Protein 1ZXO (pdb70)

CATH classification: 3.30.420.40 (+2 more: 3.30.420.40, 1.10.720.160)

Foldseek 3Di:
DDWAFDQAKIKDFDDDQAGGPDIDIDGGDEVVPDALVRLLVVLLCDEAEHANCDPVNWVSVQVSCPNSDPDDDDDGHHYSVLQCCLVQVQDWAWGWEAALATFIFTDRRPGTDGTDDADTCPPGSQRHLQVLLVLVVPCLVVVVDDDVLNVVLCVVVVDDPVVLVCQQPPDPDNSVVSNVSSVSLLVPCVPPPSVVSSVSQLVCVVPGVVPPQVVHAHEYEYPVCVSPVPVNVVSVVVNPGHHDHYYHDSNSSCVNCSVPD/DWEWQFEQFWTWTQDDPLGGIFIATGDACVPDFLVGVLCSCQPRPVVVDPDDEDEEYEYAYHNCDPVCVVRCQVSVVNRHRYDHGYHYHYSVQFCCLVVNQDWFKEWEAELAIWIFTGHSVGGPDTDPQVDLPPGSQQHLLVLLCLVCVCLVVVVDPVVLNVCLCVVVVHDVVVLVCLQPPDPPSSVVSSVSRVSLLVPVVPPVSLVSSCSLLCCVVPHVPDPQLPGEYEYEADSQQSCVVSNCVSCVVNNGHYDHYDHGSVCSSVRVD/DKEWQFEQAKIWIFDDDFQDGPDIDMDHGDACPPAFLVGCLVCCLVPPQVPDPDDADAEHEEEYANCPPVRVVRVQCSVVVRGRYDHGYGYYYSVLQCCLPVVQAWFWGWEAALFIWIFTGHSHGTDGTDDQCDCVPGRQNHLLVLLVVVLVCLVVVVDDVVLSVCLCVVVVADNVRLVCLQPPNPDNSVVSSVSSVSLLVPCVDPCSVVSNVRLLVCVVVPVVDPQVPHEYAYEADSCVSPVPSNVVSCVVVVGHHDHYYHDSVSSCVSPSVDD/DWEWEFEQAKIWIFDDDQLDGPDIFIFHGDAVVPAPLVGLLVRCLPRPVVPDDDDEDQEYEYEYANCDPVSVVSVQVSCVNRGRYDHYYGYYYSLLQCLLPAQQAWFKGWEAALAIWIFTGHRPGTDGTDDQQDLPPGRFNHLLVLLVLVLVCLLVVVDDVVLNVVLCVVVVHDNVRLVCLCPPDPDNSVVSSVSSVSLLVPVVPVVRLVSSVSLLVCVVVGVVDPQVPHEYEYEAPSCVSVVVSNCVSCVVVVGHHDHTYHGSSSSSNSCSVPD/DKEWEFEQAKIWIFQADLLGTPDIDMGHGDACVPAPLVRLLCRCLPRPVVVDDDDEHQEYEYEHANCDPVCVVSVVVSVVNRGRYDHHYYYYYSLLQCCLPANQAWFWGWEAELAIWIFTGHRPGTDDTDPQCDCPPGSQNHLLVLLVLVLVCLVVVVDDPVLNVVLCVVVVHDVVRLVCCQPPNPDNSVVSSVSSVSLLVPCVDVVSLVSSVSLLCCVVPGPVDPQVPHEHEAEYDSCVSCVVSNVVSCVVVVGHHDYHYHGSSSSSVSCSVPD/DKEWQFDQQKIKIFDQDLAGTPDIDMDHGDACVPAFLVRLLVCLQVPPQVPDPDDEDQEHEEEYANCDVVRVVSCQVSVVSRGRYPHGYGYHYSLLQQCLPAQQAWFWGWEAALFIWIFTQHRPGTDGTDDQCDCVPGRQNHLLVLLVLVVVCLVVVVDDVVLNVCLCVVVVHDVVNLVCCQPPNPDSSNVSSVSSVSLLVPCVPVVSVVSSVSLLVCVVVPVVDDQVPHEYAYEADSCVSCVVSNVVSCVVNVGHHDHYYHDSVSSCVSCSVDD

Radius of gyration: 60.92 Å; Cα contacts (8 Å, |Δi|>4): 3334; chains: 6; bounding box: 138×99×163 Å

InterPro domains:
  IPR043129 ATPase, nucleotide binding domain [SSF53067] (1-105)
  IPR043129 ATPase, nucleotide binding domain [SSF53067] (108-278)
  IPR052519 Eukaryotic-type N-acetylglucosamine Kinase [PTHR43190] (1-263)

Sequence (1630 aa):
LIADSGSTKTDWCVVLNGAVIKRLGTKGINPFFQSEEEIQQKLTAVYFYGAGCTPEKAPVLRRAIADSLPVIGNIKANSDLAAAHGLCGQKAGIACILGTGSNSCFYNGKEIVSNISPLGFILGDEGSGAVLGKLLVGDILKNQLPATLKEEFLKQFDLTPPEIIDRVYRQPFPNRFLASLSPFIAQHLEEPAIRQLVNSFIAFFRRNVQYDYKQYPVHFIGSIAYCYKEILQDAARQTGIQIGKILQSPEGLIQYHSQLSILIADSGSTKTDWCVLNGIKRLGTKGINPFFQSEEEIQQKLTASLLPQLPEGKFNAVYFYGAGCTPEKAPVLRRAIADSLPVIGNIKANSDLAAAHGLCGQKAGIACILGTGSNSCFYNGKEIVSNISPLGFILGDEGSGAVLGKLLVGDILKNQLPATLKEEFLKQFDLTPPEIIDRVYRQPFPNRFLASLSPFIAQHLEEPAIRQLVNSFIAFFRRNVQYDYKQYPVHFIGSIAYCYKEILQDAARQTGIQIGKILQSPEGLIQYHSILIADSGSTKTDWCVVLNGAVIKRLGTKGINPFFQSEEEIQQKLTASLLPQLPEGKFNAVYFYGAGCTPEKAPVLRRAIADSLPVIGNIKANSDLAAAHGLCGQKAGIACILGTGSNSCFYNGKEIVSNISPLGFILGDEGSGAVLGKLLVGDILKNQLPATLKEEFLKQFDLTPPEIIDRVYRQPFPNRFLASLSPFIAQHLEEPAIRQLVNSFIAFFRRNVQYDYKQYPVHFIGSIAYCYKEILQDAARQTGIQIGKILQSPEGLIQYHSQLSILIADSGSTKTDWCVVLNGAVIKRLGTKGINPFFQSEEEIQQKLTASLLPQLPEGKFNAVYFYGAGCTPEKAPVLRRAIADSLPVIGNIKANSDLAAAHGLCGQKAGIACILGTGSNSCFYNGKEIVSNISPLGFILGDEGSGAVLGKLLVGDILKNQLPATLKEEFLKQFDLTPPEIIDRVYRQPFPNRFLASLSPFIAQHLEEPAIRQLVNSFIAFFRRNVQYDYKQYPVHFIGSIAYCYKEILQDAARQTGIQIGKILQSPEGLIQYHSQLSILIADSGSTKTDWCVVLNGAVIKRLGTKGINPFFQSEEEIQQKLTASLLPQLPEGKFNAVYFYGAGCTPEKAPVLRRAIADSLPVIGNIKANSDLAAAHGLCGQKAGIACILGTGSNSCFYNGKEIVSNISPLGFILGDEGSGAVLGKLLVGDILKNQLPATLKEEFLKQFDLTPPEIIDRVYRQPFPNRFLASLSPFIAQHLEEPAIRQLVNSFIAFFRRNVQYDYKQYPVHFIGSIAYCYKEILQDAARQTGIQIGKILQSPEGLIQYHSQLSILIADSGSTKTDWCVVLNGAVIKRLGTKGINPFFQSEEEIQQKLTASLLPQLPEGKFNAVYFYGAGCTPEKAPVLRRAIADSLPVIGNIKANSDLAAAHGLCGQKAGIACILGTGSNSCFYNGKEIVSNISPLGFILGDEGSGAVLGKLLVGDILKNQLPATLKEEFLKQFDLTPPEIIDRVYRQPFPNRFLASLSPFIAQHLEEPAIRQLVNSFIAFFRRNVQYDYKQYPVHFIGSIAYCYKEILQDAARQTGIQIGKILQSPEGLIQYHSQLS

Nearest PDB structures (foldseek):
  1zxo-assembly2_B  TM=9.999E-01  e=2.748E-48  Bacteroides thetaiotaomicron
  1zxo-assembly1_F  TM=9.804E-01  e=4.411E-46  Bacteroides thetaiotaomicron
  8oqx-assembly1_B  TM=9.841E-01  e=4.156E-37  Tannerella forsythia
  8ow7-assembly3_E  TM=9.268E-01  e=1.135E-32  Tannerella forsythia
  8oqk-assembly1_A-2  TM=9.524E-01  e=1.764E-31  Tannerella forsythia

B-factor: mean 60.79, std 37.13, range [2.82, 158.28]

Solvent-accessible surface area: 74011 Å² total

Structure (mmCIF, N/CA/C/O backbone):
data_1ZXO
#
_entry.id   1ZXO
#
_cell.length_a   158.154
_cell.length_b   158.154
_cell.length_c   275.531
_cell.angle_alpha   90.00
_cell.angle_beta   90.00
_cell.angle_gamma   120.00
#
_symmetry.space_group_name_H-M   'H 3'
#
loop_
_entity.id
_entity.type
_entity.pdbx_description
1 polymer 'conserved hypothetical protein Q8A1P1'
2 water water
#
loop_
_atom_site.group_PDB
_atom_site.id
_atom_site.type_symbol
_atom_site.label_atom_id
_atom_site.label_alt_id
_atom_site.label_comp_id
_atom_site.label_asym_id
_atom_site.label_entity_id
_atom_site.label_seq_id
_atom_site.pdbx_PDB_ins_code
_atom_site.Cartn_x
_atom_site.Cartn_y
_atom_site.Cartn_z
_atom_site.occupancy
_atom_site.B_iso_or_equiv
_atom_site.auth_seq_id
_atom_site.auth_comp_id
_atom_site.auth_asym_id
_atom_site.auth_atom_id
_atom_site.pdbx_PDB_model_num
ATOM 1 C CA . LEU A 1 3 ? 17.066 73.437 53.596 1.00 107.48 3 LEU A CA 1
ATOM 2 C C . LEU A 1 3 ? 16.689 72.500 52.450 1.00 107.54 3 LEU A C 1
ATOM 3 O O . LEU A 1 3 ? 17.282 72.543 51.371 1.00 108.00 3 LEU A O 1
ATOM 8 N N . ILE A 1 4 ? 15.693 71.657 52.696 1.00 108.33 4 ILE A N 1
ATOM 9 C CA . ILE A 1 4 ? 15.220 70.688 51.708 1.00 108.48 4 ILE A CA 1
ATOM 10 C C . ILE A 1 4 ? 13.761 70.973 51.355 1.00 108.67 4 ILE A C 1
ATOM 11 O O . ILE A 1 4 ? 12.900 70.987 52.237 1.00 108.51 4 ILE A O 1
ATOM 16 N N . ALA A 1 5 ? 13.480 71.193 50.072 1.00 108.35 5 ALA A N 1
ATOM 17 C CA . ALA A 1 5 ? 12.116 71.484 49.639 1.00 108.84 5 ALA A CA 1
ATOM 18 C C . ALA A 1 5 ? 11.675 70.703 48.401 1.00 109.91 5 ALA A C 1
ATOM 19 O O . ALA A 1 5 ? 12.394 70.639 47.403 1.00 111.01 5 ALA A O 1
ATOM 21 N N . ASP A 1 6 ? 10.487 70.110 48.481 1.00 110.49 6 ASP A N 1
ATOM 22 C CA . ASP A 1 6 ? 9.915 69.345 47.377 1.00 110.76 6 ASP A CA 1
ATOM 23 C C . ASP A 1 6 ? 8.787 70.178 46.790 1.00 111.49 6 ASP A C 1
ATOM 24 O O . ASP A 1 6 ? 8.018 70.795 47.523 1.00 111.22 6 ASP A O 1
ATOM 29 N N . SER A 1 7 ? 8.690 70.194 45.464 1.00 112.42 7 SER A N 1
ATOM 30 C CA . SER A 1 7 ? 7.651 70.972 44.814 1.00 113.16 7 SER A CA 1
ATOM 31 C C . SER A 1 7 ? 6.779 70.165 43.859 1.00 114.22 7 SER A C 1
ATOM 32 O O . SER A 1 7 ? 7.105 69.044 43.475 1.00 114.26 7 SER A O 1
ATOM 35 N N . GLY A 1 8 ? 5.659 70.772 43.491 1.00 115.96 8 GLY A N 1
ATOM 36 C CA . GLY A 1 8 ? 4.697 70.168 42.592 1.00 118.10 8 GLY A CA 1
ATOM 37 C C . GLY A 1 8 ? 3.604 71.204 42.442 1.00 120.33 8 GLY A C 1
ATOM 38 O O . GLY A 1 8 ? 2.787 71.388 43.344 1.00 119.65 8 GLY A O 1
ATOM 39 N N . SER A 1 9 ? 3.607 71.897 41.310 1.00 122.46 9 SER A N 1
ATOM 40 C CA . SER A 1 9 ? 2.632 72.948 41.030 1.00 124.78 9 SER A CA 1
ATOM 41 C C . SER A 1 9 ? 1.233 72.704 41.596 1.00 126.46 9 SER A C 1
ATOM 42 O O . SER A 1 9 ? 0.388 72.068 40.965 1.00 127.73 9 SER A O 1
ATOM 45 N N . THR A 1 10 ? 1.024 73.239 42.797 1.00 127.99 10 THR A N 1
ATOM 46 C CA . THR A 1 10 ? -0.217 73.180 43.578 1.00 129.03 10 THR A CA 1
ATOM 47 C C . THR A 1 10 ? 0.212 73.456 45.009 1.00 129.49 10 THR A C 1
ATOM 48 O O . THR A 1 10 ? -0.114 74.497 45.578 1.00 129.13 10 THR A O 1
ATOM 52 N N . LYS A 1 11 ? 0.957 72.517 45.583 1.00 130.43 11 LYS A N 1
ATOM 53 C CA . LYS A 1 11 ? 1.455 72.666 46.941 1.00 131.21 11 LYS A CA 1
ATOM 54 C C . LYS A 1 11 ? 2.910 72.214 47.066 1.00 131.64 11 LYS A C 1
ATOM 55 O O . LYS A 1 11 ? 3.256 71.086 46.707 1.00 131.46 11 LYS A O 1
ATOM 61 N N . THR A 1 12 ? 3.749 73.111 47.584 1.00 132.28 12 THR A N 1
ATOM 62 C CA . THR A 1 12 ? 5.169 72.838 47.794 1.00 133.46 12 THR A CA 1
ATOM 63 C C . THR A 1 12 ? 5.442 72.752 49.295 1.00 134.20 12 THR A C 1
ATOM 64 O O . THR A 1 12 ? 5.497 73.773 49.981 1.00 133.57 12 THR A O 1
ATOM 68 N N . ASP A 1 13 ? 5.611 71.532 49.800 1.00 135.22 13 ASP A N 1
ATOM 69 C CA . ASP A 1 13 ? 5.871 71.327 51.221 1.00 136.70 13 ASP A CA 1
ATOM 70 C C . ASP A 1 13 ? 7.335 71.570 51.588 1.00 137.47 13 ASP A C 1
ATOM 71 O O . ASP A 1 13 ? 8.241 70.944 51.036 1.00 138.23 13 ASP A O 1
ATOM 76 N N . TRP A 1 14 ? 7.564 72.499 52.514 1.00 138.37 14 TRP A N 1
ATOM 77 C CA . TRP A 1 14 ? 8.912 72.818 52.962 1.00 138.37 14 TRP A CA 1
ATOM 78 C C . TRP A 1 14 ? 9.162 72.165 54.316 1.00 139.14 14 TRP A C 1
ATOM 79 O O . TRP A 1 14 ? 8.237 71.996 55.111 1.00 138.87 14 TRP A O 1
ATOM 90 N N . CYS A 1 15 ? 10.409 71.787 54.573 1.00 140.41 15 CYS A N 1
ATOM 91 C CA . CYS A 1 15 ? 10.783 71.166 55.839 1.00 141.95 15 CYS A CA 1
ATOM 92 C C . CYS A 1 15 ? 12.254 71.448 56.136 1.00 142.76 15 CYS A C 1
ATOM 93 O O . CYS A 1 15 ? 13.141 70.791 55.593 1.00 142.79 15 CYS A O 1
ATOM 96 N N . VAL A 1 16 ? 12.502 72.438 56.988 1.00 143.59 16 VAL A N 1
ATOM 97 C CA . VAL A 1 16 ? 13.861 72.808 57.360 1.00 145.02 16 VAL A CA 1
ATOM 98 C C . VAL A 1 16 ? 14.450 71.770 58.315 1.00 145.89 16 VAL A C 1
ATOM 99 O O . VAL A 1 16 ? 13.986 71.618 59.444 1.00 146.04 16 VAL A O 1
ATOM 103 N N . VAL A 1 17 ? 15.472 71.053 57.849 1.00 145.92 17 VAL A N 1
ATOM 104 C CA . VAL A 1 17 ? 16.118 70.022 58.656 1.00 146.31 17 VAL A CA 1
ATOM 105 C C . VAL A 1 17 ? 17.108 70.652 59.623 1.00 145.80 17 VAL A C 1
ATOM 106 O O . VAL A 1 17 ? 17.576 71.773 59.402 1.00 146.43 17 VAL A O 1
ATOM 110 N N . LEU A 1 18 ? 17.426 69.933 60.697 1.00 145.69 18 LEU A N 1
ATOM 111 C CA . LEU A 1 18 ? 18.368 70.430 61.686 1.00 144.58 18 LEU A CA 1
ATOM 112 C C . LEU A 1 18 ? 19.504 69.434 61.953 1.00 143.30 18 LEU A C 1
ATOM 113 O O . LEU A 1 18 ? 20.676 69.783 61.822 1.00 143.25 18 LEU A O 1
ATOM 118 N N . ASN A 1 19 ? 19.156 68.198 62.312 1.00 141.61 19 ASN A N 1
ATOM 119 C CA . ASN A 1 19 ? 20.170 67.175 62.581 1.00 140.22 19 ASN A CA 1
ATOM 120 C C . ASN A 1 19 ? 19.650 65.737 62.519 1.00 138.62 19 ASN A C 1
ATOM 121 O O . ASN A 1 19 ? 20.431 64.788 62.619 1.00 138.56 19 ASN A O 1
ATOM 126 N N . GLY A 1 20 ? 18.342 65.571 62.352 1.00 136.54 20 GLY A N 1
ATOM 127 C CA . GLY A 1 20 ? 17.781 64.231 62.286 1.00 134.74 20 GLY A CA 1
ATOM 128 C C . GLY A 1 20 ? 16.319 64.211 61.898 1.00 134.02 20 GLY A C 1
ATOM 129 O O . GLY A 1 20 ? 15.783 63.166 61.521 1.00 134.95 20 GLY A O 1
ATOM 130 N N . ALA A 1 21 ? 15.667 65.366 61.991 1.00 132.06 21 ALA A N 1
ATOM 131 C CA . ALA A 1 21 ? 14.254 65.477 61.646 1.00 130.31 21 ALA A CA 1
ATOM 132 C C . ALA A 1 21 ? 13.781 66.931 61.530 1.00 129.52 21 ALA A C 1
ATOM 133 O O . ALA A 1 21 ? 14.481 67.861 61.938 1.00 128.54 21 ALA A O 1
ATOM 135 N N . VAL A 1 22 ? 12.586 67.106 60.967 1.00 129.14 22 VAL A N 1
ATOM 136 C CA . VAL A 1 22 ? 11.990 68.429 60.768 1.00 128.69 22 VAL A CA 1
ATOM 137 C C . VAL A 1 22 ? 11.767 69.171 62.092 1.00 128.97 22 VAL A C 1
ATOM 138 O O . VAL A 1 22 ? 11.296 68.586 63.073 1.00 128.33 22 VAL A O 1
ATOM 142 N N . ILE A 1 23 ? 12.122 70.456 62.109 1.00 129.25 23 ILE A N 1
ATOM 143 C CA . ILE A 1 23 ? 11.966 71.301 63.297 1.00 129.73 23 ILE A CA 1
ATOM 144 C C . ILE A 1 23 ? 10.693 72.144 63.189 1.00 131.03 23 ILE A C 1
ATOM 145 O O . ILE A 1 23 ? 10.032 72.429 64.189 1.00 129.98 23 ILE A O 1
ATOM 150 N N . LYS A 1 24 ? 10.360 72.530 61.964 1.00 132.93 24 LYS A N 1
ATOM 151 C CA . LYS A 1 24 ? 9.167 73.322 61.685 1.00 135.18 24 LYS A CA 1
ATOM 152 C C . LYS A 1 24 ? 8.964 73.371 60.172 1.00 136.76 24 LYS A C 1
ATOM 153 O O . LYS A 1 24 ? 9.879 73.729 59.427 1.00 138.18 24 LYS A O 1
ATOM 159 N N . ARG A 1 25 ? 7.768 72.997 59.725 1.00 138.54 25 ARG A N 1
ATOM 160 C CA . ARG A 1 25 ? 7.456 72.990 58.300 1.00 139.30 25 ARG A CA 1
ATOM 161 C C . ARG A 1 25 ? 6.386 74.004 57.902 1.00 138.64 25 ARG A C 1
ATOM 162 O O . ARG A 1 25 ? 5.532 74.377 58.715 1.00 137.91 25 ARG A O 1
ATOM 170 N N . LEU A 1 26 ? 6.440 74.453 56.651 1.00 137.07 26 LEU A N 1
ATOM 171 C CA . LEU A 1 26 ? 5.477 75.420 56.122 1.00 135.75 26 LEU A CA 1
ATOM 172 C C . LEU A 1 26 ? 4.830 74.891 54.834 1.00 133.74 26 LEU A C 1
ATOM 173 O O . LEU A 1 26 ? 4.661 73.680 54.666 1.00 134.07 26 LEU A O 1
ATOM 178 N N . GLY A 1 27 ? 4.463 75.795 53.927 1.00 131.23 27 GLY A N 1
ATOM 179 C CA . GLY A 1 27 ? 3.844 75.370 52.683 1.00 128.29 27 GLY A CA 1
ATOM 180 C C . GLY A 1 27 ? 3.403 76.501 51.775 1.00 126.92 27 GLY A C 1
ATOM 181 O O . GLY A 1 27 ? 2.294 77.019 51.910 1.00 127.48 27 GLY A O 1
ATOM 182 N N . THR A 1 28 ? 4.272 76.889 50.845 1.00 124.67 28 THR A N 1
ATOM 183 C CA . THR A 1 28 ? 3.961 77.954 49.893 1.00 122.39 28 THR A CA 1
ATOM 184 C C . THR A 1 28 ? 3.622 77.340 48.539 1.00 120.54 28 THR A C 1
ATOM 185 O O . THR A 1 28 ? 4.220 76.339 48.138 1.00 121.10 28 THR A O 1
ATOM 189 N N . LYS A 1 29 ? 2.668 77.940 47.836 1.00 117.68 29 LYS A N 1
ATOM 190 C CA . LYS A 1 29 ? 2.248 77.431 46.534 1.00 114.23 29 LYS A CA 1
ATOM 191 C C . LYS A 1 29 ? 3.409 77.015 45.617 1.00 111.69 29 LYS A C 1
ATOM 192 O O . LYS A 1 29 ? 4.536 77.500 45.752 1.00 110.99 29 LYS A O 1
ATOM 198 N N . GLY A 1 30 ? 3.109 76.101 44.695 1.00 109.04 30 GLY A N 1
ATOM 199 C CA . GLY A 1 30 ? 4.102 75.579 43.767 1.00 105.52 30 GLY A CA 1
ATOM 200 C C . GLY A 1 30 ? 4.940 76.583 42.994 1.00 103.36 30 GLY A C 1
ATOM 201 O O . GLY A 1 30 ? 4.423 77.571 42.470 1.00 103.39 30 GLY A O 1
ATOM 202 N N . ILE A 1 31 ? 6.242 76.308 42.923 1.00 100.62 31 ILE A N 1
ATOM 203 C CA . ILE A 1 31 ? 7.205 77.151 42.216 1.00 97.82 31 ILE A CA 1
ATOM 204 C C . ILE A 1 31 ? 7.600 76.447 40.924 1.00 96.64 31 ILE A C 1
ATOM 205 O O . ILE A 1 31 ? 7.792 75.232 40.909 1.00 96.60 31 ILE A O 1
ATOM 210 N N . ASN A 1 32 ? 7.728 77.205 39.844 1.00 95.13 32 ASN A N 1
ATOM 211 C CA . ASN A 1 32 ? 8.105 76.607 38.574 1.00 93.92 32 ASN A CA 1
ATOM 212 C C . ASN A 1 32 ? 8.626 77.661 37.613 1.00 93.78 32 ASN A C 1
ATOM 213 O O . ASN A 1 32 ? 7.859 78.451 37.073 1.00 94.43 32 ASN A O 1
ATOM 218 N N . PRO A 1 33 ? 9.944 77.677 37.374 1.00 93.21 33 PRO A N 1
ATOM 219 C CA . PRO A 1 33 ? 10.554 78.651 36.467 1.00 93.06 33 PRO A CA 1
ATOM 220 C C . PRO A 1 33 ? 10.038 78.511 35.034 1.00 93.31 33 PRO A C 1
ATOM 221 O O . PRO A 1 33 ? 9.983 79.489 34.288 1.00 93.39 33 PRO A O 1
ATOM 225 N N . PHE A 1 34 ? 9.655 77.295 34.659 1.00 93.02 34 PHE A N 1
ATOM 226 C CA . PHE A 1 34 ? 9.153 77.045 33.313 1.00 93.87 34 PHE A CA 1
ATOM 227 C C . PHE A 1 34 ? 7.914 77.914 33.066 1.00 95.10 34 PHE A C 1
ATOM 228 O O . PHE A 1 34 ? 7.476 78.083 31.922 1.00 94.99 34 PHE A O 1
ATOM 236 N N . PHE A 1 35 ? 7.368 78.472 34.145 1.00 95.98 35 PHE A N 1
ATOM 237 C CA . PHE A 1 35 ? 6.183 79.325 34.086 1.00 97.57 35 PHE A CA 1
ATOM 238 C C . PHE A 1 35 ? 6.414 80.650 34.825 1.00 98.51 35 PHE A C 1
ATOM 239 O O . PHE A 1 35 ? 5.965 81.716 34.389 1.00 98.76 35 PHE A O 1
ATOM 247 N N . GLN A 1 36 ? 7.120 80.568 35.946 1.00 99.79 36 GLN A N 1
ATOM 248 C CA . GLN A 1 36 ? 7.384 81.738 36.767 1.00 100.27 36 GLN A CA 1
ATOM 249 C C . GLN A 1 36 ? 8.681 82.476 36.461 1.00 100.53 36 GLN A C 1
ATOM 250 O O . GLN A 1 36 ? 9.641 81.907 35.942 1.00 100.67 36 GLN A O 1
ATOM 256 N N . SER A 1 37 ? 8.678 83.759 36.799 1.00 100.97 37 SER A N 1
ATOM 257 C CA . SER A 1 37 ? 9.796 84.665 36.565 1.00 101.96 37 SER A CA 1
ATOM 258 C C . SER A 1 37 ? 10.765 84.789 37.741 1.00 103.28 37 SER A C 1
ATOM 259 O O . SER A 1 37 ? 10.342 84.850 38.897 1.00 103.24 37 SER A O 1
ATOM 262 N N . GLU A 1 38 ? 12.064 84.839 37.446 1.00 104.02 38 GLU A N 1
ATOM 263 C CA . GLU A 1 38 ? 13.073 84.958 38.500 1.00 104.94 38 GLU A CA 1
ATOM 264 C C . GLU A 1 38 ? 12.700 86.091 39.449 1.00 105.68 38 GLU A C 1
ATOM 265 O O . GLU A 1 38 ? 12.490 85.859 40.638 1.00 105.50 38 GLU A O 1
ATOM 271 N N . GLU A 1 39 ? 12.635 87.316 38.936 1.00 106.96 39 GLU A N 1
ATOM 272 C CA . GLU A 1 39 ? 12.246 88.433 39.784 1.00 107.81 39 GLU A CA 1
ATOM 273 C C . GLU A 1 39 ? 10.737 88.325 39.891 1.00 107.84 39 GLU A C 1
ATOM 274 O O . GLU A 1 39 ? 10.010 89.174 39.387 1.00 108.05 39 GLU A O 1
ATOM 280 N N . GLU A 1 40 ? 10.276 87.251 40.522 1.00 108.06 40 GLU A N 1
ATOM 281 C CA . GLU A 1 40 ? 8.851 87.015 40.716 1.00 108.42 40 GLU A CA 1
ATOM 282 C C . GLU A 1 40 ? 8.764 85.792 41.610 1.00 108.63 40 GLU A C 1
ATOM 283 O O . GLU A 1 40 ? 7.684 85.365 42.015 1.00 108.64 40 GLU A O 1
ATOM 289 N N . ILE A 1 41 ? 9.940 85.240 41.878 1.00 109.03 41 ILE A N 1
ATOM 290 C CA . ILE A 1 41 ? 10.115 84.093 42.758 1.00 110.08 41 ILE A CA 1
ATOM 291 C C . ILE A 1 41 ? 11.058 84.683 43.793 1.00 111.35 41 ILE A C 1
ATOM 292 O O . ILE A 1 41 ? 11.081 84.275 44.950 1.00 111.50 41 ILE A O 1
ATOM 297 N N . GLN A 1 42 ? 11.832 85.663 43.332 1.00 112.64 42 GLN A N 1
ATOM 298 C CA . GLN A 1 42 ? 12.775 86.387 44.171 1.00 114.12 42 GLN A CA 1
ATOM 299 C C . GLN A 1 42 ? 11.905 87.353 44.971 1.00 115.48 42 GLN A C 1
ATOM 300 O O . GLN A 1 42 ? 12.313 87.864 46.012 1.00 115.55 42 GLN A O 1
ATOM 306 N N . GLN A 1 43 ? 10.693 87.587 44.464 1.00 117.18 43 GLN A N 1
ATOM 307 C CA . GLN A 1 43 ? 9.708 88.452 45.119 1.00 118.24 43 GLN A CA 1
ATOM 308 C C . GLN A 1 43 ? 8.840 87.564 46.003 1.00 118.38 43 GLN A C 1
ATOM 309 O O . GLN A 1 43 ? 8.529 87.903 47.142 1.00 118.74 43 GLN A O 1
ATOM 315 N N . LYS A 1 44 ? 8.451 86.424 45.444 1.00 118.78 44 LYS A N 1
ATOM 316 C CA . LYS A 1 44 ? 7.596 85.463 46.129 1.00 118.55 44 LYS A CA 1
ATOM 317 C C . LYS A 1 44 ? 8.262 84.819 47.343 1.00 117.89 44 LYS A C 1
ATOM 318 O O . LYS A 1 44 ? 7.728 84.877 48.450 1.00 117.10 44 LYS A O 1
ATOM 324 N N . LEU A 1 45 ? 9.421 84.200 47.135 1.00 117.50 45 LEU A N 1
ATOM 325 C CA . LEU A 1 45 ? 10.132 83.547 48.233 1.00 117.24 45 LEU A CA 1
ATOM 326 C C . LEU A 1 45 ? 10.430 84.513 49.367 1.00 117.29 45 LEU A C 1
ATOM 327 O O . LEU A 1 45 ? 10.205 84.197 50.535 1.00 116.88 45 LEU A O 1
ATOM 332 N N . THR A 1 46 ? 10.934 85.694 49.028 1.00 117.56 46 THR A N 1
ATOM 333 C CA . THR A 1 46 ? 11.248 86.685 50.045 1.00 119.09 46 THR A CA 1
ATOM 334 C C . THR A 1 46 ? 9.949 87.155 50.696 1.00 119.45 46 THR A C 1
ATOM 335 O O . THR A 1 46 ? 9.966 87.945 51.635 1.00 119.59 46 THR A O 1
ATOM 339 N N . ALA A 1 47 ? 8.824 86.655 50.192 1.00 119.20 47 ALA A N 1
ATOM 340 C CA . ALA A 1 47 ? 7.516 87.020 50.721 1.00 119.28 47 ALA A CA 1
ATOM 341 C C . ALA A 1 47 ? 6.865 85.839 51.431 1.00 119.19 47 ALA A C 1
ATOM 342 O O . ALA A 1 47 ? 5.826 85.987 52.072 1.00 119.94 47 ALA A O 1
ATOM 344 N N . VAL A 1 61 ? 21.670 74.763 50.759 1.00 113.21 61 VAL A N 1
ATOM 345 C CA . VAL A 1 61 ? 20.249 74.546 50.506 1.00 112.91 61 VAL A CA 1
ATOM 346 C C . VAL A 1 61 ? 20.058 73.566 49.358 1.00 111.63 61 VAL A C 1
ATOM 347 O O . VAL A 1 61 ? 20.857 73.537 48.423 1.00 112.56 61 VAL A O 1
ATOM 351 N N . TYR A 1 62 ? 19.004 72.759 49.435 1.00 110.32 62 TYR A N 1
ATOM 352 C CA . TYR A 1 62 ? 18.701 71.780 48.394 1.00 108.31 62 TYR A CA 1
ATOM 353 C C . TYR A 1 62 ? 17.258 71.954 47.913 1.00 106.86 62 TYR A C 1
ATOM 354 O O . TYR A 1 62 ? 16.316 71.882 48.703 1.00 106.48 62 TYR A O 1
ATOM 363 N N . PHE A 1 63 ? 17.099 72.185 46.611 1.00 105.36 63 PHE A N 1
ATOM 364 C CA . PHE A 1 63 ? 15.777 72.387 46.028 1.00 103.67 63 PHE A CA 1
ATOM 365 C C . PHE A 1 63 ? 15.416 71.375 44.954 1.00 103.15 63 PHE A C 1
ATOM 366 O O . PHE A 1 63 ? 16.174 71.149 44.012 1.00 103.48 63 PHE A O 1
ATOM 374 N N . TYR A 1 64 ? 14.233 70.786 45.104 1.00 102.06 64 TYR A N 1
ATOM 375 C CA . TYR A 1 64 ? 13.707 69.794 44.173 1.00 101.26 64 TYR A CA 1
ATOM 376 C C . TYR A 1 64 ? 12.344 70.279 43.678 1.00 100.86 64 TYR A C 1
ATOM 377 O O . TYR A 1 64 ? 11.343 70.151 44.384 1.00 100.90 64 TYR A O 1
ATOM 386 N N . GLY A 1 65 ? 12.309 70.834 42.465 1.00 99.98 65 GLY A N 1
ATOM 387 C CA . GLY A 1 65 ? 11.058 71.343 41.925 1.00 98.24 65 GLY A CA 1
ATOM 388 C C . GLY A 1 65 ? 10.588 70.761 40.607 1.00 96.94 65 GLY A C 1
ATOM 389 O O . GLY A 1 65 ? 11.315 70.018 39.947 1.00 96.29 65 GLY A O 1
ATOM 390 N N . ALA A 1 66 ? 9.361 71.114 40.231 1.00 96.19 66 ALA A N 1
ATOM 391 C CA . ALA A 1 66 ? 8.734 70.648 38.999 1.00 95.45 66 ALA A CA 1
ATOM 392 C C . ALA A 1 66 ? 9.109 71.537 37.824 1.00 95.04 66 ALA A C 1
ATOM 393 O O . ALA A 1 66 ? 9.048 72.762 37.919 1.00 95.13 66 ALA A O 1
ATOM 395 N N . GLY A 1 67 ? 9.493 70.912 36.715 1.00 95.19 67 GLY A N 1
ATOM 396 C CA . GLY A 1 67 ? 9.878 71.664 35.538 1.00 95.81 67 GLY A CA 1
ATOM 397 C C . GLY A 1 67 ? 11.096 72.531 35.804 1.00 97.05 67 GLY A C 1
ATOM 398 O O . GLY A 1 67 ? 11.221 73.614 35.233 1.00 96.88 67 GLY A O 1
ATOM 399 N N . CYS A 1 68 ? 11.986 72.062 36.678 1.00 97.89 68 CYS A N 1
ATOM 400 C CA . CYS A 1 68 ? 13.212 72.786 37.029 1.00 98.91 68 CYS A CA 1
ATOM 401 C C . CYS A 1 68 ? 14.388 71.976 36.477 1.00 99.64 68 CYS A C 1
ATOM 402 O O . CYS A 1 68 ? 15.261 71.527 37.217 1.00 99.52 68 CYS A O 1
ATOM 405 N N . THR A 1 69 ? 14.383 71.786 35.164 1.00 100.77 69 THR A N 1
ATOM 406 C CA . THR A 1 69 ? 15.422 71.034 34.477 1.00 102.25 69 THR A CA 1
ATOM 407 C C . THR A 1 69 ? 16.785 71.671 34.693 1.00 104.17 69 THR A C 1
ATOM 408 O O . THR A 1 69 ? 16.875 72.856 35.012 1.00 104.08 69 THR A O 1
ATOM 412 N N . PRO A 1 70 ? 17.866 70.896 34.499 1.00 105.87 70 PRO A N 1
ATOM 413 C CA . PRO A 1 70 ? 19.239 71.385 34.675 1.00 107.95 70 PRO A CA 1
ATOM 414 C C . PRO A 1 70 ? 19.604 72.602 33.818 1.00 109.59 70 PRO A C 1
ATOM 415 O O . PRO A 1 70 ? 20.678 73.190 33.987 1.00 110.30 70 PRO A O 1
ATOM 419 N N . GLU A 1 71 ? 18.706 72.976 32.910 1.00 110.17 71 GLU A N 1
ATOM 420 C CA . GLU A 1 71 ? 18.930 74.129 32.045 1.00 110.81 71 GLU A CA 1
ATOM 421 C C . GLU A 1 71 ? 18.270 75.360 32.661 1.00 109.33 71 GLU A C 1
ATOM 422 O O . GLU A 1 71 ? 18.696 76.497 32.422 1.00 108.42 71 GLU A O 1
ATOM 428 N N . LYS A 1 72 ? 17.226 75.117 33.452 1.00 107.32 72 LYS A N 1
ATOM 429 C CA . LYS A 1 72 ? 16.485 76.173 34.136 1.00 105.20 72 LYS A CA 1
ATOM 430 C C . LYS A 1 72 ? 16.811 76.209 35.635 1.00 103.43 72 LYS A C 1
ATOM 431 O O . LYS A 1 72 ? 16.167 76.928 36.403 1.00 103.93 72 LYS A O 1
ATOM 437 N N . ALA A 1 73 ? 17.817 75.434 36.034 1.00 101.06 73 ALA A N 1
ATOM 438 C CA . ALA A 1 73 ? 18.238 75.350 37.432 1.00 97.53 73 ALA A CA 1
ATOM 439 C C . ALA A 1 73 ? 18.745 76.664 38.022 1.00 95.38 73 ALA A C 1
ATOM 440 O O . ALA A 1 73 ? 18.361 77.045 39.124 1.00 96.02 73 ALA A O 1
ATOM 442 N N . PRO A 1 74 ? 19.618 77.372 37.295 1.00 93.72 74 PRO A N 1
ATOM 443 C CA . PRO A 1 74 ? 20.151 78.642 37.796 1.00 92.19 74 PRO A CA 1
ATOM 444 C C . PRO A 1 74 ? 19.122 79.748 38.022 1.00 90.96 74 PRO A C 1
ATOM 445 O O . PRO A 1 74 ? 19.459 80.803 38.555 1.00 89.82 74 PRO A O 1
ATOM 449 N N . VAL A 1 75 ? 17.878 79.514 37.618 1.00 90.26 75 VAL A N 1
ATOM 450 C CA . VAL A 1 75 ? 16.833 80.517 37.796 1.00 89.74 75 VAL A CA 1
ATOM 451 C C . VAL A 1 75 ? 16.379 80.554 39.240 1.00 89.39 75 VAL A C 1
ATOM 452 O O . VAL A 1 75 ? 16.047 81.607 39.771 1.00 90.16 75 VAL A O 1
ATOM 456 N N . LEU A 1 76 ? 16.364 79.386 39.867 1.00 89.35 76 LEU A N 1
ATOM 457 C CA . LEU A 1 76 ? 15.947 79.269 41.252 1.00 88.36 76 LEU A CA 1
ATOM 458 C C . LEU A 1 76 ? 17.111 79.587 42.187 1.00 88.14 76 LEU A C 1
ATOM 459 O O . LEU A 1 76 ? 16.951 80.349 43.141 1.00 88.42 76 LEU A O 1
ATOM 464 N N . ARG A 1 77 ? 18.281 79.015 41.904 1.00 87.50 77 ARG A N 1
ATOM 465 C CA . ARG A 1 77 ? 19.475 79.234 42.725 1.00 86.87 77 ARG A CA 1
ATOM 466 C C . ARG A 1 77 ? 19.811 80.708 42.969 1.00 87.12 77 ARG A C 1
ATOM 467 O O . ARG A 1 77 ? 20.491 81.025 43.943 1.00 88.02 77 ARG A O 1
ATOM 475 N N . ARG A 1 78 ? 19.353 81.599 42.089 1.00 87.30 78 ARG A N 1
ATOM 476 C CA . ARG A 1 78 ? 19.610 83.038 42.239 1.00 86.71 78 ARG A CA 1
ATOM 477 C C . ARG A 1 78 ? 18.518 83.649 43.118 1.00 87.31 78 ARG A C 1
ATOM 478 O O . ARG A 1 78 ? 18.804 84.385 44.063 1.00 87.91 78 ARG A O 1
ATOM 486 N N . ALA A 1 79 ? 17.264 83.337 42.792 1.00 88.56 79 ALA A N 1
ATOM 487 C CA . ALA A 1 79 ? 16.107 83.851 43.525 1.00 90.09 79 ALA A CA 1
ATOM 488 C C . ALA A 1 79 ? 16.070 83.337 44.953 1.00 90.84 79 ALA A C 1
ATOM 489 O O . ALA A 1 79 ? 15.532 83.992 45.852 1.00 90.67 79 ALA A O 1
ATOM 491 N N . ILE A 1 80 ? 16.638 82.158 45.162 1.00 91.43 80 ILE A N 1
ATOM 492 C CA . ILE A 1 80 ? 16.674 81.553 46.481 1.00 91.92 80 ILE A CA 1
ATOM 493 C C . ILE A 1 80 ? 17.758 82.227 47.323 1.00 93.08 80 ILE A C 1
ATOM 494 O O . ILE A 1 80 ? 17.656 82.307 48.544 1.00 93.50 80 ILE A O 1
ATOM 499 N N . ALA A 1 81 ? 18.788 82.737 46.659 1.00 93.56 81 ALA A N 1
ATOM 500 C CA . ALA A 1 81 ? 19.879 83.403 47.352 1.00 93.81 81 ALA A CA 1
ATOM 501 C C . ALA A 1 81 ? 19.513 84.833 47.727 1.00 95.36 81 ALA A C 1
ATOM 502 O O . ALA A 1 81 ? 19.729 85.249 48.866 1.00 95.75 81 ALA A O 1
ATOM 504 N N . ASP A 1 82 ? 18.967 85.584 46.772 1.00 98.33 82 ASP A N 1
ATOM 505 C CA . ASP A 1 82 ? 18.583 86.976 47.006 1.00 102.17 82 ASP A CA 1
ATOM 506 C C . ASP A 1 82 ? 17.548 87.148 48.110 1.00 103.91 82 ASP A C 1
ATOM 507 O O . ASP A 1 82 ? 17.618 88.088 48.906 1.00 101.83 82 ASP A O 1
ATOM 512 N N . SER A 1 83 ? 16.579 86.240 48.144 1.00 102.15 83 SER A N 1
ATOM 513 C CA . SER A 1 83 ? 15.523 86.285 49.145 1.00 101.41 83 SER A CA 1
ATOM 514 C C . SER A 1 83 ? 15.975 85.655 50.460 1.00 100.31 83 SER A C 1
ATOM 515 O O . SER A 1 83 ? 15.780 86.239 51.535 1.00 103.91 83 SER A O 1
ATOM 518 N N . LEU A 1 84 ? 16.591 84.475 50.367 1.00 91.53 84 LEU A N 1
ATOM 519 C CA . LEU A 1 84 ? 17.054 83.733 51.541 1.00 92.74 84 LEU A CA 1
ATOM 520 C C . LEU A 1 84 ? 18.536 83.832 51.907 1.00 91.29 84 LEU A C 1
ATOM 521 O O . LEU A 1 84 ? 19.419 83.720 51.053 1.00 91.96 84 LEU A O 1
ATOM 526 N N . PRO A 1 85 ? 18.820 84.075 53.197 1.00 92.99 85 PRO A N 1
ATOM 527 C CA . PRO A 1 85 ? 20.196 84.179 53.689 1.00 93.78 85 PRO A CA 1
ATOM 528 C C . PRO A 1 85 ? 20.719 82.765 53.929 1.00 93.19 85 PRO A C 1
ATOM 529 O O . PRO A 1 85 ? 20.236 82.051 54.817 1.00 94.59 85 PRO A O 1
ATOM 533 N N . VAL A 1 86 ? 21.685 82.360 53.111 1.00 94.95 86 VAL A N 1
ATOM 534 C CA . VAL A 1 86 ? 22.303 81.039 53.192 1.00 93.07 86 VAL A CA 1
ATOM 535 C C . VAL A 1 86 ? 23.667 81.092 52.507 1.00 92.92 86 VAL A C 1
ATOM 536 O O . VAL A 1 86 ? 23.756 81.483 51.339 1.00 94.06 86 VAL A O 1
ATOM 540 N N . ILE A 1 87 ? 24.714 80.697 53.236 1.00 92.55 87 ILE A N 1
ATOM 541 C CA . ILE A 1 87 ? 26.091 80.702 52.719 1.00 93.49 87 ILE A CA 1
ATOM 542 C C . ILE A 1 87 ? 26.703 79.314 52.474 1.00 95.18 87 ILE A C 1
ATOM 543 O O . ILE A 1 87 ? 27.924 79.145 52.538 1.00 93.90 87 ILE A O 1
ATOM 548 N N . GLY A 1 88 ? 25.863 78.324 52.192 1.00 96.30 88 GLY A N 1
ATOM 549 C CA . GLY A 1 88 ? 26.370 76.991 51.927 1.00 93.76 88 GLY A CA 1
ATOM 550 C C . GLY A 1 88 ? 26.499 76.741 50.431 1.00 91.35 88 GLY A C 1
ATOM 551 O O . GLY A 1 88 ? 27.120 77.526 49.708 1.00 94.67 88 GLY A O 1
ATOM 552 N N . ASN A 1 89 ? 25.904 75.643 49.974 1.00 93.95 89 ASN A N 1
ATOM 553 C CA . ASN A 1 89 ? 25.923 75.246 48.562 1.00 91.87 89 ASN A CA 1
ATOM 554 C C . ASN A 1 89 ? 24.486 75.134 48.045 1.00 91.23 89 ASN A C 1
ATOM 555 O O . ASN A 1 89 ? 23.730 74.256 48.469 1.00 84.61 89 ASN A O 1
ATOM 560 N N . ILE A 1 90 ? 24.115 76.020 47.121 1.00 103.09 90 ILE A N 1
ATOM 561 C CA . ILE A 1 90 ? 22.767 76.052 46.557 1.00 98.96 90 ILE A CA 1
ATOM 562 C C . ILE A 1 90 ? 22.528 75.077 45.400 1.00 98.80 90 ILE A C 1
ATOM 563 O O . ILE A 1 90 ? 23.258 75.086 44.405 1.00 99.76 90 ILE A O 1
ATOM 568 N N . LYS A 1 91 ? 21.493 74.249 45.542 1.00 100.08 91 LYS A N 1
ATOM 569 C CA . LYS A 1 91 ? 21.118 73.262 44.523 1.00 97.62 91 LYS A CA 1
ATOM 570 C C . LYS A 1 91 ? 19.624 73.349 44.147 1.00 97.95 91 LYS A C 1
ATOM 571 O O . LYS A 1 91 ? 18.759 73.563 45.001 1.00 97.44 91 LYS A O 1
ATOM 577 N N . ALA A 1 92 ? 19.330 73.187 42.861 1.00 97.99 92 ALA A N 1
ATOM 578 C CA . ALA A 1 92 ? 17.952 73.234 42.381 1.00 99.40 92 ALA A CA 1
ATOM 579 C C . ALA A 1 92 ? 17.826 72.174 41.302 1.00 101.85 92 ALA A C 1
ATOM 580 O O . ALA A 1 92 ? 18.250 72.376 40.165 1.00 102.18 92 ALA A O 1
ATOM 582 N N . ASN A 1 93 ? 17.245 71.039 41.667 1.00 102.90 93 ASN A N 1
ATOM 583 C CA . ASN A 1 93 ? 17.088 69.940 40.728 1.00 103.81 93 ASN A CA 1
ATOM 584 C C . ASN A 1 93 ? 15.632 69.666 40.383 1.00 104.45 93 ASN A C 1
ATOM 585 O O . ASN A 1 93 ? 14.722 70.321 40.893 1.00 104.82 93 ASN A O 1
ATOM 590 N N . SER A 1 94 ? 15.430 68.689 39.505 1.00 105.06 94 SER A N 1
ATOM 591 C CA . SER A 1 94 ? 14.100 68.313 39.057 1.00 105.64 94 SER A CA 1
ATOM 592 C C . SER A 1 94 ? 13.232 67.762 40.183 1.00 106.70 94 SER A C 1
ATOM 593 O O . SER A 1 94 ? 13.662 67.669 41.328 1.00 107.60 94 SER A O 1
ATOM 596 N N . ASP A 1 95 ? 11.999 67.407 39.838 1.00 107.61 95 ASP A N 1
ATOM 597 C CA . ASP A 1 95 ? 11.051 66.848 40.794 1.00 108.64 95 ASP A CA 1
ATOM 598 C C . ASP A 1 95 ? 11.084 65.333 40.649 1.00 109.12 95 ASP A C 1
ATOM 599 O O . ASP A 1 95 ? 10.579 64.606 41.505 1.00 108.26 95 ASP A O 1
ATOM 612 N N . LEU A 1 97 ? 14.007 63.784 40.238 1.00 108.71 97 LEU A N 1
ATOM 613 C CA . LEU A 1 97 ? 15.195 63.391 40.985 1.00 107.65 97 LEU A CA 1
ATOM 614 C C . LEU A 1 97 ? 14.875 63.252 42.472 1.00 107.41 97 LEU A C 1
ATOM 615 O O . LEU A 1 97 ? 15.532 62.492 43.182 1.00 107.59 97 LEU A O 1
ATOM 620 N N . ALA A 1 98 ? 13.865 63.985 42.936 1.00 106.78 98 ALA A N 1
ATOM 621 C CA . ALA A 1 98 ? 13.453 63.936 44.337 1.00 106.46 98 ALA A CA 1
ATOM 622 C C . ALA A 1 98 ? 12.875 62.561 44.673 1.00 107.77 98 ALA A C 1
ATOM 623 O O . ALA A 1 98 ? 13.064 62.053 45.780 1.00 107.83 98 ALA A O 1
ATOM 625 N N . ALA A 1 99 ? 12.172 61.971 43.710 1.00 109.08 99 ALA A N 1
ATOM 626 C CA . ALA A 1 99 ? 11.567 60.654 43.880 1.00 109.20 99 ALA A CA 1
ATOM 627 C C . ALA A 1 99 ? 12.629 59.574 43.711 1.00 108.85 99 ALA A C 1
ATOM 628 O O . ALA A 1 99 ? 12.586 58.538 44.376 1.00 109.67 99 ALA A O 1
ATOM 630 N N . ALA A 1 100 ? 13.581 59.815 42.815 1.00 106.91 100 ALA A N 1
ATOM 631 C CA . ALA A 1 100 ? 14.652 58.857 42.584 1.00 105.28 100 ALA A CA 1
ATOM 632 C C . ALA A 1 100 ? 15.532 58.758 43.832 1.00 104.57 100 ALA A C 1
ATOM 633 O O . ALA A 1 100 ? 16.188 57.741 44.063 1.00 105.82 100 ALA A O 1
ATOM 635 N N . HIS A 1 101 ? 15.529 59.817 44.639 1.00 102.98 101 HIS A N 1
ATOM 636 C CA . HIS A 1 101 ? 16.321 59.876 45.869 1.00 101.38 101 HIS A CA 1
ATOM 637 C C . HIS A 1 101 ? 15.566 59.307 47.075 1.00 101.31 101 HIS A C 1
ATOM 638 O O . HIS A 1 101 ? 16.131 58.566 47.882 1.00 99.35 101 HIS A O 1
ATOM 645 N N . GLY A 1 102 ? 14.291 59.661 47.193 1.00 102.07 102 GLY A N 1
ATOM 646 C CA . GLY A 1 102 ? 13.491 59.187 48.307 1.00 106.08 102 GLY A CA 1
ATOM 647 C C . GLY A 1 102 ? 13.028 57.747 48.184 1.00 109.32 102 GLY A C 1
ATOM 648 O O . GLY A 1 102 ? 12.941 57.032 49.181 1.00 111.16 102 GLY A O 1
ATOM 649 N N . LEU A 1 103 ? 12.736 57.317 46.961 1.00 111.49 103 LEU A N 1
ATOM 650 C CA . LEU A 1 103 ? 12.260 55.960 46.711 1.00 113.41 103 LEU A CA 1
ATOM 651 C C . LEU A 1 103 ? 13.385 54.949 46.524 1.00 115.70 103 LEU A C 1
ATOM 652 O O . LEU A 1 103 ? 13.196 53.755 46.747 1.00 116.68 103 LEU A O 1
ATOM 657 N N . CYS A 1 104 ? 14.551 55.434 46.109 1.00 118.78 104 CYS A N 1
ATOM 658 C CA . CYS A 1 104 ? 15.697 54.565 45.866 1.00 120.89 104 CYS A CA 1
ATOM 659 C C . CYS A 1 104 ? 16.813 54.760 46.889 1.00 123.25 104 CYS A C 1
ATOM 660 O O . CYS A 1 104 ? 17.649 53.875 47.088 1.00 122.59 104 CYS A O 1
ATOM 663 N N . GLY A 1 105 ? 16.813 55.924 47.538 1.00 126.67 105 GLY A N 1
ATOM 664 C CA . GLY A 1 105 ? 17.826 56.222 48.536 1.00 130.49 105 GLY A CA 1
ATOM 665 C C . GLY A 1 105 ? 19.212 56.286 47.926 1.00 133.06 105 GLY A C 1
ATOM 666 O O . GLY A 1 105 ? 19.618 57.316 47.393 1.00 133.60 105 GLY A O 1
ATOM 667 N N . GLN A 1 106 ? 19.937 55.178 48.007 1.00 135.49 106 GLN A N 1
ATOM 668 C CA . GLN A 1 106 ? 21.279 55.116 47.451 1.00 137.72 106 GLN A CA 1
ATOM 669 C C . GLN A 1 106 ? 21.372 53.906 46.521 1.00 138.49 106 GLN A C 1
ATOM 670 O O . GLN A 1 106 ? 22.185 53.883 45.600 1.00 138.56 106 GLN A O 1
ATOM 676 N N . LYS A 1 107 ? 20.527 52.907 46.771 1.00 139.54 107 LYS A N 1
ATOM 677 C CA . LYS A 1 107 ? 20.493 51.692 45.958 1.00 140.78 107 LYS A CA 1
ATOM 678 C C . LYS A 1 107 ? 19.765 51.940 44.643 1.00 140.88 107 LYS A C 1
ATOM 679 O O . LYS A 1 107 ? 18.875 52.790 44.567 1.00 141.54 107 LYS A O 1
ATOM 685 N N . ALA A 1 108 ? 20.141 51.192 43.611 1.00 140.10 108 ALA A N 1
ATOM 686 C CA . ALA A 1 108 ? 19.526 51.334 42.299 1.00 138.98 108 ALA A CA 1
ATOM 687 C C . ALA A 1 108 ? 18.007 51.187 42.365 1.00 137.06 108 ALA A C 1
ATOM 688 O O . ALA A 1 108 ? 17.471 50.580 43.295 1.00 137.88 108 ALA A O 1
ATOM 690 N N . GLY A 1 109 ? 17.317 51.748 41.375 1.00 134.43 109 GLY A N 1
ATOM 691 C CA . GLY A 1 109 ? 15.868 51.674 41.338 1.00 130.27 109 GLY A CA 1
ATOM 692 C C . GLY A 1 109 ? 15.249 52.347 40.127 1.00 127.85 109 GLY A C 1
ATOM 693 O O . GLY A 1 109 ? 15.919 53.069 39.387 1.00 126.12 109 GLY A O 1
ATOM 694 N N . ILE A 1 110 ? 13.953 52.104 39.929 1.00 125.68 110 ILE A N 1
ATOM 695 C CA . ILE A 1 110 ? 13.194 52.671 38.813 1.00 123.44 110 ILE A CA 1
ATOM 696 C C . ILE A 1 110 ? 12.259 53.754 39.348 1.00 120.96 110 ILE A C 1
ATOM 697 O O . ILE A 1 110 ? 11.075 53.510 39.581 1.00 121.11 110 ILE A O 1
ATOM 702 N N . ALA A 1 111 ? 12.791 54.954 39.547 1.00 117.95 111 ALA A N 1
ATOM 703 C CA . ALA A 1 111 ? 11.994 56.054 40.065 1.00 114.99 111 ALA A CA 1
ATOM 704 C C . ALA A 1 111 ? 10.889 56.462 39.099 1.00 112.38 111 ALA A C 1
ATOM 705 O O . ALA A 1 111 ? 11.111 56.571 37.895 1.00 112.46 111 ALA A O 1
ATOM 707 N N . CYS A 1 112 ? 9.693 56.682 39.636 1.00 108.46 112 CYS A N 1
ATOM 708 C CA . CYS A 1 112 ? 8.548 57.101 38.832 1.00 104.54 112 CYS A CA 1
ATOM 709 C C . CYS A 1 112 ? 7.664 57.993 39.682 1.00 102.90 112 CYS A C 1
ATOM 710 O O . CYS A 1 112 ? 7.700 57.919 40.909 1.00 104.15 112 CYS A O 1
ATOM 713 N N . ILE A 1 113 ? 6.866 58.833 39.027 1.00 100.67 113 ILE A N 1
ATOM 714 C CA . ILE A 1 113 ? 5.955 59.743 39.715 1.00 97.52 113 ILE A CA 1
ATOM 715 C C . ILE A 1 113 ? 4.624 59.769 38.977 1.00 96.79 113 ILE A C 1
ATOM 716 O O . ILE A 1 113 ? 4.582 59.646 37.759 1.00 95.99 113 ILE A O 1
ATOM 721 N N . LEU A 1 114 ? 3.528 59.906 39.713 1.00 97.08 114 LEU A N 1
ATOM 722 C CA . LEU A 1 114 ? 2.212 59.972 39.091 1.00 98.03 114 LEU A CA 1
ATOM 723 C C . LEU A 1 114 ? 1.444 61.208 39.557 1.00 98.40 114 LEU A C 1
ATOM 724 O O . LEU A 1 114 ? 0.345 61.099 40.093 1.00 99.36 114 LEU A O 1
ATOM 729 N N . GLY A 1 115 ? 2.031 62.383 39.348 1.00 98.79 115 GLY A N 1
ATOM 730 C CA . GLY A 1 115 ? 1.375 63.609 39.758 1.00 98.97 115 GLY A CA 1
ATOM 731 C C . GLY A 1 115 ? 0.321 64.024 38.756 1.00 99.62 115 GLY A C 1
ATOM 732 O O . GLY A 1 115 ? -0.500 63.210 38.336 1.00 99.22 115 GLY A O 1
ATOM 733 N N . THR A 1 116 ? 0.335 65.299 38.382 1.00 100.90 116 THR A N 1
ATOM 734 C CA . THR A 1 116 ? -0.605 65.819 37.401 1.00 101.85 116 THR A CA 1
ATOM 735 C C . THR A 1 116 ? -0.046 65.390 36.041 1.00 101.79 116 THR A C 1
ATOM 736 O O . THR A 1 116 ? -0.635 65.639 34.992 1.00 101.14 116 THR A O 1
ATOM 740 N N . GLY A 1 117 ? 1.115 64.745 36.094 1.00 102.18 117 GLY A N 1
ATOM 741 C CA . GLY A 1 117 ? 1.781 64.265 34.900 1.00 103.58 117 GLY A CA 1
ATOM 742 C C . GLY A 1 117 ? 2.730 63.133 35.266 1.00 104.93 117 GLY A C 1
ATOM 743 O O . GLY A 1 117 ? 3.714 63.351 35.974 1.00 105.29 117 GLY A O 1
ATOM 744 N N . SER A 1 118 ? 2.432 61.926 34.784 1.00 105.57 118 SER A N 1
ATOM 745 C CA . SER A 1 118 ? 3.244 60.744 35.062 1.00 107.20 118 SER A CA 1
ATOM 746 C C . SER A 1 118 ? 4.680 60.875 34.554 1.00 108.88 118 SER A C 1
ATOM 747 O O . SER A 1 118 ? 4.967 61.684 33.671 1.00 109.82 118 SER A O 1
ATOM 750 N N . ASN A 1 119 ? 5.581 60.077 35.116 1.00 110.02 119 ASN A N 1
ATOM 751 C CA . ASN A 1 119 ? 6.977 60.128 34.709 1.00 110.96 119 ASN A CA 1
ATOM 752 C C . ASN A 1 11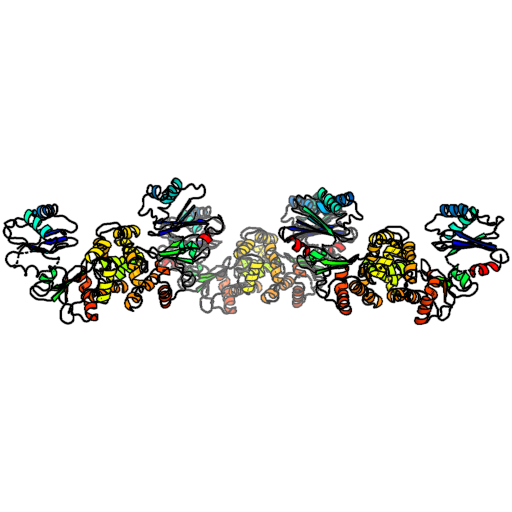9 ? 7.752 58.927 35.234 1.00 111.78 119 ASN A C 1
ATOM 753 O O . ASN A 1 119 ? 7.372 58.313 36.228 1.00 112.51 119 ASN A O 1
ATOM 758 N N . SER A 1 120 ? 8.843 58.596 34.558 1.00 113.07 120 SER A N 1
ATOM 759 C CA . SER A 1 120 ? 9.668 57.463 34.952 1.00 113.69 120 SER A CA 1
ATOM 760 C C . SER A 1 120 ? 11.121 57.716 34.580 1.00 114.56 120 SER A C 1
ATOM 761 O O . SER A 1 120 ? 11.404 58.367 33.575 1.00 115.02 120 SER A O 1
ATOM 764 N N . CYS A 1 121 ? 12.037 57.200 35.394 1.00 115.47 121 CYS A N 1
ATOM 765 C CA . CYS A 1 121 ? 13.467 57.358 35.132 1.00 115.95 121 CYS A CA 1
ATOM 766 C C . CYS A 1 121 ? 14.262 56.250 35.817 1.00 115.89 121 CYS A C 1
ATOM 767 O O . CYS A 1 121 ? 13.727 55.490 36.629 1.00 116.27 121 CYS A O 1
ATOM 770 N N . PHE A 1 122 ? 15.545 56.159 35.481 1.00 115.07 122 PHE A N 1
ATOM 771 C CA . PHE A 1 122 ? 16.402 55.143 36.065 1.00 114.51 122 PHE A CA 1
ATOM 772 C C . PHE A 1 122 ? 17.553 55.789 36.840 1.00 113.79 122 PHE A C 1
ATOM 773 O O . PHE A 1 122 ? 18.418 56.449 36.262 1.00 113.81 122 PHE A O 1
ATOM 781 N N . TYR A 1 123 ? 17.539 55.591 38.156 1.00 112.55 123 TYR A N 1
ATOM 782 C CA . TYR A 1 123 ? 18.552 56.139 39.055 1.00 110.87 123 TYR A CA 1
ATOM 783 C C . TYR A 1 123 ? 19.523 55.035 39.490 1.00 110.30 123 TYR A C 1
ATOM 784 O O . TYR A 1 123 ? 19.193 54.217 40.348 1.00 110.95 123 TYR A O 1
ATOM 793 N N . ASN A 1 124 ? 20.713 55.010 38.899 1.00 109.72 124 ASN A N 1
ATOM 794 C CA . ASN A 1 124 ? 21.707 53.992 39.233 1.00 109.19 124 ASN A CA 1
ATOM 795 C C . ASN A 1 124 ? 22.059 53.988 40.715 1.00 109.41 124 ASN A C 1
ATOM 796 O O . ASN A 1 124 ? 22.199 52.928 41.324 1.00 107.79 124 ASN A O 1
ATOM 801 N N . GLY A 1 125 ? 22.198 55.175 41.295 1.00 110.19 125 GLY A N 1
ATOM 802 C CA . GLY A 1 125 ? 22.537 55.276 42.702 1.00 112.71 125 GLY A CA 1
ATOM 803 C C . GLY A 1 125 ? 23.340 56.525 42.994 1.00 114.48 125 GLY A C 1
ATOM 804 O O . GLY A 1 125 ? 23.870 56.690 44.095 1.00 115.31 125 GLY A O 1
ATOM 805 N N . LYS A 1 126 ? 23.436 57.412 42.011 1.00 116.13 126 LYS A N 1
ATOM 806 C CA . LYS A 1 126 ? 24.176 58.656 42.171 1.00 117.04 126 LYS A CA 1
ATOM 807 C C . LYS A 1 126 ? 23.494 59.782 41.391 1.00 118.08 126 LYS A C 1
ATOM 808 O O . LYS A 1 126 ? 23.519 60.947 41.806 1.00 118.22 126 LYS A O 1
ATOM 814 N N . GLU A 1 127 ? 22.883 59.419 40.261 1.00 119.30 127 GLU A N 1
ATOM 815 C CA . GLU A 1 127 ? 22.177 60.372 39.403 1.00 119.55 127 GLU A CA 1
ATOM 816 C C . GLU A 1 127 ? 21.207 59.647 38.464 1.00 118.92 127 GLU A C 1
ATOM 817 O O . GLU A 1 127 ? 21.062 58.424 38.540 1.00 117.99 127 GLU A O 1
ATOM 823 N N . ILE A 1 128 ? 20.538 60.406 37.594 1.00 118.21 128 ILE A N 1
ATOM 824 C CA . ILE A 1 128 ? 19.596 59.833 36.629 1.00 117.54 128 ILE A CA 1
ATOM 825 C C . ILE A 1 128 ? 20.353 59.552 35.325 1.00 117.53 128 ILE A C 1
ATOM 826 O O . ILE A 1 128 ? 20.817 60.474 34.650 1.00 116.77 128 ILE A O 1
ATOM 831 N N . VAL A 1 129 ? 20.479 58.270 34.988 1.00 116.74 129 VAL A N 1
ATOM 832 C CA . VAL A 1 129 ? 21.191 57.856 33.784 1.00 116.82 129 VAL A CA 1
ATOM 833 C C . VAL A 1 129 ? 20.274 57.706 32.569 1.00 116.88 129 VAL A C 1
ATOM 834 O O . VAL A 1 129 ? 20.541 58.273 31.507 1.00 116.92 129 VAL A O 1
ATOM 838 N N . SER A 1 130 ? 19.196 56.939 32.735 1.00 116.39 130 SER A N 1
ATOM 839 C CA . SER A 1 130 ? 18.243 56.716 31.651 1.00 115.77 130 SER A CA 1
ATOM 840 C C . SER A 1 130 ? 16.821 57.124 32.028 1.00 114.20 130 SER A C 1
ATOM 841 O O . SER A 1 130 ? 16.121 56.411 32.753 1.00 113.18 130 SER A O 1
ATOM 844 N N . ASN A 1 131 ? 16.404 58.280 31.523 1.00 113.51 131 ASN A N 1
ATOM 845 C CA . ASN A 1 131 ? 15.077 58.818 31.796 1.00 112.65 131 ASN A CA 1
ATOM 846 C C . ASN A 1 131 ? 14.177 58.885 30.567 1.00 112.29 131 ASN A C 1
ATOM 847 O O . ASN A 1 131 ? 14.473 59.599 29.604 1.00 110.78 131 ASN A O 1
ATOM 852 N N . ILE A 1 132 ? 13.077 58.138 30.613 1.00 112.44 132 ILE A N 1
ATOM 853 C CA . ILE A 1 132 ? 12.108 58.129 29.524 1.00 113.44 132 ILE A CA 1
ATOM 854 C C . ILE A 1 132 ? 11.588 59.562 29.396 1.00 113.03 132 ILE A C 1
ATOM 855 O O . ILE A 1 132 ? 11.649 60.334 30.355 1.00 113.34 132 ILE A O 1
ATOM 860 N N . SER A 1 133 ? 11.091 59.917 28.217 1.00 112.28 133 SER A N 1
ATOM 861 C CA . SER A 1 133 ? 10.614 61.275 27.979 1.00 111.35 133 SER A CA 1
ATOM 862 C C . SER A 1 133 ? 9.100 61.474 27.927 1.00 110.75 133 SER A C 1
ATOM 863 O O . SER A 1 133 ? 8.545 61.677 26.854 1.00 111.66 133 SER A O 1
ATOM 866 N N . PRO A 1 134 ? 8.409 61.406 29.080 1.00 109.77 134 PRO A N 1
ATOM 867 C CA . PRO A 1 134 ? 6.963 61.617 28.990 1.00 107.90 134 PRO A CA 1
ATOM 868 C C . PRO A 1 134 ? 6.669 62.936 28.270 1.00 105.39 134 PRO A C 1
ATOM 869 O O . PRO A 1 134 ? 7.048 64.022 28.718 1.00 105.13 134 PRO A O 1
ATOM 873 N N . LEU A 1 135 ? 6.002 62.814 27.132 1.00 102.38 135 LEU A N 1
ATOM 874 C CA . LEU A 1 135 ? 5.662 63.942 26.274 1.00 98.63 135 LEU A CA 1
ATOM 875 C C . LEU A 1 135 ? 4.936 65.083 26.982 1.00 95.03 135 LEU A C 1
ATOM 876 O O . LEU A 1 135 ? 5.456 66.192 27.077 1.00 95.29 135 LEU A O 1
ATOM 881 N N . GLY A 1 136 ? 3.727 64.801 27.459 1.00 90.41 136 GLY A N 1
ATOM 882 C CA . GLY A 1 136 ? 2.929 65.804 28.140 1.00 84.01 136 GLY A CA 1
ATOM 883 C C . GLY A 1 136 ? 1.527 65.264 28.344 1.00 79.63 136 GLY A C 1
ATOM 884 O O . GLY A 1 136 ? 1.266 64.103 28.036 1.00 79.81 136 GLY A O 1
ATOM 885 N N . PHE A 1 137 ? 0.616 66.093 28.839 1.00 74.58 137 PHE A N 1
ATOM 886 C CA . PHE A 1 137 ? -0.747 65.641 29.084 1.00 69.05 137 PHE A CA 1
ATOM 887 C C . PHE A 1 137 ? -1.535 65.303 27.814 1.00 66.64 137 PHE A C 1
ATOM 888 O O . PHE A 1 137 ? -2.575 64.645 27.876 1.00 64.54 137 PHE A O 1
ATOM 896 N N . ILE A 1 138 ? -1.046 65.766 26.667 1.00 65.61 138 ILE A N 1
ATOM 897 C CA . ILE A 1 138 ? -1.703 65.490 25.391 1.00 64.79 138 ILE A CA 1
ATOM 898 C C . ILE A 1 138 ? -1.011 64.359 24.635 1.00 66.25 138 ILE A C 1
ATOM 899 O O . ILE A 1 138 ? -1.638 63.337 24.318 1.00 65.92 138 ILE A O 1
ATOM 904 N N . LEU A 1 139 ? 0.278 64.530 24.348 1.00 67.30 139 LEU A N 1
ATOM 905 C CA . LEU A 1 139 ? 1.000 63.497 23.621 1.00 69.46 139 LEU A CA 1
ATOM 906 C C . LEU A 1 139 ? 1.109 62.161 24.388 1.00 72.01 139 LEU A C 1
ATOM 907 O O . LEU A 1 139 ? 0.703 61.107 23.872 1.00 72.62 139 LEU A O 1
ATOM 912 N N . GLY A 1 140 ? 1.624 62.189 25.612 1.00 74.69 140 GLY A N 1
ATOM 913 C CA . GLY A 1 140 ? 1.750 60.955 26.366 1.00 77.15 140 GLY A CA 1
ATOM 914 C C . GLY A 1 140 ? 1.163 60.982 27.762 1.00 79.30 140 GLY A C 1
ATOM 915 O O . GLY A 1 140 ? -0.054 60.868 27.934 1.00 77.18 140 GLY A O 1
ATOM 916 N N . ASP A 1 141 ? 2.045 61.120 28.755 1.00 82.76 141 ASP A N 1
ATOM 917 C CA . ASP A 1 141 ? 1.678 61.160 30.176 1.00 87.01 141 ASP A CA 1
ATOM 918 C C . ASP A 1 141 ? 0.652 60.090 30.604 1.00 91.20 141 ASP A C 1
ATOM 919 O O . ASP A 1 141 ? -0.023 60.255 31.617 1.00 92.72 141 ASP A O 1
ATOM 924 N N . GLU A 1 142 ? 0.544 58.995 29.850 1.00 95.77 142 GLU A N 1
ATOM 925 C CA . GLU A 1 142 ? -0.408 57.930 30.178 1.00 99.60 142 GLU A CA 1
ATOM 926 C C . GLU A 1 142 ? -0.228 57.480 31.632 1.00 101.33 142 GLU A C 1
ATOM 927 O O . GLU A 1 142 ? 0.871 57.103 32.040 1.00 101.24 142 GLU A O 1
ATOM 933 N N . GLY A 1 143 ? -1.308 57.526 32.408 1.00 102.73 143 GLY A N 1
ATOM 934 C CA . GLY A 1 143 ? -1.243 57.141 33.809 1.00 104.17 143 GLY A CA 1
ATOM 935 C C . GLY A 1 143 ? -0.833 58.300 34.710 1.00 104.50 143 GLY A C 1
ATOM 936 O O . GLY A 1 143 ? 0.084 58.170 35.520 1.00 104.44 143 GLY A O 1
ATOM 937 N N . SER A 1 144 ? -1.520 59.432 34.568 1.00 105.06 144 SER A N 1
ATOM 938 C CA . SER A 1 144 ? -1.226 60.635 35.355 1.00 105.05 144 SER A CA 1
ATOM 939 C C . SER A 1 144 ? -2.478 61.200 36.016 1.00 104.43 144 SER A C 1
ATOM 940 O O . SER A 1 144 ? -3.554 60.608 35.943 1.00 103.34 144 SER A O 1
ATOM 943 N N . GLY A 1 145 ? -2.327 62.361 36.650 1.00 104.28 145 GLY A N 1
ATOM 944 C CA . GLY A 1 145 ? -3.448 63.013 37.306 1.00 104.14 145 GLY A CA 1
ATOM 945 C C . GLY A 1 145 ? -4.250 63.851 36.329 1.00 103.84 145 GLY A C 1
ATOM 946 O O . GLY A 1 145 ? -5.451 64.050 36.505 1.00 104.06 145 GLY A O 1
ATOM 947 N N . ALA A 1 146 ? -3.587 64.349 35.291 1.00 103.84 146 ALA A N 1
ATOM 948 C CA . ALA A 1 146 ? -4.260 65.157 34.287 1.00 103.14 146 ALA A CA 1
ATOM 949 C C . ALA A 1 146 ? -4.895 64.268 33.224 1.00 102.51 146 ALA A C 1
ATOM 950 O O . ALA A 1 146 ? -6.012 64.529 32.789 1.00 103.08 146 ALA A O 1
ATOM 952 N N . VAL A 1 147 ? -4.183 63.217 32.818 1.00 100.98 147 VAL A N 1
ATOM 953 C CA . VAL A 1 147 ? -4.687 62.302 31.796 1.00 99.30 147 VAL A CA 1
ATOM 954 C C . VAL A 1 147 ? -5.953 61.587 32.238 1.00 98.67 147 VAL A C 1
ATOM 955 O O . VAL A 1 147 ? -6.805 61.262 31.411 1.00 98.27 147 VAL A O 1
ATOM 959 N N . LEU A 1 148 ? -6.072 61.330 33.535 1.00 98.09 148 LEU A N 1
ATOM 960 C CA . LEU A 1 148 ? -7.264 60.676 34.056 1.00 97.72 148 LEU A CA 1
ATOM 961 C C . LEU A 1 148 ? -8.457 61.590 33.786 1.00 97.12 148 LEU A C 1
ATOM 962 O O . LEU A 1 148 ? -9.552 61.125 33.462 1.00 96.80 148 LEU A O 1
ATOM 967 N N . GLY A 1 149 ? -8.237 62.893 33.916 1.00 96.80 149 GLY A N 1
ATOM 968 C CA . GLY A 1 149 ? -9.297 63.842 33.651 1.00 97.53 149 GLY A CA 1
ATOM 969 C C . GLY A 1 149 ? -9.544 63.905 32.153 1.00 98.51 149 GLY A C 1
ATOM 970 O O . GLY A 1 149 ? -10.695 63.946 31.719 1.00 99.08 149 GLY A O 1
ATOM 971 N N . LYS A 1 150 ? -8.456 63.909 31.372 1.00 98.06 150 LYS A N 1
ATOM 972 C CA . LYS A 1 150 ? -8.491 63.958 29.896 1.00 96.72 150 LYS A CA 1
ATOM 973 C C . LYS A 1 150 ? -9.356 62.829 29.354 1.00 96.43 150 LYS A C 1
ATOM 974 O O . LYS A 1 150 ? -9.886 62.903 28.240 1.00 97.25 150 LYS A O 1
ATOM 980 N N . LEU A 1 151 ? -9.478 61.778 30.159 1.00 95.43 151 LEU A N 1
ATOM 981 C CA . LEU A 1 151 ? -10.253 60.608 29.800 1.00 94.59 151 LEU A CA 1
ATOM 982 C C . LEU A 1 151 ? -11.588 60.653 30.524 1.00 95.01 151 LEU A C 1
ATOM 983 O O . LEU A 1 151 ? -12.590 60.155 30.012 1.00 94.49 151 LEU A O 1
ATOM 988 N N . LEU A 1 152 ? -11.596 61.251 31.714 1.00 95.33 152 LEU A N 1
ATOM 989 C CA . LEU A 1 152 ? -12.817 61.354 32.511 1.00 96.25 152 LEU A CA 1
ATOM 990 C C . LEU A 1 152 ? -13.767 62.420 31.980 1.00 96.58 152 LEU A C 1
ATOM 991 O O . LEU A 1 152 ? -14.956 62.164 31.787 1.00 96.69 152 LEU A O 1
ATOM 996 N N . VAL A 1 153 ? -13.247 63.620 31.749 1.00 97.37 153 VAL A N 1
ATOM 997 C CA . VAL A 1 153 ? -14.080 64.699 31.237 1.00 99.44 153 VAL A CA 1
ATOM 998 C C . VAL A 1 153 ? -14.391 64.438 29.765 1.00 100.56 153 VAL A C 1
ATOM 999 O O . VAL A 1 153 ? -15.097 65.212 29.122 1.00 100.90 153 VAL A O 1
ATOM 1003 N N . GLY A 1 154 ? -13.870 63.327 29.248 1.00 102.04 154 GLY A N 1
ATOM 1004 C CA . GLY A 1 154 ? -14.088 62.970 27.858 1.00 103.93 154 GLY A CA 1
ATOM 1005 C C . GLY A 1 154 ? -15.153 61.907 27.661 1.00 105.00 154 GLY A C 1
ATOM 1006 O O . GLY A 1 154 ? -16.090 62.099 26.885 1.00 104.57 154 GLY A O 1
ATOM 1007 N N . ASP A 1 155 ? -15.009 60.780 28.351 1.00 106.56 155 ASP A N 1
ATOM 1008 C CA . ASP A 1 155 ? -15.977 59.692 28.249 1.00 107.70 155 ASP A CA 1
ATOM 1009 C C . ASP A 1 155 ? -17.339 60.124 28.808 1.00 108.44 155 ASP A C 1
ATOM 1010 O O . ASP A 1 155 ? -18.388 59.803 28.237 1.00 108.61 155 ASP A O 1
ATOM 1015 N N . ILE A 1 156 ? -17.317 60.856 29.921 1.00 109.00 156 ILE A N 1
ATOM 1016 C CA . ILE A 1 156 ? -18.542 61.346 30.551 1.00 109.75 156 ILE A CA 1
ATOM 1017 C C . ILE A 1 156 ? -19.245 62.320 29.612 1.00 109.65 156 ILE A C 1
ATOM 1018 O O . ILE A 1 156 ? -20.456 62.257 29.420 1.00 109.56 156 ILE A O 1
ATOM 1023 N N . LEU A 1 157 ? -18.463 63.217 29.026 1.00 109.24 157 LEU A N 1
ATOM 1024 C CA . LEU A 1 157 ? -18.989 64.214 28.113 1.00 108.91 157 LEU A CA 1
ATOM 1025 C C . LEU A 1 157 ? -19.228 63.619 26.713 1.00 108.78 157 LEU A C 1
ATOM 1026 O O . LEU A 1 157 ? -19.693 64.315 25.809 1.00 109.78 157 LEU A O 1
ATOM 1031 N N . LYS A 1 158 ? -18.920 62.329 26.553 1.00 108.61 158 LYS A N 1
ATOM 1032 C CA . LYS A 1 158 ? -19.088 61.613 25.280 1.00 107.18 158 LYS A CA 1
ATOM 1033 C C . LYS A 1 158 ? -20.235 60.590 25.340 1.00 106.85 158 LYS A C 1
ATOM 1034 O O . LYS A 1 158 ? -20.348 59.716 24.474 1.00 105.39 158 LYS A O 1
ATOM 1040 N N . ASN A 1 159 ? -21.072 60.711 26.373 1.00 106.96 159 ASN A N 1
ATOM 1041 C CA . ASN A 1 159 ? -22.234 59.836 26.609 1.00 106.59 159 ASN A CA 1
ATOM 1042 C C . ASN A 1 159 ? -21.895 58.351 26.682 1.00 106.50 159 ASN A C 1
ATOM 1043 O O . ASN A 1 159 ? -22.767 57.494 26.524 1.00 105.75 159 ASN A O 1
ATOM 1048 N N . GLN A 1 160 ? -20.627 58.053 26.929 1.00 105.99 160 GLN A N 1
ATOM 1049 C CA . GLN A 1 160 ? -20.198 56.667 27.033 1.00 107.07 160 GLN A CA 1
ATOM 1050 C C . GLN A 1 160 ? -20.401 56.204 28.473 1.00 108.62 160 GLN A C 1
ATOM 1051 O O . GLN A 1 160 ? -19.813 55.218 28.921 1.00 109.20 160 GLN A O 1
ATOM 1057 N N . LEU A 1 161 ? -21.250 56.931 29.192 1.00 110.90 161 LEU A N 1
ATOM 1058 C CA . LEU A 1 161 ? -21.562 56.618 30.580 1.00 112.44 161 LEU A CA 1
ATOM 1059 C C . LEU A 1 161 ? -23.019 56.967 30.879 1.00 113.34 161 LEU A C 1
ATOM 1060 O O . LEU A 1 161 ? -23.664 57.670 30.099 1.00 113.91 161 LEU A O 1
ATOM 1065 N N . PRO A 1 162 ? -23.555 56.475 32.013 1.00 113.34 162 PRO A N 1
ATOM 1066 C CA . PRO A 1 162 ? -24.942 56.726 32.436 1.00 114.17 162 PRO A CA 1
ATOM 1067 C C . PRO A 1 162 ? -25.426 58.171 32.224 1.00 116.50 162 PRO A C 1
ATOM 1068 O O . PRO A 1 162 ? -24.616 59.080 32.031 1.00 118.35 162 PRO A O 1
ATOM 1072 N N . ALA A 1 163 ? -26.742 58.377 32.257 1.00 116.61 163 ALA A N 1
ATOM 1073 C CA . ALA A 1 163 ? -27.334 59.704 32.047 1.00 117.11 163 ALA A CA 1
ATOM 1074 C C . ALA A 1 163 ? -27.310 60.584 33.289 1.00 117.15 163 ALA A C 1
ATOM 1075 O O . ALA A 1 163 ? -27.099 61.797 33.203 1.00 116.59 163 ALA A O 1
ATOM 1077 N N . THR A 1 164 ? -27.541 59.972 34.443 1.00 117.60 164 THR A N 1
ATOM 1078 C CA . THR A 1 164 ? -27.551 60.691 35.706 1.00 117.43 164 THR A CA 1
ATOM 1079 C C . THR A 1 164 ? -26.137 60.982 36.208 1.00 118.13 164 THR A C 1
ATOM 1080 O O . THR A 1 164 ? -25.908 61.999 36.864 1.00 118.87 164 THR A O 1
ATOM 1084 N N . LEU A 1 165 ? -25.192 60.094 35.902 1.00 118.68 165 LEU A N 1
ATOM 1085 C CA . LEU A 1 165 ? -23.798 60.269 36.324 1.00 118.09 165 LEU A CA 1
ATOM 1086 C C . LEU A 1 165 ? -23.229 61.562 35.739 1.00 117.92 165 LEU A C 1
ATOM 1087 O O . LEU A 1 165 ? -22.327 62.179 36.318 1.00 117.64 165 LEU A O 1
ATOM 1092 N N . LYS A 1 166 ? -23.763 61.962 34.589 1.00 117.84 166 LYS A N 1
ATOM 1093 C CA . LYS A 1 166 ? -23.339 63.176 33.903 1.00 118.03 166 LYS A CA 1
ATOM 1094 C C . LYS A 1 166 ? -23.985 64.394 34.560 1.00 118.21 166 LYS A C 1
ATOM 1095 O O . LYS A 1 166 ? -23.353 65.442 34.695 1.00 118.30 166 LYS A O 1
ATOM 1101 N N . GLU A 1 167 ? -25.242 64.247 34.972 1.00 117.60 167 GLU A N 1
ATOM 1102 C CA . GLU A 1 167 ? -25.971 65.338 35.612 1.00 117.27 167 GLU A CA 1
ATOM 1103 C C . GLU A 1 167 ? -25.375 65.632 36.987 1.00 116.43 167 GLU A C 1
ATOM 1104 O O . GLU A 1 167 ? -25.173 66.792 37.346 1.00 117.04 167 GLU A O 1
ATOM 1110 N N . GLU A 1 168 ? -25.089 64.583 37.758 1.00 115.27 168 GLU A N 1
ATOM 1111 C CA . GLU A 1 168 ? -24.507 64.736 39.090 1.00 113.82 168 GLU A CA 1
ATOM 1112 C C . GLU A 1 168 ? -23.104 65.325 38.987 1.00 111.50 168 GLU A C 1
ATOM 1113 O O . GLU A 1 168 ? -22.697 66.142 39.815 1.00 110.62 168 GLU A O 1
ATOM 1119 N N . PHE A 1 169 ? -22.369 64.881 37.971 1.00 108.91 169 PHE A N 1
ATOM 1120 C CA . PHE A 1 169 ? -21.010 65.355 37.730 1.00 105.65 169 PHE A CA 1
ATOM 1121 C C . PHE A 1 169 ? -20.991 66.875 37.596 1.00 105.48 169 PHE A C 1
ATOM 1122 O O . PHE A 1 169 ? -20.475 67.572 38.466 1.00 105.51 169 PHE A O 1
ATOM 1130 N N . LEU A 1 170 ? -21.559 67.377 36.502 1.00 106.16 170 LEU A N 1
ATOM 1131 C CA . LEU A 1 170 ? -21.612 68.815 36.231 1.00 106.71 170 LEU A CA 1
ATOM 1132 C C . LEU A 1 170 ? -22.326 69.606 37.328 1.00 107.02 170 LEU A C 1
ATOM 1133 O O . LEU A 1 170 ? -22.110 70.808 37.475 1.00 106.74 170 LEU A O 1
ATOM 1138 N N . LYS A 1 171 ? -23.191 68.940 38.080 1.00 107.03 171 LYS A N 1
ATOM 1139 C CA . LYS A 1 171 ? -23.892 69.615 39.156 1.00 107.91 171 LYS A CA 1
ATOM 1140 C C . LYS A 1 171 ? -22.949 69.670 40.350 1.00 107.55 171 LYS A C 1
ATOM 1141 O O . LYS A 1 171 ? -23.177 70.421 41.296 1.00 108.73 171 LYS A O 1
ATOM 1147 N N . GLN A 1 172 ? -21.872 68.889 40.290 1.00 106.52 172 GLN A N 1
ATOM 1148 C CA . GLN A 1 172 ? -20.885 68.842 41.371 1.00 105.26 172 GLN A CA 1
ATOM 1149 C C . GLN A 1 172 ? -19.800 69.919 41.266 1.00 104.89 172 GLN A C 1
ATOM 1150 O O . GLN A 1 172 ? -19.371 70.483 42.277 1.00 105.63 172 GLN A O 1
ATOM 1156 N N . PHE A 1 173 ? -19.358 70.195 40.042 1.00 103.89 173 PHE A N 1
ATOM 1157 C CA . PHE A 1 173 ? -18.325 71.197 39.794 1.00 103.26 173 PHE A CA 1
ATOM 1158 C C . PHE A 1 173 ? -18.907 72.504 39.246 1.00 105.07 173 PHE A C 1
ATOM 1159 O O . PHE A 1 173 ? -18.171 73.460 38.988 1.00 105.21 173 PHE A O 1
ATOM 1167 N N . ASP A 1 174 ? -20.231 72.525 39.070 1.00 107.17 174 ASP A N 1
ATOM 1168 C CA . ASP A 1 174 ? -20.959 73.694 38.561 1.00 108.68 174 ASP A CA 1
ATOM 1169 C C . ASP A 1 174 ? -20.371 74.180 37.227 1.00 109.99 174 ASP A C 1
ATOM 1170 O O . ASP A 1 174 ? -20.264 75.384 36.976 1.00 110.92 174 ASP A O 1
ATOM 1175 N N . LEU A 1 175 ? -20.006 73.228 36.371 1.00 110.75 175 LEU A N 1
ATOM 1176 C CA . LEU A 1 175 ? -19.419 73.538 35.072 1.00 111.72 175 LEU A CA 1
ATOM 1177 C C . LEU A 1 175 ? -20.332 73.106 33.927 1.00 112.09 175 LEU A C 1
ATOM 1178 O O . LEU A 1 175 ? -20.885 72.006 33.946 1.00 111.31 175 LEU A O 1
ATOM 1183 N N . THR A 1 176 ? -20.486 73.981 32.932 1.00 113.76 176 THR A N 1
ATOM 1184 C CA . THR A 1 176 ? -21.320 73.696 31.760 1.00 115.02 176 THR A CA 1
ATOM 1185 C C . THR A 1 176 ? -20.422 73.212 30.629 1.00 113.28 176 THR A C 1
ATOM 1186 O O . THR A 1 176 ? -19.322 73.728 30.439 1.00 115.43 176 THR A O 1
ATOM 1190 N N . PRO A 1 177 ? -20.881 72.214 29.854 1.00 112.59 177 PRO A N 1
ATOM 1191 C CA . PRO A 1 177 ? -20.101 71.667 28.739 1.00 111.50 177 PRO A CA 1
ATOM 1192 C C . PRO A 1 177 ? -19.382 72.715 27.880 1.00 108.99 177 PRO A C 1
ATOM 1193 O O . PRO A 1 177 ? -18.200 72.566 27.572 1.00 109.84 177 PRO A O 1
ATOM 1197 N N . PRO A 1 178 ? -20.080 73.787 27.485 1.00 107.90 178 PRO A N 1
ATOM 1198 C CA . PRO A 1 178 ? -19.434 74.813 26.662 1.00 106.70 178 PRO A CA 1
ATOM 1199 C C . PRO A 1 178 ? -18.339 75.620 27.375 1.00 102.92 178 PRO A C 1
ATOM 1200 O O . PRO A 1 178 ? -17.718 76.499 26.781 1.00 101.98 178 PRO A O 1
ATOM 1204 N N . GLU A 1 179 ? -18.104 75.323 28.648 1.00 101.26 179 GLU A N 1
ATOM 1205 C CA . GLU A 1 179 ? -17.078 76.021 29.422 1.00 99.23 179 GLU A CA 1
ATOM 1206 C C . GLU A 1 179 ? -15.929 75.058 29.691 1.00 97.73 179 GLU A C 1
ATOM 1207 O O . GLU A 1 179 ? -14.805 75.478 29.956 1.00 96.73 179 GLU A O 1
ATOM 1213 N N . ILE A 1 180 ? -16.227 73.762 29.631 1.00 96.31 180 ILE A N 1
ATOM 1214 C CA . ILE A 1 180 ? -15.225 72.721 29.848 1.00 95.28 180 ILE A CA 1
ATOM 1215 C C . ILE A 1 180 ? -14.279 72.755 28.659 1.00 94.20 180 ILE A C 1
ATOM 1216 O O . ILE A 1 180 ? -13.086 72.470 28.781 1.00 93.80 180 ILE A O 1
ATOM 1221 N N . ILE A 1 181 ? -14.850 73.093 27.508 1.00 92.56 181 ILE A N 1
ATOM 1222 C CA . ILE A 1 181 ? -14.097 73.206 26.275 1.00 92.03 181 ILE A CA 1
ATOM 1223 C C . ILE A 1 181 ? -13.210 74.429 26.428 1.00 91.57 181 ILE A C 1
ATOM 1224 O O . ILE A 1 181 ? -12.008 74.378 26.175 1.00 92.28 181 ILE A O 1
ATOM 1229 N N . ASP A 1 182 ? -13.812 75.529 26.865 1.00 91.34 182 ASP A N 1
ATOM 1230 C CA . ASP A 1 182 ? -13.074 76.771 27.046 1.00 91.12 182 ASP A CA 1
ATOM 1231 C C . ASP A 1 182 ? -12.044 76.665 28.171 1.00 91.18 182 ASP A C 1
ATOM 1232 O O . ASP A 1 182 ? -11.394 77.653 28.502 1.00 91.78 182 ASP A O 1
ATOM 1237 N N . ARG A 1 183 ? -11.881 75.472 28.741 1.00 91.00 183 ARG A N 1
ATOM 1238 C CA . ARG A 1 183 ? -10.936 75.274 29.841 1.00 90.22 183 ARG A CA 1
ATOM 1239 C C . ARG A 1 183 ? -9.764 74.332 29.559 1.00 88.59 183 ARG A C 1
ATOM 1240 O O . ARG A 1 183 ? -8.827 74.257 30.358 1.00 87.90 183 ARG A O 1
ATOM 1248 N N . VAL A 1 184 ? -9.809 73.627 28.430 1.00 86.95 184 VAL A N 1
ATOM 1249 C CA . VAL A 1 184 ? -8.743 72.688 28.062 1.00 86.04 184 VAL A CA 1
ATOM 1250 C C . VAL A 1 184 ? -7.935 73.171 26.838 1.00 85.83 184 VAL A C 1
ATOM 1251 O O . VAL A 1 184 ? -6.750 72.844 26.679 1.00 84.88 184 VAL A O 1
ATOM 1255 N N . TYR A 1 185 ? -8.586 73.959 25.986 1.00 85.02 185 TYR A N 1
ATOM 1256 C CA . TYR A 1 185 ? -7.951 74.490 24.787 1.00 84.10 185 TYR A CA 1
ATOM 1257 C C . TYR A 1 185 ? -7.654 75.974 24.953 1.00 85.39 185 TYR A C 1
ATOM 1258 O O . TYR A 1 185 ? -6.509 76.400 24.895 1.00 86.94 185 TYR A O 1
ATOM 1267 N N . ARG A 1 186 ? -8.703 76.753 25.174 1.00 86.59 186 ARG A N 1
ATOM 1268 C CA . ARG A 1 186 ? -8.556 78.197 25.304 1.00 87.34 186 ARG A CA 1
ATOM 1269 C C . ARG A 1 186 ? -7.825 78.743 26.538 1.00 85.03 186 ARG A C 1
ATOM 1270 O O . ARG A 1 186 ? -6.836 79.461 26.397 1.00 85.12 186 ARG A O 1
ATOM 1278 N N . GLN A 1 187 ? -8.291 78.415 27.740 1.00 82.84 187 GLN A N 1
ATOM 1279 C CA . GLN A 1 187 ? -7.670 78.923 28.964 1.00 79.84 187 GLN A CA 1
ATOM 1280 C C . GLN A 1 187 ? -6.390 78.213 29.399 1.00 78.66 187 GLN A C 1
ATOM 1281 O O . GLN A 1 187 ? -6.126 77.078 28.993 1.00 78.39 187 GLN A O 1
ATOM 1287 N N . PRO A 1 188 ? -5.583 78.882 30.246 1.00 77.53 188 PRO A N 1
ATOM 1288 C CA . PRO A 1 188 ? -4.320 78.338 30.754 1.00 75.78 188 PRO A CA 1
ATOM 1289 C C . PRO A 1 188 ? -4.398 77.026 31.539 1.00 74.21 188 PRO A C 1
ATOM 1290 O O . PRO A 1 188 ? -5.438 76.665 32.086 1.00 74.46 188 PRO A O 1
ATOM 1294 N N . PHE A 1 189 ? -3.281 76.314 31.557 1.00 72.98 189 PHE A N 1
ATOM 1295 C CA . PHE A 1 189 ? -3.155 75.054 32.269 1.00 71.75 189 PHE A CA 1
ATOM 1296 C C . PHE A 1 189 ? -4.292 74.051 32.088 1.00 71.45 189 PHE A C 1
ATOM 1297 O O . PHE A 1 189 ? -5.179 73.949 32.932 1.00 69.90 189 PHE A O 1
ATOM 1305 N N . PRO A 1 190 ? -4.275 73.303 30.970 1.00 72.55 190 PRO A N 1
ATOM 1306 C CA . PRO A 1 190 ? -5.273 72.288 30.637 1.00 73.86 190 PRO A CA 1
ATOM 1307 C C . PRO A 1 190 ? -5.020 71.001 31.405 1.00 75.72 190 PRO A C 1
ATOM 1308 O O . PRO A 1 190 ? -5.948 70.252 31.683 1.00 76.17 190 PRO A O 1
ATOM 1312 N N . ASN A 1 191 ? -3.769 70.719 31.738 1.00 78.04 191 ASN A N 1
ATOM 1313 C CA . ASN A 1 191 ? -3.491 69.496 32.474 1.00 81.14 191 ASN A CA 1
ATOM 1314 C C . ASN A 1 191 ? -3.685 69.713 33.972 1.00 83.61 191 ASN A C 1
ATOM 1315 O O . ASN A 1 191 ? -4.018 68.777 34.702 1.00 84.56 191 ASN A O 1
ATOM 1320 N N . ARG A 1 192 ? -3.479 70.940 34.441 1.00 85.88 192 ARG A N 1
ATOM 1321 C CA . ARG A 1 192 ? -3.654 71.236 35.857 1.00 87.41 192 ARG A CA 1
ATOM 1322 C C . ARG A 1 192 ? -5.129 71.446 36.146 1.00 88.07 192 ARG A C 1
ATOM 1323 O O . ARG A 1 192 ? -5.547 71.519 37.301 1.00 88.25 192 ARG A O 1
ATOM 1331 N N . PHE A 1 193 ? -5.918 71.522 35.077 1.00 89.60 193 PHE A N 1
ATOM 1332 C CA . PHE A 1 193 ? -7.366 71.692 35.168 1.00 91.16 193 PHE A CA 1
ATOM 1333 C C . PHE A 1 193 ? -8.021 70.315 35.148 1.00 92.16 193 PHE A C 1
ATOM 1334 O O . PHE A 1 193 ? -9.006 70.068 35.849 1.00 91.96 193 PHE A O 1
ATOM 1342 N N . LEU A 1 194 ? -7.467 69.425 34.330 1.00 93.58 194 LEU A N 1
ATOM 1343 C CA . LEU A 1 194 ? -7.973 68.067 34.193 1.00 94.63 194 LEU A CA 1
ATOM 1344 C C . LEU A 1 194 ? -7.584 67.216 35.395 1.00 95.71 194 LEU A C 1
ATOM 1345 O O . LEU A 1 194 ? -7.875 66.021 35.444 1.00 95.59 194 LEU A O 1
ATOM 1350 N N . ALA A 1 195 ? -6.918 67.843 36.359 1.00 97.39 195 ALA A N 1
ATOM 1351 C CA . ALA A 1 195 ? -6.490 67.167 37.573 1.00 99.06 195 ALA A CA 1
ATOM 1352 C C . ALA A 1 195 ? -7.487 67.479 38.672 1.00 100.89 195 ALA A C 1
ATOM 1353 O O . ALA A 1 195 ? -7.742 66.649 39.541 1.00 101.61 195 ALA A O 1
ATOM 1355 N N . SER A 1 196 ? -8.053 68.681 38.628 1.00 102.87 196 SER A N 1
ATOM 1356 C CA . SER A 1 196 ? -9.032 69.096 39.626 1.00 104.90 196 SER A CA 1
ATOM 1357 C C . SER A 1 196 ? -10.369 68.408 39.367 1.00 106.17 196 SER A C 1
ATOM 1358 O O . SER A 1 196 ? -11.355 68.656 40.059 1.00 105.95 196 SER A O 1
ATOM 1361 N N . LEU A 1 197 ? -10.386 67.547 38.355 1.00 108.07 197 LEU A N 1
ATOM 1362 C CA . LEU A 1 197 ? -11.576 66.786 37.990 1.00 110.10 197 LEU A CA 1
ATOM 1363 C C . LEU A 1 197 ? -11.283 65.320 38.302 1.00 111.05 197 LEU A C 1
ATOM 1364 O O . LEU A 1 197 ? -12.180 64.478 38.301 1.00 111.10 197 LEU A O 1
ATOM 1369 N N . SER A 1 198 ? -10.008 65.039 38.564 1.00 112.65 198 SER A N 1
ATOM 1370 C CA . SER A 1 198 ? -9.529 63.695 38.887 1.00 114.15 198 SER A CA 1
ATOM 1371 C C . SER A 1 198 ? -10.268 63.091 40.084 1.00 115.37 198 SER A C 1
ATOM 1372 O O . SER A 1 198 ? -10.657 61.919 40.063 1.00 115.71 198 SER A O 1
ATOM 1375 N N . PRO A 1 199 ? -10.472 63.884 41.150 1.00 115.78 199 PRO A N 1
ATOM 1376 C CA . PRO A 1 199 ? -11.170 63.368 42.328 1.00 116.46 199 PRO A CA 1
ATOM 1377 C C . PRO A 1 199 ? -12.514 62.680 42.036 1.00 117.22 199 PRO A C 1
ATOM 1378 O O . PRO A 1 199 ? -12.856 61.694 42.687 1.00 118.30 199 PRO A O 1
ATOM 1382 N N . PHE A 1 200 ? -13.262 63.187 41.060 1.00 116.64 200 PHE A N 1
ATOM 1383 C CA . PHE A 1 200 ? -14.562 62.609 40.720 1.00 117.13 200 PHE A CA 1
ATOM 1384 C C . PHE A 1 200 ? -14.474 61.108 40.466 1.00 119.45 200 PHE A C 1
ATOM 1385 O O . PHE A 1 200 ? -15.480 60.401 40.507 1.00 119.32 200 PHE A O 1
ATOM 1393 N N . ILE A 1 201 ? -13.268 60.622 40.202 1.00 122.71 201 ILE A N 1
ATOM 1394 C CA . ILE A 1 201 ? -13.072 59.205 39.933 1.00 126.27 201 ILE A CA 1
ATOM 1395 C C . ILE A 1 201 ? -13.003 58.376 41.214 1.00 128.40 201 ILE A C 1
ATOM 1396 O O . ILE A 1 201 ? -13.740 57.402 41.365 1.00 129.64 201 ILE A O 1
ATOM 1401 N N . ALA A 1 202 ? -12.123 58.765 42.132 1.00 130.23 202 ALA A N 1
ATOM 1402 C CA . ALA A 1 202 ? -11.956 58.046 43.392 1.00 131.06 202 ALA A CA 1
ATOM 1403 C C . ALA A 1 202 ? -13.259 57.956 44.185 1.00 131.90 202 ALA A C 1
ATOM 1404 O O . ALA A 1 202 ? -13.414 57.080 45.041 1.00 132.99 202 ALA A O 1
ATOM 1406 N N . GLN A 1 203 ? -14.194 58.856 43.889 1.00 132.60 203 GLN A N 1
ATOM 1407 C CA . GLN A 1 203 ? -15.485 58.904 44.573 1.00 132.89 203 GLN A CA 1
ATOM 1408 C C . GLN A 1 203 ? -16.589 58.142 43.842 1.00 132.43 203 GLN A C 1
ATOM 1409 O O . GLN A 1 203 ? -17.772 58.297 44.154 1.00 130.90 203 GLN A O 1
ATOM 1415 N N . HIS A 1 204 ? -16.207 57.319 42.871 1.00 131.71 204 HIS A N 1
ATOM 1416 C CA . HIS A 1 204 ? -17.171 56.529 42.111 1.00 132.29 204 HIS A CA 1
ATOM 1417 C C . HIS A 1 204 ? -16.547 55.242 41.578 1.00 132.65 204 HIS A C 1
ATOM 1418 O O . HIS A 1 204 ? -16.872 54.794 40.479 1.00 133.97 204 HIS A O 1
ATOM 1425 N N . LEU A 1 205 ? -15.654 54.650 42.364 1.00 132.52 205 LEU A N 1
ATOM 1426 C CA . LEU A 1 205 ? -14.987 53.411 41.981 1.00 131.46 205 LEU A CA 1
ATOM 1427 C C . LEU A 1 205 ? -15.924 52.219 42.136 1.00 131.14 205 LEU A C 1
ATOM 1428 O O . LEU A 1 205 ? -15.487 51.067 42.149 1.00 131.03 205 LEU A O 1
ATOM 1433 N N . GLU A 1 206 ? -17.217 52.513 42.262 1.00 131.06 206 GLU A N 1
ATOM 1434 C CA . GLU A 1 206 ? -18.245 51.482 42.401 1.00 130.25 206 GLU A CA 1
ATOM 1435 C C . GLU A 1 206 ? -18.646 50.998 41.005 1.00 129.44 206 GLU A C 1
ATOM 1436 O O . GLU A 1 206 ? -18.804 49.796 40.776 1.00 128.93 206 GLU A O 1
ATOM 1442 N N . GLU A 1 207 ? -18.813 51.947 40.083 1.00 128.67 207 GLU A N 1
ATOM 1443 C CA . GLU A 1 207 ? -19.182 51.651 38.696 1.00 128.55 207 GLU A CA 1
ATOM 1444 C C . GLU A 1 207 ? -18.063 50.862 38.021 1.00 128.82 207 GLU A C 1
ATOM 1445 O O . GLU A 1 207 ? -16.904 51.280 38.039 1.00 129.68 207 GLU A O 1
ATOM 1451 N N . PRO A 1 208 ? -18.390 49.709 37.410 1.00 128.64 208 PRO A N 1
ATOM 1452 C CA . PRO A 1 208 ? -17.377 48.883 36.735 1.00 127.86 208 PRO A CA 1
ATOM 1453 C C . PRO A 1 208 ? -16.653 49.617 35.599 1.00 127.20 208 PRO A C 1
ATOM 1454 O O . PRO A 1 208 ? -15.614 49.157 35.113 1.00 127.32 208 PRO A O 1
ATOM 1458 N N . ALA A 1 209 ? -17.208 50.757 35.195 1.00 125.62 209 ALA A N 1
ATOM 1459 C CA . ALA A 1 209 ? -16.659 51.578 34.117 1.00 124.00 209 ALA A CA 1
ATOM 1460 C C . ALA A 1 209 ? -15.596 52.581 34.585 1.00 123.47 209 ALA A C 1
ATOM 1461 O O . ALA A 1 209 ? -14.437 52.511 34.171 1.00 122.91 209 ALA A O 1
ATOM 1463 N N . ILE A 1 210 ? -15.997 53.518 35.437 1.00 123.43 210 ILE A N 1
ATOM 1464 C CA . ILE A 1 210 ? -15.083 54.536 35.952 1.00 123.25 210 ILE A CA 1
ATOM 1465 C C . ILE A 1 210 ? -13.812 53.917 36.506 1.00 123.85 210 ILE A C 1
ATOM 1466 O O . ILE A 1 210 ? -12.747 54.533 36.471 1.00 124.30 210 ILE A O 1
ATOM 1471 N N . ARG A 1 211 ? -13.922 52.699 37.029 1.00 124.68 211 ARG A N 1
ATOM 1472 C CA . ARG A 1 211 ? -12.765 52.013 37.592 1.00 125.36 211 ARG A CA 1
ATOM 1473 C C . ARG A 1 211 ? -11.889 51.484 36.462 1.00 124.20 211 ARG A C 1
ATOM 1474 O O . ARG A 1 211 ? -10.664 51.420 36.590 1.00 124.60 211 ARG A O 1
ATOM 1482 N N . GLN A 1 212 ? -12.525 51.118 35.353 1.00 122.57 212 GLN A N 1
ATOM 1483 C CA . GLN A 1 212 ? -11.816 50.589 34.194 1.00 120.39 212 GLN A CA 1
ATOM 1484 C C . GLN A 1 212 ? -11.180 51.724 33.390 1.00 118.17 212 GLN A C 1
ATOM 1485 O O . GLN A 1 212 ? -10.350 51.493 32.508 1.00 118.05 212 GLN A O 1
ATOM 1491 N N . LEU A 1 213 ? -11.574 52.953 33.704 1.00 115.44 213 LEU A N 1
ATOM 1492 C CA . LEU A 1 213 ? -11.041 54.134 33.034 1.00 112.94 213 LEU A CA 1
ATOM 1493 C C . LEU A 1 213 ? -9.699 54.467 33.664 1.00 111.84 213 LEU A C 1
ATOM 1494 O O . LEU A 1 213 ? -8.916 55.245 33.122 1.00 111.20 213 LEU A O 1
ATOM 1499 N N . VAL A 1 214 ? -9.445 53.871 34.821 1.00 111.04 214 VAL A N 1
ATOM 1500 C CA . VAL A 1 214 ? -8.203 54.079 35.548 1.00 110.43 214 VAL A CA 1
ATOM 1501 C C . VAL A 1 214 ? -7.257 52.914 35.274 1.00 110.56 214 VAL A C 1
ATOM 1502 O O . VAL A 1 214 ? -6.090 53.115 34.929 1.00 110.55 214 VAL A O 1
ATOM 1514 N N . ASN A 1 216 ? -7.043 50.770 32.771 1.00 110.10 216 ASN A N 1
ATOM 1515 C CA . ASN A 1 216 ? -6.477 50.858 31.433 1.00 109.89 216 ASN A CA 1
ATOM 1516 C C . ASN A 1 216 ? -5.453 51.978 31.343 1.00 109.52 216 ASN A C 1
ATOM 1517 O O . ASN A 1 216 ? -4.422 51.834 30.684 1.00 109.80 216 ASN A O 1
ATOM 1522 N N . SER A 1 217 ? -5.727 53.095 32.010 1.00 108.32 217 SER A N 1
ATOM 1523 C CA . SER A 1 217 ? -4.807 54.224 31.980 1.00 107.44 217 SER A CA 1
ATOM 1524 C C . SER A 1 217 ? -3.576 53.912 32.830 1.00 106.13 217 SER A C 1
ATOM 1525 O O . SER A 1 217 ? -2.601 54.671 32.846 1.00 105.50 217 SER A O 1
ATOM 1528 N N . PHE A 1 218 ? -3.621 52.789 33.532 1.00 105.47 218 PHE A N 1
ATOM 1529 C CA . PHE A 1 218 ? -2.503 52.363 34.362 1.00 104.70 218 PHE A CA 1
ATOM 1530 C C . PHE A 1 218 ? -1.758 51.201 33.716 1.00 104.13 218 PHE A C 1
ATOM 1531 O O . PHE A 1 218 ? -0.555 51.024 33.937 1.00 103.40 218 PHE A O 1
ATOM 1539 N N . ILE A 1 219 ? -2.483 50.404 32.928 1.00 103.58 219 ILE A N 1
ATOM 1540 C CA . ILE A 1 219 ? -1.883 49.275 32.219 1.00 102.71 219 ILE A CA 1
ATOM 1541 C C . ILE A 1 219 ? -1.023 49.918 31.143 1.00 102.94 219 ILE A C 1
ATOM 1542 O O . ILE A 1 219 ? 0.078 49.452 30.843 1.00 102.60 219 ILE A O 1
ATOM 1547 N N . ALA A 1 220 ? -1.543 51.009 30.579 1.00 102.52 220 ALA A N 1
ATOM 1548 C CA . ALA A 1 220 ? -0.863 51.759 29.535 1.00 102.74 220 ALA A CA 1
ATOM 1549 C C . ALA A 1 220 ? 0.443 52.356 30.048 1.00 103.22 220 ALA A C 1
ATOM 1550 O O . ALA A 1 220 ? 1.465 52.283 29.373 1.00 103.87 220 ALA A O 1
ATOM 1552 N N . PHE A 1 221 ? 0.413 52.947 31.238 1.00 104.14 221 PHE A N 1
ATOM 1553 C CA . PHE A 1 221 ? 1.620 53.536 31.801 1.00 105.65 221 PHE A CA 1
ATOM 1554 C C . PHE A 1 221 ? 2.753 52.510 31.775 1.00 108.75 221 PHE A C 1
ATOM 1555 O O . PHE A 1 221 ? 3.862 52.813 31.340 1.00 109.17 221 PHE A O 1
ATOM 1563 N N . PHE A 1 222 ? 2.466 51.294 32.228 1.00 112.68 222 PHE A N 1
ATOM 1564 C CA . PHE A 1 222 ? 3.470 50.237 32.256 1.00 116.36 222 PHE A CA 1
ATOM 1565 C C . PHE A 1 222 ? 3.873 49.784 30.856 1.00 117.18 222 PHE A C 1
ATOM 1566 O O . PHE A 1 222 ? 5.060 49.686 30.550 1.00 115.87 222 PHE A O 1
ATOM 1574 N N . ARG A 1 223 ? 2.877 49.516 30.015 1.00 118.88 223 ARG A N 1
ATOM 1575 C CA . ARG A 1 223 ? 3.092 49.056 28.638 1.00 120.57 223 ARG A CA 1
ATOM 1576 C C . ARG A 1 223 ? 3.674 50.136 27.731 1.00 121.24 223 ARG A C 1
ATOM 1577 O O . ARG A 1 223 ? 3.707 49.970 26.510 1.00 121.26 223 ARG A O 1
ATOM 1585 N N . ARG A 1 224 ? 4.134 51.234 28.322 1.00 123.01 224 ARG A N 1
ATOM 1586 C CA . ARG A 1 224 ? 4.696 52.341 27.553 1.00 124.08 224 ARG A CA 1
ATOM 1587 C C . ARG A 1 224 ? 5.779 53.133 28.299 1.00 125.20 224 ARG A C 1
ATOM 1588 O O . ARG A 1 224 ? 6.336 54.084 27.751 1.00 124.80 224 ARG A O 1
ATOM 1596 N N . ASN A 1 225 ? 6.085 52.747 29.537 1.00 127.22 225 ASN A N 1
ATOM 1597 C CA . ASN A 1 225 ? 7.111 53.441 30.326 1.00 129.60 225 ASN A CA 1
ATOM 1598 C C . ASN A 1 225 ? 8.060 52.539 31.138 1.00 131.65 225 ASN A C 1
ATOM 1599 O O . ASN A 1 225 ? 9.208 52.319 30.741 1.00 131.61 225 ASN A O 1
ATOM 1604 N N . VAL A 1 226 ? 7.589 52.023 32.275 1.00 134.33 226 VAL A N 1
ATOM 1605 C CA . VAL A 1 226 ? 8.414 51.169 33.139 1.00 137.74 226 VAL A CA 1
ATOM 1606 C C . VAL A 1 226 ? 8.866 49.869 32.490 1.00 139.54 226 VAL A C 1
ATOM 1607 O O . VAL A 1 226 ? 9.986 49.414 32.711 1.00 139.12 226 VAL A O 1
ATOM 1619 N N . GLN A 1 228 ? 10.063 49.308 29.960 1.00 145.79 228 GLN A N 1
ATOM 1620 C CA . GLN A 1 228 ? 11.201 49.508 29.067 1.00 144.92 228 GLN A CA 1
ATOM 1621 C C . GLN A 1 228 ? 12.514 49.207 29.789 1.00 143.73 228 GLN A C 1
ATOM 1622 O O . GLN A 1 228 ? 13.346 48.458 29.279 1.00 144.10 228 GLN A O 1
ATOM 1628 N N . TYR A 1 229 ? 12.696 49.786 30.975 1.00 141.87 229 TYR A N 1
ATOM 1629 C CA . TYR A 1 229 ? 13.905 49.558 31.768 1.00 139.70 229 TYR A CA 1
ATOM 1630 C C . TYR A 1 229 ? 13.957 48.080 32.151 1.00 138.28 229 TYR A C 1
ATOM 1631 O O . TYR A 1 229 ? 12.975 47.358 31.969 1.00 138.19 229 TYR A O 1
ATOM 1640 N N . ASP A 1 230 ? 15.088 47.626 32.683 1.00 136.09 230 ASP A N 1
ATOM 1641 C CA . ASP A 1 230 ? 15.206 46.229 33.096 1.00 134.88 230 ASP A CA 1
ATOM 1642 C C . ASP A 1 230 ? 14.361 46.049 34.358 1.00 134.02 230 ASP A C 1
ATOM 1643 O O . ASP A 1 230 ? 14.847 46.218 35.478 1.00 134.12 230 ASP A O 1
ATOM 1648 N N . TYR A 1 231 ? 13.088 45.708 34.166 1.00 133.24 231 TYR A N 1
ATOM 1649 C CA . TYR A 1 231 ? 12.155 45.528 35.274 1.00 132.15 231 TYR A CA 1
ATOM 1650 C C . TYR A 1 231 ? 12.188 44.122 35.878 1.00 133.50 231 TYR A C 1
ATOM 1651 O O . TYR A 1 231 ? 11.634 43.893 36.955 1.00 133.68 231 TYR A O 1
ATOM 1660 N N . LYS A 1 232 ? 12.839 43.191 35.184 1.00 135.37 232 LYS A N 1
ATOM 1661 C CA . LYS A 1 232 ? 12.945 41.809 35.649 1.00 136.75 232 LYS A CA 1
ATOM 1662 C C . LYS A 1 232 ? 14.081 41.631 36.647 1.00 138.02 232 LYS A C 1
ATOM 1663 O O . LYS A 1 232 ? 14.583 40.519 36.837 1.00 138.34 232 LYS A O 1
ATOM 1669 N N . GLN A 1 233 ? 14.488 42.724 37.288 1.00 139.41 233 GLN A N 1
ATOM 1670 C CA . GLN A 1 233 ? 15.571 42.659 38.260 1.00 140.88 233 GLN A CA 1
ATOM 1671 C C . GLN A 1 233 ? 15.565 43.853 39.215 1.00 140.12 233 GLN A C 1
ATOM 1672 O O . GLN A 1 233 ? 16.087 43.763 40.325 1.00 140.07 233 GLN A O 1
ATOM 1678 N N . TYR A 1 234 ? 14.966 44.962 38.782 1.00 138.71 234 TYR A N 1
ATOM 1679 C CA . TYR A 1 234 ? 14.886 46.171 39.605 1.00 137.20 234 TYR A CA 1
ATOM 1680 C C . TYR A 1 234 ? 13.455 46.473 40.047 1.00 137.08 234 TYR A C 1
ATOM 1681 O O . TYR A 1 234 ? 12.506 46.248 39.298 1.00 137.91 234 TYR A O 1
ATOM 1690 N N . PRO A 1 235 ? 13.290 46.996 41.277 1.00 136.42 235 PRO A N 1
ATOM 1691 C CA . PRO A 1 235 ? 11.979 47.343 41.841 1.00 135.45 235 PRO A CA 1
ATOM 1692 C C . PRO A 1 235 ? 11.505 48.736 41.402 1.00 134.28 235 PRO A C 1
ATOM 1693 O O . PRO A 1 235 ? 12.221 49.724 41.580 1.00 134.68 235 PRO A O 1
ATOM 1697 N N . VAL A 1 236 ? 10.306 48.813 40.831 1.00 131.88 236 VAL A N 1
ATOM 1698 C CA . VAL A 1 236 ? 9.759 50.091 40.375 1.00 129.96 236 VAL A CA 1
ATOM 1699 C C . VAL A 1 236 ? 9.011 50.776 41.521 1.00 128.67 236 VAL A C 1
ATOM 1700 O O . VAL A 1 236 ? 7.964 50.302 41.957 1.00 128.41 236 VAL A O 1
ATOM 1704 N N . HIS A 1 237 ? 9.554 51.893 42.002 1.00 126.97 237 HIS A N 1
ATOM 1705 C CA . HIS A 1 237 ? 8.949 52.637 43.109 1.00 125.17 237 HIS A CA 1
ATOM 1706 C C . HIS A 1 237 ? 8.161 53.856 42.618 1.00 123.25 237 HIS A C 1
ATOM 1707 O O . HIS A 1 237 ? 8.660 54.641 41.809 1.00 123.77 237 HIS A O 1
ATOM 1714 N N . PHE A 1 238 ? 6.938 54.018 43.116 1.00 120.57 238 PHE A N 1
ATOM 1715 C CA . PHE A 1 238 ? 6.096 55.142 42.712 1.00 117.94 238 PHE A CA 1
ATOM 1716 C C . PHE A 1 238 ? 5.983 56.235 43.771 1.00 116.36 238 PHE A C 1
ATOM 1717 O O . PHE A 1 238 ? 6.518 56.108 44.873 1.00 116.24 238 PHE A O 1
ATOM 1725 N N . ILE A 1 239 ? 5.281 57.311 43.420 1.00 114.41 239 ILE A N 1
ATOM 1726 C CA . ILE A 1 239 ? 5.081 58.453 44.311 1.00 113.16 239 ILE A CA 1
ATOM 1727 C C . ILE A 1 239 ? 4.208 59.482 43.605 1.00 112.98 239 ILE A C 1
ATOM 1728 O O . ILE A 1 239 ? 4.239 59.593 42.381 1.00 112.84 239 ILE A O 1
ATOM 1733 N N . GLY A 1 240 ? 3.421 60.230 44.371 1.00 112.60 240 GLY A N 1
ATOM 1734 C CA . GLY A 1 240 ? 2.560 61.237 43.777 1.00 112.70 240 GLY A CA 1
ATOM 1735 C C . GLY A 1 240 ? 1.191 61.293 44.417 1.00 112.78 240 GLY A C 1
ATOM 1736 O O . GLY A 1 240 ? 0.790 60.366 45.116 1.00 113.05 240 GLY A O 1
ATOM 1737 N N . SER A 1 241 ? 0.467 62.380 44.176 1.00 113.65 241 SER A N 1
ATOM 1738 C CA . SER A 1 241 ? -0.863 62.545 44.748 1.00 114.80 241 SER A CA 1
ATOM 1739 C C . SER A 1 241 ? -1.898 61.588 44.144 1.00 115.65 241 SER A C 1
ATOM 1740 O O . SER A 1 241 ? -2.902 61.271 44.788 1.00 114.99 241 SER A O 1
ATOM 1743 N N . ILE A 1 242 ? -1.652 61.133 42.916 1.00 117.27 242 ILE A N 1
ATOM 1744 C CA . ILE A 1 242 ? -2.558 60.195 42.240 1.00 118.34 242 ILE A CA 1
ATOM 1745 C C . ILE A 1 242 ? -2.067 58.761 42.465 1.00 119.53 242 ILE A C 1
ATOM 1746 O O . ILE A 1 242 ? -2.839 57.803 42.354 1.00 119.83 242 ILE A O 1
ATOM 1751 N N . ALA A 1 243 ? -0.781 58.622 42.784 1.00 120.12 243 ALA A N 1
ATOM 1752 C CA . ALA A 1 243 ? -0.186 57.313 43.034 1.00 121.21 243 ALA A CA 1
ATOM 1753 C C . ALA A 1 243 ? -0.687 56.755 44.363 1.00 122.67 243 ALA A C 1
ATOM 1754 O O . ALA A 1 243 ? -0.851 55.547 44.519 1.00 122.97 243 ALA A O 1
ATOM 1756 N N . TYR A 1 244 ? -0.928 57.647 45.318 1.00 124.18 244 TYR A N 1
ATOM 1757 C CA . TYR A 1 244 ? -1.421 57.257 46.630 1.00 125.31 244 TYR A CA 1
ATOM 1758 C C . TYR A 1 244 ? -2.944 57.173 46.631 1.00 125.28 244 TYR A C 1
ATOM 1759 O O . TYR A 1 244 ? -3.524 56.255 47.208 1.00 125.36 244 TYR A O 1
ATOM 1768 N N . CYS A 1 245 ? -3.581 58.146 45.990 1.00 125.41 245 CYS A N 1
ATOM 1769 C CA . CYS A 1 245 ? -5.035 58.205 45.902 1.00 125.76 245 CYS A CA 1
ATOM 1770 C C . CYS A 1 245 ? -5.603 56.946 45.244 1.00 125.93 245 CYS A C 1
ATOM 1771 O O . CYS A 1 245 ? -6.703 56.496 45.576 1.00 125.66 245 CYS A O 1
ATOM 1774 N N . TYR A 1 246 ? -4.845 56.380 44.312 1.00 126.49 246 TYR A N 1
ATOM 1775 C CA . TYR A 1 246 ? -5.270 55.174 43.612 1.00 127.08 246 TYR A CA 1
ATOM 1776 C C . TYR A 1 246 ? -4.249 54.053 43.800 1.00 128.25 246 TYR A C 1
ATOM 1777 O O . TYR A 1 246 ? -3.790 53.445 42.832 1.00 128.57 246 TYR A O 1
ATOM 1786 N N . LYS A 1 247 ? -3.906 53.787 45.059 1.00 129.60 247 LYS A N 1
ATOM 1787 C CA . LYS A 1 247 ? -2.938 52.746 45.398 1.00 130.27 247 LYS A CA 1
ATOM 1788 C C . LYS A 1 247 ? -3.506 51.341 45.152 1.00 130.93 247 LYS A C 1
ATOM 1789 O O . LYS A 1 247 ? -2.783 50.444 44.706 1.00 130.55 247 LYS A O 1
ATOM 1795 N N . GLU A 1 248 ? -4.794 51.153 45.438 1.00 131.91 248 GLU A N 1
ATOM 1796 C CA . GLU A 1 248 ? -5.444 49.856 45.245 1.00 132.78 248 GLU A CA 1
ATOM 1797 C C . GLU A 1 248 ? -5.315 49.404 43.790 1.00 133.25 248 GLU A C 1
ATOM 1798 O O . GLU A 1 248 ? -4.660 48.399 43.503 1.00 133.59 248 GLU A O 1
ATOM 1804 N N . ILE A 1 249 ? -5.941 50.151 42.878 1.00 133.35 249 ILE A N 1
ATOM 1805 C CA . ILE A 1 249 ? -5.905 49.842 41.446 1.00 133.17 249 ILE A CA 1
ATOM 1806 C C . ILE A 1 249 ? -4.472 49.850 40.906 1.00 133.27 249 ILE A C 1
ATOM 1807 O O . ILE A 1 249 ? -4.165 49.169 39.926 1.00 133.68 249 ILE A O 1
ATOM 1812 N N . LEU A 1 250 ? -3.597 50.622 41.549 1.00 133.34 250 LEU A N 1
ATOM 1813 C CA . LEU A 1 250 ? -2.201 50.723 41.127 1.00 133.24 250 LEU A CA 1
ATOM 1814 C C . LEU A 1 250 ? -1.563 49.351 40.932 1.00 132.81 250 LEU A C 1
ATOM 1815 O O . LEU A 1 250 ? -1.409 48.885 39.802 1.00 132.93 250 LEU A O 1
ATOM 1820 N N . GLN A 1 251 ? -1.192 48.709 42.038 1.00 132.46 251 GLN A N 1
ATOM 1821 C CA . GLN A 1 251 ? -0.564 47.396 41.994 1.00 131.13 251 GLN A CA 1
ATOM 1822 C C . GLN A 1 251 ? -1.478 46.359 41.354 1.00 129.89 251 GLN A C 1
ATOM 1823 O O . GLN A 1 251 ? -1.015 45.309 40.905 1.00 129.35 251 GLN A O 1
ATOM 1829 N N . ASP A 1 252 ? -2.774 46.667 41.308 1.00 128.93 252 ASP A N 1
ATOM 1830 C CA . ASP A 1 252 ? -3.765 45.781 40.701 1.00 128.70 252 ASP A CA 1
ATOM 1831 C C . ASP A 1 252 ? -3.460 45.751 39.207 1.00 128.24 252 ASP A C 1
ATOM 1832 O O . ASP A 1 252 ? -3.687 44.745 38.529 1.00 127.61 252 ASP A O 1
ATOM 1837 N N . ALA A 1 253 ? -2.944 46.864 38.699 1.00 127.75 253 ALA A N 1
ATOM 1838 C CA . ALA A 1 253 ? -2.586 46.963 37.293 1.00 127.70 253 ALA A CA 1
ATOM 1839 C C . ALA A 1 253 ? -1.244 46.269 37.100 1.00 128.30 253 ALA A C 1
ATOM 1840 O O . ALA A 1 253 ? -0.965 45.713 36.037 1.00 128.54 253 ALA A O 1
ATOM 1842 N N . ALA A 1 254 ? -0.414 46.293 38.141 1.00 129.18 254 ALA A N 1
ATOM 1843 C CA . ALA A 1 254 ? 0.896 45.657 38.100 1.00 130.03 254 ALA A CA 1
ATOM 1844 C C . ALA A 1 254 ? 0.719 44.155 38.272 1.00 130.56 254 ALA A C 1
ATOM 1845 O O . ALA A 1 254 ? 1.687 43.416 38.451 1.00 130.05 254 ALA A O 1
ATOM 1847 N N . ARG A 1 255 ? -0.536 43.717 38.213 1.00 132.16 255 ARG A N 1
ATOM 1848 C CA . ARG A 1 255 ? -0.897 42.310 38.354 1.00 133.49 255 ARG A CA 1
ATOM 1849 C C . ARG A 1 255 ? -0.940 41.632 36.984 1.00 134.79 255 ARG A C 1
ATOM 1850 O O . ARG A 1 255 ? -0.400 40.541 36.806 1.00 135.45 255 ARG A O 1
ATOM 1858 N N . GLN A 1 256 ? -1.581 42.284 36.015 1.00 135.84 256 GLN A N 1
ATOM 1859 C CA . GLN A 1 256 ? -1.697 41.722 34.673 1.00 137.23 256 GLN A CA 1
ATOM 1860 C C . GLN A 1 256 ? -0.587 42.138 33.711 1.00 137.84 256 GLN A C 1
ATOM 1861 O O . GLN A 1 256 ? -0.628 41.781 32.532 1.00 137.77 256 GLN A O 1
ATOM 1867 N N . THR A 1 257 ? 0.392 42.890 34.206 1.00 138.12 257 THR A N 1
ATOM 1868 C CA . THR A 1 257 ? 1.512 43.322 33.369 1.00 138.33 257 THR A CA 1
ATOM 1869 C C . THR A 1 257 ? 2.767 42.550 33.757 1.00 137.95 257 THR A C 1
ATOM 1870 O O . THR A 1 257 ? 3.729 42.485 32.997 1.00 138.07 257 THR A O 1
ATOM 1874 N N . GLY A 1 258 ? 2.744 41.969 34.953 1.00 137.90 258 GLY A N 1
ATOM 1875 C CA . GLY A 1 258 ? 3.881 41.199 35.419 1.00 138.12 258 GLY A CA 1
ATOM 1876 C C . GLY A 1 258 ? 5.083 42.043 35.790 1.00 138.30 258 GLY A C 1
ATOM 1877 O O . GLY A 1 258 ? 6.036 42.161 35.019 1.00 137.46 258 GLY A O 1
ATOM 1878 N N . ILE A 1 259 ? 5.041 42.631 36.978 1.00 138.89 259 ILE A N 1
ATOM 1879 C CA . ILE A 1 259 ? 6.139 43.463 37.454 1.00 140.27 259 ILE A CA 1
ATOM 1880 C C . ILE A 1 259 ? 6.053 43.672 38.960 1.00 140.73 259 ILE A C 1
ATOM 1881 O O . ILE A 1 259 ? 4.960 43.788 39.526 1.00 141.10 259 ILE A O 1
ATOM 1886 N N . GLN A 1 260 ? 7.211 43.721 39.605 1.00 140.35 260 GLN A N 1
ATOM 1887 C CA . GLN A 1 260 ? 7.262 43.916 41.042 1.00 139.80 260 GLN A CA 1
ATOM 1888 C C . GLN A 1 260 ? 7.303 45.393 41.414 1.00 138.27 260 GLN A C 1
ATOM 1889 O O . GLN A 1 260 ? 8.271 46.098 41.132 1.00 137.49 260 GLN A O 1
ATOM 1895 N N . ILE A 1 261 ? 6.220 45.839 42.045 1.00 136.84 261 ILE A N 1
ATOM 1896 C CA . ILE A 1 261 ? 6.077 47.219 42.490 1.00 134.99 261 ILE A CA 1
ATOM 1897 C C . ILE A 1 261 ? 6.647 47.351 43.906 1.00 133.07 261 ILE A C 1
ATOM 1898 O O . ILE A 1 261 ? 6.343 46.541 44.789 1.00 133.69 261 ILE A O 1
ATOM 1903 N N . GLY A 1 262 ? 7.487 48.363 44.115 1.00 130.71 262 GLY A N 1
ATOM 1904 C CA . GLY A 1 262 ? 8.103 48.571 45.416 1.00 126.54 262 GLY A CA 1
ATOM 1905 C C . GLY A 1 262 ? 7.582 49.748 46.226 1.00 123.63 262 GLY A C 1
ATOM 1906 O O . GLY A 1 262 ? 6.372 49.963 46.323 1.00 123.09 262 GLY A O 1
ATOM 1907 N N . LYS A 1 263 ? 8.501 50.510 46.816 1.00 120.99 263 LYS A N 1
ATOM 1908 C CA . LYS A 1 263 ? 8.134 51.664 47.635 1.00 118.86 263 LYS A CA 1
ATOM 1909 C C . LYS A 1 263 ? 7.149 52.569 46.910 1.00 118.36 263 LYS A C 1
ATOM 1910 O O . LYS A 1 263 ? 7.460 53.148 45.871 1.00 118.07 263 LYS A O 1
ATOM 1916 N N . ILE A 1 264 ? 5.950 52.671 47.466 1.00 117.18 264 ILE A N 1
ATOM 1917 C CA . ILE A 1 264 ? 4.912 53.505 46.890 1.00 116.68 264 ILE A CA 1
ATOM 1918 C C . ILE A 1 264 ? 4.370 54.448 47.961 1.00 116.85 264 ILE A C 1
ATOM 1919 O O . ILE A 1 264 ? 3.357 54.166 48.603 1.00 118.21 264 ILE A O 1
ATOM 1924 N N . LEU A 1 265 ? 5.068 55.562 48.163 1.00 116.79 265 LEU A N 1
ATOM 1925 C CA . LEU A 1 265 ? 4.669 56.563 49.148 1.00 116.23 265 LEU A CA 1
ATOM 1926 C C . LEU A 1 265 ? 4.205 57.843 48.447 1.00 116.66 265 LEU A C 1
ATOM 1927 O O . LEU A 1 265 ? 4.743 58.211 47.404 1.00 116.16 265 LEU A O 1
ATOM 1932 N N . GLN A 1 266 ? 3.201 58.507 49.019 1.00 117.72 266 GLN A N 1
ATOM 1933 C CA . GLN A 1 266 ? 2.647 59.736 48.439 1.00 118.91 266 GLN A CA 1
ATOM 1934 C C . GLN A 1 266 ? 3.656 60.882 48.351 1.00 119.95 266 GLN A C 1
ATOM 1935 O O . GLN A 1 266 ? 3.899 61.418 47.267 1.00 119.70 266 GLN A O 1
ATOM 1941 N N . SER A 1 267 ? 4.244 61.265 49.478 1.00 121.64 267 SER A N 1
ATOM 1942 C CA . SER A 1 267 ? 5.219 62.346 49.476 1.00 124.08 267 SER A CA 1
ATOM 1943 C C . SER A 1 267 ? 6.624 61.754 49.498 1.00 125.78 267 SER A C 1
ATOM 1944 O O . SER A 1 267 ? 6.897 60.800 50.227 1.00 124.88 267 SER A O 1
ATOM 1947 N N . PRO A 1 268 ? 7.529 62.306 48.673 1.00 127.44 268 PRO A N 1
ATOM 1948 C CA . PRO A 1 268 ? 8.918 61.841 48.585 1.00 129.54 268 PRO A CA 1
ATOM 1949 C C . PRO A 1 268 ? 9.820 62.479 49.641 1.00 131.52 268 PRO A C 1
ATOM 1950 O O . PRO A 1 268 ? 10.988 62.113 49.777 1.00 132.52 268 PRO A O 1
ATOM 1962 N N . GLU A 1 270 ? 9.846 62.111 52.762 1.00 136.47 270 GLU A N 1
ATOM 1963 C CA . GLU A 1 270 ? 10.265 61.107 53.741 1.00 137.77 270 GLU A CA 1
ATOM 1964 C C . GLU A 1 270 ? 11.673 60.568 53.484 1.00 137.71 270 GLU A C 1
ATOM 1965 O O . GLU A 1 270 ? 12.580 60.757 54.303 1.00 137.92 270 GLU A O 1
ATOM 1971 N N . GLY A 1 271 ? 11.845 59.895 52.349 1.00 137.08 271 GLY A N 1
ATOM 1972 C CA . GLY A 1 271 ? 13.134 59.326 51.997 1.00 134.79 271 GLY A CA 1
ATOM 1973 C C . GLY A 1 271 ? 14.149 60.332 51.481 1.00 133.20 271 GLY A C 1
ATOM 1974 O O . GLY A 1 271 ? 15.318 59.993 51.290 1.00 132.84 271 GLY A O 1
ATOM 1975 N N . LEU A 1 272 ? 13.710 61.566 51.252 1.00 132.26 272 LEU A N 1
ATOM 1976 C CA . LEU A 1 272 ? 14.604 62.609 50.760 1.00 130.96 272 LEU A CA 1
ATOM 1977 C C . LEU A 1 272 ? 15.440 63.162 51.909 1.00 130.14 272 LEU A C 1
ATOM 1978 O O . LEU A 1 272 ? 16.556 63.640 51.706 1.00 129.69 272 LEU A O 1
ATOM 1983 N N . ILE A 1 273 ? 14.886 63.098 53.117 1.00 128.81 273 ILE A N 1
ATOM 1984 C CA . ILE A 1 273 ? 15.585 63.566 54.305 1.00 127.85 273 ILE A CA 1
ATOM 1985 C C . ILE A 1 273 ? 16.619 62.504 54.666 1.00 127.80 273 ILE A C 1
ATOM 1986 O O . ILE A 1 273 ? 17.652 62.801 55.264 1.00 127.61 273 ILE A O 1
ATOM 1991 N N . GLN A 1 274 ? 16.321 61.265 54.288 1.00 128.24 274 GLN A N 1
ATOM 1992 C CA . GLN A 1 274 ? 17.196 60.122 54.538 1.00 128.30 274 GLN A CA 1
ATOM 1993 C C . GLN A 1 274 ? 18.376 60.159 53.566 1.00 128.25 274 GLN A C 1
ATOM 1994 O O . GLN A 1 274 ? 19.250 59.287 53.602 1.00 128.02 274 GLN A O 1
ATOM 2000 N N . TYR A 1 275 ? 18.383 61.166 52.693 1.00 128.53 275 TYR A N 1
ATOM 2001 C CA . TYR A 1 275 ? 19.442 61.345 51.703 1.00 128.70 275 TYR A CA 1
ATOM 2002 C C . TYR A 1 275 ? 20.469 62.352 52.230 1.00 130.75 275 TYR A C 1
ATOM 2003 O O . TYR A 1 275 ? 21.680 62.130 52.150 1.00 130.32 275 TYR A O 1
ATOM 2012 N N . HIS A 1 276 ? 19.969 63.460 52.768 1.00 134.06 276 HIS A N 1
ATOM 2013 C CA . HIS A 1 276 ? 20.825 64.503 53.323 1.00 137.36 276 HIS A CA 1
ATOM 2014 C C . HIS A 1 276 ? 20.950 64.340 54.836 1.00 140.35 276 HIS A C 1
ATOM 2015 O O . HIS A 1 276 ? 21.379 65.265 55.528 1.00 140.28 276 HIS A O 1
ATOM 2022 N N . SER A 1 277 ? 20.562 63.168 55.344 1.00 144.09 277 SER A N 1
ATOM 2023 C CA . SER A 1 277 ? 20.642 62.878 56.779 1.00 147.94 277 SER A CA 1
ATOM 2024 C C . SER A 1 277 ? 22.071 62.472 57.122 1.00 149.73 277 SER A C 1
ATOM 2025 O O . SER A 1 277 ? 22.370 62.088 58.258 1.00 149.42 277 SER A O 1
ATOM 2028 N N . GLN A 1 278 ? 22.943 62.555 56.120 1.00 151.66 278 GLN A N 1
ATOM 2029 C CA . GLN A 1 278 ? 24.352 62.220 56.268 1.00 153.81 278 GLN A CA 1
ATOM 2030 C C . GLN A 1 278 ? 25.108 63.462 56.747 1.00 154.90 278 GLN A C 1
ATOM 2031 O O . GLN A 1 278 ? 25.815 63.419 57.753 1.00 155.74 278 GLN A O 1
ATOM 2037 N N . LEU A 1 279 ? 24.944 64.564 56.019 1.00 155.94 279 LEU A N 1
ATOM 2038 C CA . LEU A 1 279 ? 25.597 65.821 56.368 1.00 157.08 279 LEU A CA 1
ATOM 2039 C C . LEU A 1 279 ? 24.556 66.933 56.503 1.00 157.49 279 LEU A C 1
ATOM 2040 O O . LEU A 1 279 ? 23.876 67.281 55.536 1.00 157.66 279 LEU A O 1
ATOM 2045 N N . SER A 1 280 ? 24.430 67.474 57.712 1.00 157.76 280 SER A N 1
ATOM 2046 C CA . SER A 1 280 ? 23.483 68.552 57.991 1.00 157.60 280 SER A CA 1
ATOM 2047 C C . SER A 1 280 ? 23.972 69.431 59.145 1.00 158.08 280 SER A C 1
ATOM 2048 O O . SER A 1 280 ? 23.219 69.585 60.127 1.00 158.28 280 SER A O 1
ATOM 2059 N N . ILE B 1 2 ? -25.251 80.909 -9.057 1.00 114.11 2 ILE F N 1
ATOM 2060 C CA . ILE B 1 2 ? -25.013 80.895 -7.613 1.00 108.61 2 ILE F CA 1
ATOM 2061 C C . ILE B 1 2 ? -23.549 80.581 -7.340 1.00 105.34 2 ILE F C 1
ATOM 2062 O O . ILE B 1 2 ? -22.884 79.918 -8.146 1.00 105.94 2 ILE F O 1
ATOM 2067 N N . LEU B 1 3 ? -23.045 81.061 -6.209 1.00 100.71 3 LEU F N 1
ATOM 2068 C CA . LEU B 1 3 ? -21.669 80.804 -5.818 1.00 95.18 3 LEU F CA 1
ATOM 2069 C C . LEU B 1 3 ? -21.739 79.906 -4.586 1.00 91.60 3 LEU F C 1
ATOM 2070 O O . LEU B 1 3 ? -22.585 80.103 -3.709 1.00 90.45 3 LEU F O 1
ATOM 2075 N N . ILE B 1 4 ? -20.874 78.901 -4.538 1.00 86.95 4 ILE F N 1
ATOM 2076 C CA . ILE B 1 4 ? -20.877 78.003 -3.400 1.00 83.12 4 ILE F CA 1
ATOM 2077 C C . ILE B 1 4 ? -19.482 77.761 -2.867 1.00 82.34 4 ILE F C 1
ATOM 2078 O O . ILE B 1 4 ? -18.524 77.573 -3.628 1.00 80.24 4 ILE F O 1
ATOM 2083 N N . ALA B 1 5 ? -19.405 77.763 -1.538 1.00 82.26 5 ALA F N 1
ATOM 2084 C CA . ALA B 1 5 ? -18.158 77.559 -0.818 1.00 81.79 5 ALA F CA 1
ATOM 2085 C C . ALA B 1 5 ? -18.297 76.510 0.268 1.00 81.98 5 ALA F C 1
ATOM 2086 O O . ALA B 1 5 ? -19.293 76.475 0.991 1.00 80.06 5 ALA F O 1
ATOM 2088 N N . ASP B 1 6 ? -17.285 75.651 0.341 1.00 84.24 6 ASP F N 1
ATOM 2089 C CA . ASP B 1 6 ? -17.171 74.601 1.339 1.00 87.88 6 ASP F CA 1
ATOM 2090 C C . ASP B 1 6 ? -15.755 74.847 1.816 1.00 90.97 6 ASP F C 1
ATOM 2091 O O . ASP B 1 6 ? -14.814 74.738 1.034 1.00 91.01 6 ASP F O 1
ATOM 2096 N N . SER B 1 7 ? -15.598 75.183 3.092 1.00 95.12 7 SER F N 1
ATOM 2097 C CA . SER B 1 7 ? -14.277 75.499 3.610 1.00 99.51 7 SER F CA 1
ATOM 2098 C C . SER B 1 7 ? -13.886 74.853 4.928 1.00 103.24 7 SER F C 1
ATOM 2099 O O . SER B 1 7 ? -14.636 74.069 5.508 1.00 104.09 7 SER F O 1
ATOM 2102 N N . GLY B 1 8 ? -12.694 75.212 5.398 1.00 107.12 8 GLY F N 1
ATOM 2103 C CA . GLY B 1 8 ? -12.180 74.680 6.645 1.00 111.03 8 GLY F CA 1
ATOM 2104 C C . GLY B 1 8 ? -10.666 74.730 6.668 1.00 113.37 8 GLY F C 1
ATOM 2105 O O . GLY B 1 8 ? -10.064 75.627 6.072 1.00 113.69 8 GLY F O 1
ATOM 2106 N N . SER B 1 9 ? -10.051 73.763 7.345 1.00 115.59 9 SER F N 1
ATOM 2107 C CA . SER B 1 9 ? -8.595 73.687 7.456 1.00 117.61 9 SER F CA 1
ATOM 2108 C C . SER B 1 9 ? -7.921 73.631 6.080 1.00 119.14 9 SER F C 1
ATOM 2109 O O . SER B 1 9 ? -8.448 73.024 5.150 1.00 120.12 9 SER F O 1
ATOM 2112 N N . THR B 1 10 ? -6.748 74.255 5.975 1.00 119.56 10 THR F N 1
ATOM 2113 C CA . THR B 1 10 ? -5.994 74.323 4.722 1.00 120.14 10 THR F CA 1
ATOM 2114 C C . THR B 1 10 ? -6.807 75.161 3.738 1.00 119.38 10 THR F C 1
ATOM 2115 O O . THR B 1 10 ? -7.614 75.989 4.163 1.00 119.45 10 THR F O 1
ATOM 2119 N N . LYS B 1 11 ? -6.622 74.945 2.437 1.00 118.49 11 LYS F N 1
ATOM 2120 C CA . LYS B 1 11 ? -7.336 75.727 1.428 1.00 116.94 11 LYS F CA 1
ATOM 2121 C C . LYS B 1 11 ? -8.863 75.617 1.448 1.00 114.46 11 LYS F C 1
ATOM 2122 O O . LYS B 1 11 ? -9.456 75.032 2.357 1.00 114.76 11 LYS F O 1
ATOM 2128 N N . THR B 1 12 ? -9.479 76.194 0.421 1.00 111.27 12 THR F N 1
ATOM 2129 C CA . THR B 1 12 ? -10.927 76.217 0.292 1.00 108.27 12 THR F CA 1
ATOM 2130 C C . THR B 1 12 ? -11.289 76.345 -1.172 1.00 106.28 12 THR F C 1
ATOM 2131 O O . THR B 1 12 ? -11.281 77.448 -1.709 1.00 106.29 12 THR F O 1
ATOM 2135 N N . ASP B 1 13 ? -11.615 75.235 -1.822 1.00 104.09 13 ASP F N 1
ATOM 2136 C CA . ASP B 1 13 ? -11.973 75.305 -3.229 1.00 102.48 13 ASP F CA 1
ATOM 2137 C C . ASP B 1 13 ? -13.257 76.116 -3.399 1.00 101.68 13 ASP F C 1
ATOM 2138 O O . ASP B 1 13 ? -14.110 76.146 -2.510 1.00 100.81 13 ASP F O 1
ATOM 2143 N N . TRP B 1 14 ? -13.368 76.787 -4.544 1.00 101.37 14 TRP F N 1
ATOM 2144 C CA . TRP B 1 14 ? -14.526 77.616 -4.849 1.00 100.50 14 TRP F CA 1
ATOM 2145 C C . TRP B 1 14 ? -15.121 77.316 -6.225 1.00 98.62 14 TRP F C 1
ATOM 2146 O O . TRP B 1 14 ? -14.773 77.956 -7.212 1.00 97.57 14 TRP F O 1
ATOM 2157 N N . CYS B 1 15 ? -16.022 76.338 -6.283 1.00 97.42 15 CYS F N 1
ATOM 2158 C CA . CYS B 1 15 ? -16.674 75.970 -7.539 1.00 94.63 15 CYS F CA 1
ATOM 2159 C C . CYS B 1 15 ? -17.783 76.980 -7.845 1.00 97.09 15 CYS F C 1
ATOM 2160 O O . CYS B 1 15 ? -18.489 77.437 -6.944 1.00 96.96 15 CYS F O 1
ATOM 2163 N N . VAL B 1 17 ? -21.323 77.681 -10.190 1.00 128.35 17 VAL F N 1
ATOM 2164 C CA . VAL B 1 17 ? -22.106 77.075 -11.261 1.00 128.29 17 VAL F CA 1
ATOM 2165 C C . VAL B 1 17 ? -23.176 78.059 -11.725 1.00 127.09 17 VAL F C 1
ATOM 2166 O O . VAL B 1 17 ? -23.636 78.900 -10.951 1.00 126.47 17 VAL F O 1
ATOM 2170 N N . LEU B 1 18 ? -23.556 77.963 -12.994 1.00 126.32 18 LEU F N 1
ATOM 2171 C CA . LEU B 1 18 ? -24.572 78.850 -13.541 1.00 125.90 18 LEU F CA 1
ATOM 2172 C C . LEU B 1 18 ? -25.967 78.324 -13.199 1.00 124.85 18 LEU F C 1
ATOM 2173 O O . LEU B 1 18 ? -26.411 78.429 -12.048 1.00 124.75 18 LEU F O 1
ATOM 2178 N N . ASN B 1 19 ? -26.655 77.758 -14.191 1.00 123.25 19 ASN F N 1
ATOM 2179 C CA . ASN B 1 19 ? -28.000 77.221 -13.981 1.00 122.12 19 ASN F CA 1
ATOM 2180 C C . ASN B 1 19 ? -28.000 75.697 -13.859 1.00 121.82 19 ASN F C 1
ATOM 2181 O O . ASN B 1 19 ? -29.057 75.060 -13.884 1.00 120.91 19 ASN F O 1
ATOM 2186 N N . GLY B 1 20 ? -26.810 75.121 -13.710 1.00 122.23 20 GLY F N 1
ATOM 2187 C CA . GLY B 1 20 ? -26.682 73.680 -13.582 1.00 122.36 20 GLY F CA 1
ATOM 2188 C C . GLY B 1 20 ? -25.460 73.149 -14.307 1.00 122.38 20 GLY F C 1
ATOM 2189 O O . GLY B 1 20 ? -24.414 72.922 -13.700 1.00 122.73 20 GLY F O 1
ATOM 2190 N N . ILE B 1 23 ? -19.520 76.647 -13.116 1.00 131.09 23 ILE F N 1
ATOM 2191 C CA . ILE B 1 23 ? -18.931 77.195 -14.332 1.00 130.62 23 ILE F CA 1
ATOM 2192 C C . ILE B 1 23 ? -17.398 77.238 -14.256 1.00 131.55 23 ILE F C 1
ATOM 2193 O O . ILE B 1 23 ? -16.710 77.031 -15.255 1.00 131.76 23 ILE F O 1
ATOM 2198 N N . LYS B 1 24 ? -16.873 77.512 -13.063 1.00 132.34 24 LYS F N 1
ATOM 2199 C CA . LYS B 1 24 ? -15.431 77.577 -12.852 1.00 132.39 24 LYS F CA 1
ATOM 2200 C C . LYS B 1 24 ? -15.143 77.585 -11.363 1.00 131.29 24 LYS F C 1
ATOM 2201 O O . LYS B 1 24 ? -15.878 78.190 -10.582 1.00 131.32 24 LYS F O 1
ATOM 2207 N N . ARG B 1 25 ? -14.071 76.908 -10.968 1.00 130.37 25 ARG F N 1
ATOM 2208 C CA . ARG B 1 25 ? -13.688 76.861 -9.566 1.00 129.18 25 ARG F CA 1
ATOM 2209 C C . ARG B 1 25 ? -12.533 77.829 -9.296 1.00 125.83 25 ARG F C 1
ATOM 2210 O O . ARG B 1 25 ? -11.837 78.250 -10.222 1.00 125.95 25 ARG F O 1
ATOM 2218 N N . LEU B 1 26 ? -12.342 78.203 -8.034 1.00 120.85 26 LEU F N 1
ATOM 2219 C CA . LEU B 1 26 ? -11.259 79.110 -7.674 1.00 116.03 26 LEU F CA 1
ATOM 2220 C C . LEU B 1 26 ? -10.540 78.542 -6.463 1.00 113.44 26 LEU F C 1
ATOM 2221 O O . LEU B 1 26 ? -11.153 77.861 -5.644 1.00 113.41 26 LEU F O 1
ATOM 2226 N N . GLY B 1 27 ? -9.242 78.824 -6.355 1.00 110.65 27 GLY F N 1
ATOM 2227 C CA . GLY B 1 27 ? -8.457 78.285 -5.256 1.00 107.15 27 GLY F CA 1
ATOM 2228 C C . GLY B 1 27 ? -7.960 79.231 -4.182 1.00 105.32 27 GLY F C 1
ATOM 2229 O O . GLY B 1 27 ? -6.779 79.581 -4.147 1.00 104.91 27 GLY F O 1
ATOM 2230 N N . THR B 1 28 ? -8.867 79.620 -3.292 1.00 102.90 28 THR F N 1
ATOM 2231 C CA . THR B 1 28 ? -8.547 80.519 -2.190 1.00 100.67 28 THR F CA 1
ATOM 2232 C C . THR B 1 28 ? -8.026 79.718 -0.991 1.00 99.47 28 THR F C 1
ATOM 2233 O O . THR B 1 28 ? -7.584 78.566 -1.134 1.00 99.02 28 THR F O 1
ATOM 2237 N N . LYS B 1 29 ? -8.083 80.336 0.185 1.00 97.84 29 LYS F N 1
ATOM 2238 C CA . LYS B 1 29 ? -7.618 79.716 1.417 1.00 96.18 29 LYS F CA 1
ATOM 2239 C C . LYS B 1 29 ? -8.825 79.455 2.322 1.00 94.49 29 LYS F C 1
ATOM 2240 O O . LYS B 1 29 ? -9.951 79.771 1.948 1.00 92.93 29 LYS F O 1
ATOM 2246 N N . GLY B 1 30 ? -8.580 78.882 3.502 1.00 93.39 30 GLY F N 1
ATOM 2247 C CA . GLY B 1 30 ? -9.661 78.570 4.428 1.00 92.29 30 GLY F CA 1
ATOM 2248 C C . GLY B 1 30 ? -10.070 79.712 5.342 1.00 91.26 30 GLY F C 1
ATOM 2249 O O . GLY B 1 30 ? -9.225 80.291 6.027 1.00 90.62 30 GLY F O 1
ATOM 2250 N N . ILE B 1 31 ? -11.370 80.013 5.366 1.00 90.99 31 ILE F N 1
ATOM 2251 C CA . ILE B 1 31 ? -11.920 81.101 6.176 1.00 90.01 31 ILE F CA 1
ATOM 2252 C C . ILE B 1 31 ? -12.644 80.619 7.428 1.00 90.77 31 ILE F C 1
ATOM 2253 O O . ILE B 1 31 ? -13.664 79.941 7.348 1.00 90.72 31 ILE F O 1
ATOM 2258 N N . ASN B 1 32 ? -12.121 80.988 8.587 1.00 91.80 32 ASN F N 1
ATOM 2259 C CA . ASN B 1 32 ? -12.731 80.595 9.846 1.00 94.53 32 ASN F CA 1
ATOM 2260 C C . ASN B 1 32 ? -12.851 81.835 10.717 1.00 97.99 32 ASN F C 1
ATOM 2261 O O . ASN B 1 32 ? -11.853 82.499 11.003 1.00 97.51 32 ASN F O 1
ATOM 2266 N N . PRO B 1 33 ? -14.084 82.175 11.131 1.00 101.79 33 PRO F N 1
ATOM 2267 C CA . PRO B 1 33 ? -14.387 83.335 11.977 1.00 104.05 33 PRO F CA 1
ATOM 2268 C C . PRO B 1 33 ? -14.244 83.049 13.473 1.00 105.87 33 PRO F C 1
ATOM 2269 O O . PRO B 1 33 ? -14.918 83.659 14.297 1.00 105.44 33 PRO F O 1
ATOM 2273 N N . PHE B 1 34 ? -13.367 82.118 13.820 1.00 109.82 34 PHE F N 1
ATOM 2274 C CA . PHE B 1 34 ? -13.133 81.749 15.212 1.00 113.76 34 PHE F CA 1
ATOM 2275 C C . PHE B 1 34 ? -11.657 81.998 15.482 1.00 113.58 34 PHE F C 1
ATOM 2276 O O . PHE B 1 34 ? -11.169 81.838 16.601 1.00 113.28 34 PHE F O 1
ATOM 2284 N N . PHE B 1 35 ? -10.957 82.386 14.424 1.00 113.30 35 PHE F N 1
ATOM 2285 C CA . PHE B 1 35 ? -9.534 82.681 14.467 1.00 112.59 35 PHE F CA 1
ATOM 2286 C C . PHE B 1 35 ? -9.336 83.985 13.701 1.00 112.32 35 PHE F C 1
ATOM 2287 O O . PHE B 1 35 ? -8.452 84.777 14.020 1.00 112.82 35 PHE F O 1
ATOM 2295 N N . GLN B 1 36 ? -10.161 84.191 12.678 1.00 112.10 36 GLN F N 1
ATOM 2296 C CA . GLN B 1 36 ? -10.105 85.417 11.887 1.00 112.72 36 GLN F CA 1
ATOM 2297 C C . GLN B 1 36 ? -11.260 86.298 12.363 1.00 114.10 36 GLN F C 1
ATOM 2298 O O . GLN B 1 36 ? -12.175 85.822 13.038 1.00 113.55 36 GLN F O 1
ATOM 2304 N N . SER B 1 37 ? -11.218 87.578 12.006 1.00 115.28 37 SER F N 1
ATOM 2305 C CA . SER B 1 37 ? -12.273 88.514 12.379 1.00 116.94 37 SER F CA 1
ATOM 2306 C C . SER B 1 37 ? -12.988 88.968 11.098 1.00 118.47 37 SER F C 1
ATOM 2307 O O . SER B 1 37 ? -12.659 88.502 10.009 1.00 119.81 37 SER F O 1
ATOM 2310 N N . GLU B 1 38 ? -13.968 89.860 11.223 1.00 120.61 38 GLU F N 1
ATOM 2311 C CA . GLU B 1 38 ? -14.690 90.352 10.048 1.00 122.20 38 GLU F CA 1
ATOM 2312 C C . GLU B 1 38 ? -13.900 91.445 9.329 1.00 123.75 38 GLU F C 1
ATOM 2313 O O . GLU B 1 38 ? -13.887 91.495 8.095 1.00 123.14 38 GLU F O 1
ATOM 2319 N N . GLU B 1 39 ? -13.251 92.326 10.091 1.00 125.24 39 GLU F N 1
ATOM 2320 C CA . GLU B 1 39 ? -12.444 93.399 9.512 1.00 125.95 39 GLU F CA 1
ATOM 2321 C C . GLU B 1 39 ? -11.139 92.780 9.025 1.00 126.24 39 GLU F C 1
ATOM 2322 O O . GLU B 1 39 ? -10.063 93.338 9.236 1.00 127.47 39 GLU F O 1
ATOM 2328 N N . GLU B 1 40 ? -11.252 91.628 8.370 1.00 126.55 40 GLU F N 1
ATOM 2329 C CA . GLU B 1 40 ? -10.099 90.885 7.877 1.00 126.33 40 GLU F CA 1
ATOM 2330 C C . GLU B 1 40 ? -10.484 90.133 6.605 1.00 126.57 40 GLU F C 1
ATOM 2331 O O . GLU B 1 40 ? -9.827 90.254 5.569 1.00 125.31 40 GLU F O 1
ATOM 2337 N N . ILE B 1 41 ? -11.565 89.364 6.711 1.00 126.84 41 ILE F N 1
ATOM 2338 C CA . ILE B 1 41 ? -12.084 88.565 5.610 1.00 127.41 41 ILE F CA 1
ATOM 2339 C C . ILE B 1 41 ? -12.611 89.442 4.475 1.00 128.45 41 ILE F C 1
ATOM 2340 O O . ILE B 1 41 ? -12.865 88.951 3.376 1.00 129.61 41 ILE F O 1
ATOM 2345 N N . GLN B 1 42 ? -12.786 90.736 4.740 1.00 128.09 42 GLN F N 1
ATOM 2346 C CA . GLN B 1 42 ? -13.251 91.649 3.696 1.00 127.59 42 GLN F CA 1
ATOM 2347 C C . GLN B 1 42 ? -12.066 91.878 2.764 1.00 127.33 42 GLN F C 1
ATOM 2348 O O . GLN B 1 42 ? -12.237 92.257 1.607 1.00 128.20 42 GLN F O 1
ATOM 2354 N N . GLN B 1 43 ? -10.865 91.642 3.288 1.00 126.80 43 GLN F N 1
ATOM 2355 C CA . GLN B 1 43 ? -9.642 91.812 2.517 1.00 125.28 43 GLN F CA 1
ATOM 2356 C C . GLN B 1 43 ? -9.325 90.563 1.702 1.00 122.83 43 GLN F C 1
ATOM 2357 O O . GLN B 1 43 ? -9.040 90.650 0.506 1.00 122.56 43 GLN F O 1
ATOM 2363 N N . LYS B 1 44 ? -9.368 89.408 2.356 1.00 120.08 44 LYS F N 1
ATOM 2364 C CA . LYS B 1 44 ? -9.066 88.135 1.703 1.00 116.98 44 LYS F CA 1
ATOM 2365 C C . LYS B 1 44 ? -9.980 87.853 0.498 1.00 115.39 44 LYS F C 1
ATOM 2366 O O . LYS B 1 44 ? -9.535 87.312 -0.519 1.00 114.96 44 LYS F O 1
ATOM 2372 N N . LEU B 1 45 ? -11.252 88.226 0.609 1.00 113.17 45 LEU F N 1
ATOM 2373 C CA . LEU B 1 45 ? -12.196 88.012 -0.481 1.00 111.24 45 LEU F CA 1
ATOM 2374 C C . LEU B 1 45 ? -12.006 89.057 -1.571 1.00 111.08 45 LEU F C 1
ATOM 2375 O O . LEU B 1 45 ? -12.249 88.785 -2.746 1.00 110.11 45 LEU F O 1
ATOM 2380 N N . THR B 1 46 ? -11.559 90.250 -1.180 1.00 111.45 46 THR F N 1
ATOM 2381 C CA . THR B 1 46 ? -11.345 91.336 -2.133 1.00 112.76 46 THR F CA 1
ATOM 2382 C C . THR B 1 46 ? -9.966 91.230 -2.789 1.00 113.84 46 THR F C 1
ATOM 2383 O O . THR B 1 46 ? -9.776 91.658 -3.930 1.00 114.41 46 THR F O 1
ATOM 2387 N N . ALA B 1 47 ? -9.016 90.642 -2.070 1.00 114.92 47 ALA F N 1
ATOM 2388 C CA . ALA B 1 47 ? -7.658 90.487 -2.579 1.00 115.45 47 ALA F CA 1
ATOM 2389 C C . ALA B 1 47 ? -7.445 89.170 -3.321 1.00 116.03 47 ALA F C 1
ATOM 2390 O O . ALA B 1 47 ? -7.136 89.159 -4.517 1.00 116.28 47 ALA F O 1
ATOM 2392 N N . SER B 1 48 ? -7.609 88.064 -2.607 1.00 116.70 48 SER F N 1
ATOM 2393 C CA . SER B 1 48 ? -7.417 86.745 -3.187 1.00 117.09 48 SER F CA 1
ATOM 2394 C C . SER B 1 48 ? -8.732 86.053 -3.513 1.00 117.48 48 SER F C 1
ATOM 2395 O O . SER B 1 48 ? -9.033 84.995 -2.967 1.00 117.21 48 SER F O 1
ATOM 2398 N N . LEU B 1 49 ? -9.515 86.650 -4.402 1.00 118.17 49 LEU F N 1
ATOM 2399 C CA . LEU B 1 49 ? -10.789 86.064 -4.804 1.00 120.21 49 LEU F CA 1
ATOM 2400 C C . LEU B 1 49 ? -11.464 86.941 -5.840 1.00 122.36 49 LEU F C 1
ATOM 2401 O O . LEU B 1 49 ? -12.023 86.443 -6.817 1.00 122.53 49 LEU F O 1
ATOM 2406 N N . LEU B 1 50 ? -11.412 88.248 -5.613 1.00 125.29 50 LEU F N 1
ATOM 2407 C CA . LEU B 1 50 ? -12.030 89.204 -6.518 1.00 128.75 50 LEU F CA 1
ATOM 2408 C C . LEU B 1 50 ? -11.465 89.099 -7.939 1.00 131.11 50 LEU F C 1
ATOM 2409 O O . LEU B 1 50 ? -12.220 89.119 -8.918 1.00 130.99 50 LEU F O 1
ATOM 2414 N N . PRO B 1 51 ? -10.129 88.991 -8.075 1.00 133.66 51 PRO F N 1
ATOM 2415 C CA . PRO B 1 51 ? -9.514 88.880 -9.404 1.00 135.69 51 PRO F CA 1
ATOM 2416 C C . PRO B 1 51 ? -9.645 87.465 -9.994 1.00 136.64 51 PRO F C 1
ATOM 2417 O O . PRO B 1 51 ? -9.132 87.182 -11.081 1.00 136.71 51 PRO F O 1
ATOM 2421 N N . GLN B 1 52 ? -10.335 86.590 -9.260 1.00 137.56 52 GLN F N 1
ATOM 2422 C CA . GLN B 1 52 ? -10.565 85.200 -9.663 1.00 138.23 52 GLN F CA 1
ATOM 2423 C C . GLN B 1 52 ? -12.020 84.987 -10.082 1.00 137.87 52 GLN F C 1
ATOM 2424 O O . GLN B 1 52 ? -12.385 83.930 -10.606 1.00 137.54 52 GLN F O 1
ATOM 2430 N N . LEU B 1 53 ? -12.846 86.001 -9.843 1.00 137.25 53 LEU F N 1
ATOM 2431 C CA . LEU B 1 53 ? -14.261 85.941 -10.178 1.00 136.76 53 LEU F CA 1
ATOM 2432 C C . LEU B 1 53 ? -14.523 86.281 -11.637 1.00 136.62 53 LEU F C 1
ATOM 2433 O O . LEU B 1 53 ? -13.730 86.963 -12.283 1.00 136.61 53 LEU F O 1
ATOM 2438 N N . PRO B 1 54 ? -15.648 85.792 -12.175 1.00 136.34 54 PRO F N 1
ATOM 2439 C CA . PRO B 1 54 ? -16.018 86.053 -13.566 1.00 136.24 54 PRO F CA 1
ATOM 2440 C C . PRO B 1 54 ? -16.787 87.375 -13.734 1.00 136.69 54 PRO F C 1
ATOM 2441 O O . PRO B 1 54 ? -17.504 87.557 -14.718 1.00 137.63 54 PRO F O 1
ATOM 2445 N N . GLU B 1 55 ? -16.635 88.286 -12.768 1.00 135.98 55 GLU F N 1
ATOM 2446 C CA . GLU B 1 55 ? -17.302 89.597 -12.795 1.00 134.62 55 GLU F CA 1
ATOM 2447 C C . GLU B 1 55 ? -18.829 89.519 -12.800 1.00 134.42 55 GLU F C 1
ATOM 2448 O O . GLU B 1 55 ? -19.412 88.457 -12.606 1.00 134.32 55 GLU F O 1
ATOM 2454 N N . GLY B 1 56 ? -19.462 90.665 -13.026 1.00 134.38 56 GLY F N 1
ATOM 2455 C CA . GLY B 1 56 ? -20.912 90.721 -13.064 1.00 134.33 56 GLY F CA 1
ATOM 2456 C C . GLY B 1 56 ? -21.517 90.549 -11.687 1.00 134.13 56 GLY F C 1
ATOM 2457 O O . GLY B 1 56 ? -20.852 90.093 -10.766 1.00 134.34 56 GLY F O 1
ATOM 2458 N N . LYS B 1 57 ? -22.780 90.929 -11.550 1.00 134.43 57 LYS F N 1
ATOM 2459 C CA . LYS B 1 57 ? -23.474 90.793 -10.275 1.00 135.04 57 LYS F CA 1
ATOM 2460 C C . LYS B 1 57 ? -23.872 89.333 -10.048 1.00 135.67 57 LYS F C 1
ATOM 2461 O O . LYS B 1 57 ? -24.299 88.639 -10.977 1.00 135.13 57 LYS F O 1
ATOM 2467 N N . PHE B 1 58 ? -23.727 88.866 -8.814 1.00 136.79 58 PHE F N 1
ATOM 2468 C CA . PHE B 1 58 ? -24.063 87.491 -8.454 1.00 137.38 58 PHE F CA 1
ATOM 2469 C C . PHE B 1 58 ? -25.522 87.384 -8.035 1.00 135.82 58 PHE F C 1
ATOM 2470 O O . PHE B 1 58 ? -26.309 88.301 -8.271 1.00 135.95 58 PHE F O 1
ATOM 2478 N N . ASN B 1 59 ? -25.889 86.266 -7.418 1.00 133.44 59 ASN F N 1
ATOM 2479 C CA . ASN B 1 59 ? -27.258 86.070 -6.960 1.00 130.94 59 ASN F CA 1
ATOM 2480 C C . ASN B 1 59 ? -27.313 85.831 -5.454 1.00 128.92 59 ASN F C 1
ATOM 2481 O O . ASN B 1 59 ? -27.757 86.693 -4.696 1.00 129.13 59 ASN F O 1
ATOM 2486 N N . ALA B 1 60 ? -26.855 84.660 -5.023 1.00 125.95 60 ALA F N 1
ATOM 2487 C CA . ALA B 1 60 ? -26.871 84.308 -3.612 1.00 122.93 60 ALA F CA 1
ATOM 2488 C C . ALA B 1 60 ? -25.884 83.187 -3.321 1.00 121.17 60 ALA F C 1
ATOM 2489 O O . ALA B 1 60 ? -26.074 82.061 -3.767 1.00 121.41 60 ALA F O 1
ATOM 2491 N N . VAL B 1 61 ? -24.830 83.495 -2.570 1.00 119.22 61 VAL F N 1
ATOM 2492 C CA . VAL B 1 61 ? -23.822 82.498 -2.220 1.00 116.85 61 VAL F CA 1
ATOM 2493 C C . VAL B 1 61 ? -24.191 81.799 -0.912 1.00 114.87 61 VAL F C 1
ATOM 2494 O O . VAL B 1 61 ? -24.851 82.379 -0.051 1.00 114.82 61 VAL F O 1
ATOM 2498 N N . TYR B 1 62 ? -23.774 80.542 -0.776 1.00 112.59 62 TYR F N 1
ATOM 2499 C CA . TYR B 1 62 ? -24.053 79.764 0.429 1.00 108.94 62 TYR F CA 1
ATOM 2500 C C . TYR B 1 62 ? -22.724 79.301 1.008 1.00 103.67 62 TYR F C 1
ATOM 2501 O O . TYR B 1 62 ? -22.140 78.315 0.544 1.00 102.82 62 TYR F O 1
ATOM 2510 N N . PHE B 1 63 ? -22.251 80.022 2.024 1.00 97.06 63 PHE F N 1
ATOM 2511 C CA . PHE B 1 63 ? -20.968 79.733 2.665 1.00 90.23 63 PHE F CA 1
ATOM 2512 C C . PHE B 1 63 ? -20.997 78.621 3.717 1.00 87.49 63 PHE F C 1
ATOM 2513 O O . PHE B 1 63 ? -21.676 78.707 4.749 1.00 87.94 63 PHE F O 1
ATOM 2521 N N . TYR B 1 64 ? -20.240 77.565 3.426 1.00 83.37 64 TYR F N 1
ATOM 2522 C CA . TYR B 1 64 ? -20.108 76.407 4.302 1.00 78.90 64 TYR F CA 1
ATOM 2523 C C . TYR B 1 64 ? -18.636 76.344 4.709 1.00 76.86 64 TYR F C 1
ATOM 2524 O O . TYR B 1 64 ? -17.744 76.418 3.867 1.00 75.30 64 TYR F O 1
ATOM 2533 N N . GLY B 1 65 ? -18.369 76.211 5.994 1.00 75.02 65 GLY F N 1
ATOM 2534 C CA . GLY B 1 65 ? -16.989 76.134 6.419 1.00 72.13 65 GLY F CA 1
ATOM 2535 C C . GLY B 1 65 ? -16.695 76.320 7.888 1.00 69.61 65 GLY F C 1
ATOM 2536 O O . GLY B 1 65 ? -17.564 76.575 8.717 1.00 68.02 65 GLY F O 1
ATOM 2537 N N . ALA B 1 66 ? -15.420 76.188 8.199 1.00 69.00 66 ALA F N 1
ATOM 2538 C CA . ALA B 1 66 ? -14.925 76.322 9.550 1.00 68.70 66 ALA F CA 1
ATOM 2539 C C . ALA B 1 66 ? -15.537 77.509 10.317 1.00 68.78 66 ALA F C 1
ATOM 2540 O O . ALA B 1 66 ? -15.778 78.577 9.755 1.00 68.52 66 ALA F O 1
ATOM 2542 N N . GLY B 1 67 ? -15.794 77.301 11.607 1.00 68.06 67 GLY F N 1
ATOM 2543 C CA . GLY B 1 67 ? -16.326 78.349 12.462 1.00 68.99 67 GLY F CA 1
ATOM 2544 C C . GLY B 1 67 ? -17.622 79.026 12.067 1.00 70.03 67 GLY F C 1
ATOM 2545 O O . GLY B 1 67 ? -18.115 79.883 12.790 1.00 70.80 67 GLY F O 1
ATOM 2546 N N . CYS B 1 68 ? -18.175 78.655 10.917 1.00 69.98 68 CYS F N 1
ATOM 2547 C CA . CYS B 1 68 ? -19.428 79.215 10.434 1.00 67.97 68 CYS F CA 1
ATOM 2548 C C . CYS B 1 68 ? -20.556 78.613 11.258 1.00 67.25 68 CYS F C 1
ATOM 2549 O O . CYS B 1 68 ? -21.123 77.591 10.891 1.00 66.45 68 CYS F O 1
ATOM 2552 N N . THR B 1 69 ? -20.872 79.238 12.386 1.00 68.21 69 THR F N 1
ATOM 2553 C CA . THR B 1 69 ? -21.933 78.736 13.251 1.00 69.14 69 THR F CA 1
ATOM 2554 C C . THR B 1 69 ? -23.134 79.669 13.325 1.00 73.75 69 THR F C 1
ATOM 2555 O O . THR B 1 69 ? -23.061 80.830 12.938 1.00 74.09 69 THR F O 1
ATOM 2559 N N . PRO B 1 70 ? -24.263 79.167 13.821 1.00 77.24 70 PRO F N 1
ATOM 2560 C CA . PRO B 1 70 ? -25.445 80.026 13.916 1.00 81.17 70 PRO F CA 1
ATOM 2561 C C . PRO B 1 70 ? -25.235 81.200 14.895 1.00 84.77 70 PRO F C 1
ATOM 2562 O O . PRO B 1 70 ? -26.147 82.001 15.154 1.00 83.61 70 PRO F O 1
ATOM 2566 N N . GLU B 1 71 ? -24.006 81.292 15.404 1.00 89.88 71 GLU F N 1
ATOM 2567 C CA . GLU B 1 71 ? -23.592 82.313 16.380 1.00 94.06 71 GLU F CA 1
ATOM 2568 C C . GLU B 1 71 ? -22.512 83.241 15.785 1.00 95.46 71 GLU F C 1
ATOM 2569 O O . GLU B 1 71 ? -22.471 84.440 16.074 1.00 93.80 71 GLU F O 1
ATOM 2575 N N . LYS B 1 72 ? -21.638 82.662 14.960 1.00 97.72 72 LYS F N 1
ATOM 2576 C CA . LYS B 1 72 ? -20.565 83.407 14.301 1.00 100.52 72 LYS F CA 1
ATOM 2577 C C . LYS B 1 72 ? -20.854 83.528 12.803 1.00 102.89 72 LYS F C 1
ATOM 2578 O O . LYS B 1 72 ? -20.020 84.009 12.033 1.00 104.20 72 LYS F O 1
ATOM 2584 N N . ALA B 1 73 ? -22.045 83.094 12.402 1.00 104.44 73 ALA F N 1
ATOM 2585 C CA . ALA B 1 73 ? -22.447 83.140 11.003 1.00 105.04 73 ALA F CA 1
ATOM 2586 C C . ALA B 1 73 ? -22.399 84.549 10.406 1.00 104.58 73 ALA F C 1
ATOM 2587 O O . ALA B 1 73 ? -21.750 84.760 9.380 1.00 103.72 73 ALA F O 1
ATOM 2589 N N . PRO B 1 74 ? -23.078 85.529 11.045 1.00 103.35 74 PRO F N 1
ATOM 2590 C CA . PRO B 1 74 ? -23.093 86.908 10.539 1.00 102.23 74 PRO F CA 1
ATOM 2591 C C . PRO B 1 74 ? -21.700 87.526 10.396 1.00 101.55 74 PRO F C 1
ATOM 2592 O O . PRO B 1 74 ? -21.531 88.510 9.673 1.00 102.36 74 PRO F O 1
ATOM 2596 N N . VAL B 1 75 ? -20.714 86.940 11.085 1.00 99.88 75 VAL F N 1
ATOM 2597 C CA . VAL B 1 75 ? -19.329 87.413 11.014 1.00 98.26 75 VAL F CA 1
ATOM 2598 C C . VAL B 1 75 ? -18.888 87.292 9.560 1.00 96.16 75 VAL F C 1
ATOM 2599 O O . VAL B 1 75 ? -18.125 88.111 9.051 1.00 94.10 75 VAL F O 1
ATOM 2603 N N . LEU B 1 76 ? -19.402 86.258 8.900 1.00 94.01 76 LEU F N 1
ATOM 2604 C CA . LEU B 1 76 ? -19.090 85.991 7.505 1.00 91.50 76 LEU F CA 1
ATOM 2605 C C . LEU B 1 76 ? -20.025 86.748 6.556 1.00 89.45 76 LEU F C 1
ATOM 2606 O O . LEU B 1 76 ? -19.579 87.298 5.550 1.00 89.70 76 LEU F O 1
ATOM 2611 N N . ARG B 1 77 ? -21.316 86.771 6.886 1.00 86.96 77 ARG F N 1
ATOM 2612 C CA . ARG B 1 77 ? -22.319 87.444 6.064 1.00 84.06 77 ARG F CA 1
ATOM 2613 C C . ARG B 1 77 ? -22.249 88.953 6.113 1.00 84.06 77 ARG F C 1
ATOM 2614 O O . ARG B 1 77 ? -22.783 89.629 5.234 1.00 83.90 77 ARG F O 1
ATOM 2622 N N . ARG B 1 78 ? -21.616 89.484 7.153 1.00 84.01 78 ARG F N 1
ATOM 2623 C CA . ARG B 1 78 ? -21.466 90.928 7.279 1.00 84.95 78 ARG F CA 1
ATOM 2624 C C . ARG B 1 78 ? -20.256 91.374 6.452 1.00 87.00 78 ARG F C 1
ATOM 2625 O O . ARG B 1 78 ? -20.195 92.516 5.993 1.00 87.88 78 ARG F O 1
ATOM 2633 N N . ALA B 1 79 ? -19.302 90.462 6.264 1.00 88.35 79 ALA F N 1
ATOM 2634 C CA . ALA B 1 79 ? -18.095 90.743 5.498 1.00 88.74 79 ALA F CA 1
ATOM 2635 C C . ALA B 1 79 ? -18.234 90.211 4.079 1.00 89.60 79 ALA F C 1
ATOM 2636 O O . ALA B 1 79 ? -17.795 90.840 3.116 1.00 88.42 79 ALA F O 1
ATOM 2638 N N . ILE B 1 80 ? -18.848 89.045 3.954 1.00 91.62 80 ILE F N 1
ATOM 2639 C CA . ILE B 1 80 ? -19.046 88.442 2.651 1.00 94.38 80 ILE F CA 1
ATOM 2640 C C . ILE B 1 80 ? -19.840 89.409 1.775 1.00 97.45 80 ILE F C 1
ATOM 2641 O O . ILE B 1 80 ? -19.579 89.538 0.579 1.00 98.44 80 ILE F O 1
ATOM 2646 N N . ALA B 1 81 ? -20.795 90.105 2.383 1.00 100.35 81 ALA F N 1
ATOM 2647 C CA . ALA B 1 81 ? -21.621 91.060 1.651 1.00 103.45 81 ALA F CA 1
ATOM 2648 C C . ALA B 1 81 ? -20.876 92.371 1.377 1.00 105.97 81 ALA F C 1
ATOM 2649 O O . ALA B 1 81 ? -21.059 92.990 0.323 1.00 106.47 81 ALA F O 1
ATOM 2651 N N . ASP B 1 82 ? -20.028 92.786 2.313 1.00 109.02 82 ASP F N 1
ATOM 2652 C CA . ASP B 1 82 ? -19.276 94.027 2.162 1.00 112.01 82 ASP F CA 1
ATOM 2653 C C . ASP B 1 82 ? -18.036 93.881 1.288 1.00 113.62 82 ASP F C 1
ATOM 2654 O O . ASP B 1 82 ? -17.205 94.791 1.229 1.00 114.16 82 ASP F O 1
ATOM 2659 N N . SER B 1 83 ? -17.907 92.751 0.605 1.00 115.30 83 SER F N 1
ATOM 2660 C CA . SER B 1 83 ? -16.745 92.527 -0.246 1.00 117.19 83 SER F CA 1
ATOM 2661 C C . SER B 1 83 ? -17.128 92.056 -1.638 1.00 118.11 83 SER F C 1
ATOM 2662 O O . SER B 1 83 ? -16.492 92.423 -2.630 1.00 117.10 83 SER F O 1
ATOM 2665 N N . LEU B 1 84 ? -18.174 91.240 -1.706 1.00 120.22 84 LEU F N 1
ATOM 2666 C CA . LEU B 1 84 ? -18.635 90.696 -2.975 1.00 122.65 84 LEU F CA 1
ATOM 2667 C C . LEU B 1 84 ? -19.724 91.526 -3.643 1.00 124.03 84 LEU F C 1
ATOM 2668 O O . LEU B 1 84 ? -20.467 92.253 -2.983 1.00 123.36 84 LEU F O 1
ATOM 2673 N N . PRO B 1 85 ? -19.808 91.436 -4.977 1.00 125.78 85 PRO F N 1
ATOM 2674 C CA . PRO B 1 85 ? -20.800 92.166 -5.769 1.00 127.50 85 PRO F CA 1
ATOM 2675 C C . PRO B 1 85 ? -22.090 91.359 -5.917 1.00 129.39 85 PRO F C 1
ATOM 2676 O O . PRO B 1 85 ? -22.345 90.784 -6.976 1.00 129.72 85 PRO F O 1
ATOM 2680 N N . VAL B 1 86 ? -22.898 91.319 -4.858 1.00 132.02 86 VAL F N 1
ATOM 2681 C CA . VAL B 1 86 ? -24.162 90.579 -4.871 1.00 133.91 86 VAL F CA 1
ATOM 2682 C C . VAL B 1 86 ? -25.361 91.498 -4.586 1.00 134.53 86 VAL F C 1
ATOM 2683 O O . VAL B 1 86 ? -25.236 92.481 -3.853 1.00 133.74 86 VAL F O 1
ATOM 2687 N N . ILE B 1 87 ? -26.512 91.173 -5.178 1.00 135.67 87 ILE F N 1
ATOM 2688 C CA . ILE B 1 87 ? -27.746 91.949 -5.000 1.00 136.68 87 ILE F CA 1
ATOM 2689 C C . ILE B 1 87 ? -28.806 91.169 -4.220 1.00 136.93 87 ILE F C 1
ATOM 2690 O O . ILE B 1 87 ? -29.659 91.756 -3.554 1.00 137.81 87 ILE F O 1
ATOM 2695 N N . GLY B 1 88 ? -28.755 89.845 -4.314 1.00 136.63 88 GLY F N 1
ATOM 2696 C CA . GLY B 1 88 ? -29.717 89.029 -3.600 1.00 136.33 88 GLY F CA 1
ATOM 2697 C C . GLY B 1 88 ? -29.427 89.037 -2.110 1.00 136.52 88 GLY F C 1
ATOM 2698 O O . GLY B 1 88 ? -29.734 90.004 -1.415 1.00 137.20 88 GLY F O 1
ATOM 2699 N N . ASN B 1 89 ? -28.833 87.949 -1.628 1.00 135.39 89 ASN F N 1
ATOM 2700 C CA . ASN B 1 89 ? -28.483 87.809 -0.219 1.00 134.69 89 ASN F CA 1
ATOM 2701 C C . ASN B 1 89 ? -27.508 86.643 -0.016 1.00 134.30 89 ASN F C 1
ATOM 2702 O O . ASN B 1 89 ? -27.440 85.734 -0.850 1.00 133.86 89 ASN F O 1
ATOM 2707 N N . ILE B 1 90 ? -26.743 86.685 1.076 1.00 133.76 90 ILE F N 1
ATOM 2708 C CA . ILE B 1 90 ? -25.771 85.632 1.398 1.00 133.19 90 ILE F CA 1
ATOM 2709 C C . ILE B 1 90 ? -26.279 84.715 2.520 1.00 132.92 90 ILE F C 1
ATOM 2710 O O . ILE B 1 90 ? -26.956 85.170 3.441 1.00 133.61 90 ILE F O 1
ATOM 2715 N N . LYS B 1 91 ? -25.959 83.427 2.425 1.00 132.98 91 LYS F N 1
ATOM 2716 C CA . LYS B 1 91 ? -26.368 82.449 3.436 1.00 132.42 91 LYS F CA 1
ATOM 2717 C C . LYS B 1 91 ? -25.193 81.549 3.804 1.00 131.02 91 LYS F C 1
ATOM 2718 O O . LYS B 1 91 ? -24.388 81.187 2.948 1.00 130.36 91 LYS F O 1
ATOM 2724 N N . ALA B 1 92 ? -25.107 81.193 5.081 1.00 129.41 92 ALA F N 1
ATOM 2725 C CA . ALA B 1 92 ? -24.032 80.340 5.575 1.00 127.32 92 ALA F CA 1
ATOM 2726 C C . ALA B 1 92 ? -24.516 79.467 6.725 1.00 126.66 92 ALA F C 1
ATOM 2727 O O . ALA B 1 92 ? -25.127 79.967 7.675 1.00 127.78 92 ALA F O 1
ATOM 2729 N N . ASN B 1 93 ? -24.254 78.163 6.634 1.00 125.47 93 ASN F N 1
ATOM 2730 C CA . ASN B 1 93 ? -24.646 77.212 7.680 1.00 123.88 93 ASN F CA 1
ATOM 2731 C C . ASN B 1 93 ? -23.435 76.478 8.237 1.00 122.66 93 ASN F C 1
ATOM 2732 O O . ASN B 1 93 ? -22.348 76.540 7.664 1.00 122.26 93 ASN F O 1
ATOM 2737 N N . SER B 1 94 ? -23.624 75.785 9.347 1.00 119.90 94 SER F N 1
ATOM 2738 C CA . SER B 1 94 ? -22.598 75.017 10.043 1.00 116.88 94 SER F CA 1
ATOM 2739 C C . SER B 1 94 ? -21.773 74.195 9.063 1.00 114.68 94 SER F C 1
ATOM 2740 O O . SER B 1 94 ? -22.314 73.587 8.143 1.00 115.82 94 SER F O 1
ATOM 2743 N N . ASP B 1 95 ? -20.457 74.183 9.249 1.00 111.34 95 ASP F N 1
ATOM 2744 C CA . ASP B 1 95 ? -19.591 73.441 8.344 1.00 107.90 95 ASP F CA 1
ATOM 2745 C C . ASP B 1 95 ? -20.093 72.021 8.252 1.00 105.12 95 ASP F C 1
ATOM 2746 O O . ASP B 1 95 ? -19.938 71.358 7.230 1.00 104.90 95 ASP F O 1
ATOM 2759 N N . LEU B 1 97 ? -23.195 71.066 8.281 1.00 89.97 97 LEU F N 1
ATOM 2760 C CA . LEU B 1 97 ? -24.310 70.979 7.351 1.00 87.08 97 LEU F CA 1
ATOM 2761 C C . LEU B 1 97 ? -23.844 70.847 5.903 1.00 86.44 97 LEU F C 1
ATOM 2762 O O . LEU B 1 97 ? -24.539 70.255 5.078 1.00 87.23 97 LEU F O 1
ATOM 2767 N N . ALA B 1 98 ? -22.670 71.394 5.594 1.00 85.08 98 ALA F N 1
ATOM 2768 C CA . ALA B 1 98 ? -22.116 71.325 4.244 1.00 83.67 98 ALA F CA 1
ATOM 2769 C C . ALA B 1 98 ? -22.037 69.880 3.771 1.00 83.34 98 ALA F C 1
ATOM 2770 O O . ALA B 1 98 ? -22.000 69.611 2.572 1.00 84.34 98 ALA F O 1
ATOM 2772 N N . ALA B 1 99 ? -21.999 68.950 4.719 1.00 82.63 99 ALA F N 1
ATOM 2773 C CA . ALA B 1 99 ? -21.934 67.531 4.398 1.00 81.33 99 ALA F CA 1
ATOM 2774 C C . ALA B 1 99 ? -23.343 66.944 4.274 1.00 80.45 99 ALA F C 1
ATOM 2775 O O . ALA B 1 99 ? -23.639 66.225 3.323 1.00 80.47 99 ALA F O 1
ATOM 2777 N N . ALA B 1 100 ? -24.204 67.269 5.235 1.00 78.99 100 ALA F N 1
ATOM 2778 C CA . ALA B 1 100 ? -25.580 66.778 5.264 1.00 77.31 100 ALA F CA 1
ATOM 2779 C C . ALA B 1 100 ? -26.399 67.203 4.050 1.00 76.16 100 ALA F C 1
ATOM 2780 O O . ALA B 1 100 ? -27.444 66.624 3.763 1.00 74.89 100 ALA F O 1
ATOM 2782 N N . HIS B 1 101 ? -25.932 68.225 3.343 1.00 76.41 101 HIS F N 1
ATOM 2783 C CA . HIS B 1 101 ? -26.628 68.695 2.150 1.00 77.81 101 HIS F CA 1
ATOM 2784 C C . HIS B 1 101 ? -26.001 68.084 0.898 1.00 78.07 101 HIS F C 1
ATOM 2785 O O . HIS B 1 101 ? -26.648 68.016 -0.152 1.00 78.86 101 HIS F O 1
ATOM 2792 N N . GLY B 1 102 ? -24.745 67.652 1.013 1.00 77.84 102 GLY F N 1
ATOM 2793 C CA . GLY B 1 102 ? -24.046 67.074 -0.125 1.00 77.82 102 GLY F CA 1
ATOM 2794 C C . GLY B 1 102 ? -24.021 65.561 -0.137 1.00 78.76 102 GLY F C 1
ATOM 2795 O O . GLY B 1 102 ? -23.857 64.942 -1.190 1.00 78.91 102 GLY F O 1
ATOM 2796 N N . LEU B 1 103 ? -24.188 64.961 1.034 1.00 79.12 103 LEU F N 1
ATOM 2797 C CA . LEU B 1 103 ? -24.189 63.512 1.174 1.00 80.55 103 LEU F CA 1
ATOM 2798 C C . LEU B 1 103 ? -25.594 62.957 1.353 1.00 82.13 103 LEU F C 1
ATOM 2799 O O . LEU B 1 103 ? -25.872 61.814 0.977 1.00 83.63 103 LEU F O 1
ATOM 2804 N N . CYS B 1 104 ? -26.473 63.768 1.940 1.00 83.34 104 CYS F N 1
ATOM 2805 C CA . CYS B 1 104 ? -27.856 63.380 2.200 1.00 84.00 104 CYS F CA 1
ATOM 2806 C C . CYS B 1 104 ? -28.808 64.189 1.335 1.00 86.89 104 CYS F C 1
ATOM 2807 O O . CYS B 1 104 ? -30.004 63.913 1.276 1.00 86.24 104 CYS F O 1
ATOM 2810 N N . GLY B 1 105 ? -28.261 65.199 0.672 1.00 90.68 105 GLY F N 1
ATOM 2811 C CA . GLY B 1 105 ? -29.067 66.040 -0.190 1.00 95.72 105 GLY F CA 1
ATOM 2812 C C . GLY B 1 105 ? -30.372 66.501 0.424 1.00 98.71 105 GLY F C 1
ATOM 2813 O O . GLY B 1 105 ? -30.395 67.344 1.320 1.00 99.04 105 GLY F O 1
ATOM 2814 N N . GLN B 1 106 ? -31.471 65.932 -0.063 1.00 102.18 106 GLN F N 1
ATOM 2815 C CA . GLN B 1 106 ? -32.795 66.299 0.410 1.00 105.96 106 GLN F CA 1
ATOM 2816 C C . GLN B 1 106 ? -33.395 65.231 1.319 1.00 107.89 106 GLN F C 1
ATOM 2817 O O . GLN B 1 106 ? -34.416 65.465 1.960 1.00 108.84 106 GLN F O 1
ATOM 2823 N N . LYS B 1 107 ? -32.765 64.061 1.369 1.00 110.22 107 LYS F N 1
ATOM 2824 C CA . LYS B 1 107 ? -33.258 62.970 2.213 1.00 112.39 107 LYS F CA 1
ATOM 2825 C C . LYS B 1 107 ? -32.821 63.184 3.662 1.00 112.10 107 LYS F C 1
ATOM 2826 O O . LYS B 1 107 ? -32.407 64.279 4.042 1.00 112.79 107 LYS F O 1
ATOM 2832 N N . ALA B 1 108 ? -32.918 62.137 4.473 1.00 110.82 108 ALA F N 1
ATOM 2833 C CA . ALA B 1 108 ? -32.517 62.227 5.872 1.00 109.28 108 ALA F CA 1
ATOM 2834 C C . ALA B 1 108 ? -31.573 61.081 6.203 1.00 108.16 108 ALA F C 1
ATOM 2835 O O . ALA B 1 108 ? -31.713 59.974 5.678 1.00 108.75 108 ALA F O 1
ATOM 2837 N N . GLY B 1 109 ? -30.606 61.354 7.072 1.00 106.83 109 GLY F N 1
ATOM 2838 C CA . GLY B 1 109 ? -29.646 60.338 7.458 1.00 104.07 109 GLY F CA 1
ATOM 2839 C C . GLY B 1 109 ? -28.453 60.910 8.192 1.00 101.67 109 GLY F C 1
ATOM 2840 O O . GLY B 1 109 ? -28.357 62.122 8.423 1.00 101.39 109 GLY F O 1
ATOM 2841 N N . ILE B 1 110 ? -27.526 60.037 8.564 1.00 98.42 110 ILE F N 1
ATOM 2842 C CA . ILE B 1 110 ? -26.346 60.487 9.276 1.00 95.76 110 ILE F CA 1
ATOM 2843 C C . ILE B 1 110 ? -25.334 61.023 8.295 1.00 93.66 110 ILE F C 1
ATOM 2844 O O . ILE B 1 110 ? -25.357 60.676 7.110 1.00 93.33 110 ILE F O 1
ATOM 2849 N N . ALA B 1 111 ? -24.435 61.858 8.803 1.00 90.18 111 ALA F N 1
ATOM 2850 C CA . ALA B 1 111 ? -23.384 62.461 7.990 1.00 85.53 111 ALA F CA 1
ATOM 2851 C C . ALA B 1 111 ? -22.172 62.774 8.863 1.00 81.67 111 ALA F C 1
ATOM 2852 O O . ALA B 1 111 ? -22.283 63.519 9.824 1.00 81.88 111 ALA F O 1
ATOM 2854 N N . CYS B 1 112 ? -21.012 62.218 8.535 1.00 77.11 112 CYS F N 1
ATOM 2855 C CA . CYS B 1 112 ? -19.830 62.491 9.344 1.00 71.91 112 CYS F CA 1
ATOM 2856 C C . CYS B 1 112 ? -18.677 63.125 8.605 1.00 70.30 112 CYS F C 1
ATOM 2857 O O . CYS B 1 112 ? -18.277 62.660 7.534 1.00 70.88 112 CYS F O 1
ATOM 2860 N N . ILE B 1 113 ? -18.130 64.189 9.182 1.00 66.91 113 ILE F N 1
ATOM 2861 C CA . ILE B 1 113 ? -16.992 64.834 8.565 1.00 64.70 113 ILE F CA 1
ATOM 2862 C C . ILE B 1 113 ? -15.735 64.468 9.355 1.00 63.55 113 ILE F C 1
ATOM 2863 O O . ILE B 1 113 ? -15.567 64.870 10.508 1.00 62.34 113 ILE F O 1
ATOM 2868 N N . LEU B 1 114 ? -14.881 63.664 8.721 1.00 63.93 114 LEU F N 1
ATOM 2869 C CA . LEU B 1 114 ? -13.610 63.201 9.280 1.00 64.13 114 LEU F CA 1
ATOM 2870 C C . LEU B 1 114 ? -12.470 63.904 8.545 1.00 65.51 114 LEU F C 1
ATOM 2871 O O . LEU B 1 114 ? -12.062 63.496 7.461 1.00 63.36 114 LEU F O 1
ATOM 2876 N N . GLY B 1 115 ? -11.992 64.985 9.153 1.00 68.71 115 GLY F N 1
ATOM 2877 C CA . GLY B 1 115 ? -10.897 65.768 8.603 1.00 71.39 115 GLY F CA 1
ATOM 2878 C C . GLY B 1 115 ? -9.916 66.011 9.736 1.00 72.52 115 GLY F C 1
ATOM 2879 O O . GLY B 1 115 ? -9.463 65.051 10.371 1.00 72.55 115 GLY F O 1
ATOM 2880 N N . THR B 1 116 ? -9.587 67.270 10.011 1.00 73.01 116 THR F N 1
ATOM 2881 C CA . THR B 1 116 ? -8.666 67.571 11.103 1.00 73.87 116 THR F CA 1
ATOM 2882 C C . THR B 1 116 ? -9.455 67.414 12.409 1.00 75.36 116 THR F C 1
ATOM 2883 O O . THR B 1 116 ? -8.907 67.500 13.517 1.00 75.07 116 THR F O 1
ATOM 2887 N N . GLY B 1 117 ? -10.754 67.163 12.249 1.00 76.44 117 GLY F N 1
ATOM 2888 C CA . GLY B 1 117 ? -11.648 66.968 13.374 1.00 80.31 117 GLY F CA 1
ATOM 2889 C C . GLY B 1 117 ? -12.800 66.083 12.925 1.00 83.03 117 GLY F C 1
ATOM 2890 O O . GLY B 1 117 ? -13.267 66.225 11.796 1.00 84.58 117 GLY F O 1
ATOM 2891 N N . SER B 1 118 ? -13.258 65.174 13.796 1.00 84.33 118 SER F N 1
ATOM 2892 C CA . SER B 1 118 ? -14.358 64.258 13.484 1.00 84.13 118 SER F CA 1
ATOM 2893 C C . SER B 1 118 ? -15.667 64.671 14.169 1.00 84.90 118 SER F C 1
ATOM 2894 O O . SER B 1 118 ? -15.805 64.544 15.380 1.00 84.51 118 SER F O 1
ATOM 2897 N N . ASN B 1 119 ? -16.624 65.145 13.375 1.00 86.93 119 ASN F N 1
ATOM 2898 C CA . ASN B 1 119 ? -17.918 65.596 13.886 1.00 88.82 119 ASN F CA 1
ATOM 2899 C C . ASN B 1 119 ? -19.050 64.756 13.276 1.00 88.78 119 ASN F C 1
ATOM 2900 O O . ASN B 1 119 ? -18.922 64.270 12.156 1.00 88.38 119 ASN F O 1
ATOM 2905 N N . SER B 1 120 ? -20.159 64.604 13.999 1.00 88.41 120 SER F N 1
ATOM 2906 C CA . SER B 1 120 ? -21.277 63.801 13.504 1.00 88.43 120 SER F CA 1
ATOM 2907 C C . SER B 1 120 ? -22.662 64.411 13.734 1.00 88.63 120 SER F C 1
ATOM 2908 O O . SER B 1 120 ? -22.912 65.030 14.767 1.00 90.59 120 SER F O 1
ATOM 2911 N N . CYS B 1 121 ? -23.573 64.203 12.783 1.00 88.41 121 CYS F N 1
ATOM 2912 C CA . CYS B 1 121 ? -24.930 64.737 12.875 1.00 87.11 121 CYS F CA 1
ATOM 2913 C C . CYS B 1 121 ? -26.019 63.767 12.428 1.00 87.88 121 CYS F C 1
ATOM 2914 O O . CYS B 1 121 ? -25.744 62.682 11.907 1.00 85.84 121 CYS F O 1
ATOM 2917 N N . PHE B 1 122 ? -27.261 64.190 12.638 1.00 89.95 122 PHE F N 1
ATOM 2918 C CA . PHE B 1 122 ? -28.452 63.421 12.277 1.00 91.77 122 PHE F CA 1
ATOM 2919 C C . PHE B 1 122 ? -29.305 64.323 11.383 1.00 92.56 122 PHE F C 1
ATOM 2920 O O . PHE B 1 122 ? -30.123 65.102 11.871 1.00 91.81 122 PHE F O 1
ATOM 2928 N N . TYR B 1 123 ? -29.095 64.231 10.075 1.00 94.91 123 TYR F N 1
ATOM 2929 C CA . TYR B 1 123 ? -29.844 65.056 9.131 1.00 97.38 123 TYR F CA 1
ATOM 2930 C C . TYR B 1 123 ? -31.238 64.482 8.935 1.00 99.23 123 TYR F C 1
ATOM 2931 O O . TYR B 1 123 ? -31.389 63.339 8.507 1.00 99.11 123 TYR F O 1
ATOM 2940 N N . ASN B 1 124 ? -32.255 65.279 9.252 1.00 101.54 124 ASN F N 1
ATOM 2941 C CA . ASN B 1 124 ? -33.638 64.836 9.124 1.00 103.64 124 ASN F CA 1
ATOM 2942 C C . ASN B 1 124 ? -34.346 65.456 7.926 1.00 104.92 124 ASN F C 1
ATOM 2943 O O . ASN B 1 124 ? -35.534 65.764 7.997 1.00 105.01 124 ASN F O 1
ATOM 2948 N N . GLY B 1 125 ? -33.609 65.636 6.834 1.00 106.71 125 GLY F N 1
ATOM 2949 C CA . GLY B 1 125 ? -34.184 66.210 5.630 1.00 108.41 125 GLY F CA 1
ATOM 2950 C C . GLY B 1 125 ? -34.395 67.711 5.697 1.00 110.36 125 GLY F C 1
ATOM 2951 O O . GLY B 1 125 ? -34.516 68.382 4.668 1.00 108.08 125 GLY F O 1
ATOM 2952 N N . LYS B 1 126 ? -34.438 68.234 6.918 1.00 112.80 126 LYS F N 1
ATOM 2953 C CA . LYS B 1 126 ? -34.635 69.664 7.125 1.00 117.08 126 LYS F CA 1
ATOM 2954 C C . LYS B 1 126 ? -33.357 70.296 7.682 1.00 119.26 126 LYS F C 1
ATOM 2955 O O . LYS B 1 126 ? -32.921 71.351 7.216 1.00 120.68 126 LYS F O 1
ATOM 2961 N N . GLU B 1 127 ? -32.754 69.639 8.673 1.00 120.29 127 GLU F N 1
ATOM 2962 C CA . GLU B 1 127 ? -31.527 70.128 9.285 1.00 120.38 127 GLU F CA 1
ATOM 2963 C C . GLU B 1 127 ? -30.994 69.078 10.248 1.00 119.39 127 GLU F C 1
ATOM 2964 O O . GLU B 1 127 ? -31.558 67.992 10.360 1.00 118.86 127 GLU F O 1
ATOM 2970 N N . ILE B 1 128 ? -29.900 69.390 10.926 1.00 118.24 128 ILE F N 1
ATOM 2971 C CA . ILE B 1 128 ? -29.320 68.476 11.903 1.00 115.82 128 ILE F CA 1
ATOM 2972 C C . ILE B 1 128 ? -30.258 68.538 13.092 1.00 115.16 128 ILE F C 1
ATOM 2973 O O . ILE B 1 128 ? -30.260 69.525 13.814 1.00 114.36 128 ILE F O 1
ATOM 2978 N N . VAL B 1 129 ? -31.053 67.499 13.311 1.00 114.59 129 VAL F N 1
ATOM 2979 C CA . VAL B 1 129 ? -31.994 67.519 14.425 1.00 114.36 129 VAL F CA 1
ATOM 2980 C C . VAL B 1 129 ? -31.354 67.175 15.787 1.00 112.72 129 VAL F C 1
ATOM 2981 O O . VAL B 1 129 ? -32.041 67.146 16.812 1.00 112.25 129 VAL F O 1
ATOM 2985 N N . SER B 1 130 ? -30.045 66.929 15.790 1.00 110.61 130 SER F N 1
ATOM 2986 C CA . SER B 1 130 ? -29.307 66.605 17.015 1.00 109.12 130 SER F CA 1
ATOM 2987 C C . SER B 1 130 ? -27.815 66.494 16.690 1.00 107.00 130 SER F C 1
ATOM 2988 O O . SER B 1 130 ? -27.447 65.890 15.685 1.00 106.37 130 SER F O 1
ATOM 2991 N N . ASN B 1 131 ? -26.961 67.084 17.527 1.00 104.25 131 ASN F N 1
ATOM 2992 C CA . ASN B 1 131 ? -25.514 67.037 17.287 1.00 101.73 131 ASN F CA 1
ATOM 2993 C C . ASN B 1 131 ? -24.712 66.567 18.490 1.00 98.57 131 ASN F C 1
ATOM 2994 O O . ASN B 1 131 ? -25.141 66.730 19.640 1.00 100.19 131 ASN F O 1
ATOM 2999 N N . ILE B 1 132 ? -23.538 66.001 18.217 1.00 93.38 132 ILE F N 1
ATOM 3000 C CA . ILE B 1 132 ? -22.649 65.527 19.266 1.00 88.27 132 ILE F CA 1
ATOM 3001 C C . ILE B 1 132 ? -21.326 66.233 19.119 1.00 86.16 132 ILE F C 1
ATOM 3002 O O . ILE B 1 132 ? -20.477 65.789 18.356 1.00 87.32 132 ILE F O 1
ATOM 3007 N N . SER B 1 133 ? -21.157 67.337 19.833 1.00 83.17 133 SER F N 1
ATOM 3008 C CA . SER B 1 133 ? -19.913 68.085 19.775 1.00 79.69 133 SER F CA 1
ATOM 3009 C C . SER B 1 133 ? -18.771 67.106 20.029 1.00 77.41 133 SER F C 1
ATOM 3010 O O . SER B 1 133 ? -18.650 66.540 21.118 1.00 76.35 133 SER F O 1
ATOM 3013 N N . PRO B 1 134 ? -17.930 66.867 19.014 1.00 76.19 134 PRO F N 1
ATOM 3014 C CA . PRO B 1 134 ? -16.799 65.946 19.143 1.00 74.48 134 PRO F CA 1
ATOM 3015 C C . PRO B 1 134 ? -15.876 66.274 20.326 1.00 72.29 134 PRO F C 1
ATOM 3016 O O . PRO B 1 134 ? -15.142 65.403 20.820 1.00 70.63 134 PRO F O 1
ATOM 3020 N N . LEU B 1 135 ? -15.939 67.533 20.764 1.00 69.90 135 LEU F N 1
ATOM 3021 C CA . LEU B 1 135 ? -15.172 68.079 21.892 1.00 67.30 135 LEU F CA 1
ATOM 3022 C C . LEU B 1 135 ? -13.771 68.581 21.574 1.00 65.14 135 LEU F C 1
ATOM 3023 O O . LEU B 1 135 ? -13.197 69.340 22.358 1.00 66.61 135 LEU F O 1
ATOM 3028 N N . GLY B 1 136 ? -13.214 68.174 20.443 1.00 62.39 136 GLY F N 1
ATOM 3029 C CA . GLY B 1 136 ? -11.886 68.637 20.083 1.00 59.82 136 GLY F CA 1
ATOM 3030 C C . GLY B 1 136 ? -10.795 67.580 20.030 1.00 58.27 136 GLY F C 1
ATOM 3031 O O . GLY B 1 136 ? -10.933 66.520 20.625 1.00 57.41 136 GLY F O 1
ATOM 3032 N N . PHE B 1 137 ? -9.707 67.892 19.324 1.00 58.33 137 PHE F N 1
ATOM 3033 C CA . PHE B 1 137 ? -8.566 66.984 19.150 1.00 59.29 137 PHE F CA 1
ATOM 3034 C C . PHE B 1 137 ? -7.945 66.450 20.429 1.00 60.18 137 PHE F C 1
ATOM 3035 O O . PHE B 1 137 ? -7.008 65.657 20.363 1.00 60.25 137 PHE F O 1
ATOM 3043 N N . ILE B 1 138 ? -8.448 66.879 21.586 1.00 61.91 138 ILE F N 1
ATOM 3044 C CA . ILE B 1 138 ? -7.902 66.407 22.858 1.00 64.67 138 ILE F CA 1
ATOM 3045 C C . ILE B 1 138 ? -8.874 65.501 23.626 1.00 68.38 138 ILE F C 1
ATOM 3046 O O . ILE B 1 138 ? -8.536 64.361 23.937 1.00 69.93 138 ILE F O 1
ATOM 3051 N N . LEU B 1 139 ? -10.077 65.991 23.926 1.00 73.06 139 LEU F N 1
ATOM 3052 C CA . LEU B 1 139 ? -11.056 65.193 24.665 1.00 77.29 139 LEU F CA 1
ATOM 3053 C C . LEU B 1 139 ? -11.819 64.210 23.781 1.00 81.27 139 LEU F C 1
ATOM 3054 O O . LEU B 1 139 ? -12.230 63.142 24.238 1.00 80.91 139 LEU F O 1
ATOM 3059 N N . GLY B 1 140 ? -12.008 64.589 22.516 1.00 86.43 140 GLY F N 1
ATOM 3060 C CA . GLY B 1 140 ? -12.726 63.755 21.561 1.00 91.66 140 GLY F CA 1
ATOM 3061 C C . GLY B 1 140 ? -12.079 63.731 20.182 1.00 94.66 140 GLY F C 1
ATOM 3062 O O . GLY B 1 140 ? -10.905 63.380 20.060 1.00 93.98 140 GLY F O 1
ATOM 3063 N N . ASP B 1 141 ? -12.845 64.099 19.151 1.00 98.85 141 ASP F N 1
ATOM 3064 C CA . ASP B 1 141 ? -12.374 64.117 17.756 1.00 101.96 141 ASP F CA 1
ATOM 3065 C C . ASP B 1 141 ? -11.850 62.761 17.290 1.00 102.76 141 ASP F C 1
ATOM 3066 O O . ASP B 1 141 ? -11.312 62.639 16.187 1.00 102.14 141 ASP F O 1
ATOM 3071 N N . GLU B 1 142 ? -12.019 61.748 18.141 1.00 103.43 142 GLU F N 1
ATOM 3072 C CA . GLU B 1 142 ? -11.570 60.383 17.872 1.00 102.95 142 GLU F CA 1
ATOM 3073 C C . GLU B 1 142 ? -11.804 59.946 16.418 1.00 99.90 142 GLU F C 1
ATOM 3074 O O . GLU B 1 142 ? -12.944 59.772 15.983 1.00 100.84 142 GLU F O 1
ATOM 3080 N N . GLY B 1 143 ? -10.711 59.784 15.674 1.00 95.24 143 GLY F N 1
ATOM 3081 C CA . GLY B 1 143 ? -10.810 59.357 14.294 1.00 88.31 143 GLY F CA 1
ATOM 3082 C C . GLY B 1 143 ? -10.553 60.465 13.314 1.00 83.17 143 GLY F C 1
ATOM 3083 O O . GLY B 1 143 ? -11.210 60.558 12.286 1.00 84.30 143 GLY F O 1
ATOM 3084 N N . SER B 1 144 ? -9.595 61.318 13.626 1.00 78.02 144 SER F N 1
ATOM 3085 C CA . SER B 1 144 ? -9.292 62.419 12.729 1.00 74.17 144 SER F CA 1
ATOM 3086 C C . SER B 1 144 ? -7.792 62.521 12.553 1.00 71.62 144 SER F C 1
ATOM 3087 O O . SER B 1 144 ? -7.033 61.836 13.247 1.00 71.23 144 SER F O 1
ATOM 3090 N N . GLY B 1 145 ? -7.379 63.377 11.621 1.00 68.30 145 GLY F N 1
ATOM 3091 C CA . GLY B 1 145 ? -5.970 63.587 11.369 1.00 63.72 145 GLY F CA 1
ATOM 3092 C C . GLY B 1 145 ? -5.318 64.071 12.651 1.00 61.59 145 GLY F C 1
ATOM 3093 O O . GLY B 1 145 ? -4.239 63.615 13.019 1.00 60.74 145 GLY F O 1
ATOM 3094 N N . ALA B 1 146 ? -5.994 65.002 13.328 1.00 59.05 146 ALA F N 1
ATOM 3095 C CA . ALA B 1 146 ? -5.522 65.559 14.593 1.00 55.56 146 ALA F CA 1
ATOM 3096 C C . ALA B 1 146 ? -5.207 64.414 15.526 1.00 53.29 146 ALA F C 1
ATOM 3097 O O . ALA B 1 146 ? -4.091 64.275 16.012 1.00 50.38 146 ALA F O 1
ATOM 3099 N N . VAL B 1 147 ? -6.224 63.593 15.757 1.00 53.62 147 VAL F N 1
ATOM 3100 C CA . VAL B 1 147 ? -6.140 62.428 16.627 1.00 54.42 147 VAL F CA 1
ATOM 3101 C C . VAL B 1 147 ? -5.264 61.317 16.081 1.00 55.17 147 VAL F C 1
ATOM 3102 O O . VAL B 1 147 ? -4.819 60.444 16.836 1.00 54.31 147 VAL F O 1
ATOM 3106 N N . LEU B 1 148 ? -5.032 61.334 14.769 1.00 56.91 148 LEU F N 1
ATOM 3107 C CA . LEU B 1 148 ? -4.159 60.348 14.132 1.00 57.42 148 LEU F CA 1
ATOM 3108 C C . LEU B 1 148 ? -2.706 60.808 14.265 1.00 59.16 148 LEU F C 1
ATOM 3109 O O . LEU B 1 148 ? -1.830 60.017 14.620 1.00 60.22 148 LEU F O 1
ATOM 3114 N N . GLY B 1 149 ? -2.452 62.084 13.981 1.00 60.00 149 GLY F N 1
ATOM 3115 C CA . GLY B 1 149 ? -1.101 62.604 14.125 1.00 61.09 149 GLY F CA 1
ATOM 3116 C C . GLY B 1 149 ? -0.690 62.466 15.583 1.00 63.39 149 GLY F C 1
ATOM 3117 O O . GLY B 1 149 ? 0.424 62.063 15.903 1.00 63.28 149 GLY F O 1
ATOM 3118 N N . LYS B 1 150 ? -1.616 62.809 16.474 1.00 64.80 150 LYS F N 1
ATOM 3119 C CA . LYS B 1 150 ? -1.379 62.712 17.910 1.00 66.15 150 LYS F CA 1
ATOM 3120 C C . LYS B 1 150 ? -0.897 61.296 18.237 1.00 66.51 150 LYS F C 1
ATOM 3121 O O . LYS B 1 150 ? 0.277 61.092 18.563 1.00 66.57 150 LYS F O 1
ATOM 3127 N N . LEU B 1 151 ? -1.806 60.326 18.126 1.00 67.17 151 LEU F N 1
ATOM 3128 C CA . LEU B 1 151 ? -1.509 58.919 18.412 1.00 68.29 151 LEU F CA 1
ATOM 3129 C C . LEU B 1 151 ? -0.209 58.421 17.775 1.00 70.15 151 LEU F C 1
ATOM 3130 O O . LEU B 1 151 ? 0.565 57.695 18.413 1.00 69.63 151 LEU F O 1
ATOM 3135 N N . LEU B 1 152 ? 0.020 58.818 16.523 1.00 72.06 152 LEU F N 1
ATOM 3136 C CA . LEU B 1 152 ? 1.220 58.436 15.785 1.00 73.68 152 LEU F CA 1
ATOM 3137 C C . LEU B 1 152 ? 2.441 58.873 16.574 1.00 76.49 152 LEU F C 1
ATOM 3138 O O . LEU B 1 152 ? 3.113 58.059 17.200 1.00 77.26 152 LEU F O 1
ATOM 3143 N N . VAL B 1 153 ? 2.717 60.172 16.554 1.00 79.28 153 VAL F N 1
ATOM 3144 C CA . VAL B 1 153 ? 3.874 60.693 17.261 1.00 82.36 153 VAL F CA 1
ATOM 3145 C C . VAL B 1 153 ? 3.875 60.216 18.698 1.00 84.12 153 VAL F C 1
ATOM 3146 O O . VAL B 1 153 ? 4.931 60.094 19.316 1.00 84.79 153 VAL F O 1
ATOM 3150 N N . GLY B 1 154 ? 2.691 59.931 19.223 1.00 86.45 154 GLY F N 1
ATOM 3151 C CA . GLY B 1 154 ? 2.584 59.472 20.594 1.00 89.56 154 GLY F CA 1
ATOM 3152 C C . GLY B 1 154 ? 3.269 58.141 20.839 1.00 91.00 154 GLY F C 1
ATOM 3153 O O . GLY B 1 154 ? 3.816 57.894 21.917 1.00 91.70 154 GLY F O 1
ATOM 3154 N N . ASP B 1 155 ? 3.245 57.277 19.833 1.00 92.30 155 ASP F N 1
ATOM 3155 C CA . ASP B 1 155 ? 3.855 55.961 19.957 1.00 93.58 155 ASP F CA 1
ATOM 3156 C C . ASP B 1 155 ? 5.267 55.933 19.390 1.00 93.94 155 ASP F C 1
ATOM 3157 O O . ASP B 1 155 ? 6.078 55.093 19.775 1.00 93.81 155 ASP F O 1
ATOM 3162 N N . ILE B 1 156 ? 5.569 56.852 18.478 1.00 93.93 156 ILE F N 1
ATOM 3163 C CA . ILE B 1 156 ? 6.893 56.903 17.869 1.00 94.53 156 ILE F CA 1
ATOM 3164 C C . ILE B 1 156 ? 7.917 57.586 18.768 1.00 95.60 156 ILE F C 1
ATOM 3165 O O . ILE B 1 156 ? 9.041 57.102 18.916 1.00 96.98 156 ILE F O 1
ATOM 3170 N N . LEU B 1 157 ? 7.531 58.713 19.363 1.00 97.06 157 LEU F N 1
ATOM 3171 C CA . LEU B 1 157 ? 8.410 59.462 20.257 1.00 98.06 157 LEU F CA 1
ATOM 3172 C C . LEU B 1 157 ? 8.472 58.791 21.621 1.00 99.81 157 LEU F C 1
ATOM 3173 O O . LEU B 1 157 ? 8.854 59.410 22.617 1.00 100.31 157 LEU F O 1
ATOM 3178 N N . LYS B 1 158 ? 8.104 57.517 21.665 1.00 101.61 158 LYS F N 1
ATOM 3179 C CA . LYS B 1 158 ? 8.091 56.763 22.911 1.00 103.11 158 LYS F CA 1
ATOM 3180 C C . LYS B 1 158 ? 8.686 55.373 22.670 1.00 105.20 158 LYS F C 1
ATOM 3181 O O . LYS B 1 158 ? 8.608 54.498 23.533 1.00 106.61 158 LYS F O 1
ATOM 3187 N N . ASN B 1 159 ? 9.282 55.173 21.498 1.00 107.74 159 ASN F N 1
ATOM 3188 C CA . ASN B 1 159 ? 9.873 53.879 21.152 1.00 110.16 159 ASN F CA 1
ATOM 3189 C C . ASN B 1 159 ? 8.847 52.750 21.296 1.00 111.55 159 ASN F C 1
ATOM 3190 O O . ASN B 1 159 ? 9.181 51.633 21.689 1.00 110.74 159 ASN F O 1
ATOM 3195 N N . GLN B 1 160 ? 7.596 53.066 20.966 1.00 113.24 160 GLN F N 1
ATOM 3196 C CA . GLN B 1 160 ? 6.487 52.110 21.032 1.00 115.47 160 GLN F CA 1
ATOM 3197 C C . GLN B 1 160 ? 6.301 51.480 19.643 1.00 115.98 160 GLN F C 1
ATOM 3198 O O . GLN B 1 160 ? 5.347 50.734 19.400 1.00 116.38 160 GLN F O 1
ATOM 3204 N N . LEU B 1 161 ? 7.219 51.800 18.735 1.00 116.61 161 LEU F N 1
ATOM 3205 C CA . LEU B 1 161 ? 7.197 51.278 17.369 1.00 117.65 161 LEU F CA 1
ATOM 3206 C C . LEU B 1 161 ? 8.626 50.976 16.905 1.00 118.68 161 LEU F C 1
ATOM 3207 O O . LEU B 1 161 ? 9.600 51.397 17.545 1.00 118.48 161 LEU F O 1
ATOM 3212 N N . PRO B 1 162 ? 8.774 50.234 15.789 1.00 118.79 162 PRO F N 1
ATOM 3213 C CA . PRO B 1 162 ? 10.100 49.890 15.263 1.00 119.47 162 PRO F CA 1
ATOM 3214 C C . PRO B 1 162 ? 11.075 51.067 15.305 1.00 119.66 162 PRO F C 1
ATOM 3215 O O . PRO B 1 162 ? 10.822 52.119 14.717 1.00 121.42 162 PRO F O 1
ATOM 3219 N N . ALA B 1 163 ? 12.188 50.877 16.010 1.00 118.35 163 ALA F N 1
ATOM 3220 C CA . ALA B 1 163 ? 13.216 51.901 16.159 1.00 116.43 163 ALA F CA 1
ATOM 3221 C C . ALA B 1 163 ? 13.719 52.442 14.817 1.00 116.07 163 ALA F C 1
ATOM 3222 O O . ALA B 1 163 ? 14.243 53.554 14.748 1.00 116.42 163 ALA F O 1
ATOM 3224 N N . THR B 1 164 ? 13.562 51.651 13.760 1.00 115.24 164 THR F N 1
ATOM 3225 C CA . THR B 1 164 ? 13.999 52.063 12.431 1.00 114.33 164 THR F CA 1
ATOM 3226 C C . THR B 1 164 ? 12.926 52.869 11.702 1.00 112.03 164 THR F C 1
ATOM 3227 O O . THR B 1 164 ? 13.171 53.390 10.614 1.00 111.50 164 THR F O 1
ATOM 3231 N N . LEU B 1 165 ? 11.740 52.967 12.301 1.00 109.39 165 LEU F N 1
ATOM 3232 C CA . LEU B 1 165 ? 10.642 53.726 11.706 1.00 107.05 165 LEU F CA 1
ATOM 3233 C C . LEU B 1 165 ? 10.593 55.129 12.302 1.00 105.15 165 LEU F C 1
ATOM 3234 O O . LEU B 1 165 ? 10.024 56.048 11.719 1.00 104.11 165 LEU F O 1
ATOM 3239 N N . LYS B 1 166 ? 11.191 55.279 13.478 1.00 103.83 166 LYS F N 1
ATOM 3240 C CA . LYS B 1 166 ? 11.232 56.558 14.166 1.00 103.32 166 LYS F CA 1
ATOM 3241 C C . LYS B 1 166 ? 12.299 57.441 13.535 1.00 104.58 166 LYS F C 1
ATOM 3242 O O . LYS B 1 166 ? 12.098 58.640 13.360 1.00 105.54 166 LYS F O 1
ATOM 3248 N N . GLU B 1 167 ? 13.434 56.841 13.196 1.00 104.99 167 GLU F N 1
ATOM 3249 C CA . GLU B 1 167 ? 14.529 57.575 12.582 1.00 104.66 167 GLU F CA 1
ATOM 3250 C C . GLU B 1 167 ? 14.073 58.164 11.247 1.00 103.40 167 GLU F C 1
ATOM 3251 O O . GLU B 1 167 ? 14.495 59.257 10.869 1.00 103.68 167 GLU F O 1
ATOM 3257 N N . GLU B 1 168 ? 13.208 57.436 10.545 1.00 101.80 168 GLU F N 1
ATOM 3258 C CA . GLU B 1 168 ? 12.682 57.877 9.254 1.00 99.94 168 GLU F CA 1
ATOM 3259 C C . GLU B 1 168 ? 11.656 58.999 9.434 1.00 97.72 168 GLU F C 1
ATOM 3260 O O . GLU B 1 168 ? 11.682 59.997 8.713 1.00 97.07 168 GLU F O 1
ATOM 3266 N N . PHE B 1 169 ? 10.753 58.817 10.392 1.00 95.20 169 PHE F N 1
ATOM 3267 C CA . PHE B 1 169 ? 9.715 59.800 10.706 1.00 92.12 169 PHE F CA 1
ATOM 3268 C C . PHE B 1 169 ? 10.347 61.121 11.116 1.00 91.19 169 PHE F C 1
ATOM 3269 O O . PHE B 1 169 ? 9.938 62.186 10.656 1.00 91.36 169 PHE F O 1
ATOM 3277 N N . LEU B 1 170 ? 11.337 61.035 11.996 1.00 89.40 170 LEU F N 1
ATOM 3278 C CA . LEU B 1 170 ? 12.036 62.212 12.497 1.00 88.34 170 LEU F CA 1
ATOM 3279 C C . LEU B 1 170 ? 12.769 62.967 11.396 1.00 88.36 170 LEU F C 1
ATOM 3280 O O . LEU B 1 170 ? 12.845 64.192 11.426 1.00 89.05 170 LEU F O 1
ATOM 3285 N N . LYS B 1 171 ? 13.310 62.242 10.423 1.00 88.23 171 LYS F N 1
ATOM 3286 C CA . LYS B 1 171 ? 14.034 62.885 9.339 1.00 88.25 171 LYS F CA 1
ATOM 3287 C C . LYS B 1 171 ? 13.110 63.278 8.182 1.00 87.39 171 LYS F C 1
ATOM 3288 O O . LYS B 1 171 ? 13.386 64.247 7.474 1.00 87.60 171 LYS F O 1
ATOM 3294 N N . GLN B 1 172 ? 12.017 62.533 7.999 1.00 86.34 172 GLN F N 1
ATOM 3295 C CA . GLN B 1 172 ? 11.057 62.817 6.925 1.00 84.56 172 GLN F CA 1
ATOM 3296 C C . GLN B 1 172 ? 10.390 64.174 7.145 1.00 83.43 172 GLN F C 1
ATOM 3297 O O . GLN B 1 172 ? 10.087 64.890 6.187 1.00 84.26 172 GLN F O 1
ATOM 3303 N N . PHE B 1 173 ? 10.160 64.513 8.414 1.00 82.18 173 PHE F N 1
ATOM 3304 C CA . PHE B 1 173 ? 9.534 65.778 8.807 1.00 79.97 173 PHE F CA 1
ATOM 3305 C C . PHE B 1 173 ? 10.578 66.760 9.315 1.00 80.61 173 PHE F C 1
ATOM 3306 O O . PHE B 1 173 ? 10.265 67.899 9.651 1.00 80.30 173 PHE F O 1
ATOM 3314 N N . ASP B 1 174 ? 11.824 66.295 9.374 1.00 80.99 174 ASP F N 1
ATOM 3315 C CA . ASP B 1 174 ? 12.966 67.101 9.794 1.00 81.36 174 ASP F CA 1
ATOM 3316 C C . ASP B 1 174 ? 12.809 67.685 11.198 1.00 81.46 174 ASP F C 1
ATOM 3317 O O . ASP B 1 174 ? 13.635 68.490 11.658 1.00 82.90 174 ASP F O 1
ATOM 3322 N N . LEU B 1 175 ? 11.745 67.254 11.868 1.00 79.53 175 LEU F N 1
ATOM 3323 C CA . LEU B 1 175 ? 11.427 67.684 13.223 1.00 78.12 175 LEU F CA 1
ATOM 3324 C C . LEU B 1 175 ? 12.311 66.971 14.233 1.00 78.32 175 LEU F C 1
ATOM 3325 O O . LEU B 1 175 ? 12.832 65.887 13.965 1.00 78.66 175 LEU F O 1
ATOM 3330 N N . THR B 1 176 ? 12.481 67.588 15.393 1.00 78.98 176 THR F N 1
ATOM 3331 C CA . THR B 1 176 ? 13.274 67.011 16.466 1.00 78.94 176 THR F CA 1
ATOM 3332 C C . THR B 1 176 ? 12.290 66.858 17.623 1.00 77.97 176 THR F C 1
ATOM 3333 O O . THR B 1 176 ? 11.345 67.634 17.733 1.00 78.77 176 THR F O 1
ATOM 3337 N N . PRO B 1 177 ? 12.482 65.852 18.489 1.00 77.51 177 PRO F N 1
ATOM 3338 C CA . PRO B 1 177 ? 11.570 65.640 19.621 1.00 76.74 177 PRO F CA 1
ATOM 3339 C C . PRO B 1 177 ? 11.137 66.898 20.387 1.00 75.31 177 PRO F C 1
ATOM 3340 O O . PRO B 1 177 ? 9.952 67.108 20.614 1.00 76.09 177 PRO F O 1
ATOM 3344 N N . PRO B 1 178 ? 12.093 67.751 20.789 1.00 73.53 178 PRO F N 1
ATOM 3345 C CA . PRO B 1 178 ? 11.732 68.966 21.526 1.00 72.85 178 PRO F CA 1
ATOM 3346 C C . PRO B 1 178 ? 10.814 69.938 20.761 1.00 71.95 178 PRO F C 1
ATOM 3347 O O . PRO B 1 178 ? 9.941 70.580 21.353 1.00 71.28 178 PRO F O 1
ATOM 3351 N N . GLU B 1 179 ? 11.028 70.052 19.453 1.00 72.97 179 GLU F N 1
ATOM 3352 C CA . GLU B 1 179 ? 10.228 70.923 18.587 1.00 71.98 179 GLU F CA 1
ATOM 3353 C C . GLU B 1 179 ? 8.817 70.379 18.506 1.00 69.68 179 GLU F C 1
ATOM 3354 O O . GLU B 1 179 ? 7.844 71.122 18.559 1.00 69.66 179 GLU F O 1
ATOM 3360 N N . ILE B 1 180 ? 8.740 69.058 18.360 1.00 67.35 180 ILE F N 1
ATOM 3361 C CA . ILE B 1 180 ? 7.479 68.332 18.270 1.00 63.54 180 ILE F CA 1
ATOM 3362 C C . ILE B 1 180 ? 6.641 68.622 19.507 1.00 63.51 180 ILE F C 1
ATOM 3363 O O . ILE B 1 180 ? 5.447 68.903 19.400 1.00 64.82 180 ILE F O 1
ATOM 3368 N N . ILE B 1 181 ? 7.263 68.565 20.682 1.00 61.56 181 ILE F N 1
ATOM 3369 C CA . ILE B 1 181 ? 6.568 68.841 21.935 1.00 60.07 181 ILE F CA 1
ATOM 3370 C C . ILE B 1 181 ? 6.266 70.337 22.065 1.00 60.36 181 ILE F C 1
ATOM 3371 O O . ILE B 1 181 ? 5.204 70.727 22.562 1.00 59.25 181 ILE F O 1
ATOM 3376 N N . ASP B 1 182 ? 7.193 71.171 21.612 1.00 60.79 182 ASP F N 1
ATOM 3377 C CA . ASP B 1 182 ? 6.980 72.601 21.682 1.00 62.07 182 ASP F CA 1
ATOM 3378 C C . ASP B 1 182 ? 5.933 73.060 20.674 1.00 63.44 182 ASP F C 1
ATOM 3379 O O . ASP B 1 182 ? 5.450 74.191 20.732 1.00 64.10 182 ASP F O 1
ATOM 3384 N N . ARG B 1 183 ? 5.575 72.180 19.751 1.00 65.13 183 ARG F N 1
ATOM 3385 C CA . ARG B 1 183 ? 4.594 72.512 18.732 1.00 66.59 183 ARG F CA 1
ATOM 3386 C C . ARG B 1 183 ? 3.188 72.047 19.074 1.00 68.23 183 ARG F C 1
ATOM 3387 O O . ARG B 1 183 ? 2.265 72.289 18.296 1.00 68.45 183 ARG F O 1
ATOM 3395 N N . VAL B 1 184 ? 3.026 71.398 20.229 1.00 70.97 184 VAL F N 1
ATOM 3396 C CA . VAL B 1 184 ? 1.719 70.878 20.666 1.00 73.70 184 VAL F CA 1
ATOM 3397 C C . VAL B 1 184 ? 1.179 71.531 21.943 1.00 75.48 184 VAL F C 1
ATOM 3398 O O . VAL B 1 184 ? -0.034 71.523 22.177 1.00 75.18 184 VAL F O 1
ATOM 3402 N N . TYR B 1 185 ? 2.078 72.086 22.758 1.00 77.48 185 TYR F N 1
ATOM 3403 C CA . TYR B 1 185 ? 1.698 72.733 24.019 1.00 79.63 185 TYR F CA 1
ATOM 3404 C C . TYR B 1 185 ? 1.914 74.249 24.032 1.00 81.18 185 TYR F C 1
ATOM 3405 O O . TYR B 1 185 ? 1.232 74.955 24.761 1.00 81.16 185 TYR F O 1
ATOM 3414 N N . ARG B 1 186 ? 2.851 74.750 23.232 1.00 83.56 186 ARG F N 1
ATOM 3415 C CA . ARG B 1 186 ? 3.129 76.186 23.223 1.00 86.53 186 ARG F CA 1
ATOM 3416 C C . ARG B 1 186 ? 2.888 76.963 21.929 1.00 86.04 186 ARG F C 1
ATOM 3417 O O . ARG B 1 186 ? 3.286 78.126 21.836 1.00 87.25 186 ARG F O 1
ATOM 3425 N N . GLN B 1 187 ? 2.247 76.351 20.936 1.00 85.40 187 GLN F N 1
ATOM 3426 C CA . GLN B 1 187 ? 1.982 77.059 19.686 1.00 84.27 187 GLN F CA 1
ATOM 3427 C C . GLN B 1 187 ? 0.539 76.925 19.180 1.00 84.02 187 GLN F C 1
ATOM 3428 O O . GLN B 1 187 ? -0.216 76.054 19.628 1.00 84.71 187 GLN F O 1
ATOM 3434 N N . PRO B 1 188 ? 0.136 77.794 18.235 1.00 82.25 188 PRO F N 1
ATOM 3435 C CA . PRO B 1 188 ? -1.228 77.763 17.687 1.00 82.30 188 PRO F CA 1
ATOM 3436 C C . PRO B 1 188 ? -1.545 76.615 16.725 1.00 82.10 188 PRO F C 1
ATOM 3437 O O . PRO B 1 188 ? -0.664 76.057 16.071 1.00 82.91 188 PRO F O 1
ATOM 3441 N N . PHE B 1 189 ? -2.821 76.269 16.657 1.00 80.78 189 PHE F N 1
ATOM 3442 C CA . PHE B 1 189 ? -3.285 75.221 15.765 1.00 79.24 189 PHE F CA 1
ATOM 3443 C C . PHE B 1 189 ? -2.562 73.897 15.910 1.00 77.95 189 PHE F C 1
ATOM 3444 O O . PHE B 1 189 ? -2.077 73.341 14.918 1.00 76.38 189 PHE F O 1
ATOM 3452 N N . PRO B 1 190 ? -2.442 73.386 17.154 1.00 77.01 190 PRO F N 1
ATOM 3453 C CA . PRO B 1 190 ? -1.765 72.099 17.336 1.00 76.40 190 PRO F CA 1
ATOM 3454 C C . PRO B 1 190 ? -2.543 71.032 16.547 1.00 75.59 190 PRO F C 1
ATOM 3455 O O . PRO B 1 190 ? -1.960 70.236 15.816 1.00 77.76 190 PRO F O 1
ATOM 3459 N N . ASN B 1 191 ? -3.864 71.045 16.689 1.00 73.70 191 ASN F N 1
ATOM 3460 C CA . ASN B 1 191 ? -4.730 70.106 15.981 1.00 69.76 191 ASN F CA 1
ATOM 3461 C C . ASN B 1 191 ? -4.360 70.036 14.509 1.00 67.44 191 ASN F C 1
ATOM 3462 O O . ASN B 1 191 ? -4.468 68.992 13.879 1.00 66.05 191 ASN F O 1
ATOM 3467 N N . ARG B 1 192 ? -3.910 71.160 13.974 1.00 65.21 192 ARG F N 1
ATOM 3468 C CA . ARG B 1 192 ? -3.516 71.249 12.579 1.00 63.26 192 ARG F CA 1
ATOM 3469 C C . ARG B 1 192 ? -2.089 70.731 12.392 1.00 62.35 192 ARG F C 1
ATOM 3470 O O . ARG B 1 192 ? -1.803 70.066 11.397 1.00 62.30 192 ARG F O 1
ATOM 3478 N N . PHE B 1 193 ? -1.202 71.017 13.347 1.00 61.71 193 PHE F N 1
ATOM 3479 C CA . PHE B 1 193 ? 0.181 70.531 13.274 1.00 61.18 193 PHE F CA 1
ATOM 3480 C C . PHE B 1 193 ? 0.204 69.013 13.361 1.00 59.28 193 PHE F C 1
ATOM 3481 O O . PHE B 1 193 ? 0.537 68.337 12.388 1.00 59.73 193 PHE F O 1
ATOM 3489 N N . LEU B 1 194 ? -0.135 68.466 14.517 1.00 56.70 194 LEU F N 1
ATOM 3490 C CA . LEU B 1 194 ? -0.153 67.023 14.652 1.00 55.71 194 LEU F CA 1
ATOM 3491 C C . LEU B 1 194 ? -0.752 66.434 13.378 1.00 56.42 194 LEU F C 1
ATOM 3492 O O . LEU B 1 194 ? -0.226 65.472 12.830 1.00 57.73 194 LEU F O 1
ATOM 3497 N N . ALA B 1 195 ? -1.825 67.034 12.879 1.00 57.39 195 ALA F N 1
ATOM 3498 C CA . ALA B 1 195 ? -2.474 66.530 11.670 1.00 57.94 195 ALA F CA 1
ATOM 3499 C C . ALA B 1 195 ? -1.602 66.576 10.423 1.00 58.61 195 ALA F C 1
ATOM 3500 O O . ALA B 1 195 ? -1.882 65.883 9.442 1.00 58.84 195 ALA F O 1
ATOM 3502 N N . SER B 1 196 ? -0.553 67.389 10.447 1.00 59.60 196 SER F N 1
ATOM 3503 C CA . SER B 1 196 ? 0.318 67.501 9.290 1.00 61.64 196 SER F CA 1
ATOM 3504 C C . SER B 1 196 ? 1.188 66.259 9.180 1.00 64.01 196 SER F C 1
ATOM 3505 O O . SER B 1 196 ? 1.783 65.998 8.140 1.00 65.27 196 SER F O 1
ATOM 3508 N N . LEU B 1 197 ? 1.246 65.478 10.251 1.00 66.12 197 LEU F N 1
ATOM 3509 C CA . LEU B 1 197 ? 2.049 64.267 10.252 1.00 68.53 197 LEU F CA 1
ATOM 3510 C C . LEU B 1 197 ? 1.144 63.076 9.993 1.00 71.36 197 LEU F C 1
ATOM 3511 O O . LEU B 1 197 ? 1.463 61.956 10.367 1.00 72.26 197 LEU F O 1
ATOM 3516 N N . SER B 1 198 ? 0.008 63.321 9.355 1.00 75.17 198 SER F N 1
ATOM 3517 C CA . SER B 1 198 ? -0.956 62.262 9.059 1.00 79.49 198 SER F CA 1
ATOM 3518 C C . SER B 1 198 ? -0.562 61.316 7.925 1.00 83.65 198 SER F C 1
ATOM 3519 O O . SER B 1 198 ? -0.674 60.097 8.062 1.00 83.93 198 SER F O 1
ATOM 3522 N N . PRO B 1 199 ? -0.123 61.872 6.782 1.00 86.36 199 PRO F N 1
ATOM 3523 C CA . PRO B 1 199 ? 0.280 61.074 5.621 1.00 88.83 199 PRO F CA 1
ATOM 3524 C C . PRO B 1 199 ? 1.268 59.950 5.924 1.00 90.16 199 PRO F C 1
ATOM 3525 O O . PRO B 1 199 ? 1.238 58.908 5.269 1.00 92.04 199 PRO F O 1
ATOM 3529 N N . PHE B 1 200 ? 2.139 60.161 6.912 1.00 90.11 200 PHE F N 1
ATOM 3530 C CA . PHE B 1 200 ? 3.124 59.154 7.296 1.00 90.33 200 PHE F CA 1
ATOM 3531 C C . PHE B 1 200 ? 2.429 57.799 7.527 1.00 90.80 200 PHE F C 1
ATOM 3532 O O . PHE B 1 200 ? 3.031 56.732 7.376 1.00 90.14 200 PHE F O 1
ATOM 3540 N N . ILE B 1 201 ? 1.147 57.861 7.875 1.00 90.68 201 ILE F N 1
ATOM 3541 C CA . ILE B 1 201 ? 0.345 56.673 8.139 1.00 89.70 201 ILE F CA 1
ATOM 3542 C C . ILE B 1 201 ? -0.139 56.001 6.871 1.00 89.57 201 ILE F C 1
ATOM 3543 O O . ILE B 1 201 ? -0.207 54.784 6.803 1.00 91.08 201 ILE F O 1
ATOM 3548 N N . ALA B 1 202 ? -0.491 56.799 5.872 1.00 88.43 202 ALA F N 1
ATOM 3549 C CA . ALA B 1 202 ? -0.977 56.250 4.620 1.00 87.27 202 ALA F CA 1
ATOM 3550 C C . ALA B 1 202 ? 0.187 55.798 3.756 1.00 86.99 202 ALA F C 1
ATOM 3551 O O . ALA B 1 202 ? -0.003 55.170 2.715 1.00 86.22 202 ALA F O 1
ATOM 3553 N N . GLN B 1 203 ? 1.394 56.115 4.208 1.00 87.82 203 GLN F N 1
ATOM 3554 C CA . GLN B 1 203 ? 2.629 55.784 3.497 1.00 88.16 203 GLN F CA 1
ATOM 3555 C C . GLN B 1 203 ? 3.334 54.613 4.166 1.00 87.97 203 GLN F C 1
ATOM 3556 O O . GLN B 1 203 ? 4.383 54.153 3.710 1.00 87.47 203 GLN F O 1
ATOM 3562 N N . HIS B 1 204 ? 2.740 54.133 5.251 1.00 88.53 204 HIS F N 1
ATOM 3563 C CA . HIS B 1 204 ? 3.291 53.022 6.011 1.00 89.67 204 HIS F CA 1
ATOM 3564 C C . HIS B 1 204 ? 2.180 52.093 6.481 1.00 90.63 204 HIS F C 1
ATOM 3565 O O . HIS B 1 204 ? 2.205 51.606 7.611 1.00 90.37 204 HIS F O 1
ATOM 3572 N N . LEU B 1 205 ? 1.206 51.847 5.610 1.00 92.19 205 LEU F N 1
ATOM 3573 C CA . LEU B 1 205 ? 0.085 50.982 5.948 1.00 94.41 205 LEU F CA 1
ATOM 3574 C C . LEU B 1 205 ? 0.441 49.493 5.865 1.00 97.27 205 LEU F C 1
ATOM 3575 O O . LEU B 1 205 ? -0.353 48.634 6.253 1.00 97.49 205 LEU F O 1
ATOM 3580 N N . GLU B 1 206 ? 1.641 49.201 5.371 1.00 100.97 206 GLU F N 1
ATOM 3581 C CA . GLU B 1 206 ? 2.092 47.817 5.271 1.00 104.74 206 GLU F CA 1
ATOM 3582 C C . GLU B 1 206 ? 2.341 47.321 6.686 1.00 107.37 206 GLU F C 1
ATOM 3583 O O . GLU B 1 206 ? 2.071 46.163 7.014 1.00 107.74 206 GLU F O 1
ATOM 3589 N N . GLU B 1 207 ? 2.857 48.213 7.522 1.00 110.69 207 GLU F N 1
ATOM 3590 C CA . GLU B 1 207 ? 3.128 47.901 8.917 1.00 114.33 207 GLU F CA 1
ATOM 3591 C C . GLU B 1 207 ? 1.840 47.440 9.581 1.00 116.67 207 GLU F C 1
ATOM 3592 O O . GLU B 1 207 ? 0.867 48.188 9.654 1.00 116.60 207 GLU F O 1
ATOM 3598 N N . PRO B 1 208 ? 1.814 46.193 10.070 1.00 118.77 208 PRO F N 1
ATOM 3599 C CA . PRO B 1 208 ? 0.617 45.661 10.729 1.00 121.15 208 PRO F CA 1
ATOM 3600 C C . PRO B 1 208 ? 0.180 46.527 11.908 1.00 122.32 208 PRO F C 1
ATOM 3601 O O . PRO B 1 208 ? -0.978 46.487 12.327 1.00 123.16 208 PRO F O 1
ATOM 3605 N N . ALA B 1 209 ? 1.117 47.312 12.431 1.00 123.12 209 ALA F N 1
ATOM 3606 C CA . ALA B 1 209 ? 0.851 48.181 13.571 1.00 123.19 209 ALA F CA 1
ATOM 3607 C C . ALA B 1 209 ? 0.147 49.476 13.177 1.00 123.30 209 ALA F C 1
ATOM 3608 O O . ALA B 1 209 ? -0.902 49.816 13.725 1.00 124.10 209 ALA F O 1
ATOM 3610 N N . ILE B 1 210 ? 0.737 50.194 12.226 1.00 123.31 210 ILE F N 1
ATOM 3611 C CA . ILE B 1 210 ? 0.190 51.458 11.754 1.00 122.17 210 ILE F CA 1
ATOM 3612 C C . ILE B 1 210 ? -1.271 51.329 11.308 1.00 121.34 210 ILE F C 1
ATOM 3613 O O . ILE B 1 210 ? -2.086 52.205 11.595 1.00 121.38 210 ILE F O 1
ATOM 3618 N N . ARG B 1 211 ? -1.594 50.242 10.613 1.00 119.17 211 ARG F N 1
ATOM 3619 C CA . ARG B 1 211 ? -2.962 50.026 10.148 1.00 117.21 211 ARG F CA 1
ATOM 3620 C C . ARG B 1 211 ? -3.916 49.878 11.336 1.00 114.91 211 ARG F C 1
ATOM 3621 O O . ARG B 1 211 ? -5.074 50.289 11.263 1.00 114.38 211 ARG F O 1
ATOM 3629 N N . GLN B 1 212 ? -3.419 49.289 12.426 1.00 112.30 212 GLN F N 1
ATOM 3630 C CA . GLN B 1 212 ? -4.205 49.084 13.648 1.00 108.83 212 GLN F CA 1
ATOM 3631 C C . GLN B 1 212 ? -4.333 50.426 14.367 1.00 106.00 212 GLN F C 1
ATOM 3632 O O . GLN B 1 212 ? -5.225 50.628 15.195 1.00 106.22 212 GLN F O 1
ATOM 3638 N N . LEU B 1 213 ? -3.427 51.340 14.024 1.00 102.38 213 LEU F N 1
ATOM 3639 C CA . LEU B 1 213 ? -3.391 52.677 14.589 1.00 97.39 213 LEU F CA 1
ATOM 3640 C C . LEU B 1 213 ? -4.448 53.541 13.904 1.00 95.51 213 LEU F C 1
ATOM 3641 O O . LEU B 1 213 ? -4.794 54.613 14.383 1.00 94.47 213 LEU F O 1
ATOM 3646 N N . VAL B 1 214 ? -4.947 53.060 12.768 1.00 94.11 214 VAL F N 1
ATOM 3647 C CA . VAL B 1 214 ? -5.963 53.768 11.998 1.00 93.90 214 VAL F CA 1
ATOM 3648 C C . VAL B 1 214 ? -7.323 53.087 12.180 1.00 94.92 214 VAL F C 1
ATOM 3649 O O . VAL B 1 214 ? -8.343 53.743 12.406 1.00 94.82 214 VAL F O 1
ATOM 3661 N N . ASN B 1 216 ? -8.421 51.021 14.613 1.00 91.77 216 ASN F N 1
ATOM 3662 C CA . ASN B 1 216 ? -8.894 51.281 15.957 1.00 89.13 216 ASN F CA 1
ATOM 3663 C C . ASN B 1 216 ? -9.492 52.675 16.073 1.00 87.38 216 ASN F C 1
ATOM 3664 O O . ASN B 1 216 ? -10.648 52.824 16.466 1.00 87.70 216 ASN F O 1
ATOM 3669 N N . SER B 1 217 ? -8.716 53.691 15.711 1.00 84.56 217 SER F N 1
ATOM 3670 C CA . SER B 1 217 ? -9.188 55.072 15.783 1.00 81.74 217 SER F CA 1
ATOM 3671 C C . SER B 1 217 ? -10.612 55.227 15.263 1.00 80.19 217 SER F C 1
ATOM 3672 O O . SER B 1 217 ? -11.423 55.952 15.844 1.00 79.26 217 SER F O 1
ATOM 3675 N N . PHE B 1 218 ? -10.915 54.537 14.174 1.00 78.44 218 PHE F N 1
ATOM 3676 C CA . PHE B 1 218 ? -12.240 54.606 13.578 1.00 76.78 218 PHE F CA 1
ATOM 3677 C C . PHE B 1 218 ? -13.266 53.726 14.266 1.00 76.23 218 PHE F C 1
ATOM 3678 O O . PHE B 1 218 ? -14.462 53.984 14.204 1.00 75.07 218 PHE F O 1
ATOM 3686 N N . ILE B 1 219 ? -12.783 52.672 14.909 1.00 76.52 219 ILE F N 1
ATOM 3687 C CA . ILE B 1 219 ? -13.643 51.741 15.618 1.00 76.44 219 ILE F CA 1
ATOM 3688 C C . ILE B 1 219 ? -14.305 52.483 16.754 1.00 75.78 219 ILE F C 1
ATOM 3689 O O . ILE B 1 219 ? -15.528 52.456 16.913 1.00 76.00 219 ILE F O 1
ATOM 3694 N N . ALA B 1 220 ? -13.459 53.137 17.551 1.00 75.87 220 ALA F N 1
ATOM 3695 C CA . ALA B 1 220 ? -13.870 53.905 18.717 1.00 74.52 220 ALA F CA 1
ATOM 3696 C C . ALA B 1 220 ? -14.785 55.055 18.307 1.00 73.96 220 ALA F C 1
ATOM 3697 O O . ALA B 1 220 ? -15.808 55.315 18.956 1.00 73.57 220 ALA F O 1
ATOM 3699 N N . PHE B 1 221 ? -14.419 55.743 17.227 1.00 72.70 221 PHE F N 1
ATOM 3700 C CA . PHE B 1 221 ? -15.226 56.842 16.719 1.00 71.45 221 PHE F CA 1
ATOM 3701 C C . PHE B 1 221 ? -16.665 56.354 16.498 1.00 73.90 221 PHE F C 1
ATOM 3702 O O . PHE B 1 221 ? -17.619 56.998 16.933 1.00 74.15 221 PHE F O 1
ATOM 3710 N N . PHE B 1 222 ? -16.803 55.205 15.835 1.00 77.19 222 PHE F N 1
ATOM 3711 C CA . PHE B 1 222 ? -18.113 54.611 15.549 1.00 80.42 222 PHE F CA 1
ATOM 3712 C C . PHE B 1 222 ? -18.855 54.275 16.825 1.00 86.54 222 PHE F C 1
ATOM 3713 O O . PHE B 1 222 ? -20.034 54.574 16.960 1.00 87.42 222 PHE F O 1
ATOM 3721 N N . ARG B 1 223 ? -18.153 53.658 17.769 1.00 94.47 223 ARG F N 1
ATOM 3722 C CA . ARG B 1 223 ? -18.761 53.247 19.028 1.00 102.85 223 ARG F CA 1
ATOM 3723 C C . ARG B 1 223 ? -18.771 54.299 20.136 1.00 106.49 223 ARG F C 1
ATOM 3724 O O . ARG B 1 223 ? -19.286 54.042 21.227 1.00 107.79 223 ARG F O 1
ATOM 3732 N N . ARG B 1 224 ? -18.219 55.479 19.862 1.00 110.91 224 ARG F N 1
ATOM 3733 C CA . ARG B 1 224 ? -18.185 56.538 20.866 1.00 113.95 224 ARG F CA 1
ATOM 3734 C C . ARG B 1 224 ? -18.652 57.907 20.361 1.00 114.00 224 ARG F C 1
ATOM 3735 O O . ARG B 1 224 ? -18.804 58.834 21.158 1.00 113.91 224 ARG F O 1
ATOM 3743 N N . ASN B 1 225 ? -18.884 58.032 19.053 1.00 114.27 225 ASN F N 1
ATOM 3744 C CA . ASN B 1 225 ? -19.322 59.308 18.476 1.00 11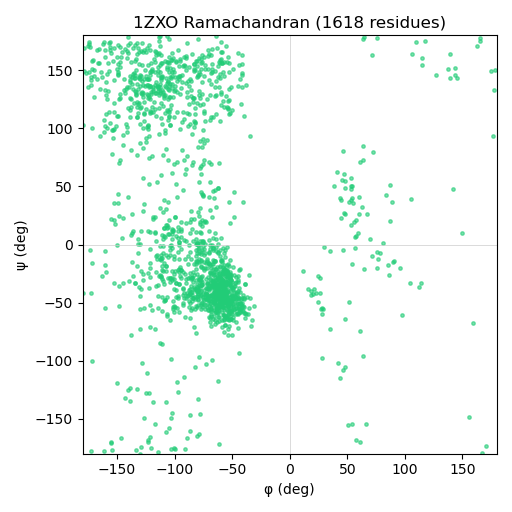3.68 225 ASN F CA 1
ATOM 3745 C C . ASN B 1 225 ? -20.559 59.285 17.559 1.00 113.57 225 ASN F C 1
ATOM 3746 O O . ASN B 1 225 ? -21.211 60.314 17.394 1.00 113.05 225 ASN F O 1
ATOM 3751 N N . VAL B 1 226 ? -20.889 58.136 16.971 1.00 114.08 226 VAL F N 1
ATOM 3752 C CA . VAL B 1 226 ? -22.055 58.064 16.074 1.00 115.29 226 VAL F CA 1
ATOM 3753 C C . VAL B 1 226 ? -23.190 57.164 16.558 1.00 115.00 226 VAL F C 1
ATOM 3754 O O . VAL B 1 226 ? -24.362 57.407 16.264 1.00 114.46 226 VAL F O 1
ATOM 3766 N N . GLN B 1 228 ? -24.745 57.019 19.030 1.00 115.07 228 GLN F N 1
ATOM 3767 C CA . GLN B 1 228 ? -25.694 57.700 19.910 1.00 115.86 228 GLN F CA 1
ATOM 3768 C C . GLN B 1 228 ? -26.935 58.169 19.155 1.00 115.76 228 GLN F C 1
ATOM 3769 O O . GLN B 1 228 ? -27.689 59.013 19.636 1.00 115.70 228 GLN F O 1
ATOM 3775 N N . TYR B 1 229 ? -27.134 57.610 17.966 1.00 116.29 229 TYR F N 1
ATOM 3776 C CA . TYR B 1 229 ? -28.286 57.925 17.131 1.00 117.35 229 TYR F CA 1
ATOM 3777 C C . TYR B 1 229 ? -29.004 56.623 16.846 1.00 120.59 229 TYR F C 1
ATOM 3778 O O . TYR B 1 229 ? -28.686 55.594 17.437 1.00 120.97 229 TYR F O 1
ATOM 3787 N N . ASP B 1 230 ? -29.970 56.653 15.936 1.00 125.25 230 ASP F N 1
ATOM 3788 C CA . ASP B 1 230 ? -30.690 55.433 15.605 1.00 129.99 230 ASP F CA 1
ATOM 3789 C C . ASP B 1 230 ? -30.021 54.740 14.420 1.00 132.75 230 ASP F C 1
ATOM 3790 O O . ASP B 1 230 ? -30.679 54.317 13.466 1.00 133.04 230 ASP F O 1
ATOM 3795 N N . TYR B 1 231 ? -28.700 54.621 14.493 1.00 135.54 231 TYR F N 1
ATOM 3796 C CA . TYR B 1 231 ? -27.929 53.995 13.427 1.00 138.04 231 TYR F CA 1
ATOM 3797 C C . TYR B 1 231 ? -28.449 52.595 13.119 1.00 138.91 231 TYR F C 1
ATOM 3798 O O . TYR B 1 231 ? -28.273 52.087 12.010 1.00 139.33 231 TYR F O 1
ATOM 3807 N N . LYS B 1 232 ? -29.093 51.981 14.107 1.00 139.58 232 LYS F N 1
ATOM 3808 C CA . LYS B 1 232 ? -29.634 50.638 13.953 1.00 140.60 232 LYS F CA 1
ATOM 3809 C C . LYS B 1 232 ? -30.671 50.614 12.841 1.00 141.40 232 LYS F C 1
ATOM 3810 O O . LYS B 1 232 ? -31.188 49.552 12.489 1.00 141.56 232 LYS F O 1
ATOM 3816 N N . GLN B 1 233 ? -30.974 51.779 12.280 1.00 141.80 233 GLN F N 1
ATOM 3817 C CA . GLN B 1 233 ? -31.958 51.853 11.210 1.00 142.67 233 GLN F CA 1
ATOM 3818 C C . GLN B 1 233 ? -31.644 52.968 10.230 1.00 141.83 233 GLN F C 1
ATOM 3819 O O . GLN B 1 233 ? -32.538 53.475 9.560 1.00 142.18 233 GLN F O 1
ATOM 3825 N N . TYR B 1 234 ? -30.375 53.348 10.143 1.00 140.57 234 TYR F N 1
ATOM 3826 C CA . TYR B 1 234 ? -29.978 54.406 9.216 1.00 138.42 234 TYR F CA 1
ATOM 3827 C C . TYR B 1 234 ? -28.559 54.246 8.668 1.00 132.87 234 TYR F C 1
ATOM 3828 O O . TYR B 1 234 ? -27.668 53.768 9.366 1.00 133.27 234 TYR F O 1
ATOM 3837 N N . PRO B 1 235 ? -28.344 54.645 7.397 1.00 126.38 235 PRO F N 1
ATOM 3838 C CA . PRO B 1 235 ? -27.046 54.567 6.710 1.00 120.97 235 PRO F CA 1
ATOM 3839 C C . PRO B 1 235 ? -26.165 55.787 6.976 1.00 116.02 235 PRO F C 1
ATOM 3840 O O . PRO B 1 235 ? -26.655 56.916 7.019 1.00 116.20 235 PRO F O 1
ATOM 3844 N N . VAL B 1 236 ? -24.865 55.558 7.140 1.00 109.05 236 VAL F N 1
ATOM 3845 C CA . VAL B 1 236 ? -23.945 56.654 7.401 1.00 102.91 236 VAL F CA 1
ATOM 3846 C C . VAL B 1 236 ? -23.055 56.968 6.209 1.00 98.96 236 VAL F C 1
ATOM 3847 O O . VAL B 1 236 ? -22.518 56.077 5.560 1.00 97.01 236 VAL F O 1
ATOM 3851 N N . HIS B 1 237 ? -22.915 58.257 5.928 1.00 95.34 237 HIS F N 1
ATOM 3852 C CA . HIS B 1 237 ? -22.094 58.726 4.823 1.00 91.36 237 HIS F CA 1
ATOM 3853 C C . HIS B 1 237 ? -20.879 59.448 5.421 1.00 88.59 237 HIS F C 1
ATOM 3854 O O . HIS B 1 237 ? -20.888 59.817 6.600 1.00 89.36 237 HIS F O 1
ATOM 3861 N N . PHE B 1 238 ? -19.844 59.652 4.613 1.00 84.77 238 PHE F N 1
ATOM 3862 C CA . PHE B 1 238 ? -18.640 60.327 5.084 1.00 80.52 238 PHE F CA 1
ATOM 3863 C C . PHE B 1 238 ? -18.161 61.438 4.148 1.00 79.08 238 PHE F C 1
ATOM 3864 O O . PHE B 1 238 ? -18.625 61.562 3.015 1.00 78.65 238 PHE F O 1
ATOM 3872 N N . ILE B 1 239 ? -17.216 62.237 4.632 1.00 76.52 239 ILE F N 1
ATOM 3873 C CA . ILE B 1 239 ? -16.660 63.355 3.868 1.00 73.93 239 ILE F CA 1
ATOM 3874 C C . ILE B 1 239 ? -15.368 63.776 4.557 1.00 72.58 239 ILE F C 1
ATOM 3875 O O . ILE B 1 239 ? -15.244 63.643 5.771 1.00 74.10 239 ILE F O 1
ATOM 3880 N N . GLY B 1 240 ? -14.396 64.267 3.798 1.00 70.88 240 GLY F N 1
ATOM 3881 C CA . GLY B 1 240 ? -13.161 64.694 4.421 1.00 68.75 240 GLY F CA 1
ATOM 3882 C C . GLY B 1 240 ? -11.944 63.881 4.044 1.00 68.19 240 GLY F C 1
ATOM 3883 O O . GLY B 1 240 ? -12.050 62.713 3.668 1.00 67.40 240 GLY F O 1
ATOM 3884 N N . SER B 1 241 ? -10.781 64.523 4.154 1.00 67.10 241 SER F N 1
ATOM 3885 C CA . SER B 1 241 ? -9.488 63.914 3.840 1.00 65.78 241 SER F CA 1
ATOM 3886 C C . SER B 1 241 ? -9.405 62.497 4.418 1.00 65.92 241 SER F C 1
ATOM 3887 O O . SER B 1 241 ? -9.839 61.534 3.788 1.00 67.23 241 SER F O 1
ATOM 3890 N N . ILE B 1 242 ? -8.859 62.385 5.626 1.00 65.20 242 ILE F N 1
ATOM 3891 C CA . ILE B 1 242 ? -8.698 61.113 6.328 1.00 64.74 242 ILE F CA 1
ATOM 3892 C C . ILE B 1 242 ? -9.838 60.114 6.077 1.00 64.11 242 ILE F C 1
ATOM 3893 O O . ILE B 1 242 ? -9.642 58.903 6.172 1.00 62.71 242 ILE F O 1
ATOM 3898 N N . ALA B 1 243 ? -11.025 60.624 5.761 1.00 64.76 243 ALA F N 1
ATOM 3899 C CA . ALA B 1 243 ? -12.177 59.761 5.511 1.00 66.29 243 ALA F CA 1
ATOM 3900 C C . ALA B 1 243 ? -12.019 59.034 4.197 1.00 66.73 243 ALA F C 1
ATOM 3901 O O . ALA B 1 243 ? -12.257 57.832 4.120 1.00 66.19 243 ALA F O 1
ATOM 3903 N N . TYR B 1 244 ? -11.631 59.773 3.163 1.00 68.29 244 TYR F N 1
ATOM 3904 C CA . TYR B 1 244 ? -11.432 59.197 1.837 1.00 70.64 244 TYR F CA 1
ATOM 3905 C C . TYR B 1 244 ? -10.102 58.451 1.795 1.00 71.86 244 TYR F C 1
ATOM 3906 O O . TYR B 1 244 ? -10.061 57.269 1.476 1.00 73.21 244 TYR F O 1
ATOM 3915 N N . CYS B 1 245 ? -9.016 59.142 2.128 1.00 74.37 245 CYS F N 1
ATOM 3916 C CA . CYS B 1 245 ? -7.676 58.557 2.119 1.00 76.12 245 CYS F CA 1
ATOM 3917 C C . CYS B 1 245 ? -7.585 57.170 2.753 1.00 78.59 245 CYS F C 1
ATOM 3918 O O . CYS B 1 245 ? -6.748 56.353 2.358 1.00 78.65 245 CYS F O 1
ATOM 3921 N N . TYR B 1 246 ? -8.438 56.907 3.739 1.00 81.92 246 TYR F N 1
ATOM 3922 C CA . TYR B 1 246 ? -8.443 55.614 4.424 1.00 84.85 246 TYR F CA 1
ATOM 3923 C C . TYR B 1 246 ? -9.776 54.891 4.197 1.00 88.27 246 TYR F C 1
ATOM 3924 O O . TYR B 1 246 ? -10.167 54.030 4.987 1.00 88.72 246 TYR F O 1
ATOM 3933 N N . LYS B 1 247 ? -10.459 55.244 3.109 1.00 91.50 247 LYS F N 1
ATOM 3934 C CA . LYS B 1 247 ? -11.751 54.645 2.772 1.00 95.65 247 LYS F CA 1
ATOM 3935 C C . LYS B 1 247 ? -11.778 53.132 2.975 1.00 98.32 247 LYS F C 1
ATOM 3936 O O . LYS B 1 247 ? -12.688 52.600 3.609 1.00 99.92 247 LYS F O 1
ATOM 3942 N N . GLU B 1 248 ? -10.784 52.438 2.429 1.00 99.98 248 GLU F N 1
ATOM 3943 C CA . GLU B 1 248 ? -10.730 50.989 2.559 1.00 101.69 248 GLU F CA 1
ATOM 3944 C C . GLU B 1 248 ? -10.714 50.556 4.027 1.00 101.28 248 GLU F C 1
ATOM 3945 O O . GLU B 1 248 ? -11.470 49.668 4.427 1.00 100.99 248 GLU F O 1
ATOM 3951 N N . ILE B 1 249 ? -9.856 51.209 4.812 1.00 100.79 249 ILE F N 1
ATOM 3952 C CA . ILE B 1 249 ? -9.684 50.926 6.244 1.00 99.04 249 ILE F CA 1
ATOM 3953 C C . ILE B 1 249 ? -10.891 51.324 7.109 1.00 98.06 249 ILE F C 1
ATOM 3954 O O . ILE B 1 249 ? -11.306 50.567 7.990 1.00 98.37 249 ILE F O 1
ATOM 3959 N N . LEU B 1 250 ? -11.441 52.511 6.853 1.00 96.27 250 LEU F N 1
ATOM 3960 C CA . LEU B 1 250 ? -12.597 53.018 7.600 1.00 94.45 250 LEU F CA 1
ATOM 3961 C C . LEU B 1 250 ? -13.774 52.036 7.608 1.00 94.14 250 LEU F C 1
ATOM 3962 O O . LEU B 1 250 ? -14.005 51.341 8.601 1.00 93.46 250 LEU F O 1
ATOM 3967 N N . GLN B 1 251 ? -14.508 51.979 6.499 1.00 93.02 251 GLN F N 1
ATOM 3968 C CA . GLN B 1 251 ? -15.664 51.100 6.375 1.00 91.81 251 GLN F CA 1
ATOM 3969 C C . GLN B 1 251 ? -15.416 49.695 6.924 1.00 92.47 251 GLN F C 1
ATOM 3970 O O . GLN B 1 251 ? -16.359 48.979 7.261 1.00 93.50 251 GLN F O 1
ATOM 3976 N N . ASP B 1 252 ? -14.150 49.304 7.015 1.00 93.20 252 ASP F N 1
ATOM 3977 C CA . ASP B 1 252 ? -13.812 47.983 7.526 1.00 94.09 252 ASP F CA 1
ATOM 3978 C C . ASP B 1 252 ? -14.350 47.860 8.947 1.00 94.40 252 ASP F C 1
ATOM 3979 O O . ASP B 1 252 ? -14.917 46.835 9.321 1.00 94.47 252 ASP F O 1
ATOM 3984 N N . ALA B 1 253 ? -14.173 48.909 9.741 1.00 94.91 253 ALA F N 1
ATOM 3985 C CA . ALA B 1 253 ? -14.661 48.899 11.115 1.00 95.74 253 ALA F CA 1
ATOM 3986 C C . ALA B 1 253 ? -16.187 48.909 11.106 1.00 96.40 253 ALA F C 1
ATOM 3987 O O . ALA B 1 253 ? -16.826 48.171 11.855 1.00 96.86 253 ALA F O 1
ATOM 3989 N N . ALA B 1 254 ? -16.758 49.749 10.245 1.00 97.49 254 ALA F N 1
ATOM 3990 C CA . ALA B 1 254 ? -18.207 49.876 10.111 1.00 99.22 254 ALA F CA 1
ATOM 3991 C C . ALA B 1 254 ? -18.834 48.503 9.979 1.00 99.93 254 ALA F C 1
ATOM 3992 O O . ALA B 1 254 ? -19.938 48.250 10.465 1.00 98.36 254 ALA F O 1
ATOM 3994 N N . ARG B 1 255 ? -18.109 47.625 9.303 1.00 101.45 255 ARG F N 1
ATOM 3995 C CA . ARG B 1 255 ? -18.541 46.259 9.077 1.00 103.55 255 ARG F CA 1
ATOM 3996 C C . ARG B 1 255 ? -18.664 45.552 10.425 1.00 105.35 255 ARG F C 1
ATOM 3997 O O . ARG B 1 255 ? -19.742 45.069 10.796 1.00 105.46 255 ARG F O 1
ATOM 4005 N N . GLN B 1 256 ? -17.552 45.513 11.158 1.00 107.42 256 GLN F N 1
ATOM 4006 C CA . GLN B 1 256 ? -17.490 44.855 12.460 1.00 108.99 256 GLN F CA 1
ATOM 4007 C C . GLN B 1 256 ? -18.085 45.684 13.587 1.00 110.66 256 GLN F C 1
ATOM 4008 O O . GLN B 1 256 ? -17.717 45.512 14.750 1.00 110.27 256 GLN F O 1
ATOM 4014 N N . THR B 1 257 ? -18.992 46.590 13.241 1.00 113.04 257 THR F N 1
ATOM 4015 C CA . THR B 1 257 ? -19.660 47.436 14.229 1.00 114.93 257 THR F CA 1
ATOM 4016 C C . THR B 1 257 ? -21.159 47.537 13.912 1.00 115.31 257 THR F C 1
ATOM 4017 O O . THR B 1 257 ? -21.819 48.517 14.265 1.00 116.04 257 THR F O 1
ATOM 4021 N N . GLY B 1 258 ? -21.673 46.509 13.237 1.00 115.32 258 GLY F N 1
ATOM 4022 C CA . GLY B 1 258 ? -23.084 46.448 12.887 1.00 115.67 258 GLY F CA 1
ATOM 4023 C C . GLY B 1 258 ? -23.704 47.713 12.333 1.00 116.80 258 GLY F C 1
ATOM 4024 O O . GLY B 1 258 ? -24.854 48.039 12.638 1.00 117.08 258 GLY F O 1
ATOM 4025 N N . ILE B 1 259 ? -22.957 48.430 11.508 1.00 116.14 259 ILE F N 1
ATOM 4026 C CA . ILE B 1 259 ? -23.472 49.654 10.927 1.00 116.27 259 ILE F CA 1
ATOM 4027 C C . ILE B 1 259 ? -23.235 49.651 9.423 1.00 115.57 259 ILE F C 1
ATOM 4028 O O . ILE B 1 259 ? -22.214 49.160 8.948 1.00 115.73 259 ILE F O 1
ATOM 4033 N N . GLN B 1 260 ? -24.196 50.189 8.680 1.00 114.64 260 GLN F N 1
ATOM 4034 C CA . GLN B 1 260 ? -24.099 50.238 7.229 1.00 112.48 260 GLN F CA 1
ATOM 4035 C C . GLN B 1 260 ? -23.550 51.546 6.671 1.00 109.25 260 GLN F C 1
ATOM 4036 O O . GLN B 1 260 ? -24.260 52.536 6.524 1.00 107.72 260 GLN F O 1
ATOM 4042 N N . ILE B 1 261 ? -22.269 51.513 6.350 1.00 106.38 261 ILE F N 1
ATOM 4043 C CA . ILE B 1 261 ? -21.579 52.653 5.793 1.00 102.36 261 ILE F CA 1
ATOM 4044 C C . ILE B 1 261 ? -22.174 52.856 4.390 1.00 99.48 261 ILE F C 1
ATOM 4045 O O . ILE B 1 261 ? -22.591 51.890 3.746 1.00 99.44 261 ILE F O 1
ATOM 4050 N N . GLY B 1 262 ? -22.240 54.105 3.930 1.00 97.10 262 GLY F N 1
ATOM 4051 C CA . GLY B 1 262 ? -22.802 54.384 2.618 1.00 93.19 262 GLY F CA 1
ATOM 4052 C C . GLY B 1 262 ? -21.892 55.140 1.658 1.00 91.24 262 GLY F C 1
ATOM 4053 O O . GLY B 1 262 ? -20.892 54.599 1.181 1.00 90.83 262 GLY F O 1
ATOM 4054 N N . LYS B 1 263 ? -22.250 56.390 1.370 1.00 88.33 263 LYS F N 1
ATOM 4055 C CA . LYS B 1 263 ? -21.486 57.246 0.464 1.00 85.44 263 LYS F CA 1
ATOM 4056 C C . LYS B 1 263 ? -20.229 57.771 1.165 1.00 85.35 263 LYS F C 1
ATOM 4057 O O . LYS B 1 263 ? -20.290 58.306 2.278 1.00 86.54 263 LYS F O 1
ATOM 4063 N N . ILE B 1 264 ? -19.084 57.608 0.511 1.00 84.09 264 ILE F N 1
ATOM 4064 C CA . ILE B 1 264 ? -17.811 58.045 1.068 1.00 82.29 264 ILE F CA 1
ATOM 4065 C C . ILE B 1 264 ? -16.951 58.686 -0.018 1.00 82.33 264 ILE F C 1
ATOM 4066 O O . ILE B 1 264 ? -16.481 58.008 -0.931 1.00 82.54 264 ILE F O 1
ATOM 4071 N N . LEU B 1 265 ? -16.778 60.000 0.078 1.00 82.30 265 LEU F N 1
ATOM 4072 C 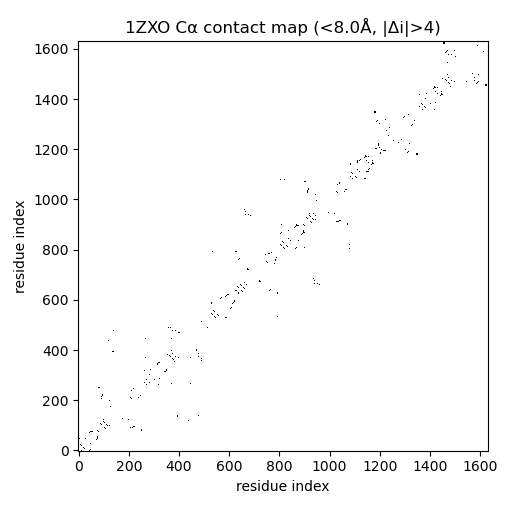CA . LEU B 1 265 ? -15.970 60.777 -0.870 1.00 82.10 265 LEU F CA 1
ATOM 4073 C C . LEU B 1 265 ? -15.352 61.988 -0.152 1.00 82.26 265 LEU F C 1
ATOM 4074 O O . LEU B 1 265 ? -15.927 62.503 0.805 1.00 83.62 265 LEU F O 1
ATOM 4079 N N . GLN B 1 266 ? -14.193 62.439 -0.630 1.00 81.51 266 GLN F N 1
ATOM 4080 C CA . GLN B 1 266 ? -13.450 63.552 -0.021 1.00 80.44 266 GLN F CA 1
ATOM 4081 C C . GLN B 1 266 ? -14.196 64.875 0.170 1.00 80.24 266 GLN F C 1
ATOM 4082 O O . GLN B 1 266 ? -14.263 65.392 1.288 1.00 79.42 266 GLN F O 1
ATOM 4088 N N . SER B 1 267 ? -14.740 65.433 -0.907 1.00 81.36 267 SER F N 1
ATOM 4089 C CA . SER B 1 267 ? -15.473 66.700 -0.821 1.00 82.82 267 SER F CA 1
ATOM 4090 C C . SER B 1 267 ? -16.951 66.515 -1.142 1.00 85.02 267 SER F C 1
ATOM 4091 O O . SER B 1 267 ? -17.325 65.642 -1.933 1.00 87.33 267 SER F O 1
ATOM 4094 N N . PRO B 1 268 ? -17.811 67.337 -0.527 1.00 85.86 268 PRO F N 1
ATOM 4095 C CA . PRO B 1 268 ? -19.257 67.284 -0.727 1.00 86.46 268 PRO F CA 1
ATOM 4096 C C . PRO B 1 268 ? -19.717 68.215 -1.846 1.00 88.95 268 PRO F C 1
ATOM 4097 O O . PRO B 1 268 ? -20.847 68.105 -2.318 1.00 88.93 268 PRO F O 1
ATOM 4109 N N . GLU B 1 270 ? -19.546 68.223 -4.811 1.00 95.00 270 GLU F N 1
ATOM 4110 C CA . GLU B 1 270 ? -20.118 67.518 -5.951 1.00 93.65 270 GLU F CA 1
ATOM 4111 C C . GLU B 1 270 ? -21.616 67.714 -5.984 1.00 92.03 270 GLU F C 1
ATOM 4112 O O . GLU B 1 270 ? -22.145 68.463 -6.805 1.00 91.73 270 GLU F O 1
ATOM 4118 N N . GLY B 1 271 ? -22.297 67.031 -5.075 1.00 90.69 271 GLY F N 1
ATOM 4119 C CA . GLY B 1 271 ? -23.734 67.139 -5.006 1.00 89.81 271 GLY F CA 1
ATOM 4120 C C . GLY B 1 271 ? -24.159 68.392 -4.272 1.00 88.83 271 GLY F C 1
ATOM 4121 O O . GLY B 1 271 ? -25.353 68.620 -4.100 1.00 88.75 271 GLY F O 1
ATOM 4122 N N . LEU B 1 272 ? -23.194 69.201 -3.832 1.00 88.70 272 LEU F N 1
ATOM 4123 C CA . LEU B 1 272 ? -23.508 70.441 -3.120 1.00 88.52 272 LEU F CA 1
ATOM 4124 C C . LEU B 1 272 ? -23.867 71.497 -4.155 1.00 90.15 272 LEU F C 1
ATOM 4125 O O . LEU B 1 272 ? -24.411 72.553 -3.829 1.00 90.11 272 LEU F O 1
ATOM 4130 N N . ILE B 1 273 ? -23.541 71.192 -5.408 1.00 92.42 273 ILE F N 1
ATOM 4131 C CA . ILE B 1 273 ? -23.862 72.066 -6.529 1.00 94.64 273 ILE F CA 1
ATOM 4132 C C . ILE B 1 273 ? -25.335 71.790 -6.822 1.00 96.57 273 ILE F C 1
ATOM 4133 O O . ILE B 1 273 ? -26.136 72.715 -6.965 1.00 96.71 273 ILE F O 1
ATOM 4138 N N . GLN B 1 274 ? -25.675 70.499 -6.879 1.00 99.38 274 GLN F N 1
ATOM 4139 C CA . GLN B 1 274 ? -27.032 70.025 -7.162 1.00 102.50 274 GLN F CA 1
ATOM 4140 C C . GLN B 1 274 ? -28.001 70.248 -6.000 1.00 102.45 274 GLN F C 1
ATOM 4141 O O . GLN B 1 274 ? -29.051 69.601 -5.922 1.00 102.28 274 GLN F O 1
ATOM 4147 N N . TYR B 1 275 ? -27.655 71.157 -5.095 1.00 101.88 275 TYR F N 1
ATOM 4148 C CA . TYR B 1 275 ? -28.510 71.448 -3.953 1.00 101.37 275 TYR F CA 1
ATOM 4149 C C . TYR B 1 275 ? -29.039 72.881 -4.036 1.00 101.88 275 TYR F C 1
ATOM 4150 O O . TYR B 1 275 ? -30.172 73.152 -3.644 1.00 101.88 275 TYR F O 1
ATOM 4159 N N . HIS B 1 276 ? -28.223 73.792 -4.560 1.00 102.47 276 HIS F N 1
ATOM 4160 C CA . HIS B 1 276 ? -28.627 75.191 -4.677 1.00 104.14 276 HIS F CA 1
ATOM 4161 C C . HIS B 1 276 ? -29.044 75.565 -6.100 1.00 105.25 276 HIS F C 1
ATOM 4162 O O . HIS B 1 276 ? -29.257 76.735 -6.411 1.00 105.06 276 HIS F O 1
ATOM 4169 N N . SER B 1 277 ? -29.163 74.560 -6.961 1.00 106.01 277 SER F N 1
ATOM 4170 C CA . SER B 1 277 ? -29.569 74.786 -8.346 1.00 104.92 277 SER F CA 1
ATOM 4171 C C . SER B 1 277 ? -30.999 74.279 -8.586 1.00 102.75 277 SER F C 1
ATOM 4172 O O . SER B 1 277 ? -31.815 75.048 -9.144 1.00 97.43 277 SER F O 1
ATOM 4183 N N . ILE C 1 2 ? 53.851 38.859 -17.281 1.00 58.67 2 ILE B N 1
ATOM 4184 C CA . ILE C 1 2 ? 53.940 38.696 -15.835 1.00 54.23 2 ILE B CA 1
ATOM 4185 C C . ILE C 1 2 ? 55.298 38.126 -15.402 1.00 52.69 2 ILE B C 1
ATOM 4186 O O . ILE C 1 2 ? 55.957 37.394 -16.146 1.00 52.75 2 ILE B O 1
ATOM 4191 N N . LEU C 1 3 ? 55.692 38.457 -14.179 1.00 48.92 3 LEU B N 1
ATOM 4192 C CA . LEU C 1 3 ? 56.951 37.991 -13.635 1.00 44.72 3 LEU B CA 1
ATOM 4193 C C . LEU C 1 3 ? 56.679 37.086 -12.430 1.00 42.82 3 LEU B C 1
ATOM 4194 O O . LEU C 1 3 ? 55.908 37.436 -11.534 1.00 42.05 3 LEU B O 1
ATOM 4199 N N . ILE C 1 4 ? 57.297 35.911 -12.417 1.00 41.49 4 ILE B N 1
ATOM 4200 C CA . ILE C 1 4 ? 57.103 34.968 -11.317 1.00 40.51 4 ILE B CA 1
ATOM 4201 C C . ILE C 1 4 ? 58.430 34.602 -10.670 1.00 40.30 4 ILE B C 1
ATOM 4202 O O . ILE C 1 4 ? 59.425 34.340 -11.356 1.00 39.86 4 ILE B O 1
ATOM 4207 N N . ALA C 1 5 ? 58.442 34.564 -9.344 1.00 40.41 5 ALA B N 1
ATOM 4208 C CA . ALA C 1 5 ? 59.667 34.240 -8.638 1.00 40.86 5 ALA B CA 1
ATOM 4209 C C . ALA C 1 5 ? 59.564 33.185 -7.544 1.00 40.21 5 ALA B C 1
ATOM 4210 O O . ALA C 1 5 ? 58.802 33.344 -6.585 1.00 38.24 5 ALA B O 1
ATOM 4212 N N . ASP C 1 6 ? 60.340 32.112 -7.709 1.00 40.01 6 ASP B N 1
ATOM 4213 C CA . ASP C 1 6 ? 60.425 31.035 -6.733 1.00 41.16 6 ASP B CA 1
ATOM 4214 C C . ASP C 1 6 ? 61.813 31.233 -6.142 1.00 41.54 6 ASP B C 1
ATOM 4215 O O . ASP C 1 6 ? 62.822 31.066 -6.821 1.00 39.35 6 ASP B O 1
ATOM 4220 N N . SER C 1 7 ? 61.852 31.601 -4.871 1.00 42.85 7 SER B N 1
ATOM 4221 C CA . SER C 1 7 ? 63.110 31.888 -4.200 1.00 44.91 7 SER B CA 1
ATOM 4222 C C . SER C 1 7 ? 63.483 30.892 -3.109 1.00 46.42 7 SER B C 1
ATOM 4223 O O . SER C 1 7 ? 62.674 30.553 -2.244 1.00 46.63 7 SER B O 1
ATOM 4226 N N . GLY C 1 8 ? 64.718 30.415 -3.170 1.00 48.55 8 GLY B N 1
ATOM 4227 C CA . GLY C 1 8 ? 65.222 29.484 -2.183 1.00 52.24 8 GLY B CA 1
ATOM 4228 C C . GLY C 1 8 ? 66.544 30.094 -1.777 1.00 55.77 8 GLY B C 1
ATOM 4229 O O . GLY C 1 8 ? 67.214 30.699 -2.613 1.00 56.99 8 GLY B O 1
ATOM 4230 N N . SER C 1 9 ? 66.930 29.948 -0.514 1.00 57.81 9 SER B N 1
ATOM 4231 C CA . SER C 1 9 ? 68.181 30.533 -0.042 1.00 59.08 9 SER B CA 1
ATOM 4232 C C . SER C 1 9 ? 69.410 29.863 -0.633 1.00 59.34 9 SER B C 1
ATOM 4233 O O . SER C 1 9 ? 70.151 29.173 0.061 1.00 59.66 9 SER B O 1
ATOM 4236 N N . THR C 1 10 ? 69.600 30.086 -1.928 1.00 59.74 10 THR B N 1
ATOM 4237 C CA . THR C 1 10 ? 70.717 29.549 -2.699 1.00 58.96 10 THR B CA 1
ATOM 4238 C C . THR C 1 10 ? 70.623 30.212 -4.048 1.00 58.38 10 THR B C 1
ATOM 4239 O O . THR C 1 10 ? 71.632 30.616 -4.621 1.00 59.17 10 THR B O 1
ATOM 4243 N N . LYS C 1 11 ? 69.394 30.313 -4.551 1.00 57.95 11 LYS B N 1
ATOM 4244 C CA . LYS C 1 11 ? 69.119 30.920 -5.853 1.00 58.17 11 LYS B CA 1
ATOM 4245 C C . LYS C 1 11 ? 67.679 31.421 -5.975 1.00 56.72 11 LYS B C 1
ATOM 4246 O O . LYS C 1 11 ? 66.844 31.191 -5.102 1.00 55.02 11 LYS B O 1
ATOM 4252 N N . THR C 1 12 ? 67.405 32.108 -7.081 1.00 55.57 12 THR B N 1
ATOM 4253 C CA . THR C 1 12 ? 66.076 32.632 -7.369 1.00 54.84 12 THR B CA 1
ATOM 4254 C C . THR C 1 12 ? 65.793 32.498 -8.860 1.00 55.04 12 THR B C 1
ATOM 4255 O O . THR C 1 12 ? 66.307 33.270 -9.654 1.00 55.31 12 THR B O 1
ATOM 4259 N N . ASP C 1 13 ? 64.977 31.523 -9.243 1.00 56.32 13 ASP B N 1
ATOM 4260 C CA . ASP C 1 13 ? 64.649 31.326 -10.657 1.00 58.12 13 ASP B CA 1
ATOM 4261 C C . ASP C 1 13 ? 63.393 32.098 -11.037 1.00 57.49 13 ASP B C 1
ATOM 4262 O O . ASP C 1 13 ? 62.283 31.750 -10.651 1.00 56.44 13 ASP B O 1
ATOM 4267 N N . TRP C 1 14 ? 63.591 33.164 -11.798 1.00 57.16 14 TRP B N 1
ATOM 4268 C CA . TRP C 1 14 ? 62.493 34.008 -12.239 1.00 56.64 14 TRP B CA 1
ATOM 4269 C C . TRP C 1 14 ? 61.961 33.506 -13.571 1.00 58.35 14 TRP B C 1
ATOM 4270 O O . TRP C 1 14 ? 62.633 32.751 -14.282 1.00 58.47 14 TRP B O 1
ATOM 4281 N N . CYS C 1 15 ? 60.748 33.931 -13.906 1.00 60.09 15 CYS B N 1
ATOM 4282 C CA . CYS C 1 15 ? 60.144 33.565 -15.174 1.00 62.54 15 CYS B CA 1
ATOM 4283 C C . CYS C 1 15 ? 59.258 34.690 -15.641 1.00 65.34 15 CYS B C 1
ATOM 4284 O O . CYS C 1 15 ? 58.369 35.153 -14.915 1.00 63.71 15 CYS B O 1
ATOM 4287 N N . VAL C 1 16 ? 59.529 35.148 -16.855 1.00 68.69 16 VAL B N 1
ATOM 4288 C CA . VAL C 1 16 ? 58.736 36.207 -17.452 1.00 72.69 16 VAL B CA 1
ATOM 4289 C C . VAL C 1 16 ? 57.893 35.574 -18.555 1.00 75.35 16 VAL B C 1
ATOM 4290 O O . VAL C 1 16 ? 58.376 35.317 -19.658 1.00 75.87 16 VAL B O 1
ATOM 4294 N N . VAL C 1 17 ? 56.635 35.285 -18.228 1.00 79.04 17 VAL B N 1
ATOM 4295 C CA . VAL C 1 17 ? 55.705 34.673 -19.179 1.00 81.73 17 VAL B CA 1
ATOM 4296 C C . VAL C 1 17 ? 54.675 35.693 -19.659 1.00 83.41 17 VAL B C 1
ATOM 4297 O O . VAL C 1 17 ? 53.867 36.192 -18.869 1.00 83.31 17 VAL B O 1
ATOM 4301 N N . LEU C 1 18 ? 54.718 35.996 -20.956 1.00 85.60 18 LEU B N 1
ATOM 4302 C CA . LEU C 1 18 ? 53.796 36.968 -21.548 1.00 87.70 18 LEU B CA 1
ATOM 4303 C C . LEU C 1 18 ? 52.399 36.375 -21.527 1.00 88.84 18 LEU B C 1
ATOM 4304 O O . LEU C 1 18 ? 51.534 36.829 -20.776 1.00 88.76 18 LEU B O 1
ATOM 4309 N N . ASN C 1 19 ? 52.175 35.358 -22.349 1.00 89.37 19 ASN B N 1
ATOM 4310 C CA . ASN C 1 19 ? 50.861 34.750 -22.366 1.00 90.87 19 ASN B CA 1
ATOM 4311 C C . ASN C 1 19 ? 50.950 33.251 -22.508 1.00 90.16 19 ASN B C 1
ATOM 4312 O O . ASN C 1 19 ? 51.099 32.736 -23.608 1.00 91.15 19 ASN B O 1
ATOM 4317 N N . GLY C 1 20 ? 50.875 32.547 -21.385 1.00 88.95 20 GLY B N 1
ATOM 4318 C CA . GLY C 1 20 ? 50.913 31.102 -21.447 1.00 87.89 20 GLY B CA 1
ATOM 4319 C C . GLY C 1 20 ? 52.253 30.445 -21.195 1.00 87.64 20 GLY B C 1
ATOM 4320 O O . GLY C 1 20 ? 52.373 29.649 -20.263 1.00 87.30 20 GLY B O 1
ATOM 4321 N N . ALA C 1 21 ? 53.254 30.744 -22.016 1.00 86.39 21 ALA B N 1
ATOM 4322 C CA . ALA C 1 21 ? 54.562 30.128 -21.829 1.00 85.58 21 ALA B CA 1
ATOM 4323 C C . ALA C 1 21 ? 55.663 31.125 -21.486 1.00 84.89 21 ALA B C 1
ATOM 4324 O O . ALA C 1 21 ? 55.500 32.334 -21.634 1.00 83.89 21 ALA B O 1
ATOM 4326 N N . VAL C 1 22 ? 56.787 30.590 -21.021 1.00 85.34 22 VAL B N 1
ATOM 4327 C CA . VAL C 1 22 ? 57.933 31.386 -20.622 1.00 86.69 22 VAL B CA 1
ATOM 4328 C C . VAL C 1 22 ? 58.722 31.949 -21.799 1.00 87.39 22 VAL B C 1
ATOM 4329 O O . VAL C 1 22 ? 59.223 31.198 -22.633 1.00 86.61 22 VAL B O 1
ATOM 4333 N N . ILE C 1 23 ? 58.835 33.273 -21.868 1.00 88.70 23 ILE B N 1
ATOM 4334 C CA . ILE C 1 23 ? 59.593 33.887 -22.944 1.00 90.61 23 ILE B CA 1
ATOM 4335 C C . ILE C 1 23 ? 61.049 33.992 -22.494 1.00 94.84 23 ILE B C 1
ATOM 4336 O O . ILE C 1 23 ? 61.951 34.184 -23.308 1.00 95.80 23 ILE B O 1
ATOM 4341 N N . LYS C 1 24 ? 61.261 33.853 -21.186 1.00 99.33 24 LYS B N 1
ATOM 4342 C CA . LYS C 1 24 ? 62.602 33.915 -20.604 1.00 102.56 24 LYS B CA 1
ATOM 4343 C C . LYS C 1 24 ? 62.605 33.652 -19.094 1.00 102.92 24 LYS B C 1
ATOM 4344 O O . LYS C 1 24 ? 61.648 33.980 -18.384 1.00 102.37 24 LYS B O 1
ATOM 4350 N N . ARG C 1 25 ? 63.684 33.048 -18.615 1.00 103.79 25 ARG B N 1
ATOM 4351 C CA . ARG C 1 25 ? 63.839 32.746 -17.199 1.00 103.94 25 ARG B CA 1
ATOM 4352 C C . ARG C 1 25 ? 65.307 32.785 -16.783 1.00 100.14 25 ARG B C 1
ATOM 4353 O O . ARG C 1 25 ? 66.102 31.927 -17.174 1.00 100.09 25 ARG B O 1
ATOM 4361 N N . LEU C 1 26 ? 65.656 33.789 -15.982 1.00 94.94 26 LEU B N 1
ATOM 4362 C CA . LEU C 1 26 ? 67.026 33.964 -15.516 1.00 89.26 26 LEU B CA 1
ATOM 4363 C C . LEU C 1 26 ? 67.091 33.771 -14.016 1.00 84.75 26 LEU B C 1
ATOM 4364 O O . LEU C 1 26 ? 66.063 33.814 -13.339 1.00 83.18 26 LEU B O 1
ATOM 4369 N N . GLY C 1 27 ? 68.295 33.578 -13.494 1.00 79.74 27 GLY B N 1
ATOM 4370 C CA . GLY C 1 27 ? 68.436 33.360 -12.069 1.00 74.86 27 GLY B CA 1
ATOM 4371 C C . GLY C 1 27 ? 69.440 34.192 -11.295 1.00 70.96 27 GLY B C 1
ATOM 4372 O O . GLY C 1 27 ? 70.602 34.308 -11.666 1.00 71.19 27 GLY B O 1
ATOM 4373 N N . THR C 1 28 ? 68.970 34.766 -10.195 1.00 66.69 28 THR B N 1
ATOM 4374 C CA . THR C 1 28 ? 69.793 35.573 -9.312 1.00 61.75 28 THR B CA 1
ATOM 4375 C C . THR C 1 28 ? 69.864 34.873 -7.966 1.00 58.57 28 THR B C 1
ATOM 4376 O O . THR C 1 28 ? 69.042 34.006 -7.676 1.00 58.03 28 THR B O 1
ATOM 4380 N N . LYS C 1 29 ? 70.832 35.247 -7.139 1.00 55.37 29 LYS B N 1
ATOM 4381 C CA . LYS C 1 29 ? 70.977 34.642 -5.819 1.00 51.82 29 LYS B CA 1
ATOM 4382 C C . LYS C 1 29 ? 69.666 34.774 -5.031 1.00 49.25 29 LYS B C 1
ATOM 4383 O O . LYS C 1 29 ? 68.747 35.489 -5.456 1.00 49.62 29 LYS B O 1
ATOM 4389 N N . GLY C 1 30 ? 69.592 34.098 -3.886 1.00 44.99 30 GLY B N 1
ATOM 4390 C CA . GLY C 1 30 ? 68.388 34.116 -3.073 1.00 41.32 30 GLY B CA 1
ATOM 4391 C C . GLY C 1 30 ? 67.974 35.400 -2.376 1.00 38.85 30 GLY B C 1
ATOM 4392 O O . GLY C 1 30 ? 68.806 36.117 -1.813 1.00 39.12 30 GLY B O 1
ATOM 4393 N N . ILE C 1 31 ? 66.674 35.692 -2.404 1.00 36.08 31 ILE B N 1
ATOM 4394 C CA . ILE C 1 31 ? 66.158 36.884 -1.759 1.00 33.85 31 ILE B CA 1
ATOM 4395 C C . ILE C 1 31 ? 65.482 36.459 -0.473 1.00 34.75 31 ILE B C 1
ATOM 4396 O O . ILE C 1 31 ? 64.764 35.455 -0.436 1.00 35.07 31 ILE B O 1
ATOM 4401 N N . ASN C 1 32 ? 65.696 37.226 0.583 1.00 35.14 32 ASN B N 1
ATOM 4402 C CA . ASN C 1 32 ? 65.089 36.908 1.857 1.00 35.33 32 ASN B CA 1
ATOM 4403 C C . ASN C 1 32 ? 64.951 38.129 2.759 1.00 36.63 32 ASN B C 1
ATOM 4404 O O . ASN C 1 32 ? 65.912 38.596 3.361 1.00 35.64 32 ASN B O 1
ATOM 4409 N N . PRO C 1 33 ? 63.736 38.654 2.889 1.00 38.64 33 PRO B N 1
ATOM 4410 C CA . PRO C 1 33 ? 63.525 39.832 3.731 1.00 40.15 33 PRO B CA 1
ATOM 4411 C C . PRO C 1 33 ? 63.688 39.583 5.217 1.00 40.74 33 PRO B C 1
ATOM 4412 O O . PRO C 1 33 ? 63.048 40.245 6.032 1.00 42.14 33 PRO B O 1
ATOM 4416 N N . PHE C 1 34 ? 64.538 38.639 5.580 1.00 40.41 34 PHE B N 1
ATOM 4417 C CA . PHE C 1 34 ? 64.735 38.370 6.989 1.00 40.93 34 PHE B CA 1
ATOM 4418 C C . PHE C 1 34 ? 66.206 38.523 7.347 1.00 42.52 34 PHE B C 1
ATOM 4419 O O . PHE C 1 34 ? 66.556 38.805 8.499 1.00 44.22 34 PHE B O 1
ATOM 4427 N N . PHE C 1 35 ? 67.062 38.350 6.345 1.00 43.11 35 PHE B N 1
ATOM 4428 C CA . PHE C 1 35 ? 68.504 38.473 6.498 1.00 42.89 35 PHE B CA 1
ATOM 4429 C C . PHE C 1 35 ? 68.972 39.648 5.657 1.00 46.18 35 PHE B C 1
ATOM 4430 O O . PHE C 1 35 ? 70.109 40.097 5.776 1.00 48.12 35 PHE B O 1
ATOM 4438 N N . GLN C 1 36 ? 68.088 40.132 4.789 1.00 49.26 36 GLN B N 1
ATOM 4439 C CA . GLN C 1 36 ? 68.398 41.262 3.925 1.00 53.16 36 GLN B CA 1
ATOM 4440 C C . GLN C 1 36 ? 67.328 42.319 4.207 1.00 55.53 36 GLN B C 1
ATOM 4441 O O . GLN C 1 36 ? 66.575 42.194 5.178 1.00 56.25 36 GLN B O 1
ATOM 4447 N N . SER C 1 37 ? 67.238 43.353 3.381 1.00 56.35 37 SER B N 1
ATOM 4448 C CA . SER C 1 37 ? 66.217 44.368 3.619 1.00 58.43 37 SER B CA 1
ATOM 4449 C C . SER C 1 37 ? 66.013 45.281 2.432 1.00 59.81 37 SER B C 1
ATOM 4450 O O . SER C 1 37 ? 66.804 45.264 1.487 1.00 60.91 37 SER B O 1
ATOM 4453 N N . GLU C 1 38 ? 64.947 46.071 2.473 1.00 60.95 38 GLU B N 1
ATOM 4454 C CA . GLU C 1 38 ? 64.670 46.993 1.394 1.00 63.57 38 GLU B CA 1
ATOM 4455 C C . GLU C 1 38 ? 65.998 47.639 1.040 1.00 65.56 38 GLU B C 1
ATOM 4456 O O . GLU C 1 38 ? 66.453 47.568 -0.100 1.00 66.26 38 GLU B O 1
ATOM 4462 N N . GLU C 1 39 ? 66.625 48.243 2.047 1.00 67.84 39 GLU B N 1
ATOM 4463 C CA . GLU C 1 39 ? 67.907 48.921 1.873 1.00 69.64 39 GLU B CA 1
ATOM 4464 C C . GLU C 1 39 ? 69.012 47.938 1.474 1.00 70.68 39 GLU B C 1
ATOM 4465 O O . GLU C 1 39 ? 70.190 48.122 1.831 1.00 72.37 39 GLU B O 1
ATOM 4471 N N . GLU C 1 40 ? 68.632 46.898 0.733 1.00 69.45 40 GLU B N 1
ATOM 4472 C CA . GLU C 1 40 ? 69.583 45.892 0.289 1.00 69.26 40 GLU B CA 1
ATOM 4473 C C . GLU C 1 40 ? 69.043 45.103 -0.902 1.00 70.26 40 GLU B C 1
ATOM 4474 O O . GLU C 1 40 ? 69.692 45.026 -1.950 1.00 69.94 40 GLU B O 1
ATOM 4480 N N . ILE C 1 41 ? 67.856 44.516 -0.743 1.00 71.38 41 ILE B N 1
ATOM 4481 C CA . ILE C 1 41 ? 67.238 43.742 -1.818 1.00 71.93 41 ILE B CA 1
ATOM 4482 C C . ILE C 1 41 ? 67.018 44.643 -3.025 1.00 74.36 41 ILE B C 1
ATOM 4483 O O . ILE C 1 41 ? 67.260 44.248 -4.162 1.00 75.59 41 ILE B O 1
ATOM 4488 N N . GLN C 1 42 ? 66.555 45.860 -2.762 1.00 76.77 42 GLN B N 1
ATOM 4489 C CA . GLN C 1 42 ? 66.299 46.812 -3.825 1.00 79.28 42 GLN B CA 1
ATOM 4490 C C . GLN C 1 42 ? 67.586 47.029 -4.608 1.00 81.52 42 GLN B C 1
ATOM 4491 O O . GLN C 1 42 ? 67.569 47.096 -5.841 1.00 81.00 42 GLN B O 1
ATOM 4497 N N . GLN C 1 43 ? 68.701 47.117 -3.884 1.00 84.48 43 GLN B N 1
ATOM 4498 C CA . GLN C 1 43 ? 70.016 47.321 -4.489 1.00 86.51 43 GLN B CA 1
ATOM 4499 C C . GLN C 1 43 ? 70.439 46.126 -5.340 1.00 85.85 43 GLN B C 1
ATOM 4500 O O . GLN C 1 43 ? 70.654 46.259 -6.546 1.00 85.88 43 GLN B O 1
ATOM 4506 N N . LYS C 1 44 ? 70.561 44.963 -4.703 1.00 84.80 44 LYS B N 1
ATOM 4507 C CA . LYS C 1 44 ? 70.969 43.739 -5.393 1.00 84.53 44 LYS B CA 1
ATOM 4508 C C . LYS C 1 44 ? 69.930 43.262 -6.403 1.00 83.46 44 LYS B C 1
ATOM 4509 O O . LYS C 1 44 ? 70.140 42.269 -7.110 1.00 83.27 44 LYS B O 1
ATOM 4515 N N . LEU C 1 45 ? 68.809 43.968 -6.478 1.00 81.89 45 LEU B N 1
ATOM 4516 C CA . LEU C 1 45 ? 67.766 43.591 -7.412 1.00 79.68 45 LEU B CA 1
ATOM 4517 C C . LEU C 1 45 ? 67.907 44.450 -8.651 1.00 78.36 45 LEU B C 1
ATOM 4518 O O . LEU C 1 45 ? 68.038 43.933 -9.764 1.00 77.90 45 LEU B O 1
ATOM 4523 N N . THR C 1 46 ? 67.913 45.765 -8.443 1.00 77.52 46 THR B N 1
ATOM 4524 C CA . THR C 1 46 ? 68.027 46.727 -9.532 1.00 76.27 46 THR B CA 1
ATOM 4525 C C . THR C 1 46 ? 69.297 46.580 -10.369 1.00 76.08 46 THR B C 1
ATOM 4526 O O . THR C 1 46 ? 69.298 46.878 -11.567 1.00 76.17 46 THR B O 1
ATOM 4530 N N . ALA C 1 47 ? 70.371 46.106 -9.754 1.00 75.06 47 ALA B N 1
ATOM 4531 C CA . ALA C 1 47 ? 71.620 45.950 -10.480 1.00 74.34 47 ALA B CA 1
ATOM 4532 C C . ALA C 1 47 ? 71.958 44.502 -10.779 1.00 74.26 47 ALA B C 1
ATOM 4533 O O . ALA C 1 47 ? 73.089 44.192 -11.155 1.00 74.39 47 ALA B O 1
ATOM 4535 N N . SER C 1 48 ? 70.989 43.604 -10.624 1.00 74.44 48 SER B N 1
ATOM 4536 C CA . SER C 1 48 ? 71.263 42.198 -10.892 1.00 74.05 48 SER B CA 1
ATOM 4537 C C . SER C 1 48 ? 70.155 41.491 -11.663 1.00 74.45 48 SER B C 1
ATOM 4538 O O . SER C 1 48 ? 70.371 40.399 -12.196 1.00 75.49 48 SER B O 1
ATOM 4541 N N . LEU C 1 49 ? 68.978 42.105 -11.729 1.00 74.56 49 LEU B N 1
ATOM 4542 C CA . LEU C 1 49 ? 67.855 41.506 -12.446 1.00 74.80 49 LEU B CA 1
ATOM 4543 C C . LEU C 1 49 ? 67.330 42.391 -13.571 1.00 75.49 49 LEU B C 1
ATOM 4544 O O . LEU C 1 49 ? 67.183 41.940 -14.712 1.00 75.12 49 LEU B O 1
ATOM 4549 N N . LEU C 1 50 ? 67.038 43.647 -13.242 1.00 76.03 50 LEU B N 1
ATOM 4550 C CA . LEU C 1 50 ? 66.521 44.601 -14.216 1.00 76.52 50 LEU B CA 1
ATOM 4551 C C . LEU C 1 50 ? 67.260 44.523 -15.552 1.00 77.24 50 LEU B C 1
ATOM 4552 O O . LEU C 1 50 ? 66.637 44.335 -16.601 1.00 77.16 50 LEU B O 1
ATOM 4557 N N . PRO C 1 51 ? 68.598 44.669 -15.531 1.00 78.26 51 PRO B N 1
ATOM 4558 C CA . PRO C 1 51 ? 69.383 44.605 -16.769 1.00 78.65 51 PRO B CA 1
ATOM 4559 C C . PRO C 1 51 ? 69.419 43.189 -17.330 1.00 79.72 51 PRO B C 1
ATOM 4560 O O . PRO C 1 51 ? 70.459 42.715 -17.789 1.00 78.81 51 PRO B O 1
ATOM 4564 N N . GLN C 1 52 ? 68.267 42.525 -17.267 1.00 80.97 52 GLN B N 1
ATOM 4565 C CA . GLN C 1 52 ? 68.112 41.169 -17.762 1.00 82.20 52 GLN B CA 1
ATOM 4566 C C . GLN C 1 52 ? 66.669 40.902 -18.176 1.00 83.77 52 GLN B C 1
ATOM 4567 O O . GLN C 1 52 ? 66.245 39.753 -18.266 1.00 84.86 52 GLN B O 1
ATOM 4573 N N . LEU C 1 53 ? 65.919 41.968 -18.441 1.00 85.66 53 LEU B N 1
ATOM 4574 C CA . LEU C 1 53 ? 64.525 41.840 -18.860 1.00 87.33 53 LEU B CA 1
ATOM 4575 C C . LEU C 1 53 ? 64.278 42.472 -20.237 1.00 88.52 53 LEU B C 1
ATOM 4576 O O . LEU C 1 53 ? 65.014 43.362 -20.667 1.00 88.32 53 LEU B O 1
ATOM 4581 N N . PRO C 1 54 ? 63.234 42.016 -20.942 1.00 89.66 54 PRO B N 1
ATOM 4582 C CA . PRO C 1 54 ? 62.917 42.555 -22.267 1.00 91.40 54 PRO B CA 1
ATOM 4583 C C . PRO C 1 54 ? 62.214 43.923 -22.243 1.00 91.86 54 PRO B C 1
ATOM 4584 O O . PRO C 1 54 ? 61.241 44.152 -22.970 1.00 91.56 54 PRO B O 1
ATOM 4588 N N . GLU C 1 55 ? 62.725 44.826 -21.407 1.00 92.08 55 GLU B N 1
ATOM 4589 C CA . GLU C 1 55 ? 62.155 46.164 -21.284 1.00 92.05 55 GLU B CA 1
ATOM 4590 C C . GLU C 1 55 ? 60.649 46.093 -21.062 1.00 90.44 55 GLU B C 1
ATOM 4591 O O . GLU C 1 55 ? 60.126 45.093 -20.569 1.00 90.81 55 GLU B O 1
ATOM 4597 N N . GLY C 1 56 ? 59.949 47.157 -21.434 1.00 87.86 56 GLY B N 1
ATOM 4598 C CA . GLY C 1 56 ? 58.513 47.173 -21.258 1.00 85.17 56 GLY B CA 1
ATOM 4599 C C . GLY C 1 56 ? 58.154 47.132 -19.794 1.00 83.77 56 GLY B C 1
ATOM 4600 O O . GLY C 1 56 ? 59.025 47.058 -18.931 1.00 84.43 56 GLY B O 1
ATOM 4601 N N . LYS C 1 57 ? 56.859 47.180 -19.513 1.00 82.23 57 LYS B N 1
ATOM 4602 C CA . LYS C 1 57 ? 56.368 47.157 -18.145 1.00 79.68 57 LYS B CA 1
ATOM 4603 C C . LYS C 1 57 ? 55.556 45.887 -17.872 1.00 78.14 57 LYS B C 1
ATOM 4604 O O . LYS C 1 57 ? 54.738 45.462 -18.694 1.00 78.30 57 LYS B O 1
ATOM 4610 N N . PHE C 1 58 ? 55.802 45.283 -16.712 1.00 75.77 58 PHE B N 1
ATOM 4611 C CA . PHE C 1 58 ? 55.093 44.067 -16.330 1.00 72.56 58 PHE B CA 1
ATOM 4612 C C . PHE C 1 58 ? 53.697 44.356 -15.801 1.00 71.81 58 PHE B C 1
ATOM 4613 O O . PHE C 1 58 ? 53.504 45.234 -14.950 1.00 71.21 58 PHE B O 1
ATOM 4621 N N . ASN C 1 59 ? 52.731 43.603 -16.317 1.00 70.17 59 ASN B N 1
ATOM 4622 C CA . ASN C 1 59 ? 51.341 43.745 -15.915 1.00 69.84 59 ASN B CA 1
ATOM 4623 C C . ASN C 1 59 ? 51.236 43.537 -14.399 1.00 68.45 59 ASN B C 1
ATOM 4624 O O . ASN C 1 59 ? 50.528 44.259 -13.700 1.00 67.97 59 ASN B O 1
ATOM 4629 N N . ALA C 1 60 ? 51.962 42.541 -13.903 1.00 66.99 60 ALA B N 1
ATOM 4630 C CA . ALA C 1 60 ? 51.979 42.223 -12.480 1.00 64.98 60 ALA B CA 1
ATOM 4631 C C . ALA C 1 60 ? 53.036 41.156 -12.235 1.00 62.91 60 ALA B C 1
ATOM 4632 O O . ALA C 1 60 ? 53.223 40.248 -13.044 1.00 63.51 60 ALA B O 1
ATOM 4634 N N . VAL C 1 61 ? 53.743 41.274 -11.121 1.00 60.23 61 VAL B N 1
ATOM 4635 C CA . VAL C 1 61 ? 54.765 40.304 -10.804 1.00 56.58 61 VAL B CA 1
ATOM 4636 C C . VAL C 1 61 ? 54.420 39.605 -9.500 1.00 54.73 61 VAL B C 1
ATOM 4637 O O . VAL C 1 61 ? 53.987 40.236 -8.528 1.00 54.12 61 VAL B O 1
ATOM 4641 N N . TYR C 1 62 ? 54.593 38.287 -9.514 1.00 52.30 62 TYR B N 1
ATOM 4642 C CA . TYR C 1 62 ? 54.323 37.434 -8.369 1.00 49.33 62 TYR B CA 1
ATOM 4643 C C . TYR C 1 62 ? 55.650 36.905 -7.790 1.00 48.12 62 TYR B C 1
ATOM 4644 O O . TYR C 1 62 ? 56.474 36.312 -8.505 1.00 47.25 62 TYR B O 1
ATOM 4653 N N . PHE C 1 63 ? 55.835 37.133 -6.488 1.00 45.25 63 PHE B N 1
ATOM 4654 C CA . PHE C 1 63 ? 57.048 36.712 -5.818 1.00 41.03 63 PHE B CA 1
ATOM 4655 C C . PHE C 1 63 ? 56.805 35.774 -4.653 1.00 39.21 63 PHE B C 1
ATOM 4656 O O . PHE C 1 63 ? 55.908 35.974 -3.820 1.00 37.81 63 PHE B O 1
ATOM 4664 N N . TYR C 1 64 ? 57.629 34.738 -4.623 1.00 36.89 64 TYR B N 1
ATOM 4665 C CA . TYR C 1 64 ? 57.567 33.731 -3.595 1.00 36.17 64 TYR B CA 1
ATOM 4666 C C . TYR C 1 64 ? 58.990 33.535 -3.108 1.00 36.57 64 TYR B C 1
ATOM 4667 O O . TYR C 1 64 ? 59.919 33.424 -3.904 1.00 35.71 64 TYR B O 1
ATOM 4676 N N . GLY C 1 65 ? 59.165 33.492 -1.796 1.00 37.00 65 GLY B N 1
ATOM 4677 C CA . GLY C 1 65 ? 60.499 33.310 -1.267 1.00 37.34 65 GLY B CA 1
ATOM 4678 C C . GLY C 1 65 ? 60.468 32.858 0.169 1.00 37.81 65 GLY B C 1
ATOM 4679 O O . GLY C 1 65 ? 59.407 32.822 0.798 1.00 37.26 65 GLY B O 1
ATOM 4680 N N . ALA C 1 66 ? 61.646 32.524 0.680 1.00 38.65 66 ALA B N 1
ATOM 4681 C CA . ALA C 1 66 ? 61.802 32.055 2.043 1.00 38.21 66 ALA B CA 1
ATOM 4682 C C . ALA C 1 66 ? 61.674 33.178 3.027 1.00 38.49 66 ALA B C 1
ATOM 4683 O O . ALA C 1 66 ? 62.087 34.303 2.761 1.00 36.74 66 ALA B O 1
ATOM 4685 N N . GLY C 1 67 ? 61.095 32.850 4.176 1.00 40.98 67 GLY B N 1
ATOM 4686 C CA . GLY C 1 67 ? 60.902 33.825 5.236 1.00 43.46 67 GLY B CA 1
ATOM 4687 C C . GLY C 1 67 ? 60.052 34.989 4.781 1.00 44.64 67 GLY B C 1
ATOM 4688 O O . GLY C 1 67 ? 59.932 35.995 5.477 1.00 46.88 67 GLY B O 1
ATOM 4689 N N . CYS C 1 68 ? 59.458 34.874 3.606 1.00 44.72 68 CYS B N 1
ATOM 4690 C CA . CYS C 1 68 ? 58.641 35.946 3.125 1.00 43.97 68 CYS B CA 1
ATOM 4691 C C . CYS C 1 68 ? 57.281 35.905 3.794 1.00 43.03 68 CYS B C 1
ATOM 4692 O O . CYS C 1 68 ? 56.261 35.881 3.130 1.00 43.35 68 CYS B O 1
ATOM 4695 N N . THR C 1 69 ? 57.272 35.884 5.118 1.00 42.25 69 THR B N 1
ATOM 4696 C CA . THR C 1 69 ? 56.036 35.865 5.886 1.00 42.30 69 THR B CA 1
ATOM 4697 C C . THR C 1 69 ? 55.224 37.127 5.626 1.00 43.13 69 THR B C 1
ATOM 4698 O O . THR C 1 69 ? 55.787 38.178 5.299 1.00 40.90 69 THR B O 1
ATOM 4702 N N . PRO C 1 70 ? 53.887 37.046 5.796 1.00 44.03 70 PRO B N 1
ATOM 4703 C CA . PRO C 1 70 ? 53.026 38.205 5.577 1.00 45.19 70 PRO B CA 1
ATOM 4704 C C . PRO C 1 70 ? 53.528 39.444 6.318 1.00 46.22 70 PRO B C 1
ATOM 4705 O O . PRO C 1 70 ? 53.443 40.562 5.795 1.00 44.99 70 PRO B O 1
ATOM 4709 N N . GLU C 1 71 ? 54.060 39.234 7.523 1.00 48.05 71 GLU B N 1
ATOM 4710 C CA . GLU C 1 71 ? 54.586 40.324 8.346 1.00 48.75 71 GLU B CA 1
ATOM 4711 C C . GLU C 1 71 ? 55.795 41.014 7.688 1.00 45.80 71 GLU B C 1
ATOM 4712 O O . GLU C 1 71 ? 56.125 42.157 8.002 1.00 43.01 71 GLU B O 1
ATOM 4718 N N . LYS C 1 72 ? 56.442 40.316 6.769 1.00 43.47 72 LYS B N 1
ATOM 4719 C CA . LYS C 1 72 ? 57.581 40.875 6.069 1.00 41.43 72 LYS B CA 1
ATOM 4720 C C . LYS C 1 72 ? 57.243 41.172 4.602 1.00 38.84 72 LYS B C 1
ATOM 4721 O O . LYS C 1 72 ? 57.954 41.919 3.923 1.00 37.93 72 LYS B O 1
ATOM 4727 N N . ALA C 1 73 ? 56.143 40.595 4.125 1.00 36.47 73 ALA B N 1
ATOM 4728 C CA . ALA C 1 73 ? 55.720 40.788 2.744 1.00 33.63 73 ALA B CA 1
ATOM 4729 C C . ALA C 1 73 ? 55.905 42.207 2.220 1.00 30.93 73 ALA B C 1
ATOM 4730 O O . ALA C 1 73 ? 56.632 42.424 1.252 1.00 29.88 73 ALA B O 1
ATOM 4732 N N . PRO C 1 74 ? 55.273 43.202 2.871 1.00 29.23 74 PRO B N 1
ATOM 4733 C CA . PRO C 1 74 ? 55.411 44.583 2.389 1.00 27.68 74 PRO B CA 1
ATOM 4734 C C . PRO C 1 74 ? 56.821 44.939 1.960 1.00 27.29 74 PRO B C 1
ATOM 4735 O O . PRO C 1 74 ? 57.034 45.510 0.894 1.00 25.80 74 PRO B O 1
ATOM 4739 N N . VAL C 1 75 ? 57.792 44.582 2.783 1.00 28.14 75 VAL B N 1
ATOM 4740 C CA . VAL C 1 75 ? 59.172 44.865 2.449 1.00 29.19 75 VAL B CA 1
ATOM 4741 C C . VAL C 1 75 ? 59.457 44.382 1.044 1.00 30.16 75 VAL B C 1
ATOM 4742 O O . VAL C 1 75 ? 60.104 45.071 0.249 1.00 29.91 75 VAL B O 1
ATOM 4746 N N . LEU C 1 76 ? 58.979 43.182 0.744 1.00 29.76 76 LEU B N 1
ATOM 4747 C CA . LEU C 1 76 ? 59.203 42.632 -0.579 1.00 29.25 76 LEU B CA 1
ATOM 4748 C C . LEU C 1 76 ? 58.443 43.463 -1.604 1.00 30.41 76 LEU B C 1
ATOM 4749 O O . LEU C 1 76 ? 58.992 43.851 -2.634 1.00 30.12 76 LEU B O 1
ATOM 4754 N N . ARG C 1 77 ? 57.179 43.743 -1.294 1.00 31.16 77 ARG B N 1
ATOM 4755 C CA . ARG C 1 77 ? 56.329 44.501 -2.190 1.00 31.41 77 ARG B CA 1
ATOM 4756 C C . ARG C 1 77 ? 56.945 45.832 -2.573 1.00 33.28 77 ARG B C 1
ATOM 4757 O O . ARG C 1 77 ? 57.017 46.158 -3.757 1.00 33.89 77 ARG B O 1
ATOM 4765 N N . ARG C 1 78 ? 57.396 46.591 -1.576 1.00 36.09 78 ARG B N 1
ATOM 4766 C CA . ARG C 1 78 ? 57.988 47.898 -1.839 1.00 38.82 78 ARG B CA 1
ATOM 4767 C C . ARG C 1 78 ? 59.283 47.762 -2.639 1.00 40.34 78 ARG B C 1
ATOM 4768 O O . ARG C 1 78 ? 59.411 48.313 -3.734 1.00 41.18 78 ARG B O 1
ATOM 4776 N N . ALA C 1 79 ? 60.240 47.017 -2.096 1.00 41.84 79 ALA B N 1
ATOM 4777 C CA . ALA C 1 79 ? 61.517 46.826 -2.762 1.00 43.52 79 ALA B CA 1
ATOM 4778 C C . ALA C 1 79 ? 61.326 46.386 -4.203 1.00 44.84 79 ALA B C 1
ATOM 4779 O O . ALA C 1 79 ? 61.968 46.886 -5.125 1.00 44.26 79 ALA B O 1
ATOM 4781 N N . ILE C 1 80 ? 60.426 45.441 -4.397 1.00 47.56 80 ILE B N 1
ATOM 4782 C CA . ILE C 1 80 ? 60.182 44.929 -5.723 1.00 49.57 80 ILE B CA 1
ATOM 4783 C C . ILE C 1 80 ? 59.571 46.011 -6.619 1.00 52.12 80 ILE B C 1
ATOM 4784 O O . ILE C 1 80 ? 59.863 46.075 -7.812 1.00 52.56 80 ILE B O 1
ATOM 4789 N N . ALA C 1 81 ? 58.760 46.886 -6.030 1.00 54.40 81 ALA B N 1
ATOM 4790 C CA . ALA C 1 81 ? 58.119 47.960 -6.783 1.00 57.54 81 ALA B CA 1
ATOM 4791 C C . ALA C 1 81 ? 59.055 49.154 -6.988 1.00 60.65 81 ALA B C 1
ATOM 4792 O O . ALA C 1 81 ? 58.855 49.951 -7.906 1.00 62.55 81 ALA B O 1
ATOM 4794 N N . ASP C 1 82 ? 60.074 49.259 -6.136 1.00 62.99 82 ASP B N 1
ATOM 4795 C CA . ASP C 1 82 ? 61.047 50.354 -6.201 1.00 65.21 82 ASP B CA 1
ATOM 4796 C C . ASP C 1 82 ? 62.090 50.234 -7.304 1.00 66.73 82 ASP B C 1
ATOM 4797 O O . ASP C 1 82 ? 62.798 51.200 -7.589 1.00 67.29 82 ASP B O 1
ATOM 4802 N N . SER C 1 83 ? 62.207 49.060 -7.923 1.00 68.78 83 SER B N 1
ATOM 4803 C CA . SER C 1 83 ? 63.197 48.884 -8.976 1.00 70.55 83 SER B CA 1
ATOM 4804 C C . SER C 1 83 ? 62.745 48.122 -10.200 1.00 71.74 83 SER B C 1
ATOM 4805 O O . SER C 1 83 ? 63.565 47.799 -11.055 1.00 72.43 83 SER B O 1
ATOM 4808 N N . LEU C 1 84 ? 61.460 47.821 -10.309 1.00 73.56 84 LEU B N 1
ATOM 4809 C CA . LEU C 1 84 ? 60.999 47.101 -11.485 1.00 75.35 84 LEU B CA 1
ATOM 4810 C C . LEU C 1 84 ? 59.909 47.845 -12.222 1.00 75.94 84 LEU B C 1
ATOM 4811 O O . LEU C 1 84 ? 59.057 48.492 -11.609 1.00 76.43 84 LEU B O 1
ATOM 4816 N N . PRO C 1 85 ? 59.937 47.775 -13.566 1.00 76.59 85 PRO B N 1
ATOM 4817 C CA . PRO C 1 85 ? 58.929 48.446 -14.388 1.00 77.45 85 PRO B CA 1
ATOM 4818 C C . PRO C 1 85 ? 57.590 47.727 -14.223 1.00 78.91 85 PRO B C 1
ATOM 4819 O O . PRO C 1 85 ? 57.113 47.035 -15.124 1.00 78.62 85 PRO B O 1
ATOM 4823 N N . VAL C 1 86 ? 57.011 47.887 -13.040 1.00 81.06 86 VAL B N 1
ATOM 4824 C CA . VAL C 1 86 ? 55.733 47.273 -12.725 1.00 83.24 86 VAL B CA 1
ATOM 4825 C C . VAL C 1 86 ? 54.656 48.327 -12.845 1.00 83.62 86 VAL B C 1
ATOM 4826 O O . VAL C 1 86 ? 54.913 49.512 -12.619 1.00 84.79 86 VAL B O 1
ATOM 4830 N N . ILE C 1 87 ? 53.448 47.904 -13.189 1.00 83.35 87 ILE B N 1
ATOM 4831 C CA . ILE C 1 87 ? 52.355 48.848 -13.334 1.00 83.64 87 ILE B CA 1
ATOM 4832 C C . ILE C 1 87 ? 51.097 48.353 -12.667 1.00 81.70 87 ILE B C 1
ATOM 4833 O O . ILE C 1 87 ? 50.303 49.140 -12.156 1.00 81.89 87 ILE B O 1
ATOM 4838 N N . GLY C 1 88 ? 50.918 47.039 -12.680 1.00 80.33 88 GLY B N 1
ATOM 4839 C CA . GLY C 1 88 ? 49.729 46.451 -12.095 1.00 77.32 88 GLY B CA 1
ATOM 4840 C C . GLY C 1 88 ? 49.768 46.344 -10.593 1.00 74.36 88 GLY B C 1
ATOM 4841 O O . GLY C 1 88 ? 49.455 47.298 -9.880 1.00 75.27 88 GLY B O 1
ATOM 4842 N N . ASN C 1 89 ? 50.142 45.169 -10.108 1.00 70.52 89 ASN B N 1
ATOM 4843 C CA . ASN C 1 89 ? 50.220 44.938 -8.678 1.00 66.16 89 ASN B CA 1
ATOM 4844 C C . ASN C 1 89 ? 51.139 43.747 -8.395 1.00 63.07 89 ASN B C 1
ATOM 4845 O O . ASN C 1 89 ? 51.233 42.812 -9.191 1.00 61.34 89 ASN B O 1
ATOM 4850 N N . ILE C 1 90 ? 51.838 43.810 -7.267 1.00 59.77 90 ILE B N 1
ATOM 4851 C CA . ILE C 1 90 ? 52.760 42.752 -6.886 1.00 56.41 90 ILE B CA 1
ATOM 4852 C C . ILE C 1 90 ? 52.269 42.051 -5.636 1.00 52.90 90 ILE B C 1
ATOM 4853 O O . ILE C 1 90 ? 51.669 42.661 -4.749 1.00 51.45 90 ILE B O 1
ATOM 4858 N N . LYS C 1 91 ? 52.542 40.754 -5.584 1.00 48.81 91 LYS B N 1
ATOM 4859 C CA . LYS C 1 91 ? 52.156 39.930 -4.454 1.00 43.89 91 LYS B CA 1
ATOM 4860 C C . LYS C 1 91 ? 53.442 39.281 -3.940 1.00 40.55 91 LYS B C 1
ATOM 4861 O O . LYS C 1 91 ? 54.320 38.907 -4.734 1.00 38.40 91 LYS B O 1
ATOM 4867 N N . ALA C 1 92 ? 53.553 39.158 -2.622 1.00 35.77 92 ALA B N 1
ATOM 4868 C CA . ALA C 1 92 ? 54.743 38.545 -2.048 1.00 31.92 92 ALA B CA 1
ATOM 4869 C C . ALA C 1 92 ? 54.337 37.471 -1.087 1.00 29.69 92 ALA B C 1
ATOM 4870 O O . ALA C 1 92 ? 53.663 37.742 -0.091 1.00 28.69 92 ALA B O 1
ATOM 4872 N N . ASN C 1 93 ? 54.737 36.246 -1.376 1.00 28.72 93 ASN B N 1
ATOM 4873 C CA . ASN C 1 93 ? 54.397 35.161 -0.487 1.00 29.51 93 ASN B CA 1
ATOM 4874 C C . ASN C 1 93 ? 55.575 34.262 -0.169 1.00 29.09 93 ASN B C 1
ATOM 4875 O O . ASN C 1 93 ? 56.669 34.386 -0.730 1.00 28.17 93 ASN B O 1
ATOM 4880 N N . SER C 1 94 ? 55.313 33.345 0.750 1.00 27.34 94 SER B N 1
ATOM 4881 C CA . SER C 1 94 ? 56.280 32.386 1.237 1.00 25.96 94 SER B CA 1
ATOM 4882 C C . SER C 1 94 ? 56.540 31.311 0.230 1.00 24.33 94 SER B C 1
ATOM 4883 O O . SER C 1 94 ? 55.737 31.080 -0.657 1.00 23.53 94 SER B O 1
ATOM 4886 N N . ASP C 1 95 ? 57.667 30.637 0.414 1.00 25.30 95 ASP B N 1
ATOM 4887 C CA . ASP C 1 95 ? 58.072 29.516 -0.428 1.00 26.84 95 ASP B CA 1
ATOM 4888 C C . ASP C 1 95 ? 57.094 28.356 -0.231 1.00 27.00 95 ASP B C 1
ATOM 4889 O O . ASP C 1 95 ? 56.941 27.500 -1.100 1.00 25.32 95 ASP B O 1
ATOM 4902 N N . LEU C 1 97 ? 53.722 28.515 0.106 1.00 27.25 97 LEU B N 1
ATOM 4903 C CA . LEU C 1 97 ? 52.570 28.685 -0.769 1.00 26.58 97 LEU B CA 1
ATOM 4904 C C . LEU C 1 97 ? 52.977 28.541 -2.225 1.00 27.23 97 LEU B C 1
ATOM 4905 O O . LEU C 1 97 ? 52.156 28.232 -3.095 1.00 27.79 97 LEU B O 1
ATOM 4910 N N . ALA C 1 98 ? 54.255 28.756 -2.500 1.00 27.67 98 ALA B N 1
ATOM 4911 C CA . ALA C 1 98 ? 54.752 28.603 -3.850 1.00 27.65 98 ALA B CA 1
ATOM 4912 C C . ALA C 1 98 ? 54.709 27.112 -4.155 1.00 26.18 98 ALA B C 1
ATOM 4913 O O . ALA C 1 98 ? 54.657 26.706 -5.305 1.00 25.53 98 ALA B O 1
ATOM 4915 N N . ALA C 1 99 ? 54.730 26.289 -3.120 1.00 25.96 99 ALA B N 1
ATOM 4916 C CA . ALA C 1 99 ? 54.692 24.857 -3.347 1.00 27.15 99 ALA B CA 1
ATOM 4917 C C . ALA C 1 99 ? 53.255 24.404 -3.367 1.00 28.45 99 ALA B C 1
ATOM 4918 O O . ALA C 1 99 ? 52.918 23.435 -4.027 1.00 29.90 99 ALA B O 1
ATOM 4920 N N . ALA C 1 100 ? 52.409 25.113 -2.633 1.00 30.42 100 ALA B N 1
ATOM 4921 C CA . ALA C 1 100 ? 50.997 24.778 -2.577 1.00 32.12 100 ALA B CA 1
ATOM 4922 C C . ALA C 1 100 ? 50.372 25.125 -3.911 1.00 33.85 100 ALA B C 1
ATOM 4923 O O . ALA C 1 100 ? 49.677 24.299 -4.510 1.00 36.81 100 ALA B O 1
ATOM 4925 N N . HIS C 1 101 ? 50.608 26.342 -4.391 1.00 33.43 101 HIS B N 1
ATOM 4926 C CA . HIS C 1 101 ? 50.039 26.750 -5.670 1.00 31.44 101 HIS B CA 1
ATOM 4927 C C . HIS C 1 101 ? 50.617 25.875 -6.794 1.00 32.42 101 HIS B C 1
ATOM 4928 O O . HIS C 1 101 ? 49.874 25.397 -7.655 1.00 33.86 101 HIS B O 1
ATOM 4935 N N . GLY C 1 102 ? 51.927 25.636 -6.769 1.00 32.25 102 GLY B N 1
ATOM 4936 C CA . GLY C 1 102 ? 52.554 24.843 -7.814 1.00 31.64 102 GLY B CA 1
ATOM 4937 C C . GLY C 1 102 ? 52.184 23.375 -7.860 1.00 31.39 102 GLY B C 1
ATOM 4938 O O . GLY C 1 102 ? 52.063 22.774 -8.929 1.00 31.19 102 GLY B O 1
ATOM 4939 N N . LEU C 1 103 ? 52.008 22.779 -6.693 1.00 31.85 103 LEU B N 1
ATOM 4940 C CA . LEU C 1 103 ? 51.655 21.373 -6.618 1.00 33.13 103 LEU B CA 1
ATOM 4941 C C . LEU C 1 103 ? 50.147 21.160 -6.561 1.00 34.43 103 LEU B C 1
ATOM 4942 O O . LEU C 1 103 ? 49.599 20.373 -7.325 1.00 35.74 103 LEU B O 1
ATOM 4947 N N . CYS C 1 104 ? 49.478 21.865 -5.666 1.00 34.09 104 CYS B N 1
ATOM 4948 C CA . CYS C 1 104 ? 48.038 21.711 -5.540 1.00 34.81 104 CYS B CA 1
ATOM 4949 C C . CYS C 1 104 ? 47.203 22.641 -6.398 1.00 34.94 104 CYS B C 1
ATOM 4950 O O . CYS C 1 104 ? 46.024 22.817 -6.120 1.00 35.18 104 CYS B O 1
ATOM 4953 N N . GLY C 1 105 ? 47.799 23.225 -7.432 1.00 35.83 105 GLY B N 1
ATOM 4954 C CA . GLY C 1 105 ? 47.069 24.127 -8.317 1.00 36.43 105 GLY B CA 1
ATOM 4955 C C . GLY C 1 105 ? 45.891 24.863 -7.702 1.00 36.64 105 GLY B C 1
ATOM 4956 O O . GLY C 1 105 ? 46.047 25.897 -7.061 1.00 37.59 105 GLY B O 1
ATOM 4957 N N . GLN C 1 106 ? 44.693 24.346 -7.904 1.00 39.10 106 GLN B N 1
ATOM 4958 C CA . GLN C 1 106 ? 43.502 24.965 -7.337 1.00 40.99 106 GLN B CA 1
ATOM 4959 C C . GLN C 1 106 ? 42.659 23.932 -6.585 1.00 40.73 106 GLN B C 1
ATOM 4960 O O . GLN C 1 106 ? 41.514 24.202 -6.229 1.00 41.25 106 GLN B O 1
ATOM 4966 N N . LYS C 1 107 ? 43.226 22.748 -6.360 1.00 39.84 107 LYS B N 1
ATOM 4967 C CA . LYS C 1 107 ? 42.530 21.692 -5.641 1.00 40.85 107 LYS B CA 1
ATOM 4968 C C . LYS C 1 107 ? 43.226 21.386 -4.309 1.00 40.15 107 LYS B C 1
ATOM 4969 O O . LYS C 1 107 ? 44.448 21.295 -4.255 1.00 42.52 107 LYS B O 1
ATOM 4975 N N . ALA C 1 108 ? 42.454 21.222 -3.238 1.00 37.26 108 ALA B N 1
ATOM 4976 C CA . ALA C 1 108 ? 43.047 20.950 -1.931 1.00 34.29 108 ALA B CA 1
ATOM 4977 C C . ALA C 1 108 ? 44.143 19.893 -1.984 1.00 32.86 108 ALA B C 1
ATOM 4978 O O . ALA C 1 108 ? 44.277 19.155 -2.965 1.00 30.52 108 ALA B O 1
ATOM 4980 N N . GLY C 1 109 ? 44.927 19.837 -0.910 1.00 31.91 109 GLY B N 1
ATOM 4981 C CA . GLY C 1 109 ? 46.000 18.869 -0.819 1.00 31.05 109 GLY B CA 1
ATOM 4982 C C . GLY C 1 109 ? 47.045 19.175 0.240 1.00 29.53 109 GLY B C 1
ATOM 4983 O O . GLY C 1 109 ? 47.051 20.243 0.851 1.00 28.90 109 GLY B O 1
ATOM 4984 N N . ILE C 1 110 ? 47.928 18.211 0.477 1.00 27.81 110 ILE B N 1
ATOM 4985 C CA . ILE C 1 110 ? 49.022 18.387 1.425 1.00 25.71 110 ILE B CA 1
ATOM 4986 C C . ILE C 1 110 ? 50.285 18.774 0.657 1.00 25.61 110 ILE B C 1
ATOM 4987 O O . ILE C 1 110 ? 50.821 17.993 -0.122 1.00 26.91 110 ILE B O 1
ATOM 4992 N N . ALA C 1 111 ? 50.762 19.984 0.882 1.00 23.79 111 ALA B N 1
ATOM 4993 C CA . ALA C 1 111 ? 51.982 20.418 0.216 1.00 21.70 111 ALA B CA 1
ATOM 4994 C C . ALA C 1 111 ? 53.173 20.196 1.151 1.00 21.12 111 ALA B C 1
ATOM 4995 O O . ALA C 1 111 ? 53.076 20.376 2.377 1.00 21.46 111 ALA B O 1
ATOM 4997 N N . CYS C 1 112 ? 54.295 19.800 0.580 1.00 18.66 112 CYS B N 1
ATOM 4998 C CA . CYS C 1 112 ? 55.492 19.546 1.357 1.00 18.31 112 CYS B CA 1
ATOM 4999 C C . CYS C 1 112 ? 56.750 19.949 0.648 1.00 17.52 112 CYS B C 1
ATOM 5000 O O . CYS C 1 112 ? 56.962 19.625 -0.518 1.00 20.08 112 CYS B O 1
ATOM 5003 N N . ILE C 1 113 ? 57.614 20.641 1.356 1.00 15.68 113 ILE B N 1
ATOM 5004 C CA . ILE C 1 113 ? 58.863 21.054 0.775 1.00 13.26 113 ILE B CA 1
ATOM 5005 C C . ILE C 1 113 ? 59.978 20.310 1.465 1.00 11.57 113 ILE B C 1
ATOM 5006 O O . ILE C 1 113 ? 59.870 19.962 2.627 1.00 11.16 113 ILE B O 1
ATOM 5011 N N . LEU C 1 114 ? 61.044 20.035 0.738 1.00 11.25 114 LEU B N 1
ATOM 5012 C CA . LEU C 1 114 ? 62.178 19.357 1.325 1.00 12.11 114 LEU B CA 1
ATOM 5013 C C . LEU C 1 114 ? 63.379 19.967 0.632 1.00 14.64 114 LEU B C 1
ATOM 5014 O O . LEU C 1 114 ? 63.835 19.444 -0.378 1.00 16.08 114 LEU B O 1
ATOM 5019 N N . GLY C 1 115 ? 63.854 21.100 1.163 1.00 16.33 115 GLY B N 1
ATOM 5020 C CA . GLY C 1 115 ? 65.012 21.760 0.600 1.00 17.01 115 GLY B CA 1
ATOM 5021 C C . GLY C 1 115 ? 66.113 21.920 1.637 1.00 17.04 115 GLY B C 1
ATOM 5022 O O . GLY C 1 115 ? 66.522 20.949 2.281 1.00 15.01 115 GLY B O 1
ATOM 5023 N N . THR C 1 116 ? 66.606 23.142 1.799 1.00 18.83 116 THR B N 1
ATOM 5024 C CA . THR C 1 116 ? 67.626 23.397 2.798 1.00 20.25 116 THR B CA 1
ATOM 5025 C C . THR C 1 116 ? 66.957 23.177 4.140 1.00 19.65 116 THR B C 1
ATOM 5026 O O . THR C 1 116 ? 67.575 22.749 5.105 1.00 20.65 116 THR B O 1
ATOM 5030 N N . GLY C 1 117 ? 65.675 23.491 4.181 1.00 19.48 117 GLY B N 1
ATOM 5031 C CA . GLY C 1 117 ? 64.897 23.293 5.385 1.00 19.32 117 GLY B CA 1
ATOM 5032 C C . GLY C 1 117 ? 63.828 22.274 5.054 1.00 19.44 117 GLY B C 1
ATOM 5033 O O . GLY C 1 117 ? 64.017 21.452 4.156 1.00 21.72 117 GLY B O 1
ATOM 5034 N N . SER C 1 118 ? 62.705 22.284 5.757 1.00 18.95 118 SER B N 1
ATOM 5035 C CA . SER C 1 118 ? 61.654 21.340 5.433 1.00 19.73 118 SER B CA 1
ATOM 5036 C C . SER C 1 118 ? 60.384 21.946 5.962 1.00 19.95 118 SER B C 1
ATOM 5037 O O . SER C 1 118 ? 60.401 22.681 6.942 1.00 20.24 118 SER B O 1
ATOM 5040 N N . ASN C 1 119 ? 59.274 21.657 5.296 1.00 20.14 119 ASN B N 1
ATOM 5041 C CA . ASN C 1 119 ? 57.999 22.216 5.715 1.00 20.48 119 ASN B CA 1
ATOM 5042 C C . ASN C 1 119 ? 56.854 21.370 5.211 1.00 22.42 119 ASN B C 1
ATOM 5043 O O . ASN C 1 119 ? 56.996 20.653 4.236 1.00 22.97 119 ASN B O 1
ATOM 5048 N N . SER C 1 120 ? 55.716 21.444 5.880 1.00 24.80 120 SER B N 1
ATOM 5049 C CA . SER C 1 120 ? 54.562 20.659 5.462 1.00 27.75 120 SER B CA 1
ATOM 5050 C C . SER C 1 120 ? 53.313 21.387 5.908 1.00 29.42 120 SER B C 1
ATOM 5051 O O . SER C 1 120 ? 53.051 21.536 7.108 1.00 30.11 120 SER B O 1
ATOM 5054 N N . CYS C 1 121 ? 52.540 21.850 4.939 1.00 29.76 121 CYS B N 1
ATOM 5055 C CA . CYS C 1 121 ? 51.320 22.576 5.248 1.00 29.13 121 CYS B CA 1
ATOM 5056 C C . CYS C 1 121 ? 50.172 21.824 4.635 1.00 29.97 121 CYS B C 1
ATOM 5057 O O . CYS C 1 121 ? 50.348 20.735 4.076 1.00 30.81 121 CYS B O 1
ATOM 5060 N N . PHE C 1 122 ? 48.992 22.421 4.743 1.00 29.55 122 PHE B N 1
ATOM 5061 C CA . PHE C 1 122 ? 47.791 21.856 4.150 1.00 30.04 122 PHE B CA 1
ATOM 5062 C C . PHE C 1 122 ? 47.031 22.923 3.380 1.00 31.38 122 PHE B C 1
ATOM 5063 O O . PHE C 1 122 ? 46.443 23.817 3.977 1.00 31.76 122 PHE B O 1
ATOM 5071 N N . TYR C 1 123 ? 47.039 22.807 2.054 1.00 32.82 123 TYR B N 1
ATOM 5072 C CA . TYR C 1 123 ? 46.355 23.747 1.170 1.00 33.25 123 TYR B CA 1
ATOM 5073 C C . TYR C 1 123 ? 44.917 23.246 0.974 1.00 32.77 123 TYR B C 1
ATOM 5074 O O . TYR C 1 123 ? 44.687 22.041 0.864 1.00 32.57 123 TYR B O 1
ATOM 5083 N N . ASN C 1 124 ? 43.951 24.155 0.945 1.00 32.57 124 ASN B N 1
ATOM 5084 C CA . ASN C 1 124 ? 42.556 23.745 0.779 1.00 33.57 124 ASN B CA 1
ATOM 5085 C C . ASN C 1 124 ? 41.976 24.056 -0.599 1.00 34.83 124 ASN B C 1
ATOM 5086 O O . ASN C 1 124 ? 40.754 24.062 -0.785 1.00 33.28 124 ASN B O 1
ATOM 5091 N N . GLY C 1 125 ? 42.861 24.313 -1.559 1.00 36.04 125 GLY B N 1
ATOM 5092 C CA . GLY C 1 125 ? 42.436 24.614 -2.916 1.00 36.74 125 GLY B CA 1
ATOM 5093 C C . GLY C 1 125 ? 42.353 26.097 -3.195 1.00 38.06 125 GLY B C 1
ATOM 5094 O O . GLY C 1 125 ? 42.380 26.524 -4.346 1.00 37.44 125 GLY B O 1
ATOM 5095 N N . LYS C 1 126 ? 42.261 26.887 -2.134 1.00 40.33 126 LYS B N 1
ATOM 5096 C CA . LYS C 1 126 ? 42.163 28.329 -2.269 1.00 42.96 126 LYS B CA 1
ATOM 5097 C C . LYS C 1 126 ? 43.281 29.071 -1.528 1.00 42.29 126 LYS B C 1
ATOM 5098 O O . LYS C 1 126 ? 43.792 30.076 -2.017 1.00 41.23 126 LYS B O 1
ATOM 5104 N N . GLU C 1 127 ? 43.671 28.568 -0.360 1.00 42.80 127 GLU B N 1
ATOM 5105 C CA . GLU C 1 127 ? 44.719 29.206 0.431 1.00 42.94 127 GLU B CA 1
ATOM 5106 C C . GLU C 1 127 ? 45.300 28.219 1.435 1.00 42.26 127 GLU B C 1
ATOM 5107 O O . GLU C 1 127 ? 44.730 27.153 1.652 1.00 42.30 127 GLU B O 1
ATOM 5113 N N . ILE C 1 128 ? 46.436 28.572 2.040 1.00 41.39 128 ILE B N 1
ATOM 5114 C CA . ILE C 1 128 ? 47.063 27.709 3.037 1.00 40.21 128 ILE B CA 1
ATOM 5115 C C . ILE C 1 128 ? 46.285 27.888 4.334 1.00 40.24 128 ILE B C 1
ATOM 5116 O O . ILE C 1 128 ? 46.108 29.019 4.803 1.00 40.97 128 ILE B O 1
ATOM 5121 N N . VAL C 1 129 ? 45.820 26.791 4.919 1.00 38.41 129 VAL B N 1
ATOM 5122 C CA . VAL C 1 129 ? 45.064 26.893 6.151 1.00 38.28 129 VAL B CA 1
ATOM 5123 C C . VAL C 1 129 ? 45.812 26.395 7.376 1.00 38.65 129 VAL B C 1
ATOM 5124 O O . VAL C 1 129 ? 45.828 27.059 8.401 1.00 39.58 129 VAL B O 1
ATOM 5128 N N . SER C 1 130 ? 46.412 25.218 7.262 1.00 39.34 130 SER B N 1
ATOM 5129 C CA . SER C 1 130 ? 47.145 24.611 8.367 1.00 39.60 130 SER B CA 1
ATOM 5130 C C . SER C 1 130 ? 48.640 24.552 8.066 1.00 39.20 130 SER B C 1
ATOM 5131 O O . SER C 1 130 ? 49.045 24.510 6.904 1.00 39.65 130 SER B O 1
ATOM 5134 N N . ASN C 1 131 ? 49.472 24.536 9.100 1.00 38.58 131 ASN B N 1
ATOM 5135 C CA . ASN C 1 131 ? 50.916 24.481 8.880 1.00 38.20 131 ASN B CA 1
ATOM 5136 C C . ASN C 1 131 ? 51.761 24.014 10.055 1.00 37.42 131 ASN B C 1
ATOM 5137 O O . ASN C 1 131 ? 52.038 24.793 10.959 1.00 38.31 131 ASN B O 1
ATOM 5142 N N . ILE C 1 132 ? 52.207 22.765 10.026 1.00 36.45 132 ILE B N 1
ATOM 5143 C CA . ILE C 1 132 ? 53.046 22.243 11.103 1.00 36.40 132 ILE B CA 1
ATOM 5144 C C . ILE C 1 132 ? 54.391 22.996 11.157 1.00 37.80 132 ILE B C 1
ATOM 5145 O O . ILE C 1 132 ? 55.202 22.863 10.245 1.00 39.90 132 ILE B O 1
ATOM 5150 N N . SER C 1 133 ? 54.648 23.778 12.206 1.00 37.75 133 SER B N 1
ATOM 5151 C CA . SER C 1 133 ? 55.925 24.504 12.263 1.00 37.81 133 SER B CA 1
ATOM 5152 C C . SER C 1 133 ? 57.073 23.510 12.237 1.00 36.40 133 SER B C 1
ATOM 5153 O O . SER C 1 133 ? 57.081 22.556 13.017 1.00 38.49 133 SER B O 1
ATOM 5156 N N . PRO C 1 134 ? 58.056 23.719 11.350 1.00 34.45 134 PRO B N 1
ATOM 5157 C CA . PRO C 1 134 ? 59.200 22.801 11.253 1.00 32.48 134 PRO B CA 1
ATOM 5158 C C . PRO C 1 134 ? 60.146 22.831 12.446 1.00 29.55 134 PRO B C 1
ATOM 5159 O O . PRO C 1 134 ? 60.674 21.796 12.845 1.00 29.23 134 PRO B O 1
ATOM 5163 N N . LEU C 1 135 ? 60.356 24.023 12.999 1.00 25.53 135 LEU B N 1
ATOM 5164 C CA . LEU C 1 135 ? 61.222 24.214 14.164 1.00 23.79 135 LEU B CA 1
ATOM 5165 C C . LEU C 1 135 ? 62.690 24.506 13.905 1.00 24.53 135 LEU B C 1
ATOM 5166 O O . LEU C 1 135 ? 63.396 24.917 14.826 1.00 27.97 135 LEU B O 1
ATOM 5171 N N . GLY C 1 136 ? 63.172 24.302 12.684 1.00 23.22 136 GLY B N 1
ATOM 5172 C CA . GLY C 1 136 ? 64.563 24.638 12.416 1.00 19.18 136 GLY B CA 1
ATOM 5173 C C . GLY C 1 136 ? 65.478 23.470 12.211 1.00 17.91 136 GLY B C 1
ATOM 5174 O O . GLY C 1 136 ? 65.084 22.316 12.383 1.00 18.06 136 GLY B O 1
ATOM 5175 N N . PHE C 1 137 ? 66.716 23.749 11.846 1.00 17.28 137 PHE B N 1
ATOM 5176 C CA . PHE C 1 137 ? 67.664 22.665 11.617 1.00 18.17 137 PHE B CA 1
ATOM 5177 C C . PHE C 1 137 ? 68.234 22.047 12.903 1.00 18.32 137 PHE B C 1
ATOM 5178 O O . PHE C 1 137 ? 68.956 21.054 12.858 1.00 18.71 137 PHE B O 1
ATOM 5186 N N . ILE C 1 138 ? 67.915 22.637 14.046 1.00 17.99 138 ILE B N 1
ATOM 5187 C CA . ILE C 1 138 ? 68.405 22.148 15.324 1.00 16.23 138 ILE B CA 1
ATOM 5188 C C . ILE C 1 138 ? 67.326 21.365 16.032 1.00 16.74 138 ILE B C 1
ATOM 5189 O O . ILE C 1 138 ? 67.557 20.242 16.489 1.00 15.99 138 ILE B O 1
ATOM 5194 N N . LEU C 1 139 ? 66.144 21.970 16.082 1.00 16.65 139 LEU B N 1
ATOM 5195 C CA . LEU C 1 139 ? 64.986 21.384 16.737 1.00 16.01 139 LEU B CA 1
ATOM 5196 C C . LEU C 1 139 ? 64.062 20.556 15.844 1.00 17.04 139 LEU B C 1
ATOM 5197 O O . LEU C 1 139 ? 63.355 19.690 16.331 1.00 17.13 139 LEU B O 1
ATOM 5202 N N . GLY C 1 140 ? 64.075 20.818 14.544 1.00 19.79 140 GLY B N 1
ATOM 5203 C CA . GLY C 1 140 ? 63.195 20.068 13.666 1.00 21.90 140 GLY B CA 1
ATOM 5204 C C . GLY C 1 140 ? 63.678 19.853 12.244 1.00 21.95 140 GLY B C 1
ATOM 5205 O O . GLY C 1 140 ? 64.712 19.208 12.025 1.00 24.01 140 GLY B O 1
ATOM 5206 N N . ASP C 1 141 ? 62.909 20.366 11.281 1.00 22.30 141 ASP B N 1
ATOM 5207 C CA . ASP C 1 141 ? 63.233 20.266 9.868 1.00 20.86 141 ASP B CA 1
ATOM 5208 C C . ASP C 1 141 ? 63.644 18.893 9.348 1.00 19.92 141 ASP B C 1
ATOM 5209 O O . ASP C 1 141 ? 64.365 18.796 8.345 1.00 17.89 141 ASP B O 1
ATOM 5214 N N . GLU C 1 142 ? 63.197 17.831 10.007 1.00 19.27 142 GLU B N 1
ATOM 5215 C CA . GLU C 1 142 ? 63.520 16.473 9.570 1.00 21.37 142 GLU B CA 1
ATOM 5216 C C . GLU C 1 142 ? 63.427 16.393 8.053 1.00 21.94 142 GLU B C 1
ATOM 5217 O O . GLU C 1 142 ? 62.718 17.183 7.414 1.00 23.13 142 GLU B O 1
ATOM 5223 N N . GLY C 1 143 ? 64.147 15.451 7.467 1.00 21.23 143 GLY B N 1
ATOM 5224 C CA . GLY C 1 143 ? 64.111 15.309 6.025 1.00 20.60 143 GLY B CA 1
ATOM 5225 C C . GLY C 1 143 ? 64.808 16.398 5.226 1.00 20.26 143 GLY B C 1
ATOM 5226 O O . GLY C 1 143 ? 64.984 16.248 4.021 1.00 20.71 143 GLY B O 1
ATOM 5227 N N . SER C 1 144 ? 65.219 17.486 5.882 1.00 21.13 144 SER B N 1
ATOM 5228 C CA . SER C 1 144 ? 65.893 18.587 5.182 1.00 21.53 144 SER B CA 1
ATOM 5229 C C . SER C 1 144 ? 67.369 18.357 4.800 1.00 20.86 144 SER B C 1
ATOM 5230 O O . SER C 1 144 ? 68.051 17.470 5.325 1.00 20.01 144 SER B O 1
ATOM 5233 N N . GLY C 1 145 ? 67.858 19.178 3.877 1.00 21.12 145 GLY B N 1
ATOM 5234 C CA . GLY C 1 145 ? 69.248 19.080 3.480 1.00 21.88 145 GLY B CA 1
ATOM 5235 C C . GLY C 1 145 ? 70.094 19.394 4.693 1.00 21.14 145 GLY B C 1
ATOM 5236 O O . GLY C 1 145 ? 71.036 18.672 5.000 1.00 22.75 145 GLY B O 1
ATOM 5237 N N . ALA C 1 146 ? 69.750 20.469 5.396 1.00 20.72 146 ALA B N 1
ATOM 5238 C CA . ALA C 1 146 ? 70.460 20.874 6.617 1.00 19.63 146 ALA B CA 1
ATOM 5239 C C . ALA C 1 146 ? 70.550 19.718 7.623 1.00 19.48 146 ALA B C 1
ATOM 5240 O O . ALA C 1 146 ? 71.647 19.293 7.993 1.00 18.99 146 ALA B O 1
ATOM 5242 N N . VAL C 1 147 ? 69.404 19.199 8.063 1.00 18.32 147 VAL B N 1
ATOM 5243 C CA . VAL C 1 147 ? 69.412 18.102 9.019 1.00 18.54 147 VAL B CA 1
ATOM 5244 C C . VAL C 1 147 ? 70.144 16.867 8.496 1.00 19.31 147 VAL B C 1
ATOM 5245 O O . VAL C 1 147 ? 70.862 16.207 9.252 1.00 19.79 147 VAL B O 1
ATOM 5249 N N . LEU C 1 148 ? 69.947 16.534 7.223 1.00 19.62 148 LEU B N 1
ATOM 5250 C CA . LEU C 1 148 ? 70.640 15.376 6.676 1.00 19.54 148 LEU B CA 1
ATOM 5251 C C . LEU C 1 148 ? 72.117 15.692 6.884 1.00 19.34 148 LEU B C 1
ATOM 5252 O O . LEU C 1 148 ? 72.895 14.848 7.341 1.00 18.45 148 LEU B O 1
ATOM 5257 N N . GLY C 1 149 ? 72.487 16.931 6.587 1.00 18.81 149 GLY B N 1
ATOM 5258 C CA . GLY C 1 149 ? 73.868 17.342 6.759 1.00 20.61 149 GLY B CA 1
ATOM 5259 C C . GLY C 1 149 ? 74.290 17.190 8.209 1.00 21.24 149 GLY B C 1
ATOM 5260 O O . GLY C 1 149 ? 75.322 16.592 8.522 1.00 21.52 149 GLY B O 1
ATOM 5261 N N . LYS C 1 150 ? 73.491 17.747 9.107 1.00 19.96 150 LYS B N 1
ATOM 5262 C CA . LYS C 1 150 ? 73.791 17.651 10.516 1.00 17.57 150 LYS B CA 1
ATOM 5263 C C . LYS C 1 150 ? 74.052 16.186 10.846 1.00 16.70 150 LYS B C 1
ATOM 5264 O O . LYS C 1 150 ? 75.092 15.862 11.408 1.00 17.16 150 LYS B O 1
ATOM 5270 N N . LEU C 1 151 ? 73.126 15.300 10.479 1.00 14.62 151 LEU B N 1
ATOM 5271 C CA . LEU C 1 151 ? 73.288 13.875 10.755 1.00 15.08 151 LEU B CA 1
ATOM 5272 C C . LEU C 1 151 ? 74.598 13.310 10.228 1.00 16.34 151 LEU B C 1
ATOM 5273 O O . LEU C 1 151 ? 75.308 12.611 10.954 1.00 18.94 151 LEU B O 1
ATOM 5278 N N . LEU C 1 152 ? 74.918 13.603 8.972 1.00 15.76 152 LEU B N 1
ATOM 5279 C CA . LEU C 1 152 ? 76.150 13.116 8.365 1.00 15.21 152 LEU B CA 1
ATOM 5280 C C . LEU C 1 152 ? 77.412 13.517 9.124 1.00 14.94 152 LEU B C 1
ATOM 5281 O O . LEU C 1 152 ? 78.209 12.665 9.501 1.00 15.98 152 LEU B O 1
ATOM 5286 N N . VAL C 1 153 ? 77.599 14.816 9.322 1.00 15.70 153 VAL B N 1
ATOM 5287 C CA . VAL C 1 153 ? 78.745 15.353 10.059 1.00 17.04 153 VAL B CA 1
ATOM 5288 C C . VAL C 1 153 ? 78.829 14.697 11.456 1.00 19.74 153 VAL B C 1
ATOM 5289 O O . VAL C 1 153 ? 79.910 14.471 12.020 1.00 16.98 153 VAL B O 1
ATOM 5293 N N . GLY C 1 154 ? 77.671 14.363 12.001 1.00 23.65 154 GLY B N 1
ATOM 5294 C CA . GLY C 1 154 ? 77.628 13.711 13.296 1.00 28.27 154 GLY B CA 1
ATOM 5295 C C . GLY C 1 154 ? 78.294 12.342 13.304 1.00 30.67 154 GLY B C 1
ATOM 5296 O O . GLY C 1 154 ? 78.969 11.981 14.273 1.00 32.27 154 GLY B O 1
ATOM 5297 N N . ASP C 1 155 ? 78.129 11.568 12.237 1.00 31.35 155 ASP B N 1
ATOM 5298 C CA . ASP C 1 155 ? 78.734 10.245 12.228 1.00 32.96 155 ASP B CA 1
ATOM 5299 C C . ASP C 1 155 ? 80.170 10.276 11.746 1.00 33.38 155 ASP B C 1
ATOM 5300 O O . ASP C 1 155 ? 81.044 9.649 12.342 1.00 34.44 155 ASP B O 1
ATOM 5305 N N . ILE C 1 156 ? 80.418 11.000 10.664 1.00 32.52 156 ILE B N 1
ATOM 5306 C CA . ILE C 1 156 ? 81.774 11.060 10.148 1.00 32.03 156 ILE B CA 1
ATOM 5307 C C . ILE C 1 156 ? 82.713 11.41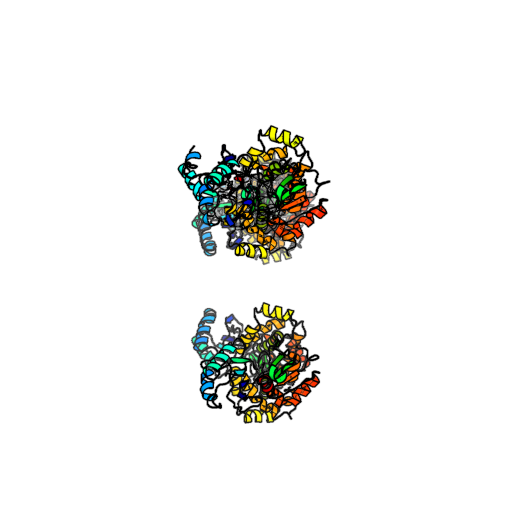0 11.290 1.00 31.96 156 ILE B C 1
ATOM 5308 O O . ILE C 1 156 ? 83.598 10.635 11.636 1.00 32.42 156 ILE B O 1
ATOM 5313 N N . LEU C 1 157 ? 82.478 12.565 11.903 1.00 31.58 157 LEU B N 1
ATOM 5314 C CA . LEU C 1 157 ? 83.296 13.049 13.007 1.00 30.30 157 LEU B CA 1
ATOM 5315 C C . LEU C 1 157 ? 83.214 12.231 14.282 1.00 31.60 157 LEU B C 1
ATOM 5316 O O . LEU C 1 157 ? 84.071 12.366 15.148 1.00 34.33 157 LEU B O 1
ATOM 5321 N N . LYS C 1 158 ? 82.198 11.388 14.415 1.00 31.03 158 LYS B N 1
ATOM 5322 C CA . LYS C 1 158 ? 82.076 10.574 15.617 1.00 30.42 158 LYS B CA 1
ATOM 5323 C C . LYS C 1 158 ? 82.570 9.157 15.303 1.00 32.26 158 LYS B C 1
ATOM 5324 O O . LYS C 1 158 ? 82.365 8.212 16.071 1.00 31.46 158 LYS B O 1
ATOM 5330 N N . ASN C 1 159 ? 83.216 9.029 14.147 1.00 33.84 159 ASN B N 1
ATOM 5331 C CA . ASN C 1 159 ? 83.769 7.765 13.691 1.00 36.16 159 ASN B CA 1
ATOM 5332 C C . ASN C 1 159 ? 82.777 6.610 13.659 1.00 37.79 159 ASN B C 1
ATOM 5333 O O . ASN C 1 159 ? 83.071 5.548 14.184 1.00 39.60 159 ASN B O 1
ATOM 5338 N N . GLN C 1 160 ? 81.613 6.801 13.048 1.00 39.53 160 GLN B N 1
ATOM 5339 C CA . GLN C 1 160 ? 80.618 5.728 12.975 1.00 41.15 160 GLN B CA 1
ATOM 5340 C C . GLN C 1 160 ? 80.439 5.245 11.533 1.00 40.96 160 GLN B C 1
ATOM 5341 O O . GLN C 1 160 ? 79.358 4.810 11.121 1.00 39.86 160 GLN B O 1
ATOM 5347 N N . LEU C 1 161 ? 81.534 5.331 10.781 1.00 41.24 161 LEU B N 1
ATOM 5348 C CA . LEU C 1 161 ? 81.600 4.928 9.377 1.00 41.02 161 LEU B CA 1
ATOM 5349 C C . LEU C 1 161 ? 83.057 4.604 9.063 1.00 41.28 161 LEU B C 1
ATOM 5350 O O . LEU C 1 161 ? 83.955 4.934 9.839 1.00 41.06 161 LEU B O 1
ATOM 5355 N N . PRO C 1 162 ? 83.307 3.974 7.906 1.00 41.61 162 PRO B N 1
ATOM 5356 C CA . PRO C 1 162 ? 84.639 3.580 7.435 1.00 41.57 162 PRO B CA 1
ATOM 5357 C C . PRO C 1 162 ? 85.594 4.757 7.375 1.00 42.59 162 PRO B C 1
ATOM 5358 O O . PRO C 1 162 ? 85.279 5.771 6.758 1.00 44.38 162 PRO B O 1
ATOM 5362 N N . ALA C 1 163 ? 86.762 4.616 8.004 1.00 42.83 163 ALA B N 1
ATOM 5363 C CA . ALA C 1 163 ? 87.759 5.678 8.019 1.00 41.98 163 ALA B CA 1
ATOM 5364 C C . ALA C 1 163 ? 88.075 6.111 6.588 1.00 41.13 163 ALA B C 1
ATOM 5365 O O . ALA C 1 163 ? 88.436 7.256 6.338 1.00 40.66 163 ALA B O 1
ATOM 5367 N N . THR C 1 164 ? 87.936 5.176 5.658 1.00 41.64 164 THR B N 1
ATOM 5368 C CA . THR C 1 164 ? 88.176 5.443 4.247 1.00 41.33 164 THR B CA 1
ATOM 5369 C C . THR C 1 164 ? 87.201 6.516 3.781 1.00 41.94 164 THR B C 1
ATOM 5370 O O . THR C 1 164 ? 87.603 7.539 3.223 1.00 43.07 164 THR B O 1
ATOM 5374 N N . LEU C 1 165 ? 85.914 6.266 4.019 1.00 40.73 165 LEU B N 1
ATOM 5375 C CA . LEU C 1 165 ? 84.867 7.208 3.644 1.00 38.99 165 LEU B CA 1
ATOM 5376 C C . LEU C 1 165 ? 85.154 8.560 4.298 1.00 39.73 165 LEU B C 1
ATOM 5377 O O . LEU C 1 165 ? 85.149 9.599 3.630 1.00 38.56 165 LEU B O 1
ATOM 5382 N N . LYS C 1 166 ? 85.425 8.526 5.605 1.00 41.05 166 LYS B N 1
ATOM 5383 C CA . LYS C 1 166 ? 85.729 9.721 6.382 1.00 43.58 166 LYS B CA 1
ATOM 5384 C C . LYS C 1 166 ? 86.866 10.545 5.797 1.00 46.76 166 LYS B C 1
ATOM 5385 O O . LYS C 1 166 ? 86.824 11.769 5.835 1.00 46.34 166 LYS B O 1
ATOM 5391 N N . GLU C 1 167 ? 87.890 9.869 5.280 1.00 51.30 167 GLU B N 1
ATOM 5392 C CA . GLU C 1 167 ? 89.037 10.565 4.693 1.00 55.81 167 GLU B CA 1
ATOM 5393 C C . GLU C 1 167 ? 88.564 11.316 3.458 1.00 55.36 167 GLU B C 1
ATOM 5394 O O . GLU C 1 167 ? 88.852 12.504 3.282 1.00 55.10 167 GLU B O 1
ATOM 5400 N N . GLU C 1 168 ? 87.844 10.607 2.603 1.00 54.29 168 GLU B N 1
ATOM 5401 C CA . GLU C 1 168 ? 87.348 11.211 1.392 1.00 53.09 168 GLU B CA 1
ATOM 5402 C C . GLU C 1 168 ? 86.576 12.466 1.759 1.00 49.15 168 GLU B C 1
ATOM 5403 O O . GLU C 1 168 ? 86.990 13.564 1.410 1.00 47.62 168 GLU B O 1
ATOM 5409 N N . PHE C 1 169 ? 85.472 12.300 2.481 1.00 46.12 169 PHE B N 1
ATOM 5410 C CA . PHE C 1 169 ? 84.637 13.425 2.892 1.00 42.72 169 PHE B CA 1
ATOM 5411 C C . PHE C 1 169 ? 85.478 14.656 3.140 1.00 40.75 169 PHE B C 1
ATOM 5412 O O . PHE C 1 169 ? 85.359 15.648 2.429 1.00 40.66 169 PHE B O 1
ATOM 5420 N N . LEU C 1 170 ? 86.339 14.587 4.147 1.00 39.19 170 LEU B N 1
ATOM 5421 C CA . LEU C 1 170 ? 87.214 15.700 4.495 1.00 38.95 170 LEU B CA 1
ATOM 5422 C C . LEU C 1 170 ? 88.070 16.176 3.310 1.00 39.44 170 LEU B C 1
ATOM 5423 O O . LEU C 1 170 ? 88.175 17.379 3.030 1.00 38.33 170 LEU B O 1
ATOM 5428 N N . LYS C 1 171 ? 88.683 15.226 2.617 1.00 40.46 171 LYS B N 1
ATOM 5429 C CA . LYS C 1 171 ? 89.529 15.546 1.479 1.00 40.66 171 LYS B CA 1
ATOM 5430 C C . LYS C 1 171 ? 88.709 16.256 0.400 1.00 37.61 171 LYS B C 1
ATOM 5431 O O . LYS C 1 171 ? 89.206 17.157 -0.276 1.00 38.52 171 LYS B O 1
ATOM 5437 N N . GLN C 1 172 ? 87.449 15.856 0.263 1.00 34.07 172 GLN B N 1
ATOM 5438 C CA . GLN C 1 172 ? 86.547 16.431 -0.731 1.00 31.01 172 GLN B CA 1
ATOM 5439 C C . GLN C 1 172 ? 86.235 17.904 -0.510 1.00 30.76 172 GLN B C 1
ATOM 5440 O O . GLN C 1 172 ? 86.475 18.736 -1.383 1.00 30.31 172 GLN B O 1
ATOM 5446 N N . PHE C 1 173 ? 85.691 18.216 0.662 1.00 29.91 173 PHE B N 1
ATOM 5447 C CA . PHE C 1 173 ? 85.329 19.580 1.011 1.00 28.20 173 PHE B CA 1
ATOM 5448 C C . PHE C 1 173 ? 86.512 20.372 1.553 1.00 28.77 173 PHE B C 1
ATOM 5449 O O . PHE C 1 173 ? 86.351 21.521 1.955 1.00 29.74 173 PHE B O 1
ATOM 5457 N N . ASP C 1 174 ? 87.700 19.768 1.579 1.00 30.05 174 ASP B N 1
ATOM 5458 C CA . ASP C 1 174 ? 88.887 20.469 2.069 1.00 30.33 174 ASP B CA 1
ATOM 5459 C C . ASP C 1 174 ? 88.507 21.113 3.390 1.00 28.00 174 ASP B C 1
ATOM 5460 O O . ASP C 1 174 ? 88.636 22.319 3.564 1.00 28.77 174 ASP B O 1
ATOM 5465 N N . LEU C 1 175 ? 88.003 20.313 4.310 1.00 26.04 175 LEU B N 1
ATOM 5466 C CA . LEU C 1 175 ? 87.612 20.828 5.616 1.00 25.73 175 LEU B CA 1
ATOM 5467 C C . LEU C 1 175 ? 88.360 20.056 6.700 1.00 28.05 175 LEU B C 1
ATOM 5468 O O . LEU C 1 175 ? 88.766 18.900 6.485 1.00 30.04 175 LEU B O 1
ATOM 5473 N N . THR C 1 176 ? 88.546 20.686 7.862 1.00 29.07 176 THR B N 1
ATOM 5474 C CA . THR C 1 176 ? 89.212 20.053 9.009 1.00 29.81 176 THR B CA 1
ATOM 5475 C C . THR C 1 176 ? 88.162 19.998 10.092 1.00 27.70 176 THR B C 1
ATOM 5476 O O . THR C 1 176 ? 87.313 20.873 10.166 1.00 29.72 176 THR B O 1
ATOM 5480 N N . PRO C 1 177 ? 88.201 18.982 10.962 1.00 26.19 177 PRO B N 1
ATOM 5481 C CA . PRO C 1 177 ? 87.175 18.930 12.015 1.00 28.08 177 PRO B CA 1
ATOM 5482 C C . PRO C 1 177 ? 86.937 20.263 12.741 1.00 25.98 177 PRO B C 1
ATOM 5483 O O . PRO C 1 177 ? 85.804 20.750 12.784 1.00 24.69 177 PRO B O 1
ATOM 5487 N N . PRO C 1 178 ? 88.004 20.872 13.293 1.00 24.83 178 PRO B N 1
ATOM 5488 C CA . PRO C 1 178 ? 87.855 22.151 13.992 1.00 26.81 178 PRO B CA 1
ATOM 5489 C C . PRO C 1 178 ? 87.204 23.231 13.134 1.00 26.71 178 PRO B C 1
ATOM 5490 O O . PRO C 1 178 ? 86.487 24.093 13.627 1.00 24.88 178 PRO B O 1
ATOM 5494 N N . GLU C 1 179 ? 87.451 23.176 11.839 1.00 29.75 179 GLU B N 1
ATOM 5495 C CA . GLU C 1 179 ? 86.860 24.139 10.914 1.00 32.80 179 GLU B CA 1
ATOM 5496 C C . GLU C 1 179 ? 85.349 23.941 10.898 1.00 32.36 179 GLU B C 1
ATOM 5497 O O . GLU C 1 179 ? 84.591 24.908 10.922 1.00 32.80 179 GLU B O 1
ATOM 5503 N N . ILE C 1 180 ? 84.922 22.680 10.861 1.00 30.35 180 ILE B N 1
ATOM 5504 C CA . ILE C 1 180 ? 83.500 22.351 10.812 1.00 26.24 180 ILE B CA 1
ATOM 5505 C C . ILE C 1 180 ? 82.801 22.889 12.038 1.00 25.63 180 ILE B C 1
ATOM 5506 O O . ILE C 1 180 ? 81.748 23.514 11.929 1.00 27.35 180 ILE B O 1
ATOM 5511 N N . ILE C 1 181 ? 83.391 22.669 13.204 1.00 22.64 181 ILE B N 1
ATOM 5512 C CA . ILE C 1 181 ? 82.774 23.153 14.420 1.00 20.58 181 ILE B CA 1
ATOM 5513 C C . ILE C 1 181 ? 82.593 24.651 14.332 1.00 22.35 181 ILE B C 1
ATOM 5514 O O . ILE C 1 181 ? 81.523 25.169 14.648 1.00 22.97 181 ILE B O 1
ATOM 5519 N N . ASP C 1 182 ? 83.630 25.351 13.889 1.00 24.51 182 ASP B N 1
ATOM 5520 C CA . ASP C 1 182 ? 83.575 26.807 13.791 1.00 26.89 182 ASP B CA 1
ATOM 5521 C C . ASP C 1 182 ? 82.470 27.274 12.824 1.00 27.75 182 ASP B C 1
ATOM 5522 O O . ASP C 1 182 ? 81.762 28.231 13.114 1.00 27.80 182 ASP B O 1
ATOM 5527 N N . ARG C 1 183 ? 82.297 26.590 11.698 1.00 28.85 183 ARG B N 1
ATOM 5528 C CA . ARG C 1 183 ? 81.267 26.961 10.725 1.00 30.52 183 ARG B CA 1
ATOM 5529 C C . ARG C 1 183 ? 79.855 26.737 11.241 1.00 30.52 183 ARG B C 1
ATOM 5530 O O . ARG C 1 183 ? 78.924 27.478 10.912 1.00 30.67 183 ARG B O 1
ATOM 5538 N N . VAL C 1 184 ? 79.695 25.688 12.033 1.00 29.27 184 VAL B N 1
ATOM 5539 C CA . VAL C 1 184 ? 78.406 25.330 12.572 1.00 27.91 184 VAL B CA 1
ATOM 5540 C C . VAL C 1 184 ? 77.981 26.151 13.766 1.00 29.36 184 VAL B C 1
ATOM 5541 O O . VAL C 1 184 ? 76.886 26.675 13.786 1.00 30.61 184 VAL B O 1
ATOM 5545 N N . TYR C 1 185 ? 78.842 26.249 14.770 1.00 31.48 185 TYR B N 1
ATOM 5546 C CA . TYR C 1 185 ? 78.499 26.985 15.973 1.00 33.38 185 TYR B CA 1
ATOM 5547 C C . TYR C 1 185 ? 78.962 28.428 15.977 1.00 37.10 185 TYR B C 1
ATOM 5548 O O . TYR C 1 185 ? 78.336 29.281 16.594 1.00 38.51 185 TYR B O 1
ATOM 5557 N N . ARG C 1 186 ? 80.037 28.722 15.277 1.00 40.91 186 ARG B N 1
ATOM 5558 C CA . ARG C 1 186 ? 80.552 30.071 15.344 1.00 45.23 186 ARG B CA 1
ATOM 5559 C C . ARG C 1 186 ? 80.283 31.021 14.188 1.00 43.31 186 ARG B C 1
ATOM 5560 O O . ARG C 1 186 ? 80.201 32.224 14.390 1.00 44.21 186 ARG B O 1
ATOM 5568 N N . GLN C 1 187 ? 80.129 30.497 12.985 1.00 40.77 187 GLN B N 1
ATOM 5569 C CA . GLN C 1 187 ? 79.886 31.365 11.845 1.00 37.12 187 GLN B CA 1
ATOM 5570 C C . GLN C 1 187 ? 78.412 31.513 11.456 1.00 35.40 187 GLN B C 1
ATOM 5571 O O . GLN C 1 187 ? 77.549 30.792 11.957 1.00 37.43 187 GLN B O 1
ATOM 5577 N N . PRO C 1 188 ? 78.094 32.483 10.589 1.00 31.96 188 PRO B N 1
ATOM 5578 C CA . PRO C 1 188 ? 76.705 32.672 10.170 1.00 29.84 188 PRO B CA 1
ATOM 5579 C C . PRO C 1 188 ? 76.181 31.574 9.243 1.00 28.23 188 PRO B C 1
ATOM 5580 O O . PRO C 1 188 ? 76.953 30.824 8.644 1.00 27.28 188 PRO B O 1
ATOM 5584 N N . PHE C 1 189 ? 74.858 31.509 9.142 1.00 27.30 189 PHE B N 1
ATOM 5585 C CA . PHE C 1 189 ? 74.134 30.546 8.313 1.00 25.37 189 PHE B CA 1
ATOM 5586 C C . PHE C 1 189 ? 74.605 29.094 8.445 1.00 24.38 189 PHE B C 1
ATOM 5587 O O . PHE C 1 189 ? 75.040 28.480 7.485 1.00 25.09 189 PHE B O 1
ATOM 5595 N N . PRO C 1 190 ? 74.524 28.527 9.655 1.00 22.92 190 PRO B N 1
ATOM 5596 C CA . PRO C 1 190 ? 74.948 27.147 9.861 1.00 23.93 190 PRO B CA 1
ATOM 5597 C C . PRO C 1 190 ? 74.135 26.208 8.975 1.00 25.42 190 PRO B C 1
ATOM 5598 O O . PRO C 1 190 ? 74.676 25.317 8.319 1.00 26.86 190 PRO B O 1
ATOM 5602 N N . ASN C 1 191 ? 72.823 26.406 8.971 1.00 25.82 191 ASN B N 1
ATOM 5603 C CA . ASN C 1 191 ? 71.950 25.571 8.167 1.00 26.71 191 ASN B CA 1
ATOM 5604 C C . ASN C 1 191 ? 72.462 25.435 6.732 1.00 25.63 191 ASN B C 1
ATOM 5605 O O . ASN C 1 191 ? 72.662 24.323 6.242 1.00 26.30 191 ASN B O 1
ATOM 5610 N N . ARG C 1 192 ? 72.680 26.552 6.052 1.00 23.20 192 ARG B N 1
ATOM 5611 C CA . ARG C 1 192 ? 73.180 26.506 4.682 1.00 20.72 192 ARG B CA 1
ATOM 5612 C C . ARG C 1 192 ? 74.405 25.603 4.602 1.00 20.43 192 ARG B C 1
ATOM 5613 O O . ARG C 1 192 ? 74.435 24.654 3.833 1.00 20.61 192 ARG B O 1
ATOM 5621 N N . PHE C 1 193 ? 75.408 25.908 5.410 1.00 19.38 193 PHE B N 1
ATOM 5622 C CA . PHE C 1 193 ? 76.619 25.111 5.425 1.00 18.45 193 PHE B CA 1
ATOM 5623 C C . PHE C 1 193 ? 76.328 23.622 5.594 1.00 17.65 193 PHE B C 1
ATOM 5624 O O . PHE C 1 193 ? 76.709 22.803 4.754 1.00 17.91 193 PHE B O 1
ATOM 5632 N N . LEU C 1 194 ? 75.668 23.269 6.688 1.00 16.91 194 LEU B N 1
ATOM 5633 C CA . LEU C 1 194 ? 75.342 21.873 6.954 1.00 17.38 194 LEU B CA 1
ATOM 5634 C C . LEU C 1 194 ? 74.681 21.203 5.767 1.00 17.92 194 LEU B C 1
ATOM 5635 O O . LEU C 1 194 ? 75.014 20.074 5.408 1.00 18.56 194 LEU B O 1
ATOM 5640 N N . ALA C 1 195 ? 73.748 21.899 5.141 1.00 19.33 195 ALA B N 1
ATOM 5641 C CA . ALA C 1 195 ? 73.058 21.321 4.008 1.00 19.90 195 ALA B CA 1
ATOM 5642 C C . ALA C 1 195 ? 73.967 21.219 2.792 1.00 20.65 195 ALA B C 1
ATOM 5643 O O . ALA C 1 195 ? 73.842 20.282 2.013 1.00 23.15 195 ALA B O 1
ATOM 5645 N N . SER C 1 196 ? 74.889 22.156 2.631 1.00 21.71 196 SER B N 1
ATOM 5646 C CA . SER C 1 196 ? 75.796 22.121 1.481 1.00 22.26 196 SER B CA 1
ATOM 5647 C C . SER C 1 196 ? 76.659 20.858 1.445 1.00 22.86 196 SER B C 1
ATOM 5648 O O . SER C 1 196 ? 77.351 20.594 0.460 1.00 23.67 196 SER B O 1
ATOM 5651 N N . LEU C 1 197 ? 76.638 20.068 2.509 1.00 22.64 197 LEU B N 1
ATOM 5652 C CA . LEU C 1 197 ? 77.407 18.839 2.516 1.00 22.68 197 LEU B CA 1
ATOM 5653 C C . LEU C 1 197 ? 76.505 17.691 2.141 1.00 22.96 197 LEU B C 1
ATOM 5654 O O . LEU C 1 197 ? 76.966 16.575 1.977 1.00 24.19 197 LEU B O 1
ATOM 5659 N N . SER C 1 198 ? 75.217 17.970 2.018 1.00 23.29 198 SER B N 1
ATOM 5660 C CA . SER C 1 198 ? 74.228 16.956 1.677 1.00 23.60 198 SER B CA 1
ATOM 5661 C C . SER C 1 198 ? 74.615 16.087 0.483 1.00 23.26 198 SER B C 1
ATOM 5662 O O . SER C 1 198 ? 74.447 14.854 0.498 1.00 20.80 198 SER B O 1
ATOM 5665 N N . PRO C 1 199 ? 75.118 16.722 -0.582 1.00 23.64 199 PRO B N 1
ATOM 5666 C CA . PRO C 1 199 ? 75.525 16.024 -1.801 1.00 23.96 199 PRO B CA 1
ATOM 5667 C C . PRO C 1 199 ? 76.375 14.785 -1.564 1.00 23.14 199 PRO B C 1
ATOM 5668 O O . PRO C 1 199 ? 76.296 13.823 -2.321 1.00 23.69 199 PRO B O 1
ATOM 5672 N N . PHE C 1 200 ? 77.183 14.802 -0.511 1.00 22.32 200 PHE B N 1
ATOM 5673 C CA . PHE C 1 200 ? 78.034 13.668 -0.195 1.00 21.71 200 PHE B CA 1
ATOM 5674 C C . PHE C 1 200 ? 77.199 12.410 0.029 1.00 21.86 200 PHE B C 1
ATOM 5675 O O . PHE C 1 200 ? 77.537 11.324 -0.445 1.00 20.09 200 PHE B O 1
ATOM 5683 N N . ILE C 1 201 ? 76.111 12.556 0.765 1.00 23.28 201 ILE B N 1
ATOM 5684 C CA . ILE C 1 201 ? 75.223 11.423 1.015 1.00 24.95 201 ILE B CA 1
ATOM 5685 C C . ILE C 1 201 ? 74.790 10.870 -0.345 1.00 25.91 201 ILE B C 1
ATOM 5686 O O . ILE C 1 201 ? 74.740 9.660 -0.565 1.00 25.70 201 ILE B O 1
ATOM 5691 N N . ALA C 1 202 ? 74.485 11.767 -1.268 1.00 26.74 202 ALA B N 1
ATOM 5692 C CA . ALA C 1 202 ? 74.042 11.335 -2.584 1.00 28.09 202 ALA B CA 1
ATOM 5693 C C . ALA C 1 202 ? 75.061 10.422 -3.272 1.00 29.78 202 ALA B C 1
ATOM 5694 O O . ALA C 1 202 ? 74.713 9.324 -3.717 1.00 29.06 202 ALA B O 1
ATOM 5696 N N . GLN C 1 203 ? 76.310 10.882 -3.335 1.00 32.13 203 GLN B N 1
ATOM 5697 C CA . GLN C 1 203 ? 77.398 10.148 -3.975 1.00 35.02 203 GLN B CA 1
ATOM 5698 C C . GLN C 1 203 ? 77.873 8.941 -3.165 1.00 36.51 203 GLN B C 1
ATOM 5699 O O . GLN C 1 203 ? 78.993 8.463 -3.360 1.00 36.94 203 GLN B O 1
ATOM 5705 N N . HIS C 1 204 ? 77.038 8.448 -2.260 1.00 38.50 204 HIS B N 1
ATOM 5706 C CA . HIS C 1 204 ? 77.429 7.305 -1.441 1.00 38.95 204 HIS B CA 1
ATOM 5707 C C . HIS C 1 204 ? 76.285 6.420 -0.958 1.00 39.14 204 HIS B C 1
ATOM 5708 O O . HIS C 1 204 ? 76.474 5.632 -0.033 1.00 39.02 204 HIS B O 1
ATOM 5715 N N . LEU C 1 205 ? 75.115 6.528 -1.581 1.00 39.07 205 LEU B N 1
ATOM 5716 C CA . LEU C 1 205 ? 73.970 5.718 -1.175 1.00 40.59 205 LEU B CA 1
ATOM 5717 C C . LEU C 1 205 ? 74.241 4.237 -1.284 1.00 42.75 205 LEU B C 1
ATOM 5718 O O . LEU C 1 205 ? 73.329 3.425 -1.103 1.00 41.67 205 LEU B O 1
ATOM 5723 N N . GLU C 1 206 ? 75.483 3.891 -1.614 1.00 47.45 206 GLU B N 1
ATOM 5724 C CA . GLU C 1 206 ? 75.883 2.496 -1.734 1.00 52.23 206 GLU B CA 1
ATOM 5725 C C . GLU C 1 206 ? 76.086 1.997 -0.310 1.00 53.62 206 GLU B C 1
ATOM 5726 O O . GLU C 1 206 ? 75.636 0.902 0.039 1.00 53.77 206 GLU B O 1
ATOM 5732 N N . GLU C 1 207 ? 76.756 2.816 0.503 1.00 54.99 207 GLU B N 1
ATOM 5733 C CA . GLU C 1 207 ? 76.996 2.484 1.906 1.00 55.32 207 GLU B CA 1
ATOM 5734 C C . GLU C 1 207 ? 75.653 2.264 2.604 1.00 55.09 207 GLU B C 1
ATOM 5735 O O . GLU C 1 207 ? 74.648 2.892 2.268 1.00 55.40 207 GLU B O 1
ATOM 5741 N N . PRO C 1 208 ? 75.623 1.373 3.598 1.00 54.18 208 PRO B N 1
ATOM 5742 C CA . PRO C 1 208 ? 74.352 1.131 4.282 1.00 52.69 208 PRO B CA 1
ATOM 5743 C C . PRO C 1 208 ? 73.877 2.320 5.120 1.00 50.68 208 PRO B C 1
ATOM 5744 O O . PRO C 1 208 ? 72.774 2.813 4.922 1.00 49.91 208 PRO B O 1
ATOM 5748 N N . ALA C 1 209 ? 74.715 2.778 6.046 1.00 48.81 209 ALA B N 1
ATOM 5749 C CA . ALA C 1 209 ? 74.377 3.906 6.908 1.00 48.02 209 ALA B CA 1
ATOM 5750 C C . ALA C 1 209 ? 73.901 5.102 6.096 1.00 48.19 209 ALA B C 1
ATOM 5751 O O . ALA C 1 209 ? 72.799 5.613 6.308 1.00 49.74 209 ALA B O 1
ATOM 5753 N N . ILE C 1 210 ? 74.734 5.562 5.171 1.00 46.18 210 ILE B N 1
ATOM 5754 C CA . ILE C 1 210 ? 74.340 6.696 4.360 1.00 43.34 210 ILE B CA 1
ATOM 5755 C C . ILE C 1 210 ? 72.978 6.450 3.722 1.00 43.22 210 ILE B C 1
ATOM 5756 O O . ILE C 1 210 ? 72.262 7.377 3.380 1.00 44.37 210 ILE B O 1
ATOM 5761 N N . ARG C 1 211 ? 72.616 5.192 3.544 1.00 42.16 211 ARG B N 1
ATOM 5762 C CA . ARG C 1 211 ? 71.330 4.928 2.937 1.00 42.04 211 ARG B CA 1
ATOM 5763 C C . ARG C 1 211 ? 70.273 5.021 4.030 1.00 41.58 211 ARG B C 1
ATOM 5764 O O . ARG C 1 211 ? 69.346 5.807 3.916 1.00 41.21 211 ARG B O 1
ATOM 5772 N N . GLN C 1 212 ? 70.453 4.243 5.095 1.00 41.60 212 GLN B N 1
ATOM 5773 C CA . GLN C 1 212 ? 69.518 4.177 6.217 1.00 41.13 212 GLN B CA 1
ATOM 5774 C C . GLN C 1 212 ? 69.371 5.515 6.950 1.00 39.77 212 GLN B C 1
ATOM 5775 O O . GLN C 1 212 ? 68.356 5.748 7.611 1.00 41.05 212 GLN B O 1
ATOM 5781 N N . LEU C 1 213 ? 70.372 6.389 6.826 1.00 37.16 213 LEU B N 1
ATOM 5782 C CA . LEU C 1 213 ? 70.334 7.722 7.448 1.00 33.06 213 LEU B CA 1
ATOM 5783 C C . LEU C 1 213 ? 69.210 8.541 6.800 1.00 33.13 213 LEU B C 1
ATOM 5784 O O . LEU C 1 213 ? 68.241 8.897 7.453 1.00 33.04 213 LEU B O 1
ATOM 5789 N N . VAL C 1 214 ? 69.340 8.836 5.515 1.00 32.97 214 VAL B N 1
ATOM 5790 C CA . VAL C 1 214 ? 68.306 9.568 4.801 1.00 34.64 214 VAL B CA 1
ATOM 5791 C C . VAL C 1 214 ? 66.958 8.920 5.095 1.00 36.73 214 VAL B C 1
ATOM 5792 O O . VAL C 1 214 ? 66.029 9.585 5.540 1.00 37.82 214 VAL B O 1
ATOM 5804 N N . ASN C 1 216 ? 65.747 7.113 7.456 1.00 32.64 216 ASN B N 1
ATOM 5805 C CA . ASN C 1 216 ? 65.266 7.427 8.783 1.00 29.06 216 ASN B CA 1
ATOM 5806 C C . ASN C 1 216 ? 64.764 8.841 8.902 1.00 27.23 216 ASN B C 1
ATOM 5807 O O . ASN C 1 216 ? 63.720 9.080 9.518 1.00 27.22 216 ASN B O 1
ATOM 5812 N N . SER C 1 217 ? 65.490 9.776 8.294 1.00 24.80 217 SER B N 1
ATOM 5813 C CA . SER C 1 217 ? 65.102 11.177 8.352 1.00 21.57 217 SER B CA 1
ATOM 5814 C C . SER C 1 217 ? 63.786 11.396 7.625 1.00 18.65 217 SER B C 1
ATOM 5815 O O . SER C 1 217 ? 62.886 12.059 8.145 1.00 18.61 217 SER B O 1
ATOM 5818 N N . PHE C 1 218 ? 63.658 10.840 6.430 1.00 14.77 218 PHE B N 1
ATOM 5819 C CA . PHE C 1 218 ? 62.424 11.031 5.705 1.00 13.81 218 PHE B CA 1
ATOM 5820 C C . PHE C 1 218 ? 61.246 10.457 6.483 1.00 13.48 218 PHE B C 1
ATOM 5821 O O . PHE C 1 218 ? 60.227 11.127 6.681 1.00 10.16 218 PHE B O 1
ATOM 5829 N N . ILE C 1 219 ? 61.378 9.211 6.923 1.00 14.64 219 ILE B N 1
ATOM 5830 C CA . ILE C 1 219 ? 60.308 8.581 7.684 1.00 16.56 219 ILE B CA 1
ATOM 5831 C C . ILE C 1 219 ? 60.031 9.444 8.888 1.00 17.84 219 ILE B C 1
ATOM 5832 O O . ILE C 1 219 ? 58.898 9.598 9.317 1.00 17.30 219 ILE B O 1
ATOM 5837 N N . ALA C 1 220 ? 61.092 9.998 9.445 1.00 19.63 220 ALA B N 1
ATOM 5838 C CA . ALA C 1 220 ? 60.951 10.872 10.589 1.00 20.14 220 ALA B CA 1
ATOM 5839 C C . ALA C 1 220 ? 60.026 12.027 10.165 1.00 21.26 220 ALA B C 1
ATOM 5840 O O . ALA C 1 220 ? 58.982 12.294 10.797 1.00 22.04 220 ALA B O 1
ATOM 5842 N N . PHE C 1 221 ? 60.393 12.690 9.070 1.00 21.23 221 PHE B N 1
ATOM 5843 C CA . PHE C 1 221 ? 59.613 13.807 8.567 1.00 19.48 221 PHE B CA 1
ATOM 5844 C C . PHE C 1 221 ? 58.154 13.476 8.233 1.00 19.32 221 PHE B C 1
ATOM 5845 O O . PHE C 1 221 ? 57.293 14.354 8.242 1.00 19.97 221 PHE B O 1
ATOM 5853 N N . PHE C 1 222 ? 57.896 12.210 7.933 1.00 20.10 222 PHE B N 1
ATOM 5854 C CA . PHE C 1 222 ? 56.557 11.748 7.593 1.00 18.75 222 PHE B CA 1
ATOM 5855 C C . PHE C 1 222 ? 55.671 11.603 8.813 1.00 18.80 222 PHE B C 1
ATOM 5856 O O . PHE C 1 222 ? 54.499 11.993 8.785 1.00 18.32 222 PHE B O 1
ATOM 5864 N N . ARG C 1 223 ? 56.245 11.031 9.874 1.00 19.20 223 ARG B N 1
ATOM 5865 C CA . ARG C 1 223 ? 55.521 10.755 11.107 1.00 19.99 223 ARG B CA 1
ATOM 5866 C C . ARG C 1 223 ? 55.294 11.960 11.959 1.00 18.57 223 ARG B C 1
ATOM 5867 O O . ARG C 1 223 ? 54.225 12.116 12.543 1.00 17.96 223 ARG B O 1
ATOM 5875 N N . ARG C 1 224 ? 56.301 12.816 12.038 1.00 18.34 224 ARG B N 1
ATOM 5876 C CA . ARG C 1 224 ? 56.184 13.999 12.869 1.00 19.80 224 ARG B CA 1
ATOM 5877 C C . ARG C 1 224 ? 55.487 15.152 12.172 1.00 19.71 224 ARG B C 1
ATOM 5878 O O . ARG C 1 224 ? 54.917 16.008 12.817 1.00 20.88 224 ARG B O 1
ATOM 5886 N N . ASN C 1 225 ? 55.509 15.163 10.846 1.00 19.91 225 ASN B N 1
ATOM 5887 C CA . ASN C 1 225 ? 54.888 16.241 10.081 1.00 18.70 225 ASN B CA 1
ATOM 5888 C C . ASN C 1 225 ? 53.661 15.874 9.242 1.00 20.38 225 ASN B C 1
ATOM 5889 O O . ASN C 1 225 ? 52.525 16.043 9.685 1.00 20.49 225 ASN B O 1
ATOM 5894 N N . VAL C 1 226 ? 53.900 15.382 8.030 1.00 22.43 226 VAL B N 1
ATOM 5895 C CA . VAL C 1 226 ? 52.823 15.032 7.119 1.00 22.42 226 VAL B CA 1
ATOM 5896 C C . VAL C 1 226 ? 51.670 14.351 7.803 1.00 23.38 226 VAL B C 1
ATOM 5897 O O . VAL C 1 226 ? 50.530 14.710 7.559 1.00 24.39 226 VAL B O 1
ATOM 5909 N N . GLN C 1 228 ? 50.420 14.761 10.525 1.00 25.97 228 GLN B N 1
ATOM 5910 C CA . GLN C 1 228 ? 49.680 15.617 11.445 1.00 26.61 228 GLN B CA 1
ATOM 5911 C C . GLN C 1 228 ? 48.410 16.014 10.686 1.00 26.55 228 GLN B C 1
ATOM 5912 O O . GLN C 1 228 ? 47.419 16.472 11.274 1.00 28.95 228 GLN B O 1
ATOM 5918 N N . TYR C 1 229 ? 48.445 15.820 9.370 1.00 25.33 229 TYR B N 1
ATOM 5919 C CA . TYR C 1 229 ? 47.324 16.131 8.498 1.00 23.84 229 TYR B CA 1
ATOM 5920 C C . TYR C 1 229 ? 46.573 14.853 8.168 1.00 25.36 229 TYR B C 1
ATOM 5921 O O . TYR C 1 229 ? 46.898 13.793 8.697 1.00 25.41 229 TYR B O 1
ATOM 5930 N N . ASP C 1 230 ? 45.573 14.965 7.291 1.00 26.63 230 ASP B N 1
ATOM 5931 C CA . ASP C 1 230 ? 44.744 13.823 6.877 1.00 27.20 230 ASP B CA 1
ATOM 5932 C C . ASP C 1 230 ? 45.202 13.207 5.546 1.00 26.78 230 ASP B C 1
ATOM 5933 O O . ASP C 1 230 ? 44.535 13.341 4.514 1.00 24.45 230 ASP B O 1
ATOM 5938 N N . TYR C 1 231 ? 46.349 12.528 5.592 1.00 26.65 231 TYR B N 1
ATOM 5939 C CA . TYR C 1 231 ? 46.967 11.904 4.427 1.00 25.49 231 TYR B CA 1
ATOM 5940 C C . TYR C 1 231 ? 46.063 10.872 3.768 1.00 26.07 231 TYR B C 1
ATOM 5941 O O . TYR C 1 231 ? 46.123 10.665 2.555 1.00 26.54 231 TYR B O 1
ATOM 5950 N N . LYS C 1 232 ? 45.223 10.221 4.564 1.00 26.99 232 LYS B N 1
ATOM 5951 C CA . LYS C 1 232 ? 44.300 9.232 4.028 1.00 25.91 232 LYS B CA 1
ATOM 5952 C C . LYS C 1 232 ? 43.300 9.881 3.066 1.00 25.87 232 LYS B C 1
ATOM 5953 O O . LYS C 1 232 ? 42.965 9.309 2.024 1.00 26.35 232 LYS B O 1
ATOM 5959 N N . GLN C 1 233 ? 42.833 11.077 3.426 1.00 25.44 233 GLN B N 1
ATOM 5960 C CA . GLN C 1 233 ? 41.839 11.811 2.642 1.00 24.49 233 GLN B CA 1
ATOM 5961 C C . GLN C 1 233 ? 42.425 12.888 1.736 1.00 24.80 233 GLN B C 1
ATOM 5962 O O . GLN C 1 233 ? 41.689 13.658 1.125 1.00 25.15 233 GLN B O 1
ATOM 5968 N N . TYR C 1 234 ? 43.744 12.952 1.632 1.00 25.09 234 TYR B N 1
ATOM 5969 C CA . TYR C 1 234 ? 44.344 13.960 0.779 1.00 23.94 234 TYR B CA 1
ATOM 5970 C C . TYR C 1 234 ? 45.667 13.585 0.133 1.00 24.29 234 TYR B C 1
ATOM 5971 O O . TYR C 1 234 ? 46.425 12.758 0.624 1.00 24.54 234 TYR B O 1
ATOM 5980 N N . PRO C 1 235 ? 45.963 14.220 -0.997 1.00 24.87 235 PRO B N 1
ATOM 5981 C CA . PRO C 1 235 ? 47.219 13.898 -1.664 1.00 25.72 235 PRO B CA 1
ATOM 5982 C C . PRO C 1 235 ? 48.412 14.591 -1.028 1.00 25.04 235 PRO B C 1
ATOM 5983 O O . PRO C 1 235 ? 48.296 15.705 -0.540 1.00 24.12 235 PRO B O 1
ATOM 5987 N N . VAL C 1 236 ? 49.551 13.908 -1.027 1.00 24.52 236 VAL B N 1
ATOM 5988 C CA . VAL C 1 236 ? 50.785 14.479 -0.467 1.00 25.87 236 VAL B CA 1
ATOM 5989 C C . VAL C 1 236 ? 51.848 14.713 -1.556 1.00 26.68 236 VAL B C 1
ATOM 5990 O O . VAL C 1 236 ? 52.608 13.808 -1.909 1.00 26.53 236 VAL B O 1
ATOM 5994 N N . HIS C 1 237 ? 51.898 15.939 -2.075 1.00 26.60 237 HIS B N 1
ATOM 5995 C CA . HIS C 1 237 ? 52.864 16.279 -3.119 1.00 26.97 237 HIS B CA 1
ATOM 5996 C C . HIS C 1 237 ? 54.106 16.931 -2.527 1.00 25.98 237 HIS B C 1
ATOM 5997 O O . HIS C 1 237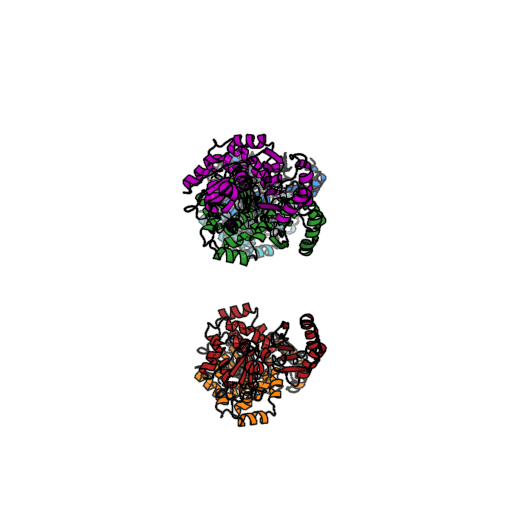 ? 54.018 17.663 -1.554 1.00 26.18 237 HIS B O 1
ATOM 6004 N N . PHE C 1 238 ? 55.258 16.659 -3.124 1.00 25.91 238 PHE B N 1
ATOM 6005 C CA . PHE C 1 238 ? 56.530 17.215 -2.673 1.00 25.59 238 PHE B CA 1
ATOM 6006 C C . PHE C 1 238 ? 57.187 18.123 -3.723 1.00 25.29 238 PHE B C 1
ATOM 6007 O O . PHE C 1 238 ? 56.815 18.135 -4.897 1.00 25.73 238 PHE B O 1
ATOM 6015 N N . ILE C 1 239 ? 58.183 18.882 -3.295 1.00 23.63 239 ILE B N 1
ATOM 6016 C CA . ILE C 1 239 ? 58.898 19.753 -4.197 1.00 23.06 239 ILE B CA 1
ATOM 6017 C C . ILE C 1 239 ? 60.171 20.170 -3.479 1.00 21.24 239 ILE B C 1
ATOM 6018 O O . ILE C 1 239 ? 60.131 20.503 -2.294 1.00 19.96 239 ILE B O 1
ATOM 6023 N N . GLY C 1 240 ? 61.305 20.117 -4.176 1.00 19.10 240 GLY B N 1
ATOM 6024 C CA . GLY C 1 240 ? 62.552 20.507 -3.543 1.00 19.29 240 GLY B CA 1
ATOM 6025 C C . GLY C 1 240 ? 63.726 19.612 -3.885 1.00 19.01 240 GLY B C 1
ATOM 6026 O O . GLY C 1 240 ? 63.582 18.400 -4.003 1.00 18.84 240 GLY B O 1
ATOM 6027 N N . SER C 1 241 ? 64.896 20.221 -4.023 1.00 19.37 241 SER B N 1
ATOM 6028 C CA . SER C 1 241 ? 66.117 19.499 -4.358 1.00 20.38 241 SER B CA 1
ATOM 6029 C C . SER C 1 241 ? 66.336 18.229 -3.537 1.00 20.62 241 SER B C 1
ATOM 6030 O O . SER C 1 241 ? 66.524 17.152 -4.102 1.00 21.86 241 SER B O 1
ATOM 6033 N N . ILE C 1 242 ? 66.325 18.350 -2.212 1.00 20.86 242 ILE B N 1
ATOM 6034 C CA . ILE C 1 242 ? 66.524 17.182 -1.357 1.00 19.96 242 ILE B CA 1
ATOM 6035 C C . ILE C 1 242 ? 65.427 16.127 -1.590 1.00 19.35 242 ILE B C 1
ATOM 6036 O O . ILE C 1 242 ? 65.652 14.943 -1.392 1.00 19.96 242 ILE B O 1
ATOM 6041 N N . ALA C 1 243 ? 64.242 16.542 -2.003 1.00 18.37 243 ALA B N 1
ATOM 6042 C CA . ALA C 1 243 ? 63.196 15.573 -2.231 1.00 19.95 243 ALA B CA 1
ATOM 6043 C C . ALA C 1 243 ? 63.465 14.864 -3.556 1.00 22.50 243 ALA B C 1
ATOM 6044 O O . ALA C 1 243 ? 63.502 13.636 -3.622 1.00 23.90 243 ALA B O 1
ATOM 6046 N N . TYR C 1 244 ? 63.666 15.643 -4.612 1.00 25.69 244 TYR B N 1
ATOM 6047 C CA . TYR C 1 244 ? 63.923 15.070 -5.925 1.00 27.96 244 TYR B CA 1
ATOM 6048 C C . TYR C 1 244 ? 65.176 14.222 -5.914 1.00 30.12 244 TYR B C 1
ATOM 6049 O O . TYR C 1 244 ? 65.142 13.052 -6.283 1.00 32.38 244 TYR B O 1
ATOM 6058 N N . CYS C 1 245 ? 66.290 14.801 -5.486 1.00 30.73 245 CYS B N 1
ATOM 6059 C CA . CYS C 1 245 ? 67.535 14.068 -5.479 1.00 30.73 245 CYS B CA 1
ATOM 6060 C C . CYS C 1 245 ? 67.447 12.726 -4.768 1.00 32.24 245 CYS B C 1
ATOM 6061 O O . CYS C 1 245 ? 68.186 11.806 -5.111 1.00 33.81 245 CYS B O 1
ATOM 6064 N N . TYR C 1 246 ? 66.561 12.592 -3.782 1.00 32.60 246 TYR B N 1
ATOM 6065 C CA . TYR C 1 246 ? 66.456 11.311 -3.078 1.00 33.77 246 TYR B CA 1
ATOM 6066 C C . TYR C 1 246 ? 65.074 10.706 -3.232 1.00 35.55 246 TYR B C 1
ATOM 6067 O O . TYR C 1 246 ? 64.651 9.873 -2.430 1.00 35.70 246 TYR B O 1
ATOM 6076 N N . LYS C 1 247 ? 64.391 11.140 -4.292 1.00 38.50 247 LYS B N 1
ATOM 6077 C CA . LYS C 1 247 ? 63.046 10.705 -4.652 1.00 41.08 247 LYS B CA 1
ATOM 6078 C C . LYS C 1 247 ? 62.804 9.237 -4.327 1.00 40.78 247 LYS B C 1
ATOM 6079 O O . LYS C 1 247 ? 61.856 8.909 -3.623 1.00 41.17 247 LYS B O 1
ATOM 6085 N N . GLU C 1 248 ? 63.655 8.356 -4.834 1.00 41.25 248 GLU B N 1
ATOM 6086 C CA . GLU C 1 248 ? 63.464 6.943 -4.575 1.00 42.70 248 GLU B CA 1
ATOM 6087 C C . GLU C 1 248 ? 63.396 6.647 -3.097 1.00 40.97 248 GLU B C 1
ATOM 6088 O O . GLU C 1 248 ? 62.370 6.175 -2.613 1.00 40.86 248 GLU B O 1
ATOM 6094 N N . ILE C 1 249 ? 64.471 6.929 -2.366 1.00 38.83 249 ILE B N 1
ATOM 6095 C CA . ILE C 1 249 ? 64.450 6.648 -0.938 1.00 36.81 249 ILE B CA 1
ATOM 6096 C C . ILE C 1 249 ? 63.292 7.339 -0.249 1.00 36.84 249 ILE B C 1
ATOM 6097 O O . ILE C 1 249 ? 62.810 6.870 0.773 1.00 38.25 249 ILE B O 1
ATOM 6102 N N . LEU C 1 250 ? 62.839 8.455 -0.799 1.00 36.02 250 LEU B N 1
ATOM 6103 C CA . LEU C 1 250 ? 61.724 9.151 -0.194 1.00 35.47 250 LEU B CA 1
ATOM 6104 C C . LEU C 1 250 ? 60.460 8.314 -0.356 1.00 37.50 250 LEU B C 1
ATOM 6105 O O . LEU C 1 250 ? 59.580 8.364 0.497 1.00 39.72 250 LEU B O 1
ATOM 6110 N N . GLN C 1 251 ? 60.373 7.533 -1.434 1.00 38.51 251 GLN B N 1
ATOM 6111 C CA . GLN C 1 251 ? 59.192 6.692 -1.676 1.00 39.55 251 GLN B CA 1
ATOM 6112 C C . GLN C 1 251 ? 59.157 5.526 -0.707 1.00 40.88 251 GLN B C 1
ATOM 6113 O O . GLN C 1 251 ? 58.098 5.170 -0.185 1.00 39.69 251 GLN B O 1
ATOM 6119 N N . ASP C 1 252 ? 60.318 4.914 -0.500 1.00 43.22 252 ASP B N 1
ATOM 6120 C CA . ASP C 1 252 ? 60.430 3.779 0.399 1.00 46.57 252 ASP B CA 1
ATOM 6121 C C . ASP C 1 252 ? 60.018 4.210 1.811 1.00 46.48 252 ASP B C 1
ATOM 6122 O O . ASP C 1 252 ? 59.421 3.430 2.562 1.00 46.62 252 ASP B O 1
ATOM 6127 N N . ALA C 1 253 ? 60.329 5.461 2.158 1.00 46.08 253 ALA B N 1
ATOM 6128 C CA . ALA C 1 253 ? 59.998 6.039 3.458 1.00 44.11 253 ALA B CA 1
ATOM 6129 C C . ALA C 1 253 ? 58.509 6.292 3.513 1.00 44.43 253 ALA B C 1
ATOM 6130 O O . ALA C 1 253 ? 57.901 6.256 4.578 1.00 45.66 253 ALA B O 1
ATOM 6132 N N . ALA C 1 254 ? 57.919 6.557 2.358 1.00 44.50 254 ALA B N 1
ATOM 6133 C CA . ALA C 1 254 ? 56.487 6.802 2.291 1.00 45.52 254 ALA B CA 1
ATOM 6134 C C . ALA C 1 254 ? 55.729 5.463 2.308 1.00 47.27 254 ALA B C 1
ATOM 6135 O O . ALA C 1 254 ? 54.658 5.361 2.902 1.00 46.87 254 ALA B O 1
ATOM 6137 N N . ARG C 1 255 ? 56.311 4.452 1.659 1.00 49.80 255 ARG B N 1
ATOM 6138 C CA . ARG C 1 255 ? 55.738 3.102 1.576 1.00 50.59 255 ARG B CA 1
ATOM 6139 C C . ARG C 1 255 ? 55.714 2.501 2.979 1.00 48.64 255 ARG B C 1
ATOM 6140 O O . ARG C 1 255 ? 54.694 1.987 3.446 1.00 47.68 255 ARG B O 1
ATOM 6148 N N . GLN C 1 256 ? 56.870 2.572 3.631 1.00 46.31 256 GLN B N 1
ATOM 6149 C CA . GLN C 1 256 ? 57.056 2.067 4.984 1.00 44.26 256 GLN B CA 1
ATOM 6150 C C . GLN C 1 256 ? 56.172 2.741 6.041 1.00 42.76 256 GLN B C 1
ATOM 6151 O O . GLN C 1 256 ? 55.913 2.159 7.096 1.00 41.51 256 GLN B O 1
ATOM 6157 N N . THR C 1 257 ? 55.733 3.972 5.794 1.00 41.69 257 THR B N 1
ATOM 6158 C CA . THR C 1 257 ? 54.886 4.619 6.773 1.00 40.64 257 THR B CA 1
ATOM 6159 C C . THR C 1 257 ? 53.469 4.552 6.285 1.00 40.58 257 THR B C 1
ATOM 6160 O O . THR C 1 257 ? 52.594 5.231 6.799 1.00 40.69 257 THR B O 1
ATOM 6164 N N . GLY C 1 258 ? 53.257 3.719 5.280 1.00 40.73 258 GLY B N 1
ATOM 6165 C CA . GLY C 1 258 ? 51.925 3.541 4.731 1.00 42.11 258 GLY B CA 1
ATOM 6166 C C . GLY C 1 258 ? 51.221 4.813 4.312 1.00 42.39 258 GLY B C 1
ATOM 6167 O O . GLY C 1 258 ? 50.059 5.022 4.637 1.00 41.10 258 GLY B O 1
ATOM 6168 N N . ILE C 1 259 ? 51.920 5.658 3.574 1.00 44.11 259 ILE B N 1
ATOM 6169 C CA . ILE C 1 259 ? 51.332 6.905 3.131 1.00 47.48 259 ILE B CA 1
ATOM 6170 C C . ILE C 1 259 ? 51.498 7.037 1.611 1.00 47.63 259 ILE B C 1
ATOM 6171 O O . ILE C 1 259 ? 52.582 6.838 1.065 1.00 46.62 259 ILE B O 1
ATOM 6176 N N . GLN C 1 260 ? 50.397 7.351 0.938 1.00 49.63 260 GLN B N 1
ATOM 6177 C CA . GLN C 1 260 ? 50.405 7.484 -0.514 1.00 51.57 260 GLN B CA 1
ATOM 6178 C C . GLN C 1 260 ? 51.062 8.774 -0.967 1.00 49.37 260 GLN B C 1
ATOM 6179 O O . GLN C 1 260 ? 50.435 9.837 -0.990 1.00 50.88 260 GLN B O 1
ATOM 6185 N N . ILE C 1 261 ? 52.323 8.683 -1.352 1.00 46.71 261 ILE B N 1
ATOM 6186 C CA . ILE C 1 261 ? 53.060 9.877 -1.762 1.00 44.96 261 ILE B CA 1
ATOM 6187 C C . ILE C 1 261 ? 52.792 10.269 -3.219 1.00 42.54 261 ILE B C 1
ATOM 6188 O O . ILE C 1 261 ? 53.280 9.632 -4.147 1.00 43.38 261 ILE B O 1
ATOM 6193 N N . GLY C 1 262 ? 52.010 11.330 -3.409 1.00 40.23 262 GLY B N 1
ATOM 6194 C CA . GLY C 1 262 ? 51.661 11.797 -4.745 1.00 37.23 262 GLY B CA 1
ATOM 6195 C C . GLY C 1 262 ? 52.792 12.273 -5.646 1.00 34.41 262 GLY B C 1
ATOM 6196 O O . GLY C 1 262 ? 53.669 11.489 -6.004 1.00 35.22 262 GLY B O 1
ATO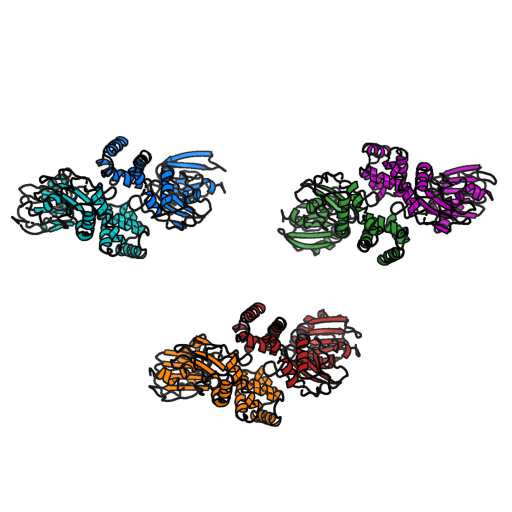M 6197 N N . LYS C 1 263 ? 52.766 13.550 -6.028 1.00 30.10 263 LYS B N 1
ATOM 6198 C CA . LYS C 1 263 ? 53.812 14.129 -6.889 1.00 26.57 263 LYS B CA 1
ATOM 6199 C C . LYS C 1 263 ? 55.103 14.436 -6.115 1.00 24.94 263 LYS B C 1
ATOM 6200 O O . LYS C 1 263 ? 55.093 14.561 -4.892 1.00 26.69 263 LYS B O 1
ATOM 6206 N N . ILE C 1 264 ? 56.217 14.559 -6.814 1.00 21.43 264 ILE B N 1
ATOM 6207 C CA . ILE C 1 264 ? 57.466 14.908 -6.149 1.00 18.32 264 ILE B CA 1
ATOM 6208 C C . ILE C 1 264 ? 58.457 15.428 -7.184 1.00 18.93 264 ILE B C 1
ATOM 6209 O O . ILE C 1 264 ? 59.131 14.675 -7.884 1.00 18.19 264 ILE B O 1
ATOM 6214 N N . LEU C 1 265 ? 58.508 16.751 -7.282 1.00 20.09 265 LEU B N 1
ATOM 6215 C CA . LEU C 1 265 ? 59.365 17.404 -8.254 1.00 22.04 265 LEU B CA 1
ATOM 6216 C C . LEU C 1 265 ? 60.230 18.529 -7.687 1.00 23.25 265 LEU B C 1
ATOM 6217 O O . LEU C 1 265 ? 59.828 19.275 -6.800 1.00 22.94 265 LEU B O 1
ATOM 6222 N N . GLN C 1 266 ? 61.437 18.631 -8.228 1.00 25.86 266 GLN B N 1
ATOM 6223 C CA . GLN C 1 266 ? 62.413 19.613 -7.794 1.00 28.86 266 GLN B CA 1
ATOM 6224 C C . GLN C 1 266 ? 61.946 21.061 -7.771 1.00 31.48 266 GLN B C 1
ATOM 6225 O O . GLN C 1 266 ? 62.390 21.803 -6.906 1.00 33.98 266 GLN B O 1
ATOM 6231 N N . SER C 1 267 ? 61.087 21.492 -8.696 1.00 32.50 267 SER B N 1
ATOM 6232 C CA . SER C 1 267 ? 60.622 22.890 -8.654 1.00 35.16 267 SER B CA 1
ATOM 6233 C C . SER C 1 267 ? 59.149 23.180 -8.960 1.00 36.07 267 SER B C 1
ATOM 6234 O O . SER C 1 267 ? 58.582 22.690 -9.946 1.00 37.17 267 SER B O 1
ATOM 6237 N N . PRO C 1 268 ? 58.521 24.038 -8.144 1.00 36.72 268 PRO B N 1
ATOM 6238 C CA . PRO C 1 268 ? 57.110 24.398 -8.320 1.00 38.02 268 PRO B CA 1
ATOM 6239 C C . PRO C 1 268 ? 56.841 25.368 -9.470 1.00 39.49 268 PRO B C 1
ATOM 6240 O O . PRO C 1 268 ? 55.685 25.661 -9.770 1.00 38.50 268 PRO B O 1
ATOM 6252 N N . GLU C 1 270 ? 56.997 25.155 -12.749 1.00 44.45 270 GLU B N 1
ATOM 6253 C CA . GLU C 1 270 ? 56.144 24.613 -13.797 1.00 45.73 270 GLU B CA 1
ATOM 6254 C C . GLU C 1 270 ? 54.681 24.818 -13.399 1.00 45.72 270 GLU B C 1
ATOM 6255 O O . GLU C 1 270 ? 53.989 25.670 -13.958 1.00 45.88 270 GLU B O 1
ATOM 6261 N N . GLY C 1 271 ? 54.221 24.039 -12.421 1.00 45.23 271 GLY B N 1
ATOM 6262 C CA . GLY C 1 271 ? 52.847 24.158 -11.965 1.00 43.61 271 GLY B CA 1
ATOM 6263 C C . GLY C 1 271 ? 52.545 25.499 -11.315 1.00 43.27 271 GLY B C 1
ATOM 6264 O O . GLY C 1 271 ? 51.484 25.685 -10.714 1.00 42.61 271 GLY B O 1
ATOM 6265 N N . LEU C 1 272 ? 53.487 26.429 -11.433 1.00 43.35 272 LEU B N 1
ATOM 6266 C CA . LEU C 1 272 ? 53.336 27.764 -10.871 1.00 42.30 272 LEU B CA 1
ATOM 6267 C C . LEU C 1 272 ? 53.024 28.710 -12.019 1.00 42.75 272 LEU B C 1
ATOM 6268 O O . LEU C 1 272 ? 52.368 29.737 -11.841 1.00 42.20 272 LEU B O 1
ATOM 6273 N N . ILE C 1 273 ? 53.517 28.356 -13.202 1.00 44.32 273 ILE B N 1
ATOM 6274 C CA . ILE C 1 273 ? 53.245 29.152 -14.384 1.00 45.15 273 ILE B CA 1
ATOM 6275 C C . ILE C 1 273 ? 51.788 28.903 -14.722 1.00 46.19 273 ILE B C 1
ATOM 6276 O O . ILE C 1 273 ? 51.050 29.846 -14.980 1.00 47.18 273 ILE B O 1
ATOM 6281 N N . GLN C 1 274 ? 51.359 27.640 -14.723 1.00 47.00 274 GLN B N 1
ATOM 6282 C CA . GLN C 1 274 ? 49.953 27.360 -15.035 1.00 48.86 274 GLN B CA 1
ATOM 6283 C C . GLN C 1 274 ? 49.053 28.102 -14.074 1.00 48.27 274 GLN B C 1
ATOM 6284 O O . GLN C 1 274 ? 47.973 28.549 -14.450 1.00 48.94 274 GLN B O 1
ATOM 6290 N N . TYR C 1 275 ? 49.492 28.236 -12.833 1.00 46.88 275 TYR B N 1
ATOM 6291 C CA . TYR C 1 275 ? 48.669 28.911 -11.851 1.00 47.95 275 TYR B CA 1
ATOM 6292 C C . TYR C 1 275 ? 48.325 30.345 -12.251 1.00 53.89 275 TYR B C 1
ATOM 6293 O O . TYR C 1 275 ? 47.178 30.776 -12.125 1.00 54.05 275 TYR B O 1
ATOM 6302 N N . HIS C 1 276 ? 49.324 31.076 -12.739 1.00 61.30 276 HIS B N 1
ATOM 6303 C CA . HIS C 1 276 ? 49.148 32.472 -13.122 1.00 68.70 276 HIS B CA 1
ATOM 6304 C C . HIS C 1 276 ? 48.869 32.691 -14.610 1.00 77.15 276 HIS B C 1
ATOM 6305 O O . HIS C 1 276 ? 48.470 33.786 -15.014 1.00 79.18 276 HIS B O 1
ATOM 6312 N N . SER C 1 277 ? 49.072 31.653 -15.419 1.00 86.50 277 SER B N 1
ATOM 6313 C CA . SER C 1 277 ? 48.842 31.755 -16.859 1.00 96.06 277 SER B CA 1
ATOM 6314 C C . SER C 1 277 ? 47.351 31.834 -17.152 1.00 102.72 277 SER B C 1
ATOM 6315 O O . SER C 1 277 ? 46.945 32.168 -18.266 1.00 103.17 277 SER B O 1
ATOM 6318 N N . GLN C 1 278 ? 46.539 31.518 -16.150 1.00 111.58 278 GLN B N 1
ATOM 6319 C CA . GLN C 1 278 ? 45.094 31.560 -16.302 1.00 120.19 278 GLN B CA 1
ATOM 6320 C C . GLN C 1 278 ? 44.694 32.959 -16.796 1.00 125.06 278 GLN B C 1
ATOM 6321 O O . GLN C 1 278 ? 43.719 33.111 -17.536 1.00 126.16 278 GLN B O 1
ATOM 6327 N N . LEU C 1 279 ? 45.467 33.969 -16.380 1.00 130.13 279 LEU B N 1
ATOM 6328 C CA . LEU C 1 279 ? 45.245 35.369 -16.766 1.00 134.41 279 LEU B CA 1
ATOM 6329 C C . LEU C 1 279 ? 46.579 36.045 -17.100 1.00 136.52 279 LEU B C 1
ATOM 6330 O O . LEU C 1 279 ? 47.158 36.749 -16.265 1.00 136.97 279 LEU B O 1
ATOM 6335 N N . SER C 1 280 ? 47.064 35.828 -18.321 1.00 138.73 280 SER B N 1
ATOM 6336 C CA . SER C 1 280 ? 48.326 36.411 -18.782 1.00 141.12 280 SER B CA 1
ATOM 6337 C C . SER C 1 280 ? 48.102 37.720 -19.546 1.00 142.11 280 SER B C 1
ATOM 6338 O O . SER C 1 280 ? 47.897 37.660 -20.781 1.00 142.33 280 SER B O 1
ATOM 6349 N N . ILE D 1 2 ? 95.839 24.938 49.969 1.00 38.55 2 ILE D N 1
ATOM 6350 C CA . ILE D 1 2 ? 95.691 24.991 48.522 1.00 33.64 2 ILE D CA 1
ATOM 6351 C C . ILE D 1 2 ? 94.248 25.340 48.170 1.00 33.16 2 ILE D C 1
ATOM 6352 O O . ILE D 1 2 ? 93.344 25.194 48.999 1.00 34.77 2 ILE D O 1
ATOM 6357 N N . LEU D 1 3 ? 94.039 25.800 46.940 1.00 30.01 3 LEU D N 1
ATOM 6358 C CA . LEU D 1 3 ? 92.717 26.187 46.475 1.00 25.24 3 LEU D CA 1
ATOM 6359 C C . LEU D 1 3 ? 92.330 25.369 45.254 1.00 24.03 3 LEU D C 1
ATOM 6360 O O . LEU D 1 3 ? 92.965 25.477 44.214 1.00 24.28 3 LEU D O 1
ATOM 6365 N N . ILE D 1 4 ? 91.303 24.539 45.367 1.00 22.46 4 ILE D N 1
ATOM 6366 C CA . ILE D 1 4 ? 90.884 23.731 44.224 1.00 22.44 4 ILE D CA 1
ATOM 6367 C C . ILE D 1 4 ? 89.583 24.316 43.702 1.00 24.50 4 ILE D C 1
ATOM 6368 O O . ILE D 1 4 ? 88.868 24.984 44.444 1.00 26.65 4 ILE D O 1
ATOM 6373 N N . ALA D 1 5 ? 89.255 24.065 42.441 1.00 24.33 5 ALA D N 1
ATOM 6374 C CA . ALA D 1 5 ? 88.020 24.619 41.919 1.00 24.19 5 ALA D CA 1
ATOM 6375 C C . ALA D 1 5 ? 87.515 23.919 40.669 1.00 24.15 5 ALA D C 1
ATOM 6376 O O . ALA D 1 5 ? 88.250 23.673 39.708 1.00 22.81 5 ALA D O 1
ATOM 6378 N N . ASP D 1 6 ? 86.233 23.616 40.699 1.00 24.13 6 ASP D N 1
ATOM 6379 C CA . ASP D 1 6 ? 85.581 22.940 39.608 1.00 25.25 6 ASP D CA 1
ATOM 6380 C C . ASP D 1 6 ? 84.493 23.864 39.131 1.00 27.42 6 ASP D C 1
ATOM 6381 O O . ASP D 1 6 ? 83.568 24.200 39.891 1.00 26.80 6 ASP D O 1
ATOM 6386 N N . SER D 1 7 ? 84.616 24.272 37.865 1.00 29.11 7 SER D N 1
ATOM 6387 C CA . SER D 1 7 ? 83.685 25.202 37.240 1.00 30.41 7 SER D CA 1
ATOM 6388 C C . SER D 1 7 ? 82.802 24.560 36.181 1.00 33.26 7 SER D C 1
ATOM 6389 O O . SER D 1 7 ? 83.277 23.844 35.280 1.00 33.23 7 SER D O 1
ATOM 6392 N N . GLY D 1 8 ? 81.504 24.803 36.316 1.00 36.06 8 GLY D N 1
ATOM 6393 C CA . GLY D 1 8 ? 80.532 24.290 35.375 1.00 40.70 8 GLY D CA 1
ATOM 6394 C C . GLY D 1 8 ? 80.101 25.506 34.594 1.00 44.97 8 GLY D C 1
ATOM 6395 O O . GLY D 1 8 ? 80.799 26.519 34.604 1.00 46.64 8 GLY D O 1
ATOM 6396 N N . SER D 1 9 ? 78.956 25.422 33.937 1.00 48.20 9 SER D N 1
ATOM 6397 C CA . SER D 1 9 ? 78.442 26.520 33.125 1.00 50.41 9 SER D CA 1
ATOM 6398 C C . SER D 1 9 ? 77.299 27.182 33.845 1.00 52.15 9 SER D C 1
ATOM 6399 O O . SER D 1 9 ? 76.537 27.941 33.254 1.00 54.37 9 SER D O 1
ATOM 6402 N N . THR D 1 10 ? 77.188 26.876 35.133 1.00 54.67 10 THR D N 1
ATOM 6403 C CA . THR D 1 10 ? 76.111 27.382 35.976 1.00 54.94 10 THR D CA 1
ATOM 6404 C C . THR D 1 10 ? 76.684 27.964 37.248 1.00 54.65 10 THR D C 1
ATOM 6405 O O . THR D 1 10 ? 76.277 29.031 37.703 1.00 54.70 10 THR D O 1
ATOM 6409 N N . LYS D 1 11 ? 77.623 27.221 37.824 1.00 54.36 11 LYS D N 1
ATOM 6410 C CA . LYS D 1 11 ? 78.257 27.600 39.068 1.00 52.99 11 LYS D CA 1
ATOM 6411 C C . LYS D 1 11 ? 79.699 27.125 39.108 1.00 49.71 11 LYS D C 1
ATOM 6412 O O . LYS D 1 11 ? 80.136 26.365 38.247 1.00 49.43 11 LYS D O 1
ATOM 6418 N N . THR D 1 12 ? 80.449 27.593 40.099 1.00 46.24 12 THR D N 1
ATOM 6419 C CA . THR D 1 12 ? 81.843 27.193 40.287 1.00 43.01 12 THR D CA 1
ATOM 6420 C C . THR D 1 12 ? 82.032 26.988 41.782 1.00 41.44 12 THR D C 1
ATOM 6421 O O . THR D 1 12 ? 81.713 27.881 42.569 1.00 40.80 12 THR D O 1
ATOM 6425 N N . ASP D 1 13 ? 82.523 25.823 42.190 1.00 39.65 13 ASP D N 1
ATOM 6426 C CA . ASP D 1 13 ? 82.710 25.613 43.617 1.00 40.50 13 ASP D CA 1
ATOM 6427 C C . ASP D 1 13 ? 84.177 25.592 43.969 1.00 38.20 13 ASP D C 1
ATOM 6428 O O . ASP D 1 13 ? 84.976 24.877 43.366 1.00 38.61 13 ASP D O 1
ATOM 6433 N N . TRP D 1 14 ? 84.530 26.407 44.947 1.00 36.04 14 TRP D N 1
ATOM 6434 C CA . TRP D 1 14 ? 85.895 26.487 45.399 1.00 34.31 14 TRP D CA 1
ATOM 6435 C C . TRP D 1 14 ? 86.000 25.774 46.739 1.00 35.81 14 TRP D C 1
ATOM 6436 O O . TRP D 1 14 ? 85.152 25.939 47.614 1.00 35.68 14 TRP D O 1
ATOM 6447 N N . CYS D 1 15 ? 87.012 24.937 46.893 1.00 37.03 15 CYS D N 1
ATOM 6448 C CA . CYS D 1 15 ? 87.189 24.239 48.148 1.00 37.85 15 CYS D CA 1
ATOM 6449 C C . CYS D 1 15 ? 88.603 24.492 48.601 1.00 38.80 15 CYS D C 1
ATOM 6450 O O . CYS D 1 15 ? 89.542 23.888 48.091 1.00 40.08 15 CYS D O 1
ATOM 6453 N N . VAL D 1 16 ? 88.757 25.424 49.537 1.00 39.95 16 VAL D N 1
ATOM 6454 C CA . VAL D 1 16 ? 90.066 25.739 50.069 1.00 40.48 16 VAL D CA 1
ATOM 6455 C C . VAL D 1 16 ? 90.404 24.711 51.154 1.00 42.99 16 VAL D C 1
ATOM 6456 O O . VAL D 1 16 ? 89.853 24.742 52.253 1.00 42.50 16 VAL D O 1
ATOM 6460 N N . VAL D 1 17 ? 91.289 23.778 50.817 1.00 46.81 17 VAL D N 1
ATOM 6461 C CA . VAL D 1 17 ? 91.697 22.732 51.742 1.00 51.16 17 VAL D CA 1
ATOM 6462 C C . VAL D 1 17 ? 93.102 22.941 52.300 1.00 54.46 17 VAL D C 1
ATOM 6463 O O . VAL D 1 17 ? 94.069 23.064 51.548 1.00 54.15 17 VAL D O 1
ATOM 6467 N N . LEU D 1 18 ? 93.201 22.957 53.628 1.00 58.73 18 LEU D N 1
ATOM 6468 C CA . LEU D 1 18 ? 94.477 23.148 54.298 1.00 63.31 18 LEU D CA 1
ATOM 6469 C C . LEU D 1 18 ? 95.279 21.868 54.390 1.00 65.87 18 LEU D C 1
ATOM 6470 O O . LEU D 1 18 ? 96.240 21.661 53.645 1.00 66.57 18 LEU D O 1
ATOM 6475 N N . ASN D 1 19 ? 94.883 21.006 55.311 1.00 66.40 19 ASN D N 1
ATOM 6476 C CA . ASN D 1 19 ? 95.619 19.779 55.469 1.00 67.45 19 ASN D CA 1
ATOM 6477 C C . ASN D 1 19 ? 94.756 18.561 55.228 1.00 66.10 19 ASN D C 1
ATOM 6478 O O . ASN D 1 19 ? 94.320 17.881 56.157 1.00 67.83 19 ASN D O 1
ATOM 6483 N N . GLY D 1 20 ? 94.500 18.298 53.954 1.00 64.14 20 GLY D N 1
ATOM 6484 C CA . GLY D 1 20 ? 93.705 17.147 53.576 1.00 61.29 20 GLY D CA 1
ATOM 6485 C C . GLY D 1 20 ? 92.211 17.276 53.779 1.00 60.32 20 GLY D C 1
ATOM 6486 O O . GLY D 1 20 ? 91.457 16.440 53.280 1.00 60.59 20 GLY D O 1
ATOM 6487 N N . ALA D 1 21 ? 91.766 18.297 54.503 1.00 58.62 21 ALA D N 1
ATOM 6488 C CA . ALA D 1 21 ? 90.333 18.475 54.731 1.00 57.71 21 ALA D CA 1
ATOM 6489 C C . ALA D 1 21 ? 89.907 19.881 54.356 1.00 56.02 21 ALA D C 1
ATOM 6490 O O . ALA D 1 21 ? 90.600 20.834 54.676 1.00 56.16 21 ALA D O 1
ATOM 6492 N N . VAL D 1 22 ? 88.768 20.001 53.679 1.00 53.89 22 VAL D N 1
ATOM 6493 C CA . VAL D 1 22 ? 88.270 21.307 53.259 1.00 51.57 22 VAL D CA 1
ATOM 6494 C C . VAL D 1 22 ? 87.934 22.164 54.466 1.00 49.81 22 VAL D C 1
ATOM 6495 O O . VAL D 1 22 ? 87.225 21.724 55.363 1.00 48.44 22 VAL D O 1
ATOM 6499 N N . ILE D 1 23 ? 88.463 23.384 54.487 1.00 49.35 23 ILE D N 1
ATOM 6500 C CA . ILE D 1 23 ? 88.226 24.296 55.597 1.00 48.92 23 ILE D CA 1
ATOM 6501 C C . ILE D 1 23 ? 87.165 25.322 55.252 1.00 51.02 23 ILE D C 1
ATOM 6502 O O . ILE D 1 23 ? 86.710 26.060 56.109 1.00 51.12 23 ILE D O 1
ATOM 6507 N N . LYS D 1 24 ? 86.768 25.373 53.988 1.00 55.02 24 LYS D N 1
ATOM 6508 C CA . LYS D 1 24 ? 85.735 26.306 53.543 1.00 58.12 24 LYS D CA 1
ATOM 6509 C C . LYS D 1 24 ? 85.333 26.057 52.095 1.00 58.03 24 LYS D C 1
ATOM 6510 O O . LYS D 1 24 ? 86.175 25.812 51.234 1.00 57.04 24 LYS D O 1
ATOM 6516 N N . ARG D 1 25 ? 84.030 26.103 51.847 1.00 59.09 25 ARG D N 1
ATOM 6517 C CA . ARG D 1 25 ? 83.477 25.870 50.514 1.00 59.84 25 ARG D CA 1
ATOM 6518 C C . ARG D 1 25 ? 82.858 27.185 50.068 1.00 56.94 25 ARG D C 1
ATOM 6519 O O . ARG D 1 25 ? 82.156 27.839 50.839 1.00 57.26 25 ARG D O 1
ATOM 6527 N N . LEU D 1 26 ? 83.119 27.568 48.825 1.00 53.44 26 LEU D N 1
ATOM 6528 C CA . LEU D 1 26 ? 82.622 28.821 48.292 1.00 49.27 26 LEU D CA 1
ATOM 6529 C C . LEU D 1 26 ? 81.883 28.665 46.983 1.00 46.20 26 LEU D C 1
ATOM 6530 O O . LEU D 1 26 ? 81.962 27.645 46.332 1.00 43.92 26 LEU D O 1
ATOM 6535 N N . GLY D 1 27 ? 81.165 29.704 46.595 1.00 45.42 27 GLY D N 1
ATOM 6536 C CA . GLY D 1 27 ? 80.432 29.646 45.352 1.00 45.55 27 GLY D CA 1
ATOM 6537 C C . GLY D 1 27 ? 80.707 30.836 44.474 1.00 45.99 27 GLY D C 1
ATOM 6538 O O . GLY D 1 27 ? 81.283 31.841 44.906 1.00 45.98 27 GLY D O 1
ATOM 6539 N N . THR D 1 28 ? 80.303 30.731 43.219 1.00 45.66 28 THR D N 1
ATOM 6540 C CA . THR D 1 28 ? 80.488 31.817 42.266 1.00 46.34 28 THR D CA 1
ATOM 6541 C C . THR D 1 28 ? 80.046 31.391 40.878 1.00 45.09 28 THR D C 1
ATOM 6542 O O . THR D 1 28 ? 80.135 30.214 40.521 1.00 46.29 28 THR D O 1
ATOM 6546 N N . LYS D 1 29 ? 79.561 32.341 40.087 1.00 42.93 29 LYS D N 1
ATOM 6547 C CA . LYS D 1 29 ? 79.111 32.003 38.750 1.00 40.68 29 LYS D CA 1
ATOM 6548 C C . LYS D 1 29 ? 80.223 31.270 38.003 1.00 38.46 29 LYS D C 1
ATOM 6549 O O . LYS D 1 29 ? 81.396 31.311 38.399 1.00 37.19 29 LYS D O 1
ATOM 6555 N N . GLY D 1 30 ? 79.852 30.570 36.938 1.00 36.42 30 GLY D N 1
ATOM 6556 C CA . GLY D 1 30 ? 80.825 29.823 36.159 1.00 33.92 30 GLY D CA 1
ATOM 6557 C C . GLY D 1 30 ? 81.919 30.676 35.567 1.00 32.57 30 GLY D C 1
ATOM 6558 O O . GLY D 1 30 ? 81.810 31.906 35.544 1.00 34.74 30 GLY D O 1
ATOM 6559 N N . ILE D 1 31 ? 82.988 30.044 35.099 1.00 30.45 31 ILE D N 1
ATOM 6560 C CA . ILE D 1 31 ? 84.097 30.775 34.478 1.00 28.18 31 ILE D CA 1
ATOM 6561 C C . ILE D 1 31 ? 84.591 30.062 33.232 1.00 29.31 31 ILE D C 1
ATOM 6562 O O . ILE D 1 31 ? 85.068 28.917 33.277 1.00 29.88 31 ILE D O 1
ATOM 6567 N N . ASN D 1 32 ? 84.468 30.749 32.105 1.00 29.40 32 ASN D N 1
ATOM 6568 C CA . ASN D 1 32 ? 84.880 30.184 30.842 1.00 30.29 32 ASN D CA 1
ATOM 6569 C C . ASN D 1 32 ? 85.701 31.232 30.123 1.00 30.97 32 ASN D C 1
ATOM 6570 O O . ASN D 1 32 ? 85.208 32.310 29.813 1.00 32.33 32 ASN D O 1
ATOM 6575 N N . PRO D 1 33 ? 86.973 30.931 29.857 1.00 31.04 33 PRO D N 1
ATOM 6576 C CA . PRO D 1 33 ? 87.856 31.868 29.172 1.00 31.60 33 PRO D CA 1
ATOM 6577 C C . PRO D 1 33 ? 87.444 31.983 27.711 1.00 31.64 33 PRO D C 1
ATOM 6578 O O . PRO D 1 33 ? 87.840 32.908 27.006 1.00 32.11 33 PRO D O 1
ATOM 6582 N N . PHE D 1 34 ? 86.642 31.033 27.265 1.00 30.29 34 PHE D N 1
ATOM 6583 C CA . PHE D 1 34 ? 86.186 31.040 25.898 1.00 31.05 34 PHE D CA 1
ATOM 6584 C C . PHE D 1 34 ? 84.995 31.988 25.701 1.00 30.93 34 PHE D C 1
ATOM 6585 O O . PHE D 1 34 ? 84.466 32.118 24.598 1.00 32.45 34 PHE D O 1
ATOM 6593 N N . PHE D 1 35 ? 84.566 32.652 26.767 1.00 29.06 35 PHE D N 1
ATOM 6594 C CA . PHE D 1 35 ? 83.462 33.597 26.657 1.00 28.81 35 PHE D CA 1
ATOM 6595 C C . PHE D 1 35 ? 83.734 34.842 27.489 1.00 30.71 35 PHE D C 1
ATOM 6596 O O . PHE D 1 35 ? 83.301 35.939 27.146 1.00 32.69 35 PHE D O 1
ATOM 6604 N N . GLN D 1 36 ? 84.449 34.677 28.592 1.00 31.27 36 GLN D N 1
ATOM 6605 C CA . GLN D 1 36 ? 84.785 35.823 29.418 1.00 33.12 36 GLN D CA 1
ATOM 6606 C C . GLN D 1 36 ? 86.213 36.220 29.049 1.00 36.44 36 GLN D C 1
ATOM 6607 O O . GLN D 1 36 ? 86.981 35.415 28.517 1.00 35.43 36 GLN D O 1
ATOM 6613 N N . SER D 1 37 ? 86.561 37.466 29.324 1.00 40.52 37 SER D N 1
ATOM 6614 C CA . SER D 1 37 ? 87.890 37.981 29.021 1.00 43.10 37 SER D CA 1
ATOM 6615 C C . SER D 1 37 ? 88.770 37.893 30.257 1.00 44.73 37 SER D C 1
ATOM 6616 O O . SER D 1 37 ? 88.267 37.916 31.387 1.00 43.82 37 SER D O 1
ATOM 6619 N N . GLU D 1 38 ? 90.079 37.805 30.047 1.00 48.10 38 GLU D N 1
ATOM 6620 C CA . GLU D 1 38 ? 90.995 37.725 31.175 1.00 52.18 38 GLU D CA 1
ATOM 6621 C C . GLU D 1 38 ? 90.733 38.920 32.081 1.00 54.30 38 GLU D C 1
ATOM 6622 O O . GLU D 1 38 ? 90.800 38.831 33.304 1.00 54.30 38 GLU D O 1
ATOM 6628 N N . GLU D 1 39 ? 90.426 40.037 31.443 1.00 57.70 39 GLU D N 1
ATOM 6629 C CA . GLU D 1 39 ? 90.170 41.283 32.132 1.00 59.89 39 GLU D CA 1
ATOM 6630 C C . GLU D 1 39 ? 88.863 41.227 32.907 1.00 59.61 39 GLU D C 1
ATOM 6631 O O . GLU D 1 39 ? 88.626 42.035 33.802 1.00 60.21 39 GLU D O 1
ATOM 6637 N N . GLU D 1 40 ? 88.027 40.258 32.563 1.00 59.03 40 GLU D N 1
ATOM 6638 C CA . GLU D 1 40 ? 86.728 40.117 33.200 1.00 59.40 40 GLU D CA 1
ATOM 6639 C C . GLU D 1 40 ? 86.766 39.054 34.279 1.00 58.41 40 GLU D C 1
ATOM 6640 O O . GLU D 1 40 ? 86.247 39.247 35.382 1.00 57.37 40 GLU D O 1
ATOM 6646 N N . ILE D 1 41 ? 87.378 37.926 33.936 1.00 57.28 41 ILE D N 1
ATOM 6647 C CA . ILE D 1 41 ? 87.509 36.820 34.862 1.00 56.25 41 ILE D CA 1
ATOM 6648 C C . ILE D 1 41 ? 88.318 37.327 36.038 1.00 58.53 41 ILE D C 1
ATOM 6649 O O . ILE D 1 41 ? 88.207 36.817 37.152 1.00 60.18 41 ILE D O 1
ATOM 6654 N N . GLN D 1 42 ? 89.142 38.334 35.771 1.00 59.69 42 GLN D N 1
ATOM 6655 C CA . GLN D 1 42 ? 89.978 38.940 36.789 1.00 59.97 42 GLN D CA 1
ATOM 6656 C C . GLN D 1 42 ? 89.043 39.655 37.742 1.00 60.30 42 GLN D C 1
ATOM 6657 O O . GLN D 1 42 ? 88.989 39.339 38.921 1.00 57.47 42 GLN D O 1
ATOM 6663 N N . GLN D 1 43 ? 88.296 40.611 37.193 1.00 63.25 43 GLN D N 1
ATOM 6664 C CA . GLN D 1 43 ? 87.346 41.411 37.957 1.00 65.62 43 GLN D CA 1
ATOM 6665 C C . GLN D 1 43 ? 86.375 40.543 38.716 1.00 65.01 43 GLN D C 1
ATOM 6666 O O . GLN D 1 43 ? 86.190 40.707 39.916 1.00 64.90 43 GLN D O 1
ATOM 6672 N N . LYS D 1 44 ? 85.743 39.631 37.990 1.00 64.83 44 LYS D N 1
ATOM 6673 C CA . LYS D 1 44 ? 84.750 38.737 38.562 1.00 63.77 44 LYS D CA 1
ATOM 6674 C C . LYS D 1 44 ? 85.326 37.906 39.709 1.00 60.83 44 LYS D C 1
ATOM 6675 O O . LYS D 1 44 ? 84.659 37.681 40.725 1.00 60.51 44 LYS D O 1
ATOM 6681 N N . LEU D 1 45 ? 86.569 37.472 39.555 1.00 57.20 45 LEU D N 1
ATOM 6682 C CA . LEU D 1 45 ? 87.229 36.662 40.565 1.00 51.92 45 LEU D CA 1
ATOM 6683 C C . LEU D 1 45 ? 87.521 37.488 41.793 1.00 50.32 45 LEU D C 1
ATOM 6684 O O . LEU D 1 45 ? 86.995 37.235 42.873 1.00 49.72 45 LEU D O 1
ATOM 6689 N N . THR D 1 46 ? 88.364 38.491 41.606 1.00 49.24 46 THR D N 1
ATOM 6690 C CA . THR D 1 46 ? 88.766 39.391 42.674 1.00 48.82 46 THR D CA 1
ATOM 6691 C C . THR D 1 46 ? 87.583 40.116 43.344 1.00 48.14 46 THR D C 1
ATOM 6692 O O . THR D 1 46 ? 87.762 40.838 44.317 1.00 46.74 46 THR D O 1
ATOM 6696 N N . ALA D 1 47 ? 86.377 39.888 42.837 1.00 48.16 47 ALA D N 1
ATOM 6697 C CA . ALA D 1 47 ? 85.187 40.544 43.380 1.00 48.18 47 ALA D CA 1
ATOM 6698 C C . ALA D 1 47 ? 84.158 39.622 44.049 1.00 47.99 47 ALA D C 1
ATOM 6699 O O . ALA D 1 47 ? 83.640 39.935 45.122 1.00 47.58 47 ALA D O 1
ATOM 6701 N N . SER D 1 48 ? 83.872 38.494 43.404 1.00 48.28 48 SER D N 1
ATOM 6702 C CA . SER D 1 48 ? 82.887 37.533 43.896 1.00 46.74 48 SER D CA 1
ATOM 6703 C C . SER D 1 48 ? 83.485 36.399 44.693 1.00 45.93 48 SER D C 1
ATOM 6704 O O . SER D 1 48 ? 82.763 35.505 45.132 1.00 46.48 48 SER D O 1
ATOM 6707 N N . LEU D 1 49 ? 84.798 36.431 44.886 1.00 45.06 49 LEU D N 1
ATOM 6708 C CA . LEU D 1 49 ? 85.487 35.367 45.609 1.00 43.35 49 LEU D CA 1
ATOM 6709 C C . LEU D 1 49 ? 86.424 35.838 46.718 1.00 42.99 49 LEU D C 1
ATOM 6710 O O . LEU D 1 49 ? 86.280 35.423 47.867 1.00 43.20 49 LEU D O 1
ATOM 6715 N N . LEU D 1 50 ? 87.378 36.701 46.377 1.00 42.08 50 LEU D N 1
ATOM 6716 C CA . LEU D 1 50 ? 88.346 37.167 47.355 1.00 42.32 50 LEU D CA 1
ATOM 6717 C C . LEU D 1 50 ? 87.760 37.495 48.736 1.00 43.00 50 LEU D C 1
ATOM 6718 O O . LEU D 1 50 ? 88.185 36.933 49.744 1.00 42.96 50 LEU D O 1
ATOM 6723 N N . PRO D 1 51 ? 86.761 38.389 48.801 1.00 44.29 51 PRO D N 1
ATOM 6724 C CA . PRO D 1 51 ? 86.199 38.715 50.116 1.00 45.14 51 PRO D CA 1
ATOM 6725 C C . PRO D 1 51 ? 85.688 37.513 50.898 1.00 46.15 51 PRO D C 1
ATOM 6726 O O . PRO D 1 51 ? 85.274 37.647 52.051 1.00 46.95 51 PRO D O 1
ATOM 6730 N N . GLN D 1 52 ? 85.718 36.338 50.279 1.00 47.85 52 GLN D N 1
ATOM 6731 C CA . GLN D 1 52 ? 85.238 35.126 50.924 1.00 49.36 52 GLN D CA 1
ATOM 6732 C C . GLN D 1 52 ? 86.363 34.297 51.493 1.00 50.34 52 GLN D C 1
ATOM 6733 O O . GLN D 1 52 ? 86.353 33.946 52.665 1.00 51.96 52 GLN D O 1
ATOM 6739 N N . LEU D 1 53 ? 87.332 33.988 50.648 1.00 51.25 53 LEU D N 1
ATOM 6740 C CA . LEU D 1 53 ? 88.471 33.174 51.044 1.00 51.87 53 LEU D CA 1
ATOM 6741 C C . LEU D 1 53 ? 89.019 33.506 52.434 1.00 52.82 53 LEU D C 1
ATOM 6742 O O . LEU D 1 53 ? 88.933 34.641 52.905 1.00 51.09 53 LEU D O 1
ATOM 6747 N N . PRO D 1 54 ? 89.547 32.488 53.124 1.00 54.73 54 PRO D N 1
ATOM 6748 C CA . PRO D 1 54 ? 90.110 32.721 54.450 1.00 57.20 54 PRO D CA 1
ATOM 6749 C C . PRO D 1 54 ? 91.368 33.525 54.162 1.00 60.02 54 PRO D C 1
ATOM 6750 O O . PRO D 1 54 ? 92.066 33.265 53.170 1.00 60.22 54 PRO D O 1
ATOM 6754 N N . GLU D 1 55 ? 91.660 34.504 55.009 1.00 62.67 55 GLU D N 1
ATOM 6755 C CA . GLU D 1 55 ? 92.832 35.348 54.810 1.00 64.99 55 GLU D CA 1
ATOM 6756 C C . GLU D 1 55 ? 94.141 34.573 54.904 1.00 63.94 55 GLU D C 1
ATOM 6757 O O . GLU D 1 55 ? 94.289 33.658 55.725 1.00 64.51 55 GLU D O 1
ATOM 6763 N N . GLY D 1 56 ? 95.083 34.933 54.035 1.00 61.48 56 GLY D N 1
ATOM 6764 C CA . GLY D 1 56 ? 96.367 34.265 54.014 1.00 58.03 56 GLY D CA 1
ATOM 6765 C C . GLY D 1 56 ? 96.706 33.761 52.628 1.00 56.37 56 GLY D C 1
ATOM 6766 O O . GLY D 1 56 ? 95.824 33.357 51.873 1.00 57.20 56 GLY D O 1
ATOM 6767 N N . LYS D 1 57 ? 97.990 33.794 52.288 1.00 54.31 57 LYS D N 1
ATOM 6768 C CA . LYS D 1 57 ? 98.464 33.336 50.993 1.00 51.74 57 LYS D CA 1
ATOM 6769 C C . LYS D 1 57 ? 98.150 31.865 50.790 1.00 49.05 57 LYS D C 1
ATOM 6770 O O . LYS D 1 57 ? 97.960 31.118 51.750 1.00 48.28 57 LYS D O 1
ATOM 6776 N N . PHE D 1 58 ? 98.098 31.461 49.525 1.00 46.19 58 PHE D N 1
ATOM 6777 C CA . PHE D 1 58 ? 97.806 30.079 49.148 1.00 43.44 58 PHE D CA 1
ATOM 6778 C C . PHE D 1 58 ? 99.033 29.392 48.564 1.00 42.35 58 PHE D C 1
ATOM 6779 O O . PHE D 1 58 ? 99.700 29.932 47.673 1.00 42.38 58 PHE D O 1
ATOM 6787 N N . ASN D 1 59 ? 99.330 28.197 49.056 1.00 40.26 59 ASN D N 1
ATOM 6788 C CA . ASN D 1 59 ? 100.479 27.497 48.548 1.00 38.18 59 ASN D CA 1
ATOM 6789 C C . ASN D 1 59 ? 100.317 27.214 47.064 1.00 35.64 59 ASN D C 1
ATOM 6790 O O . ASN D 1 59 ? 101.286 27.249 46.307 1.00 35.65 59 ASN D O 1
ATOM 6795 N N . ALA D 1 60 ? 99.086 26.946 46.639 1.00 33.17 60 ALA D N 1
ATOM 6796 C CA . ALA D 1 60 ? 98.849 26.641 45.231 1.00 29.66 60 ALA D CA 1
ATOM 6797 C C . ALA D 1 60 ? 97.380 26.607 44.900 1.00 26.62 60 ALA D C 1
ATOM 6798 O O . ALA D 1 60 ? 96.547 26.285 45.737 1.00 25.92 60 ALA D O 1
ATOM 6800 N N . VAL D 1 61 ? 97.053 26.940 43.668 1.00 23.78 61 VAL D N 1
ATOM 6801 C CA . VAL D 1 61 ? 95.673 26.913 43.264 1.00 21.89 61 VAL D CA 1
ATOM 6802 C C . VAL D 1 61 ? 95.553 26.010 42.071 1.00 20.24 61 VAL D C 1
ATOM 6803 O O . VAL D 1 61 ? 96.389 26.018 41.187 1.00 17.10 61 VAL D O 1
ATOM 6807 N N . TYR D 1 62 ? 94.513 25.197 42.069 1.00 21.31 62 TYR D N 1
ATOM 6808 C CA . TYR D 1 62 ? 94.276 24.279 40.976 1.00 23.33 62 TYR D CA 1
ATOM 6809 C C . TYR D 1 62 ? 92.890 24.577 40.432 1.00 22.89 62 TYR D C 1
ATOM 6810 O O . TYR D 1 62 ? 91.880 24.191 41.017 1.00 23.28 62 TYR D O 1
ATOM 6819 N N . PHE D 1 63 ? 92.843 25.287 39.316 1.00 22.20 63 PHE D N 1
ATOM 6820 C CA . PHE D 1 63 ? 91.577 25.623 38.704 1.00 20.28 63 PHE D CA 1
ATOM 6821 C C . PHE D 1 63 ? 91.260 24.599 37.638 1.00 21.23 63 PHE D C 1
ATOM 6822 O O . PHE D 1 63 ? 92.150 24.099 36.963 1.00 21.42 63 PHE D O 1
ATOM 6830 N N . TYR D 1 64 ? 89.978 24.297 37.512 1.00 23.27 64 TYR D N 1
ATOM 6831 C CA . TYR D 1 64 ? 89.457 23.347 36.541 1.00 24.28 64 TYR D CA 1
ATOM 6832 C C . TYR D 1 64 ? 88.190 23.975 36.010 1.00 24.86 64 TYR D C 1
ATOM 6833 O O . TYR D 1 64 ? 87.423 24.559 36.782 1.00 25.57 64 TYR D O 1
ATOM 6842 N N . GLY D 1 65 ? 87.941 23.862 34.713 1.00 24.31 65 GLY D N 1
ATOM 6843 C CA . GLY D 1 65 ? 86.718 24.444 34.188 1.00 24.48 65 GLY D CA 1
ATOM 6844 C C . GLY D 1 65 ? 86.528 24.109 32.735 1.00 25.32 65 GLY D C 1
ATOM 6845 O O . GLY D 1 65 ? 87.400 23.498 32.117 1.00 25.05 65 GLY D O 1
ATOM 6846 N N . ALA D 1 66 ? 85.385 24.495 32.184 1.00 25.25 66 ALA D N 1
ATOM 6847 C CA . ALA D 1 66 ? 85.110 24.236 30.779 1.00 24.59 66 ALA D CA 1
ATOM 6848 C C . ALA D 1 66 ? 85.766 25.293 29.906 1.00 24.59 66 ALA D C 1
ATOM 6849 O O . ALA D 1 66 ? 85.945 26.440 30.314 1.00 23.62 66 ALA D O 1
ATOM 6851 N N . GLY D 1 67 ? 86.138 24.900 28.698 1.00 26.71 67 GLY D N 1
ATOM 6852 C CA . GLY D 1 67 ? 86.766 25.839 27.796 1.00 29.83 67 GLY D CA 1
ATOM 6853 C C . GLY D 1 67 ? 88.161 26.217 28.242 1.00 30.88 67 GLY D C 1
ATOM 6854 O O . GLY D 1 67 ? 88.807 27.065 27.644 1.00 31.17 67 GLY D O 1
ATOM 6855 N N . CYS D 1 68 ? 88.636 25.582 29.300 1.00 33.03 68 CYS D N 1
ATOM 6856 C CA . CYS D 1 68 ? 89.960 25.891 29.792 1.00 33.83 68 CYS D CA 1
ATOM 6857 C C . CYS D 1 68 ? 90.939 24.977 29.100 1.00 34.75 68 CYS D C 1
ATOM 6858 O O . CYS D 1 68 ? 91.554 24.115 29.718 1.00 34.54 68 CYS D O 1
ATOM 6861 N N . THR D 1 69 ? 91.050 25.155 27.795 1.00 37.20 69 THR D N 1
ATOM 6862 C CA . THR D 1 69 ? 91.967 24.359 27.003 1.00 39.24 69 THR D CA 1
ATOM 6863 C C . THR D 1 69 ? 93.349 24.929 27.151 1.00 41.08 69 THR D C 1
ATOM 6864 O O . THR D 1 69 ? 93.522 26.120 27.387 1.00 40.96 69 THR D O 1
ATOM 6868 N N . PRO D 1 70 ? 94.361 24.083 26.973 1.00 42.75 70 PRO D N 1
ATOM 6869 C CA . PRO D 1 70 ? 95.728 24.557 27.108 1.00 44.18 70 PRO D CA 1
ATOM 6870 C C . PRO D 1 70 ? 95.978 25.880 26.400 1.00 46.11 70 PRO D C 1
ATOM 6871 O O . PRO D 1 70 ? 96.761 26.692 26.879 1.00 46.42 70 PRO D O 1
ATOM 6875 N N . GLU D 1 71 ? 95.292 26.127 25.294 1.00 48.51 71 GLU D N 1
ATOM 6876 C CA . GLU D 1 71 ? 95.512 27.376 24.573 1.00 51.49 71 GLU D CA 1
ATOM 6877 C C . GLU D 1 71 ? 95.022 28.615 25.342 1.00 49.01 71 GLU D C 1
ATOM 6878 O O . GLU D 1 71 ? 95.622 29.693 25.271 1.00 47.31 71 GLU D O 1
ATOM 6884 N N . LYS D 1 72 ? 93.926 28.459 26.076 1.00 46.46 72 LYS D N 1
ATOM 6885 C CA . LYS D 1 72 ? 93.369 29.560 26.847 1.00 43.77 72 LYS D CA 1
ATOM 6886 C C . LYS D 1 72 ? 93.680 29.419 28.331 1.00 42.49 72 LYS D C 1
ATOM 6887 O O . LYS D 1 72 ? 93.352 30.304 29.119 1.00 41.94 72 LYS D O 1
ATOM 6893 N N . ALA D 1 73 ? 94.298 28.304 28.703 1.00 40.46 73 ALA D N 1
ATOM 6894 C CA . ALA D 1 73 ? 94.635 28.054 30.095 1.00 36.61 73 ALA D CA 1
ATOM 6895 C C . ALA D 1 73 ? 95.418 29.221 30.709 1.00 33.80 73 ALA D C 1
ATOM 6896 O O . ALA D 1 73 ? 95.054 29.733 31.762 1.00 34.00 73 ALA D O 1
ATOM 6898 N N . PRO D 1 74 ? 96.495 29.668 30.047 1.00 31.37 74 PRO D N 1
ATOM 6899 C CA . PRO D 1 74 ? 97.270 30.784 30.596 1.00 28.74 74 PRO D CA 1
ATOM 6900 C C . PRO D 1 74 ? 96.442 32.018 30.952 1.00 26.62 74 PRO D C 1
ATOM 6901 O O . PRO D 1 74 ? 96.914 32.921 31.639 1.00 24.78 74 PRO D O 1
ATOM 6905 N N . VAL D 1 75 ? 95.207 32.061 30.488 1.00 26.67 75 VAL D N 1
ATOM 6906 C CA . VAL D 1 75 ? 94.342 33.188 30.820 1.00 28.07 75 VAL D CA 1
ATOM 6907 C C . VAL D 1 75 ? 93.849 33.069 32.271 1.00 27.52 75 VAL D C 1
ATOM 6908 O O . VAL D 1 75 ? 93.847 34.043 33.029 1.00 27.20 75 VAL D O 1
ATOM 6912 N N . LEU D 1 76 ? 93.419 31.868 32.641 1.00 26.18 76 LEU D N 1
ATOM 6913 C CA . LEU D 1 76 ? 92.948 31.636 33.993 1.00 23.49 76 LEU D CA 1
ATOM 6914 C C . LEU D 1 76 ? 94.121 31.874 34.914 1.00 23.54 76 LEU D C 1
ATOM 6915 O O . LEU D 1 76 ? 93.997 32.562 35.924 1.00 24.15 76 LEU D O 1
ATOM 6920 N N . ARG D 1 77 ? 95.271 31.316 34.551 1.00 23.28 77 ARG D N 1
ATOM 6921 C CA . ARG D 1 77 ? 96.451 31.478 35.393 1.00 24.38 77 ARG D CA 1
ATOM 6922 C C . ARG D 1 77 ? 96.724 32.942 35.760 1.00 26.63 77 ARG D C 1
ATOM 6923 O O . ARG D 1 77 ? 96.828 33.277 36.951 1.00 25.41 77 ARG D O 1
ATOM 6931 N N . ARG D 1 78 ? 96.841 33.807 34.749 1.00 28.57 78 ARG D N 1
ATOM 6932 C CA . ARG D 1 78 ? 97.108 35.227 35.003 1.00 30.69 78 ARG D CA 1
ATOM 6933 C C . ARG D 1 78 ? 96.012 35.800 35.907 1.00 31.83 78 ARG D C 1
ATOM 6934 O O . ARG D 1 78 ? 96.281 36.283 37.006 1.00 32.11 78 ARG D O 1
ATOM 6942 N N . ALA D 1 79 ? 94.779 35.747 35.412 1.00 32.73 79 ALA D N 1
ATOM 6943 C CA . ALA D 1 79 ? 93.624 36.234 36.141 1.00 33.17 79 ALA D CA 1
ATOM 6944 C C . ALA D 1 79 ? 93.689 35.784 37.596 1.00 33.62 79 ALA D C 1
ATOM 6945 O O . ALA D 1 79 ? 93.638 36.606 38.516 1.00 32.54 79 ALA D O 1
ATOM 6947 N N . ILE D 1 80 ? 93.811 34.476 37.802 1.00 34.11 80 ILE D N 1
ATOM 6948 C CA . ILE D 1 80 ? 93.868 33.940 39.145 1.00 35.37 80 ILE D CA 1
ATOM 6949 C C . ILE D 1 80 ? 94.993 34.596 39.918 1.00 38.01 80 ILE D C 1
ATOM 6950 O O . ILE D 1 80 ? 94.837 34.945 41.089 1.00 37.19 80 ILE D O 1
ATOM 6955 N N . ALA D 1 81 ? 96.122 34.778 39.240 1.00 41.47 81 ALA D N 1
ATOM 6956 C CA . ALA D 1 81 ? 97.300 35.397 39.835 1.00 45.11 81 ALA D CA 1
ATOM 6957 C C . ALA D 1 81 ? 97.037 36.848 40.261 1.00 48.70 81 ALA D C 1
ATOM 6958 O O . ALA D 1 81 ? 97.415 37.254 41.368 1.00 48.79 81 ALA D O 1
ATOM 6960 N N . ASP D 1 82 ? 96.391 37.616 39.378 1.00 50.96 82 ASP D N 1
ATOM 6961 C CA . ASP D 1 82 ? 96.081 39.014 39.646 1.00 52.69 82 ASP D CA 1
ATOM 6962 C C . ASP D 1 82 ? 95.014 39.209 40.715 1.00 52.89 82 ASP D C 1
ATOM 6963 O O . ASP D 1 82 ? 94.868 40.313 41.231 1.00 54.56 82 ASP D O 1
ATOM 6968 N N . SER D 1 83 ? 94.267 38.156 41.046 1.00 51.32 83 SER D N 1
ATOM 6969 C CA . SER D 1 83 ? 93.212 38.274 42.053 1.00 49.67 83 SER D CA 1
ATOM 6970 C C . SER D 1 83 ? 93.566 37.678 43.400 1.00 48.31 83 SER D C 1
ATOM 6971 O O . SER D 1 83 ? 93.653 38.375 44.415 1.00 47.11 83 SER D O 1
ATOM 6974 N N . LEU D 1 84 ? 93.746 36.366 43.411 1.00 46.76 84 LEU D N 1
ATOM 6975 C CA . LEU D 1 84 ? 94.054 35.685 44.643 1.00 46.00 84 LEU D CA 1
ATOM 6976 C C . LEU D 1 84 ? 95.511 35.823 45.005 1.00 46.57 84 LEU D C 1
ATOM 6977 O O . LEU D 1 84 ? 96.385 35.873 44.140 1.00 46.77 84 LEU D O 1
ATOM 6982 N N . PRO D 1 85 ? 95.793 35.918 46.310 1.00 47.12 85 PRO D N 1
ATOM 6983 C CA . PRO D 1 85 ? 97.175 36.041 46.775 1.00 48.79 85 PRO D CA 1
ATOM 6984 C C . PRO D 1 85 ? 97.818 34.653 46.724 1.00 50.44 85 PRO D C 1
ATOM 6985 O O . PRO D 1 85 ? 97.765 33.899 47.691 1.00 50.45 85 PRO D O 1
ATOM 6989 N N . VAL D 1 86 ? 98.411 34.313 45.588 1.00 51.80 86 VAL D N 1
ATOM 6990 C CA . VAL D 1 86 ? 99.050 33.016 45.432 1.00 53.57 86 VAL D CA 1
ATOM 6991 C C . VAL D 1 86 ? 100.554 33.155 45.308 1.00 55.26 86 VAL D C 1
ATOM 6992 O O . VAL D 1 86 ? 101.045 34.006 44.553 1.00 56.67 86 VAL D O 1
ATOM 6996 N N . ILE D 1 87 ? 101.285 32.303 46.027 1.00 56.12 87 ILE D N 1
ATOM 6997 C CA . ILE D 1 87 ? 102.749 32.328 45.989 1.00 56.75 87 ILE D CA 1
ATOM 6998 C C . ILE D 1 87 ? 103.333 31.121 45.274 1.00 56.30 87 ILE D C 1
ATOM 6999 O O . ILE D 1 87 ? 104.372 31.226 44.620 1.00 56.77 87 ILE D O 1
ATOM 7004 N N . GLY D 1 88 ? 102.673 29.978 45.408 1.00 55.71 88 GLY D N 1
ATOM 7005 C CA . GLY D 1 88 ? 103.139 28.773 44.752 1.00 53.37 88 GLY D CA 1
ATOM 7006 C C . GLY D 1 88 ? 102.777 28.772 43.272 1.00 51.66 88 GLY D C 1
ATOM 7007 O O . GLY D 1 88 ? 102.752 29.823 42.627 1.00 51.42 88 GLY D O 1
ATOM 7008 N N . ASN D 1 89 ? 102.482 27.596 42.739 1.00 49.59 89 ASN D N 1
ATOM 7009 C CA . ASN D 1 89 ? 102.135 27.467 41.329 1.00 48.96 89 ASN D CA 1
ATOM 7010 C C . ASN D 1 89 ? 100.621 27.319 41.123 1.00 46.80 89 ASN D C 1
ATOM 7011 O O . ASN D 1 89 ? 99.962 26.623 41.889 1.00 47.20 89 ASN D O 1
ATOM 7016 N N . ILE D 1 90 ? 100.077 27.994 40.106 1.00 43.72 90 ILE D N 1
ATOM 7017 C CA . ILE D 1 90 ? 98.644 27.929 39.791 1.00 39.81 90 ILE D CA 1
ATOM 7018 C C . ILE D 1 90 ? 98.450 27.113 38.514 1.00 37.53 90 ILE D C 1
ATOM 7019 O O . ILE D 1 90 ? 99.252 27.187 37.601 1.00 35.93 90 ILE D O 1
ATOM 7024 N N . LYS D 1 91 ? 97.387 26.329 38.448 1.00 36.96 91 LYS D N 1
ATOM 7025 C CA . LYS D 1 91 ? 97.152 25.537 37.249 1.00 35.53 91 LYS D CA 1
ATOM 7026 C C . LYS D 1 91 ? 95.706 25.592 36.751 1.00 32.97 91 LYS D C 1
ATOM 7027 O O . LYS D 1 91 ? 94.756 25.675 37.529 1.00 30.20 91 LYS D O 1
ATOM 7033 N N . ALA D 1 92 ? 95.559 25.544 35.435 1.00 29.98 92 ALA D N 1
ATOM 7034 C CA . ALA D 1 92 ? 94.254 25.584 34.830 1.00 27.50 92 ALA D CA 1
ATOM 7035 C C . ALA D 1 92 ? 94.135 24.416 33.885 1.00 27.19 92 ALA D C 1
ATOM 7036 O O . ALA D 1 92 ? 94.997 24.216 33.035 1.00 27.89 92 ALA D O 1
ATOM 7038 N N . ASN D 1 93 ? 93.084 23.620 34.037 1.00 26.81 93 ASN D N 1
ATOM 7039 C CA . ASN D 1 93 ? 92.876 22.499 33.139 1.00 28.94 93 ASN D CA 1
ATOM 7040 C C . ASN D 1 93 ? 91.417 22.323 32.786 1.00 30.12 93 ASN D C 1
ATOM 7041 O O . ASN D 1 93 ? 90.538 22.969 33.364 1.00 31.09 93 ASN D O 1
ATOM 7046 N N . SER D 1 94 ? 91.184 21.426 31.834 1.00 28.67 94 SER D N 1
ATOM 7047 C CA . SER D 1 94 ? 89.846 21.147 31.355 1.00 28.01 94 SER D CA 1
ATOM 7048 C C . SER D 1 94 ? 88.981 20.472 32.383 1.00 25.29 94 SER D C 1
ATOM 7049 O O . SER D 1 94 ? 89.461 19.745 33.240 1.00 24.60 94 SER D O 1
ATOM 7052 N N . ASP D 1 95 ? 87.690 20.711 32.281 1.00 25.28 95 ASP D N 1
ATOM 7053 C CA . ASP D 1 95 ? 86.774 20.070 33.196 1.00 26.52 95 ASP D CA 1
ATOM 7054 C C . ASP D 1 95 ? 86.838 18.568 32.921 1.00 26.62 95 ASP D C 1
ATOM 7055 O O . ASP D 1 95 ? 86.503 17.758 33.769 1.00 26.57 95 ASP D O 1
ATOM 7068 N N . LEU D 1 97 ? 89.501 16.909 32.593 1.00 24.74 97 LEU D N 1
ATOM 7069 C CA . LEU D 1 97 ? 90.565 16.385 33.434 1.00 22.89 97 LEU D CA 1
ATOM 7070 C C . LEU D 1 97 ? 90.059 16.237 34.860 1.00 22.85 97 LEU D C 1
ATOM 7071 O O . LEU D 1 97 ? 90.348 15.252 35.548 1.00 22.47 97 LEU D O 1
ATOM 7076 N N . ALA D 1 98 ? 89.308 17.229 35.306 1.00 22.32 98 ALA D N 1
ATOM 7077 C CA . ALA D 1 98 ? 88.765 17.182 36.654 1.00 22.90 98 ALA D CA 1
ATOM 7078 C C . ALA D 1 98 ? 87.990 15.878 36.792 1.00 23.20 98 ALA D C 1
ATOM 7079 O O . ALA D 1 98 ? 88.071 15.203 37.810 1.00 24.25 98 ALA D O 1
ATOM 7081 N N . ALA D 1 99 ? 87.242 15.516 35.754 1.00 23.60 99 ALA D N 1
ATOM 7082 C CA . ALA D 1 99 ? 86.479 14.278 35.796 1.00 24.55 99 ALA D CA 1
ATOM 7083 C C . ALA D 1 99 ? 87.414 13.049 35.858 1.00 25.27 99 ALA D C 1
ATOM 7084 O O . ALA D 1 99 ? 87.099 12.042 36.507 1.00 25.96 99 ALA D O 1
ATOM 7086 N N . ALA D 1 100 ? 88.564 13.133 35.193 1.00 24.66 100 ALA D N 1
ATOM 7087 C CA . ALA D 1 100 ? 89.505 12.012 35.203 1.00 23.48 100 ALA D CA 1
ATOM 7088 C C . ALA D 1 100 ? 90.078 11.919 36.593 1.00 22.74 100 ALA D C 1
ATOM 7089 O O . ALA D 1 100 ? 89.833 10.958 37.301 1.00 22.20 100 ALA D O 1
ATOM 7091 N N . HIS D 1 101 ? 90.843 12.934 36.967 1.00 22.90 101 HIS D N 1
ATOM 7092 C CA . HIS D 1 101 ? 91.463 12.998 38.281 1.00 23.25 101 HIS D CA 1
ATOM 7093 C C . HIS D 1 101 ? 90.479 12.618 39.388 1.00 24.05 101 HIS D C 1
ATOM 7094 O O . HIS D 1 101 ? 90.764 11.767 40.224 1.00 24.63 101 HIS D O 1
ATOM 7101 N N . GLY D 1 102 ? 89.315 13.257 39.385 1.00 24.96 102 GLY D N 1
ATOM 7102 C CA . GLY D 1 102 ? 88.308 12.998 40.400 1.00 24.19 102 GLY D CA 1
ATOM 7103 C C . GLY D 1 102 ? 87.825 11.570 40.501 1.00 23.84 102 GLY D C 1
ATOM 7104 O O . GLY D 1 102 ? 87.492 11.111 41.582 1.00 24.57 102 GLY D O 1
ATOM 7105 N N . LEU D 1 103 ? 87.784 10.855 39.383 1.00 24.47 103 LEU D N 1
ATOM 7106 C CA . LEU D 1 103 ? 87.311 9.475 39.402 1.00 25.00 103 LEU D CA 1
ATOM 7107 C C . LEU D 1 103 ? 88.403 8.449 39.153 1.00 26.96 103 LEU D C 1
ATOM 7108 O O . LEU D 1 103 ? 88.130 7.258 39.162 1.00 27.50 103 LEU D O 1
ATOM 7113 N N . CYS D 1 104 ? 89.635 8.879 38.923 1.00 30.21 104 CYS D N 1
ATOM 7114 C CA . CYS D 1 104 ? 90.667 7.898 38.646 1.00 35.27 104 CYS D CA 1
ATOM 7115 C C . CYS D 1 104 ? 91.975 8.132 39.363 1.00 37.80 104 CYS D C 1
ATOM 7116 O O . CYS D 1 104 ? 92.723 7.189 39.602 1.00 39.61 104 CYS D O 1
ATOM 7119 N N . GLY D 1 105 ? 92.268 9.382 39.698 1.00 39.24 105 GLY D N 1
ATOM 7120 C CA . GLY D 1 105 ? 93.510 9.671 40.391 1.00 41.38 105 GLY D CA 1
ATOM 7121 C C . GLY D 1 105 ? 94.684 8.923 39.796 1.00 43.67 105 GLY D C 1
ATOM 7122 O O . GLY D 1 105 ? 95.061 9.151 38.655 1.00 45.52 105 GLY D O 1
ATOM 7123 N N . GLN D 1 106 ? 95.267 8.010 40.554 1.00 45.70 106 GLN D N 1
ATOM 7124 C CA . GLN D 1 106 ? 96.407 7.275 40.036 1.00 47.50 106 GLN D CA 1
ATOM 7125 C C . GLN D 1 106 ? 96.073 6.168 39.054 1.00 47.61 106 GLN D C 1
ATOM 7126 O O . GLN D 1 106 ? 96.875 5.877 38.165 1.00 47.30 106 GLN D O 1
ATOM 7132 N N . LYS D 1 107 ? 94.902 5.554 39.217 1.00 47.41 107 LYS D N 1
ATOM 7133 C CA . LYS D 1 107 ? 94.469 4.467 38.334 1.00 48.17 107 LYS D CA 1
ATOM 7134 C C . LYS D 1 107 ? 94.099 4.927 36.926 1.00 46.33 107 LYS D C 1
ATOM 7135 O O . LYS D 1 107 ? 93.948 6.122 36.663 1.00 47.60 107 LYS D O 1
ATOM 7141 N N . ALA D 1 108 ? 93.957 3.981 36.014 1.00 42.12 108 ALA D N 1
ATOM 7142 C CA . ALA D 1 108 ? 93.601 4.331 34.658 1.00 38.86 108 ALA D CA 1
ATOM 7143 C C . ALA D 1 108 ? 92.195 3.854 34.325 1.00 37.24 108 ALA D C 1
ATOM 7144 O O . ALA D 1 108 ? 91.899 2.667 34.415 1.00 37.52 108 ALA D O 1
ATOM 7146 N N . GLY D 1 109 ? 91.323 4.775 33.938 1.00 35.92 109 GLY D N 1
ATOM 7147 C CA . GLY D 1 109 ? 89.962 4.391 33.602 1.00 35.00 109 GLY D CA 1
ATOM 7148 C C . GLY D 1 109 ? 89.340 5.234 32.504 1.00 33.81 109 GLY D C 1
ATOM 7149 O O . GLY D 1 109 ? 90.051 5.957 31.803 1.00 33.01 109 GLY D O 1
ATOM 7150 N N . ILE D 1 110 ? 88.018 5.116 32.344 1.00 32.18 110 ILE D N 1
ATOM 7151 C CA . ILE D 1 110 ? 87.280 5.906 31.341 1.00 31.71 110 ILE D CA 1
ATOM 7152 C C . ILE D 1 110 ? 86.419 6.935 32.080 1.00 31.42 110 ILE D C 1
ATOM 7153 O O . ILE D 1 110 ? 85.535 6.587 32.873 1.00 31.33 110 ILE D O 1
ATOM 7158 N N . ALA D 1 111 ? 86.670 8.206 31.822 1.00 31.01 111 ALA D N 1
ATOM 7159 C CA . ALA D 1 111 ? 85.899 9.245 32.491 1.00 30.47 111 ALA D CA 1
ATOM 7160 C C . ALA D 1 111 ? 84.879 9.884 31.558 1.00 29.83 111 ALA D C 1
ATOM 7161 O O . ALA D 1 111 ? 85.102 9.984 30.342 1.00 31.65 111 ALA D O 1
ATOM 7163 N N . CYS D 1 112 ? 83.754 10.315 32.117 1.00 26.95 112 CYS D N 1
ATOM 7164 C CA . CYS D 1 112 ? 82.730 10.958 31.310 1.00 23.43 112 CYS D CA 1
ATOM 7165 C C . CYS D 1 112 ? 81.967 11.981 32.117 1.00 22.38 112 CYS D C 1
ATOM 7166 O O . CYS D 1 112 ? 81.757 11.834 33.328 1.00 21.87 112 CYS D O 1
ATOM 7169 N N . ILE D 1 113 ? 81.531 13.018 31.415 1.00 20.18 113 ILE D N 1
ATOM 7170 C CA . ILE D 1 113 ? 80.747 14.072 32.027 1.00 16.50 113 ILE D CA 1
ATOM 7171 C C . ILE D 1 113 ? 79.355 14.088 31.384 1.00 17.45 113 ILE D C 1
ATOM 7172 O O . ILE D 1 113 ? 79.184 13.908 30.175 1.00 16.76 113 ILE D O 1
ATOM 7177 N N . LEU D 1 114 ? 78.353 14.291 32.214 1.00 17.43 114 LEU D N 1
ATOM 7178 C CA . LEU D 1 114 ? 76.993 14.377 31.722 1.00 18.94 114 LEU D CA 1
ATOM 7179 C C . LEU D 1 114 ? 76.356 15.612 32.363 1.00 19.36 114 LEU D C 1
ATOM 7180 O O . LEU D 1 114 ? 75.557 15.513 33.314 1.00 19.43 114 LEU D O 1
ATOM 7185 N N . GLY D 1 115 ? 76.719 16.776 31.832 1.00 17.18 115 GLY D N 1
ATOM 7186 C CA . GLY D 1 115 ? 76.220 18.035 32.377 1.00 17.66 115 GLY D CA 1
ATOM 7187 C C . GLY D 1 115 ? 75.548 18.906 31.347 1.00 16.93 115 GLY D C 1
ATOM 7188 O O . GLY D 1 115 ? 74.652 18.416 30.675 1.00 18.16 115 GLY D O 1
ATOM 7189 N N . THR D 1 116 ? 75.926 20.177 31.194 1.00 15.00 116 THR D N 1
ATOM 7190 C CA . THR D 1 116 ? 75.219 20.933 30.173 1.00 14.26 116 THR D CA 1
ATOM 7191 C C . THR D 1 116 ? 75.569 20.217 28.878 1.00 15.00 116 THR D C 1
ATOM 7192 O O . THR D 1 116 ? 74.684 19.772 28.138 1.00 13.56 116 THR D O 1
ATOM 7196 N N . GLY D 1 117 ? 76.862 20.077 28.620 1.00 16.55 117 GLY D N 1
ATOM 7197 C CA . GLY D 1 117 ? 77.317 19.358 27.440 1.00 19.43 117 GLY D CA 1
ATOM 7198 C C . GLY D 1 117 ? 77.771 18.007 27.955 1.00 20.71 117 GLY D C 1
ATOM 7199 O O . GLY D 1 117 ? 77.620 17.748 29.158 1.00 22.87 117 GLY D O 1
ATOM 7200 N N . SER D 1 118 ? 78.328 17.154 27.096 1.00 21.92 118 SER D N 1
ATOM 7201 C CA . SER D 1 118 ? 78.782 15.818 27.523 1.00 22.04 118 SER D CA 1
ATOM 7202 C C . SER D 1 118 ? 80.191 15.535 27.046 1.00 20.43 118 SER D C 1
ATOM 7203 O O . SER D 1 118 ? 80.710 16.239 26.186 1.00 20.78 118 SER D O 1
ATOM 7206 N N . ASN D 1 119 ? 80.825 14.504 27.589 1.00 19.79 119 ASN D N 1
ATOM 7207 C CA . ASN D 1 119 ? 82.177 14.172 27.140 1.00 22.45 119 ASN D CA 1
ATOM 7208 C C . ASN D 1 119 ? 82.709 12.859 27.675 1.00 24.57 119 ASN D C 1
ATOM 7209 O O . ASN D 1 119 ? 82.241 12.352 28.692 1.00 25.81 119 ASN D O 1
ATOM 7214 N N . SER D 1 120 ? 83.700 12.305 26.990 1.00 25.23 120 SER D N 1
ATOM 7215 C CA . SER D 1 120 ? 84.284 11.042 27.425 1.00 26.17 120 SER D CA 1
ATOM 7216 C C . SER D 1 120 ? 85.768 11.093 27.152 1.00 26.81 120 SER D C 1
ATOM 7217 O O . SER D 1 120 ? 86.232 11.981 26.442 1.00 27.11 120 SER D O 1
ATOM 7220 N N . CYS D 1 121 ? 86.510 10.137 27.706 1.00 28.34 121 CYS D N 1
ATOM 7221 C CA . CYS D 1 121 ? 87.947 10.109 27.483 1.00 29.05 121 CYS D CA 1
ATOM 7222 C C . CYS D 1 121 ? 88.593 8.891 28.105 1.00 31.73 121 CYS D C 1
ATOM 7223 O O . CYS D 1 121 ? 87.968 8.134 28.867 1.00 30.10 121 CYS D O 1
ATOM 7226 N N . PHE D 1 122 ? 89.864 8.712 27.772 1.00 35.31 122 PHE D N 1
ATOM 7227 C CA . PHE D 1 122 ? 90.635 7.628 28.323 1.00 38.58 122 PHE D CA 1
ATOM 7228 C C . PHE D 1 122 ? 91.845 8.155 29.082 1.00 38.77 122 PHE D C 1
ATOM 7229 O O . PHE D 1 122 ? 92.765 8.737 28.506 1.00 37.44 122 PHE D O 1
ATOM 7237 N N . TYR D 1 123 ? 91.800 7.927 30.388 1.00 38.92 123 TYR D N 1
ATOM 7238 C CA . TYR D 1 123 ? 92.823 8.332 31.335 1.00 38.92 123 TYR D CA 1
ATOM 7239 C C . TYR D 1 123 ? 93.630 7.091 31.648 1.00 39.99 123 TYR D C 1
ATOM 7240 O O . TYR D 1 123 ? 93.052 6.036 31.882 1.00 40.22 123 TYR D O 1
ATOM 7249 N N . ASN D 1 124 ? 94.953 7.215 31.660 1.00 41.62 124 ASN D N 1
ATOM 7250 C CA . ASN D 1 124 ? 95.820 6.075 31.946 1.00 43.03 124 ASN D CA 1
ATOM 7251 C C . ASN D 1 124 ? 96.499 6.121 33.315 1.00 44.01 124 ASN D C 1
ATOM 7252 O O . ASN D 1 124 ? 97.466 5.404 33.552 1.00 45.06 124 ASN D O 1
ATOM 7257 N N . GLY D 1 125 ? 95.994 6.951 34.219 1.00 44.83 125 GLY D N 1
ATOM 7258 C CA . GLY D 1 125 ? 96.599 7.047 35.534 1.00 45.09 125 GLY D CA 1
ATOM 7259 C C . GLY D 1 125 ? 97.417 8.305 35.710 1.00 45.78 125 GLY D C 1
ATOM 7260 O O . GLY D 1 125 ? 97.481 8.847 36.812 1.00 44.43 125 GLY D O 1
ATOM 7261 N N . LYS D 1 126 ? 98.048 8.772 34.634 1.00 47.71 126 LYS D N 1
ATOM 7262 C CA . LYS D 1 126 ? 98.852 9.986 34.695 1.00 49.96 126 LYS D CA 1
ATOM 7263 C C . LYS D 1 126 ? 98.162 11.146 34.004 1.00 50.51 126 LYS D C 1
ATOM 7264 O O . LYS D 1 126 ? 98.137 12.263 34.524 1.00 50.93 126 LYS D O 1
ATOM 7270 N N . GLU D 1 127 ? 97.613 10.887 32.825 1.00 50.40 127 GLU D N 1
ATOM 7271 C CA . GLU D 1 127 ? 96.945 11.949 32.091 1.00 51.18 127 GLU D CA 1
ATOM 7272 C C . GLU D 1 127 ? 95.895 11.446 31.125 1.00 50.49 127 GLU D C 1
ATOM 7273 O O . GLU D 1 127 ? 95.531 10.269 31.141 1.00 50.05 127 GLU D O 1
ATOM 7279 N N . ILE D 1 128 ? 95.388 12.344 30.291 1.00 49.86 128 ILE D N 1
ATOM 7280 C CA . ILE D 1 128 ? 94.398 11.927 29.315 1.00 50.00 128 ILE D CA 1
ATOM 7281 C C . ILE D 1 128 ? 95.134 11.637 28.011 1.00 50.90 128 ILE D C 1
ATOM 7282 O O . ILE D 1 128 ? 95.946 12.449 27.553 1.00 50.95 128 ILE D O 1
ATOM 7287 N N . VAL D 1 129 ? 94.866 10.465 27.438 1.00 51.51 129 VAL D N 1
ATOM 7288 C CA . VAL D 1 129 ? 95.490 10.059 26.177 1.00 50.74 129 VAL D CA 1
ATOM 7289 C C . VAL D 1 129 ? 94.500 10.048 25.010 1.00 50.95 129 VAL D C 1
ATOM 7290 O O . VAL D 1 129 ? 94.794 10.616 23.958 1.00 51.12 129 VAL D O 1
ATOM 7294 N N . SER D 1 130 ? 93.335 9.426 25.201 1.00 51.57 130 SER D N 1
ATOM 7295 C CA . SER D 1 130 ? 92.290 9.354 24.160 1.00 50.88 130 SER D CA 1
ATOM 7296 C C . SER D 1 130 ? 91.028 10.182 24.527 1.00 49.83 130 SER D C 1
ATOM 7297 O O . SER D 1 130 ? 90.613 10.234 25.692 1.00 49.62 130 SER D O 1
ATOM 7300 N N . ASN D 1 131 ? 90.416 10.813 23.526 1.00 47.19 131 ASN D N 1
ATOM 7301 C CA . ASN D 1 131 ? 89.255 11.664 23.778 1.00 43.95 131 ASN D CA 1
ATOM 7302 C C . ASN D 1 131 ? 88.352 11.919 22.580 1.00 41.25 131 ASN D C 1
ATOM 7303 O O . ASN D 1 131 ? 88.642 12.771 21.753 1.00 42.77 131 ASN D O 1
ATOM 7308 N N . ILE D 1 132 ? 87.238 11.199 22.501 1.00 37.20 132 ILE D N 1
ATOM 7309 C CA . ILE D 1 132 ? 86.272 11.361 21.426 1.00 33.68 132 ILE D CA 1
ATOM 7310 C C . ILE D 1 132 ? 85.587 12.729 21.497 1.00 31.56 132 ILE D C 1
ATOM 7311 O O . ILE D 1 132 ? 84.785 12.953 22.387 1.00 33.89 132 ILE D O 1
ATOM 7316 N N . SER D 1 133 ? 85.866 13.640 20.569 1.00 28.73 133 SER D N 1
ATOM 7317 C CA . SER D 1 133 ? 85.219 14.948 20.631 1.00 28.20 133 SER D CA 1
ATOM 7318 C C . SER D 1 133 ? 83.678 14.939 20.609 1.00 27.87 133 SER D C 1
ATOM 7319 O O . SER D 1 133 ? 83.061 14.422 19.682 1.00 27.10 133 SER D O 1
ATOM 7322 N N . PRO D 1 134 ? 83.040 15.536 21.636 1.00 26.66 134 PRO D N 1
ATOM 7323 C CA . PRO D 1 134 ? 81.581 15.567 21.682 1.00 24.97 134 PRO D CA 1
ATOM 7324 C C . PRO D 1 134 ? 80.881 16.173 20.451 1.00 25.13 134 PRO D C 1
ATOM 7325 O O . PRO D 1 134 ? 79.971 15.560 19.903 1.00 24.90 134 PRO D O 1
ATOM 7329 N N . LEU D 1 135 ? 81.305 17.363 20.034 1.00 25.21 135 LEU D N 1
ATOM 7330 C CA . LEU D 1 135 ? 80.739 18.041 18.863 1.00 24.50 135 LEU D CA 1
ATOM 7331 C C . LEU D 1 135 ? 79.531 18.961 19.072 1.00 25.12 135 LEU D C 1
ATOM 7332 O O . LEU D 1 135 ? 78.636 19.018 18.226 1.00 27.36 135 LEU D O 1
ATOM 7337 N N . GLY D 1 136 ? 79.505 19.683 20.189 1.00 25.59 136 GLY D N 1
ATOM 7338 C CA . GLY D 1 136 ? 78.414 20.620 20.461 1.00 24.89 136 GLY D CA 1
ATOM 7339 C C . GLY D 1 136 ? 77.012 20.050 20.621 1.00 24.12 136 GLY D C 1
ATOM 7340 O O . GLY D 1 136 ? 76.798 18.855 20.438 1.00 23.03 136 GLY D O 1
ATOM 7341 N N . PHE D 1 137 ? 76.052 20.914 20.939 1.00 24.26 137 PHE D N 1
ATOM 7342 C CA . PHE D 1 137 ? 74.683 20.463 21.141 1.00 24.96 137 PHE D CA 1
ATOM 7343 C C . PHE D 1 137 ? 73.920 20.289 19.859 1.00 24.98 137 PHE D C 1
ATOM 7344 O O . PHE D 1 137 ? 72.772 19.842 19.866 1.00 25.17 137 PHE D O 1
ATOM 7352 N N . ILE D 1 138 ? 74.558 20.663 18.763 1.00 25.49 138 ILE D N 1
ATOM 7353 C CA . ILE D 1 138 ? 73.934 20.518 17.458 1.00 25.28 138 ILE D CA 1
ATOM 7354 C C . ILE D 1 138 ? 74.389 19.217 16.785 1.00 25.85 138 ILE D C 1
ATOM 7355 O O . ILE D 1 138 ? 73.560 18.355 16.473 1.00 25.98 138 ILE D O 1
ATOM 7360 N N . LEU D 1 139 ? 75.707 19.078 16.593 1.00 24.52 139 LEU D N 1
ATOM 7361 C CA . LEU D 1 139 ? 76.280 17.895 15.965 1.00 22.55 139 LEU D CA 1
ATOM 7362 C C . LEU D 1 139 ? 76.325 16.666 16.856 1.00 22.76 139 LEU D C 1
ATOM 7363 O O . LEU D 1 139 ? 76.017 15.564 16.404 1.00 21.74 139 LEU D O 1
ATOM 7368 N N . GLY D 1 140 ? 76.708 16.852 18.118 1.00 23.94 140 GLY D N 1
ATOM 7369 C CA . GLY D 1 140 ? 76.819 15.712 19.026 1.00 25.72 140 GLY D CA 1
ATOM 7370 C C . GLY D 1 140 ? 76.356 15.917 20.458 1.00 25.93 140 GLY D C 1
ATOM 7371 O O . GLY D 1 140 ? 75.207 16.290 20.691 1.00 27.84 140 GLY D O 1
ATOM 7372 N N . ASP D 1 141 ? 77.228 15.645 21.426 1.00 25.80 141 ASP D N 1
ATOM 7373 C CA . ASP D 1 141 ? 76.887 15.817 22.837 1.00 25.12 141 ASP D CA 1
ATOM 7374 C C . ASP D 1 141 ? 75.724 14.967 23.291 1.00 23.28 141 ASP D C 1
ATOM 7375 O O . ASP D 1 141 ? 74.870 15.424 24.050 1.00 22.90 141 ASP D O 1
ATOM 7380 N N . GLU D 1 142 ? 75.683 13.727 22.826 1.00 21.49 142 GLU D N 1
ATOM 7381 C CA . GLU D 1 142 ? 74.623 12.810 23.202 1.00 19.27 142 GLU D CA 1
ATOM 7382 C C . GLU D 1 142 ? 74.497 12.722 24.726 1.00 17.52 142 GLU D C 1
ATOM 7383 O O . GLU D 1 142 ? 75.440 13.023 25.462 1.00 16.56 142 GLU D O 1
ATOM 7389 N N . GLY D 1 143 ? 73.328 12.333 25.212 1.00 15.26 143 GLY D N 1
ATOM 7390 C CA . GLY D 1 143 ? 73.140 12.257 26.645 1.00 14.15 143 GLY D CA 1
ATOM 7391 C C . GLY D 1 143 ? 73.240 13.602 27.353 1.00 13.94 143 GLY D C 1
ATOM 7392 O O . GLY D 1 143 ? 72.721 13.750 28.459 1.00 15.34 143 GLY D O 1
ATOM 7393 N N . SER D 1 144 ? 73.891 14.595 26.743 1.00 13.64 144 SER D N 1
ATOM 7394 C CA . SER D 1 144 ? 74.025 15.910 27.385 1.00 14.86 144 SER D CA 1
ATOM 7395 C C . SER D 1 144 ? 72.709 16.646 27.711 1.00 15.44 144 SER D C 1
ATOM 7396 O O . SER D 1 144 ? 71.717 16.567 26.970 1.00 15.36 144 SER D O 1
ATOM 7399 N N . GLY D 1 145 ? 72.723 17.401 28.803 1.00 14.83 145 GLY D N 1
ATOM 7400 C CA . GLY D 1 145 ? 71.562 18.166 29.194 1.00 14.54 145 GLY D CA 1
ATOM 7401 C C . GLY D 1 145 ? 71.109 19.058 28.056 1.00 14.48 145 GLY D C 1
ATOM 7402 O O . GLY D 1 145 ? 69.935 19.050 27.703 1.00 13.81 145 GLY D O 1
ATOM 7403 N N . ALA D 1 146 ? 72.038 19.818 27.481 1.00 13.77 146 ALA D N 1
ATOM 7404 C CA . ALA D 1 146 ? 71.729 20.706 26.365 1.00 13.75 146 ALA D CA 1
ATOM 7405 C C . ALA D 1 146 ? 70.924 19.957 25.309 1.00 14.07 146 ALA D C 1
ATOM 7406 O O . ALA D 1 146 ? 69.829 20.360 24.934 1.00 12.92 146 ALA D O 1
ATOM 7408 N N . VAL D 1 147 ? 71.484 18.854 24.838 1.00 13.57 147 VAL D N 1
ATOM 7409 C CA . VAL D 1 147 ? 70.832 18.035 23.833 1.00 12.94 147 VAL D CA 1
ATOM 7410 C C . VAL D 1 147 ? 69.485 17.492 24.322 1.00 12.38 147 VAL D C 1
ATOM 7411 O O . VAL D 1 147 ? 68.497 17.520 23.573 1.00 11.79 147 VAL D O 1
ATOM 7415 N N . LEU D 1 148 ? 69.435 17.011 25.567 1.00 11.31 148 LEU D N 1
ATOM 7416 C CA . LEU D 1 148 ? 68.181 16.482 26.102 1.00 9.10 148 LEU D CA 1
ATOM 7417 C C . LEU D 1 148 ? 67.104 17.523 25.963 1.00 7.57 148 LEU D C 1
ATOM 7418 O O . LEU D 1 148 ? 65.969 17.210 25.630 1.00 6.12 148 LEU D O 1
ATOM 7423 N N . GLY D 1 149 ? 67.470 18.769 26.228 1.00 7.78 149 GLY D N 1
ATOM 7424 C CA . GLY D 1 149 ? 66.507 19.845 26.108 1.00 9.69 149 GLY D CA 1
ATOM 7425 C C . GLY D 1 149 ? 66.018 19.808 24.677 1.00 11.69 149 GLY D C 1
ATOM 7426 O O . GLY D 1 149 ? 64.834 19.598 24.425 1.00 12.32 149 GLY D O 1
ATOM 7427 N N . LYS D 1 150 ? 66.965 19.989 23.748 1.00 12.93 150 LYS D N 1
ATOM 7428 C CA . LYS D 1 150 ? 66.688 19.965 22.324 1.00 11.01 150 LYS D CA 1
ATOM 7429 C C . LYS D 1 150 ? 65.670 18.876 22.027 1.00 10.19 150 LYS D C 1
ATOM 7430 O O . LYS D 1 150 ? 64.592 19.163 21.516 1.00 10.93 150 LYS D O 1
ATOM 7436 N N . LEU D 1 151 ? 65.990 17.630 22.356 1.00 7.90 151 LEU D N 1
ATOM 7437 C CA . LEU D 1 151 ? 65.057 16.537 22.110 1.00 8.07 151 LEU D CA 1
ATOM 7438 C C . LEU D 1 151 ? 63.673 16.801 22.661 1.00 9.03 151 LEU D C 1
ATOM 7439 O O . LEU D 1 151 ? 62.680 16.525 22.009 1.00 11.16 151 LEU D O 1
ATOM 7444 N N . LEU D 1 152 ? 63.605 17.299 23.884 1.00 9.81 152 LEU D N 1
ATOM 7445 C CA . LEU D 1 152 ? 62.334 17.576 24.508 1.00 12.18 152 LEU D CA 1
ATOM 7446 C C . LEU D 1 152 ? 61.613 18.740 23.838 1.00 13.07 152 LEU D C 1
ATOM 7447 O O . LEU D 1 152 ? 60.517 18.592 23.320 1.00 13.83 152 LEU D O 1
ATOM 7452 N N . VAL D 1 153 ? 62.220 19.913 23.859 1.00 14.80 153 VAL D N 1
ATOM 7453 C CA . VAL D 1 153 ? 61.598 21.076 23.243 1.00 19.29 153 VAL D CA 1
ATOM 7454 C C . VAL D 1 153 ? 61.199 20.727 21.792 1.00 22.12 153 VAL D C 1
ATOM 7455 O O . VAL D 1 153 ? 60.228 21.261 21.256 1.00 24.92 153 VAL D O 1
ATOM 7459 N N . GLY D 1 154 ? 61.929 19.816 21.164 1.00 23.60 154 GLY D N 1
ATOM 7460 C CA . GLY D 1 154 ? 61.576 19.446 19.812 1.00 26.09 154 GLY D CA 1
ATOM 7461 C C . GLY D 1 154 ? 60.211 18.780 19.765 1.00 28.80 154 GLY D C 1
ATOM 7462 O O . GLY D 1 154 ? 59.352 19.114 18.945 1.00 29.32 154 GLY D O 1
ATOM 7463 N N . ASP D 1 155 ? 59.996 17.837 20.671 1.00 31.30 155 ASP D N 1
ATOM 7464 C CA . ASP D 1 155 ? 58.737 17.117 20.698 1.00 33.37 155 ASP D CA 1
ATOM 7465 C C . ASP D 1 155 ? 57.548 17.917 21.217 1.00 33.24 155 ASP D C 1
ATOM 7466 O O . ASP D 1 155 ? 56.434 17.793 20.715 1.00 35.42 155 ASP D O 1
ATOM 7471 N N . ILE D 1 156 ? 57.784 18.749 22.213 1.00 31.73 156 ILE D N 1
ATOM 7472 C CA . ILE D 1 156 ? 56.688 19.531 22.734 1.00 29.37 156 ILE D CA 1
ATOM 7473 C C . ILE D 1 156 ? 56.163 20.522 21.689 1.00 27.30 156 ILE D C 1
ATOM 7474 O O . ILE D 1 156 ? 54.951 20.624 21.478 1.00 27.02 156 ILE D O 1
ATOM 7479 N N . LEU D 1 157 ? 57.073 21.216 21.015 1.00 24.03 157 LEU D N 1
ATOM 7480 C CA . LEU D 1 157 ? 56.707 22.206 20.010 1.00 21.23 157 LEU D CA 1
ATOM 7481 C C . LEU D 1 157 ? 56.108 21.649 18.722 1.00 21.88 157 LEU D C 1
ATOM 7482 O O . LEU D 1 157 ? 55.660 22.412 17.851 1.00 20.32 157 LEU D O 1
ATOM 7487 N N . LYS D 1 158 ? 56.116 20.322 18.593 1.00 21.84 158 LYS D N 1
ATOM 7488 C CA . LYS D 1 158 ? 55.584 19.643 17.409 1.00 21.11 158 LYS D CA 1
ATOM 7489 C C . LYS D 1 158 ? 54.430 18.745 17.832 1.00 22.17 158 LYS D C 1
ATOM 7490 O O . LYS D 1 158 ? 54.107 17.764 17.177 1.00 21.17 158 LYS D O 1
ATOM 7496 N N . ASN D 1 159 ? 53.824 19.096 18.959 1.00 22.09 159 ASN D N 1
ATOM 7497 C CA . ASN D 1 159 ? 52.695 18.367 19.512 1.00 21.95 159 ASN D CA 1
ATOM 7498 C C . ASN D 1 159 ? 52.850 16.881 19.475 1.00 21.87 159 ASN D C 1
ATOM 7499 O O . ASN D 1 159 ? 51.896 16.165 19.161 1.00 24.66 159 ASN D O 1
ATOM 7504 N N . GLN D 1 160 ? 54.033 16.385 19.762 1.00 18.97 160 GLN D N 1
ATOM 7505 C CA . GLN D 1 160 ? 54.161 14.975 19.720 1.00 17.93 160 GLN D CA 1
ATOM 7506 C C . GLN D 1 160 ? 53.800 14.437 21.093 1.00 17.70 160 GLN D C 1
ATOM 7507 O O . GLN D 1 160 ? 53.649 13.247 21.255 1.00 17.82 160 GLN D O 1
ATOM 7513 N N . LEU D 1 161 ? 53.644 15.334 22.072 1.00 20.08 161 LEU D N 1
ATOM 7514 C CA . LEU D 1 161 ? 53.309 14.953 23.461 1.00 19.83 161 LEU D CA 1
ATOM 7515 C C . LEU D 1 161 ? 51.930 15.386 23.904 1.00 19.76 161 LEU D C 1
ATOM 7516 O O . LEU D 1 161 ? 51.253 16.156 23.233 1.00 20.79 161 LEU D O 1
ATOM 7521 N N . PRO D 1 162 ? 51.509 14.906 25.074 1.00 19.89 162 PRO D N 1
ATOM 7522 C CA . PRO D 1 162 ? 50.187 15.283 25.570 1.00 21.74 162 PRO D CA 1
ATOM 7523 C C . PRO D 1 162 ? 50.006 16.795 25.594 1.00 22.87 162 PRO D C 1
ATOM 7524 O O . PRO D 1 162 ? 50.889 17.518 26.036 1.00 23.84 162 PRO D O 1
ATOM 7528 N N . ALA D 1 163 ? 48.870 17.275 25.105 1.00 24.34 163 ALA D N 1
ATOM 7529 C CA . ALA D 1 163 ? 48.637 18.717 25.080 1.00 24.44 163 ALA D CA 1
ATOM 7530 C C . ALA D 1 163 ? 48.735 19.250 26.490 1.00 24.84 163 ALA D C 1
ATOM 7531 O O . ALA D 1 163 ? 49.411 20.240 26.743 1.00 25.23 163 ALA D O 1
ATOM 7533 N N . THR D 1 164 ? 48.059 18.581 27.412 1.00 25.45 164 THR D N 1
ATOM 7534 C CA . THR D 1 164 ? 48.082 19.000 28.805 1.00 25.70 164 THR D CA 1
ATOM 7535 C C . THR D 1 164 ? 49.526 19.195 29.249 1.00 25.47 164 THR D C 1
ATOM 7536 O O . THR D 1 164 ? 49.879 20.207 29.851 1.00 26.58 164 THR D O 1
ATOM 7540 N N . LEU D 1 165 ? 50.371 18.224 28.938 1.00 24.41 165 LEU D N 1
ATOM 7541 C CA . LEU D 1 165 ? 51.767 18.313 29.304 1.00 23.27 165 LEU D CA 1
ATOM 7542 C C . LEU D 1 165 ? 52.420 19.522 28.646 1.00 24.27 165 LEU D C 1
ATOM 7543 O O . LEU D 1 165 ? 53.152 20.248 29.284 1.00 25.20 165 LEU D O 1
ATOM 7548 N N . LYS D 1 166 ? 52.153 19.757 27.373 1.00 26.82 166 LYS D N 1
ATOM 7549 C CA . LYS D 1 166 ? 52.776 20.885 26.703 1.00 30.17 166 LYS D CA 1
ATOM 7550 C C . LYS D 1 166 ? 52.387 22.185 27.373 1.00 33.68 166 LYS D C 1
ATOM 7551 O O . LYS D 1 166 ? 53.175 23.124 27.395 1.00 33.24 166 LYS D O 1
ATOM 7557 N N . GLU D 1 167 ? 51.164 22.221 27.906 1.00 39.20 167 GLU D N 1
ATOM 7558 C CA . GLU D 1 167 ? 50.623 23.398 28.578 1.00 44.61 167 GLU D CA 1
ATOM 7559 C C . GLU D 1 167 ? 51.375 23.613 29.872 1.00 43.91 167 GLU D C 1
ATOM 7560 O O . GLU D 1 167 ? 51.918 24.693 30.120 1.00 44.29 167 GLU D O 1
ATOM 7566 N N . GLU D 1 168 ? 51.400 22.589 30.711 1.00 42.77 168 GLU D N 1
ATOM 7567 C CA . GLU D 1 168 ? 52.119 22.694 31.962 1.00 41.61 168 GLU D CA 1
ATOM 7568 C C . GLU D 1 168 ? 53.538 23.206 31.655 1.00 39.03 168 GLU D C 1
ATOM 7569 O O . GLU D 1 168 ? 54.013 24.162 32.274 1.00 39.07 168 GLU D O 1
ATOM 7575 N N . PHE D 1 169 ? 54.199 22.592 30.672 1.00 35.57 169 PHE D N 1
ATOM 7576 C CA . PHE D 1 169 ? 55.556 22.969 30.270 1.00 30.91 169 PHE D CA 1
ATOM 7577 C C . PHE D 1 169 ? 55.702 24.469 30.058 1.00 30.42 169 PHE D C 1
ATOM 7578 O O . PHE D 1 169 ? 56.439 25.121 30.784 1.00 31.60 169 PHE D O 1
ATOM 7586 N N . LEU D 1 170 ? 55.008 25.019 29.066 1.00 29.30 170 LEU D N 1
ATOM 7587 C CA . LEU D 1 170 ? 55.121 26.446 28.798 1.00 29.07 170 LEU D CA 1
ATOM 7588 C C . LEU D 1 170 ? 54.817 27.330 30.002 1.00 30.44 170 LEU D C 1
ATOM 7589 O O . LEU D 1 170 ? 55.479 28.350 30.203 1.00 30.54 170 LEU D O 1
ATOM 7594 N N . LYS D 1 171 ? 53.823 26.957 30.799 1.00 31.70 171 LYS D N 1
ATOM 7595 C CA . LYS D 1 171 ? 53.510 27.783 31.946 1.00 32.74 171 LYS D CA 1
ATOM 7596 C C . LYS D 1 171 ? 54.701 27.789 32.904 1.00 31.11 171 LYS D C 1
ATOM 7597 O O . LYS D 1 171 ? 55.232 28.855 33.223 1.00 30.90 171 LYS D O 1
ATOM 7603 N N . GLN D 1 172 ? 55.123 26.597 33.339 1.00 27.62 172 GLN D N 1
ATOM 7604 C CA . GLN D 1 172 ? 56.251 26.420 34.265 1.00 24.58 172 GLN D CA 1
ATOM 7605 C C . GLN D 1 172 ? 57.449 27.332 33.957 1.00 23.32 172 GLN D C 1
ATOM 7606 O O . GLN D 1 172 ? 57.971 28.028 34.843 1.00 23.85 172 GLN D O 1
ATOM 7612 N N . PHE D 1 173 ? 57.884 27.328 32.707 1.00 20.47 173 PHE D N 1
ATOM 7613 C CA . PHE D 1 173 ? 59.008 28.146 32.291 1.00 18.09 173 PHE D CA 1
ATOM 7614 C C . PHE D 1 173 ? 58.546 29.447 31.672 1.00 20.22 173 PHE D C 1
ATOM 7615 O O . PHE D 1 173 ? 59.332 30.150 31.046 1.00 20.56 173 PHE D O 1
ATOM 7623 N N . ASP D 1 174 ? 57.258 29.740 31.819 1.00 22.33 174 ASP D N 1
ATOM 7624 C CA . ASP D 1 174 ? 56.689 30.974 31.292 1.00 22.69 174 ASP D CA 1
ATOM 7625 C C . ASP D 1 174 ? 57.256 31.380 29.950 1.00 21.78 174 ASP D C 1
ATOM 7626 O O . ASP D 1 174 ? 57.668 32.522 29.749 1.00 19.30 174 ASP D O 1
ATOM 7631 N N . LEU D 1 175 ? 57.257 30.414 29.038 1.00 21.20 175 LEU D N 1
ATOM 7632 C CA . LEU D 1 175 ? 57.748 30.583 27.678 1.00 20.65 175 LEU D CA 1
ATOM 7633 C C . LEU D 1 175 ? 56.615 30.471 26.682 1.00 22.61 175 LEU D C 1
ATOM 7634 O O . LEU D 1 175 ? 55.478 30.161 27.055 1.00 23.48 175 LEU D O 1
ATOM 7639 N N . THR D 1 176 ? 56.942 30.706 25.413 1.00 24.23 176 THR D N 1
ATOM 7640 C CA . THR D 1 176 ? 56.002 30.631 24.288 1.00 24.66 176 THR D CA 1
ATOM 7641 C C . THR D 1 176 ? 56.778 30.067 23.121 1.00 24.94 176 THR D C 1
ATOM 7642 O O . THR D 1 176 ? 57.937 30.410 22.923 1.00 25.24 176 THR D O 1
ATOM 7646 N N . PRO D 1 177 ? 56.139 29.224 22.304 1.00 25.26 177 PRO D N 1
ATOM 7647 C CA . PRO D 1 177 ? 56.830 28.635 21.158 1.00 22.69 177 PRO D CA 1
ATOM 7648 C C . PRO D 1 177 ? 57.743 29.601 20.414 1.00 21.92 177 PRO D C 1
ATOM 7649 O O . PRO D 1 177 ? 58.918 29.327 20.212 1.00 22.77 177 PRO D O 1
ATOM 7653 N N . PRO D 1 178 ? 57.212 30.758 20.012 1.00 20.55 178 PRO D N 1
ATOM 7654 C CA . PRO D 1 178 ? 58.043 31.722 19.291 1.00 20.71 178 PRO D CA 1
ATOM 7655 C C . PRO D 1 178 ? 59.203 32.314 20.087 1.00 22.28 178 PRO D C 1
ATOM 7656 O O . PRO D 1 178 ? 60.192 32.730 19.493 1.00 22.96 178 PRO D O 1
ATOM 7660 N N . GLU D 1 179 ? 59.092 32.354 21.414 1.00 24.81 179 GLU D N 1
ATOM 7661 C CA . GLU D 1 179 ? 60.189 32.887 22.232 1.00 27.11 179 GLU D CA 1
ATOM 7662 C C . GLU D 1 179 ? 61.339 31.868 22.238 1.00 25.58 179 GLU D C 1
ATOM 7663 O O . GLU D 1 179 ? 62.508 32.221 22.035 1.00 25.38 179 GLU D O 1
ATOM 7669 N N . ILE D 1 180 ? 61.002 30.605 22.471 1.00 22.85 180 ILE D N 1
ATOM 7670 C CA . ILE D 1 180 ? 61.985 29.532 22.482 1.00 18.92 180 ILE D CA 1
ATOM 7671 C C . ILE D 1 180 ? 62.681 29.493 21.130 1.00 17.71 180 ILE D C 1
ATOM 7672 O O . ILE D 1 180 ? 63.905 29.508 21.061 1.00 18.97 180 ILE D O 1
ATOM 7677 N N . ILE D 1 181 ? 61.918 29.441 20.047 1.00 15.88 181 ILE D N 1
ATOM 7678 C CA . ILE D 1 181 ? 62.562 29.373 18.749 1.00 15.74 181 ILE D CA 1
ATOM 7679 C C . ILE D 1 181 ? 63.475 30.553 18.548 1.00 16.12 181 ILE D C 1
ATOM 7680 O O . ILE D 1 181 ? 64.406 30.477 17.733 1.00 15.01 181 ILE D O 1
ATOM 7685 N N . ASP D 1 182 ? 63.237 31.645 19.275 1.00 17.75 182 ASP D N 1
ATOM 7686 C CA . ASP D 1 182 ? 64.127 32.793 19.123 1.00 20.18 182 ASP D CA 1
ATOM 7687 C C . ASP D 1 182 ? 65.340 32.576 20.004 1.00 20.90 182 ASP D C 1
ATOM 7688 O O . ASP D 1 182 ? 66.450 32.901 19.600 1.00 21.30 182 ASP D O 1
ATOM 7693 N N . ARG D 1 183 ? 65.136 32.007 21.195 1.00 22.23 183 ARG D N 1
ATOM 7694 C CA . ARG D 1 183 ? 66.242 31.735 22.125 1.00 23.04 183 ARG D CA 1
ATOM 7695 C C . ARG D 1 183 ? 67.181 30.644 21.618 1.00 22.81 183 ARG D C 1
ATOM 7696 O O . ARG D 1 183 ? 68.350 30.609 21.995 1.00 23.28 183 ARG D O 1
ATOM 7704 N N . VAL D 1 184 ? 66.682 29.745 20.778 1.00 20.88 184 VAL D N 1
ATOM 7705 C CA . VAL D 1 184 ? 67.522 28.676 20.279 1.00 19.60 184 VAL D CA 1
ATOM 7706 C C . VAL D 1 184 ? 68.331 29.055 19.059 1.00 21.32 184 VAL D C 1
ATOM 7707 O O . VAL D 1 184 ? 69.417 28.525 18.860 1.00 23.14 184 VAL D O 1
ATOM 7711 N N . TYR D 1 185 ? 67.833 29.969 18.233 1.00 22.86 185 TYR D N 1
ATOM 7712 C CA . TYR D 1 185 ? 68.586 30.329 17.033 1.00 24.68 185 TYR D CA 1
ATOM 7713 C C . TYR D 1 185 ? 69.135 31.761 16.983 1.00 28.05 185 TYR D C 1
ATOM 7714 O O . TYR D 1 185 ? 70.152 32.019 16.350 1.00 28.19 185 TYR D O 1
ATOM 7723 N N . ARG D 1 186 ? 68.482 32.692 17.663 1.00 32.59 186 ARG D N 1
ATOM 7724 C CA . ARG D 1 186 ? 68.918 34.077 17.600 1.00 36.14 186 ARG D CA 1
ATOM 7725 C C . ARG D 1 186 ? 69.614 34.682 18.820 1.00 34.69 186 ARG D C 1
ATOM 7726 O O . ARG D 1 186 ? 70.284 35.696 18.691 1.00 36.28 186 ARG D O 1
ATOM 7734 N N . GLN D 1 187 ? 69.474 34.079 19.992 1.00 31.66 187 GLN D N 1
ATOM 7735 C CA . GLN D 1 187 ? 70.129 34.621 21.188 1.00 28.54 187 GLN D CA 1
ATOM 7736 C C . GLN D 1 187 ? 71.367 33.850 21.641 1.00 25.83 187 GLN D C 1
ATOM 7737 O O . GLN D 1 187 ? 71.477 32.647 21.424 1.00 26.54 187 GLN D O 1
ATOM 7743 N N . PRO D 1 188 ? 72.315 34.533 22.291 1.00 22.54 188 PRO D N 1
ATOM 7744 C CA . PRO D 1 188 ? 73.529 33.882 22.764 1.00 21.55 188 PRO D CA 1
ATOM 7745 C C . PRO D 1 188 ? 73.256 32.805 23.793 1.00 21.85 188 PRO D C 1
ATOM 7746 O O . PRO D 1 188 ? 72.368 32.942 24.621 1.00 22.46 188 PRO D O 1
ATOM 7750 N N . PHE D 1 189 ? 74.048 31.743 23.721 1.00 23.00 189 PHE D N 1
ATOM 7751 C CA . PHE D 1 189 ? 73.947 30.586 24.603 1.00 23.44 189 PHE D CA 1
ATOM 7752 C C . PHE D 1 189 ? 72.623 29.859 24.438 1.00 23.43 189 PHE D C 1
ATOM 7753 O O . PHE D 1 189 ? 71.660 30.131 25.152 1.00 25.44 189 PHE D O 1
ATOM 7761 N N . PRO D 1 190 ? 72.542 28.950 23.453 1.00 22.68 190 PRO D N 1
ATOM 7762 C CA . PRO D 1 190 ? 71.327 28.167 23.187 1.00 22.84 190 PRO D CA 1
ATOM 7763 C C . PRO D 1 190 ? 71.395 26.905 24.009 1.00 23.11 190 PRO D C 1
ATOM 7764 O O . PRO D 1 190 ? 70.414 26.481 24.620 1.00 21.43 190 PRO D O 1
ATOM 7768 N N . ASN D 1 191 ? 72.582 26.306 23.984 1.00 24.69 191 ASN D N 1
ATOM 7769 C CA . ASN D 1 191 ? 72.856 25.062 24.690 1.00 27.05 191 ASN D CA 1
ATOM 7770 C C . ASN D 1 191 ? 72.482 25.176 26.163 1.00 29.03 191 ASN D C 1
ATOM 7771 O O . ASN D 1 191 ? 71.819 24.293 26.712 1.00 32.26 191 ASN D O 1
ATOM 7776 N N . ARG D 1 192 ? 72.912 26.263 26.799 1.00 28.24 192 ARG D N 1
ATOM 7777 C CA . ARG D 1 192 ? 72.604 26.487 28.203 1.00 25.30 192 ARG D CA 1
ATOM 7778 C C . ARG D 1 192 ? 71.086 26.662 28.381 1.00 23.46 192 ARG D C 1
ATOM 7779 O O . ARG D 1 192 ? 70.491 26.164 29.341 1.00 21.39 192 ARG D O 1
ATOM 7787 N N . PHE D 1 193 ? 70.476 27.370 27.436 1.00 21.81 193 PHE D N 1
ATOM 7788 C CA . PHE D 1 193 ? 69.050 27.603 27.450 1.00 21.31 193 PHE D CA 1
ATOM 7789 C C . PHE D 1 193 ? 68.364 26.260 27.369 1.00 22.23 193 PHE D C 1
ATOM 7790 O O . PHE D 1 193 ? 67.643 25.876 28.281 1.00 23.69 193 PHE D O 1
ATOM 7798 N N . LEU D 1 194 ? 68.586 25.543 26.270 1.00 23.21 194 LEU D N 1
ATOM 7799 C CA . LEU D 1 194 ? 67.971 24.234 26.069 1.00 23.39 194 LEU D CA 1
ATOM 7800 C C . LEU D 1 194 ? 68.150 23.355 27.293 1.00 23.85 194 LEU D C 1
ATOM 7801 O O . LEU D 1 194 ? 67.207 22.713 27.771 1.00 24.39 194 LEU D O 1
ATOM 7806 N N . ALA D 1 195 ? 69.375 23.339 27.803 1.00 22.61 195 ALA D N 1
ATOM 7807 C CA . ALA D 1 195 ? 69.723 22.536 28.962 1.00 21.84 195 ALA D CA 1
ATOM 7808 C C . ALA D 1 195 ? 68.931 22.893 30.213 1.00 21.08 195 ALA D C 1
ATOM 7809 O O . ALA D 1 195 ? 68.636 22.016 31.019 1.00 20.67 195 ALA D O 1
ATOM 7811 N N . SER D 1 196 ? 68.592 24.177 30.362 1.00 20.10 196 SER D N 1
ATOM 7812 C CA . SER D 1 196 ? 67.862 24.651 31.536 1.00 18.07 196 SER D CA 1
ATOM 7813 C C . SER D 1 196 ? 66.434 24.159 31.551 1.00 17.72 196 SER D C 1
ATOM 7814 O O . SER D 1 196 ? 65.703 24.372 32.513 1.00 17.08 196 SER D O 1
ATOM 7817 N N . LEU D 1 197 ? 66.025 23.506 30.479 1.00 17.51 197 LEU D N 1
ATOM 7818 C CA . LEU D 1 197 ? 64.682 22.986 30.420 1.00 17.41 197 LEU D CA 1
ATOM 7819 C C . LEU D 1 197 ? 64.745 21.539 30.857 1.00 17.81 197 LEU D C 1
ATOM 7820 O O . LEU D 1 197 ? 63.747 20.960 31.252 1.00 17.84 197 LEU D O 1
ATOM 7825 N N . SER D 1 198 ? 65.941 20.969 30.801 1.00 18.93 198 SER D N 1
ATOM 7826 C CA . SER D 1 198 ? 66.192 19.578 31.200 1.00 21.47 198 SER D CA 1
ATOM 7827 C C . SER D 1 198 ? 65.388 19.070 32.432 1.00 22.28 198 SER D C 1
ATOM 7828 O O . SER D 1 198 ? 64.836 17.960 32.411 1.00 21.47 198 SER D O 1
ATOM 7831 N N . PRO D 1 199 ? 65.317 19.872 33.515 1.00 21.10 199 PRO D N 1
ATOM 7832 C CA . PRO D 1 199 ? 64.597 19.548 34.754 1.00 21.86 199 PRO D CA 1
ATOM 7833 C C . PRO D 1 199 ? 63.211 18.983 34.502 1.00 22.60 199 PRO D C 1
ATOM 7834 O O . PRO D 1 199 ? 62.839 17.950 35.059 1.00 24.45 199 PRO D O 1
ATOM 7838 N N . PHE D 1 200 ? 62.447 19.685 33.666 1.00 20.49 200 PHE D N 1
ATOM 7839 C CA . PHE D 1 200 ? 61.099 19.264 33.310 1.00 17.43 200 PHE D CA 1
ATOM 7840 C C . PHE D 1 200 ? 61.057 17.767 33.003 1.00 17.17 200 PHE D C 1
ATOM 7841 O O . PHE D 1 200 ? 60.093 17.093 33.348 1.00 18.51 200 PHE D O 1
ATOM 7849 N N . ILE D 1 201 ? 62.093 17.234 32.366 1.00 16.46 201 ILE D N 1
ATOM 7850 C CA . ILE D 1 201 ? 62.116 15.808 32.062 1.00 18.24 201 ILE D CA 1
ATOM 7851 C C . ILE D 1 201 ? 62.047 14.913 33.299 1.00 20.73 201 ILE D C 1
ATOM 7852 O O . ILE D 1 201 ? 61.251 13.977 33.355 1.00 20.52 201 ILE D O 1
ATOM 7857 N N . ALA D 1 202 ? 62.893 15.199 34.285 1.00 22.40 202 ALA D N 1
ATOM 7858 C CA . ALA D 1 202 ? 62.950 14.414 35.506 1.00 22.59 202 ALA D CA 1
ATOM 7859 C C . ALA D 1 202 ? 61.683 14.489 36.328 1.00 23.62 202 ALA D C 1
ATOM 7860 O O . ALA D 1 202 ? 61.496 13.690 37.238 1.00 22.14 202 ALA D O 1
ATOM 7862 N N . GLN D 1 203 ? 60.817 15.453 36.023 1.00 27.05 203 GLN D N 1
ATOM 7863 C CA . GLN D 1 203 ? 59.548 15.614 36.739 1.00 31.12 203 GLN D CA 1
ATOM 7864 C C . GLN D 1 203 ? 58.438 14.925 35.941 1.00 32.21 203 GLN D C 1
ATOM 7865 O O . GLN D 1 203 ? 57.269 15.025 36.288 1.00 32.62 203 GLN D O 1
ATOM 7871 N N . HIS D 1 204 ? 58.791 14.238 34.866 1.00 33.59 204 HIS D N 1
ATOM 7872 C CA . HIS D 1 204 ? 57.768 13.605 34.064 1.00 36.01 204 HIS D CA 1
ATOM 7873 C C . HIS D 1 204 ? 58.244 12.343 33.382 1.00 38.40 204 HIS D C 1
ATOM 7874 O O . HIS D 1 204 ? 57.959 12.125 32.200 1.00 38.78 204 HIS D O 1
ATOM 7881 N N . LEU D 1 205 ? 58.974 11.517 34.123 1.00 40.73 205 LEU D N 1
ATOM 7882 C CA . LEU D 1 205 ? 59.471 10.264 33.579 1.00 42.63 205 LEU D CA 1
ATOM 7883 C C . LEU D 1 205 ? 58.408 9.182 33.702 1.00 45.89 205 LEU D C 1
ATOM 7884 O O . LEU D 1 205 ? 58.700 7.996 33.538 1.00 47.43 205 LEU D O 1
ATOM 7889 N N . GLU D 1 206 ? 57.176 9.590 34.007 1.00 48.68 206 GLU D N 1
ATOM 7890 C CA . GLU D 1 206 ? 56.062 8.661 34.141 1.00 51.09 206 GLU D CA 1
ATOM 7891 C C . GLU D 1 206 ? 55.509 8.374 32.756 1.00 51.66 206 GLU D C 1
ATOM 7892 O O . GLU D 1 206 ? 55.088 7.261 32.462 1.00 52.40 206 GLU D O 1
ATOM 7898 N N . GLU D 1 207 ? 55.507 9.386 31.904 1.00 52.86 207 GLU D N 1
ATOM 7899 C CA . GLU D 1 207 ? 55.009 9.227 30.547 1.00 53.80 207 GLU D CA 1
ATOM 7900 C C . GLU D 1 207 ? 56.141 8.636 29.701 1.00 52.71 207 GLU D C 1
ATOM 7901 O O . GLU D 1 207 ? 57.101 9.326 29.364 1.00 52.90 207 GLU D O 1
ATOM 7907 N N . PRO D 1 208 ? 56.034 7.344 29.355 1.00 51.43 208 PRO D N 1
ATOM 7908 C CA . PRO D 1 208 ? 57.054 6.654 28.562 1.00 49.18 208 PRO D CA 1
ATOM 7909 C C . PRO D 1 208 ? 57.680 7.461 27.429 1.00 46.61 208 PRO D C 1
ATOM 7910 O O . PRO D 1 208 ? 58.866 7.305 27.139 1.00 45.94 208 PRO D O 1
ATOM 7914 N N . ALA D 1 209 ? 56.893 8.329 26.805 1.00 44.16 209 ALA D N 1
ATOM 7915 C CA . ALA D 1 209 ? 57.385 9.135 25.693 1.00 42.81 209 ALA D CA 1
ATOM 7916 C C . ALA D 1 209 ? 58.585 9.987 26.071 1.00 42.18 209 ALA D C 1
ATOM 7917 O O . ALA D 1 209 ? 59.388 10.358 25.220 1.00 42.98 209 ALA D O 1
ATOM 7919 N N . ILE D 1 210 ? 58.706 10.293 27.357 1.00 40.75 210 ILE D N 1
ATOM 7920 C CA . ILE D 1 210 ? 59.801 11.112 27.864 1.00 37.09 210 ILE D CA 1
ATOM 7921 C C . ILE D 1 210 ? 60.936 10.281 28.433 1.00 36.23 210 ILE D C 1
ATOM 7922 O O . ILE D 1 210 ? 62.096 10.558 28.166 1.00 35.05 210 ILE D O 1
ATOM 7927 N N . ARG D 1 211 ? 60.610 9.263 29.216 1.00 37.29 211 ARG D N 1
ATOM 7928 C CA . ARG D 1 211 ? 61.660 8.408 29.761 1.00 38.41 211 ARG D CA 1
ATOM 7929 C C . ARG D 1 211 ? 62.457 7.810 28.611 1.00 38.81 211 ARG D C 1
ATOM 7930 O O . ARG D 1 211 ? 63.648 7.550 28.738 1.00 39.05 211 ARG D O 1
ATOM 7938 N N . GLN D 1 212 ? 61.794 7.584 27.485 1.00 38.88 212 GLN D N 1
ATOM 7939 C CA . GLN D 1 212 ? 62.487 7.013 26.350 1.00 39.32 212 GLN D CA 1
ATOM 7940 C C . GLN D 1 212 ? 63.429 8.045 25.734 1.00 38.48 212 GLN D C 1
ATOM 7941 O O . GLN D 1 212 ? 64.509 7.698 25.248 1.00 39.01 212 GLN D O 1
ATOM 7947 N N . LEU D 1 213 ? 63.022 9.313 25.767 1.00 36.37 213 LEU D N 1
ATOM 7948 C CA . LEU D 1 213 ? 63.838 10.398 25.210 1.00 33.12 213 LEU D CA 1
ATOM 7949 C C . LEU D 1 213 ? 65.244 10.320 25.778 1.00 31.73 213 LEU D C 1
ATOM 7950 O O . LEU D 1 213 ? 66.228 10.366 25.051 1.00 30.25 213 LEU D O 1
ATOM 7955 N N . VAL D 1 214 ? 65.311 10.190 27.095 1.00 31.88 214 VAL D N 1
ATOM 7956 C CA . VAL D 1 214 ? 66.554 10.087 27.833 1.00 34.01 214 VAL D CA 1
ATOM 7957 C C . VAL D 1 214 ? 67.274 8.772 27.519 1.00 36.38 214 VAL D C 1
ATOM 7958 O O . VAL D 1 214 ? 68.453 8.769 27.145 1.00 37.16 214 VAL D O 1
ATOM 7970 N N . ASN D 1 216 ? 67.371 6.516 25.086 1.00 34.77 216 ASN D N 1
ATOM 7971 C CA . ASN D 1 216 ? 68.073 6.403 23.825 1.00 31.49 216 ASN D CA 1
ATOM 7972 C C . ASN D 1 216 ? 69.251 7.342 23.809 1.00 30.11 216 ASN D C 1
ATOM 7973 O O . ASN D 1 216 ? 70.329 6.972 23.375 1.00 30.81 216 ASN D O 1
ATOM 7978 N N . SER D 1 217 ? 69.043 8.562 24.288 1.00 28.75 217 SER D N 1
ATOM 7979 C CA . SER D 1 217 ? 70.116 9.545 24.300 1.00 26.87 217 SER D CA 1
ATOM 7980 C C . SER D 1 217 ? 71.328 9.022 25.051 1.00 25.39 217 SER D C 1
ATOM 7981 O O . SER D 1 217 ? 72.475 9.240 24.640 1.00 24.50 217 SER D O 1
ATOM 7984 N N . PHE D 1 218 ? 71.082 8.341 26.163 1.00 23.24 218 PHE D N 1
ATOM 7985 C CA . PHE D 1 218 ? 72.188 7.788 26.928 1.00 21.82 218 PHE D CA 1
ATOM 7986 C C . PHE D 1 218 ? 72.793 6.647 26.119 1.00 20.46 218 PHE D C 1
ATOM 7987 O O . PHE D 1 218 ? 74.010 6.581 25.943 1.00 19.79 218 PHE D O 1
ATOM 7995 N N . ILE D 1 219 ? 71.933 5.765 25.623 1.00 18.90 219 ILE D N 1
ATOM 7996 C CA . ILE D 1 219 ? 72.368 4.634 24.819 1.00 19.15 219 ILE D CA 1
ATOM 7997 C C . ILE D 1 219 ? 73.171 5.133 23.631 1.00 19.01 219 ILE D C 1
ATOM 7998 O O . ILE D 1 219 ? 74.138 4.497 23.203 1.00 16.40 219 ILE D O 1
ATOM 8003 N N . ALA D 1 220 ? 72.752 6.281 23.112 1.00 20.81 220 ALA D N 1
ATOM 8004 C CA . ALA D 1 220 ? 73.404 6.939 21.981 1.00 21.28 220 ALA D CA 1
ATOM 8005 C C . ALA D 1 220 ? 74.784 7.355 22.447 1.00 24.01 220 ALA D C 1
ATOM 8006 O O . ALA D 1 220 ? 75.762 7.300 21.685 1.00 24.62 220 ALA D O 1
ATOM 8008 N N . PHE D 1 221 ? 74.858 7.773 23.709 1.00 27.01 221 PHE D N 1
ATOM 8009 C CA . PHE D 1 221 ? 76.123 8.189 24.278 1.00 28.87 221 PHE D CA 1
ATOM 8010 C C . PHE D 1 221 ? 77.074 7.000 24.410 1.00 31.11 221 PHE D C 1
ATOM 8011 O O . PHE D 1 221 ? 78.215 7.066 23.935 1.00 31.28 221 PHE D O 1
ATOM 8019 N N . PHE D 1 222 ? 76.616 5.910 25.038 1.00 32.29 222 PHE D N 1
ATOM 8020 C CA . PHE D 1 222 ? 77.466 4.734 25.186 1.00 34.00 222 PHE D CA 1
ATOM 8021 C C . PHE D 1 222 ? 77.958 4.175 23.853 1.00 36.76 222 PHE D C 1
ATOM 8022 O O . PHE D 1 222 ? 79.134 3.839 23.715 1.00 38.15 222 PHE D O 1
ATOM 8030 N N . ARG D 1 223 ? 77.089 4.091 22.857 1.00 40.10 223 ARG D N 1
ATOM 8031 C CA . ARG D 1 223 ? 77.521 3.539 21.575 1.00 42.74 223 ARG D CA 1
ATOM 8032 C C . ARG D 1 223 ? 78.367 4.455 20.703 1.00 40.96 223 ARG D C 1
ATOM 8033 O O . ARG D 1 223 ? 79.252 3.986 19.999 1.00 42.05 223 ARG D O 1
ATOM 8041 N N . ARG D 1 224 ? 78.125 5.756 20.741 1.00 37.65 224 ARG D N 1
ATOM 8042 C CA . ARG D 1 224 ? 78.916 6.649 19.906 1.00 35.92 224 ARG D CA 1
ATOM 8043 C C . ARG D 1 224 ? 80.086 7.272 20.648 1.00 37.84 224 ARG D C 1
ATOM 8044 O O . ARG D 1 224 ? 80.829 8.076 20.083 1.00 38.52 224 ARG D O 1
ATOM 8052 N N . ASN D 1 225 ? 80.259 6.905 21.915 1.00 38.46 225 ASN D N 1
ATOM 8053 C CA . ASN D 1 225 ? 81.360 7.470 22.686 1.00 37.53 225 ASN D CA 1
ATOM 8054 C C . ASN D 1 225 ? 82.238 6.477 23.439 1.00 38.40 225 ASN D C 1
ATOM 8055 O O . ASN D 1 225 ? 83.369 6.247 23.028 1.00 39.09 225 ASN D O 1
ATOM 8060 N N . VAL D 1 226 ? 81.749 5.888 24.528 1.00 38.46 226 VAL D N 1
ATOM 8061 C CA . VAL D 1 226 ? 82.604 4.972 25.288 1.00 40.56 226 VAL D CA 1
ATOM 8062 C C . VAL D 1 226 ? 82.949 3.659 24.605 1.00 42.15 226 VAL D C 1
ATOM 8063 O O . VAL D 1 226 ? 83.931 3.013 24.976 1.00 41.90 226 VAL D O 1
ATOM 8075 N N . GLN D 1 228 ? 84.155 3.331 21.867 1.00 45.10 228 GLN D N 1
ATOM 8076 C CA . GLN D 1 228 ? 85.334 3.540 21.041 1.00 45.41 228 GLN D CA 1
ATOM 8077 C C . GLN D 1 228 ? 86.561 3.456 21.958 1.00 44.83 228 GLN D C 1
ATOM 8078 O O . GLN D 1 228 ? 87.704 3.569 21.522 1.00 43.15 228 GLN D O 1
ATOM 8084 N N . TYR D 1 229 ? 86.298 3.259 23.242 1.00 45.47 229 TYR D N 1
ATOM 8085 C CA . TYR D 1 229 ? 87.347 3.119 24.232 1.00 47.62 229 TYR D CA 1
ATOM 8086 C C . TYR D 1 229 ? 87.252 1.669 24.649 1.00 50.01 229 TYR D C 1
ATOM 8087 O O . TYR D 1 229 ? 86.156 1.127 24.710 1.00 50.33 229 TYR D O 1
ATOM 8096 N N . ASP D 1 230 ? 88.379 1.035 24.945 1.00 52.73 230 ASP D N 1
ATOM 8097 C CA . ASP D 1 230 ? 88.349 -0.370 25.340 1.00 55.73 230 ASP D CA 1
ATOM 8098 C C . ASP D 1 230 ? 87.537 -0.542 26.626 1.00 56.43 230 ASP D C 1
ATOM 8099 O O . ASP D 1 230 ? 88.083 -0.826 27.689 1.00 56.43 230 ASP D O 1
ATOM 8104 N N . TYR D 1 231 ? 86.228 -0.371 26.529 1.00 57.43 231 TYR D N 1
ATOM 8105 C CA . TYR D 1 231 ? 85.374 -0.510 27.691 1.00 59.54 231 TYR D CA 1
ATOM 8106 C C . TYR D 1 231 ? 85.406 -1.922 28.239 1.00 63.09 231 TYR D C 1
ATOM 8107 O O . TYR D 1 231 ? 85.217 -2.130 29.432 1.00 64.30 231 TYR D O 1
ATOM 8116 N N . LYS D 1 232 ? 85.653 -2.888 27.361 1.00 67.66 232 LYS D N 1
ATOM 8117 C CA . LYS D 1 232 ? 85.697 -4.289 27.756 1.00 70.72 232 LYS D CA 1
ATOM 8118 C C . LYS D 1 232 ? 86.868 -4.613 28.680 1.00 72.22 232 LYS D C 1
ATOM 8119 O O . LYS D 1 232 ? 86.988 -5.732 29.169 1.00 72.54 232 LYS D O 1
ATOM 8125 N N . GLN D 1 233 ? 87.731 -3.632 28.921 1.00 73.93 233 GLN D N 1
ATOM 8126 C CA . GLN D 1 233 ? 88.869 -3.849 29.799 1.00 75.13 233 GLN D CA 1
ATOM 8127 C C . GLN D 1 233 ? 89.091 -2.701 30.775 1.00 72.79 233 GLN D C 1
ATOM 8128 O O . GLN D 1 233 ? 90.131 -2.635 31.427 1.00 73.62 233 GLN D O 1
ATOM 8134 N N . TYR D 1 234 ? 88.128 -1.791 30.871 1.00 68.51 234 TYR D N 1
ATOM 8135 C CA . TYR D 1 234 ? 88.250 -0.670 31.796 1.00 62.94 234 TYR D CA 1
ATOM 8136 C C . TYR D 1 234 ? 86.958 -0.322 32.504 1.00 61.38 234 TYR D C 1
ATOM 8137 O O . TYR D 1 234 ? 85.871 -0.759 32.114 1.00 61.34 234 TYR D O 1
ATOM 8146 N N . PRO D 1 235 ? 87.065 0.478 33.575 1.00 58.92 235 PRO D N 1
ATOM 8147 C CA . PRO D 1 235 ? 85.912 0.909 34.375 1.00 56.70 235 PRO D CA 1
ATOM 8148 C C . PRO D 1 235 ? 85.353 2.256 33.916 1.00 54.86 235 PRO D C 1
ATOM 8149 O O . PRO D 1 235 ? 85.954 3.305 34.159 1.00 56.43 235 PRO D O 1
ATOM 8153 N N . VAL D 1 236 ? 84.214 2.247 33.239 1.00 50.23 236 VAL D N 1
ATOM 8154 C CA . VAL D 1 236 ? 83.638 3.501 32.796 1.00 45.51 236 VAL D CA 1
ATOM 8155 C C . VAL D 1 236 ? 83.086 4.223 34.014 1.00 44.39 236 VAL D C 1
ATOM 8156 O O . VAL D 1 236 ? 82.287 3.648 34.755 1.00 44.72 236 VAL D O 1
ATOM 8160 N N . HIS D 1 237 ? 83.521 5.471 34.228 1.00 40.85 237 HIS D N 1
ATOM 8161 C CA . HIS D 1 237 ? 83.052 6.275 35.364 1.00 38.75 237 HIS D CA 1
ATOM 8162 C C . HIS D 1 237 ? 82.398 7.584 34.949 1.00 37.18 237 HIS D C 1
ATOM 8163 O O . HIS D 1 237 ? 82.921 8.309 34.112 1.00 37.79 237 HIS D O 1
ATOM 8170 N N . PHE D 1 238 ? 81.275 7.890 35.586 1.00 35.73 238 PHE D N 1
ATOM 8171 C CA . PHE D 1 238 ? 80.512 9.095 35.291 1.00 34.49 238 PHE D CA 1
ATOM 8172 C C . PHE D 1 238 ? 80.512 10.156 36.385 1.00 32.61 238 PHE D C 1
ATOM 8173 O O . PHE D 1 238 ? 80.707 9.874 37.564 1.00 32.67 238 PHE D O 1
ATOM 8181 N N . ILE D 1 239 ? 80.274 11.390 35.962 1.00 30.30 239 ILE D N 1
ATOM 8182 C CA . ILE D 1 239 ? 80.194 12.544 36.849 1.00 27.11 239 ILE D CA 1
ATOM 8183 C C . ILE D 1 239 ? 79.427 13.630 36.087 1.00 25.52 239 ILE D C 1
ATOM 8184 O O . ILE D 1 239 ? 79.579 13.775 34.868 1.00 23.81 239 ILE D O 1
ATOM 8189 N N . GLY D 1 240 ? 78.558 14.352 36.785 1.00 24.12 240 GLY D N 1
ATOM 8190 C CA . GLY D 1 240 ? 77.788 15.397 36.132 1.00 23.74 240 GLY D CA 1
ATOM 8191 C C . GLY D 1 240 ? 76.368 15.521 36.645 1.00 22.80 240 GLY D C 1
ATOM 8192 O O . GLY D 1 240 ? 75.792 14.541 37.105 1.00 21.83 240 GLY D O 1
ATOM 8193 N N . SER D 1 241 ? 75.808 16.724 36.569 1.00 21.49 241 SER D N 1
ATOM 8194 C CA . SER D 1 241 ? 74.453 16.962 37.033 1.00 21.08 241 SER D CA 1
ATOM 8195 C C . SER D 1 241 ? 73.483 15.970 36.380 1.00 19.45 241 SER D C 1
ATOM 8196 O O . SER D 1 241 ? 72.786 15.226 37.077 1.00 19.45 241 SER D O 1
ATOM 8199 N N . ILE D 1 242 ? 73.451 15.958 35.049 1.00 16.98 242 ILE D N 1
ATOM 8200 C CA . ILE D 1 242 ? 72.574 15.059 34.324 1.00 13.50 242 ILE D CA 1
ATOM 8201 C C . ILE D 1 242 ? 72.834 13.619 34.745 1.00 13.46 242 ILE D C 1
ATOM 8202 O O . ILE D 1 242 ? 71.887 12.900 35.081 1.00 12.45 242 ILE D O 1
ATOM 8207 N N . ALA D 1 243 ? 74.099 13.203 34.766 1.00 14.64 243 ALA D N 1
ATOM 8208 C CA . ALA D 1 243 ? 74.453 11.838 35.158 1.00 16.50 243 ALA D CA 1
ATOM 8209 C C . ALA D 1 243 ? 73.834 11.426 36.478 1.00 18.62 243 ALA D C 1
ATOM 8210 O O . ALA D 1 243 ? 73.017 10.511 36.543 1.00 19.17 243 ALA D O 1
ATOM 8212 N N . TYR D 1 244 ? 74.216 12.087 37.551 1.00 21.07 244 TYR D N 1
ATOM 8213 C CA . TYR D 1 244 ? 73.661 11.707 38.822 1.00 23.99 244 TYR D CA 1
ATOM 8214 C C . TYR D 1 244 ? 72.178 11.992 38.879 1.00 24.86 244 TYR D C 1
ATOM 8215 O O . TYR D 1 244 ? 71.493 11.478 39.750 1.00 28.00 244 TYR D O 1
ATOM 8224 N N . CYS D 1 245 ? 71.647 12.777 37.952 1.00 25.72 245 CYS D N 1
ATOM 8225 C CA . CYS D 1 245 ? 70.208 13.051 38.013 1.00 26.71 245 CYS D CA 1
ATOM 8226 C C . CYS D 1 245 ? 69.353 11.928 37.465 1.00 26.77 245 CYS D C 1
ATOM 8227 O O . CYS D 1 245 ? 68.326 11.585 38.034 1.00 26.59 245 CYS D O 1
ATOM 8230 N N . TYR D 1 246 ? 69.773 11.373 36.342 1.00 28.38 246 TYR D N 1
ATOM 8231 C CA . TYR D 1 246 ? 69.048 10.282 35.720 1.00 30.62 246 TYR D CA 1
ATOM 8232 C C . TYR D 1 246 ? 69.904 9.022 35.895 1.00 32.60 246 TYR D C 1
ATOM 8233 O O . TYR D 1 246 ? 69.994 8.181 35.011 1.00 32.30 246 TYR D O 1
ATOM 8242 N N . LYS D 1 247 ? 70.533 8.937 37.064 1.00 35.59 247 LYS D N 1
ATOM 8243 C CA . LYS D 1 247 ? 71.417 7.839 37.443 1.00 38.05 247 LYS D CA 1
ATOM 8244 C C . LYS D 1 247 ? 70.864 6.474 37.064 1.00 38.77 247 LYS D C 1
ATOM 8245 O O . LYS D 1 247 ? 71.500 5.705 36.339 1.00 37.61 247 LYS D O 1
ATOM 8251 N N . GLU D 1 248 ? 69.678 6.182 37.578 1.00 41.20 248 GLU D N 1
ATOM 8252 C CA . GLU D 1 248 ? 69.007 4.918 37.336 1.00 43.54 248 GLU D CA 1
ATOM 8253 C C . GLU D 1 248 ? 68.819 4.665 35.849 1.00 42.48 248 GLU D C 1
ATOM 8254 O O . GLU D 1 248 ? 69.110 3.582 35.360 1.00 41.99 248 GLU D O 1
ATOM 8260 N N . ILE D 1 249 ? 68.324 5.666 35.123 1.00 42.07 249 ILE D N 1
ATOM 8261 C CA . ILE D 1 249 ? 68.107 5.499 33.685 1.00 41.13 249 ILE D CA 1
ATOM 8262 C C . ILE D 1 249 ? 69.430 5.200 33.010 1.00 40.55 249 ILE D C 1
ATOM 8263 O O . ILE D 1 249 ? 69.476 4.363 32.119 1.00 41.85 249 ILE D O 1
ATOM 8268 N N . LEU D 1 250 ? 70.492 5.888 33.435 1.00 39.73 250 LEU D N 1
ATOM 8269 C CA . LEU D 1 250 ? 71.817 5.697 32.854 1.00 38.33 250 LEU D CA 1
ATOM 8270 C C . LEU D 1 250 ? 72.300 4.267 33.072 1.00 37.63 250 LEU D C 1
ATOM 8271 O O . LEU D 1 250 ? 72.936 3.678 32.198 1.00 37.75 250 LEU D O 1
ATOM 8276 N N . GLN D 1 251 ? 71.999 3.711 34.240 1.00 36.86 251 GLN D N 1
ATOM 8277 C CA . GLN D 1 251 ? 72.391 2.337 34.527 1.00 37.75 251 GLN D CA 1
ATOM 8278 C C . GLN D 1 251 ? 71.686 1.462 33.503 1.00 38.03 251 GLN D C 1
ATOM 8279 O O . GLN D 1 251 ? 72.308 0.714 32.771 1.00 36.55 251 GLN D O 1
ATOM 8285 N N . ASP D 1 252 ? 70.367 1.575 33.467 1.00 40.82 252 ASP D N 1
ATOM 8286 C CA . ASP D 1 252 ? 69.576 0.800 32.536 1.00 43.53 252 ASP D CA 1
ATOM 8287 C C . ASP D 1 252 ? 70.126 0.986 31.138 1.00 44.51 252 ASP D C 1
ATOM 8288 O O . ASP D 1 252 ? 70.075 0.070 30.331 1.00 45.01 252 ASP D O 1
ATOM 8293 N N . ALA D 1 253 ? 70.647 2.172 30.848 1.00 46.06 253 ALA D N 1
ATOM 8294 C CA . ALA D 1 253 ? 71.196 2.424 29.526 1.00 49.10 253 ALA D CA 1
ATOM 8295 C C . ALA D 1 253 ? 72.379 1.492 29.319 1.00 51.38 253 ALA D C 1
ATOM 8296 O O . ALA D 1 253 ? 72.335 0.580 28.496 1.00 52.55 253 ALA D O 1
ATOM 8298 N N . ALA D 1 254 ? 73.433 1.721 30.091 1.00 53.34 254 ALA D N 1
ATOM 8299 C CA . ALA D 1 254 ? 74.634 0.906 30.005 1.00 55.27 254 ALA D CA 1
ATOM 8300 C C . ALA D 1 254 ? 74.263 -0.567 30.097 1.00 57.23 254 ALA D C 1
ATOM 8301 O O . ALA D 1 254 ? 74.864 -1.417 29.443 1.00 57.85 254 ALA D O 1
ATOM 8303 N N . ARG D 1 255 ? 73.260 -0.854 30.918 1.00 59.79 255 ARG D N 1
ATOM 8304 C CA . ARG D 1 255 ? 72.795 -2.213 31.141 1.00 61.16 255 ARG D CA 1
ATOM 8305 C C . ARG D 1 255 ? 72.465 -2.891 29.836 1.00 60.99 255 ARG D C 1
ATOM 8306 O O . ARG D 1 255 ? 73.062 -3.904 29.480 1.00 60.67 255 ARG D O 1
ATOM 8314 N N . GLN D 1 256 ? 71.527 -2.321 29.098 1.00 61.77 256 GLN D N 1
ATOM 8315 C CA . GLN D 1 256 ? 71.135 -2.945 27.853 1.00 63.59 256 GLN D CA 1
ATOM 8316 C C . GLN D 1 256 ? 72.104 -2.712 26.699 1.00 63.23 256 GLN D C 1
ATOM 8317 O O . GLN D 1 256 ? 71.792 -3.012 25.545 1.00 64.33 256 GLN D O 1
ATOM 8323 N N . THR D 1 257 ? 73.274 -2.171 27.000 1.00 62.79 257 THR D N 1
ATOM 8324 C CA . THR D 1 257 ? 74.288 -1.993 25.971 1.00 63.10 257 THR D CA 1
ATOM 8325 C C . THR D 1 257 ? 75.436 -2.859 26.431 1.00 63.91 257 THR D C 1
ATOM 8326 O O . THR D 1 257 ? 76.549 -2.790 25.913 1.00 62.79 257 THR D O 1
ATOM 8330 N N . GLY D 1 258 ? 75.132 -3.668 27.437 1.00 65.41 258 GLY D N 1
ATOM 8331 C CA . GLY D 1 258 ? 76.091 -4.592 28.002 1.00 67.87 258 GLY D CA 1
ATOM 8332 C C . GLY D 1 258 ? 77.409 -4.001 28.435 1.00 69.21 258 GLY D C 1
ATOM 8333 O O . GLY D 1 258 ? 78.451 -4.631 28.253 1.00 71.03 258 GLY D O 1
ATOM 8334 N N . ILE D 1 259 ? 77.389 -2.802 29.002 1.00 69.54 259 ILE D N 1
ATOM 8335 C CA . ILE D 1 259 ? 78.629 -2.203 29.458 1.00 70.76 259 ILE D CA 1
ATOM 8336 C C . ILE D 1 259 ? 78.588 -2.001 30.970 1.00 70.94 259 ILE D C 1
ATOM 8337 O O . ILE D 1 259 ? 77.566 -1.601 31.517 1.00 69.89 259 ILE D O 1
ATOM 8342 N N . GLN D 1 260 ? 79.695 -2.316 31.640 1.00 72.76 260 GLN D N 1
ATOM 8343 C CA . GLN D 1 260 ? 79.778 -2.176 33.092 1.00 74.36 260 GLN D CA 1
ATOM 8344 C C . GLN D 1 260 ? 80.112 -0.744 33.464 1.00 72.07 260 GLN D C 1
ATOM 8345 O O . GLN D 1 260 ? 81.105 -0.178 33.003 1.00 72.71 260 GLN D O 1
ATOM 8351 N N . ILE D 1 261 ? 79.277 -0.168 34.319 1.00 68.18 261 ILE D N 1
ATOM 8352 C CA . ILE D 1 261 ? 79.462 1.207 34.740 1.00 63.80 261 ILE D CA 1
ATOM 8353 C C . ILE D 1 261 ? 79.823 1.240 36.212 1.00 59.70 261 ILE D C 1
ATOM 8354 O O . ILE D 1 261 ? 79.177 0.586 37.030 1.00 59.07 261 ILE D O 1
ATOM 8359 N N . GLY D 1 262 ? 80.858 2.002 36.539 1.00 55.74 262 GLY D N 1
ATOM 8360 C CA . GLY D 1 262 ? 81.310 2.103 37.916 1.00 52.61 262 GLY D CA 1
ATOM 8361 C C . GLY D 1 262 ? 80.814 3.320 38.674 1.00 49.97 262 GLY D C 1
ATOM 8362 O O . GLY D 1 262 ? 79.617 3.487 38.865 1.00 50.42 262 GLY D O 1
ATOM 8363 N N . LYS D 1 263 ? 81.738 4.170 39.121 1.00 47.07 263 LYS D N 1
ATOM 8364 C CA . LYS D 1 263 ? 81.375 5.378 39.870 1.00 43.84 263 LYS D CA 1
ATOM 8365 C C . LYS D 1 263 ? 80.485 6.288 39.021 1.00 40.45 263 LYS D C 1
ATOM 8366 O O . LYS D 1 263 ? 80.679 6.405 37.814 1.00 41.13 263 LYS D O 1
ATOM 8372 N N . ILE D 1 264 ? 79.516 6.943 39.643 1.00 36.62 264 ILE D N 1
ATOM 8373 C CA . ILE D 1 264 ? 78.611 7.827 38.925 1.00 32.57 264 ILE D CA 1
ATOM 8374 C C . ILE D 1 264 ? 78.057 8.881 39.873 1.00 30.32 264 ILE D C 1
ATOM 8375 O O . ILE D 1 264 ? 76.911 8.794 40.327 1.00 27.66 264 ILE D O 1
ATOM 8380 N N . LEU D 1 265 ? 78.883 9.888 40.167 1.00 30.26 265 LEU D N 1
ATOM 8381 C CA . LEU D 1 265 ? 78.509 10.968 41.095 1.00 31.75 265 LEU D CA 1
ATOM 8382 C C . LEU D 1 265 ? 78.466 12.378 40.499 1.00 31.85 265 LEU D C 1
ATOM 8383 O O . LEU D 1 265 ? 79.084 12.647 39.469 1.00 32.26 265 LEU D O 1
ATOM 8388 N N . GLN D 1 266 ? 77.744 13.269 41.184 1.00 31.67 266 GLN D N 1
ATOM 8389 C CA . GLN D 1 266 ? 77.553 14.655 40.760 1.00 31.14 266 GLN D CA 1
ATOM 8390 C C . GLN D 1 266 ? 78.843 15.467 40.542 1.00 30.75 266 GLN D C 1
ATOM 8391 O O . GLN D 1 266 ? 79.167 15.815 39.405 1.00 30.93 266 GLN D O 1
ATOM 8397 N N . SER D 1 267 ? 79.569 15.783 41.608 1.00 29.34 267 SER D N 1
ATOM 8398 C CA . SER D 1 267 ? 80.799 16.560 41.455 1.00 27.80 267 SER D CA 1
ATOM 8399 C C . SER D 1 267 ? 82.041 15.718 41.650 1.00 27.71 267 SER D C 1
ATOM 8400 O O . SER D 1 267 ? 82.030 14.717 42.367 1.00 28.08 267 SER D O 1
ATOM 8403 N N . PRO D 1 268 ? 83.132 16.100 40.982 1.00 26.96 268 PRO D N 1
ATOM 8404 C CA . PRO D 1 268 ? 84.363 15.337 41.129 1.00 27.47 268 PRO D CA 1
ATOM 8405 C C . PRO D 1 268 ? 85.188 15.977 42.230 1.00 28.65 268 PRO D C 1
ATOM 8406 O O . PRO D 1 268 ? 86.314 15.572 42.479 1.00 28.95 268 PRO D O 1
ATOM 8418 N N . GLU D 1 270 ? 85.218 15.864 45.538 1.00 33.37 270 GLU D N 1
ATOM 8419 C CA . GLU D 1 270 ? 85.710 14.955 46.571 1.00 32.03 270 GLU D CA 1
ATOM 8420 C C . GLU D 1 270 ? 86.907 14.193 46.065 1.00 29.99 270 GLU D C 1
ATOM 8421 O O . GLU D 1 270 ? 87.964 14.205 46.672 1.00 29.77 270 GLU D O 1
ATOM 8427 N N . GLY D 1 271 ? 86.727 13.514 44.944 1.00 30.39 271 GLY D N 1
ATOM 8428 C CA . GLY D 1 271 ? 87.813 12.734 44.366 1.00 31.05 271 GLY D CA 1
ATOM 8429 C C . GLY D 1 271 ? 88.901 13.634 43.831 1.00 30.79 271 GLY D C 1
ATOM 8430 O O . GLY D 1 271 ? 89.938 13.162 43.368 1.00 31.47 271 GLY D O 1
ATOM 8431 N N . LEU D 1 272 ? 88.646 14.936 43.898 1.00 30.70 272 LEU D N 1
ATOM 8432 C CA . LEU D 1 272 ? 89.580 15.951 43.432 1.00 29.46 272 LEU D CA 1
ATOM 8433 C C . LEU D 1 272 ? 90.352 16.414 44.668 1.00 30.73 272 LEU D C 1
ATOM 8434 O O . LEU D 1 272 ? 91.539 16.732 44.585 1.00 30.32 272 LEU D O 1
ATOM 8439 N N . ILE D 1 273 ? 89.652 16.429 45.809 1.00 32.54 273 ILE D N 1
ATOM 8440 C CA . ILE D 1 273 ? 90.219 16.808 47.108 1.00 32.59 273 ILE D CA 1
ATOM 8441 C C . ILE D 1 273 ? 91.325 15.825 47.426 1.00 35.32 273 ILE D C 1
ATOM 8442 O O . ILE D 1 273 ? 92.425 16.213 47.781 1.00 35.31 273 ILE D O 1
ATOM 8447 N N . GLN D 1 274 ? 91.016 14.540 47.321 1.00 39.13 274 GLN D N 1
ATOM 8448 C CA . GLN D 1 274 ? 92.000 13.509 47.603 1.00 42.73 274 GLN D CA 1
ATOM 8449 C C . GLN D 1 274 ? 93.160 13.588 46.623 1.00 44.26 274 GLN D C 1
ATOM 8450 O O . GLN D 1 274 ? 94.306 13.389 47.004 1.00 45.18 274 GLN D O 1
ATOM 8456 N N . TYR D 1 275 ? 92.850 13.871 45.362 1.00 46.01 275 TYR D N 1
ATOM 8457 C CA . TYR D 1 275 ? 93.883 13.959 44.342 1.00 47.51 275 TYR D CA 1
ATOM 8458 C C . TYR D 1 275 ? 94.975 14.957 44.706 1.00 51.12 275 TYR D C 1
ATOM 8459 O O . TYR D 1 275 ? 96.104 14.822 44.254 1.00 51.80 275 TYR D O 1
ATOM 8468 N N . HIS D 1 276 ? 94.631 15.958 45.506 1.00 55.00 276 HIS D N 1
ATOM 8469 C CA . HIS D 1 276 ? 95.600 16.973 45.908 1.00 61.69 276 HIS D CA 1
ATOM 8470 C C . HIS D 1 276 ? 95.917 16.917 47.403 1.00 67.97 276 HIS D C 1
ATOM 8471 O O . HIS D 1 276 ? 96.735 17.689 47.889 1.00 69.29 276 HIS D O 1
ATOM 8478 N N . SER D 1 277 ? 95.273 16.012 48.129 1.00 75.76 277 SER D N 1
ATOM 8479 C CA . SER D 1 277 ? 95.496 15.912 49.566 1.00 83.19 277 SER D CA 1
ATOM 8480 C C . SER D 1 277 ? 96.970 15.690 49.872 1.00 89.43 277 SER D C 1
ATOM 8481 O O . SER D 1 277 ? 97.491 16.186 50.869 1.00 90.04 277 SER D O 1
ATOM 8484 N N . GLN D 1 278 ? 97.627 14.945 48.996 1.00 97.83 278 GLN D N 1
ATOM 8485 C CA . GLN D 1 278 ? 99.031 14.624 49.157 1.00 105.94 278 GLN D CA 1
ATOM 8486 C C . GLN D 1 278 ? 99.953 15.849 49.082 1.00 109.16 278 GLN D C 1
ATOM 8487 O O . GLN D 1 278 ? 101.124 15.778 49.465 1.00 109.74 278 GLN D O 1
ATOM 8493 N N . LEU D 1 279 ? 99.419 16.970 48.607 1.00 112.41 279 LEU D N 1
ATOM 8494 C CA . LEU D 1 279 ? 100.200 18.201 48.494 1.00 114.94 279 LEU D CA 1
ATOM 8495 C C . LEU D 1 279 ? 99.483 19.371 49.181 1.00 116.35 279 LEU D C 1
ATOM 8496 O O . LEU D 1 279 ? 99.652 20.534 48.798 1.00 115.84 279 LEU D O 1
ATOM 8501 N N . SER D 1 280 ? 98.686 19.052 50.200 1.00 117.55 280 SER D N 1
ATOM 8502 C CA . SER D 1 280 ? 97.938 20.052 50.959 1.00 118.86 280 SER D CA 1
ATOM 8503 C C . SER D 1 280 ? 98.863 20.850 51.864 1.00 119.82 280 SER D C 1
ATOM 8504 O O . SER D 1 280 ? 98.798 20.640 53.093 1.00 119.95 280 SER D O 1
ATOM 8515 N N . ILE E 1 2 ? 52.631 49.897 66.339 1.00 37.84 2 ILE C N 1
ATOM 8516 C CA . ILE E 1 2 ? 52.827 49.781 67.783 1.00 32.95 2 ILE C CA 1
ATOM 8517 C C . ILE E 1 2 ? 53.855 48.710 68.098 1.00 31.58 2 ILE C C 1
ATOM 8518 O O . ILE E 1 2 ? 54.276 47.956 67.224 1.00 31.93 2 ILE C O 1
ATOM 8523 N N . LEU E 1 3 ? 54.228 48.634 69.368 1.00 28.63 3 LEU C N 1
ATOM 8524 C CA . LEU E 1 3 ? 55.215 47.672 69.830 1.00 25.11 3 LEU C CA 1
ATOM 8525 C C . LEU E 1 3 ? 54.724 46.934 71.074 1.00 23.41 3 LEU C C 1
ATOM 8526 O O . LEU E 1 3 ? 54.577 47.535 72.124 1.00 25.28 3 LEU C O 1
ATOM 8531 N N . ILE E 1 4 ? 54.461 45.643 70.983 1.00 20.58 4 ILE C N 1
ATOM 8532 C CA . ILE E 1 4 ? 54.008 44.920 72.158 1.00 18.34 4 ILE C CA 1
ATOM 8533 C C . ILE E 1 4 ? 55.189 44.168 72.741 1.00 19.84 4 ILE C C 1
ATOM 8534 O O . ILE E 1 4 ? 56.080 43.753 72.010 1.00 19.93 4 ILE C O 1
ATOM 8539 N N . ALA E 1 5 ? 55.208 43.987 74.051 1.00 21.46 5 ALA C N 1
ATOM 8540 C CA . ALA E 1 5 ? 56.314 43.265 74.643 1.00 23.50 5 ALA C CA 1
ATOM 8541 C C . ALA E 1 5 ? 55.883 42.351 75.769 1.00 24.17 5 ALA C C 1
ATOM 8542 O O . ALA E 1 5 ? 55.080 42.715 76.635 1.00 23.53 5 ALA C O 1
ATOM 8544 N N . ASP E 1 6 ? 56.431 41.147 75.743 1.00 24.29 6 ASP C N 1
ATOM 8545 C CA . ASP E 1 6 ? 56.127 40.148 76.744 1.00 24.63 6 ASP C CA 1
ATOM 8546 C C . ASP E 1 6 ? 57.430 39.542 77.238 1.00 24.86 6 ASP C C 1
ATOM 8547 O O . ASP E 1 6 ? 58.099 38.797 76.508 1.00 25.85 6 ASP C O 1
ATOM 8552 N N . SER E 1 7 ? 57.792 39.851 78.477 1.00 24.02 7 SER C N 1
ATOM 8553 C CA . SER E 1 7 ? 59.042 39.379 79.037 1.00 24.93 7 SER C CA 1
ATOM 8554 C C . SER E 1 7 ? 58.869 38.347 80.136 1.00 28.52 7 SER C C 1
ATOM 8555 O O . SER E 1 7 ? 58.038 38.499 81.036 1.00 29.90 7 SER C O 1
ATOM 8558 N N . GLY E 1 8 ? 59.648 37.283 80.022 1.00 30.44 8 GLY C N 1
ATOM 8559 C CA . GLY E 1 8 ? 59.635 36.228 81.001 1.00 33.92 8 GLY C CA 1
ATOM 8560 C C . GLY E 1 8 ? 60.889 36.518 81.784 1.00 38.89 8 GLY C C 1
ATOM 8561 O O . GLY E 1 8 ? 61.246 37.688 81.931 1.00 41.26 8 GLY C O 1
ATOM 8562 N N . SER E 1 9 ? 61.583 35.488 82.249 1.00 41.21 9 SER C N 1
ATOM 8563 C CA . SER E 1 9 ? 62.792 35.677 83.047 1.00 42.23 9 SER C CA 1
ATOM 8564 C C . SER E 1 9 ? 63.944 34.910 82.444 1.00 44.33 9 SER C C 1
ATOM 8565 O O . SER E 1 9 ? 64.787 34.383 83.168 1.00 46.04 9 SER C O 1
ATOM 8568 N N . THR E 1 10 ? 63.963 34.848 81.119 1.00 47.14 10 THR C N 1
ATOM 8569 C CA . THR E 1 10 ? 64.976 34.101 80.361 1.00 48.63 10 THR C CA 1
ATOM 8570 C C . THR E 1 10 ? 65.110 34.764 79.004 1.00 47.83 10 THR C C 1
ATOM 8571 O O . THR E 1 10 ? 66.180 34.771 78.402 1.00 48.17 10 THR C O 1
ATOM 8575 N N . LYS E 1 11 ? 63.986 35.289 78.527 1.00 46.75 11 LYS C N 1
ATOM 8576 C CA . LYS E 1 11 ? 63.926 35.945 77.241 1.00 45.39 11 LYS C CA 1
ATOM 8577 C C . LYS E 1 11 ? 62.762 36.923 77.240 1.00 42.76 11 LYS C C 1
ATOM 8578 O O . LYS E 1 11 ? 61.902 36.865 78.115 1.00 42.15 11 LYS C O 1
ATOM 8584 N N . THR E 1 12 ? 62.752 37.827 76.258 1.00 39.72 12 THR C N 1
ATOM 8585 C CA . THR E 1 12 ? 61.674 38.817 76.093 1.00 37.24 12 THR C CA 1
ATOM 8586 C C . THR E 1 12 ? 61.328 38.847 74.610 1.00 35.44 12 THR C C 1
ATOM 8587 O O . THR E 1 12 ? 62.207 39.111 73.801 1.00 34.53 12 THR C O 1
ATOM 8591 N N . ASP E 1 13 ? 60.087 38.580 74.222 1.00 35.11 13 ASP C N 1
ATOM 8592 C CA . ASP E 1 13 ? 59.807 38.648 72.794 1.00 37.44 13 ASP C CA 1
ATOM 8593 C C . ASP E 1 13 ? 59.025 39.901 72.429 1.00 37.05 13 ASP C C 1
ATOM 8594 O O . ASP E 1 13 ? 57.998 40.225 73.033 1.00 36.07 13 ASP C O 1
ATOM 8599 N N . TRP E 1 14 ? 59.562 40.625 71.456 1.00 36.48 14 TRP C N 1
ATOM 8600 C CA . TRP E 1 14 ? 58.968 41.858 70.987 1.00 37.34 14 TRP C CA 1
ATOM 8601 C C . TRP E 1 14 ? 58.290 41.626 69.647 1.00 39.37 14 TRP C C 1
ATOM 8602 O O . TRP E 1 14 ? 58.835 40.957 68.763 1.00 39.48 14 TRP C O 1
ATOM 8613 N N . CYS E 1 15 ? 57.088 42.167 69.492 1.00 39.50 15 CYS C N 1
ATOM 8614 C CA . CYS E 1 15 ? 56.387 42.012 68.242 1.00 39.96 15 CYS C CA 1
ATOM 8615 C C . CYS E 1 15 ? 55.930 43.379 67.804 1.00 41.14 15 CYS C C 1
ATOM 8616 O O . CYS E 1 15 ? 54.988 43.923 68.365 1.00 42.60 15 CYS C O 1
ATOM 8619 N N . VAL E 1 16 ? 56.626 43.954 66.831 1.00 41.72 16 VAL C N 1
ATOM 8620 C CA . VAL E 1 16 ? 56.252 45.249 66.309 1.00 41.77 16 VAL C CA 1
ATOM 8621 C C . VAL E 1 16 ? 55.190 45.003 65.241 1.00 43.85 16 VAL C C 1
ATOM 8622 O O . VAL E 1 16 ? 55.496 44.704 64.083 1.00 44.13 16 VAL C O 1
ATOM 8626 N N . VAL E 1 17 ? 53.930 45.094 65.651 1.00 46.63 17 VAL C N 1
ATOM 8627 C CA . VAL E 1 17 ? 52.801 44.871 64.765 1.00 49.78 17 VAL C CA 1
ATOM 8628 C C . VAL E 1 17 ? 52.265 46.169 64.166 1.00 52.55 17 VAL C C 1
ATOM 8629 O O . VAL E 1 17 ? 52.100 47.169 64.865 1.00 52.93 17 VAL C O 1
ATOM 8633 N N . LEU E 1 18 ? 52.005 46.137 62.860 1.00 55.96 18 LEU C N 1
ATOM 8634 C CA . LEU E 1 18 ? 51.471 47.281 62.134 1.00 58.56 18 LEU C CA 1
ATOM 8635 C C . LEU E 1 18 ? 50.189 46.898 61.425 1.00 59.45 18 LEU C C 1
ATOM 8636 O O . LEU E 1 18 ? 50.138 45.899 60.714 1.00 59.29 18 LEU C O 1
ATOM 8641 N N . ASN E 1 19 ? 49.155 47.705 61.619 1.00 61.34 19 ASN C N 1
ATOM 8642 C CA . ASN E 1 19 ? 47.868 47.456 60.988 1.00 62.84 19 ASN C CA 1
ATOM 8643 C C . ASN E 1 19 ? 47.393 46.012 61.149 1.00 60.71 19 ASN C C 1
ATOM 8644 O O . ASN E 1 19 ? 46.995 45.361 60.182 1.00 62.41 19 ASN C O 1
ATOM 8649 N N . GLY E 1 20 ? 47.443 45.502 62.374 1.00 56.67 20 GLY C N 1
ATOM 8650 C CA . GLY E 1 20 ? 46.973 44.150 62.622 1.00 52.25 20 GLY C CA 1
ATOM 8651 C C . GLY E 1 20 ? 47.954 43.024 62.399 1.00 50.49 20 GLY C C 1
ATOM 8652 O O . GLY E 1 20 ? 47.810 41.969 63.008 1.00 50.71 20 GLY C O 1
ATOM 8653 N N . ALA E 1 21 ? 48.942 43.220 61.537 1.00 47.86 21 ALA C N 1
ATOM 8654 C CA . ALA E 1 21 ? 49.908 42.152 61.291 1.00 46.38 21 ALA C CA 1
ATOM 8655 C C . ALA E 1 21 ? 51.252 42.444 61.928 1.00 45.17 21 ALA C C 1
ATOM 8656 O O . ALA E 1 21 ? 51.614 43.598 62.125 1.00 44.92 21 ALA C O 1
ATOM 8658 N N . VAL E 1 22 ? 51.996 41.399 62.268 1.00 44.34 22 VAL C N 1
ATOM 8659 C CA . VAL E 1 22 ? 53.313 41.583 62.870 1.00 44.17 22 VAL C CA 1
ATOM 8660 C C . VAL E 1 22 ? 54.351 41.701 61.767 1.00 44.14 22 VAL C C 1
ATOM 8661 O O . VAL E 1 22 ? 54.500 40.788 60.954 1.00 42.99 22 VAL C O 1
ATOM 8665 N N . ILE E 1 23 ? 55.066 42.824 61.736 1.00 46.57 23 ILE C N 1
ATOM 8666 C CA . ILE E 1 23 ? 56.070 43.050 60.701 1.00 48.91 23 ILE C CA 1
ATOM 8667 C C . ILE E 1 23 ? 57.467 42.575 61.096 1.00 52.01 23 ILE C C 1
ATOM 8668 O O . ILE E 1 23 ? 58.361 42.484 60.254 1.00 51.52 23 ILE C O 1
ATOM 8673 N N . LYS E 1 24 ? 57.658 42.276 62.376 1.00 55.99 24 LYS C N 1
ATOM 8674 C CA . LYS E 1 24 ? 58.951 41.808 62.864 1.00 59.98 24 LYS C CA 1
ATOM 8675 C C . LYS E 1 24 ? 58.851 41.298 64.296 1.00 60.38 24 LYS C C 1
ATOM 8676 O O . LYS E 1 24 ? 58.081 41.818 65.095 1.00 60.00 24 LYS C O 1
ATOM 8682 N N . ARG E 1 25 ? 59.622 40.264 64.601 1.00 61.99 25 ARG C N 1
ATOM 8683 C CA . ARG E 1 25 ? 59.627 39.675 65.930 1.00 63.09 25 ARG C CA 1
ATOM 8684 C C . ARG E 1 25 ? 61.065 39.636 66.394 1.00 61.13 25 ARG C C 1
ATOM 8685 O O . ARG E 1 25 ? 61.880 38.914 65.831 1.00 61.92 25 ARG C O 1
ATOM 8693 N N . LEU E 1 26 ? 61.382 40.424 67.413 1.00 58.30 26 LEU C N 1
ATOM 8694 C CA . LEU E 1 26 ? 62.735 40.482 67.943 1.00 54.07 26 LEU C CA 1
ATOM 8695 C C . LEU E 1 26 ? 62.838 39.744 69.259 1.00 50.81 26 LEU C C 1
ATOM 8696 O O . LEU E 1 26 ? 61.848 39.583 69.963 1.00 50.01 26 LEU C O 1
ATOM 8701 N N . GLY E 1 27 ? 64.033 39.295 69.601 1.00 48.08 27 GLY C N 1
ATOM 8702 C CA . GLY E 1 27 ? 64.192 38.602 70.860 1.00 46.45 27 GLY C CA 1
ATOM 8703 C C . GLY E 1 27 ? 65.275 39.254 71.691 1.00 45.54 27 GLY C C 1
ATOM 8704 O O . GLY E 1 27 ? 66.245 39.744 71.133 1.00 46.93 27 GLY C O 1
ATOM 8705 N N . THR E 1 28 ? 65.105 39.277 73.013 1.00 43.58 28 THR C N 1
ATOM 8706 C CA . THR E 1 28 ? 66.105 39.851 73.920 1.00 41.69 28 THR C CA 1
ATOM 8707 C C . THR E 1 28 ? 66.014 39.188 75.288 1.00 40.88 28 THR C C 1
ATOM 8708 O O . THR E 1 28 ? 65.064 38.457 75.569 1.00 40.53 28 THR C O 1
ATOM 8712 N N . LYS E 1 29 ? 66.988 39.444 76.150 1.00 40.01 29 LYS C N 1
ATOM 8713 C CA . LYS E 1 29 ? 66.957 38.850 77.479 1.00 39.70 29 LYS C CA 1
ATOM 8714 C C . LYS E 1 29 ? 65.807 39.464 78.281 1.00 36.29 29 LYS C C 1
ATOM 8715 O O . LYS E 1 29 ? 65.270 40.509 77.913 1.00 35.02 29 LYS C O 1
ATOM 8721 N N . GLY E 1 30 ? 65.434 38.797 79.371 1.00 33.55 30 GLY C N 1
ATOM 8722 C CA . GLY E 1 30 ? 64.349 39.283 80.205 1.00 30.24 30 GLY C CA 1
ATOM 8723 C C . GLY E 1 30 ? 64.552 40.674 80.773 1.00 28.37 30 GLY C C 1
ATOM 8724 O O . GLY E 1 30 ? 65.657 41.218 80.744 1.00 29.38 30 GLY C O 1
ATOM 8725 N N . ILE E 1 31 ? 63.476 41.258 81.283 1.00 24.91 31 ILE C N 1
ATOM 8726 C CA . ILE E 1 31 ? 63.519 42.589 81.885 1.00 21.56 31 ILE C CA 1
ATOM 8727 C C . ILE E 1 31 ? 62.767 42.540 83.203 1.00 21.32 31 ILE C C 1
ATOM 8728 O O . ILE E 1 31 ? 61.626 42.076 83.281 1.00 20.48 31 ILE C O 1
ATOM 8733 N N . ASN E 1 32 ? 63.406 43.016 84.249 1.00 21.55 32 ASN C N 1
ATOM 8734 C CA . ASN E 1 32 ? 62.767 42.999 85.537 1.00 22.60 32 ASN C CA 1
ATOM 8735 C C . ASN E 1 32 ? 63.298 44.146 86.359 1.00 24.10 32 ASN C C 1
ATOM 8736 O O . ASN E 1 32 ? 64.390 44.067 86.917 1.00 24.84 32 ASN C O 1
ATOM 8741 N N . PRO E 1 33 ? 62.512 45.220 86.459 1.00 24.98 33 PRO C N 1
ATOM 8742 C CA . PRO E 1 33 ? 62.871 46.423 87.201 1.00 26.42 33 PRO C CA 1
ATOM 8743 C C . PRO E 1 33 ? 63.154 46.145 88.674 1.00 27.73 33 PRO C C 1
ATOM 8744 O O . PRO E 1 33 ? 63.702 46.989 89.387 1.00 28.27 33 PRO C O 1
ATOM 8748 N N . PHE E 1 34 ? 62.778 44.959 89.122 1.00 27.18 34 PHE C N 1
ATOM 8749 C CA . PHE E 1 34 ? 62.990 44.603 90.505 1.00 27.94 34 PHE C CA 1
ATOM 8750 C C . PHE E 1 34 ? 64.444 44.246 90.731 1.00 27.21 34 PHE C C 1
ATOM 8751 O O . PHE E 1 34 ? 64.935 44.236 91.856 1.00 28.09 34 PHE C O 1
ATOM 8759 N N . PHE E 1 35 ? 65.139 43.957 89.646 1.00 26.57 35 PHE C N 1
ATOM 8760 C CA . PHE E 1 35 ? 66.529 43.588 89.753 1.00 27.55 35 PHE C CA 1
ATOM 8761 C C . PHE E 1 35 ? 67.365 44.450 88.842 1.00 30.04 35 PHE C C 1
ATOM 8762 O O . PHE E 1 35 ? 68.529 44.712 89.126 1.00 32.78 35 PHE C O 1
ATOM 8770 N N . GLN E 1 36 ? 66.794 44.883 87.730 1.00 31.39 36 GLN C N 1
ATOM 8771 C CA . GLN E 1 36 ? 67.542 45.744 86.835 1.00 34.12 36 GLN C CA 1
ATOM 8772 C C . GLN E 1 36 ? 67.141 47.180 87.164 1.00 38.33 36 GLN C C 1
ATOM 8773 O O . GLN E 1 36 ? 65.985 47.457 87.500 1.00 39.06 36 GLN C O 1
ATOM 8779 N N . SER E 1 37 ? 68.100 48.087 87.073 1.00 42.02 37 SER C N 1
ATOM 8780 C CA . SER E 1 37 ? 67.874 49.494 87.368 1.00 44.67 37 SER C CA 1
ATOM 8781 C C . SER E 1 37 ? 67.388 50.228 86.132 1.00 47.23 37 SER C C 1
ATOM 8782 O O . SER E 1 37 ? 67.697 49.826 85.008 1.00 47.36 37 SER C O 1
ATOM 8785 N N . GLU E 1 38 ? 66.640 51.308 86.337 1.00 50.68 38 GLU C N 1
ATOM 8786 C CA . GLU E 1 38 ? 66.124 52.086 85.217 1.00 54.27 38 GLU C CA 1
ATOM 8787 C C . GLU E 1 38 ? 67.236 52.272 84.193 1.00 56.61 38 GLU C C 1
ATOM 8788 O O . GLU E 1 38 ? 67.076 51.948 83.015 1.00 56.24 38 GLU C O 1
ATOM 8794 N N . GLU E 1 39 ? 68.375 52.777 84.659 1.00 59.99 39 GLU C N 1
ATOM 8795 C CA . GLU E 1 39 ? 69.539 53.037 83.813 1.00 62.54 39 GLU C CA 1
ATOM 8796 C C . GLU E 1 39 ? 70.031 51.763 83.140 1.00 62.28 39 GLU C C 1
ATOM 8797 O O . GLU E 1 39 ? 70.523 51.780 82.015 1.00 62.93 39 GLU C O 1
ATOM 8803 N N . GLU E 1 40 ? 69.891 50.655 83.840 1.00 60.90 40 GLU C N 1
ATOM 8804 C CA . GLU E 1 40 ? 70.335 49.386 83.325 1.00 60.05 40 GLU C CA 1
ATOM 8805 C C . GLU E 1 40 ? 69.403 48.894 82.226 1.00 56.63 40 GLU C C 1
ATOM 8806 O O . GLU E 1 40 ? 69.850 48.397 81.196 1.00 54.78 40 GLU C O 1
ATOM 8812 N N . ILE E 1 41 ? 68.103 49.051 82.451 1.00 52.91 41 ILE C N 1
ATOM 8813 C CA . ILE E 1 41 ? 67.115 48.607 81.482 1.00 50.64 41 ILE C CA 1
ATOM 8814 C C . ILE E 1 41 ? 67.127 49.495 80.257 1.00 52.14 41 ILE C C 1
ATOM 8815 O O . ILE E 1 41 ? 66.787 49.069 79.156 1.00 52.07 41 ILE C O 1
ATOM 8820 N N . GLN E 1 42 ? 67.513 50.745 80.469 1.00 54.19 42 GLN C N 1
ATOM 8821 C CA . GLN E 1 42 ? 67.594 51.739 79.406 1.00 55.82 42 GLN C CA 1
ATOM 8822 C C . GLN E 1 42 ? 68.781 51.336 78.548 1.00 56.47 42 GLN C C 1
ATOM 8823 O O . GLN E 1 42 ? 68.664 51.119 77.346 1.00 54.43 42 GLN C O 1
ATOM 8829 N N . GLN E 1 43 ? 69.927 51.235 79.207 1.00 58.85 43 GLN C N 1
ATOM 8830 C CA . GLN E 1 43 ? 71.179 50.845 78.589 1.00 60.62 43 GLN C CA 1
ATOM 8831 C C . GLN E 1 43 ? 70.987 49.586 77.773 1.00 58.89 43 GLN C C 1
ATOM 8832 O O . GLN E 1 43 ? 71.337 49.526 76.602 1.00 58.64 43 GLN C O 1
ATOM 8838 N N . LYS E 1 44 ? 70.423 48.583 78.432 1.00 57.61 44 LYS C N 1
ATOM 8839 C CA . LYS E 1 44 ? 70.190 47.280 77.833 1.00 55.72 44 LYS C CA 1
ATOM 8840 C C . LYS E 1 44 ? 69.213 47.321 76.654 1.00 53.23 44 LYS C C 1
ATOM 8841 O O . LYS E 1 44 ? 69.395 46.620 75.655 1.00 53.03 44 LYS C O 1
ATOM 8847 N N . LEU E 1 45 ? 68.188 48.157 76.766 1.00 49.65 45 LEU C N 1
ATOM 8848 C CA . LEU E 1 45 ? 67.186 48.282 75.715 1.00 43.98 45 LEU C CA 1
ATOM 8849 C C . LEU E 1 45 ? 67.802 48.888 74.465 1.00 42.02 45 LEU C C 1
ATOM 8850 O O . LEU E 1 45 ? 67.884 48.248 73.416 1.00 40.03 45 LEU C O 1
ATOM 8855 N N . THR E 1 46 ? 68.241 50.131 74.606 1.00 40.92 46 THR C N 1
ATOM 8856 C CA . THR E 1 46 ? 68.864 50.898 73.538 1.00 40.15 46 THR C CA 1
ATOM 8857 C C . THR E 1 46 ? 70.047 50.151 72.910 1.00 40.40 46 THR C C 1
ATOM 8858 O O . THR E 1 46 ? 70.367 50.329 71.735 1.00 39.33 46 THR C O 1
ATOM 8862 N N . ALA E 1 47 ? 70.674 49.288 73.695 1.00 40.62 47 ALA C N 1
ATOM 8863 C CA . ALA E 1 47 ? 71.822 48.540 73.218 1.00 41.51 47 ALA C CA 1
ATOM 8864 C C . ALA E 1 47 ? 71.496 47.259 72.457 1.00 42.16 47 ALA C C 1
ATOM 8865 O O . ALA E 1 47 ? 72.138 46.958 71.448 1.00 42.18 47 ALA C O 1
ATOM 8867 N N . SER E 1 48 ? 70.500 46.510 72.931 1.00 42.86 48 SER C N 1
ATOM 8868 C CA . SER E 1 48 ? 70.121 45.234 72.313 1.00 41.79 48 SER C CA 1
ATOM 8869 C C . SER E 1 48 ? 68.900 45.268 71.398 1.00 41.98 48 SER C C 1
ATOM 8870 O O . SER E 1 48 ? 68.875 44.598 70.358 1.00 42.50 48 SER C O 1
ATOM 8873 N N . LEU E 1 49 ? 67.890 46.045 71.781 1.00 40.85 49 LEU C N 1
ATOM 8874 C CA . LEU E 1 49 ? 66.661 46.132 70.998 1.00 39.13 49 LEU C CA 1
ATOM 8875 C C . LEU E 1 49 ? 66.674 47.151 69.850 1.00 39.14 49 LEU C C 1
ATOM 8876 O O . LEU E 1 49 ? 66.437 46.786 68.694 1.00 39.94 49 LEU C O 1
ATOM 8881 N N . LEU E 1 50 ? 66.960 48.411 70.171 1.00 38.34 50 LEU C N 1
ATOM 8882 C CA . LEU E 1 50 ? 66.974 49.510 69.202 1.00 38.09 50 LEU C CA 1
ATOM 8883 C C . LEU E 1 50 ? 67.486 49.224 67.792 1.00 38.70 50 LEU C C 1
ATOM 8884 O O . LEU E 1 50 ? 66.764 49.407 66.816 1.00 37.76 50 LEU C O 1
ATOM 8889 N N . PRO E 1 51 ? 68.744 48.786 67.660 1.00 40.55 51 PRO C N 1
ATOM 8890 C CA . PRO E 1 51 ? 69.233 48.516 66.301 1.00 41.70 51 PRO C CA 1
ATOM 8891 C C . PRO E 1 51 ? 68.401 47.480 65.549 1.00 42.69 51 PRO C C 1
ATOM 8892 O O . PRO E 1 51 ? 68.273 47.545 64.331 1.00 43.39 51 PRO C O 1
ATOM 8896 N N . GLN E 1 52 ? 67.821 46.534 66.277 1.00 44.06 52 GLN C N 1
ATOM 8897 C CA . GLN E 1 52 ? 67.016 45.492 65.651 1.00 45.72 52 GLN C CA 1
ATOM 8898 C C . GLN E 1 52 ? 65.708 46.037 65.099 1.00 48.00 52 GLN C C 1
ATOM 8899 O O . GLN E 1 52 ? 65.231 45.581 64.057 1.00 49.88 52 GLN C O 1
ATOM 8905 N N . LEU E 1 53 ? 65.123 47.015 65.787 1.00 49.26 53 LEU C N 1
ATOM 8906 C CA . LEU E 1 53 ? 63.857 47.597 65.346 1.00 51.07 53 LEU C CA 1
ATOM 8907 C C . LEU E 1 53 ? 63.947 48.197 63.950 1.00 52.96 53 LEU C C 1
ATOM 8908 O O . LEU E 1 53 ? 65.030 48.541 63.482 1.00 52.33 53 LEU C O 1
ATOM 8913 N N . PRO E 1 54 ? 62.802 48.307 63.261 1.00 55.41 54 PRO C N 1
ATOM 8914 C CA . PRO E 1 54 ? 62.730 48.878 61.912 1.00 59.52 54 PRO C CA 1
ATOM 8915 C C . PRO E 1 54 ? 62.551 50.397 61.990 1.00 62.69 54 PRO C C 1
ATOM 8916 O O . PRO E 1 54 ? 61.738 50.854 62.752 1.00 62.80 54 PRO C O 1
ATOM 8920 N N . GLU E 1 55 ? 63.286 51.143 61.165 1.00 66.66 55 GLU C N 1
ATOM 8921 C CA . GLU E 1 55 ? 63.237 52.609 61.163 1.00 70.47 55 GLU C CA 1
ATOM 8922 C C . GLU E 1 55 ? 61.863 53.269 61.301 1.00 69.69 55 GLU C C 1
ATOM 8923 O O . GLU E 1 55 ? 60.851 52.755 60.813 1.00 70.32 55 GLU C O 1
ATOM 8929 N N . GLY E 1 56 ? 61.847 54.417 61.977 1.00 67.50 56 GLY C N 1
ATOM 8930 C CA . GLY E 1 56 ? 60.605 55.145 62.167 1.00 65.23 56 GLY C CA 1
ATOM 8931 C C . GLY E 1 56 ? 60.227 55.275 63.621 1.00 63.43 56 GLY C C 1
ATOM 8932 O O . GLY E 1 56 ? 60.900 54.731 64.489 1.00 64.59 56 GLY C O 1
ATOM 8933 N N . LYS E 1 57 ? 59.153 56.011 63.886 1.00 61.50 57 LYS C N 1
ATOM 8934 C CA . LYS E 1 57 ? 58.678 56.200 65.253 1.00 59.29 57 LYS C CA 1
ATOM 8935 C C . LYS E 1 57 ? 57.533 55.236 65.511 1.00 56.97 57 LYS C C 1
ATOM 8936 O O . LYS E 1 57 ? 56.873 54.784 64.577 1.00 57.45 57 LYS C O 1
ATOM 8942 N N . PHE E 1 58 ? 57.304 54.931 66.784 1.00 53.02 58 PHE C N 1
ATOM 8943 C CA . PHE E 1 58 ? 56.236 54.019 67.173 1.00 49.37 58 PHE C CA 1
ATOM 8944 C C . PHE E 1 58 ? 55.016 54.741 67.750 1.00 48.68 58 PHE C C 1
ATOM 8945 O O . PHE E 1 58 ? 55.135 55.519 68.691 1.00 49.21 58 PHE C O 1
ATOM 8953 N N . ASN E 1 59 ? 53.837 54.470 67.196 1.00 47.47 59 ASN C N 1
ATOM 8954 C CA . ASN E 1 59 ? 52.631 55.110 67.689 1.00 46.69 59 ASN C CA 1
ATOM 8955 C C . ASN E 1 59 ? 52.419 54.842 69.166 1.00 44.27 59 ASN C C 1
ATOM 8956 O O . ASN E 1 59 ? 51.910 55.700 69.886 1.00 45.03 59 ASN C O 1
ATOM 8961 N N . ALA E 1 60 ? 52.799 53.648 69.615 1.00 41.93 60 ALA C N 1
ATOM 8962 C CA . ALA E 1 60 ? 52.621 53.259 71.019 1.00 39.21 60 ALA C CA 1
ATOM 8963 C C . ALA E 1 60 ? 53.296 51.932 71.334 1.00 36.91 60 ALA C C 1
ATOM 8964 O O . ALA E 1 60 ? 53.324 51.019 70.509 1.00 36.52 60 ALA C O 1
ATOM 8966 N N . VAL E 1 61 ? 53.835 51.825 72.542 1.00 33.76 61 VAL C N 1
ATOM 8967 C CA . VAL E 1 61 ? 54.498 50.607 72.972 1.00 30.37 61 VAL C CA 1
ATOM 8968 C C . VAL E 1 61 ? 53.842 50.064 74.212 1.00 28.34 61 VAL C C 1
ATOM 8969 O O . VAL E 1 61 ? 53.710 50.750 75.204 1.00 27.36 61 VAL C O 1
ATOM 8973 N N . TYR E 1 62 ? 53.422 48.817 74.154 1.00 28.59 62 TYR C N 1
ATOM 8974 C CA . TYR E 1 62 ? 52.801 48.188 75.304 1.00 29.78 62 TYR C CA 1
ATOM 8975 C C . TYR E 1 62 ? 53.739 47.110 75.808 1.00 29.15 62 TYR C C 1
ATOM 8976 O O . TYR E 1 62 ? 53.901 46.081 75.164 1.00 29.97 62 TYR C O 1
ATOM 8985 N N . PHE E 1 63 ? 54.350 47.359 76.957 1.00 27.85 63 PHE C N 1
ATOM 8986 C CA . PHE E 1 63 ? 55.277 46.414 77.559 1.00 24.83 63 PHE C CA 1
ATOM 8987 C C . PHE E 1 63 ? 54.597 45.614 78.658 1.00 24.43 63 PHE C C 1
ATOM 8988 O O . PHE E 1 63 ? 53.746 46.126 79.364 1.00 25.14 63 PHE C O 1
ATOM 8996 N N . TYR E 1 64 ? 54.962 44.342 78.779 1.00 24.69 64 TYR C N 1
ATOM 8997 C CA . TYR E 1 64 ? 54.421 43.447 79.804 1.00 24.51 64 TYR C CA 1
ATOM 8998 C C . TYR E 1 64 ? 55.623 42.674 80.277 1.00 23.84 64 TYR C C 1
ATOM 8999 O O . TYR E 1 64 ? 56.469 42.305 79.471 1.00 23.77 64 TYR C O 1
ATOM 9008 N N . GLY E 1 65 ? 55.715 42.406 81.569 1.00 22.10 65 GLY C N 1
ATOM 9009 C CA . GLY E 1 65 ? 56.867 41.662 82.016 1.00 21.50 65 GLY C CA 1
ATOM 9010 C C . GLY E 1 65 ? 56.724 41.346 83.467 1.00 22.59 65 GLY C C 1
ATOM 9011 O O . GLY E 1 65 ? 55.802 41.830 84.130 1.00 22.77 65 GLY C O 1
ATOM 9012 N N . ALA E 1 66 ? 57.644 40.525 83.959 1.00 23.15 66 ALA C N 1
ATOM 9013 C CA . ALA E 1 66 ? 57.646 40.125 85.352 1.00 22.37 66 ALA C CA 1
ATOM 9014 C C . ALA E 1 66 ? 58.110 41.241 86.282 1.00 22.57 66 ALA C C 1
ATOM 9015 O O . ALA E 1 66 ? 58.905 42.108 85.913 1.00 22.85 66 ALA C O 1
ATOM 9017 N N . GLY E 1 67 ? 57.609 41.222 87.505 1.00 24.01 67 GLY C N 1
ATOM 9018 C CA . GLY E 1 67 ? 58.004 42.228 88.462 1.00 26.31 67 GLY C CA 1
ATOM 9019 C C . GLY E 1 67 ? 57.721 43.627 87.973 1.00 26.97 67 GLY C C 1
ATOM 9020 O O . GLY E 1 67 ? 58.325 44.586 88.442 1.00 27.21 67 GLY C O 1
ATOM 9021 N N . CYS E 1 68 ? 56.805 43.753 87.021 1.00 28.27 68 CYS C N 1
ATOM 9022 C CA . CYS E 1 68 ? 56.465 45.064 86.504 1.00 27.29 68 CYS C CA 1
ATOM 9023 C C . CYS E 1 68 ? 55.189 45.468 87.184 1.00 26.63 68 CYS C C 1
ATOM 9024 O O . CYS E 1 68 ? 54.128 45.491 86.575 1.00 23.82 68 CYS C O 1
ATOM 9027 N N . THR E 1 69 ? 55.307 45.739 88.477 1.00 28.78 69 THR C N 1
ATOM 9028 C CA . THR E 1 69 ? 54.176 46.158 89.283 1.00 32.37 69 THR C CA 1
ATOM 9029 C C . THR E 1 69 ? 53.982 47.645 89.109 1.00 35.41 69 THR C C 1
ATOM 9030 O O . THR E 1 69 ? 54.942 48.384 88.873 1.00 34.40 69 THR C O 1
ATOM 9034 N N . PRO E 1 70 ? 52.735 48.111 89.240 1.00 39.02 70 PRO C N 1
ATOM 9035 C CA . PRO E 1 70 ? 52.480 49.539 89.075 1.00 42.10 70 PRO C CA 1
ATOM 9036 C C . PRO E 1 70 ? 53.432 50.410 89.888 1.00 44.64 70 PRO C C 1
ATOM 9037 O O . PRO E 1 70 ? 53.618 51.588 89.579 1.00 45.49 70 PRO C O 1
ATOM 9041 N N . GLU E 1 71 ? 54.053 49.813 90.902 1.00 47.03 71 GLU C N 1
ATOM 9042 C CA . GLU E 1 71 ? 54.990 50.532 91.754 1.00 48.65 71 GLU C CA 1
ATOM 9043 C C . GLU E 1 71 ? 56.303 50.790 90.995 1.00 47.04 71 GLU C C 1
ATOM 9044 O O . GLU E 1 71 ? 56.862 51.884 91.060 1.00 45.73 71 GLU C O 1
ATOM 9050 N N . LYS E 1 72 ? 56.789 49.786 90.270 1.00 45.28 72 LYS C N 1
ATOM 9051 C CA . LYS E 1 72 ? 58.021 49.942 89.499 1.00 42.38 72 LYS C CA 1
ATOM 9052 C C . LYS E 1 72 ? 57.712 50.155 88.019 1.00 40.22 72 LYS C C 1
ATOM 9053 O O . LYS E 1 72 ? 58.626 50.224 87.194 1.00 38.84 72 LYS C O 1
ATOM 9059 N N . ALA E 1 73 ? 56.426 50.258 87.683 1.00 37.05 73 ALA C N 1
ATOM 9060 C CA . ALA E 1 73 ? 56.023 50.449 86.299 1.00 34.25 73 ALA C CA 1
ATOM 9061 C C . ALA E 1 73 ? 56.716 51.636 85.625 1.00 31.75 73 ALA C C 1
ATOM 9062 O O . ALA E 1 73 ? 57.310 51.493 84.556 1.00 31.13 73 ALA C O 1
ATOM 9064 N N . PRO E 1 74 ? 56.652 52.822 86.238 1.00 29.66 74 PRO C N 1
ATOM 9065 C CA . PRO E 1 74 ? 57.293 53.998 85.644 1.00 28.09 74 PRO C CA 1
ATOM 9066 C C . PRO E 1 74 ? 58.754 53.808 85.306 1.00 28.04 74 PRO C C 1
ATOM 9067 O O . PRO E 1 74 ? 59.328 54.583 84.535 1.00 27.54 74 PRO C O 1
ATOM 9071 N N . VAL E 1 75 ? 59.373 52.784 85.874 1.00 27.98 75 VAL C N 1
ATOM 9072 C CA . VAL E 1 75 ? 60.769 52.537 85.552 1.00 28.26 75 VAL C CA 1
ATOM 9073 C C . VAL E 1 75 ? 60.854 52.138 84.080 1.00 28.91 75 VAL C C 1
ATOM 9074 O O . VAL E 1 75 ? 61.639 52.700 83.313 1.00 29.23 75 VAL C O 1
ATOM 9078 N N . LEU E 1 76 ? 60.032 51.167 83.677 1.00 28.79 76 LEU C N 1
ATOM 9079 C CA . LEU E 1 76 ? 60.013 50.729 82.289 1.00 27.41 76 LEU C CA 1
ATOM 9080 C C . LEU E 1 76 ? 59.586 51.907 81.437 1.00 27.41 76 LEU C C 1
ATOM 9081 O O . LEU E 1 76 ? 60.247 52.231 80.461 1.00 28.19 76 LEU C O 1
ATOM 9086 N N . ARG E 1 77 ? 58.484 52.548 81.811 1.00 27.47 77 ARG C N 1
ATOM 9087 C CA . ARG E 1 77 ? 58.019 53.696 81.051 1.00 27.26 77 ARG C CA 1
ATOM 9088 C C . ARG E 1 77 ? 59.160 54.651 80.708 1.00 28.38 77 ARG C C 1
ATOM 9089 O O . ARG E 1 77 ? 59.417 54.911 79.528 1.00 28.17 77 ARG C O 1
ATOM 9097 N N . ARG E 1 78 ? 59.835 55.173 81.736 1.00 28.87 78 ARG C N 1
ATOM 9098 C CA . ARG E 1 78 ? 60.935 56.103 81.512 1.00 31.36 78 ARG C CA 1
ATOM 9099 C C . ARG E 1 78 ? 61.962 55.483 80.589 1.00 32.18 78 ARG C C 1
ATOM 9100 O O . ARG E 1 78 ? 62.224 55.982 79.492 1.00 32.76 78 ARG C O 1
ATOM 9108 N N . ALA E 1 79 ? 62.540 54.386 81.059 1.00 33.47 79 ALA C N 1
ATOM 9109 C CA . ALA E 1 79 ? 63.551 53.641 80.336 1.00 34.01 79 ALA C CA 1
ATOM 9110 C C . ALA E 1 79 ? 63.199 53.496 78.861 1.00 34.49 79 ALA C C 1
ATOM 9111 O O . ALA E 1 79 ? 64.005 53.817 77.993 1.00 33.12 79 ALA C O 1
ATOM 9113 N N . ILE E 1 80 ? 61.989 53.024 78.575 1.00 34.98 80 ILE C N 1
ATOM 9114 C CA . ILE E 1 80 ? 61.578 52.846 77.192 1.00 36.32 80 ILE C CA 1
ATOM 9115 C C . ILE E 1 80 ? 61.567 54.201 76.510 1.00 38.58 80 ILE C C 1
ATOM 9116 O O . ILE E 1 80 ? 62.033 54.338 75.377 1.00 39.18 80 ILE C O 1
ATOM 9121 N N . ALA E 1 81 ? 61.053 55.205 77.213 1.00 40.67 81 ALA C N 1
ATOM 9122 C CA . ALA E 1 81 ? 60.990 56.560 76.680 1.00 43.23 81 ALA C CA 1
ATOM 9123 C C . ALA E 1 81 ? 62.354 57.046 76.181 1.00 45.58 81 ALA C C 1
ATOM 9124 O O . ALA E 1 81 ? 62.472 57.522 75.052 1.00 44.59 81 ALA C O 1
ATOM 9126 N N . ASP E 1 82 ? 63.379 56.918 77.022 1.00 48.76 82 ASP C N 1
ATOM 9127 C CA . ASP E 1 82 ? 64.731 57.357 76.667 1.00 52.54 82 ASP C CA 1
ATOM 9128 C C . ASP E 1 82 ? 65.451 56.386 75.739 1.00 52.65 82 ASP C C 1
ATOM 9129 O O . ASP E 1 82 ? 66.598 56.625 75.365 1.00 53.94 82 ASP C O 1
ATOM 9134 N N . SER E 1 83 ? 64.790 55.291 75.371 1.00 51.49 83 SER C N 1
ATOM 9135 C CA . SER E 1 83 ? 65.410 54.291 74.514 1.00 49.75 83 SER C CA 1
ATOM 9136 C C . SER E 1 83 ? 64.895 54.283 73.098 1.00 50.17 83 SER C C 1
ATOM 9137 O O . SER E 1 83 ? 65.646 54.486 72.151 1.00 50.34 83 SER C O 1
ATOM 9140 N N . LEU E 1 84 ? 63.604 54.021 72.961 1.00 50.20 84 LEU C N 1
ATOM 9141 C CA . LEU E 1 84 ? 62.998 53.945 71.646 1.00 50.12 84 LEU C CA 1
ATOM 9142 C C . LEU E 1 84 ? 62.344 55.234 71.191 1.00 51.02 84 LEU C C 1
ATOM 9143 O O . LEU E 1 84 ? 62.005 56.101 72.003 1.00 52.11 84 LEU C O 1
ATOM 9148 N N . PRO E 1 85 ? 62.184 55.393 69.871 1.00 51.40 85 PRO C N 1
ATOM 9149 C CA . PRO E 1 85 ? 61.551 56.593 69.320 1.00 53.01 85 PRO C CA 1
ATOM 9150 C C . PRO E 1 85 ? 60.034 56.488 69.432 1.00 55.13 85 PRO C C 1
ATOM 9151 O O . PRO E 1 85 ? 59.358 56.092 68.481 1.00 55.80 85 PRO C O 1
ATOM 9155 N N . VAL E 1 86 ? 59.508 56.847 70.599 1.00 56.53 86 VAL C N 1
ATOM 9156 C CA . VAL E 1 86 ? 58.076 56.789 70.840 1.00 57.99 86 VAL C CA 1
ATOM 9157 C C . VAL E 1 86 ? 57.486 58.176 70.989 1.00 59.65 86 VAL C C 1
ATOM 9158 O O . VAL E 1 86 ? 58.098 59.062 71.589 1.00 60.73 86 VAL C O 1
ATOM 9162 N N . ILE E 1 87 ? 56.286 58.355 70.444 1.00 60.96 87 ILE C N 1
ATOM 9163 C CA . ILE E 1 87 ? 55.578 59.626 70.509 1.00 61.71 87 ILE C CA 1
ATOM 9164 C C . ILE E 1 87 ? 54.147 59.421 70.988 1.00 60.98 87 ILE C C 1
ATOM 9165 O O . ILE E 1 87 ? 53.372 60.371 71.087 1.00 61.50 87 ILE C O 1
ATOM 9170 N N . GLY E 1 88 ? 53.796 58.175 71.267 1.00 59.97 88 GLY C N 1
ATOM 9171 C CA . GLY E 1 88 ? 52.463 57.876 71.759 1.00 58.59 88 GLY C CA 1
ATOM 9172 C C . GLY E 1 88 ? 52.531 57.623 73.254 1.00 57.70 88 GLY C C 1
ATOM 9173 O O . GLY E 1 88 ? 53.386 58.182 73.955 1.00 58.49 88 GLY C O 1
ATOM 9174 N N . ASN E 1 89 ? 51.639 56.776 73.747 1.00 55.53 89 ASN C N 1
ATOM 9175 C CA . ASN E 1 89 ? 51.610 56.454 75.165 1.00 54.07 89 ASN C CA 1
ATOM 9176 C C . ASN E 1 89 ? 52.265 55.106 75.415 1.00 51.72 89 ASN C C 1
ATOM 9177 O O . ASN E 1 89 ? 51.927 54.127 74.777 1.00 51.86 89 ASN C O 1
ATOM 9182 N N . ILE E 1 90 ? 53.225 55.070 76.331 1.00 49.08 90 ILE C N 1
ATOM 9183 C CA . ILE E 1 90 ? 53.919 53.837 76.679 1.00 44.65 90 ILE C CA 1
ATOM 9184 C C . ILE E 1 90 ? 53.193 53.234 77.870 1.00 41.63 90 ILE C C 1
ATOM 9185 O O . ILE E 1 90 ? 52.675 53.950 78.719 1.00 40.47 90 ILE C O 1
ATOM 9190 N N . LYS E 1 91 ? 53.141 51.914 77.927 1.00 40.34 91 LYS C N 1
ATOM 9191 C CA . LYS E 1 91 ? 52.453 51.225 79.012 1.00 38.54 91 LYS C CA 1
ATOM 9192 C C . LYS E 1 91 ? 53.271 50.051 79.575 1.00 36.56 91 LYS C C 1
ATOM 9193 O O . LYS E 1 91 ? 53.959 49.335 78.839 1.00 34.50 91 LYS C O 1
ATOM 9199 N N . ALA E 1 92 ? 53.186 49.860 80.885 1.00 32.80 92 ALA C N 1
ATOM 9200 C CA . ALA E 1 92 ? 53.910 48.789 81.534 1.00 29.45 92 ALA C CA 1
ATOM 9201 C C . ALA E 1 92 ? 52.985 48.072 82.483 1.00 27.76 92 ALA C C 1
ATOM 9202 O O . ALA E 1 92 ? 52.318 48.722 83.278 1.00 28.76 92 ALA C O 1
ATOM 9204 N N . ASN E 1 93 ? 52.927 46.742 82.386 1.00 26.46 93 ASN C N 1
ATOM 9205 C CA . ASN E 1 93 ? 52.087 45.935 83.275 1.00 28.52 93 ASN C CA 1
ATOM 9206 C C . ASN E 1 93 ? 52.646 44.546 83.517 1.00 29.57 93 ASN C C 1
ATOM 9207 O O . ASN E 1 93 ? 53.461 44.023 82.744 1.00 30.01 93 ASN C O 1
ATOM 9212 N N . SER E 1 94 ? 52.138 43.942 84.586 1.00 28.44 94 SER C N 1
ATOM 9213 C CA . SER E 1 94 ? 52.531 42.613 85.014 1.00 28.07 94 SER C CA 1
ATOM 9214 C C . SER E 1 94 ? 52.328 41.545 83.966 1.00 26.17 94 SER C C 1
ATOM 9215 O O . SER E 1 94 ? 51.519 41.681 83.069 1.00 25.54 94 SER C O 1
ATOM 9218 N N . ASP E 1 95 ? 53.061 40.458 84.099 1.00 26.08 95 ASP C N 1
ATOM 9219 C CA . ASP E 1 95 ? 52.872 39.365 83.165 1.00 26.80 95 ASP C CA 1
ATOM 9220 C C . ASP E 1 95 ? 51.479 38.801 83.417 1.00 25.88 95 ASP C C 1
ATOM 9221 O O . ASP E 1 95 ? 50.794 38.391 82.497 1.00 23.65 95 ASP C O 1
ATOM 9234 N N . LEU E 1 97 ? 48.804 40.170 83.809 1.00 28.23 97 LEU C N 1
ATOM 9235 C CA . LEU E 1 97 ? 47.833 40.845 82.960 1.00 25.36 97 LEU C CA 1
ATOM 9236 C C . LEU E 1 97 ? 48.050 40.406 81.519 1.00 24.70 97 LEU C C 1
ATOM 9237 O O . LEU E 1 97 ? 47.100 40.148 80.771 1.00 23.95 97 LEU C O 1
ATOM 9242 N N . ALA E 1 98 ? 49.311 40.330 81.128 1.00 23.85 98 ALA C N 1
ATOM 9243 C CA . ALA E 1 98 ? 49.652 39.918 79.791 1.00 24.16 98 ALA C CA 1
ATOM 9244 C C . ALA E 1 98 ? 48.944 38.601 79.509 1.00 25.09 98 ALA C C 1
ATOM 9245 O O . ALA E 1 98 ? 48.671 38.260 78.360 1.00 26.44 98 ALA C O 1
ATOM 9247 N N . ALA E 1 99 ? 48.638 37.847 80.556 1.00 24.94 99 ALA C N 1
ATOM 9248 C CA . ALA E 1 99 ? 47.951 36.577 80.372 1.00 24.62 99 ALA C CA 1
ATOM 9249 C C . ALA E 1 99 ? 46.434 36.797 80.365 1.00 25.12 99 ALA C C 1
ATOM 9250 O O . ALA E 1 99 ? 45.703 36.168 79.596 1.00 26.18 99 ALA C O 1
ATOM 9252 N N . ALA E 1 100 ? 45.948 37.684 81.224 1.00 24.95 100 ALA C N 1
ATOM 9253 C CA . ALA E 1 100 ? 44.517 37.929 81.263 1.00 24.29 100 ALA C CA 1
ATOM 9254 C C . ALA E 1 100 ? 44.110 38.374 79.883 1.00 23.02 100 ALA C C 1
ATOM 9255 O O . ALA E 1 100 ? 43.169 37.843 79.309 1.00 24.06 100 ALA C O 1
ATOM 9257 N N . HIS E 1 101 ? 44.838 39.342 79.340 1.00 21.04 101 HIS C N 1
ATOM 9258 C CA . HIS E 1 101 ? 44.530 39.859 78.023 1.00 19.73 101 HIS C CA 1
ATOM 9259 C C . HIS E 1 101 ? 44.654 38.812 76.949 1.00 20.57 101 HIS C C 1
ATOM 9260 O O . HIS E 1 101 ? 43.699 38.526 76.242 1.00 20.99 101 HIS C O 1
ATOM 9267 N N . GLY E 1 102 ? 45.839 38.244 76.825 1.00 21.76 102 GLY C N 1
ATOM 9268 C CA . GLY E 1 102 ? 46.058 37.236 75.805 1.00 23.16 102 GLY C CA 1
ATOM 9269 C C . GLY E 1 102 ? 45.160 36.020 75.887 1.00 23.47 102 GLY C C 1
ATOM 9270 O O . GLY E 1 102 ? 44.947 35.325 74.910 1.00 23.66 102 GLY C O 1
ATOM 9271 N N . LEU E 1 103 ? 44.612 35.747 77.052 1.00 25.04 103 LEU C N 1
ATOM 9272 C CA . LEU E 1 103 ? 43.766 34.583 77.148 1.00 28.35 103 LEU C CA 1
ATOM 9273 C C . LEU E 1 103 ? 42.303 34.935 77.261 1.00 31.60 103 LEU C C 1
ATOM 9274 O O . LEU E 1 103 ? 41.448 34.132 76.921 1.00 32.77 103 LEU C O 1
ATOM 9279 N N . CYS E 1 104 ? 42.006 36.141 77.717 1.00 34.79 104 CYS C N 1
ATOM 9280 C CA . CYS E 1 104 ? 40.617 36.526 77.900 1.00 39.28 104 CYS C CA 1
ATOM 9281 C C . CYS E 1 104 ? 40.224 37.746 77.099 1.00 42.02 104 CYS C C 1
ATOM 9282 O O . CYS E 1 104 ? 39.039 37.986 76.874 1.00 43.66 104 CYS C O 1
ATOM 9285 N N . GLY E 1 105 ? 41.213 38.529 76.689 1.00 44.90 105 GLY C N 1
ATOM 9286 C CA . GLY E 1 105 ? 40.934 39.712 75.916 1.00 47.80 105 GLY C CA 1
ATOM 9287 C C . GLY E 1 105 ? 39.836 40.562 76.521 1.00 50.72 105 GLY C C 1
ATOM 9288 O O . GLY E 1 105 ? 40.038 41.225 77.528 1.00 52.48 105 GLY C O 1
ATOM 9289 N N . GLN E 1 106 ? 38.655 40.524 75.923 1.00 53.78 106 GLN C N 1
ATOM 9290 C CA . GLN E 1 106 ? 37.558 41.341 76.397 1.00 56.34 106 GLN C CA 1
ATOM 9291 C C . GLN E 1 106 ? 36.612 40.645 77.368 1.00 55.65 106 GLN C C 1
ATOM 9292 O O . GLN E 1 106 ? 35.905 41.308 78.128 1.00 54.81 106 GLN C O 1
ATOM 9298 N N . LYS E 1 107 ? 36.604 39.314 77.329 1.00 54.54 107 LYS C N 1
ATOM 9299 C CA . LYS E 1 107 ? 35.750 38.495 78.189 1.00 53.53 107 LYS C CA 1
ATOM 9300 C C . LYS E 1 107 ? 36.296 38.330 79.618 1.00 51.44 107 LYS C C 1
ATOM 9301 O O . LYS E 1 107 ? 37.376 38.819 79.948 1.00 53.09 107 LYS C O 1
ATOM 9307 N N . ALA E 1 108 ? 35.546 37.652 80.475 1.00 47.15 108 ALA C N 1
ATOM 9308 C CA . ALA E 1 108 ? 36.006 37.445 81.834 1.00 43.38 108 ALA C CA 1
ATOM 9309 C C . ALA E 1 108 ? 36.397 35.985 82.039 1.00 41.68 108 ALA C C 1
ATOM 9310 O O . ALA E 1 108 ? 35.634 35.069 81.733 1.00 41.01 108 ALA C O 1
ATOM 9312 N N . GLY E 1 109 ? 37.596 35.763 82.553 1.00 39.75 109 GLY C N 1
ATOM 9313 C CA . GLY E 1 109 ? 38.036 34.405 82.779 1.00 37.64 109 GLY C CA 1
ATOM 9314 C C . GLY E 1 109 ? 39.072 34.266 83.874 1.00 36.00 109 GLY C C 1
ATOM 9315 O O . GLY E 1 109 ? 39.419 35.241 84.548 1.00 34.85 109 GLY C O 1
ATOM 9316 N N . ILE E 1 110 ? 39.550 33.034 84.059 1.00 34.22 110 ILE C N 1
ATOM 9317 C CA . ILE E 1 110 ? 40.572 32.756 85.056 1.00 33.70 110 ILE C CA 1
ATOM 9318 C C . ILE E 1 110 ? 41.891 32.560 84.323 1.00 34.13 110 ILE C C 1
ATOM 9319 O O . ILE E 1 110 ? 42.065 31.597 83.567 1.00 33.71 110 ILE C O 1
ATOM 9324 N N . ALA E 1 111 ? 42.824 33.477 84.546 1.00 33.31 111 ALA C N 1
ATOM 9325 C CA . ALA E 1 111 ? 44.108 33.390 83.882 1.00 32.58 111 ALA C CA 1
ATOM 9326 C C . ALA E 1 111 ? 45.073 32.584 84.716 1.00 32.05 111 ALA C C 1
ATOM 9327 O O . ALA E 1 111 ? 44.890 32.427 85.916 1.00 32.64 111 ALA C O 1
ATOM 9329 N N . CYS E 1 112 ? 46.119 32.084 84.077 1.00 31.76 112 CYS C N 1
ATOM 9330 C CA . CYS E 1 112 ? 47.104 31.276 84.770 1.00 29.71 112 CYS C CA 1
ATOM 9331 C C . CYS E 1 112 ? 48.442 31.185 84.068 1.00 28.58 112 CYS C C 1
ATOM 9332 O O . CYS E 1 112 ? 48.530 30.825 82.878 1.00 27.35 112 CYS C O 1
ATOM 9335 N N . ILE E 1 113 ? 49.492 31.477 84.819 1.00 25.64 113 ILE C N 1
ATOM 9336 C CA . ILE E 1 113 ? 50.820 31.379 84.263 1.00 22.66 113 ILE C CA 1
ATOM 9337 C C . ILE E 1 113 ? 51.599 30.266 84.951 1.00 22.29 113 ILE C C 1
ATOM 9338 O O . ILE E 1 113 ? 51.681 30.187 86.184 1.00 20.98 113 ILE C O 1
ATOM 9343 N N . LEU E 1 114 ? 52.164 29.397 84.127 1.00 20.95 114 LEU C N 1
ATOM 9344 C CA . LEU E 1 114 ? 52.953 28.288 84.618 1.00 20.02 114 LEU C CA 1
ATOM 9345 C C . LEU E 1 114 ? 54.326 28.344 83.960 1.00 18.56 114 LEU C C 1
ATOM 9346 O O . LEU E 1 114 ? 54.544 27.724 82.906 1.00 18.56 114 LEU C O 1
ATOM 9351 N N . GLY E 1 115 ? 55.243 29.078 84.577 1.00 15.19 115 GLY C N 1
ATOM 9352 C CA . GLY E 1 115 ? 56.571 29.193 84.014 1.00 14.20 115 GLY C CA 1
ATOM 9353 C C . GLY E 1 115 ? 57.604 29.111 85.1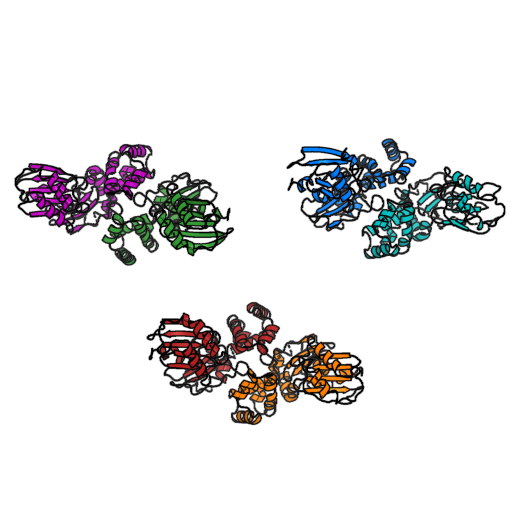03 1.00 14.11 115 GLY C C 1
ATOM 9354 O O . GLY E 1 115 ? 57.498 28.252 85.966 1.00 16.47 115 GLY C O 1
ATOM 9355 N N . THR E 1 116 ? 58.611 29.979 85.106 1.00 12.95 116 THR C N 1
ATOM 9356 C CA . THR E 1 116 ? 59.570 29.859 86.186 1.00 11.34 116 THR C CA 1
ATOM 9357 C C . THR E 1 116 ? 58.766 29.887 87.489 1.00 11.24 116 THR C C 1
ATOM 9358 O O . THR E 1 116 ? 58.921 29.016 88.343 1.00 10.37 116 THR C O 1
ATOM 9362 N N . GLY E 1 117 ? 57.886 30.864 87.628 1.00 11.04 117 GLY C N 1
ATOM 9363 C CA . GLY E 1 117 ? 57.052 30.928 88.810 1.00 12.32 117 GLY C CA 1
ATOM 9364 C C . GLY E 1 117 ? 55.667 30.483 88.387 1.00 13.41 117 GLY C C 1
ATOM 9365 O O . GLY E 1 117 ? 55.525 29.803 87.368 1.00 15.13 117 GLY C O 1
ATOM 9366 N N . SER E 1 118 ? 54.639 30.857 89.134 1.00 14.05 118 SER C N 1
ATOM 9367 C CA . SER E 1 118 ? 53.277 30.485 88.785 1.00 14.03 118 SER C CA 1
ATOM 9368 C C . SER E 1 118 ? 52.367 31.606 89.221 1.00 13.73 118 SER C C 1
ATOM 9369 O O . SER E 1 118 ? 52.750 32.424 90.057 1.00 12.24 118 SER C O 1
ATOM 9372 N N . ASN E 1 119 ? 51.158 31.659 88.680 1.00 15.90 119 ASN C N 1
ATOM 9373 C CA . ASN E 1 119 ? 50.223 32.699 89.090 1.00 19.00 119 ASN C CA 1
ATOM 9374 C C . ASN E 1 119 ? 48.860 32.536 88.493 1.00 21.87 119 ASN C C 1
ATOM 9375 O O . ASN E 1 119 ? 48.713 32.048 87.375 1.00 24.74 119 ASN C O 1
ATOM 9380 N N . SER E 1 120 ? 47.846 32.956 89.226 1.00 23.32 120 SER C N 1
ATOM 9381 C CA . SER E 1 120 ? 46.482 32.856 88.732 1.00 24.80 120 SER C CA 1
ATOM 9382 C C . SER E 1 120 ? 45.765 34.149 89.049 1.00 25.63 120 SER C C 1
ATOM 9383 O O . SER E 1 120 ? 46.287 34.975 89.795 1.00 25.72 120 SER C O 1
ATOM 9386 N N . CYS E 1 121 ? 44.572 34.333 88.484 1.00 27.34 121 CYS C N 1
ATOM 9387 C CA . CYS E 1 121 ? 43.811 35.546 88.757 1.00 28.88 121 CYS C CA 1
ATOM 9388 C C . CYS E 1 121 ? 42.436 35.484 88.148 1.00 32.04 121 CYS C C 1
ATOM 9389 O O . CYS E 1 121 ? 42.126 34.581 87.354 1.00 31.29 121 CYS C O 1
ATOM 9392 N N . PHE E 1 122 ? 41.608 36.455 88.536 1.00 34.48 122 PHE C N 1
ATOM 9393 C CA . PHE E 1 122 ? 40.278 36.560 87.977 1.00 37.01 122 PHE C CA 1
ATOM 9394 C C . PHE E 1 122 ? 40.144 37.865 87.226 1.00 37.82 122 PHE C C 1
ATOM 9395 O O . PHE E 1 122 ? 40.233 38.949 87.809 1.00 36.88 122 PHE C O 1
ATOM 9403 N N . TYR E 1 123 ? 39.921 37.723 85.921 1.00 39.33 123 TYR C N 1
ATOM 9404 C CA . TYR E 1 123 ? 39.763 38.821 84.970 1.00 40.52 123 TYR C CA 1
ATOM 9405 C C . TYR E 1 123 ? 38.273 38.908 84.630 1.00 42.35 123 TYR C C 1
ATOM 9406 O O . TYR E 1 123 ? 37.643 37.883 84.353 1.00 42.96 123 TYR C O 1
ATOM 9415 N N . ASN E 1 124 ? 37.708 40.111 84.653 1.00 43.76 124 ASN C N 1
ATOM 9416 C CA . ASN E 1 124 ? 36.297 40.279 84.342 1.00 45.05 124 ASN C CA 1
ATOM 9417 C C . ASN E 1 124 ? 36.040 40.970 83.006 1.00 46.96 124 ASN C C 1
ATOM 9418 O O . ASN E 1 124 ? 34.927 41.420 82.740 1.00 47.66 124 ASN C O 1
ATOM 9423 N N . GLY E 1 125 ? 37.063 41.071 82.173 1.00 48.88 125 GLY C N 1
ATOM 9424 C CA . GLY E 1 125 ? 36.890 41.722 80.890 1.00 50.88 125 GLY C CA 1
ATOM 9425 C C . GLY E 1 125 ? 37.654 43.025 80.785 1.00 53.55 125 GLY C C 1
ATOM 9426 O O . GLY E 1 125 ? 38.168 43.339 79.710 1.00 52.56 125 GLY C O 1
ATOM 9427 N N . LYS E 1 126 ? 37.722 43.783 81.884 1.00 56.33 126 LYS C N 1
ATOM 9428 C CA . LYS E 1 126 ? 38.440 45.056 81.886 1.00 60.09 126 LYS C CA 1
ATOM 9429 C C . LYS E 1 126 ? 39.827 44.910 82.530 1.00 60.86 126 LYS C C 1
ATOM 9430 O O . LYS E 1 126 ? 40.848 45.295 81.943 1.00 61.50 126 LYS C O 1
ATOM 9436 N N . GLU E 1 127 ? 39.878 44.372 83.742 1.00 61.19 127 GLU C N 1
ATOM 9437 C CA . GLU E 1 127 ? 41.174 44.178 84.376 1.00 62.08 127 GLU C CA 1
ATOM 9438 C C . GLU E 1 127 ? 41.152 43.080 85.411 1.00 60.30 127 GLU C C 1
ATOM 9439 O O . GLU E 1 127 ? 40.190 42.322 85.519 1.00 60.51 127 GLU C O 1
ATOM 9445 N N . ILE E 1 128 ? 42.225 42.977 86.172 1.00 57.90 128 ILE C N 1
ATOM 9446 C CA . ILE E 1 128 ? 42.281 41.946 87.175 1.00 55.64 128 ILE C CA 1
ATOM 9447 C C . ILE E 1 128 ? 41.718 42.494 88.468 1.00 54.38 128 ILE C C 1
ATOM 9448 O O . ILE E 1 128 ? 41.957 43.646 88.819 1.00 53.72 128 ILE C O 1
ATOM 9453 N N . VAL E 1 129 ? 40.939 41.668 89.154 1.00 53.96 129 VAL C N 1
ATOM 9454 C CA . VAL E 1 129 ? 40.340 42.057 90.419 1.00 53.11 129 VAL C CA 1
ATOM 9455 C C . VAL E 1 129 ? 40.878 41.228 91.592 1.00 53.60 129 VAL C C 1
ATOM 9456 O O . VAL E 1 129 ? 41.369 41.797 92.564 1.00 54.61 129 VAL C O 1
ATOM 9460 N N . SER E 1 130 ? 40.795 39.900 91.496 1.00 54.29 130 SER C N 1
ATOM 9461 C CA . SER E 1 130 ? 41.307 39.009 92.549 1.00 54.09 130 SER C CA 1
ATOM 9462 C C . SER E 1 130 ? 42.592 38.259 92.115 1.00 52.95 130 SER C C 1
ATOM 9463 O O . SER E 1 130 ? 42.685 37.739 90.992 1.00 51.61 130 SER C O 1
ATOM 9466 N N . ASN E 1 131 ? 43.571 38.203 93.017 1.00 51.15 131 ASN C N 1
ATOM 9467 C CA . ASN E 1 131 ? 44.853 37.577 92.714 1.00 49.57 131 ASN C CA 1
ATOM 9468 C C . ASN E 1 131 ? 45.526 36.840 93.876 1.00 47.45 131 ASN C C 1
ATOM 9469 O O . ASN E 1 131 ? 46.255 37.448 94.658 1.00 48.29 131 ASN C O 1
ATOM 9474 N N . ILE E 1 132 ? 45.305 35.531 93.977 1.00 42.92 132 ILE C N 1
ATOM 9475 C CA . ILE E 1 132 ? 45.923 34.743 95.040 1.00 39.11 132 ILE C CA 1
ATOM 9476 C C . ILE E 1 132 ? 47.444 34.815 94.935 1.00 36.22 132 ILE C C 1
ATOM 9477 O O . ILE E 1 132 ? 48.014 34.190 94.064 1.00 37.42 132 ILE C O 1
ATOM 9482 N N . SER E 1 133 ? 48.112 35.549 95.814 1.00 32.56 133 SER C N 1
ATOM 9483 C CA . SER E 1 133 ? 49.576 35.636 95.727 1.00 32.33 133 SER C CA 1
ATOM 9484 C C . SER E 1 133 ? 50.294 34.279 95.713 1.00 32.58 133 SER C C 1
ATOM 9485 O O . SER E 1 133 ? 50.247 33.531 96.691 1.00 34.15 133 SER C O 1
ATOM 9488 N N . PRO E 1 134 ? 50.991 33.955 94.611 1.00 31.13 134 PRO C N 1
ATOM 9489 C CA . PRO E 1 134 ? 51.680 32.661 94.564 1.00 29.22 134 PRO C CA 1
ATOM 9490 C C . PRO E 1 134 ? 52.550 32.309 95.783 1.00 27.59 134 PRO C C 1
ATOM 9491 O O . PRO E 1 134 ? 52.574 31.151 96.221 1.00 26.68 134 PRO C O 1
ATOM 9495 N N . LEU E 1 135 ? 53.249 33.301 96.321 1.00 25.82 135 LEU C N 1
ATOM 9496 C CA . LEU E 1 135 ? 54.105 33.133 97.492 1.00 23.84 135 LEU C CA 1
ATOM 9497 C C . LEU E 1 135 ? 55.553 32.693 97.288 1.00 22.73 135 LEU C C 1
ATOM 9498 O O . LEU E 1 135 ? 56.184 32.199 98.211 1.00 24.47 135 LEU C O 1
ATOM 9503 N N . GLY E 1 136 ? 56.080 32.874 96.082 1.00 22.88 136 GLY C N 1
ATOM 9504 C CA . GLY E 1 136 ? 57.484 32.529 95.813 1.00 22.47 136 GLY C CA 1
ATOM 9505 C C . GLY E 1 136 ? 57.839 31.063 95.660 1.00 20.80 136 GLY C C 1
ATOM 9506 O O . GLY E 1 136 ? 56.968 30.200 95.824 1.00 19.92 136 GLY C O 1
ATOM 9507 N N . PHE E 1 137 ? 59.111 30.777 95.375 1.00 18.34 137 PHE C N 1
ATOM 9508 C CA . PHE E 1 137 ? 59.541 29.389 95.194 1.00 18.42 137 PHE C CA 1
ATOM 9509 C C . PHE E 1 137 ? 59.807 28.615 96.465 1.00 17.92 137 PHE C C 1
ATOM 9510 O O . PHE E 1 137 ? 60.178 27.442 96.418 1.00 16.35 137 PHE C O 1
ATOM 9518 N N . ILE E 1 138 ? 59.623 29.265 97.606 1.00 17.64 138 ILE C N 1
ATOM 9519 C CA . ILE E 1 138 ? 59.832 28.589 98.878 1.00 16.17 138 ILE C CA 1
ATOM 9520 C C . ILE E 1 138 ? 58.520 28.314 99.590 1.00 16.23 138 ILE C C 1
ATOM 9521 O O . ILE E 1 138 ? 58.285 27.193 100.047 1.00 16.08 138 ILE C O 1
ATOM 9526 N N . LEU E 1 139 ? 57.675 29.342 99.662 1.00 16.64 139 LEU C N 1
ATOM 9527 C CA . LEU E 1 139 ? 56.386 29.241 100.339 1.00 17.52 139 LEU C CA 1
ATOM 9528 C C . LEU E 1 139 ? 55.254 28.653 99.522 1.00 19.21 139 LEU C C 1
ATOM 9529 O O . LEU E 1 139 ? 54.232 28.246 100.084 1.00 18.66 139 LEU C O 1
ATOM 9534 N N . GLY E 1 140 ? 55.422 28.612 98.199 1.00 21.04 140 GLY C N 1
ATOM 9535 C CA . GLY E 1 140 ? 54.347 28.079 97.360 1.00 23.40 140 GLY C CA 1
ATOM 9536 C C . GLY E 1 140 ? 54.614 27.858 95.875 1.00 22.58 140 GLY C C 1
ATOM 9537 O O . GLY E 1 140 ? 55.195 26.833 95.503 1.00 24.02 140 GLY C O 1
ATOM 9538 N N . ASP E 1 141 ? 54.162 28.781 95.026 1.00 21.64 141 ASP C N 1
ATOM 9539 C CA . ASP E 1 141 ? 54.393 28.656 93.585 1.00 20.80 141 ASP C CA 1
ATOM 9540 C C . ASP E 1 141 ? 54.084 27.284 93.013 1.00 18.96 141 ASP C C 1
ATOM 9541 O O . ASP E 1 141 ? 54.658 26.858 92.011 1.00 18.48 141 ASP C O 1
ATOM 9546 N N . GLU E 1 142 ? 53.174 26.592 93.667 1.00 16.45 142 GLU C N 1
ATOM 9547 C CA . GLU E 1 142 ? 52.769 25.277 93.217 1.00 15.77 142 GLU C CA 1
ATOM 9548 C C . GLU E 1 142 ? 52.696 25.203 91.688 1.00 14.55 142 GLU C C 1
ATOM 9549 O O . GLU E 1 142 ? 52.212 26.122 91.017 1.00 14.47 142 GLU C O 1
ATOM 9555 N N . GLY E 1 143 ? 53.201 24.111 91.133 1.00 13.75 143 GLY C N 1
ATOM 9556 C CA . GLY E 1 143 ? 53.174 23.945 89.686 1.00 11.14 143 GLY C CA 1
ATOM 9557 C C . GLY E 1 143 ? 54.239 24.724 88.937 1.00 9.80 143 GLY C C 1
ATOM 9558 O O . GLY E 1 143 ? 54.398 24.542 87.722 1.00 10.47 143 GLY C O 1
ATOM 9559 N N . SER E 1 144 ? 54.985 25.581 89.637 1.00 8.21 144 SER C N 1
ATOM 9560 C CA . SER E 1 144 ? 56.025 26.381 88.991 1.00 7.29 144 SER C CA 1
ATOM 9561 C C . SER E 1 144 ? 57.261 25.619 88.529 1.00 6.61 144 SER C C 1
ATOM 9562 O O . SER E 1 144 ? 57.650 24.613 89.107 1.00 5.08 144 SER C O 1
ATOM 9565 N N . GLY E 1 145 ? 57.896 26.136 87.485 1.00 6.21 145 GLY C N 1
ATOM 9566 C CA . GLY E 1 145 ? 59.105 25.527 86.976 1.00 7.25 145 GLY C CA 1
ATOM 9567 C C . GLY E 1 145 ? 60.120 25.431 88.097 1.00 8.67 145 GLY C C 1
ATOM 9568 O O . GLY E 1 145 ? 60.793 24.413 88.242 1.00 9.07 145 GLY C O 1
ATOM 9569 N N . ALA E 1 146 ? 60.222 26.493 88.896 1.00 9.28 146 ALA C N 1
ATOM 9570 C CA . ALA E 1 146 ? 61.150 26.551 90.020 1.00 9.31 146 ALA C CA 1
ATOM 9571 C C . ALA E 1 146 ? 60.819 25.488 91.081 1.00 10.04 146 ALA C C 1
ATOM 9572 O O . ALA E 1 146 ? 61.696 24.783 91.557 1.00 10.44 146 ALA C O 1
ATOM 9574 N N . VAL E 1 147 ? 59.546 25.383 91.441 1.00 9.44 147 VAL C N 1
ATOM 9575 C CA . VAL E 1 147 ? 59.117 24.416 92.441 1.00 9.81 147 VAL C CA 1
ATOM 9576 C C . VAL E 1 147 ? 59.380 22.966 92.018 1.00 8.82 147 VAL C C 1
ATOM 9577 O O . VAL E 1 147 ? 59.749 22.121 92.848 1.00 8.18 147 VAL C O 1
ATOM 9581 N N . LEU E 1 148 ? 59.172 22.683 90.729 1.00 5.55 148 LEU C N 1
ATOM 9582 C CA . LEU E 1 148 ? 59.393 21.353 90.201 1.00 3.08 148 LEU C CA 1
ATOM 9583 C C . LEU E 1 148 ? 60.862 21.052 90.373 1.00 2.82 148 LEU C C 1
ATOM 9584 O O . LEU E 1 148 ? 61.230 19.921 90.649 1.00 2.82 148 LEU C O 1
ATOM 9589 N N . GLY E 1 149 ? 61.702 22.074 90.215 1.00 2.82 149 GLY C N 1
ATOM 9590 C CA . GLY E 1 149 ? 63.133 21.870 90.365 1.00 2.85 149 GLY C CA 1
ATOM 9591 C C . GLY E 1 149 ? 63.362 21.449 91.799 1.00 5.73 149 GLY C C 1
ATOM 9592 O O . GLY E 1 149 ? 63.960 20.413 92.108 1.00 4.64 149 GLY C O 1
ATOM 9593 N N . LYS E 1 150 ? 62.846 22.287 92.681 1.00 7.95 150 LYS C N 1
ATOM 9594 C CA . LYS E 1 150 ? 62.922 22.067 94.095 1.00 8.12 150 LYS C CA 1
ATOM 9595 C C . LYS E 1 150 ? 62.517 20.615 94.332 1.00 7.96 150 LYS C C 1
ATOM 9596 O O . LYS E 1 150 ? 63.310 19.831 94.838 1.00 9.98 150 LYS C O 1
ATOM 9602 N N . LEU E 1 151 ? 61.313 20.220 93.947 1.00 5.49 151 LEU C N 1
ATOM 9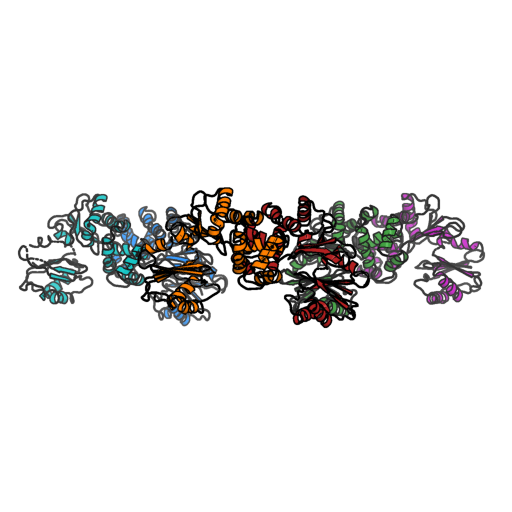603 C CA . LEU E 1 151 ? 60.919 18.840 94.186 1.00 6.54 151 LEU C CA 1
ATOM 9604 C C . LEU E 1 151 ? 61.856 17.824 93.559 1.00 7.15 151 LEU C C 1
ATOM 9605 O O . LEU E 1 151 ? 62.131 16.761 94.134 1.00 7.72 151 LEU C O 1
ATOM 9610 N N . LEU E 1 152 ? 62.339 18.130 92.373 1.00 7.38 152 LEU C N 1
ATOM 9611 C CA . LEU E 1 152 ? 63.220 17.188 91.725 1.00 8.42 152 LEU C CA 1
ATOM 9612 C C . LEU E 1 152 ? 64.576 17.153 92.415 1.00 9.50 152 LEU C C 1
ATOM 9613 O O . LEU E 1 152 ? 65.033 16.097 92.807 1.00 8.96 152 LEU C O 1
ATOM 9618 N N . VAL E 1 153 ? 65.228 18.294 92.588 1.00 11.01 153 VAL C N 1
ATOM 9619 C CA . VAL E 1 153 ? 66.527 18.286 93.252 1.00 16.87 153 VAL C CA 1
ATOM 9620 C C . VAL E 1 153 ? 66.412 17.689 94.686 1.00 19.72 153 VAL C C 1
ATOM 9621 O O . VAL E 1 153 ? 67.419 17.322 95.313 1.00 21.38 153 VAL C O 1
ATOM 9625 N N . GLY E 1 154 ? 65.191 17.573 95.202 1.00 21.66 154 GLY C N 1
ATOM 9626 C CA . GLY E 1 154 ? 65.002 17.005 96.525 1.00 23.07 154 GLY C CA 1
ATOM 9627 C C . GLY E 1 154 ? 65.145 15.496 96.479 1.00 25.69 154 GLY C C 1
ATOM 9628 O O . GLY E 1 154 ? 65.932 14.903 97.226 1.00 25.81 154 GLY C O 1
ATOM 9629 N N . ASP E 1 155 ? 64.377 14.870 95.589 1.00 27.02 155 ASP C N 1
ATOM 9630 C CA . ASP E 1 155 ? 64.414 13.424 95.428 1.00 28.45 155 ASP C CA 1
ATOM 9631 C C . ASP E 1 155 ? 65.750 12.956 94.890 1.00 28.55 155 ASP C C 1
ATOM 9632 O O . ASP E 1 155 ? 66.235 11.891 95.245 1.00 30.62 155 ASP C O 1
ATOM 9637 N N . ILE E 1 156 ? 66.361 13.745 94.032 1.00 27.34 156 ILE C N 1
ATOM 9638 C CA . ILE E 1 156 ? 67.639 13.325 93.503 1.00 25.52 156 ILE C CA 1
ATOM 9639 C C . ILE E 1 156 ? 68.660 13.202 94.638 1.00 23.40 156 ILE C C 1
ATOM 9640 O O . ILE E 1 156 ? 69.163 12.112 94.910 1.00 22.55 156 ILE C O 1
ATOM 9645 N N . LEU E 1 157 ? 68.936 14.332 95.296 1.00 21.08 157 LEU C N 1
ATOM 9646 C CA . LEU E 1 157 ? 69.904 14.428 96.394 1.00 19.70 157 LEU C CA 1
ATOM 9647 C C . LEU E 1 157 ? 69.621 13.619 97.653 1.00 19.63 157 LEU C C 1
ATOM 9648 O O . LEU E 1 157 ? 70.383 13.674 98.625 1.00 17.77 157 LEU C O 1
ATOM 9653 N N . LYS E 1 158 ? 68.520 12.883 97.643 1.00 20.08 158 LYS C N 1
ATOM 9654 C CA . LYS E 1 158 ? 68.119 12.094 98.796 1.00 20.59 158 LYS C CA 1
ATOM 9655 C C . LYS E 1 158 ? 68.023 10.615 98.404 1.00 21.77 158 LYS C C 1
ATOM 9656 O O . LYS E 1 158 ? 67.501 9.779 99.152 1.00 20.90 158 LYS C O 1
ATOM 9662 N N . ASN E 1 159 ? 68.512 10.299 97.208 1.00 22.39 159 ASN C N 1
ATOM 9663 C CA . ASN E 1 159 ? 68.505 8.925 96.732 1.00 23.21 159 ASN C CA 1
ATOM 9664 C C . ASN E 1 159 ? 67.135 8.330 96.641 1.00 22.62 159 ASN C C 1
ATOM 9665 O O . ASN E 1 159 ? 66.976 7.122 96.727 1.00 24.41 159 ASN C O 1
ATOM 9670 N N . GLN E 1 160 ? 66.133 9.162 96.470 1.00 21.31 160 GLN C N 1
ATOM 9671 C CA . GLN E 1 160 ? 64.796 8.627 96.382 1.00 21.59 160 GLN C CA 1
ATOM 9672 C C . GLN E 1 160 ? 64.543 8.087 94.985 1.00 21.29 160 GLN C C 1
ATOM 9673 O O . GLN E 1 160 ? 63.501 7.509 94.732 1.00 20.15 160 GLN C O 1
ATOM 9679 N N . LEU E 1 161 ? 65.513 8.267 94.090 1.00 21.92 161 LEU C N 1
ATOM 9680 C CA . LEU E 1 161 ? 65.369 7.803 92.700 1.00 20.82 161 LEU C CA 1
ATOM 9681 C C . LEU E 1 161 ? 66.470 6.863 92.237 1.00 20.47 161 LEU C C 1
ATOM 9682 O O . LEU E 1 161 ? 67.496 6.680 92.890 1.00 20.04 161 LEU C O 1
ATOM 9687 N N . PRO E 1 162 ? 66.264 6.248 91.078 1.00 20.88 162 PRO C N 1
ATOM 9688 C CA . PRO E 1 162 ? 67.265 5.322 90.547 1.00 21.14 162 PRO C CA 1
ATOM 9689 C C . PRO E 1 162 ? 68.651 5.936 90.456 1.00 21.38 162 PRO C C 1
ATOM 9690 O O . PRO E 1 162 ? 68.832 6.964 89.815 1.00 21.72 162 PRO C O 1
ATOM 9694 N N . ALA E 1 163 ? 69.625 5.301 91.092 1.00 21.44 163 ALA C N 1
ATOM 9695 C CA . ALA E 1 163 ? 70.994 5.796 91.071 1.00 20.33 163 ALA C CA 1
ATOM 9696 C C . ALA E 1 163 ? 71.383 6.186 89.655 1.00 19.77 163 ALA C C 1
ATOM 9697 O O . ALA E 1 163 ? 71.870 7.287 89.426 1.00 20.04 163 ALA C O 1
ATOM 9699 N N . THR E 1 164 ? 71.168 5.289 88.706 1.00 19.77 164 THR C N 1
ATOM 9700 C CA . THR E 1 164 ? 71.504 5.602 87.320 1.00 20.50 164 THR C CA 1
ATOM 9701 C C . THR E 1 164 ? 70.937 6.953 86.930 1.00 22.21 164 THR C C 1
ATOM 9702 O O . THR E 1 164 ? 71.638 7.818 86.413 1.00 22.99 164 THR C O 1
ATOM 9706 N N . LEU E 1 165 ? 69.648 7.121 87.183 1.00 22.59 165 LEU C N 1
ATOM 9707 C CA . LEU E 1 165 ? 69.002 8.363 86.864 1.00 22.70 165 LEU C CA 1
ATOM 9708 C C . LEU E 1 165 ? 69.715 9.548 87.510 1.00 24.37 165 LEU C C 1
ATOM 9709 O O . LEU E 1 165 ? 69.899 10.562 86.871 1.00 25.21 165 LEU C O 1
ATOM 9714 N N . LYS E 1 166 ? 70.127 9.440 88.766 1.00 26.41 166 LYS C N 1
ATOM 9715 C CA . LYS E 1 166 ? 70.811 10.562 89.404 1.00 29.91 166 LYS C CA 1
ATOM 9716 C C . LYS E 1 166 ? 72.130 10.847 88.714 1.00 34.36 166 LYS C C 1
ATOM 9717 O O . LYS E 1 166 ? 72.578 11.990 88.684 1.00 35.84 166 LYS C O 1
ATOM 9723 N N . GLU E 1 167 ? 72.749 9.806 88.161 1.00 39.67 167 GLU C N 1
ATOM 9724 C CA . GLU E 1 167 ? 74.021 9.963 87.468 1.00 44.20 167 GLU C CA 1
ATOM 9725 C C . GLU E 1 167 ? 73.743 10.714 86.184 1.00 43.01 167 GLU C C 1
ATOM 9726 O O . GLU E 1 167 ? 74.368 11.731 85.907 1.00 42.58 167 GLU C O 1
ATOM 9732 N N . GLU E 1 168 ? 72.789 10.221 85.404 1.00 43.18 168 GLU C N 1
ATOM 9733 C CA . GLU E 1 168 ? 72.431 10.893 84.162 1.00 43.17 168 GLU C CA 1
ATOM 9734 C C . GLU E 1 168 ? 72.071 12.359 84.441 1.00 40.58 168 GLU C C 1
ATOM 9735 O O . GLU E 1 168 ? 72.341 13.233 83.617 1.00 41.32 168 GLU C O 1
ATOM 9741 N N . PHE E 1 169 ? 71.476 12.620 85.610 1.00 36.44 169 PHE C N 1
ATOM 9742 C CA . PHE E 1 169 ? 71.078 13.972 85.998 1.00 30.87 169 PHE C CA 1
ATOM 9743 C C . PHE E 1 169 ? 72.289 14.836 86.293 1.00 31.18 169 PHE C C 1
ATOM 9744 O O . PHE E 1 169 ? 72.450 15.886 85.697 1.00 33.10 169 PHE C O 1
ATOM 9752 N N . LEU E 1 170 ? 73.134 14.406 87.219 1.00 29.77 170 LEU C N 1
ATOM 9753 C CA . LEU E 1 170 ? 74.313 15.191 87.557 1.00 29.53 170 LEU C CA 1
ATOM 9754 C C . LEU E 1 170 ? 75.300 15.395 86.406 1.00 31.16 170 LEU C C 1
ATOM 9755 O O . LEU E 1 170 ? 76.000 16.409 86.358 1.00 32.49 170 LEU C O 1
ATOM 9760 N N . LYS E 1 171 ? 75.373 14.443 85.482 1.00 32.51 171 LYS C N 1
ATOM 9761 C CA . LYS E 1 171 ? 76.305 14.600 84.368 1.00 33.91 171 LYS C CA 1
ATOM 9762 C C . LYS E 1 171 ? 75.733 15.624 83.410 1.00 32.65 171 LYS C C 1
ATOM 9763 O O . LYS E 1 171 ? 76.411 16.579 83.032 1.00 32.09 171 LYS C O 1
ATOM 9769 N N . GLN E 1 172 ? 74.475 15.407 83.033 1.00 30.91 172 GLN C N 1
ATOM 9770 C CA . GLN E 1 172 ? 73.773 16.278 82.108 1.00 29.85 172 GLN C CA 1
ATOM 9771 C C . GLN E 1 172 ? 73.908 17.761 82.443 1.00 28.42 172 GLN C C 1
ATOM 9772 O O . GLN E 1 172 ? 73.980 18.597 81.546 1.00 29.76 172 GLN C O 1
ATOM 9778 N N . PHE E 1 173 ? 73.942 18.108 83.720 1.00 25.32 173 PHE C N 1
ATOM 9779 C CA . PHE E 1 173 ? 74.081 19.512 84.070 1.00 23.56 173 PHE C CA 1
ATOM 9780 C C . PHE E 1 173 ? 75.454 19.831 84.642 1.00 24.02 173 PHE C C 1
ATOM 9781 O O . PHE E 1 173 ? 75.692 20.938 85.107 1.00 25.08 173 PHE C O 1
ATOM 9789 N N . ASP E 1 174 ? 76.357 18.854 84.612 1.00 23.48 174 ASP C N 1
ATOM 9790 C CA . ASP E 1 174 ? 77.705 19.041 85.145 1.00 23.12 174 ASP C CA 1
ATOM 9791 C C . ASP E 1 174 ? 77.687 19.723 86.506 1.00 22.30 174 ASP C C 1
ATOM 9792 O O . ASP E 1 174 ? 78.316 20.762 86.703 1.00 22.04 174 ASP C O 1
ATOM 9797 N N . LEU E 1 175 ? 76.953 19.118 87.438 1.00 21.25 175 LEU C N 1
ATOM 9798 C CA . LEU E 1 175 ? 76.835 19.629 88.799 1.00 19.67 175 LEU C CA 1
ATOM 9799 C C . LEU E 1 175 ? 77.189 18.549 89.775 1.00 21.87 175 LEU C C 1
ATOM 9800 O O . LEU E 1 175 ? 77.257 17.381 89.421 1.00 22.91 175 LEU C O 1
ATOM 9805 N N . THR E 1 176 ? 77.380 18.956 91.023 1.00 22.87 176 THR C N 1
ATOM 9806 C CA . THR E 1 176 ? 77.694 18.045 92.120 1.00 21.23 176 THR C CA 1
ATOM 9807 C C . THR E 1 176 ? 76.842 18.488 93.275 1.00 21.52 176 THR C C 1
ATOM 9808 O O . THR E 1 176 ? 76.587 19.676 93.446 1.00 21.70 176 THR C O 1
ATOM 9812 N N . PRO E 1 177 ? 76.400 17.549 94.106 1.00 22.05 177 PRO C N 1
ATOM 9813 C CA . PRO E 1 177 ? 75.565 17.920 95.246 1.00 19.84 177 PRO C CA 1
ATOM 9814 C C . PRO E 1 177 ? 76.003 19.205 95.900 1.00 17.76 177 PRO C C 1
ATOM 9815 O O . PRO E 1 177 ? 75.274 20.197 95.882 1.00 15.85 177 PRO C O 1
ATOM 9819 N N . PRO E 1 178 ? 77.207 19.223 96.457 1.00 17.50 178 PRO C N 1
ATOM 9820 C CA . PRO E 1 178 ? 77.626 20.468 97.104 1.00 18.26 178 PRO C CA 1
ATOM 9821 C C . PRO E 1 178 ? 77.567 21.750 96.260 1.00 19.67 178 PRO C C 1
ATOM 9822 O O . PRO E 1 178 ? 77.548 22.843 96.816 1.00 23.68 178 PRO C O 1
ATOM 9826 N N . GLU E 1 179 ? 77.501 21.612 94.937 1.00 19.82 179 GLU C N 1
ATOM 9827 C CA . GLU E 1 179 ? 77.434 22.752 94.018 1.00 18.53 179 GLU C CA 1
ATOM 9828 C C . GLU E 1 179 ? 75.997 23.289 93.955 1.00 15.93 179 GLU C C 1
ATOM 9829 O O . GLU E 1 179 ? 75.744 24.495 93.930 1.00 11.63 179 GLU C O 1
ATOM 9835 N N . ILE E 1 180 ? 75.047 22.366 93.925 1.00 15.29 180 ILE C N 1
ATOM 9836 C CA . ILE E 1 180 ? 73.643 22.718 93.901 1.00 13.73 180 ILE C CA 1
ATOM 9837 C C . ILE E 1 180 ? 73.262 23.307 95.247 1.00 14.34 180 ILE C C 1
ATOM 9838 O O . ILE E 1 180 ? 72.657 24.366 95.299 1.00 15.90 180 ILE C O 1
ATOM 9843 N N . ILE E 1 181 ? 73.608 22.623 96.335 1.00 14.66 181 ILE C N 1
ATOM 9844 C CA . ILE E 1 181 ? 73.244 23.151 97.635 1.00 15.31 181 ILE C CA 1
ATOM 9845 C C . ILE E 1 181 ? 73.676 24.599 97.767 1.00 17.45 181 ILE C C 1
ATOM 9846 O O . ILE E 1 181 ? 73.026 25.388 98.452 1.00 16.34 181 ILE C O 1
ATOM 9851 N N . ASP E 1 182 ? 74.769 24.960 97.099 1.00 19.82 182 ASP C N 1
ATOM 9852 C CA . ASP E 1 182 ? 75.238 26.334 97.170 1.00 22.37 182 ASP C CA 1
ATOM 9853 C C . ASP E 1 182 ? 74.437 27.232 96.231 1.00 21.48 182 ASP C C 1
ATOM 9854 O O . ASP E 1 182 ? 74.094 28.356 96.584 1.00 20.83 182 ASP C O 1
ATOM 9859 N N . ARG E 1 183 ? 74.120 26.750 95.042 1.00 22.08 183 ARG C N 1
ATOM 9860 C CA . ARG E 1 183 ? 73.357 27.577 94.121 1.00 23.65 183 ARG C CA 1
ATOM 9861 C C . ARG E 1 183 ? 71.953 27.861 94.647 1.00 22.97 183 ARG C C 1
ATOM 9862 O O . ARG E 1 183 ? 71.306 28.838 94.238 1.00 23.80 183 ARG C O 1
ATOM 9870 N N . VAL E 1 184 ? 71.478 27.027 95.564 1.00 20.78 184 VAL C N 1
ATOM 9871 C CA . VAL E 1 184 ? 70.146 27.224 96.088 1.00 20.02 184 VAL C CA 1
ATOM 9872 C C . VAL E 1 184 ? 70.067 28.118 97.299 1.00 21.79 184 VAL C C 1
ATOM 9873 O O . VAL E 1 184 ? 69.161 28.947 97.391 1.00 23.84 184 VAL C O 1
ATOM 9877 N N . TYR E 1 185 ? 71.001 27.968 98.230 1.00 22.57 185 TYR C N 1
ATOM 9878 C CA . TYR E 1 185 ? 70.968 28.783 99.435 1.00 24.11 185 TYR C CA 1
ATOM 9879 C C . TYR E 1 185 ? 71.959 29.958 99.469 1.00 27.08 185 TYR C C 1
ATOM 9880 O O . TYR E 1 185 ? 71.742 30.936 100.184 1.00 27.83 185 TYR C O 1
ATOM 9889 N N . ARG E 1 186 ? 73.029 29.876 98.691 1.00 31.25 186 ARG C N 1
ATOM 9890 C CA . ARG E 1 186 ? 74.056 30.913 98.728 1.00 33.68 186 ARG C CA 1
ATOM 9891 C C . ARG E 1 186 ? 74.229 31.840 97.525 1.00 31.69 186 ARG C C 1
ATOM 9892 O O . ARG E 1 186 ? 74.817 32.908 97.654 1.00 30.90 186 ARG C O 1
ATOM 9900 N N . GLN E 1 187 ? 73.720 31.449 96.365 1.00 30.53 187 GLN C N 1
ATOM 9901 C CA . GLN E 1 187 ? 73.849 32.283 95.170 1.00 29.20 187 GLN C CA 1
ATOM 9902 C C . GLN E 1 187 ? 72.555 32.985 94.771 1.00 28.26 187 GLN C C 1
ATOM 9903 O O . GLN E 1 187 ? 71.468 32.535 95.125 1.00 29.76 187 GLN C O 1
ATOM 9909 N N . PRO E 1 188 ? 72.667 34.092 94.016 1.00 24.99 188 PRO C N 1
ATOM 9910 C CA . PRO E 1 188 ? 71.506 34.854 93.563 1.00 22.73 188 PRO C CA 1
ATOM 9911 C C . PRO E 1 188 ? 70.668 34.077 92.566 1.00 22.16 188 PRO C C 1
ATOM 9912 O O . PRO E 1 188 ? 71.183 33.269 91.795 1.00 22.08 188 PRO C O 1
ATOM 9916 N N . PHE E 1 189 ? 69.372 34.342 92.603 1.00 22.10 189 PHE C N 1
ATOM 9917 C CA . PHE E 1 189 ? 68.406 33.684 91.736 1.00 22.50 189 PHE C CA 1
ATOM 9918 C C . PHE E 1 189 ? 68.374 32.184 91.947 1.00 24.06 189 PHE C C 1
ATOM 9919 O O . PHE E 1 189 ? 68.844 31.433 91.099 1.00 26.13 189 PHE C O 1
ATOM 9927 N N . PRO E 1 190 ? 67.833 31.732 93.093 1.00 23.79 190 PRO C N 1
ATOM 9928 C CA . PRO E 1 190 ? 67.760 30.295 93.373 1.00 23.59 190 PRO C CA 1
ATOM 9929 C C . PRO E 1 190 ? 66.715 29.661 92.483 1.00 23.15 190 PRO C C 1
ATOM 9930 O O . PRO E 1 190 ? 66.934 28.611 91.863 1.00 21.19 190 PRO C O 1
ATOM 9934 N N . ASN E 1 191 ? 65.561 30.315 92.429 1.00 24.07 191 ASN C N 1
ATOM 9935 C CA . ASN E 1 191 ? 64.451 29.824 91.635 1.00 25.51 191 ASN C CA 1
ATOM 9936 C C . ASN E 1 191 ? 64.921 29.552 90.223 1.00 26.37 191 ASN C C 1
ATOM 9937 O O . ASN E 1 191 ? 64.911 28.405 89.780 1.00 29.11 191 ASN C O 1
ATOM 9942 N N . ARG E 1 192 ? 65.353 30.594 89.521 1.00 25.35 192 ARG C N 1
ATOM 9943 C CA . ARG E 1 192 ? 65.822 30.468 88.146 1.00 23.37 192 ARG C CA 1
ATOM 9944 C C . ARG E 1 192 ? 66.653 29.191 87.915 1.00 22.11 192 ARG C C 1
ATOM 9945 O O . ARG E 1 192 ? 66.452 28.468 86.922 1.00 18.55 192 ARG C O 1
ATOM 9953 N N . PHE E 1 193 ? 67.580 28.939 88.838 1.00 21.28 193 PHE C N 1
ATOM 9954 C CA . PHE E 1 193 ? 68.437 27.777 88.794 1.00 20.44 193 PHE C CA 1
ATOM 9955 C C . PHE E 1 193 ? 67.521 26.599 88.870 1.00 20.49 193 PHE C C 1
ATOM 9956 O O . PHE E 1 193 ? 67.411 25.823 87.929 1.00 23.08 193 PHE C O 1
ATOM 9964 N N . LEU E 1 194 ? 66.861 26.464 90.010 1.00 20.45 194 LEU C N 1
ATOM 9965 C CA . LEU E 1 194 ? 65.951 25.355 90.195 1.00 19.89 194 LEU C CA 1
ATOM 9966 C C . LEU E 1 194 ? 65.098 25.129 88.953 1.00 19.90 194 LEU C C 1
ATOM 9967 O O . LEU E 1 194 ? 65.133 24.059 88.353 1.00 20.66 194 LEU C O 1
ATOM 9972 N N . ALA E 1 195 ? 64.363 26.150 88.547 1.00 19.50 195 ALA C N 1
ATOM 9973 C CA . ALA E 1 195 ? 63.510 26.035 87.379 1.00 20.27 195 ALA C CA 1
ATOM 9974 C C . ALA E 1 195 ? 64.252 25.571 86.125 1.00 21.25 195 ALA C C 1
ATOM 9975 O O . ALA E 1 195 ? 63.657 24.953 85.247 1.00 22.58 195 ALA C O 1
ATOM 9977 N N . SER E 1 196 ? 65.546 25.858 86.045 1.00 21.73 196 SER C N 1
ATOM 9978 C CA . SER E 1 196 ? 66.322 25.472 84.874 1.00 20.42 196 SER C CA 1
ATOM 9979 C C . SER E 1 196 ? 66.674 23.993 84.838 1.00 21.12 196 SER C C 1
ATOM 9980 O O . SER E 1 196 ? 67.385 23.537 83.943 1.00 22.14 196 SER C O 1
ATOM 9983 N N . LEU E 1 197 ? 66.191 23.240 85.818 1.00 21.06 197 LEU C N 1
ATOM 9984 C CA . LEU E 1 197 ? 66.435 21.810 85.880 1.00 19.96 197 LEU C CA 1
ATOM 9985 C C . LEU E 1 197 ? 65.188 21.128 85.369 1.00 20.40 197 LEU C C 1
ATOM 9986 O O . LEU E 1 197 ? 65.240 20.016 84.873 1.00 20.74 197 LEU C O 1
ATOM 9991 N N . SER E 1 198 ? 64.061 21.817 85.487 1.00 20.84 198 SER C N 1
ATOM 9992 C CA . SER E 1 198 ? 62.778 21.297 85.036 1.00 22.54 198 SER C CA 1
ATOM 9993 C C . SER E 1 198 ? 62.853 20.332 83.806 1.00 21.60 198 SER C C 1
ATOM 9994 O O . SER E 1 198 ? 62.344 19.199 83.864 1.00 20.27 198 SER C O 1
ATOM 9997 N N . PRO E 1 199 ? 63.494 20.758 82.701 1.00 20.60 199 PRO C N 1
ATOM 9998 C CA . PRO E 1 199 ? 63.621 19.939 81.490 1.00 22.30 199 PRO C CA 1
ATOM 9999 C C . PRO E 1 199 ? 63.889 18.453 81.766 1.00 24.74 199 PRO C C 1
ATOM 10000 O O . PRO E 1 199 ? 63.252 17.572 81.170 1.00 25.84 199 PRO C O 1
ATOM 10004 N N . PHE E 1 200 ? 64.837 18.187 82.661 1.00 24.41 200 PHE C N 1
ATOM 10005 C CA . PHE E 1 200 ? 65.156 16.811 83.010 1.00 23.49 200 PHE C CA 1
ATOM 10006 C C . PHE E 1 200 ? 63.856 16.028 83.248 1.00 22.57 200 PHE C C 1
ATOM 10007 O O . PHE E 1 200 ? 63.722 14.886 82.819 1.00 23.54 200 PHE C O 1
ATOM 10015 N N . ILE E 1 201 ? 62.889 16.645 83.910 1.00 21.82 201 ILE C N 1
ATOM 10016 C CA . ILE E 1 201 ? 61.634 15.964 84.172 1.00 21.77 201 ILE C CA 1
ATOM 10017 C C . ILE E 1 201 ? 60.915 15.537 82.897 1.00 23.44 201 ILE C C 1
ATOM 10018 O O . ILE E 1 201 ? 60.561 14.374 82.730 1.00 22.90 201 ILE C O 1
ATOM 10023 N N . ALA E 1 202 ? 60.713 16.493 81.996 1.00 25.59 202 ALA C N 1
ATOM 10024 C CA . ALA E 1 202 ? 60.020 16.231 80.739 1.00 27.23 202 ALA C CA 1
ATOM 10025 C C . ALA E 1 202 ? 60.672 15.136 79.910 1.00 28.60 202 ALA C C 1
ATOM 10026 O O . ALA E 1 202 ? 60.050 14.594 79.000 1.00 27.89 202 ALA C O 1
ATOM 10028 N N . GLN E 1 203 ? 61.925 14.814 80.219 1.00 30.97 203 GLN C N 1
ATOM 10029 C CA . GLN E 1 203 ? 62.658 13.789 79.486 1.00 33.15 203 GLN C CA 1
ATOM 10030 C C . GLN E 1 203 ? 62.691 12.482 80.273 1.00 34.63 203 GLN C C 1
ATOM 10031 O O . GLN E 1 203 ? 63.443 11.574 79.939 1.00 35.01 203 GLN C O 1
ATOM 10037 N N . HIS E 1 204 ? 61.882 12.375 81.318 1.00 36.47 204 HIS C N 1
ATOM 10038 C CA . HIS E 1 204 ? 61.890 11.152 82.113 1.00 38.49 204 HIS C CA 1
ATOM 10039 C C . HIS E 1 204 ? 60.545 10.820 82.747 1.00 40.52 204 HIS C C 1
ATOM 10040 O O . HIS E 1 204 ? 60.493 10.300 83.859 1.00 40.49 204 HIS C O 1
ATOM 10047 N N . LEU E 1 205 ? 59.452 11.112 82.051 1.00 43.22 205 LEU C N 1
ATOM 10048 C CA . LEU E 1 205 ? 58.145 10.796 82.612 1.00 45.98 205 LEU C CA 1
ATOM 10049 C C . LEU E 1 205 ? 57.823 9.320 82.466 1.00 48.82 205 LEU C C 1
ATOM 10050 O O . LEU E 1 205 ? 56.659 8.909 82.557 1.00 49.72 205 LEU C O 1
ATOM 10055 N N . GLU E 1 206 ? 58.854 8.520 82.219 1.00 51.27 206 GLU C N 1
ATOM 10056 C CA . GLU E 1 206 ? 58.690 7.083 82.099 1.00 54.03 206 GLU C CA 1
ATOM 10057 C C . GLU E 1 206 ? 58.730 6.610 83.552 1.00 54.34 206 GLU C C 1
ATOM 10058 O O . GLU E 1 206 ? 58.077 5.640 83.936 1.00 55.71 206 GLU C O 1
ATOM 10064 N N . GLU E 1 207 ? 59.504 7.316 84.364 1.00 54.31 207 GLU C N 1
ATOM 10065 C CA . GLU E 1 207 ? 59.617 6.989 85.775 1.00 54.07 207 GLU C CA 1
ATOM 10066 C C . GLU E 1 207 ? 58.425 7.504 86.579 1.00 53.26 207 GLU C C 1
ATOM 10067 O O . GLU E 1 207 ? 58.055 8.673 86.506 1.00 54.58 207 GLU C O 1
ATOM 10073 N N . PRO E 1 208 ? 57.810 6.626 87.365 1.00 51.33 208 PRO C N 1
ATOM 10074 C CA . PRO E 1 208 ? 56.659 7.020 88.164 1.00 49.25 208 PRO C CA 1
ATOM 10075 C C . PRO E 1 208 ? 56.908 8.180 89.108 1.00 47.66 208 PRO C C 1
ATOM 10076 O O . PRO E 1 208 ? 56.117 9.108 89.172 1.00 48.23 208 PRO C O 1
ATOM 10080 N N . ALA E 1 209 ? 58.010 8.124 89.841 1.00 46.81 209 ALA C N 1
ATOM 10081 C CA . ALA E 1 209 ? 58.322 9.169 90.816 1.00 45.77 209 ALA C CA 1
ATOM 10082 C C . ALA E 1 209 ? 58.488 10.544 90.201 1.00 44.71 209 ALA C C 1
ATOM 10083 O O . ALA E 1 209 ? 58.304 11.554 90.878 1.00 44.87 209 ALA C O 1
ATOM 10085 N N . ILE E 1 210 ? 58.847 10.579 88.919 1.00 42.94 210 ILE C N 1
ATOM 10086 C CA . ILE E 1 210 ? 59.044 11.840 88.214 1.00 38.76 210 ILE C CA 1
ATOM 10087 C C . ILE E 1 210 ? 57.710 12.353 87.695 1.00 37.48 210 ILE C C 1
ATOM 10088 O O . ILE E 1 210 ? 57.320 13.469 87.995 1.00 37.10 210 ILE C O 1
ATOM 10093 N N . ARG E 1 211 ? 56.996 11.540 86.925 1.00 37.71 211 ARG C N 1
ATOM 10094 C CA . ARG E 1 211 ? 55.701 11.957 86.403 1.00 38.42 211 ARG C CA 1
ATOM 10095 C C . ARG E 1 211 ? 54.716 12.296 87.512 1.00 36.88 211 ARG C C 1
ATOM 10096 O O . ARG E 1 211 ? 53.836 13.123 87.337 1.00 35.14 211 ARG C O 1
ATOM 10104 N N . GLN E 1 212 ? 54.848 11.659 88.659 1.00 36.78 212 GLN C N 1
ATOM 10105 C CA . GLN E 1 212 ? 53.929 11.961 89.728 1.00 37.98 212 GLN C CA 1
ATOM 10106 C C . GLN E 1 212 ? 54.350 13.234 90.430 1.00 37.15 212 GLN C C 1
ATOM 10107 O O . GLN E 1 212 ? 53.506 14.003 90.898 1.00 38.12 212 GLN C O 1
ATOM 10113 N N . LEU E 1 213 ? 55.662 13.447 90.496 1.00 35.28 213 LEU C N 1
ATOM 10114 C CA . LEU E 1 213 ? 56.231 14.631 91.132 1.00 31.51 213 LEU C CA 1
ATOM 10115 C C . LEU E 1 213 ? 55.498 15.854 90.614 1.00 30.15 213 LEU C C 1
ATOM 10116 O O . LEU E 1 213 ? 55.156 16.776 91.358 1.00 28.75 213 LEU C O 1
ATOM 10121 N N . VAL E 1 214 ? 55.249 15.810 89.313 1.00 29.79 214 VAL C N 1
ATOM 10122 C CA . VAL E 1 214 ? 54.570 16.840 88.555 1.00 30.06 214 VAL C CA 1
ATOM 10123 C C . VAL E 1 214 ? 53.061 16.780 88.718 1.00 33.06 214 VAL C C 1
ATOM 10124 O O . VAL E 1 214 ? 52.408 17.804 88.924 1.00 34.53 214 VAL C O 1
ATOM 10136 N N . ASN E 1 216 ? 51.170 15.727 91.122 1.00 34.59 216 ASN C N 1
ATOM 10137 C CA . ASN E 1 216 ? 50.692 16.240 92.391 1.00 32.98 216 ASN C CA 1
ATOM 10138 C C . ASN E 1 216 ? 50.895 17.739 92.471 1.00 31.11 216 ASN C C 1
ATOM 10139 O O . ASN E 1 216 ? 50.061 18.459 93.008 1.00 30.00 216 ASN C O 1
ATOM 10144 N N . SER E 1 217 ? 52.013 18.210 91.937 1.00 29.37 217 SER C N 1
ATOM 10145 C CA . SER E 1 217 ? 52.315 19.636 91.953 1.00 27.40 217 SER C CA 1
ATOM 10146 C C . SER E 1 217 ? 51.240 20.424 91.225 1.00 25.76 217 SER C C 1
ATOM 10147 O O . SER E 1 217 ? 50.832 21.492 91.682 1.00 25.26 217 SER C O 1
ATOM 10150 N N . PHE E 1 218 ? 50.789 19.904 90.084 1.00 23.75 218 PHE C N 1
ATOM 10151 C CA . PHE E 1 218 ? 49.749 20.587 89.324 1.00 21.66 218 PHE C CA 1
ATOM 10152 C C . PHE E 1 218 ? 48.435 20.517 90.059 1.00 19.84 218 PHE C C 1
ATOM 10153 O O . PHE E 1 218 ? 47.679 21.475 90.073 1.00 19.72 218 PHE C O 1
ATOM 10161 N N . ILE E 1 219 ? 48.163 19.378 90.675 1.00 19.29 219 ILE C N 1
ATOM 10162 C CA . ILE E 1 219 ? 46.926 19.210 91.418 1.00 19.83 219 ILE C CA 1
ATOM 10163 C C . ILE E 1 219 ? 46.915 20.239 92.548 1.00 19.63 219 ILE C C 1
ATOM 10164 O O . ILE E 1 219 ? 45.893 20.862 92.842 1.00 17.34 219 ILE C O 1
ATOM 10169 N N . ALA E 1 220 ? 48.083 20.431 93.152 1.00 21.13 220 ALA C N 1
ATOM 10170 C CA . ALA E 1 220 ? 48.251 21.385 94.238 1.00 21.84 220 ALA C CA 1
ATOM 10171 C C . ALA E 1 220 ? 47.853 22.761 93.744 1.00 23.60 220 ALA C C 1
ATOM 10172 O O . ALA E 1 220 ? 47.095 23.481 94.404 1.00 24.02 220 ALA C O 1
ATOM 10174 N N . PHE E 1 221 ? 48.365 23.133 92.577 1.00 25.92 221 PHE C N 1
ATOM 10175 C CA . PHE E 1 221 ? 48.046 24.437 92.039 1.00 27.95 221 PHE C CA 1
ATOM 10176 C C . PHE E 1 221 ? 46.530 24.610 91.910 1.00 30.83 221 PHE C C 1
ATOM 10177 O O . PHE E 1 221 ? 45.982 25.659 92.270 1.00 32.23 221 PHE C O 1
ATOM 10185 N N . PHE E 1 222 ? 45.842 23.574 91.439 1.00 31.68 222 PHE C N 1
ATOM 10186 C CA . PHE E 1 222 ? 44.396 23.651 91.278 1.00 32.23 222 PHE C CA 1
ATOM 10187 C C . PHE E 1 222 ? 43.612 23.714 92.585 1.00 34.49 222 PHE C C 1
ATOM 10188 O O . PHE E 1 222 ? 42.491 24.218 92.613 1.00 34.95 222 PHE C O 1
ATOM 10196 N N . ARG E 1 223 ? 44.181 23.219 93.675 1.00 37.59 223 ARG C N 1
ATOM 10197 C CA . ARG E 1 223 ? 43.438 23.247 94.929 1.00 40.44 223 ARG C CA 1
ATOM 10198 C C . ARG E 1 223 ? 43.837 24.370 95.852 1.00 38.78 223 ARG C C 1
ATOM 10199 O O . ARG E 1 223 ? 43.137 24.663 96.804 1.00 39.80 223 ARG C O 1
ATOM 10207 N N . ARG E 1 224 ? 44.945 25.030 95.582 1.00 36.14 224 ARG C N 1
ATOM 10208 C CA . ARG E 1 224 ? 45.324 26.089 96.490 1.00 35.59 224 ARG C CA 1
ATOM 10209 C C . ARG E 1 224 ? 45.202 27.450 95.829 1.00 37.42 224 ARG C C 1
ATOM 10210 O O . ARG E 1 224 ? 45.235 28.478 96.503 1.00 37.93 224 ARG C O 1
ATOM 10218 N N . ASN E 1 225 ? 45.054 27.458 94.506 1.00 37.85 225 ASN C N 1
ATOM 10219 C CA . ASN E 1 225 ? 44.935 28.708 93.760 1.00 35.76 225 ASN C CA 1
ATOM 10220 C C . ASN E 1 225 ? 43.610 28.926 93.019 1.00 36.06 225 ASN C C 1
ATOM 10221 O O . ASN E 1 225 ? 42.812 29.748 93.438 1.00 36.31 225 ASN C O 1
ATOM 10226 N N . VAL E 1 226 ? 43.372 28.208 91.924 1.00 36.69 226 VAL C N 1
ATOM 10227 C CA . VAL E 1 226 ? 42.156 28.446 91.150 1.00 38.89 226 VAL C CA 1
ATOM 10228 C C . VAL E 1 226 ? 40.841 28.181 91.860 1.00 40.07 226 VAL C C 1
ATOM 10229 O O . VAL E 1 226 ? 39.850 28.875 91.621 1.00 38.86 226 VAL C O 1
ATOM 10241 N N . GLN E 1 228 ? 39.922 29.028 94.483 1.00 40.03 228 GLN C N 1
ATOM 10242 C CA . GLN E 1 228 ? 39.510 30.145 95.318 1.00 39.57 228 GLN C CA 1
ATOM 10243 C C . GLN E 1 228 ? 38.759 31.155 94.445 1.00 40.19 228 GLN C C 1
ATOM 10244 O O . GLN E 1 228 ? 38.205 32.138 94.931 1.00 39.66 228 GLN C O 1
ATOM 10250 N N . TYR E 1 229 ? 38.745 30.881 93.142 1.00 41.66 229 TYR C N 1
ATOM 10251 C CA . TYR E 1 229 ? 38.039 31.717 92.182 1.00 44.39 229 TYR C CA 1
ATOM 10252 C C . TYR E 1 229 ? 36.781 30.933 91.823 1.00 46.53 229 TYR C C 1
ATOM 10253 O O . TYR E 1 229 ? 36.720 29.731 92.046 1.00 47.67 229 TYR C O 1
ATOM 10262 N N . ASP E 1 230 ? 35.778 31.591 91.264 1.00 47.85 230 ASP C N 1
ATOM 10263 C CA . ASP E 1 230 ? 34.568 30.861 90.913 1.00 50.32 230 ASP C CA 1
ATOM 10264 C C . ASP E 1 230 ? 34.857 30.034 89.671 1.00 49.89 230 ASP C C 1
ATOM 10265 O O . ASP E 1 230 ? 34.396 30.344 88.581 1.00 49.51 230 ASP C O 1
ATOM 10270 N N . TYR E 1 231 ? 35.623 28.971 89.839 1.00 50.30 231 TYR C N 1
ATOM 10271 C CA . TYR E 1 231 ? 35.977 28.126 88.719 1.00 51.99 231 TYR C CA 1
ATOM 10272 C C . TYR E 1 231 ? 34.800 27.387 88.117 1.00 54.39 231 TYR C C 1
ATOM 10273 O O . TYR E 1 231 ? 34.798 27.106 86.925 1.00 54.12 231 TYR C O 1
ATOM 10282 N N . LYS E 1 232 ? 33.810 27.077 88.953 1.00 58.66 232 LYS C N 1
ATOM 10283 C CA . LYS E 1 232 ? 32.608 26.350 88.528 1.00 61.66 232 LYS C CA 1
ATOM 10284 C C . LYS E 1 232 ? 31.684 27.167 87.630 1.00 63.67 232 LYS C C 1
ATOM 10285 O O . LYS E 1 232 ? 30.593 26.714 87.273 1.00 63.37 232 LYS C O 1
ATOM 10291 N N . GLN E 1 233 ? 32.114 28.378 87.281 1.00 66.10 233 GLN C N 1
ATOM 10292 C CA . GLN E 1 233 ? 31.333 29.238 86.413 1.00 67.45 233 GLN C CA 1
ATOM 10293 C C . GLN E 1 233 ? 32.228 30.064 85.498 1.00 66.90 233 GLN C C 1
ATOM 10294 O O . GLN E 1 233 ? 31.825 31.119 85.013 1.00 67.56 233 GLN C O 1
ATOM 10300 N N . TYR E 1 234 ? 33.447 29.587 85.272 1.00 64.86 234 TYR C N 1
ATOM 10301 C CA . TYR E 1 234 ? 34.390 30.268 84.393 1.00 61.43 234 TYR C CA 1
ATOM 10302 C C . TYR E 1 234 ? 35.410 29.326 83.768 1.00 60.88 234 TYR C C 1
ATOM 10303 O O . TYR E 1 234 ? 35.688 28.234 84.279 1.00 60.65 234 TYR C O 1
ATOM 10312 N N . PRO E 1 235 ? 35.990 29.753 82.643 1.00 59.81 235 PRO C N 1
ATOM 10313 C CA . PRO E 1 235 ? 36.991 28.987 81.900 1.00 58.89 235 PRO C CA 1
ATOM 10314 C C . PRO E 1 235 ? 38.425 29.210 82.401 1.00 57.84 235 PRO C C 1
ATOM 10315 O O . PRO E 1 235 ? 39.041 30.250 82.126 1.00 58.77 235 PRO C O 1
ATOM 10319 N N . VAL E 1 236 ? 38.966 28.250 83.138 1.00 54.01 236 VAL C N 1
ATOM 10320 C CA . VAL E 1 236 ? 40.329 28.412 83.620 1.00 50.60 236 VAL C CA 1
ATOM 10321 C C . VAL E 1 236 ? 41.298 28.193 82.455 1.00 49.97 236 VAL C C 1
ATOM 10322 O O . VAL E 1 236 ? 41.371 27.090 81.918 1.00 50.85 236 VAL C O 1
ATOM 10326 N N . HIS E 1 237 ? 42.023 29.249 82.069 1.00 47.54 237 HIS C N 1
ATOM 10327 C CA . HIS E 1 237 ? 42.992 29.183 80.965 1.00 45.05 237 HIS C CA 1
ATOM 10328 C C . HIS E 1 237 ? 44.453 29.118 81.431 1.00 42.50 237 HIS C C 1
ATOM 10329 O O . HIS E 1 237 ? 44.776 29.544 82.535 1.00 43.50 237 HIS C O 1
ATOM 10336 N N . PHE E 1 238 ? 45.332 28.620 80.563 1.00 39.60 238 PHE C N 1
ATOM 10337 C CA . PHE E 1 238 ? 46.756 28.474 80.872 1.00 36.52 238 PHE C CA 1
ATOM 10338 C C . PHE E 1 238 ? 47.773 28.946 79.814 1.00 34.57 238 PHE C C 1
ATOM 10339 O O . PHE E 1 238 ? 47.709 28.596 78.626 1.00 35.42 238 PHE C O 1
ATOM 10347 N N . ILE E 1 239 ? 48.735 29.729 80.274 1.00 29.88 239 ILE C N 1
ATOM 10348 C CA . ILE E 1 239 ? 49.762 30.228 79.385 1.00 25.60 239 ILE C CA 1
ATOM 10349 C C . ILE E 1 239 ? 51.050 30.064 80.166 1.00 24.39 239 ILE C C 1
ATOM 10350 O O . ILE E 1 239 ? 51.076 30.303 81.371 1.00 24.48 239 ILE C O 1
ATOM 10355 N N . GLY E 1 240 ? 52.108 29.618 79.506 1.00 22.86 240 GLY C N 1
ATOM 10356 C CA . GLY E 1 240 ? 53.356 29.457 80.216 1.00 22.84 240 GLY C CA 1
ATOM 10357 C C . GLY E 1 240 ? 54.205 28.291 79.767 1.00 22.62 240 GLY C C 1
ATOM 10358 O O . GLY E 1 240 ? 53.699 27.232 79.424 1.00 22.54 240 GLY C O 1
ATOM 10359 N N . SER E 1 241 ? 55.512 28.501 79.779 1.00 21.45 241 SER C N 1
ATOM 10360 C CA . SER E 1 241 ? 56.455 27.478 79.377 1.00 21.54 241 SER C CA 1
ATOM 10361 C C . SER E 1 241 ? 56.159 26.096 79.963 1.00 20.42 241 SER C C 1
ATOM 10362 O O . SER E 1 241 ? 56.061 25.100 79.228 1.00 20.99 241 SER C O 1
ATOM 10365 N N . ILE E 1 242 ? 56.046 26.033 81.288 1.00 17.30 242 ILE C N 1
ATOM 10366 C CA . ILE E 1 242 ? 55.795 24.784 81.989 1.00 13.75 242 ILE C CA 1
ATOM 10367 C C . ILE E 1 242 ? 54.440 24.227 81.640 1.00 12.08 242 ILE C C 1
ATOM 10368 O O . ILE E 1 242 ? 54.298 23.045 81.338 1.00 8.75 242 ILE C O 1
ATOM 10373 N N . ALA E 1 243 ? 53.441 25.098 81.670 1.00 14.00 243 ALA C N 1
ATOM 10374 C CA . ALA E 1 243 ? 52.079 24.694 81.348 1.00 17.04 243 ALA C CA 1
ATOM 10375 C C . ALA E 1 243 ? 51.958 24.023 79.990 1.00 18.89 243 ALA C C 1
ATOM 10376 O O . ALA E 1 243 ? 51.352 22.973 79.867 1.00 18.89 243 ALA C O 1
ATOM 10378 N N . TYR E 1 244 ? 52.517 24.623 78.957 1.00 21.37 244 TYR C N 1
ATOM 10379 C CA . TYR E 1 244 ? 52.416 23.997 77.657 1.00 24.56 244 TYR C CA 1
ATOM 10380 C C . TYR E 1 244 ? 53.236 22.719 77.574 1.00 26.14 244 TYR C C 1
ATOM 10381 O O . TYR E 1 244 ? 52.767 21.711 77.068 1.00 28.73 244 TYR C O 1
ATOM 10390 N N . CYS E 1 245 ? 54.459 22.768 78.082 1.00 27.50 245 CYS C N 1
ATOM 10391 C CA . CYS E 1 245 ? 55.342 21.610 78.055 1.00 27.57 245 CYS C CA 1
ATOM 10392 C C . CYS E 1 245 ? 54.785 20.357 78.724 1.00 27.56 245 CYS C C 1
ATOM 10393 O O . CYS E 1 245 ? 54.950 19.254 78.217 1.00 26.35 245 CYS C O 1
ATOM 10396 N N . TYR E 1 246 ? 54.143 20.530 79.870 1.00 29.13 246 TYR C N 1
ATOM 10397 C CA . TYR E 1 246 ? 53.555 19.403 80.594 1.00 31.73 246 TYR C CA 1
ATOM 10398 C C . TYR E 1 246 ? 52.027 19.455 80.476 1.00 34.38 246 TYR C C 1
ATOM 10399 O O . TYR E 1 246 ? 51.308 19.029 81.374 1.00 33.52 246 TYR C O 1
ATOM 10408 N N . LYS E 1 247 ? 51.562 19.991 79.350 1.00 37.45 247 LYS C N 1
ATOM 10409 C CA . LYS E 1 247 ? 50.147 20.157 79.035 1.00 40.54 247 LYS C CA 1
ATOM 10410 C C . LYS E 1 247 ? 49.291 18.939 79.346 1.00 41.73 247 LYS C C 1
ATOM 10411 O O . LYS E 1 247 ? 48.335 19.012 80.118 1.00 41.25 247 LYS C O 1
ATOM 10417 N N . GLU E 1 248 ? 49.633 17.818 78.730 1.00 45.21 248 GLU C N 1
ATOM 10418 C CA . GLU E 1 248 ? 48.895 16.583 78.925 1.00 49.19 248 GLU C CA 1
ATOM 10419 C C . GLU E 1 248 ? 48.672 16.301 80.408 1.00 49.09 248 GLU C C 1
ATOM 10420 O O . GLU E 1 248 ? 47.556 16.010 80.828 1.00 49.63 248 GLU C O 1
ATOM 10426 N N . ILE E 1 249 ? 49.740 16.394 81.198 1.00 49.19 249 ILE C N 1
ATOM 10427 C CA . ILE E 1 249 ? 49.656 16.138 82.634 1.00 46.76 249 ILE C CA 1
ATOM 10428 C C . ILE E 1 249 ? 48.769 17.162 83.322 1.00 45.54 249 ILE C C 1
ATOM 10429 O O . ILE E 1 249 ? 47.993 16.806 84.201 1.00 47.44 249 ILE C O 1
ATOM 10434 N N . LEU E 1 250 ? 48.889 18.428 82.937 1.00 42.95 250 LEU C N 1
ATOM 10435 C CA . LEU E 1 250 ? 48.101 19.465 83.578 1.00 40.91 250 LEU C CA 1
ATOM 10436 C C . LEU E 1 250 ? 46.621 19.174 83.500 1.00 40.62 250 LEU C C 1
ATOM 10437 O O . LEU E 1 250 ? 45.896 19.387 84.468 1.00 39.73 250 LEU C O 1
ATOM 10442 N N . GLN E 1 251 ? 46.160 18.684 82.360 1.00 40.65 251 GLN C N 1
ATOM 10443 C CA . GLN E 1 251 ? 44.741 18.389 82.252 1.00 41.86 251 GLN C CA 1
ATOM 10444 C C . GLN E 1 251 ? 44.361 17.136 83.018 1.00 42.23 251 GLN C C 1
ATOM 10445 O O . GLN E 1 251 ? 43.308 17.081 83.644 1.00 41.52 251 GLN C O 1
ATOM 10451 N N . ASP E 1 252 ? 45.214 16.124 82.973 1.00 44.65 252 ASP C N 1
ATOM 10452 C CA . ASP E 1 252 ? 44.920 14.918 83.715 1.00 46.93 252 ASP C CA 1
ATOM 10453 C C . ASP E 1 252 ? 44.765 15.361 85.153 1.00 47.88 252 ASP C C 1
ATOM 10454 O O . ASP E 1 252 ? 44.105 14.707 85.941 1.00 48.70 252 ASP C O 1
ATOM 10459 N N . ALA E 1 253 ? 45.389 16.480 85.491 1.00 48.67 253 ALA C N 1
ATOM 10460 C CA . ALA E 1 253 ? 45.308 16.998 86.843 1.00 50.53 253 ALA C CA 1
ATOM 10461 C C . ALA E 1 253 ? 43.962 17.670 87.025 1.00 51.99 253 ALA C C 1
ATOM 10462 O O . ALA E 1 253 ? 43.246 17.390 87.977 1.00 52.60 253 ALA C O 1
ATOM 10464 N N . ALA E 1 254 ? 43.611 18.555 86.101 1.00 54.32 254 ALA C N 1
ATOM 10465 C CA . ALA E 1 254 ? 42.335 19.253 86.181 1.00 56.66 254 ALA C CA 1
ATOM 10466 C C . ALA E 1 254 ? 41.192 18.249 86.242 1.00 58.32 254 ALA C C 1
ATOM 10467 O O . ALA E 1 254 ? 40.097 18.573 86.692 1.00 58.72 254 ALA C O 1
ATOM 10469 N N . ARG E 1 255 ? 41.467 17.030 85.779 1.00 60.20 255 ARG C N 1
ATOM 10470 C CA . ARG E 1 255 ? 40.487 15.948 85.765 1.00 60.73 255 ARG C CA 1
ATOM 10471 C C . ARG E 1 255 ? 40.210 15.498 87.188 1.00 60.22 255 ARG C C 1
ATOM 10472 O O . ARG E 1 255 ? 39.088 15.608 87.673 1.00 59.86 255 ARG C O 1
ATOM 10480 N N . GLN E 1 256 ? 41.247 14.996 87.855 1.00 60.21 256 GLN C N 1
ATOM 10481 C CA . GLN E 1 256 ? 41.121 14.500 89.225 1.00 60.00 256 GLN C CA 1
ATOM 10482 C C . GLN E 1 256 ? 40.461 15.543 90.118 1.00 58.59 256 GLN C C 1
ATOM 10483 O O . GLN E 1 256 ? 39.543 15.233 90.873 1.00 59.44 256 GLN C O 1
ATOM 10489 N N . THR E 1 257 ? 40.949 16.775 90.043 1.00 56.06 257 THR C N 1
ATOM 10490 C CA . THR E 1 257 ? 40.410 17.853 90.857 1.00 53.71 257 THR C CA 1
ATOM 10491 C C . THR E 1 257 ? 39.061 18.231 90.294 1.00 53.12 257 THR C C 1
ATOM 10492 O O . THR E 1 257 ? 38.266 18.905 90.946 1.00 52.08 257 THR C O 1
ATOM 10496 N N . GLY E 1 258 ? 38.815 17.792 89.070 1.00 53.29 258 GLY C N 1
ATOM 10497 C CA . GLY E 1 258 ? 37.554 18.079 88.435 1.00 54.76 258 GLY C CA 1
ATOM 10498 C C . GLY E 1 258 ? 37.326 19.552 88.205 1.00 55.38 258 GLY C C 1
ATOM 10499 O O . GLY E 1 258 ? 36.519 20.193 88.878 1.00 56.83 258 GLY C O 1
ATOM 10500 N N . ILE E 1 259 ? 38.043 20.120 87.256 1.00 55.36 259 ILE C N 1
ATOM 10501 C CA . ILE E 1 259 ? 37.844 21.521 86.979 1.00 56.49 259 ILE C CA 1
ATOM 10502 C C . ILE E 1 259 ? 37.961 21.691 85.478 1.00 56.47 259 ILE C C 1
ATOM 10503 O O . ILE E 1 259 ? 38.847 21.125 84.846 1.00 55.39 259 ILE C O 1
ATOM 10508 N N . GLN E 1 260 ? 37.018 22.438 84.918 1.00 57.30 260 GLN C N 1
ATOM 10509 C CA . GLN E 1 260 ? 36.982 22.652 83.482 1.00 57.71 260 GLN C CA 1
ATOM 10510 C C . GLN E 1 260 ? 38.159 23.493 83.045 1.00 55.86 260 GLN C C 1
ATOM 10511 O O . GLN E 1 260 ? 38.230 24.683 83.338 1.00 58.02 260 GLN C O 1
ATOM 10517 N N . ILE E 1 261 ? 39.086 22.868 82.343 1.00 52.45 261 ILE C N 1
ATOM 10518 C CA . ILE E 1 261 ? 40.271 23.568 81.888 1.00 48.51 261 ILE C CA 1
ATOM 10519 C C . ILE E 1 261 ? 40.066 24.000 80.457 1.00 45.13 261 ILE C C 1
ATOM 10520 O O . ILE E 1 261 ? 39.655 23.212 79.610 1.00 43.30 261 ILE C O 1
ATOM 10525 N N . GLY E 1 262 ? 40.347 25.270 80.188 1.00 42.20 262 GLY C N 1
ATOM 10526 C CA . GLY E 1 262 ? 40.171 25.797 78.841 1.00 40.67 262 GLY C CA 1
ATOM 10527 C C . GLY E 1 262 ? 41.384 25.726 77.933 1.00 38.28 262 GLY C C 1
ATOM 10528 O O . GLY E 1 262 ? 41.824 24.636 77.558 1.00 38.21 262 GLY C O 1
ATOM 10529 N N . LYS E 1 263 ? 41.908 26.896 77.567 1.00 35.93 263 LYS C N 1
ATOM 10530 C CA . LYS E 1 263 ? 43.078 27.043 76.696 1.00 34.57 263 LYS C CA 1
ATOM 10531 C C . LYS E 1 263 ? 44.350 26.787 77.487 1.00 34.13 263 LYS C C 1
ATOM 10532 O O . LYS E 1 263 ? 44.407 27.079 78.677 1.00 35.66 263 LYS C O 1
ATOM 10538 N N . ILE E 1 264 ? 45.382 26.253 76.856 1.00 32.66 264 ILE C N 1
ATOM 10539 C CA . ILE E 1 264 ? 46.646 26.005 77.543 1.00 31.52 264 ILE C CA 1
ATOM 10540 C C . ILE E 1 264 ? 47.784 26.197 76.533 1.00 29.24 264 ILE C C 1
ATOM 10541 O O . ILE E 1 264 ? 48.418 25.252 76.077 1.00 27.78 264 ILE C O 1
ATOM 10546 N N . LEU E 1 265 ? 48.040 27.446 76.175 1.00 28.40 265 LEU C N 1
ATOM 10547 C CA . LEU E 1 265 ? 49.078 27.718 75.183 1.00 29.90 265 LEU C CA 1
ATOM 10548 C C . LEU E 1 265 ? 50.330 28.358 75.789 1.00 31.78 265 LEU C C 1
ATOM 10549 O O . LEU E 1 265 ? 50.271 28.950 76.870 1.00 32.89 265 LEU C O 1
ATOM 10554 N N . GLN E 1 266 ? 51.453 28.220 75.082 1.00 33.27 266 GLN C N 1
ATOM 10555 C CA . GLN E 1 266 ? 52.755 28.720 75.530 1.00 34.88 266 GLN C CA 1
ATOM 10556 C C . GLN E 1 266 ? 52.934 30.220 75.750 1.00 36.14 266 GLN C C 1
ATOM 10557 O O . GLN E 1 266 ? 53.430 30.625 76.807 1.00 37.00 266 GLN C O 1
ATOM 10563 N N . SER E 1 267 ? 52.564 31.039 74.762 1.00 36.41 267 SER C N 1
ATOM 10564 C CA . SER E 1 267 ? 52.701 32.492 74.883 1.00 35.54 267 SER C CA 1
ATOM 10565 C C . SER E 1 267 ? 51.428 33.264 74.613 1.00 35.67 267 SER C C 1
ATOM 10566 O O . SER E 1 267 ? 50.667 32.933 73.712 1.00 35.75 267 SER C O 1
ATOM 10569 N N . PRO E 1 268 ? 51.202 34.337 75.375 1.00 36.46 268 PRO C N 1
ATOM 10570 C CA . PRO E 1 268 ? 50.011 35.162 75.219 1.00 38.40 268 PRO C CA 1
ATOM 10571 C C . PRO E 1 268 ? 50.168 36.210 74.130 1.00 40.40 268 PRO C C 1
ATOM 10572 O O . PRO E 1 268 ? 49.223 36.917 73.812 1.00 39.59 268 PRO C O 1
ATOM 10584 N N . GLU E 1 270 ? 50.319 36.130 70.869 1.00 48.18 270 GLU C N 1
ATOM 10585 C CA . GLU E 1 270 ? 49.345 36.036 69.779 1.00 48.47 270 GLU C CA 1
ATOM 10586 C C . GLU E 1 270 ? 48.030 36.636 70.249 1.00 45.83 270 GLU C C 1
ATOM 10587 O O . GLU E 1 270 ? 47.486 37.524 69.606 1.00 46.87 270 GLU C O 1
ATOM 10593 N N . GLY E 1 271 ? 47.517 36.147 71.375 1.00 44.22 271 GLY C N 1
ATOM 10594 C CA . GLY E 1 271 ? 46.269 36.672 71.902 1.00 41.32 271 GLY C CA 1
ATOM 10595 C C . GLY E 1 271 ? 46.430 38.093 72.422 1.00 39.26 271 GLY C C 1
ATOM 10596 O O . GLY E 1 271 ? 45.471 38.714 72.897 1.00 39.00 271 GLY C O 1
ATOM 10597 N N . LEU E 1 272 ? 47.655 38.607 72.328 1.00 36.96 272 LEU C N 1
ATOM 10598 C CA . LEU E 1 272 ? 48.004 39.947 72.782 1.00 32.79 272 LEU C CA 1
ATOM 10599 C C . LEU E 1 272 ? 48.056 40.848 71.564 1.00 32.46 272 LEU C C 1
ATOM 10600 O O . LEU E 1 272 ? 47.794 42.041 71.655 1.00 31.49 272 LEU C O 1
ATOM 10605 N N . ILE E 1 273 ? 48.402 40.254 70.425 1.00 33.20 273 ILE C N 1
ATOM 10606 C CA . ILE E 1 273 ? 48.483 40.959 69.151 1.00 33.51 273 ILE C CA 1
ATOM 10607 C C . ILE E 1 273 ? 47.097 41.404 68.758 1.00 36.46 273 ILE C C 1
ATOM 10608 O O . ILE E 1 273 ? 46.924 42.416 68.073 1.00 36.90 273 ILE C O 1
ATOM 10613 N N . GLN E 1 274 ? 46.113 40.612 69.164 1.00 39.11 274 GLN C N 1
ATOM 10614 C CA . GLN E 1 274 ? 44.725 40.925 68.864 1.00 42.07 274 GLN C CA 1
ATOM 10615 C C . GLN E 1 274 ? 44.182 41.956 69.833 1.00 42.99 274 GLN C C 1
ATOM 10616 O O . GLN E 1 274 ? 43.441 42.854 69.449 1.00 43.88 274 GLN C O 1
ATOM 10622 N N . TYR E 1 275 ? 44.552 41.814 71.097 1.00 44.06 275 TYR C N 1
ATOM 10623 C CA . TYR E 1 275 ? 44.083 42.738 72.111 1.00 44.42 275 TYR C CA 1
ATOM 10624 C C . TYR E 1 275 ? 44.450 44.153 71.707 1.00 47.71 275 TYR C C 1
ATOM 10625 O O . TYR E 1 275 ? 43.733 45.095 72.023 1.00 48.29 275 TYR C O 1
ATOM 10634 N N . HIS E 1 276 ? 45.560 44.293 70.998 1.00 51.05 276 HIS C N 1
ATOM 10635 C CA . HIS E 1 276 ? 46.020 45.606 70.571 1.00 56.34 276 HIS C CA 1
ATOM 10636 C C . HIS E 1 276 ? 45.895 45.853 69.069 1.00 62.03 276 HIS C C 1
ATOM 10637 O O . HIS E 1 276 ? 46.336 46.885 68.569 1.00 62.53 276 HIS C O 1
ATOM 10644 N N . SER E 1 277 ? 45.302 44.922 68.337 1.00 69.10 277 SER C N 1
ATOM 10645 C CA . SER E 1 277 ? 45.162 45.122 66.904 1.00 77.47 277 SER C CA 1
ATOM 10646 C C . SER E 1 277 ? 44.135 46.221 66.662 1.00 83.91 277 SER C C 1
ATOM 10647 O O . SER E 1 277 ? 44.064 46.784 65.574 1.00 84.64 277 SER C O 1
ATOM 10650 N N . GLN E 1 278 ? 43.341 46.518 67.684 1.00 92.54 278 GLN C N 1
ATOM 10651 C CA . GLN E 1 278 ? 42.304 47.545 67.588 1.00 101.20 278 GLN C CA 1
ATOM 10652 C C . GLN E 1 278 ? 42.886 48.914 67.202 1.00 104.64 278 GLN C C 1
ATOM 10653 O O . GLN E 1 278 ? 42.298 49.654 66.405 1.00 104.56 278 GLN C O 1
ATOM 10659 N N . LEU E 1 279 ? 44.039 49.241 67.784 1.00 108.50 279 LEU C N 1
ATOM 10660 C CA . LEU E 1 279 ? 44.720 50.512 67.535 1.00 111.45 279 LEU C CA 1
ATOM 10661 C C . LEU E 1 279 ? 46.135 50.282 67.006 1.00 112.58 279 LEU C C 1
ATOM 10662 O O . LEU E 1 279 ? 47.116 50.467 67.732 1.00 112.81 279 LEU C O 1
ATOM 10667 N N . SER E 1 280 ? 46.238 49.881 65.741 1.00 113.51 280 SER C N 1
ATOM 10668 C CA . SER E 1 280 ? 47.536 49.633 65.123 1.00 114.04 280 SER C CA 1
ATOM 10669 C C . SER E 1 280 ? 47.790 50.626 63.996 1.00 114.79 280 SER C C 1
ATOM 10670 O O . SER E 1 280 ? 46.836 51.333 63.612 1.00 114.96 280 SER C O 1
ATOM 10681 N N . ILE F 1 2 ? 86.006 20.477 133.578 1.00 57.73 2 ILE E N 1
ATOM 10682 C CA . ILE F 1 2 ? 85.940 20.428 132.125 1.00 54.72 2 ILE E CA 1
ATOM 10683 C C . ILE F 1 2 ? 84.795 21.316 131.635 1.00 53.01 2 ILE E C 1
ATOM 10684 O O . ILE F 1 2 ? 83.913 21.694 132.404 1.00 53.62 2 ILE E O 1
ATOM 10689 N N . LEU F 1 3 ? 84.802 21.631 130.344 1.00 50.12 3 LEU E N 1
ATOM 10690 C CA . LEU F 1 3 ? 83.752 22.464 129.788 1.00 46.40 3 LEU E CA 1
ATOM 10691 C C . LEU F 1 3 ? 83.033 21.769 128.630 1.00 43.88 3 LEU E C 1
ATOM 10692 O O . LEU F 1 3 ? 83.663 21.268 127.692 1.00 42.58 3 LEU E O 1
ATOM 10697 N N . ILE F 1 4 ? 81.709 21.738 128.713 1.00 41.36 4 ILE E N 1
ATOM 10698 C CA . ILE F 1 4 ? 80.909 21.095 127.686 1.00 39.42 4 ILE E CA 1
ATOM 10699 C C . ILE F 1 4 ? 79.910 22.058 127.069 1.00 39.39 4 ILE E C 1
ATOM 10700 O O . ILE F 1 4 ? 79.126 22.711 127.770 1.00 39.03 4 ILE E O 1
ATOM 10705 N N . ALA F 1 5 ? 79.938 22.137 125.746 1.00 39.12 5 ALA E N 1
ATOM 10706 C CA . ALA F 1 5 ? 79.037 23.035 125.053 1.00 39.39 5 ALA E CA 1
ATOM 10707 C C . ALA F 1 5 ? 78.184 22.374 123.968 1.00 38.87 5 ALA E C 1
ATOM 10708 O O . ALA F 1 5 ? 78.666 21.557 123.176 1.00 37.88 5 ALA E O 1
ATOM 10710 N N . ASP F 1 6 ? 76.903 22.743 123.964 1.00 38.18 6 ASP E N 1
ATOM 10711 C CA . ASP F 1 6 ? 75.943 22.264 122.987 1.00 37.39 6 ASP E CA 1
ATOM 10712 C C . ASP F 1 6 ? 75.317 23.516 122.405 1.00 36.65 6 ASP E C 1
ATOM 10713 O O . ASP F 1 6 ? 74.588 24.241 123.081 1.00 34.52 6 ASP E O 1
ATOM 10718 N N . SER F 1 7 ? 75.607 23.755 121.134 1.00 36.85 7 SER E N 1
ATOM 10719 C CA . SER F 1 7 ? 75.158 24.950 120.450 1.00 39.12 7 SER E CA 1
ATOM 10720 C C . SER F 1 7 ? 74.026 24.819 119.443 1.00 41.74 7 SER E C 1
ATOM 10721 O O . SER F 1 7 ? 74.208 24.292 118.343 1.00 43.97 7 SER E O 1
ATOM 10724 N N . GLY F 1 8 ? 72.846 25.303 119.805 1.00 43.76 8 GLY E N 1
ATOM 10725 C CA . GLY F 1 8 ? 71.747 25.273 118.867 1.00 46.43 8 GLY E CA 1
ATOM 10726 C C . GLY F 1 8 ? 71.925 26.600 118.160 1.00 49.37 8 GLY E C 1
ATOM 10727 O O . GLY F 1 8 ? 72.778 27.388 118.563 1.00 50.67 8 GLY E O 1
ATOM 10728 N N . SER F 1 9 ? 71.149 26.865 117.123 1.00 51.95 9 SER E N 1
ATOM 10729 C CA . SER F 1 9 ? 71.280 28.125 116.412 1.00 53.06 9 SER E CA 1
ATOM 10730 C C . SER F 1 9 ? 70.239 29.129 116.859 1.00 53.64 9 SER E C 1
ATOM 10731 O O . SER F 1 9 ? 69.520 29.711 116.046 1.00 54.62 9 SER E O 1
ATOM 10734 N N . THR F 1 10 ? 70.170 29.324 118.167 1.00 54.22 10 THR E N 1
ATOM 10735 C CA . THR F 1 10 ? 69.236 30.245 118.796 1.00 53.83 10 THR E CA 1
ATOM 10736 C C . THR F 1 10 ? 69.770 30.478 120.189 1.00 52.62 10 THR E C 1
ATOM 10737 O O . THR F 1 10 ? 69.527 31.520 120.788 1.00 52.33 10 THR E O 1
ATOM 10741 N N . LYS F 1 11 ? 70.494 29.479 120.692 1.00 52.05 11 LYS E N 1
ATOM 10742 C CA . LYS F 1 11 ? 71.105 29.519 122.022 1.00 51.94 11 LYS E CA 1
ATOM 10743 C C . LYS F 1 11 ? 72.298 28.568 122.099 1.00 50.12 11 LYS E C 1
ATOM 10744 O O . LYS F 1 11 ? 72.578 27.815 121.164 1.00 49.40 11 LYS E O 1
ATOM 10750 N N . THR F 1 12 ? 72.997 28.608 123.224 1.00 48.57 12 THR E N 1
ATOM 10751 C CA . THR F 1 12 ? 74.150 27.743 123.443 1.00 48.68 12 THR E CA 1
ATOM 10752 C C . THR F 1 12 ? 74.304 27.543 124.929 1.00 48.97 12 THR E C 1
ATOM 10753 O O . THR F 1 12 ? 74.875 28.399 125.589 1.00 50.43 12 THR E O 1
ATOM 10757 N N . ASP F 1 13 ? 73.816 26.430 125.470 1.00 49.45 13 ASP E N 1
ATOM 10758 C CA . ASP F 1 13 ? 73.961 26.235 126.905 1.00 50.23 13 ASP E CA 1
ATOM 10759 C C . ASP F 1 13 ? 75.272 25.520 127.239 1.00 49.90 13 ASP E C 1
ATOM 10760 O O . ASP F 1 13 ? 75.591 24.478 126.674 1.00 50.14 13 ASP E O 1
ATOM 10765 N N . TRP F 1 14 ? 76.042 26.133 128.136 1.00 48.87 14 TRP E N 1
ATOM 10766 C CA . TRP F 1 14 ? 77.337 25.610 128.563 1.00 47.78 14 TRP E CA 1
ATOM 10767 C C . TRP F 1 14 ? 77.211 24.944 129.914 1.00 49.49 14 TRP E C 1
ATOM 10768 O O . TRP F 1 14 ? 76.447 25.399 130.767 1.00 50.37 14 TRP E O 1
ATOM 10779 N N . CYS F 1 15 ? 77.959 23.873 130.131 1.00 51.23 15 CYS E N 1
ATOM 10780 C CA . CYS F 1 15 ? 77.907 23.219 131.426 1.00 54.85 15 CYS E CA 1
ATOM 10781 C C . CYS F 1 15 ? 79.318 22.956 131.894 1.00 58.22 15 CYS E C 1
ATOM 10782 O O . CYS F 1 15 ? 80.120 22.319 131.202 1.00 57.29 15 CYS E O 1
ATOM 10785 N N . VAL F 1 16 ? 79.623 23.499 133.067 1.00 61.22 16 VAL E N 1
ATOM 10786 C CA . VAL F 1 16 ? 80.929 23.327 133.671 1.00 64.75 16 VAL E CA 1
ATOM 10787 C C . VAL F 1 16 ? 80.794 22.238 134.729 1.00 67.72 16 VAL E C 1
ATOM 10788 O O . VAL F 1 16 ? 80.143 22.420 135.759 1.00 67.42 16 VAL E O 1
ATOM 10792 N N . VAL F 1 17 ? 81.398 21.089 134.442 1.00 72.28 17 VAL E N 1
ATOM 10793 C CA . VAL F 1 17 ? 81.342 19.937 135.330 1.00 76.36 17 VAL E CA 1
ATOM 10794 C C . VAL F 1 17 ? 82.708 19.484 135.847 1.00 78.55 17 VAL E C 1
ATOM 10795 O O . VAL F 1 17 ? 83.669 19.345 135.079 1.00 77.63 17 VAL E O 1
ATOM 10799 N N . LEU F 1 18 ? 82.769 19.263 137.160 1.00 82.72 18 LEU E N 1
ATOM 10800 C CA . LEU F 1 18 ? 83.985 18.802 137.830 1.00 86.31 18 LEU E CA 1
ATOM 10801 C C . LEU F 1 18 ? 83.983 17.281 137.858 1.00 88.11 18 LEU E C 1
ATOM 10802 O O . LEU F 1 18 ? 83.087 16.643 137.304 1.00 88.43 18 LEU E O 1
ATOM 10807 N N . ASN F 1 19 ? 84.982 16.704 138.515 1.00 89.50 19 ASN E N 1
ATOM 10808 C CA . ASN F 1 19 ? 85.096 15.256 138.596 1.00 90.94 19 ASN E CA 1
ATOM 10809 C C . ASN F 1 19 ? 83.765 14.571 138.871 1.00 90.53 19 ASN E C 1
ATOM 10810 O O . ASN F 1 19 ? 83.602 13.386 138.580 1.00 90.71 19 ASN E O 1
ATOM 10815 N N . GLY F 1 20 ? 82.811 15.324 139.408 1.00 89.35 20 GLY E N 1
ATOM 10816 C CA . GLY F 1 20 ? 81.513 14.749 139.705 1.00 88.73 20 GLY E CA 1
ATOM 10817 C C . GLY F 1 20 ? 80.415 15.103 138.723 1.00 87.96 20 GLY E C 1
ATOM 10818 O O . GLY F 1 20 ? 80.299 14.490 137.659 1.00 88.56 20 GLY E O 1
ATOM 10819 N N . ALA F 1 21 ? 79.605 16.094 139.093 1.00 86.35 21 ALA E N 1
ATOM 10820 C CA . ALA F 1 21 ? 78.480 16.552 138.278 1.00 83.71 21 ALA E CA 1
ATOM 10821 C C . ALA F 1 21 ? 78.553 18.044 137.901 1.00 82.07 21 ALA E C 1
ATOM 10822 O O . ALA F 1 21 ? 79.589 18.696 138.046 1.00 80.90 21 ALA E O 1
ATOM 10824 N N . VAL F 1 22 ? 77.432 18.568 137.422 1.00 82.10 22 VAL E N 1
ATOM 10825 C CA . VAL F 1 22 ? 77.340 19.955 136.991 1.00 83.00 22 VAL E CA 1
ATOM 10826 C C . VAL F 1 22 ? 77.428 20.969 138.126 1.00 83.45 22 VAL E C 1
ATOM 10827 O O . VAL F 1 22 ? 76.482 21.128 138.897 1.00 81.94 22 VAL E O 1
ATOM 10831 N N . ILE F 1 23 ? 78.560 21.662 138.217 1.00 84.80 23 ILE E N 1
ATOM 10832 C CA . ILE F 1 23 ? 78.742 22.668 139.256 1.00 86.71 23 ILE E CA 1
ATOM 10833 C C . ILE F 1 23 ? 78.074 23.982 138.844 1.00 90.07 23 ILE E C 1
ATOM 10834 O O . ILE F 1 23 ? 77.836 24.856 139.676 1.00 90.62 23 ILE E O 1
ATOM 10839 N N . LYS F 1 24 ? 77.778 24.110 137.553 1.00 93.32 24 LYS E N 1
ATOM 10840 C CA . LYS F 1 24 ? 77.127 25.303 137.017 1.00 95.37 24 LYS E CA 1
ATOM 10841 C C . LYS F 1 24 ? 76.930 25.225 135.500 1.00 94.76 24 LYS E C 1
ATOM 10842 O O . LYS F 1 24 ? 77.696 24.583 134.782 1.00 94.10 24 LYS E O 1
ATOM 10848 N N . ARG F 1 25 ? 75.885 25.882 135.021 1.00 94.43 25 ARG E N 1
ATOM 10849 C CA . ARG F 1 25 ? 75.584 25.906 133.601 1.00 93.86 25 ARG E CA 1
ATOM 10850 C C . ARG F 1 25 ? 74.951 27.235 133.225 1.00 90.45 25 ARG E C 1
ATOM 10851 O O . ARG F 1 25 ? 73.949 27.648 133.816 1.00 90.38 25 ARG E O 1
ATOM 10859 N N . LEU F 1 26 ? 75.538 27.900 132.236 1.00 85.91 26 LEU E N 1
ATOM 10860 C CA . LEU F 1 26 ? 75.049 29.189 131.771 1.00 80.39 26 LEU E CA 1
ATOM 10861 C C . LEU F 1 26 ? 74.940 29.169 130.264 1.00 76.60 26 LEU E C 1
ATOM 10862 O O . LEU F 1 26 ? 75.641 28.413 129.603 1.00 75.94 26 LEU E O 1
ATOM 10867 N N . GLY F 1 27 ? 74.071 30.006 129.719 1.00 73.08 27 GLY E N 1
ATOM 10868 C CA . GLY F 1 27 ? 73.899 30.023 128.282 1.00 69.52 27 GLY E CA 1
ATOM 10869 C C . GLY F 1 27 ? 74.067 31.353 127.576 1.00 67.45 27 GLY E C 1
ATOM 10870 O O . GLY F 1 27 ? 73.794 32.410 128.125 1.00 67.74 27 GLY E O 1
ATOM 10871 N N . THR F 1 28 ? 74.521 31.274 126.332 1.00 65.49 28 THR E N 1
ATOM 10872 C CA . THR F 1 28 ? 74.732 32.446 125.486 1.00 62.85 28 THR E CA 1
ATOM 10873 C C . THR F 1 28 ? 74.168 32.181 124.094 1.00 60.61 28 THR E C 1
ATOM 10874 O O . THR F 1 28 ? 74.012 31.023 123.694 1.00 60.70 28 THR E O 1
ATOM 10878 N N . LYS F 1 29 ? 73.862 33.243 123.354 1.00 57.74 29 LYS E N 1
ATOM 10879 C CA . LYS F 1 29 ? 73.325 33.062 122.011 1.00 55.30 29 LYS E CA 1
ATOM 10880 C C . LYS F 1 29 ? 74.237 32.138 121.207 1.00 52.82 29 LYS E C 1
ATOM 10881 O O . LYS F 1 29 ? 75.455 32.111 121.415 1.00 53.37 29 LYS E O 1
ATOM 10887 N N . GLY F 1 30 ? 73.633 31.377 120.303 1.00 48.61 30 GLY E N 1
ATOM 10888 C CA . GLY F 1 30 ? 74.376 30.419 119.503 1.00 46.07 30 GLY E CA 1
ATOM 10889 C C . GLY F 1 30 ? 75.645 30.827 118.773 1.00 43.68 30 GLY E C 1
ATOM 10890 O O . GLY F 1 30 ? 75.821 31.980 118.377 1.00 43.82 30 GLY E O 1
ATOM 10891 N N . ILE F 1 31 ? 76.536 29.853 118.600 1.00 40.42 31 ILE E N 1
ATOM 10892 C CA . ILE F 1 31 ? 77.784 30.071 117.892 1.00 37.93 31 ILE E CA 1
ATOM 10893 C C . ILE F 1 31 ? 77.829 29.175 116.663 1.00 37.40 31 ILE E C 1
ATOM 10894 O O . ILE F 1 31 ? 77.510 27.979 116.742 1.00 36.81 31 ILE E O 1
ATOM 10899 N N . ASN F 1 32 ? 78.223 29.746 115.530 1.00 36.26 32 ASN E N 1
ATOM 10900 C CA . ASN F 1 32 ? 78.317 28.991 114.307 1.00 34.97 32 ASN E CA 1
ATOM 10901 C C . ASN F 1 32 ? 79.405 29.551 113.411 1.00 35.21 32 ASN E C 1
ATOM 10902 O O . ASN F 1 32 ? 79.265 30.627 112.870 1.00 34.26 32 ASN E O 1
ATOM 10907 N N . PRO F 1 33 ? 80.506 28.816 113.232 1.00 37.33 33 PRO E N 1
ATOM 10908 C CA . PRO F 1 33 ? 81.605 29.278 112.389 1.00 39.80 33 PRO E CA 1
ATOM 10909 C C . PRO F 1 33 ? 81.279 29.118 110.923 1.00 42.36 33 PRO E C 1
ATOM 10910 O O . PRO F 1 33 ? 81.889 28.310 110.229 1.00 43.96 33 PRO E O 1
ATOM 10914 N N . PHE F 1 34 ? 80.317 29.894 110.449 1.00 44.37 34 PHE E N 1
ATOM 10915 C CA . PHE F 1 34 ? 79.917 29.827 109.057 1.00 45.14 34 PHE E CA 1
ATOM 10916 C C . PHE F 1 34 ? 79.186 31.133 108.776 1.00 44.98 34 PHE E C 1
ATOM 10917 O O . PHE F 1 34 ? 79.019 31.539 107.626 1.00 45.64 34 PHE E O 1
ATOM 10925 N N . PHE F 1 35 ? 78.774 31.785 109.860 1.00 44.36 35 PHE E N 1
ATOM 10926 C CA . PHE F 1 35 ? 78.076 33.060 109.833 1.00 43.61 35 PHE E CA 1
ATOM 10927 C C . PHE F 1 35 ? 78.765 33.953 110.843 1.00 45.77 35 PHE E C 1
ATOM 10928 O O . PHE F 1 35 ? 78.312 35.067 111.111 1.00 47.89 35 PHE E O 1
ATOM 10936 N N . GLN F 1 36 ? 79.853 33.443 111.421 1.00 47.44 36 GLN E N 1
ATOM 10937 C CA . GLN F 1 36 ? 80.642 34.177 112.406 1.00 51.01 36 GLN E CA 1
ATOM 10938 C C . GLN F 1 36 ? 82.109 33.835 112.160 1.00 53.59 36 GLN E C 1
ATOM 10939 O O . GLN F 1 36 ? 82.465 32.663 112.028 1.00 55.03 36 GLN E O 1
ATOM 10945 N N . SER F 1 37 ? 82.973 34.840 112.078 1.00 55.70 37 SER E N 1
ATOM 10946 C CA . SER F 1 37 ? 84.382 34.566 111.828 1.00 58.11 37 SER E CA 1
ATOM 10947 C C . SER F 1 37 ? 85.141 34.248 113.104 1.00 59.24 37 SER E C 1
ATOM 10948 O O . SER F 1 37 ? 84.655 34.525 114.205 1.00 60.79 37 SER E O 1
ATOM 10951 N N . GLU F 1 38 ? 86.330 33.666 112.959 1.00 60.12 38 GLU E N 1
ATOM 10952 C CA . GLU F 1 38 ? 87.128 33.293 114.119 1.00 60.89 38 GLU E CA 1
ATOM 10953 C C . GLU F 1 38 ? 87.213 34.473 115.060 1.00 62.17 38 GLU E C 1
ATOM 10954 O O . GLU F 1 38 ? 87.178 34.301 116.273 1.00 62.08 38 GLU E O 1
ATOM 10960 N N . GLU F 1 39 ? 87.312 35.681 114.510 1.00 64.99 39 GLU E N 1
ATOM 10961 C CA . GLU F 1 39 ? 87.413 36.849 115.374 1.00 67.71 39 GLU E CA 1
ATOM 10962 C C . GLU F 1 39 ? 86.121 37.118 116.131 1.00 68.74 39 GLU E C 1
ATOM 10963 O O . GLU F 1 39 ? 86.125 37.232 117.367 1.00 69.88 39 GLU E O 1
ATOM 10969 N N . GLU F 1 40 ? 85.021 37.220 115.390 1.00 69.16 40 GLU E N 1
ATOM 10970 C CA . GLU F 1 40 ? 83.718 37.495 115.981 1.00 69.35 40 GLU E CA 1
ATOM 10971 C C . GLU F 1 40 ? 83.428 36.517 117.117 1.00 68.94 40 GLU E C 1
ATOM 10972 O O . GLU F 1 40 ? 83.045 36.921 118.219 1.00 67.58 40 GLU E O 1
ATOM 10978 N N . ILE F 1 41 ? 83.627 35.231 116.847 1.00 68.74 41 ILE E N 1
ATOM 10979 C CA . ILE F 1 41 ? 83.380 34.214 117.853 1.00 68.55 41 ILE E CA 1
ATOM 10980 C C . ILE F 1 41 ? 84.244 34.480 119.064 1.00 69.28 41 ILE E C 1
ATOM 10981 O O . ILE F 1 41 ? 83.758 34.491 120.193 1.00 70.66 41 ILE E O 1
ATOM 10986 N N . GLN F 1 42 ? 85.530 34.703 118.832 1.00 69.71 42 GLN E N 1
ATOM 10987 C CA . GLN F 1 42 ? 86.438 34.966 119.925 1.00 70.44 42 GLN E CA 1
ATOM 10988 C C . GLN F 1 42 ? 85.960 36.175 120.708 1.00 71.55 42 GLN E C 1
ATOM 10989 O O . GLN F 1 42 ? 86.035 36.195 121.935 1.00 69.87 42 GLN E O 1
ATOM 10995 N N . GLN F 1 43 ? 85.463 37.181 119.995 1.00 74.13 43 GLN E N 1
ATOM 10996 C CA . GLN F 1 43 ? 84.965 38.389 120.648 1.00 77.03 43 GLN E CA 1
ATOM 10997 C C . GLN F 1 43 ? 83.927 38.031 121.703 1.00 76.18 43 GLN E C 1
ATOM 10998 O O . GLN F 1 43 ? 84.195 38.117 122.904 1.00 75.32 43 GLN E O 1
ATOM 11004 N N . LYS F 1 44 ? 82.748 37.631 121.236 1.00 74.74 44 LYS E N 1
ATOM 11005 C CA . LYS F 1 44 ? 81.644 37.258 122.112 1.00 73.23 44 LYS E CA 1
ATOM 11006 C C . LYS F 1 44 ? 82.109 36.251 123.157 1.00 71.52 44 LYS E C 1
ATOM 11007 O O . LYS F 1 44 ? 81.775 36.345 124.344 1.00 70.07 44 LYS E O 1
ATOM 11013 N N . LEU F 1 45 ? 82.886 35.284 122.688 1.00 69.49 45 LEU E N 1
ATOM 11014 C CA . LEU F 1 45 ? 83.395 34.226 123.543 1.00 67.52 45 LEU E CA 1
ATOM 11015 C C . LEU F 1 45 ? 84.201 34.795 124.706 1.00 67.85 45 LEU E C 1
ATOM 11016 O O . LEU F 1 45 ? 84.056 34.358 125.849 1.00 66.69 45 LEU E O 1
ATOM 11021 N N . THR F 1 46 ? 85.028 35.791 124.408 1.00 68.47 46 THR E N 1
ATOM 11022 C CA . THR F 1 46 ? 85.874 36.414 125.420 1.00 69.38 46 THR E CA 1
ATOM 11023 C C . THR F 1 46 ? 85.180 37.606 126.097 1.00 70.05 46 THR E C 1
ATOM 11024 O O . THR F 1 46 ? 85.771 38.265 126.952 1.00 69.74 46 THR E O 1
ATOM 11028 N N . ALA F 1 47 ? 83.922 37.864 125.728 1.00 71.54 47 ALA E N 1
ATOM 11029 C CA . ALA F 1 47 ? 83.168 38.992 126.285 1.00 72.34 47 ALA E CA 1
ATOM 11030 C C . ALA F 1 47 ? 81.865 38.649 127.013 1.00 72.51 47 ALA E C 1
ATOM 11031 O O . ALA F 1 47 ? 81.330 39.480 127.747 1.00 72.34 47 ALA E O 1
ATOM 11033 N N . SER F 1 48 ? 81.346 37.442 126.815 1.00 73.16 48 SER E N 1
ATOM 11034 C CA . SER F 1 48 ? 80.099 37.055 127.476 1.00 72.91 48 SER E CA 1
ATOM 11035 C C . SER F 1 48 ? 80.124 35.693 128.171 1.00 72.53 48 SER E C 1
ATOM 11036 O O . SER F 1 48 ? 79.115 35.274 128.742 1.00 73.44 48 SER E O 1
ATOM 11039 N N . LEU F 1 49 ? 81.261 35.000 128.123 1.00 71.56 49 LEU E N 1
ATOM 11040 C CA . LEU F 1 49 ? 81.382 33.696 128.773 1.00 70.12 49 LEU E CA 1
ATOM 11041 C C . LEU F 1 49 ? 82.472 33.702 129.844 1.00 70.06 49 LEU E C 1
ATOM 11042 O O . LEU F 1 49 ? 82.201 33.387 131.004 1.00 69.90 49 LEU E O 1
ATOM 11047 N N . LEU F 1 50 ? 83.697 34.055 129.451 1.00 69.76 50 LEU E N 1
ATOM 11048 C CA . LEU F 1 50 ? 84.827 34.103 130.383 1.00 69.51 50 LEU E CA 1
ATOM 11049 C C . LEU F 1 50 ? 84.443 34.839 131.674 1.00 69.87 50 LEU E C 1
ATOM 11050 O O . LEU F 1 50 ? 84.736 34.369 132.782 1.00 69.24 50 LEU E O 1
ATOM 11055 N N . PRO F 1 51 ? 83.795 36.016 131.549 1.00 70.30 51 PRO E N 1
ATOM 11056 C CA . PRO F 1 51 ? 83.389 36.773 132.739 1.00 69.54 51 PRO E CA 1
ATOM 11057 C C . PRO F 1 51 ? 82.137 36.158 133.336 1.00 69.56 51 PRO E C 1
ATOM 11058 O O . PRO F 1 51 ? 81.304 36.852 133.909 1.00 69.49 51 PRO E O 1
ATOM 11062 N N . GLN F 1 52 ? 82.015 34.846 133.176 1.00 69.75 52 GLN E N 1
ATOM 11063 C CA . GLN F 1 52 ? 80.874 34.111 133.690 1.00 70.30 52 GLN E CA 1
ATOM 11064 C C . GLN F 1 52 ? 81.284 32.713 134.137 1.00 70.45 52 GLN E C 1
ATOM 11065 O O . GLN F 1 52 ? 80.436 31.909 134.511 1.00 71.19 52 GLN E O 1
ATOM 11071 N N . LEU F 1 53 ? 82.583 32.423 134.109 1.00 70.86 53 LEU E N 1
ATOM 11072 C CA . LEU F 1 53 ? 83.089 31.114 134.526 1.00 71.63 53 LEU E CA 1
ATOM 11073 C C . LEU F 1 53 ? 83.697 31.160 135.943 1.00 72.01 53 LEU E C 1
ATOM 11074 O O . LEU F 1 53 ? 84.085 32.223 136.431 1.00 72.46 53 LEU E O 1
ATOM 11079 N N . PRO F 1 54 ? 83.798 29.998 136.612 1.00 71.65 54 PRO E N 1
ATOM 11080 C CA . PRO F 1 54 ? 84.351 29.921 137.970 1.00 72.30 54 PRO E CA 1
ATOM 11081 C C . PRO F 1 54 ? 85.879 30.032 138.158 1.00 72.19 54 PRO E C 1
ATOM 11082 O O . PRO F 1 54 ? 86.467 29.310 138.965 1.00 71.31 54 PRO E O 1
ATOM 11086 N N . GLU F 1 55 ? 86.511 30.953 137.436 1.00 72.85 55 GLU E N 1
ATOM 11087 C CA . GLU F 1 55 ? 87.958 31.143 137.540 1.00 73.44 55 GLU E CA 1
ATOM 11088 C C . GLU F 1 55 ? 88.709 29.836 137.303 1.00 73.31 55 GLU E C 1
ATOM 11089 O O . GLU F 1 55 ? 88.208 28.932 136.642 1.00 74.90 55 GLU E O 1
ATOM 11095 N N . GLY F 1 56 ? 89.913 29.732 137.850 1.00 72.04 56 GLY E N 1
ATOM 11096 C CA . GLY F 1 56 ? 90.704 28.526 137.678 1.00 71.17 56 GLY E CA 1
ATOM 11097 C C . GLY F 1 56 ? 90.947 28.202 136.219 1.00 70.41 56 GLY E C 1
ATOM 11098 O O . GLY F 1 56 ? 90.686 29.029 135.341 1.00 70.79 56 GLY E O 1
ATOM 11099 N N . LYS F 1 57 ? 91.457 26.998 135.958 1.00 69.86 57 LYS E N 1
ATOM 11100 C CA . LYS F 1 57 ? 91.735 26.539 134.591 1.00 68.71 57 LYS E CA 1
ATOM 11101 C C . LYS F 1 57 ? 90.974 25.254 134.245 1.00 67.52 57 LYS E C 1
ATOM 11102 O O . LYS F 1 57 ? 90.906 24.316 135.043 1.00 67.72 57 LYS E O 1
ATOM 11108 N N . PHE F 1 58 ? 90.407 25.222 133.039 1.00 65.37 58 PHE E N 1
ATOM 11109 C CA . PHE F 1 58 ? 89.661 24.052 132.602 1.00 62.03 58 PHE E CA 1
ATOM 11110 C C . PHE F 1 58 ? 90.569 22.977 132.017 1.00 61.81 58 PHE E C 1
ATOM 11111 O O . PHE F 1 58 ? 91.319 23.217 131.059 1.00 60.74 58 PHE E O 1
ATOM 11119 N N . ASN F 1 59 ? 90.488 21.800 132.629 1.00 61.21 59 ASN E N 1
ATOM 11120 C CA . ASN F 1 59 ? 91.258 20.636 132.213 1.00 61.76 59 ASN E CA 1
ATOM 11121 C C . ASN F 1 59 ? 91.211 20.531 130.684 1.00 60.75 59 ASN E C 1
ATOM 11122 O O . ASN F 1 59 ? 92.227 20.330 130.017 1.00 60.03 59 ASN E O 1
ATOM 11127 N N . ALA F 1 60 ? 90.003 20.682 130.151 1.00 59.24 60 ALA E N 1
ATOM 11128 C CA . ALA F 1 60 ? 89.766 20.626 128.716 1.00 57.51 60 ALA E CA 1
ATOM 11129 C C . ALA F 1 60 ? 88.319 21.050 128.427 1.00 55.25 60 ALA E C 1
ATOM 11130 O O . ALA F 1 60 ? 87.455 21.002 129.307 1.00 55.56 60 ALA E O 1
ATOM 11132 N N . VAL F 1 61 ? 88.066 21.481 127.199 1.00 52.06 61 VAL E N 1
ATOM 11133 C CA . VAL F 1 61 ? 86.732 21.908 126.840 1.00 48.43 61 VAL E CA 1
ATOM 11134 C C . VAL F 1 61 ? 86.278 21.208 125.572 1.00 46.78 61 VAL E C 1
ATOM 11135 O O . VAL F 1 61 ? 86.997 21.161 124.569 1.00 45.90 61 VAL E O 1
ATOM 11139 N N . TYR F 1 62 ? 85.080 20.639 125.650 1.00 45.49 62 TYR E N 1
ATOM 11140 C CA . TYR F 1 62 ? 84.481 19.922 124.534 1.00 43.74 62 TYR E CA 1
ATOM 11141 C C . TYR F 1 62 ? 83.363 20.764 123.907 1.00 42.03 62 TYR E C 1
ATOM 11142 O O . TYR F 1 62 ? 82.342 21.047 124.552 1.00 40.38 62 TYR E O 1
ATOM 11151 N N . PHE F 1 63 ? 83.567 21.165 122.651 1.00 40.04 63 PHE E N 1
ATOM 11152 C CA . PHE F 1 63 ? 82.582 21.976 121.960 1.00 38.07 63 PHE E CA 1
ATOM 11153 C C . PHE F 1 63 ? 81.781 21.220 120.899 1.00 37.98 63 PHE E C 1
ATOM 11154 O O . PHE F 1 63 ? 82.307 20.370 120.168 1.00 38.25 63 PHE E O 1
ATOM 11162 N N . TYR F 1 64 ? 80.491 21.539 120.842 1.00 35.53 64 TYR E N 1
ATOM 11163 C CA . TYR F 1 64 ? 79.554 20.931 119.911 1.00 34.56 64 TYR E CA 1
ATOM 11164 C C . TYR F 1 64 ? 78.651 22.067 119.442 1.00 34.49 64 TYR E C 1
ATOM 11165 O O . TYR F 1 64 ? 77.930 22.677 120.233 1.00 34.92 64 TYR E O 1
ATOM 11174 N N . GLY F 1 65 ? 78.675 22.363 118.156 1.00 34.13 65 GLY E N 1
ATOM 11175 C CA . GLY F 1 65 ? 77.840 23.440 117.680 1.00 32.01 65 GLY E CA 1
ATOM 11176 C C . GLY F 1 65 ? 77.403 23.189 116.266 1.00 31.34 65 GLY E C 1
ATOM 11177 O O . GLY F 1 65 ? 77.859 22.260 115.609 1.00 30.62 65 GLY E O 1
ATOM 11178 N N . ALA F 1 66 ? 76.506 24.033 115.796 1.00 31.63 66 ALA E N 1
ATOM 11179 C CA . ALA F 1 66 ? 75.999 23.907 114.450 1.00 30.66 66 ALA E CA 1
ATOM 11180 C C . ALA F 1 66 ? 76.986 24.504 113.484 1.00 29.87 66 ALA E C 1
ATOM 11181 O O . ALA F 1 66 ? 77.644 25.493 113.779 1.00 29.56 66 ALA E O 1
ATOM 11183 N N . GLY F 1 67 ? 77.084 23.881 112.323 1.00 31.39 67 GLY E N 1
ATOM 11184 C CA . GLY F 1 67 ? 77.994 24.356 111.300 1.00 33.68 67 GLY E CA 1
ATOM 11185 C C . GLY F 1 67 ? 79.431 24.015 111.622 1.00 34.78 67 GLY E C 1
ATOM 11186 O O . GLY F 1 67 ? 80.326 24.237 110.810 1.00 35.73 67 GLY E O 1
ATOM 11187 N N . CYS F 1 68 ? 79.664 23.472 112.809 1.00 35.53 68 CYS E N 1
ATOM 11188 C CA . CYS F 1 68 ? 81.011 23.115 113.184 1.00 35.05 68 CYS E CA 1
ATOM 11189 C C . CYS F 1 68 ? 81.462 21.837 112.520 1.00 34.22 68 CYS E C 1
ATOM 11190 O O . CYS F 1 68 ? 81.772 20.853 113.173 1.00 33.24 68 CYS E O 1
ATOM 11193 N N . THR F 1 69 ? 81.487 21.861 111.203 1.00 34.17 69 THR E N 1
ATOM 11194 C CA . THR F 1 69 ? 81.931 20.718 110.438 1.00 35.28 69 THR E CA 1
ATOM 11195 C C . THR F 1 69 ? 83.415 20.534 110.694 1.00 37.50 69 THR E C 1
ATOM 11196 O O . THR F 1 69 ? 84.122 21.491 111.046 1.00 35.55 69 THR E O 1
ATOM 11200 N N . PRO F 1 70 ? 83.914 19.294 110.510 1.00 39.80 70 PRO E N 1
ATOM 11201 C CA . PRO F 1 70 ? 85.339 19.041 110.729 1.00 42.28 70 PRO E CA 1
ATOM 11202 C C . PRO F 1 70 ? 86.169 20.024 109.895 1.00 45.23 70 PRO E C 1
ATOM 11203 O O . PRO F 1 70 ? 87.241 20.466 110.307 1.00 45.40 70 PRO E O 1
ATOM 11207 N N . GLU F 1 71 ? 85.635 20.375 108.728 1.00 48.36 71 GLU E N 1
ATOM 11208 C CA . GLU F 1 71 ? 86.295 21.295 107.809 1.00 50.56 71 GLU E CA 1
ATOM 11209 C C . GLU F 1 71 ? 86.428 22.723 108.376 1.00 48.44 71 GLU E C 1
ATOM 11210 O O . GLU F 1 71 ? 87.300 23.502 107.973 1.00 45.81 71 GLU E O 1
ATOM 11216 N N . LYS F 1 72 ? 85.555 23.054 109.316 1.00 46.51 72 LYS E N 1
ATOM 11217 C CA . LYS F 1 72 ? 85.552 24.379 109.914 1.00 44.47 72 LYS E CA 1
ATOM 11218 C C . LYS F 1 72 ? 86.006 24.311 111.364 1.00 43.81 72 LYS E C 1
ATOM 11219 O O . LYS F 1 72 ? 86.289 25.337 111.977 1.00 43.83 72 LYS E O 1
ATOM 11225 N N . ALA F 1 73 ? 86.081 23.097 111.903 1.00 42.53 73 ALA E N 1
ATOM 11226 C CA . ALA F 1 73 ? 86.466 22.911 113.301 1.00 42.17 73 ALA E CA 1
ATOM 11227 C C . ALA F 1 73 ? 87.594 23.803 113.828 1.00 40.29 73 ALA E C 1
ATOM 11228 O O . ALA F 1 73 ? 87.406 24.539 114.811 1.00 40.38 73 ALA E O 1
ATOM 11230 N N . PRO F 1 74 ? 88.777 23.757 113.191 1.00 38.46 74 PRO E N 1
ATOM 11231 C CA . PRO F 1 74 ? 89.928 24.568 113.622 1.00 35.89 74 PRO E CA 1
ATOM 11232 C C . PRO F 1 74 ? 89.589 25.980 114.078 1.00 33.79 74 PRO E C 1
ATOM 11233 O O . PRO F 1 74 ? 90.204 26.519 114.993 1.00 32.51 74 PRO E O 1
ATOM 11237 N N . VAL F 1 75 ? 88.589 26.580 113.459 1.00 34.20 75 VAL E N 1
ATOM 11238 C CA . VAL F 1 75 ? 88.203 27.913 113.878 1.00 35.54 75 VAL E CA 1
ATOM 11239 C C . VAL F 1 75 ? 87.765 27.888 115.336 1.00 36.63 75 VAL E C 1
ATOM 11240 O O . VAL F 1 75 ? 88.260 28.658 116.165 1.00 37.80 75 VAL E O 1
ATOM 11244 N N . LEU F 1 76 ? 86.829 27.006 115.657 1.00 36.31 76 LEU E N 1
ATOM 11245 C CA . LEU F 1 76 ? 86.373 26.926 117.027 1.00 35.10 76 LEU E CA 1
ATOM 11246 C C . LEU F 1 76 ? 87.531 26.617 117.971 1.00 36.38 76 LEU E C 1
ATOM 11247 O O . LEU F 1 76 ? 87.652 27.229 119.032 1.00 37.18 76 LEU E O 1
ATOM 11252 N N . ARG F 1 77 ? 88.387 25.678 117.575 1.00 36.53 77 ARG E N 1
ATOM 11253 C CA . ARG F 1 77 ? 89.514 25.294 118.411 1.00 35.45 77 ARG E CA 1
ATOM 11254 C C . ARG F 1 77 ? 90.374 26.477 118.842 1.00 36.10 77 ARG E C 1
ATOM 11255 O O . ARG F 1 77 ? 90.510 26.738 120.042 1.00 34.90 77 ARG E O 1
ATOM 11263 N N . ARG F 1 78 ? 90.947 27.197 117.871 1.00 37.45 78 ARG E N 1
ATOM 11264 C CA . ARG F 1 78 ? 91.796 28.351 118.170 1.00 39.09 78 ARG E CA 1
ATOM 11265 C C . ARG F 1 78 ? 91.021 29.364 119.021 1.00 40.47 78 ARG E C 1
ATOM 11266 O O . ARG F 1 78 ? 91.402 29.667 120.159 1.00 40.03 78 ARG E O 1
ATOM 11274 N N . ALA F 1 79 ? 89.933 29.877 118.453 1.00 41.46 79 ALA E N 1
ATOM 11275 C CA . ALA F 1 79 ? 89.096 30.866 119.118 1.00 43.42 79 ALA E CA 1
ATOM 11276 C C . ALA F 1 79 ? 88.843 30.469 120.554 1.00 45.80 79 ALA E C 1
ATOM 11277 O O . ALA F 1 79 ? 88.934 31.293 121.466 1.00 45.76 79 ALA E O 1
ATOM 11279 N N . ILE F 1 80 ? 88.522 29.194 120.741 1.00 48.55 80 ILE E N 1
ATOM 11280 C CA . ILE F 1 80 ? 88.239 28.643 122.057 1.00 50.12 80 ILE E CA 1
ATOM 11281 C C . ILE F 1 80 ? 89.434 28.919 122.974 1.00 52.26 80 ILE E C 1
ATOM 11282 O O . ILE F 1 80 ? 89.270 29.347 124.120 1.00 51.69 80 ILE E O 1
ATOM 11287 N N . ALA F 1 81 ? 90.636 28.694 122.444 1.00 54.28 81 ALA E N 1
ATOM 11288 C CA . ALA F 1 81 ? 91.868 28.915 123.194 1.00 57.53 81 ALA E CA 1
ATOM 11289 C C . ALA F 1 81 ? 91.978 30.360 123.659 1.00 60.43 81 ALA E C 1
ATOM 11290 O O . ALA F 1 81 ? 91.963 30.645 124.862 1.00 60.93 81 ALA E O 1
ATOM 11292 N N . ASP F 1 82 ? 92.089 31.263 122.685 1.00 62.94 82 ASP E N 1
ATOM 11293 C CA . ASP F 1 82 ? 92.232 32.692 122.945 1.00 64.87 82 ASP E CA 1
ATOM 11294 C C . ASP F 1 82 ? 91.214 33.204 123.948 1.00 66.61 82 ASP E C 1
ATOM 11295 O O . ASP F 1 82 ? 91.453 34.191 124.643 1.00 67.43 82 ASP E O 1
ATOM 11300 N N . SER F 1 83 ? 90.076 32.527 124.021 1.00 68.20 83 SER E N 1
ATOM 11301 C CA . SER F 1 83 ? 89.007 32.955 124.907 1.00 69.72 83 SER E CA 1
ATOM 11302 C C . SER F 1 83 ? 89.132 32.518 126.361 1.00 70.35 83 SER E C 1
ATOM 11303 O O . SER F 1 83 ? 89.396 33.338 127.241 1.00 70.74 83 SER E O 1
ATOM 11306 N N . LEU F 1 84 ? 88.938 31.229 126.608 1.00 70.79 84 LEU E N 1
ATOM 11307 C CA . LEU F 1 84 ? 88.990 30.702 127.961 1.00 70.26 84 LEU E CA 1
ATOM 11308 C C . LEU F 1 84 ? 90.360 30.147 128.313 1.00 70.92 84 LEU E C 1
ATOM 11309 O O . LEU F 1 84 ? 91.164 29.830 127.435 1.00 70.95 84 LEU E O 1
ATOM 11314 N N . PRO F 1 85 ? 90.645 30.032 129.617 1.00 72.38 85 PRO E N 1
ATOM 11315 C CA . PRO F 1 85 ? 91.928 29.506 130.082 1.00 73.91 85 PRO E CA 1
ATOM 11316 C C . PRO F 1 85 ? 91.958 27.991 129.894 1.00 75.92 85 PRO E C 1
ATOM 11317 O O . PRO F 1 85 ? 91.544 27.233 130.774 1.00 75.92 85 PRO E O 1
ATOM 11321 N N . VAL F 1 86 ? 92.441 27.552 128.739 1.00 78.10 86 VAL E N 1
ATOM 11322 C CA . VAL F 1 86 ? 92.500 26.128 128.467 1.00 80.65 86 VAL E CA 1
ATOM 11323 C C . VAL F 1 86 ? 93.914 25.589 128.614 1.00 81.79 86 VAL E C 1
ATOM 11324 O O . VAL F 1 86 ? 94.831 26.027 127.917 1.00 82.87 86 VAL E O 1
ATOM 11328 N N . ILE F 1 87 ? 94.086 24.639 129.527 1.00 82.65 87 ILE E N 1
ATOM 11329 C CA . ILE F 1 87 ? 95.391 24.034 129.766 1.00 83.31 87 ILE E CA 1
ATOM 11330 C C . ILE F 1 87 ? 95.526 22.739 128.990 1.00 82.00 87 ILE E C 1
ATOM 11331 O O . ILE F 1 87 ? 96.609 22.387 128.531 1.00 81.87 87 ILE E O 1
ATOM 11336 N N . GLY F 1 88 ? 94.412 22.028 128.850 1.00 80.98 88 GLY E N 1
ATOM 11337 C CA . GLY F 1 88 ? 94.432 20.776 128.120 1.00 79.70 88 GLY E CA 1
ATOM 11338 C C . GLY F 1 88 ? 94.231 21.014 126.640 1.00 78.57 88 GLY E C 1
ATOM 11339 O O . GLY F 1 88 ? 94.672 22.039 126.102 1.00 79.24 88 GLY E O 1
ATOM 11340 N N . ASN F 1 89 ? 93.572 20.062 125.982 1.00 75.90 89 ASN E N 1
ATOM 11341 C CA . ASN F 1 89 ? 93.281 20.161 124.556 1.00 72.80 89 ASN E CA 1
ATOM 11342 C C . ASN F 1 89 ? 91.770 20.319 124.365 1.00 69.56 89 ASN E C 1
ATOM 11343 O O . ASN F 1 89 ? 90.981 19.934 125.232 1.00 68.92 89 ASN E O 1
ATOM 11348 N N . ILE F 1 90 ? 91.367 20.903 123.241 1.00 65.06 90 ILE E N 1
ATOM 11349 C CA . ILE F 1 90 ? 89.947 21.100 122.988 1.00 60.42 90 ILE E CA 1
ATOM 11350 C C . ILE F 1 90 ? 89.509 20.393 121.726 1.00 56.56 90 ILE E C 1
ATOM 11351 O O . ILE F 1 90 ? 90.272 20.249 120.760 1.00 55.32 90 ILE E O 1
ATOM 11356 N N . LYS F 1 91 ? 88.257 19.965 121.741 1.00 51.79 91 LYS E N 1
ATOM 11357 C CA . LYS F 1 91 ? 87.674 19.268 120.611 1.00 46.37 91 LYS E CA 1
ATOM 11358 C C . LYS F 1 91 ? 86.467 20.077 120.161 1.00 42.34 91 LYS E C 1
ATOM 11359 O O . LYS F 1 91 ? 85.778 20.705 120.985 1.00 41.48 91 LYS E O 1
ATOM 11365 N N . ALA F 1 92 ? 86.213 20.084 118.858 1.00 36.48 92 ALA E N 1
ATOM 11366 C CA . ALA F 1 92 ? 85.073 20.816 118.331 1.00 31.12 92 ALA E CA 1
ATOM 11367 C C . ALA F 1 92 ? 84.419 19.991 117.261 1.00 27.97 92 ALA E C 1
ATOM 11368 O O . ALA F 1 92 ? 85.036 19.707 116.220 1.00 27.21 92 ALA E O 1
ATOM 11370 N N . ASN F 1 93 ? 83.175 19.595 117.520 1.00 24.43 93 ASN E N 1
ATOM 11371 C CA . ASN F 1 93 ? 82.438 18.791 116.563 1.00 22.94 93 ASN E CA 1
ATOM 11372 C C . ASN F 1 93 ? 81.051 19.333 116.257 1.00 22.23 93 ASN E C 1
ATOM 11373 O O . ASN F 1 93 ? 80.612 20.357 116.795 1.00 19.37 93 ASN E O 1
ATOM 11378 N N . SER F 1 94 ? 80.369 18.599 115.384 1.00 21.60 94 SER E N 1
ATOM 11379 C CA . SER F 1 94 ? 79.032 18.934 114.924 1.00 20.85 94 SER E CA 1
ATOM 11380 C C . SER F 1 94 ? 77.961 18.773 115.979 1.00 20.17 94 SER E C 1
ATOM 11381 O O . SER F 1 94 ? 78.163 18.124 116.985 1.00 19.74 94 SER E O 1
ATOM 11384 N N . ASP F 1 95 ? 76.807 19.374 115.724 1.00 21.92 95 ASP E N 1
ATOM 11385 C CA . ASP F 1 95 ? 75.669 19.282 116.633 1.00 24.21 95 ASP E CA 1
ATOM 11386 C C . ASP F 1 95 ? 75.077 17.903 116.452 1.00 24.58 95 ASP E C 1
ATOM 11387 O O . ASP F 1 95 ? 74.281 17.436 117.267 1.00 22.10 95 ASP E O 1
ATOM 11400 N N . LEU F 1 97 ? 76.983 15.140 116.157 1.00 22.99 97 LEU E N 1
ATOM 11401 C CA . LEU F 1 97 ? 77.760 14.282 117.046 1.00 22.78 97 LEU E CA 1
ATOM 11402 C C . LEU F 1 97 ? 77.339 14.461 118.512 1.00 22.92 97 LEU E C 1
ATOM 11403 O O . LEU F 1 97 ? 77.252 13.494 119.273 1.00 23.73 97 LEU E O 1
ATOM 11408 N N . ALA F 1 98 ? 77.076 15.697 118.911 1.00 21.18 98 ALA E N 1
ATOM 11409 C CA . ALA F 1 98 ? 76.646 15.961 120.271 1.00 21.01 98 ALA E CA 1
ATOM 11410 C C . ALA F 1 98 ? 75.315 15.253 120.523 1.00 20.59 98 ALA E C 1
ATOM 11411 O O . ALA F 1 98 ? 74.810 15.248 121.636 1.00 21.11 98 ALA E O 1
ATOM 11413 N N . ALA F 1 99 ? 74.727 14.671 119.487 1.00 21.15 99 ALA E N 1
ATOM 11414 C CA . ALA F 1 99 ? 73.471 13.954 119.663 1.00 21.93 99 ALA E CA 1
ATOM 11415 C C . ALA F 1 99 ? 73.779 12.475 119.627 1.00 23.08 99 ALA E C 1
ATOM 11416 O O . ALA F 1 99 ? 73.129 11.681 120.285 1.00 24.63 99 ALA E O 1
ATOM 11418 N N . ALA F 1 100 ? 74.785 12.108 118.851 1.00 24.51 100 ALA E N 1
ATOM 11419 C CA . ALA F 1 100 ? 75.188 10.717 118.748 1.00 25.91 100 ALA E CA 1
ATOM 11420 C C . ALA F 1 100 ? 75.897 10.318 120.029 1.00 28.00 100 ALA E C 1
ATOM 11421 O O . ALA F 1 100 ? 76.018 9.127 120.322 1.00 30.12 100 ALA E O 1
ATOM 11423 N N . HIS F 1 101 ? 76.390 11.301 120.783 1.00 27.82 101 HIS E N 1
ATOM 11424 C CA . HIS F 1 101 ? 77.090 11.011 122.031 1.00 26.97 101 HIS E CA 1
ATOM 11425 C C . HIS F 1 101 ? 76.127 11.014 123.223 1.00 27.67 101 HIS E C 1
ATOM 11426 O O . HIS F 1 101 ? 76.220 10.154 124.086 1.00 30.68 101 HIS E O 1
ATOM 11433 N N . GLY F 1 102 ? 75.195 11.954 123.280 1.00 27.57 102 GLY E N 1
ATOM 11434 C CA . GLY F 1 102 ? 74.283 12.002 124.408 1.00 26.70 102 GLY E CA 1
ATOM 11435 C C . GLY F 1 102 ? 73.182 10.966 124.363 1.00 27.84 102 GLY E C 1
ATOM 11436 O O . GLY F 1 102 ? 72.496 10.705 125.355 1.00 27.90 102 GLY E O 1
ATOM 11437 N N . LEU F 1 103 ? 73.007 10.360 123.195 1.00 29.16 103 LEU E N 1
ATOM 11438 C CA . LEU F 1 103 ? 71.974 9.347 123.011 1.00 30.52 103 LEU E CA 1
ATOM 11439 C C . LEU F 1 103 ? 72.554 7.954 122.784 1.00 31.60 103 LEU E C 1
ATOM 11440 O O . LEU F 1 103 ? 71.822 6.969 122.847 1.00 33.33 103 LEU E O 1
ATOM 11445 N N . CYS F 1 104 ? 73.854 7.855 122.540 1.00 30.88 104 CYS E N 1
ATOM 11446 C CA . CYS F 1 104 ? 74.433 6.549 122.276 1.00 31.69 104 CYS E CA 1
ATOM 11447 C C . CYS F 1 104 ? 75.711 6.215 123.035 1.00 32.97 104 CYS E C 1
ATOM 11448 O O . CYS F 1 104 ? 76.091 5.045 123.140 1.00 34.04 104 CYS E O 1
ATOM 11451 N N . GLY F 1 105 ? 76.369 7.239 123.560 1.00 34.21 105 GLY E N 1
ATOM 11452 C CA . GLY F 1 105 ? 77.590 7.035 124.314 1.00 34.75 105 GLY E CA 1
ATOM 11453 C C . GLY F 1 105 ? 78.539 6.028 123.723 1.00 36.00 105 GLY E C 1
ATOM 11454 O O . GLY F 1 105 ? 79.256 6.310 122.774 1.00 36.60 105 GLY E O 1
ATOM 11455 N N . GLN F 1 106 ? 78.554 4.834 124.281 1.00 38.72 106 GLN E N 1
ATOM 11456 C CA . GLN F 1 106 ? 79.446 3.804 123.775 1.00 42.41 106 GLN E CA 1
ATOM 11457 C C . GLN F 1 106 ? 78.724 2.738 122.951 1.00 41.67 106 GLN E C 1
ATOM 11458 O O . GLN F 1 106 ? 79.323 1.727 122.590 1.00 42.83 106 GLN E O 1
ATOM 11464 N N . LYS F 1 107 ? 77.454 2.960 122.644 1.00 40.34 107 LYS E N 1
ATOM 11465 C CA . LYS F 1 107 ? 76.708 1.971 121.886 1.00 40.89 107 LYS E CA 1
ATOM 11466 C C . LYS F 1 107 ? 76.139 2.538 120.599 1.00 40.27 107 LYS E C 1
ATOM 11467 O O . LYS F 1 107 ? 75.709 3.681 120.564 1.00 42.28 107 LYS E O 1
ATOM 11473 N N . ALA F 1 108 ? 76.125 1.750 119.530 1.00 38.64 108 ALA E N 1
ATOM 11474 C CA . ALA F 1 108 ? 75.591 2.261 118.269 1.00 36.81 108 ALA E CA 1
ATOM 11475 C C . ALA F 1 108 ? 74.126 2.686 118.369 1.00 35.29 108 ALA E C 1
ATOM 11476 O O . ALA F 1 108 ? 73.469 2.497 119.400 1.00 33.90 108 ALA E O 1
ATOM 11478 N N . GLY F 1 109 ? 73.642 3.265 117.272 1.00 34.10 109 GLY E N 1
ATOM 11479 C CA . GLY F 1 109 ? 72.266 3.729 117.176 1.00 31.82 109 GLY E CA 1
ATOM 11480 C C . GLY F 1 109 ? 71.967 4.678 116.016 1.00 29.93 109 GLY E C 1
ATOM 11481 O O . GLY F 1 109 ? 72.855 5.076 115.241 1.00 29.69 109 GLY E O 1
ATOM 11482 N N . ILE F 1 110 ? 70.693 5.025 115.870 1.00 26.67 110 ILE E N 1
ATOM 11483 C CA . ILE F 1 110 ? 70.293 5.965 114.836 1.00 23.81 110 ILE E CA 1
ATOM 11484 C C . ILE F 1 110 ? 70.029 7.285 115.546 1.00 22.72 110 ILE E C 1
ATOM 11485 O O . ILE F 1 110 ? 68.990 7.457 116.200 1.00 23.63 110 ILE E O 1
ATOM 11490 N N . ALA F 1 111 ? 70.969 8.220 115.438 1.00 21.10 111 ALA E N 1
ATOM 11491 C CA . ALA F 1 111 ? 70.819 9.514 116.087 1.00 19.59 111 ALA E CA 1
ATOM 11492 C C . ALA F 1 111 ? 70.056 10.504 115.215 1.00 18.92 111 ALA E C 1
ATOM 11493 O O . ALA F 1 111 ? 70.212 10.531 113.985 1.00 20.19 111 ALA E O 1
ATOM 11495 N N . CYS F 1 112 ? 69.227 11.332 115.834 1.00 17.14 112 CYS E N 1
ATOM 11496 C CA . CYS F 1 112 ? 68.453 12.285 115.076 1.00 17.40 112 CYS E CA 1
ATOM 11497 C C . CYS F 1 112 ? 68.394 13.649 115.705 1.00 18.07 112 CYS E C 1
ATOM 11498 O O . CYS F 1 112 ? 68.563 13.812 116.903 1.00 20.07 112 CYS E O 1
ATOM 11501 N N . ILE F 1 113 ? 68.130 14.639 114.874 1.00 17.24 113 ILE E N 1
ATOM 11502 C CA . ILE F 1 113 ? 68.025 15.993 115.330 1.00 15.48 113 ILE E CA 1
ATOM 11503 C C . ILE F 1 113 ? 66.729 16.533 114.762 1.00 15.05 113 ILE E C 1
ATOM 11504 O O . ILE F 1 113 ? 66.359 16.212 113.638 1.00 14.62 113 ILE E O 1
ATOM 11509 N N . LEU F 1 114 ? 66.031 17.345 115.548 1.00 16.90 114 LEU E N 1
ATOM 11510 C CA . LEU F 1 114 ? 64.785 17.941 115.094 1.00 18.11 114 LEU E CA 1
ATOM 11511 C C . LEU F 1 114 ? 64.622 19.309 115.731 1.00 19.28 114 LEU E C 1
ATOM 11512 O O . LEU F 1 114 ? 63.777 19.483 116.602 1.00 19.80 114 LEU E O 1
ATOM 11517 N N . GLY F 1 115 ? 65.447 20.269 115.306 1.00 19.39 115 GLY E N 1
ATOM 11518 C CA . GLY F 1 115 ? 65.366 21.620 115.831 1.00 20.48 115 GLY E CA 1
ATOM 11519 C C . GLY F 1 115 ? 65.048 22.588 114.711 1.00 21.16 115 GLY E C 1
ATOM 11520 O O . GLY F 1 115 ? 64.169 22.316 113.876 1.00 18.29 115 GLY E O 1
ATOM 11521 N N . THR F 1 116 ? 65.752 23.718 114.666 1.00 23.02 116 THR E N 1
ATOM 11522 C CA . THR F 1 116 ? 65.528 24.677 113.591 1.00 26.14 116 THR E CA 1
ATOM 11523 C C . THR F 1 116 ? 65.654 23.905 112.274 1.00 27.49 116 THR E C 1
ATOM 11524 O O . THR F 1 116 ? 64.977 24.204 111.294 1.00 28.51 116 THR E O 1
ATOM 11528 N N . GLY F 1 117 ? 66.530 22.907 112.255 1.00 28.18 117 GLY E N 1
ATOM 11529 C CA . GLY F 1 117 ? 66.698 22.089 111.063 1.00 29.20 117 GLY E CA 1
ATOM 11530 C C . GLY F 1 117 ? 66.586 20.631 111.458 1.00 30.51 117 GLY E C 1
ATOM 11531 O O . GLY F 1 117 ? 66.507 20.331 112.647 1.00 33.30 117 GLY E O 1
ATOM 11532 N N . SER F 1 118 ? 66.579 19.719 110.496 1.00 29.74 118 SER E N 1
ATOM 11533 C CA . SER F 1 118 ? 66.479 18.299 110.821 1.00 29.91 118 SER E CA 1
ATOM 11534 C C . SER F 1 118 ? 67.748 17.578 110.349 1.00 31.02 118 SER E C 1
ATOM 11535 O O . SER F 1 118 ? 68.435 18.049 109.426 1.00 31.66 118 SER E O 1
ATOM 11538 N N . ASN F 1 119 ? 68.041 16.430 110.967 1.00 30.75 119 ASN E N 1
ATOM 11539 C CA . ASN F 1 119 ? 69.237 15.666 110.614 1.00 29.52 119 ASN E CA 1
ATOM 11540 C C . ASN F 1 119 ? 69.158 14.203 111.068 1.00 28.68 119 ASN E C 1
ATOM 11541 O O . ASN F 1 119 ? 68.363 13.856 111.927 1.00 28.10 119 ASN E O 1
ATOM 11546 N N . SER F 1 120 ? 69.982 13.341 110.487 1.00 27.63 120 SER E N 1
ATOM 11547 C CA . SER F 1 120 ? 69.967 11.928 110.865 1.00 26.96 120 SER E CA 1
ATOM 11548 C C . SER F 1 120 ? 71.285 11.255 110.508 1.00 26.52 120 SER E C 1
ATOM 11549 O O . SER F 1 120 ? 71.777 11.382 109.388 1.00 26.43 120 SER E O 1
ATOM 11552 N N . CYS F 1 121 ? 71.853 10.510 111.442 1.00 24.87 121 CYS E N 1
ATOM 11553 C CA . CYS F 1 121 ? 73.109 9.853 111.120 1.00 24.56 121 CYS E CA 1
ATOM 11554 C C . CYS F 1 121 ? 73.074 8.476 111.729 1.00 26.75 121 CYS E C 1
ATOM 11555 O O . CYS F 1 121 ? 72.081 8.102 112.369 1.00 27.42 121 CYS E O 1
ATOM 11558 N N . PHE F 1 122 ? 74.138 7.709 111.520 1.00 27.49 122 PHE E N 1
ATOM 11559 C CA . PHE F 1 122 ? 74.220 6.387 112.129 1.00 28.30 122 PHE E CA 1
ATOM 11560 C C . PHE F 1 122 ? 75.517 6.256 112.894 1.00 29.01 122 PHE E C 1
ATOM 11561 O O . PHE F 1 122 ? 76.587 6.116 112.295 1.00 29.31 122 PHE E O 1
ATOM 11569 N N . TYR F 1 123 ? 75.412 6.298 114.217 1.00 29.41 123 TYR E N 1
ATOM 11570 C CA . TYR F 1 123 ? 76.561 6.176 115.099 1.00 29.97 123 TYR E CA 1
ATOM 11571 C C . TYR F 1 123 ? 76.832 4.683 115.251 1.00 29.90 123 TYR E C 1
ATOM 11572 O O . TYR F 1 123 ? 75.909 3.883 115.178 1.00 30.67 123 TYR E O 1
ATOM 11581 N N . ASN F 1 124 ? 78.087 4.297 115.447 1.00 29.96 124 ASN E N 1
ATOM 11582 C CA . ASN F 1 124 ? 78.418 2.879 115.590 1.00 30.14 124 ASN E CA 1
ATOM 11583 C C . ASN F 1 124 ? 78.987 2.488 116.953 1.00 30.98 124 ASN E C 1
ATOM 11584 O O . ASN F 1 124 ? 79.343 1.335 117.177 1.00 30.39 124 ASN E O 1
ATOM 11589 N N . GLY F 1 125 ? 79.051 3.449 117.868 1.00 31.39 125 GLY E N 1
ATOM 11590 C CA . GLY F 1 125 ? 79.595 3.172 119.182 1.00 31.75 125 GLY E CA 1
ATOM 11591 C C . GLY F 1 125 ? 80.887 3.934 119.399 1.00 32.79 125 GLY E C 1
ATOM 11592 O O . GLY F 1 125 ? 81.182 4.333 120.525 1.00 32.18 125 GLY E O 1
ATOM 11593 N N . LYS F 1 126 ? 81.656 4.127 118.328 1.00 34.56 126 LYS E N 1
ATOM 11594 C CA . LYS F 1 126 ? 82.921 4.868 118.388 1.00 36.69 126 LYS E CA 1
ATOM 11595 C C . LYS F 1 126 ? 82.751 6.307 117.848 1.00 36.32 126 LYS E C 1
ATOM 11596 O O . LYS F 1 126 ? 83.073 7.275 118.541 1.00 34.83 126 LYS E O 1
ATOM 11602 N N . GLU F 1 127 ? 82.258 6.451 116.617 1.00 36.38 127 GLU E N 1
ATOM 11603 C CA . GLU F 1 127 ? 82.016 7.774 116.011 1.00 36.87 127 GLU E CA 1
ATOM 11604 C C . GLU F 1 127 ? 81.042 7.645 114.838 1.00 35.35 127 GLU E C 1
ATOM 11605 O O . GLU F 1 127 ? 80.679 6.534 114.476 1.00 34.34 127 GLU E O 1
ATOM 11611 N N . ILE F 1 128 ? 80.628 8.774 114.254 1.00 34.02 128 ILE E N 1
ATOM 11612 C CA . ILE F 1 128 ? 79.678 8.756 113.132 1.00 32.80 128 ILE E CA 1
ATOM 11613 C C . ILE F 1 128 ? 80.236 8.187 111.842 1.00 33.67 128 ILE E C 1
ATOM 11614 O O . ILE F 1 128 ? 81.285 8.617 111.360 1.00 34.41 128 ILE E O 1
ATOM 11619 N N . VAL F 1 129 ? 79.519 7.238 111.260 1.00 33.60 129 VAL E N 1
ATOM 11620 C CA . VAL F 1 129 ? 79.993 6.613 110.042 1.00 36.10 129 VAL E CA 1
ATOM 11621 C C . VAL F 1 129 ? 79.148 6.978 108.832 1.00 37.25 129 VAL E C 1
ATOM 11622 O O . VAL F 1 129 ? 79.657 7.018 107.716 1.00 38.18 129 VAL E O 1
ATOM 11626 N N . SER F 1 130 ? 77.863 7.239 109.065 1.00 38.13 130 SER E N 1
ATOM 11627 C CA . SER F 1 130 ? 76.936 7.580 107.984 1.00 37.96 130 SER E CA 1
ATOM 11628 C C . SER F 1 130 ? 76.064 8.773 108.373 1.00 36.68 130 SER E C 1
ATOM 11629 O O . SER F 1 130 ? 75.712 8.928 109.546 1.00 36.74 130 SER E O 1
ATOM 11632 N N . ASN F 1 131 ? 75.693 9.595 107.391 1.00 35.20 131 ASN E N 1
ATOM 11633 C CA . ASN F 1 131 ? 74.865 10.776 107.641 1.00 33.46 131 ASN E CA 1
ATOM 11634 C C . ASN F 1 131 ? 74.008 11.249 106.472 1.00 32.41 131 ASN E C 1
ATOM 11635 O O . ASN F 1 131 ? 74.470 12.048 105.676 1.00 33.31 131 ASN E O 1
ATOM 11640 N N . ILE F 1 132 ? 72.766 10.791 106.365 1.00 30.75 132 ILE E N 1
ATOM 11641 C CA . ILE F 1 132 ? 71.908 11.251 105.262 1.00 30.17 132 ILE E CA 1
ATOM 11642 C C . ILE F 1 132 ? 71.866 12.810 105.213 1.00 30.26 132 ILE E C 1
ATOM 11643 O O . ILE F 1 132 ? 71.329 13.448 106.121 1.00 30.95 132 ILE E O 1
ATOM 11648 N N . SER F 1 133 ? 72.432 13.424 104.171 1.00 29.38 133 SER E N 1
ATOM 11649 C CA . SER F 1 133 ? 72.414 14.893 104.097 1.00 28.22 133 SER E CA 1
ATOM 11650 C C . SER F 1 133 ? 70.996 15.404 104.096 1.00 26.43 133 SER E C 1
ATOM 11651 O O . SER F 1 133 ? 70.157 14.948 103.324 1.00 27.70 133 SER E O 1
ATOM 11654 N N . PRO F 1 134 ? 70.718 16.383 104.948 1.00 24.95 134 PRO E N 1
ATOM 11655 C CA . PRO F 1 134 ? 69.394 16.991 105.095 1.00 23.38 134 PRO E CA 1
ATOM 11656 C C . PRO F 1 134 ? 68.873 17.792 103.890 1.00 20.71 134 PRO E C 1
ATOM 11657 O O . PRO F 1 134 ? 67.703 17.660 103.509 1.00 19.13 134 PRO E O 1
ATOM 11661 N N . LEU F 1 135 ? 69.755 18.616 103.313 1.00 17.07 135 LEU E N 1
ATOM 11662 C CA . LEU F 1 135 ? 69.467 19.462 102.142 1.00 13.25 135 LEU E CA 1
ATOM 11663 C C . LEU F 1 135 ? 68.928 20.849 102.436 1.00 13.69 135 LEU E C 1
ATOM 11664 O O . LEU F 1 135 ? 68.918 21.689 101.543 1.00 18.32 135 LEU E O 1
ATOM 11669 N N . GLY F 1 136 ? 68.462 21.121 103.649 1.00 12.56 136 GLY E N 1
ATOM 11670 C CA . GLY F 1 136 ? 67.997 22.474 103.920 1.00 8.77 136 GLY E CA 1
ATOM 11671 C C . GLY F 1 136 ? 66.512 22.691 104.008 1.00 8.38 136 GLY E C 1
ATOM 11672 O O . GLY F 1 136 ? 65.700 21.876 103.572 1.00 7.53 136 GLY E O 1
ATOM 11673 N N . PHE F 1 137 ? 66.144 23.827 104.564 1.00 9.64 137 PHE E N 1
ATOM 11674 C CA . PHE F 1 137 ? 64.743 24.139 104.734 1.00 11.48 137 PHE E CA 1
ATOM 11675 C C . PHE F 1 137 ? 64.014 24.335 103.414 1.00 13.13 137 PHE E C 1
ATOM 11676 O O . PHE F 1 137 ? 62.785 24.245 103.360 1.00 16.82 137 PHE E O 1
ATOM 11684 N N . ILE F 1 138 ? 64.745 24.635 102.349 1.00 13.67 138 ILE E N 1
ATOM 11685 C CA . ILE F 1 138 ? 64.093 24.802 101.072 1.00 12.36 138 ILE E CA 1
ATOM 11686 C C . ILE F 1 138 ? 63.951 23.463 100.372 1.00 12.88 138 ILE E C 1
ATOM 11687 O O . ILE F 1 138 ? 62.854 23.117 99.953 1.00 13.31 138 ILE E O 1
ATOM 11692 N N . LEU F 1 139 ? 65.050 22.709 100.289 1.00 12.05 139 LEU E N 1
ATOM 11693 C CA . LEU F 1 139 ? 65.060 21.402 99.620 1.00 13.14 139 LEU E CA 1
ATOM 11694 C C . LEU F 1 139 ? 64.749 20.175 100.469 1.00 14.01 139 LEU E C 1
ATOM 11695 O O . LEU F 1 139 ? 64.171 19.207 99.971 1.00 13.38 139 LEU E O 1
ATOM 11700 N N . GLY F 1 140 ? 65.136 20.204 101.737 1.00 15.77 140 GLY E N 1
ATOM 11701 C CA . GLY F 1 140 ? 64.892 19.057 102.587 1.00 16.87 140 GLY E CA 1
ATOM 11702 C C . GLY F 1 140 ? 64.528 19.444 103.991 1.00 17.96 140 GLY E C 1
ATOM 11703 O O . GLY F 1 140 ? 63.674 20.309 104.182 1.00 18.72 140 GLY E O 1
ATOM 11704 N N . ASP F 1 141 ? 65.168 18.811 104.967 1.00 21.13 141 ASP E N 1
ATOM 11705 C CA . ASP F 1 141 ? 64.938 19.081 106.385 1.00 22.25 141 ASP E CA 1
ATOM 11706 C C . ASP F 1 141 ? 63.548 18.683 106.905 1.00 20.95 141 ASP E C 1
ATOM 11707 O O . ASP F 1 141 ? 63.041 19.234 107.901 1.00 17.80 141 ASP E O 1
ATOM 11712 N N . GLU F 1 142 ? 62.936 17.709 106.246 1.00 19.18 142 GLU E N 1
ATOM 11713 C CA . GLU F 1 142 ? 61.633 17.208 106.644 1.00 20.66 142 GLU E CA 1
ATOM 11714 C C . GLU F 1 142 ? 61.542 17.087 108.173 1.00 21.50 142 GLU E C 1
ATOM 11715 O O . GLU F 1 142 ? 62.467 16.607 108.832 1.00 21.24 142 GLU E O 1
ATOM 11721 N N . GLY F 1 143 ? 60.424 17.544 108.729 1.00 20.95 143 GLY E N 1
ATOM 11722 C CA . GLY F 1 143 ? 60.233 17.483 110.161 1.00 17.56 143 GLY E CA 1
ATOM 11723 C C . GLY F 1 143 ? 60.904 18.596 110.939 1.00 16.68 143 GLY E C 1
ATOM 11724 O O . GLY F 1 143 ? 60.829 18.615 112.160 1.00 15.72 143 GLY E O 1
ATOM 11725 N N . SER F 1 144 ? 61.563 19.524 110.253 1.00 17.07 144 SER E N 1
ATOM 11726 C CA . SER F 1 144 ? 62.226 20.634 110.947 1.00 18.40 144 SER E CA 1
ATOM 11727 C C . SER F 1 144 ? 61.303 21.825 111.303 1.00 17.58 144 SER E C 1
ATOM 11728 O O . SER F 1 144 ? 60.273 22.065 110.664 1.00 15.12 144 SER E O 1
ATOM 11731 N N . GLY F 1 145 ? 61.679 22.590 112.322 1.00 17.03 145 GLY E N 1
ATOM 11732 C CA . GLY F 1 145 ? 60.860 23.733 112.673 1.00 19.31 145 GLY E CA 1
ATOM 11733 C C . GLY F 1 145 ? 60.747 24.651 111.469 1.00 20.29 145 GLY E C 1
ATOM 11734 O O . GLY F 1 145 ? 59.655 25.099 111.104 1.00 20.69 145 GLY E O 1
ATOM 11735 N N . ALA F 1 146 ? 61.887 24.928 110.849 1.00 19.63 146 ALA E N 1
ATOM 11736 C CA . ALA F 1 146 ? 61.917 25.787 109.669 1.00 19.63 146 ALA E CA 1
ATOM 11737 C C . ALA F 1 146 ? 60.864 25.331 108.657 1.00 19.10 146 ALA E C 1
ATOM 11738 O O . ALA F 1 146 ? 60.031 26.108 108.202 1.00 18.51 146 ALA E O 1
ATOM 11740 N N . VAL F 1 147 ? 60.893 24.051 108.325 1.00 17.51 147 VAL E N 1
ATOM 11741 C CA . VAL F 1 147 ? 59.945 23.517 107.369 1.00 17.18 147 VAL E CA 1
ATOM 11742 C C . VAL F 1 147 ? 58.519 23.572 107.891 1.00 16.84 147 VAL E C 1
ATOM 11743 O O . VAL F 1 147 ? 57.601 23.896 107.144 1.00 17.04 147 VAL E O 1
ATOM 11747 N N . LEU F 1 148 ? 58.322 23.243 109.167 1.00 15.41 148 LEU E N 1
ATOM 11748 C CA . LEU F 1 148 ? 56.976 23.277 109.719 1.00 13.50 148 LEU E CA 1
ATOM 11749 C C . LEU F 1 148 ? 56.508 24.690 109.474 1.00 12.60 148 LEU E C 1
ATOM 11750 O O . LEU F 1 148 ? 55.384 24.924 109.023 1.00 9.87 148 LEU E O 1
ATOM 11755 N N . GLY F 1 149 ? 57.405 25.630 109.748 1.00 13.01 149 GLY E N 1
ATOM 11756 C CA . GLY F 1 149 ? 57.067 27.024 109.541 1.00 15.69 149 GLY E CA 1
ATOM 11757 C C . GLY F 1 149 ? 56.676 27.185 108.089 1.00 16.41 149 GLY E C 1
ATOM 11758 O O . GLY F 1 149 ? 55.527 27.501 107.770 1.00 18.28 149 GLY E O 1
ATOM 11759 N N . LYS F 1 150 ? 57.646 26.948 107.209 1.00 16.22 150 LYS E N 1
ATOM 11760 C CA . LYS F 1 150 ? 57.429 27.040 105.776 1.00 14.08 150 LYS E CA 1
ATOM 11761 C C . LYS F 1 150 ? 56.034 26.493 105.476 1.00 13.50 150 LYS E C 1
ATOM 11762 O O . LYS F 1 150 ? 55.168 27.210 104.968 1.00 13.74 150 LYS E O 1
ATOM 11768 N N . LEU F 1 151 ? 55.806 25.228 105.814 1.00 12.32 151 LEU E N 1
ATOM 11769 C CA . LEU F 1 151 ? 54.506 24.637 105.569 1.00 13.11 151 LEU E CA 1
ATOM 11770 C C . LEU F 1 151 ? 53.383 25.479 106.165 1.00 14.90 151 LEU E C 1
ATOM 11771 O O . LEU F 1 151 ? 52.475 25.900 105.445 1.00 16.52 151 LEU E O 1
ATOM 11776 N N . LEU F 1 152 ? 53.435 25.740 107.464 1.00 14.76 152 LEU E N 1
ATOM 11777 C CA . LEU F 1 152 ? 52.394 26.539 108.098 1.00 14.70 152 LEU E CA 1
ATOM 11778 C C . LEU F 1 152 ? 52.160 27.888 107.417 1.00 14.76 152 LEU E C 1
ATOM 11779 O O . LEU F 1 152 ? 51.030 28.228 107.060 1.00 15.90 152 LEU E O 1
ATOM 11784 N N . VAL F 1 153 ? 53.207 28.677 107.243 1.00 14.17 153 VAL E N 1
ATOM 11785 C CA . VAL F 1 153 ? 53.030 29.971 106.617 1.00 15.90 153 VAL E CA 1
ATOM 11786 C C . VAL F 1 153 ? 52.518 29.807 105.174 1.00 18.53 153 VAL E C 1
ATOM 11787 O O . VAL F 1 153 ? 51.818 30.675 104.645 1.00 18.36 153 VAL E O 1
ATOM 11791 N N . GLY F 1 154 ? 52.839 28.695 104.534 1.00 20.71 154 GLY E N 1
ATOM 11792 C CA . GLY F 1 154 ? 52.345 28.501 103.190 1.00 24.91 154 GLY E CA 1
ATOM 11793 C C . GLY F 1 154 ? 50.822 28.397 103.138 1.00 27.84 154 GLY E C 1
ATOM 11794 O O . GLY F 1 154 ? 50.175 28.945 102.235 1.00 27.43 154 GLY E O 1
ATOM 11795 N N . ASP F 1 155 ? 50.235 27.696 104.104 1.00 30.72 155 ASP E N 1
ATOM 11796 C CA . ASP F 1 155 ? 48.784 27.519 104.123 1.00 34.16 155 ASP E CA 1
ATOM 11797 C C . ASP F 1 155 ? 48.029 28.703 104.725 1.00 35.37 155 ASP E C 1
ATOM 11798 O O . ASP F 1 155 ? 47.010 29.150 104.186 1.00 35.89 155 ASP E O 1
ATOM 11803 N N . ILE F 1 156 ? 48.516 29.211 105.847 1.00 35.06 156 ILE E N 1
ATOM 11804 C CA . ILE F 1 156 ? 47.813 30.312 106.444 1.00 35.05 156 ILE E CA 1
ATOM 11805 C C . ILE F 1 156 ? 47.605 31.390 105.418 1.00 34.01 156 ILE E C 1
ATOM 11806 O O . ILE F 1 156 ? 46.581 32.050 105.401 1.00 33.83 156 ILE E O 1
ATOM 11811 N N . LEU F 1 157 ? 48.570 31.532 104.530 1.00 33.63 157 LEU E N 1
ATOM 11812 C CA . LEU F 1 157 ? 48.500 32.536 103.491 1.00 32.52 157 LEU E CA 1
ATOM 11813 C C . LEU F 1 157 ? 47.640 32.148 102.295 1.00 33.12 157 LEU E C 1
ATOM 11814 O O . LEU F 1 157 ? 46.855 32.951 101.802 1.00 34.41 157 LEU E O 1
ATOM 11819 N N . LYS F 1 158 ? 47.791 30.921 101.819 1.00 33.42 158 LYS E N 1
ATOM 11820 C CA . LYS F 1 158 ? 47.025 30.474 100.666 1.00 33.84 158 LYS E CA 1
ATOM 11821 C C . LYS F 1 158 ? 45.568 30.205 101.051 1.00 35.20 158 LYS E C 1
ATOM 11822 O O . LYS F 1 158 ? 44.846 29.495 100.355 1.00 33.96 158 LYS E O 1
ATOM 11828 N N . ASN F 1 159 ? 45.149 30.777 102.175 1.00 37.53 159 ASN E N 1
ATOM 11829 C CA . ASN F 1 159 ? 43.781 30.629 102.660 1.00 39.76 159 ASN E CA 1
ATOM 11830 C C . ASN F 1 159 ? 43.292 29.184 102.750 1.00 41.41 159 ASN E C 1
ATOM 11831 O O . ASN F 1 159 ? 42.120 28.901 102.492 1.00 43.09 159 ASN E O 1
ATOM 11836 N N . GLN F 1 160 ? 44.181 28.264 103.123 1.00 42.12 160 GLN E N 1
ATOM 11837 C CA . GLN F 1 160 ? 43.795 26.861 103.259 1.00 42.06 160 GLN E CA 1
ATOM 11838 C C . GLN F 1 160 ? 43.432 26.558 104.702 1.00 41.58 160 GLN E C 1
ATOM 11839 O O . GLN F 1 160 ? 43.414 25.407 105.126 1.00 40.61 160 GLN E O 1
ATOM 11845 N N . LEU F 1 161 ? 43.145 27.621 105.443 1.00 42.15 161 LEU E N 1
ATOM 11846 C CA . LEU F 1 161 ? 42.768 27.539 106.847 1.00 41.45 161 LEU E CA 1
ATOM 11847 C C . LEU F 1 161 ? 41.683 28.559 107.160 1.00 41.44 161 LEU E C 1
ATOM 11848 O O . LEU F 1 161 ? 41.505 29.536 106.423 1.00 41.00 161 LEU E O 1
ATOM 11853 N N . PRO F 1 162 ? 40.953 28.347 108.269 1.00 41.56 162 PRO E N 1
ATOM 11854 C CA . PRO F 1 162 ? 39.863 29.203 108.756 1.00 40.55 162 PRO E CA 1
ATOM 11855 C C . PRO F 1 162 ? 40.368 30.614 108.907 1.00 40.40 162 PRO E C 1
ATOM 11856 O O . PRO F 1 162 ? 41.276 30.864 109.694 1.00 40.22 162 PRO E O 1
ATOM 11860 N N . ALA F 1 163 ? 39.773 31.534 108.153 1.00 40.33 163 ALA E N 1
ATOM 11861 C CA . ALA F 1 163 ? 40.187 32.928 108.167 1.00 40.05 163 ALA E CA 1
ATOM 11862 C C . ALA F 1 163 ? 40.403 33.463 109.567 1.00 40.11 163 ALA E C 1
ATOM 11863 O O . ALA F 1 163 ? 41.190 34.378 109.762 1.00 40.59 163 ALA E O 1
ATOM 11865 N N . THR F 1 164 ? 39.699 32.884 110.538 1.00 41.24 164 THR E N 1
ATOM 11866 C CA . THR F 1 164 ? 39.819 33.307 111.934 1.00 41.49 164 THR E CA 1
ATOM 11867 C C . THR F 1 164 ? 41.203 32.991 112.428 1.00 42.47 164 THR E C 1
ATOM 11868 O O . THR F 1 164 ? 41.876 33.834 113.025 1.00 44.09 164 THR E O 1
ATOM 11872 N N . LEU F 1 165 ? 41.617 31.761 112.182 1.00 41.81 165 LEU E N 1
ATOM 11873 C CA . LEU F 1 165 ? 42.932 31.316 112.589 1.00 40.68 165 LEU E CA 1
ATOM 11874 C C . LEU F 1 165 ? 43.964 32.283 112.013 1.00 41.81 165 LEU E C 1
ATOM 11875 O O . LEU F 1 165 ? 44.868 32.730 112.709 1.00 41.45 165 LEU E O 1
ATOM 11880 N N . LYS F 1 166 ? 43.793 32.621 110.741 1.00 42.61 166 LYS E N 1
ATOM 11881 C CA . LYS F 1 166 ? 44.695 33.531 110.052 1.00 43.28 166 LYS E CA 1
ATOM 11882 C C . LYS F 1 166 ? 44.832 34.852 110.790 1.00 44.80 166 LYS E C 1
ATOM 11883 O O . LYS F 1 166 ? 45.943 35.291 111.075 1.00 44.92 166 LYS E O 1
ATOM 11889 N N . GLU F 1 167 ? 43.706 35.488 111.091 1.00 47.73 167 GLU E N 1
ATOM 11890 C CA . GLU F 1 167 ? 43.729 36.768 111.785 1.00 51.94 167 GLU E CA 1
ATOM 11891 C C . GLU F 1 167 ? 44.613 36.655 113.019 1.00 51.05 167 GLU E C 1
ATOM 11892 O O . GLU F 1 167 ? 45.484 37.494 113.275 1.00 49.75 167 GLU E O 1
ATOM 11898 N N . GLU F 1 168 ? 44.369 35.593 113.774 1.00 50.12 168 GLU E N 1
ATOM 11899 C CA . GLU F 1 168 ? 45.121 35.333 114.983 1.00 49.02 168 GLU E CA 1
ATOM 11900 C C . GLU F 1 168 ? 46.589 35.285 114.637 1.00 46.81 168 GLU E C 1
ATOM 11901 O O . GLU F 1 168 ? 47.369 36.101 115.104 1.00 47.35 168 GLU E O 1
ATOM 11907 N N . PHE F 1 169 ? 46.960 34.322 113.802 1.00 44.83 169 PHE E N 1
ATOM 11908 C CA . PHE F 1 169 ? 48.344 34.175 113.395 1.00 42.19 169 PHE E CA 1
ATOM 11909 C C . PHE F 1 169 ? 48.965 35.505 113.018 1.00 39.62 169 PHE E C 1
ATOM 11910 O O . PHE F 1 169 ? 49.953 35.927 113.610 1.00 39.48 169 PHE E O 1
ATOM 11918 N N . LEU F 1 170 ? 48.388 36.174 112.033 1.00 37.06 170 LEU E N 1
ATOM 11919 C CA . LEU F 1 170 ? 48.942 37.438 111.598 1.00 37.58 170 LEU E CA 1
ATOM 11920 C C . LEU F 1 170 ? 49.045 38.475 112.686 1.00 37.80 170 LEU E C 1
ATOM 11921 O O . LEU F 1 170 ? 50.001 39.264 112.714 1.00 38.46 170 LEU E O 1
ATOM 11926 N N . LYS F 1 171 ? 48.073 38.491 113.587 1.00 37.92 171 LYS E N 1
ATOM 11927 C CA . LYS F 1 171 ? 48.092 39.480 114.648 1.00 36.85 171 LYS E CA 1
ATOM 11928 C C . LYS F 1 171 ? 49.118 39.127 115.706 1.00 33.89 171 LYS E C 1
ATOM 11929 O O . LYS F 1 171 ? 49.891 39.986 116.105 1.00 35.61 171 LYS E O 1
ATOM 11935 N N . GLN F 1 172 ? 49.141 37.875 116.143 1.00 30.70 172 GLN E N 1
ATOM 11936 C CA . GLN F 1 172 ? 50.083 37.428 117.169 1.00 29.70 172 GLN E CA 1
ATOM 11937 C C . GLN F 1 172 ? 51.543 37.860 116.939 1.00 28.81 172 GLN E C 1
ATOM 11938 O O . GLN F 1 172 ? 52.225 38.328 117.857 1.00 27.44 172 GLN E O 1
ATOM 11944 N N . PHE F 1 173 ? 52.001 37.694 115.703 1.00 27.43 173 PHE E N 1
ATOM 11945 C CA . PHE F 1 173 ? 53.358 38.032 115.299 1.00 25.95 173 PHE E CA 1
ATOM 11946 C C . PHE F 1 173 ? 53.466 39.428 114.712 1.00 26.33 173 PHE E C 1
ATOM 11947 O O . PHE F 1 173 ? 54.550 39.890 114.372 1.00 27.04 173 PHE E O 1
ATOM 11955 N N . ASP F 1 174 ? 52.325 40.086 114.587 1.00 27.26 174 ASP E N 1
ATOM 11956 C CA . ASP F 1 174 ? 52.279 41.428 114.046 1.00 27.51 174 ASP E CA 1
ATOM 11957 C C . ASP F 1 174 ? 52.993 41.410 112.697 1.00 27.25 174 ASP E C 1
ATOM 11958 O O . ASP F 1 174 ? 53.954 42.153 112.468 1.00 27.38 174 ASP E O 1
ATOM 11963 N N . LEU F 1 175 ? 52.512 40.552 111.805 1.00 26.80 175 LEU E N 1
ATOM 11964 C CA . LEU F 1 175 ? 53.105 40.429 110.486 1.00 26.90 175 LEU E CA 1
ATOM 11965 C C . LEU F 1 175 ? 52.088 40.550 109.342 1.00 27.73 175 LEU E C 1
ATOM 11966 O O . LEU F 1 175 ? 51.027 39.904 109.350 1.00 27.60 175 LEU E O 1
ATOM 11971 N N . THR F 1 176 ? 52.420 41.390 108.364 1.00 28.52 176 THR E N 1
ATOM 11972 C CA . THR F 1 176 ? 51.580 41.569 107.177 1.00 29.08 176 THR E CA 1
ATOM 11973 C C . THR F 1 176 ? 52.100 40.556 106.163 1.00 28.11 176 THR E C 1
ATOM 11974 O O . THR F 1 176 ? 53.270 40.182 106.202 1.00 30.42 176 THR E O 1
ATOM 11978 N N . PRO F 1 177 ? 51.260 40.097 105.233 1.00 26.84 177 PRO E N 1
ATOM 11979 C CA . PRO F 1 177 ? 51.819 39.129 104.288 1.00 27.52 177 PRO E CA 1
ATOM 11980 C C . PRO F 1 177 ? 53.090 39.621 103.595 1.00 24.73 177 PRO E C 1
ATOM 11981 O O . PRO F 1 177 ? 54.102 38.934 103.598 1.00 23.51 177 PRO E O 1
ATOM 11985 N N . PRO F 1 178 ? 53.056 40.828 103.019 1.00 23.59 178 PRO E N 1
ATOM 11986 C CA . PRO F 1 178 ? 54.269 41.317 102.348 1.00 24.89 178 PRO E CA 1
ATOM 11987 C C . PRO F 1 178 ? 55.529 41.253 103.219 1.00 23.17 178 PRO E C 1
ATOM 11988 O O . PRO F 1 178 ? 56.611 40.899 102.748 1.00 22.24 178 PRO E O 1
ATOM 11992 N N . GLU F 1 179 ? 55.379 41.580 104.491 1.00 23.13 179 GLU E N 1
ATOM 11993 C CA . GLU F 1 179 ? 56.504 41.548 105.419 1.00 24.25 179 GLU E CA 1
ATOM 11994 C C . GLU F 1 179 ? 57.006 40.131 105.615 1.00 22.27 179 GLU E C 1
ATOM 11995 O O . GLU F 1 179 ? 58.158 39.908 105.946 1.00 20.63 179 GLU E O 1
ATOM 12001 N N . ILE F 1 180 ? 56.120 39.170 105.417 1.00 21.63 180 ILE E N 1
ATOM 12002 C CA . ILE F 1 180 ? 56.502 37.782 105.595 1.00 19.52 180 ILE E CA 1
ATOM 12003 C C . ILE F 1 180 ? 57.289 37.340 104.383 1.00 20.80 180 ILE E C 1
ATOM 12004 O O . ILE F 1 180 ? 58.248 36.594 104.514 1.00 23.38 180 ILE E O 1
ATOM 12009 N N . ILE F 1 181 ? 56.895 37.812 103.201 1.00 19.27 181 ILE E N 1
ATOM 12010 C CA . ILE F 1 181 ? 57.604 37.424 101.990 1.00 18.23 181 ILE E CA 1
ATOM 12011 C C . ILE F 1 181 ? 58.995 38.022 101.920 1.00 20.63 181 ILE E C 1
ATOM 12012 O O . ILE F 1 181 ? 59.905 37.434 101.329 1.00 21.17 181 ILE E O 1
ATOM 12017 N N . ASP F 1 182 ? 59.157 39.190 102.523 1.00 22.45 182 ASP E N 1
ATOM 12018 C CA . ASP F 1 182 ? 60.432 39.872 102.518 1.00 23.42 182 ASP E CA 1
ATOM 12019 C C . ASP F 1 182 ? 61.432 39.162 103.433 1.00 23.57 182 ASP E C 1
ATOM 12020 O O . ASP F 1 182 ? 62.588 38.967 103.063 1.00 23.69 182 ASP E O 1
ATOM 12025 N N . ARG F 1 183 ? 60.980 38.755 104.613 1.00 25.70 183 ARG E N 1
ATOM 12026 C CA . ARG F 1 183 ? 61.862 38.076 105.562 1.00 29.55 183 ARG E CA 1
ATOM 12027 C C . ARG F 1 183 ? 62.376 36.732 105.017 1.00 30.37 183 ARG E C 1
ATOM 12028 O O . ARG F 1 183 ? 63.528 36.331 105.252 1.00 31.27 183 ARG E O 1
ATOM 12036 N N . VAL F 1 184 ? 61.511 36.045 104.282 1.00 29.71 184 VAL E N 1
ATOM 12037 C CA . VAL F 1 184 ? 61.841 34.765 103.696 1.00 29.16 184 VAL E CA 1
ATOM 12038 C C . VAL F 1 184 ? 62.788 34.849 102.495 1.00 30.27 184 VAL E C 1
ATOM 12039 O O . VAL F 1 184 ? 63.838 34.221 102.485 1.00 31.13 184 VAL E O 1
ATOM 12043 N N . TYR F 1 185 ? 62.401 35.633 101.491 1.00 31.40 185 TYR E N 1
ATOM 12044 C CA . TYR F 1 185 ? 63.177 35.776 100.259 1.00 31.10 185 TYR E CA 1
ATOM 12045 C C . TYR F 1 185 ? 64.205 36.892 100.200 1.00 33.62 185 TYR E C 1
ATOM 12046 O O . TYR F 1 185 ? 65.180 36.799 99.458 1.00 34.24 185 TYR E O 1
ATOM 12055 N N . ARG F 1 186 ? 64.008 37.949 100.976 1.00 37.01 186 ARG E N 1
ATOM 12056 C CA . ARG F 1 186 ? 64.922 39.073 100.897 1.00 39.91 186 ARG E CA 1
ATOM 12057 C C . ARG F 1 186 ? 65.831 39.292 102.114 1.00 38.50 186 ARG E C 1
ATOM 12058 O O . ARG F 1 186 ? 66.959 39.763 101.964 1.00 39.90 186 ARG E O 1
ATOM 12066 N N . GLN F 1 187 ? 65.362 38.943 103.306 1.00 35.42 187 GLN E N 1
ATOM 12067 C CA . GLN F 1 187 ? 66.175 39.129 104.502 1.00 31.06 187 GLN E CA 1
ATOM 12068 C C . GLN F 1 187 ? 67.046 37.915 104.919 1.00 28.43 187 GLN E C 1
ATOM 12069 O O . GLN F 1 187 ? 66.830 36.785 104.481 1.00 28.37 187 GLN E O 1
ATOM 12075 N N . PRO F 1 188 ? 68.070 38.149 105.759 1.00 25.22 188 PRO E N 1
ATOM 12076 C CA . PRO F 1 188 ? 68.900 37.016 106.173 1.00 24.87 188 PRO E CA 1
ATOM 12077 C C . PRO F 1 188 ? 68.174 35.992 107.056 1.00 25.22 188 PRO E C 1
ATOM 12078 O O . PRO F 1 188 ? 67.062 36.238 107.545 1.00 25.85 188 PRO E O 1
ATOM 12082 N N . PHE F 1 189 ? 68.827 34.850 107.246 1.00 24.74 189 PHE E N 1
ATOM 12083 C CA . PHE F 1 189 ? 68.307 33.751 108.040 1.00 23.95 189 PHE E CA 1
ATOM 12084 C C . PHE F 1 189 ? 66.832 33.408 107.905 1.00 24.07 189 PHE E C 1
ATOM 12085 O O . PHE F 1 189 ? 66.062 33.520 108.861 1.00 23.25 189 PHE E O 1
ATOM 12093 N N . PRO F 1 190 ? 66.415 33.003 106.702 1.00 24.52 190 PRO E N 1
ATOM 12094 C CA . PRO F 1 190 ? 65.026 32.634 106.458 1.00 26.22 190 PRO E CA 1
ATOM 12095 C C . PRO F 1 190 ? 64.706 31.437 107.350 1.00 27.03 190 PRO E C 1
ATOM 12096 O O . PRO F 1 190 ? 63.741 31.452 108.113 1.00 27.88 190 PRO E O 1
ATOM 12100 N N . ASN F 1 191 ? 65.527 30.400 107.247 1.00 27.70 191 ASN E N 1
ATOM 12101 C CA . ASN F 1 191 ? 65.350 29.204 108.055 1.00 28.49 191 ASN E CA 1
ATOM 12102 C C . ASN F 1 191 ? 64.970 29.539 109.507 1.00 27.62 191 ASN E C 1
ATOM 12103 O O . ASN F 1 191 ? 63.972 29.039 110.021 1.00 27.71 191 ASN E O 1
ATOM 12108 N N . ARG F 1 192 ? 65.770 30.373 110.171 1.00 25.36 192 ARG E N 1
ATOM 12109 C CA . ARG F 1 192 ? 65.466 30.734 111.546 1.00 22.94 192 ARG E CA 1
ATOM 12110 C C . ARG F 1 192 ? 64.074 31.345 111.591 1.00 23.26 192 ARG E C 1
ATOM 12111 O O . ARG F 1 192 ? 63.211 30.890 112.340 1.00 24.69 192 ARG E O 1
ATOM 12119 N N . PHE F 1 193 ? 63.850 32.374 110.785 1.00 22.20 193 PHE E N 1
ATOM 12120 C CA . PHE F 1 193 ? 62.541 33.014 110.749 1.00 21.06 193 PHE E CA 1
ATOM 12121 C C . PHE F 1 193 ? 61.387 32.007 110.652 1.00 20.44 193 PHE E C 1
ATOM 12122 O O . PHE F 1 193 ? 60.585 31.874 111.579 1.00 20.31 193 PHE E O 1
ATOM 12130 N N . LEU F 1 194 ? 61.294 31.309 109.528 1.00 20.12 194 LEU E N 1
ATOM 12131 C CA . LEU F 1 194 ? 60.232 30.327 109.337 1.00 20.49 194 LEU E CA 1
ATOM 12132 C C . LEU F 1 194 ? 60.045 29.416 110.538 1.00 22.37 194 LEU E C 1
ATOM 12133 O O . LEU F 1 194 ? 58.925 29.180 110.972 1.00 23.60 194 LEU E O 1
ATOM 12138 N N . ALA F 1 195 ? 61.136 28.899 111.088 1.00 23.75 195 ALA E N 1
ATOM 12139 C CA . ALA F 1 195 ? 61.027 28.017 112.235 1.00 22.97 195 ALA E CA 1
ATOM 12140 C C . ALA F 1 195 ? 60.465 28.755 113.444 1.00 22.70 195 ALA E C 1
ATOM 12141 O O . ALA F 1 195 ? 59.731 28.169 114.245 1.00 23.65 195 ALA E O 1
ATOM 12143 N N . SER F 1 196 ? 60.778 30.043 113.571 1.00 23.31 196 SER E N 1
ATOM 12144 C CA . SER F 1 196 ? 60.291 30.846 114.706 1.00 25.01 196 SER E CA 1
ATOM 12145 C C . SER F 1 196 ? 58.754 31.037 114.767 1.00 25.61 196 SER E C 1
ATOM 12146 O O . SER F 1 196 ? 58.225 31.658 115.696 1.00 24.82 196 SER E O 1
ATOM 12149 N N . LEU F 1 197 ? 58.036 30.509 113.786 1.00 25.60 197 LEU E N 1
ATOM 12150 C CA . LEU F 1 197 ? 56.590 30.601 113.798 1.00 26.19 197 LEU E CA 1
ATOM 12151 C C . LEU F 1 197 ? 56.038 29.247 114.209 1.00 27.50 197 LEU E C 1
ATOM 12152 O O . LEU F 1 197 ? 54.846 29.116 114.449 1.00 29.41 197 LEU E O 1
ATOM 12157 N N . SER F 1 198 ? 56.912 28.241 114.287 1.00 28.59 198 SER E N 1
ATOM 12158 C CA . SER F 1 198 ? 56.524 26.874 114.650 1.00 28.16 198 SER E CA 1
ATOM 12159 C C . SER F 1 198 ? 55.600 26.812 115.850 1.00 28.05 198 SER E C 1
ATOM 12160 O O . SER F 1 198 ? 54.644 26.024 115.873 1.00 26.44 198 SER E O 1
ATOM 12163 N N . PRO F 1 199 ? 55.899 27.611 116.882 1.00 28.25 199 PRO E N 1
ATOM 12164 C CA . PRO F 1 199 ? 55.112 27.675 118.113 1.00 29.03 199 PRO E CA 1
ATOM 12165 C C . PRO F 1 199 ? 53.612 27.733 117.842 1.00 29.25 199 PRO E C 1
ATOM 12166 O O . PRO F 1 199 ? 52.843 27.004 118.462 1.00 29.82 199 PRO E O 1
ATOM 12170 N N . PHE F 1 200 ? 53.202 28.591 116.912 1.00 28.78 200 PHE E N 1
ATOM 12171 C CA . PHE F 1 200 ? 51.795 28.709 116.553 1.00 29.16 200 PHE E CA 1
ATOM 12172 C C . PHE F 1 200 ? 51.184 27.318 116.318 1.00 30.00 200 PHE E C 1
ATOM 12173 O O . PHE F 1 200 ? 50.083 27.006 116.781 1.00 28.42 200 PHE E O 1
ATOM 12181 N N . ILE F 1 201 ? 51.911 26.481 115.597 1.00 30.81 201 ILE E N 1
ATOM 12182 C CA . ILE F 1 201 ? 51.443 25.137 115.315 1.00 32.44 201 ILE E CA 1
ATOM 12183 C C . ILE F 1 201 ? 51.082 24.395 116.592 1.00 31.67 201 ILE E C 1
ATOM 12184 O O . ILE F 1 201 ? 50.052 23.734 116.666 1.00 31.73 201 ILE E O 1
ATOM 12189 N N . ALA F 1 202 ? 51.932 24.495 117.602 1.00 32.09 202 ALA E N 1
ATOM 12190 C CA . ALA F 1 202 ? 51.645 23.773 118.836 1.00 32.89 202 ALA E CA 1
ATOM 12191 C C . ALA F 1 202 ? 50.401 24.311 119.533 1.00 33.65 202 ALA E C 1
ATOM 12192 O O . ALA F 1 202 ? 49.620 23.544 120.091 1.00 34.66 202 ALA E O 1
ATOM 12194 N N . GLN F 1 203 ? 50.209 25.626 119.475 1.00 33.04 203 GLN E N 1
ATOM 12195 C CA . GLN F 1 203 ? 49.074 26.252 120.131 1.00 33.87 203 GLN E CA 1
ATOM 12196 C C . GLN F 1 203 ? 47.785 26.046 119.358 1.00 35.89 203 GLN E C 1
ATOM 12197 O O . GLN F 1 203 ? 46.826 26.788 119.545 1.00 37.34 203 GLN E O 1
ATOM 12203 N N . HIS F 1 204 ? 47.752 25.038 118.498 1.00 37.66 204 HIS E N 1
ATOM 12204 C CA . HIS F 1 204 ? 46.562 24.773 117.697 1.00 38.95 204 HIS E CA 1
ATOM 12205 C C . HIS F 1 204 ? 46.450 23.318 117.243 1.00 40.23 204 HIS E C 1
ATOM 12206 O O . HIS F 1 204 ? 45.772 23.023 116.259 1.00 40.31 204 HIS E O 1
ATOM 12213 N N . LEU F 1 205 ? 47.113 22.412 117.947 1.00 42.49 205 LEU E N 1
ATOM 12214 C CA . LEU F 1 205 ? 47.049 21.003 117.582 1.00 45.64 205 LEU E CA 1
ATOM 12215 C C . LEU F 1 205 ? 45.603 20.511 117.542 1.00 47.98 205 LEU E C 1
ATOM 12216 O O . LEU F 1 205 ? 45.330 19.398 117.074 1.00 48.05 205 LEU E O 1
ATOM 12221 N N . GLU F 1 206 ? 44.687 21.343 118.045 1.00 51.42 206 GLU E N 1
ATOM 12222 C CA . GLU F 1 206 ? 43.259 21.019 118.088 1.00 53.73 206 GLU E CA 1
ATOM 12223 C C . GLU F 1 206 ? 42.759 20.938 116.659 1.00 53.99 206 GLU E C 1
ATOM 12224 O O . GLU F 1 206 ? 42.108 19.971 116.261 1.00 53.89 206 GLU E O 1
ATOM 12230 N N . GLU F 1 207 ? 43.081 21.970 115.892 1.00 53.97 207 GLU E N 1
ATOM 12231 C CA . GLU F 1 207 ? 42.705 22.050 114.492 1.00 53.19 207 GLU E CA 1
ATOM 12232 C C . GLU F 1 207 ? 43.318 20.869 113.753 1.00 52.20 207 GLU E C 1
ATOM 12233 O O . GLU F 1 207 ? 44.539 20.722 113.739 1.00 53.81 207 GLU E O 1
ATOM 12239 N N . PRO F 1 208 ? 42.490 20.017 113.130 1.00 50.66 208 PRO E N 1
ATOM 12240 C CA . PRO F 1 208 ? 42.996 18.850 112.403 1.00 49.26 208 PRO E CA 1
ATOM 12241 C C . PRO F 1 208 ? 44.085 19.197 111.387 1.00 47.75 208 PRO E C 1
ATOM 12242 O O . PRO F 1 208 ? 45.152 18.580 111.379 1.00 47.57 208 PRO E O 1
ATOM 12246 N N . ALA F 1 209 ? 43.810 20.180 110.536 1.00 44.96 209 ALA E N 1
ATOM 12247 C CA . ALA F 1 209 ? 44.777 20.585 109.529 1.00 42.21 209 ALA E CA 1
ATOM 12248 C C . ALA F 1 209 ? 46.148 20.683 110.151 1.00 40.96 209 ALA E C 1
ATOM 12249 O O . ALA F 1 209 ? 47.012 19.855 109.897 1.00 42.45 209 ALA E O 1
ATOM 12251 N N . ILE F 1 210 ? 46.346 21.698 110.976 1.00 38.89 210 ILE E N 1
ATOM 12252 C CA . ILE F 1 210 ? 47.625 21.874 111.618 1.00 36.96 210 ILE E CA 1
ATOM 12253 C C . ILE F 1 210 ? 48.172 20.565 112.176 1.00 36.95 210 ILE E C 1
ATOM 12254 O O . ILE F 1 210 ? 49.363 20.290 112.051 1.00 37.43 210 ILE E O 1
ATOM 12259 N N . ARG F 1 211 ? 47.322 19.727 112.763 1.00 35.74 211 ARG E N 1
ATOM 12260 C CA . ARG F 1 211 ? 47.839 18.479 113.287 1.00 35.72 211 ARG E CA 1
ATOM 12261 C C . ARG F 1 211 ? 48.436 17.645 112.154 1.00 34.97 211 ARG E C 1
ATOM 12262 O O . ARG F 1 211 ? 49.581 17.220 112.253 1.00 34.37 211 ARG E O 1
ATOM 12270 N N . GLN F 1 212 ? 47.678 17.415 111.085 1.00 35.36 212 GLN E N 1
ATOM 12271 C CA . GLN F 1 212 ? 48.185 16.648 109.957 1.00 36.45 212 GLN E CA 1
ATOM 12272 C C . GLN F 1 212 ? 49.447 17.279 109.381 1.00 36.46 212 GLN E C 1
ATOM 12273 O O . GLN F 1 212 ? 50.321 16.575 108.868 1.00 38.17 212 GLN E O 1
ATOM 12279 N N . LEU F 1 213 ? 49.543 18.604 109.438 1.00 35.03 213 LEU E N 1
ATOM 12280 C CA . LEU F 1 213 ? 50.735 19.300 108.949 1.00 32.41 213 LEU E CA 1
ATOM 12281 C C . LEU F 1 213 ? 51.977 18.661 109.609 1.00 31.91 213 LEU E C 1
ATOM 12282 O O . LEU F 1 213 ? 52.815 18.066 108.933 1.00 30.88 213 LEU E O 1
ATOM 12287 N N . VAL F 1 214 ? 52.083 18.772 110.929 1.00 31.72 214 VAL E N 1
ATOM 12288 C CA . VAL F 1 214 ? 53.199 18.183 111.662 1.00 32.87 214 VAL E CA 1
ATOM 12289 C C . VAL F 1 214 ? 53.391 16.695 111.336 1.00 34.23 214 VAL E C 1
ATOM 12290 O O . VAL F 1 214 ? 54.484 16.267 110.972 1.00 33.95 214 VAL E O 1
ATOM 12302 N N . ASN F 1 216 ? 52.467 14.486 108.838 1.00 35.03 216 ASN E N 1
ATOM 12303 C CA . ASN F 1 216 ? 53.013 14.205 107.524 1.00 31.68 216 ASN E CA 1
ATOM 12304 C C . ASN F 1 216 ? 54.478 14.574 107.452 1.00 29.30 216 ASN E C 1
ATOM 12305 O O . ASN F 1 216 ? 55.317 13.771 107.034 1.00 28.62 216 ASN E O 1
ATOM 12310 N N . SER F 1 217 ? 54.801 15.785 107.885 1.00 26.04 217 SER E N 1
ATOM 12311 C CA . SER F 1 217 ? 56.188 16.184 107.846 1.00 22.46 217 SER E CA 1
ATOM 12312 C C . SER F 1 217 ? 57.005 15.136 108.588 1.00 20.88 217 SER E C 1
ATOM 12313 O O . SER F 1 217 ? 58.000 14.644 108.050 1.00 22.36 217 SER E O 1
ATOM 12316 N N . PHE F 1 218 ? 56.598 14.763 109.801 1.00 16.84 218 PHE E N 1
ATOM 12317 C CA . PHE F 1 218 ? 57.361 13.748 110.528 1.00 14.24 218 PHE E CA 1
ATOM 12318 C C . PHE F 1 218 ? 57.430 12.414 109.791 1.00 12.48 218 PHE E C 1
ATOM 12319 O O . PHE F 1 218 ? 58.491 11.767 109.775 1.00 8.11 218 PHE E O 1
ATOM 12327 N N . ILE F 1 219 ? 56.309 11.985 109.206 1.00 11.34 219 ILE E N 1
ATOM 12328 C CA . ILE F 1 219 ? 56.323 10.732 108.470 1.00 11.71 219 ILE E CA 1
ATOM 12329 C C . ILE F 1 219 ? 57.373 10.957 107.410 1.00 12.99 219 ILE E C 1
ATOM 12330 O O . ILE F 1 219 ? 58.307 10.170 107.267 1.00 14.05 219 ILE E O 1
ATOM 12335 N N . ALA F 1 220 ? 57.210 12.048 106.669 1.00 13.03 220 ALA E N 1
ATOM 12336 C CA . ALA F 1 220 ? 58.149 12.413 105.623 1.00 13.50 220 ALA E CA 1
ATOM 12337 C C . ALA F 1 220 ? 59.569 12.147 106.077 1.00 13.52 220 ALA E C 1
ATOM 12338 O O . ALA F 1 220 ? 60.347 11.455 105.419 1.00 13.11 220 ALA E O 1
ATOM 12340 N N . PHE F 1 221 ? 59.893 12.706 107.230 1.00 14.69 221 PHE E N 1
ATOM 12341 C CA . PHE F 1 221 ? 61.215 12.551 107.799 1.00 15.26 221 PHE E CA 1
ATOM 12342 C C . PHE F 1 221 ? 61.644 11.116 107.982 1.00 17.09 221 PHE E C 1
ATOM 12343 O O . PHE F 1 221 ? 62.777 10.768 107.663 1.00 18.24 221 PHE E O 1
ATOM 12351 N N . PHE F 1 222 ? 60.741 10.309 108.535 1.00 18.87 222 PHE E N 1
ATOM 12352 C CA . PHE F 1 222 ? 61.004 8.896 108.755 1.00 19.38 222 PHE E CA 1
ATOM 12353 C C . PHE F 1 222 ? 61.236 8.095 107.473 1.00 21.11 222 PHE E C 1
ATOM 12354 O O . PHE F 1 222 ? 62.051 7.166 107.458 1.00 20.60 222 PHE E O 1
ATOM 12362 N N . ARG F 1 223 ? 60.534 8.464 106.403 1.00 21.49 223 ARG E N 1
ATOM 12363 C CA . ARG F 1 223 ? 60.632 7.750 105.140 1.00 20.92 223 ARG E CA 1
ATOM 12364 C C . ARG F 1 223 ? 61.754 8.201 104.266 1.00 17.92 223 ARG E C 1
ATOM 12365 O O . ARG F 1 223 ? 62.348 7.404 103.579 1.00 17.03 223 ARG E O 1
ATOM 12373 N N . ARG F 1 224 ? 62.029 9.483 104.281 1.00 18.27 224 ARG E N 1
ATOM 12374 C CA . ARG F 1 224 ? 63.073 10.026 103.446 1.00 21.14 224 ARG E CA 1
ATOM 12375 C C . ARG F 1 224 ? 64.453 9.961 104.092 1.00 21.55 224 ARG E C 1
ATOM 12376 O O . ARG F 1 224 ? 65.476 9.880 103.389 1.00 22.02 224 ARG E O 1
ATOM 12384 N N . ASN F 1 225 ? 64.481 9.993 105.425 1.00 22.16 225 ASN E N 1
ATOM 12385 C CA . ASN F 1 225 ? 65.736 9.969 106.163 1.00 22.30 225 ASN E CA 1
ATOM 12386 C C . ASN F 1 225 ? 66.089 8.725 106.980 1.00 23.87 225 ASN E C 1
ATOM 12387 O O . ASN F 1 225 ? 66.801 7.847 106.494 1.00 24.64 225 ASN E O 1
ATOM 12392 N N . VAL F 1 226 ? 65.602 8.651 108.223 1.00 24.27 226 VAL E N 1
ATOM 12393 C CA . VAL F 1 226 ? 65.944 7.532 109.106 1.00 23.46 226 VAL E CA 1
ATOM 12394 C C . VAL F 1 226 ? 65.798 6.177 108.468 1.00 22.66 226 VAL E C 1
ATOM 12395 O O . VAL F 1 226 ? 66.584 5.289 108.754 1.00 22.19 226 VAL E O 1
ATOM 12407 N N . GLN F 1 228 ? 66.669 5.202 105.725 1.00 27.78 228 GLN E N 1
ATOM 12408 C CA . GLN F 1 228 ? 67.744 4.896 104.788 1.00 27.61 228 GLN E CA 1
ATOM 12409 C C . GLN F 1 228 ? 68.759 4.105 105.599 1.00 27.66 228 GLN E C 1
ATOM 12410 O O . GLN F 1 228 ? 69.759 3.624 105.081 1.00 29.70 228 GLN E O 1
ATOM 12416 N N . TYR F 1 229 ? 68.495 3.982 106.893 1.00 26.44 229 TYR E N 1
ATOM 12417 C CA . TYR F 1 229 ? 69.372 3.235 107.766 1.00 24.99 229 TYR E CA 1
ATOM 12418 C C . TYR F 1 229 ? 68.694 1.939 108.117 1.00 25.14 229 TYR E C 1
ATOM 12419 O O . TYR F 1 229 ? 67.575 1.690 107.672 1.00 24.56 229 TYR E O 1
ATOM 12428 N N . ASP F 1 230 ? 69.377 1.123 108.916 1.00 25.82 230 ASP E N 1
ATOM 12429 C CA . ASP F 1 230 ? 68.838 -0.168 109.322 1.00 26.69 230 ASP E CA 1
ATOM 12430 C C . ASP F 1 230 ? 68.039 -0.095 110.628 1.00 25.80 230 ASP E C 1
ATOM 12431 O O . ASP F 1 230 ? 68.362 -0.758 111.618 1.00 22.43 230 ASP E O 1
ATOM 12436 N N . TYR F 1 231 ? 66.973 0.708 110.602 1.00 24.92 231 TYR E N 1
ATOM 12437 C CA . TYR F 1 231 ? 66.102 0.920 111.744 1.00 23.51 231 TYR E CA 1
ATOM 12438 C C . TYR F 1 231 ? 65.585 -0.352 112.393 1.00 23.90 231 TYR E C 1
ATOM 12439 O O . TYR F 1 231 ? 65.313 -0.377 113.585 1.00 25.20 231 TYR E O 1
ATOM 12448 N N . LYS F 1 232 ? 65.406 -1.419 111.639 1.00 24.29 232 LYS E N 1
ATOM 12449 C CA . LYS F 1 232 ? 64.954 -2.647 112.240 1.00 24.27 232 LYS E CA 1
ATOM 12450 C C . LYS F 1 232 ? 66.027 -3.128 113.215 1.00 25.15 232 LYS E C 1
ATOM 12451 O O . LYS F 1 232 ? 65.725 -3.527 114.338 1.00 25.76 232 LYS E O 1
ATOM 12457 N N . GLN F 1 233 ? 67.289 -3.064 112.801 1.00 25.20 233 GLN E N 1
ATOM 12458 C CA . GLN F 1 233 ? 68.372 -3.552 113.654 1.00 26.09 233 GLN E CA 1
ATOM 12459 C C . GLN F 1 233 ? 69.036 -2.493 114.524 1.00 27.17 233 GLN E C 1
ATOM 12460 O O . GLN F 1 233 ? 70.079 -2.755 115.113 1.00 28.60 233 GLN E O 1
ATOM 12466 N N . TYR F 1 234 ? 68.447 -1.306 114.613 1.00 28.08 234 TYR E N 1
ATOM 12467 C CA . TYR F 1 234 ? 69.036 -0.256 115.433 1.00 25.93 234 TYR E CA 1
ATOM 12468 C C . TYR F 1 234 ? 68.067 0.686 116.098 1.00 26.80 234 TYR E C 1
ATOM 12469 O O . TYR F 1 234 ? 66.960 0.932 115.627 1.00 27.07 234 TYR E O 1
ATOM 12478 N N . PRO F 1 235 ? 68.485 1.242 117.229 1.00 27.95 235 PRO E N 1
ATOM 12479 C CA . PRO F 1 235 ? 67.586 2.167 117.921 1.00 28.01 235 PRO E CA 1
ATOM 12480 C C . PRO F 1 235 ? 67.573 3.535 117.254 1.00 26.82 235 PRO E C 1
ATOM 12481 O O . PRO F 1 235 ? 68.590 3.975 116.691 1.00 25.19 235 PRO E O 1
ATOM 12485 N N . VAL F 1 236 ? 66.416 4.193 117.295 1.00 24.53 236 VAL E N 1
ATOM 12486 C CA . VAL F 1 236 ? 66.327 5.540 116.734 1.00 24.31 236 VAL E CA 1
ATOM 12487 C C . VAL F 1 236 ? 66.015 6.512 117.869 1.00 24.82 236 VAL E C 1
ATOM 12488 O O . VAL F 1 236 ? 64.907 6.483 118.415 1.00 25.83 236 VAL E O 1
ATOM 12492 N N . HIS F 1 237 ? 66.981 7.361 118.222 1.00 23.68 237 HIS E N 1
ATOM 12493 C CA . HIS F 1 237 ? 66.778 8.316 119.307 1.00 24.06 237 HIS E CA 1
ATOM 12494 C C . HIS F 1 237 ? 66.794 9.735 118.783 1.00 23.66 237 HIS E C 1
ATOM 12495 O O . HIS F 1 237 ? 67.689 10.103 118.039 1.00 24.48 237 HIS E O 1
ATOM 12502 N N . PHE F 1 238 ? 65.814 10.541 119.172 1.00 24.43 238 PHE E N 1
ATOM 12503 C CA . PHE F 1 238 ? 65.748 11.931 118.725 1.00 25.20 238 PHE E CA 1
ATOM 12504 C C . PHE F 1 238 ? 66.272 12.908 119.776 1.00 24.19 238 PHE E C 1
ATOM 12505 O O . PHE F 1 238 ? 66.763 12.516 120.831 1.00 25.43 238 PHE E O 1
ATOM 12513 N N . ILE F 1 239 ? 66.173 14.195 119.471 1.00 22.53 239 ILE E N 1
ATOM 12514 C CA . ILE F 1 239 ? 66.590 15.255 120.385 1.00 20.23 239 ILE E CA 1
ATOM 12515 C C . ILE F 1 239 ? 66.399 16.600 119.685 1.00 18.95 239 ILE E C 1
ATOM 12516 O O . ILE F 1 239 ? 66.759 16.750 118.514 1.00 18.87 239 ILE E O 1
ATOM 12521 N N . GLY F 1 240 ? 65.788 17.561 120.378 1.00 16.53 240 GLY E N 1
ATOM 12522 C CA . GLY F 1 240 ? 65.581 18.875 119.788 1.00 16.20 240 GLY E CA 1
ATOM 12523 C C . GLY F 1 240 ? 64.224 19.510 120.024 1.00 14.80 240 GLY E C 1
ATOM 12524 O O . GLY F 1 240 ? 63.239 18.805 120.169 1.00 14.52 240 GLY E O 1
ATOM 12525 N N . SER F 1 241 ? 64.170 20.842 120.043 1.00 14.91 241 SER E N 1
ATOM 12526 C CA . SER F 1 241 ? 62.934 21.597 120.253 1.00 15.89 241 SER E CA 1
ATOM 12527 C C . SER F 1 241 ? 61.739 20.879 119.655 1.00 17.37 241 SER E C 1
ATOM 12528 O O . SER F 1 241 ? 60.869 20.382 120.376 1.00 17.58 241 SER E O 1
ATOM 12531 N N . ILE F 1 242 ? 61.691 20.845 118.323 1.00 19.43 242 ILE E N 1
ATOM 12532 C CA . ILE F 1 242 ? 60.581 20.204 117.621 1.00 19.41 242 ILE E CA 1
ATOM 12533 C C . ILE F 1 242 ? 60.369 18.742 118.013 1.00 18.65 242 ILE E C 1
ATOM 12534 O O . ILE F 1 242 ? 59.252 18.270 118.016 1.00 19.04 242 ILE E O 1
ATOM 12539 N N . ALA F 1 243 ? 61.420 18.009 118.342 1.00 20.19 243 ALA E N 1
ATOM 12540 C CA . ALA F 1 243 ? 61.235 16.619 118.720 1.00 22.75 243 ALA E CA 1
ATOM 12541 C C . ALA F 1 243 ? 60.465 16.516 120.032 1.00 24.94 243 ALA E C 1
ATOM 12542 O O . ALA F 1 243 ? 59.515 15.739 120.149 1.00 25.58 243 ALA E O 1
ATOM 12544 N N . TYR F 1 244 ? 60.859 17.303 121.026 1.00 27.09 244 TYR E N 1
ATOM 12545 C CA . TYR F 1 244 ? 60.199 17.265 122.320 1.00 28.30 244 TYR E CA 1
ATOM 12546 C C . TYR F 1 244 ? 58.835 17.912 122.289 1.00 29.77 244 TYR E C 1
ATOM 12547 O O . TYR F 1 244 ? 57.862 17.318 122.709 1.00 31.42 244 TYR E O 1
ATOM 12556 N N . CYS F 1 245 ? 58.768 19.140 121.793 1.00 31.56 245 CYS E N 1
ATOM 12557 C CA . CYS F 1 245 ? 57.507 19.867 121.750 1.00 33.06 245 CYS E CA 1
ATOM 12558 C C . CYS F 1 245 ? 56.366 19.128 121.025 1.00 34.37 245 CYS E C 1
ATOM 12559 O O . CYS F 1 245 ? 55.180 19.408 121.273 1.00 33.68 245 CYS E O 1
ATOM 12562 N N . TYR F 1 246 ? 56.717 18.186 120.143 1.00 35.07 246 TYR E N 1
ATOM 12563 C CA . TYR F 1 246 ? 55.711 17.430 119.390 1.00 36.41 246 TYR E CA 1
ATOM 12564 C C . TYR F 1 246 ? 55.848 15.921 119.585 1.00 38.56 246 TYR E C 1
ATOM 12565 O O . TYR F 1 246 ? 55.221 15.131 118.874 1.00 38.82 246 TYR E O 1
ATOM 12574 N N . LYS F 1 247 ? 56.667 15.549 120.566 1.00 41.19 247 LYS E N 1
ATOM 12575 C CA . LYS F 1 247 ? 56.926 14.158 120.940 1.00 42.83 247 LYS E CA 1
ATOM 12576 C C . LYS F 1 247 ? 55.705 13.270 120.773 1.00 41.89 247 LYS E C 1
ATOM 12577 O O . LYS F 1 247 ? 55.800 12.181 120.229 1.00 42.42 247 LYS E O 1
ATOM 12583 N N . GLU F 1 248 ? 54.547 13.715 121.236 1.00 42.17 248 GLU E N 1
ATOM 12584 C CA . GLU F 1 248 ? 53.369 12.882 121.072 1.00 43.65 248 GLU E CA 1
ATOM 12585 C C . GLU F 1 248 ? 53.194 12.582 119.600 1.00 41.46 248 GLU E C 1
ATOM 12586 O O . GLU F 1 248 ? 53.245 11.419 119.203 1.00 43.22 248 GLU E O 1
ATOM 12592 N N . ILE F 1 249 ? 53.014 13.618 118.786 1.00 37.53 249 ILE E N 1
ATOM 12593 C CA . ILE F 1 249 ? 52.848 13.400 117.353 1.00 33.17 249 ILE E CA 1
ATOM 12594 C C . ILE F 1 249 ? 54.028 12.676 116.711 1.00 32.44 249 ILE E C 1
ATOM 12595 O O . ILE F 1 249 ? 53.836 11.902 115.777 1.00 33.77 249 ILE E O 1
ATOM 12600 N N . LEU F 1 250 ? 55.247 12.909 117.187 1.00 30.46 250 LEU E N 1
ATOM 12601 C CA . LEU F 1 250 ? 56.378 12.232 116.578 1.00 28.95 250 LEU E CA 1
ATOM 12602 C C . LEU F 1 250 ? 56.212 10.719 116.657 1.00 30.28 250 LEU E C 1
ATOM 12603 O O . LEU F 1 250 ? 55.967 10.091 115.636 1.00 31.19 250 LEU E O 1
ATOM 12608 N N . GLN F 1 251 ? 56.323 10.118 117.839 1.00 32.03 251 GLN E N 1
ATOM 12609 C CA . GLN F 1 251 ? 56.207 8.654 117.943 1.00 35.51 251 GLN E CA 1
ATOM 12610 C C . GLN F 1 251 ? 54.919 8.151 117.325 1.00 36.27 251 GLN E C 1
ATOM 12611 O O . GLN F 1 251 ? 54.790 6.989 116.909 1.00 34.83 251 GLN E O 1
ATOM 12617 N N . ASP F 1 252 ? 53.964 9.057 117.277 1.00 38.14 252 ASP E N 1
ATOM 12618 C CA . ASP F 1 252 ? 52.709 8.729 116.690 1.00 41.06 252 ASP E CA 1
ATOM 12619 C C . ASP F 1 252 ? 53.047 8.304 115.255 1.00 41.36 252 ASP E C 1
ATOM 12620 O O . ASP F 1 252 ? 52.630 7.238 114.794 1.00 41.63 252 ASP E O 1
ATOM 12625 N N . ALA F 1 253 ? 53.843 9.134 114.578 1.00 42.27 253 ALA E N 1
ATOM 12626 C CA . ALA F 1 253 ? 54.280 8.890 113.201 1.00 42.50 253 ALA E CA 1
ATOM 12627 C C . ALA F 1 253 ? 55.143 7.645 113.130 1.00 43.75 253 ALA E C 1
ATOM 12628 O O . ALA F 1 253 ? 54.898 6.745 112.325 1.00 43.75 253 ALA E O 1
ATOM 12630 N N . ALA F 1 254 ? 56.167 7.611 113.975 1.00 45.47 254 ALA E N 1
ATOM 12631 C CA . ALA F 1 254 ? 57.082 6.479 114.038 1.00 47.47 254 ALA E CA 1
ATOM 12632 C C . ALA F 1 254 ? 56.292 5.186 114.244 1.00 48.53 254 ALA E C 1
ATOM 12633 O O . ALA F 1 254 ? 56.707 4.097 113.821 1.00 47.73 254 ALA E O 1
ATOM 12635 N N . ARG F 1 255 ? 55.146 5.325 114.904 1.00 49.75 255 ARG E N 1
ATOM 12636 C CA . ARG F 1 255 ? 54.292 4.184 115.189 1.00 50.33 255 ARG E CA 1
ATOM 12637 C C . ARG F 1 255 ? 53.634 3.673 113.911 1.00 48.72 255 ARG E C 1
ATOM 12638 O O . ARG F 1 255 ? 53.622 2.473 113.633 1.00 48.15 255 ARG E O 1
ATOM 12646 N N . GLN F 1 256 ? 53.110 4.596 113.115 1.00 47.06 256 GLN E N 1
ATOM 12647 C CA . GLN F 1 256 ? 52.426 4.216 111.892 1.00 45.07 256 GLN E CA 1
ATOM 12648 C C . GLN F 1 256 ? 53.324 4.047 110.658 1.00 44.43 256 GLN E C 1
ATOM 12649 O O . GLN F 1 256 ? 52.839 3.893 109.535 1.00 44.59 256 GLN E O 1
ATOM 12655 N N . THR F 1 257 ? 54.634 4.064 110.853 1.00 43.36 257 THR E N 1
ATOM 12656 C CA . THR F 1 257 ? 55.546 3.855 109.735 1.00 42.36 257 THR E CA 1
ATOM 12657 C C . THR F 1 257 ? 56.289 2.562 110.005 1.00 42.30 257 THR E C 1
ATOM 12658 O O . THR F 1 257 ? 57.011 2.063 109.158 1.00 42.26 257 THR E O 1
ATOM 12662 N N . GLY F 1 258 ? 56.102 2.041 111.213 1.00 42.65 258 GLY E N 1
ATOM 12663 C CA . GLY F 1 258 ? 56.733 0.791 111.580 1.00 43.87 258 GLY E CA 1
ATOM 12664 C C . GLY F 1 258 ? 58.162 0.908 112.058 1.00 44.88 258 GLY E C 1
ATOM 12665 O O . GLY F 1 258 ? 59.018 0.089 111.699 1.00 45.31 258 GLY E O 1
ATOM 12666 N N . ILE F 1 259 ? 58.428 1.907 112.886 1.00 45.55 259 ILE E N 1
ATOM 12667 C CA . ILE F 1 259 ? 59.780 2.099 113.379 1.00 47.13 259 ILE E CA 1
ATOM 12668 C C . ILE F 1 259 ? 59.737 2.393 114.884 1.00 46.67 259 ILE E C 1
ATOM 12669 O O . ILE F 1 259 ? 58.924 3.199 115.349 1.00 45.13 259 ILE E O 1
ATOM 12674 N N . GLN F 1 260 ? 60.600 1.716 115.638 1.00 47.26 260 GLN E N 1
ATOM 12675 C CA . GLN F 1 260 ? 60.653 1.890 117.092 1.00 48.35 260 GLN E CA 1
ATOM 12676 C C . GLN F 1 260 ? 61.490 3.088 117.518 1.00 47.22 260 GLN E C 1
ATOM 12677 O O . GLN F 1 260 ? 62.726 3.020 117.564 1.00 49.63 260 GLN E O 1
ATOM 12683 N N . ILE F 1 261 ? 60.825 4.182 117.854 1.00 44.18 261 ILE E N 1
ATOM 12684 C CA . ILE F 1 261 ? 61.527 5.389 118.262 1.00 40.89 261 ILE E CA 1
ATOM 12685 C C . ILE F 1 261 ? 61.770 5.352 119.760 1.00 37.88 261 ILE E C 1
ATOM 12686 O O . ILE F 1 261 ? 60.872 5.597 120.558 1.00 38.12 261 ILE E O 1
ATOM 12691 N N . GLY F 1 262 ? 63.002 5.032 120.135 1.00 35.81 262 GLY E N 1
ATOM 12692 C CA . GLY F 1 262 ? 63.366 4.935 121.545 1.00 34.42 262 GLY E CA 1
ATOM 12693 C C . GLY F 1 262 ? 63.377 6.215 122.359 1.00 32.71 262 GLY E C 1
ATOM 12694 O O . GLY F 1 262 ? 62.320 6.668 122.821 1.00 33.30 262 GLY E O 1
ATOM 12695 N N . LYS F 1 263 ? 64.562 6.794 122.556 1.00 29.60 263 LYS E N 1
ATOM 12696 C CA . LYS F 1 263 ? 64.707 8.036 123.340 1.00 27.26 263 LYS E CA 1
ATOM 12697 C C . LYS F 1 263 ? 64.268 9.290 122.592 1.00 25.93 263 LYS E C 1
ATOM 12698 O O . LYS F 1 263 ? 64.234 9.309 121.361 1.00 26.74 263 LYS E O 1
ATOM 12704 N N . ILE F 1 264 ? 63.916 10.336 123.318 1.00 23.34 264 ILE E N 1
ATOM 12705 C CA . ILE F 1 264 ? 63.554 11.586 122.660 1.00 22.75 264 ILE E CA 1
ATOM 12706 C C . ILE F 1 264 ? 63.383 12.701 123.667 1.00 24.05 264 ILE E C 1
ATOM 12707 O O . ILE F 1 264 ? 62.350 12.819 124.348 1.00 23.06 264 ILE E O 1
ATOM 12712 N N . LEU F 1 265 ? 64.423 13.521 123.761 1.00 25.64 265 LEU E N 1
ATOM 12713 C CA . LEU F 1 265 ? 64.436 14.629 124.702 1.00 27.26 265 LEU E CA 1
ATOM 12714 C C . LEU F 1 265 ? 64.919 15.933 124.078 1.00 29.10 265 LEU E C 1
ATOM 12715 O O . LEU F 1 265 ? 65.585 15.941 123.047 1.00 29.44 265 LEU E O 1
ATOM 12720 N N . GLN F 1 266 ? 64.566 17.032 124.733 1.00 31.90 266 GLN E N 1
ATOM 12721 C CA . GLN F 1 266 ? 64.905 18.368 124.279 1.00 33.97 266 GLN E CA 1
ATOM 12722 C C . GLN F 1 266 ? 66.402 18.620 124.143 1.00 33.70 266 GLN E C 1
ATOM 12723 O O . GLN F 1 266 ? 66.852 18.968 123.066 1.00 34.55 266 GLN E O 1
ATOM 12729 N N . SER F 1 267 ? 67.174 18.455 125.210 1.00 32.47 267 SER E N 1
ATOM 12730 C CA . SER F 1 267 ? 68.619 18.691 125.108 1.00 34.25 267 SER E CA 1
ATOM 12731 C C . SER F 1 267 ? 69.526 17.524 125.491 1.00 35.04 267 SER E C 1
ATOM 12732 O O . SER F 1 267 ? 69.453 16.993 126.606 1.00 36.91 267 SER E O 1
ATOM 12735 N N . PRO F 1 268 ? 70.436 17.138 124.588 1.00 35.18 268 PRO E N 1
ATOM 12736 C CA . PRO F 1 268 ? 71.369 16.030 124.821 1.00 36.38 268 PRO E CA 1
ATOM 12737 C C . PRO F 1 268 ? 72.536 16.372 125.755 1.00 37.92 268 PRO E C 1
ATOM 12738 O O . PRO F 1 268 ? 73.545 15.661 125.766 1.00 37.33 268 PRO E O 1
ATOM 12750 N N . GLU F 1 270 ? 72.702 16.349 129.127 1.00 40.38 270 GLU E N 1
ATOM 12751 C CA . GLU F 1 270 ? 72.831 15.361 130.204 1.00 41.27 270 GLU E CA 1
ATOM 12752 C C . GLU F 1 270 ? 73.574 14.135 129.713 1.00 40.17 270 GLU E C 1
ATOM 12753 O O . GLU F 1 270 ? 74.615 13.760 130.253 1.00 40.26 270 GLU E O 1
ATOM 12759 N N . GLY F 1 271 ? 73.024 13.491 128.699 1.00 38.86 271 GLY E N 1
ATOM 12760 C CA . GLY F 1 271 ? 73.683 12.321 128.165 1.00 39.09 271 GLY E CA 1
ATOM 12761 C C . GLY F 1 271 ? 75.032 12.704 127.578 1.00 38.83 271 GLY E C 1
ATOM 12762 O O . GLY F 1 271 ? 75.812 11.845 127.153 1.00 38.30 271 GLY E O 1
ATOM 12763 N N . LEU F 1 272 ? 75.313 14.003 127.543 1.00 38.43 272 LEU E N 1
ATOM 12764 C CA . LEU F 1 272 ? 76.571 14.469 127.002 1.00 37.66 272 LEU E CA 1
ATOM 12765 C C . LEU F 1 272 ? 77.520 14.572 128.180 1.00 37.84 272 LEU E C 1
ATOM 12766 O O . LEU F 1 272 ? 78.706 14.253 128.073 1.00 36.50 272 LEU E O 1
ATOM 12771 N N . ILE F 1 273 ? 76.979 15.008 129.316 1.00 39.17 273 ILE E N 1
ATOM 12772 C CA . ILE F 1 273 ? 77.780 15.103 130.529 1.00 40.07 273 ILE E CA 1
ATOM 12773 C C . ILE F 1 273 ? 78.388 13.734 130.741 1.00 41.43 273 ILE E C 1
ATOM 12774 O O . ILE F 1 273 ? 79.605 13.591 130.671 1.00 43.00 273 ILE E O 1
ATOM 12779 N N . GLN F 1 274 ? 77.560 12.721 130.978 1.00 41.85 274 GLN E N 1
ATOM 12780 C CA . GLN F 1 274 ? 78.108 11.386 131.188 1.00 44.37 274 GLN E CA 1
ATOM 12781 C C . GLN F 1 274 ? 79.234 11.033 130.217 1.00 43.15 274 GLN E C 1
ATOM 12782 O O . GLN F 1 274 ? 80.317 10.599 130.626 1.00 42.30 274 GLN E O 1
ATOM 12788 N N . TYR F 1 275 ? 78.982 11.216 128.929 1.00 42.12 275 TYR E N 1
ATOM 12789 C CA . TYR F 1 275 ? 79.982 10.880 127.936 1.00 42.62 275 TYR E CA 1
ATOM 12790 C C . TYR F 1 275 ? 81.350 11.411 128.313 1.00 46.27 275 TYR E C 1
ATOM 12791 O O . TYR F 1 275 ? 82.361 10.843 127.922 1.00 47.72 275 TYR E O 1
ATOM 12800 N N . HIS F 1 276 ? 81.377 12.501 129.068 1.00 50.84 276 HIS E N 1
ATOM 12801 C CA . HIS F 1 276 ? 82.643 13.086 129.473 1.00 55.92 276 HIS E CA 1
ATOM 12802 C C . HIS F 1 276 ? 82.920 12.915 130.968 1.00 62.30 276 HIS E C 1
ATOM 12803 O O . HIS F 1 276 ? 84.012 13.225 131.442 1.00 62.26 276 HIS E O 1
ATOM 12810 N N . SER F 1 277 ? 81.933 12.407 131.702 1.00 70.60 277 SER E N 1
ATOM 12811 C CA . SER F 1 277 ? 82.073 12.204 133.139 1.00 79.56 277 SER E CA 1
ATOM 12812 C C . SER F 1 277 ? 82.953 10.998 133.440 1.00 85.41 277 SER E C 1
ATOM 12813 O O . SER F 1 277 ? 83.231 10.698 134.598 1.00 85.93 277 SER E O 1
ATOM 12816 N N . GLN F 1 278 ? 83.375 10.294 132.401 1.00 93.15 278 GLN E N 1
ATOM 12817 C CA . GLN F 1 278 ? 84.236 9.139 132.606 1.00 100.89 278 GLN E CA 1
ATOM 12818 C C . GLN F 1 278 ? 85.635 9.661 132.948 1.00 104.70 278 GLN E C 1
ATOM 12819 O O . GLN F 1 278 ? 86.523 8.900 133.352 1.00 105.73 278 GLN E O 1
ATOM 12825 N N . LEU F 1 279 ? 85.804 10.975 132.792 1.00 108.05 279 LEU E N 1
ATOM 12826 C CA . LEU F 1 279 ? 87.065 11.664 133.054 1.00 110.71 279 LEU E CA 1
ATOM 12827 C C . LEU F 1 279 ? 86.805 13.170 133.134 1.00 112.13 279 LEU E C 1
ATOM 12828 O O . LEU F 1 279 ? 86.806 13.865 132.112 1.00 112.02 279 LEU E O 1
ATOM 12833 N N . SER F 1 280 ? 86.588 13.669 134.349 1.00 114.04 280 SER E N 1
ATOM 12834 C CA . SER F 1 280 ? 86.307 15.088 134.581 1.00 115.88 280 SER E CA 1
ATOM 12835 C C . SER F 1 280 ? 87.422 15.798 135.353 1.00 116.93 280 SER E C 1
ATOM 12836 O O . SER F 1 280 ? 87.586 17.025 135.161 1.00 117.39 280 SER E O 1
#

Organism: Bacteroides thetaiotaomicron (strain ATCC 29148 / DSM 2079 / JCM 5827 / CCUG 10774 / NCTC 10582 / VPI-5482 / E50) (NCBI:txid226186)

Secondary structure (P-SEA, 3-state):
cbbbbcccbbbbbbbccccccbbbbccccccccccaaaaaaaaaccbbbbccccccccaaaaaaaaaacccccbbbbbcccaaaaaacccccccccccccccbbbbbccccccbbbbcccccccccccaaaaaaaaaaaaaaccccaaaaaaaaaaccccaaaaaacccccccaaaaaaaaccccccccccaaaaaaccaaaaaaacccccccccbbbbbbcaaaaaacccccccccccccccccccccccaaaaaacccc/cbbbbccccbbbbbbcccccccccccccccccccccccccccccccccccccccccccbbbbbbccccccaaaaaaaaaaacccccccccccccccccccccccccbbbbbbccccbbbbbcccccccccccccccccccccaaaaaaaaaaaaaaccccaaaaaaaaaaacccaaaaaaaaccccaaaaaaaccaaaaaaccccaaaaaaccaaaaaaaaccccccccbbbbbbccccccaaaaaaaaaaaaccccccccccccaaaaaacccc/cbbbbbcccbbbbbbcccccccbbbbbcccccccccaaaaaaaaacccccccccccccbbbbbbccccccaaaaaaaaaaaccccccbbbbbcccaaaaaacccbbbbbbbbccccbbbbbcccccccccccccccccccccaaaaaaaaaaaaaaccccaaaaaaaaaaccccaaaaaaaacccccaaaaaaaaaaaaaaccccaaaaaaccaaaaaaaccccccccccccccccaaaaaaaaaaaaaaaaaccccccccccccaaaaaacccc/cccccccccbbbbbbcccccccccccccccccccccaaaaaaaaacccccccccccccbbbbbbccccccaaaaaaaaaaaccccccbbbbbccccccccccccccbbbbbbccccbbbbbcccccccccccccccccccccaaaaaaaaaaaaaaccccaaaaaaaaaaacccaaaaaaaacccccaaaaaaaaaaaaaaccccccccccccaaaaaaaaccccccccbbbbbbccccccaaaaaaaaaaaacccccccccccccccccccccc/cbbbbbcccbbbbbbbccccccccccccccccccccaaaaaaaaacccccccccccccbbbbbbccccccaaaaaaaaaaacccccbbbbbbcccaaaaaccccccccccccccccbbbbbcccccccccccccccccccccaaaaaaaaaaaaaaccccaaaaaaaaaaacccaaaaaaaaccccaaaaaaaaaaaaaaaccccaaaaaaccaaaaaaaaccccccccbbbbbbccccccaaaaaaaaaaaacccccccccccccccccccccc/cbbbbbcccbbbcccccccbbbbbbbbbccccccccaaaaaacccccccccccccbbbbbcccccccaaaaaaaccccccccccccccccccaaaaaacccbbbbbbbbccbbbbbbbcccccccccccccccccccccaaaaaaaaaaaaaaccccaaaaaaaaaaccccaaaaaaacccccaaaaaaaaaccccccccccaaaaaaccaaaaaaacccccccccbbbbbccaaaaaacccaaaaaaaaccccccccccccccccccc